Protein 6GSH (pdb70)

Nearest PDB structures (foldseek):
  6gsi-assembly1_A  TM=9.048E-01  e=7.088E-85  Feline calicivirus strain F9
  3m8l-assembly1_B  TM=9.313E-01  e=2.646E-71  Feline calicivirus
  4pb6-assembly1_A  TM=8.588E-01  e=2.932E-69  Feline calicivirus
  7dod-assembly1_C  TM=7.936E-01  e=1.516E-34  Sapovirus Hu/GI.6/Nichinan/FP05284/2005/JPN
  9jji-assembly1_B  TM=5.891E-01  e=6.160E-34  Rabbit hemorrhagic disease virus 2

Secondary structure (DSSP, 8-state):
-EE-TT-S----BTTB---HHHHHHHHHHH---SS-GGGGS-EEEEEE---SSS-TT-EEEEEESSGGGSHHHHHHGGGEEEEE--EEEEEEEE--SS---EEEEEEE-SSEE--SSGGGGSS--EEEETT--S-EEEEE----SSSSEETT---S-EEEEEEEE----SS-TTT-----EEEEEEEE-TT-EEEEEPPTTPEETT-B----SS-SSGGG-BBSSS-SBP-EEEE-S-EE--SS---TTS--SSS--S----B-BB--B-SS-S--B--BSS-SSTTSPTT---BB-SS-B---S------TTS-----SGGGSS--------SS-SPEEEE---B-SS--S------EEEEE-SSSSBEE-SB--TT-EEE-------SS-B--B--BEEEEE--TTPPPBTS-STTB-BSS---EE--BTTBEEEEEEEEEE-SSSS-EEEEEESSBHHHHHHHHH--B---TTEEEEEEEE-SSS-EEEEEE-TTS-EEESSS------S--EEEEEEEEESSSPPPEE-/--SS-----SS----SHHHHHHHHHS----S-GGGGS-EEEEEEEEESS--TT-EEEEEESSGGGSHHHHHHGGGEEEEES-EEEEEE----SS-EEEEEEEEE-BTBB--SSGGGGSS-EEEEESS-SS-EEEEE----SSSSB-TT-----EEEEEEEEEEE-TT-BTTB--EEEEEEEEEE-TT-EEEEEPPTT-EESS-B---SSS-S-GGG-BBSSSSSBP--EEE-S-EE--TT-B-TTS-BSSSS-SS---EEEE--B-SS-SEEE-EESS-SSTTS-SS--SB--SS-B---S---EE-SSS----STTTTTT-S--EE-SSS-SSEEE--EEE-TT--S----EEEEEB---SS-B-B-SB-STT-EEEE--TT--SS-B--EEEE-EEEE---S-S-BTS-TTTB-BSS---EE---SS-EEEEEEEEEEESSSSSEEEEEESSBHHHHHHHHH--B---TT-EEEEEEE-SSS-EEEEEE-TTS-EEESSS------S--EE----EE-TTSPPPEE--/-EE-TT-S-----SS----SHHHHHHHHHS--SSS-GGGGS-EEEEEEEEETT--TT-EEEEEESSTTSSHHHHHHGGGEEEEE--EEEEEE----SS-B-EEEEEEE-TTEE--SSGGGGSS--EEEETT--S-B--EE----SSSSEESS-----EEEEEESS--B-SSS-SSS--EEEEEEEEE--TT-EEEEEPPSS-B-SS-B-S-SSS-SSGGG-BBSSSSSBP-EEEE-S-EE--SS---TTS--SSS--SS---EEEEE---SS-SEEEEEESS-SSTTSPTT---B--SS-B---S----BSSSS-B--SHHHHHH-S------SSTT-B------B-SS--SPP----BBSB--BTTBB-B--B--TT--EEE------SS---EEEEE---EE--TT---BTS-TTTB-BSS---EE--BTTBEEEEEEEEEEESSSSSEEEEEESSBHHHHHHHHHS-B---TTEEEEEEEE-SSS-EEEEEE-SSS-EEESSS------SS-EEEEEEEEESSSPPPEE--

Radius of gyration: 37.87 Å; Cα contacts (8 Å, |Δi|>4): 4050; chains: 3; bounding box: 104×99×96 Å

CATH classification: 2.60.120.20

Sequence (1597 aa):
SITAPEQGTPVGGVIAEPSAQMSAAADMATGKSVDSEWEAFFSFHTSVNWSTSETQGKILFKQSLGPLLNPYLEHLAKLYVAWSGSIDVRFSISGSGVFGGKLAAIVVPPGVDPVQSTSMLQYPHVLFDARQVEPVIFSIPDLRSTLYHLMSDTDTTSLVIMVYNDLINPYANDSNSSGCIVTVETKPGADFKFHLLKPPGSMLTHGSVPSDLIPKSSSLWIGNRHWTDITDFVIRPFVFQANRHFDFNQETAGWSTPRYRPITITISEKNGAKLGIGVATDYIVPGIPDGWPDTTIPEKLTPAGDYAITNKSGNDITTAAGYDGADVIVNNTNFKGMYICGSLQRAWGDKKISNTAFITTATKVDNAIEPSNVIDMTKIAVYQDTHVGKEVQTSDDTLSLLGYTGIGEQAIGSDRDRVVRISVLPETGARGGNHPIFYKNSIKLGYVIRSIDVFNSQILHTSRQLSLNHYLLPPDSFAVYRIIDSNGSWFDIGIDSDGFSFVGVSSIGKLEFPLTASYMGIQLAKIRLASNIPEQGTPVGGVIAEPSAQMSAAADMATGKSVDSEWEAFFSFHTSVNWSTSETQGKILFKQSLGPLLNPYLEHLAKLYVAWSGSIDVRFSISGSGVFGGKLAAIVVPPGVDPVQSTSMLQYPHVLFDARQVEPVIFSIPDLRSTLYHLMSDTDTTSLVIMVYNDLINPYANDSNSSGCIVTVETKPGADFKFHLLKPPGSMLTHGSVPSDLIPKSSSLWIGNRHWTDITDFVIRPFVFQANRHFDFNQETAGWSTPRYRPITITISEKNGAKLGIGVATDYIVPGIPDGWPDTTIPEKLTPAGDYAITNKSGNDITTAAGYDGADVIVNNTNFKGMYICGSLQRAWGDKKISNTAFITTATKVDNAIEPSNVIDMTKIAVYQDTHVGKEVQTSDDTLSLLGYTGIGEQAIGSDRDRVVRISVLPETGARGGNHPIFYKNSIKLGYVIRSIDVFNSQILHTSRQLSLNHYLLPPDSFAVYRIIDSNGSWFDIGIDSDGFSFVGVSSIGKLEFPLTASYMGIQLAKIRLASNIRSITAPEQGTPVGGVIAEPSAQMSAAADMATGKSVDSEWEAFFSFHTSVNWSTSETQGKILFKQSLGPLLNPYLEHLAKLYVAWSGSIDVRFSISGSGVFGGKLAAIVVPPGVDPVQSTSMLQYPHVLFDARQVEPVIFSIPDLRSTLYHLMSDTDTTSLVIMVYNDLINPYANDSNSSGCIVTVETKPGADFKFHLLKPPGSMLTHGSVPSDLIPKSSSLWIGNRHWTDITDFVIRPFVFQANRHFDFNQETAGWSTPRYRPITITISEKNGAKLGIGVATDYIVPGIPDGWPDTTIPEKLTPAGDYAITNKSGNDITTAAGYDGADVIVNNTNFKGMYICGSLQRAWGDKKISNTAFITTATKVDNAIEPSNVIDMTKIAVYQDTHVGKEVQTSDDTLSLLGYTGIGEQAIGSDRDRVVRISVLPETGARGGNHPIFYKNSIKLGYVIRSIDVFNSQILHTSRQLSLNHYLLPPDSFAVYRIIDSNGSWFDIGIDSDGFSFVGVSSIGKLEFPLTASYMGIQLAKIRLASNIR

Organism: Feline calicivirus (NCBI:txid11978)

Foldseek 3Di:
DDADPVDDDDDADVVDHDDPVVVVVVCVVPPDDDPDCQQPDWAFQDKWKAFLVDAALDWGAKFFDALSQAVVSVVCLLQAFWKFWKKKKKKAWPADQQKWFKKKKAFDFFPDDDDSDCVSVVHDIDIGIRNDDDIDMDMRTWDDPDDIGGQQDRRTTMMIMGGHHRMDHPPCPPPRFDTTIMTMIIHGDPGIDGDGGDPPPDADPQFHAPWQLDFFWQVQFAFQQDGDGFADKFFDQKAWAFALFFFLVLDGQHKAHLDAFWFKWKWKDFAFQLKTATFHDDTDDHQDTHNAHFFWFDFKAQADDDWFKDADVPSHTPQDVVVPPRLAIDGPHSLAKFFWWAKQWAWDPLPDGFDIKRWHFFAPPDSMTGTDQEHGNRGTIIRGCSPHRHDMITTMIGIHTAFIANPRDAAARPDNSGGYGHPDIDMDGQQQLWTFMWGKDWGAHDNDRDIHIYTHQGTSSSSNCSNPGRHHDDQQKFQKKKKQAPGNWIWIWTAGSSGGIITNDPDRDDGRRGMGMGGRGMDGSNDGTDTDD/DDDDDDDPPDPCPDDPVVVVVVCVVPVCVDPDCLQPDWAFQDKAFAWLPAFFLAWGDKFFDDQNSAVVSVVCLLQAFWKFWKKKKKKQWDDDPLKWFKKKKAWDAQPDFDFSDCVSVVHDIDMDISPDDDIDMDIRTWDDPDPIDGQQDFSTIMMIMTTRGGMDDVPDDPPDTDGIMMIMIMHGDPPMDGDGGDDPPDADPQFHAPFFLDFFWQPCWAFQQDGFGFDDWFFDQKAWAFHLFFFLPLDTQHKAALDADKFWWWFKDAAQAQKTQTFEDDTPPHQDGRRAGFFAADFKAQQDDDWFKDQVPPHGDDDPCCLVVGPAMDTPHRQAFWFKWPKAKDWPPPPDGFDIKTWHFFADDPGITGTDLADGNRRTMMGTRNVHRGGIIGITIMIHTAAGANSGDQEARPDPRRGHGHPDMDMDGAQALKTFMWRKGWGHHDPDRDIHIYTHQGTSSNSNCSNPGNHHDDQQKFFWKWKAAPVGWIWIWTAGSSRGIIGNDPDQDDGRPGMTIGTRGMHGSNGGTDTRSD/DDADPVDDDDPADDVDHDDPVVVVVVCVVPVDPDPPCLQPDWAFQWKFKAKLVAAFLAWTDKFFDDQVRDVVSVVCLVQFFWKFWKKKKKKDWAADVQKWFKKKKDFAFFPDFDASDCVSVVHDIDIDINPDDDIDIDIRTWDDPDPIGGQQDFRTTMMIMTGHHGMDDPVDDPPDMDIIMMTMIMGQDDPIDGDHGDDPPDDNVFFHAPFQQDFFWQVQFAFQQDGFGFDDKFFDQKAWAFALFFFLVLDTQHKAHLDADKFKWKFWDAAQALKGATFHDDTPDHQDIHRAHFFWDDFKFFQDDDWWKDQPPRHTDDDPCRQVVGPFIDTPHRLAWFFFWQKQWDFPPQPDGWFTKTWDFFADDPGITGTDQAHGNRRTMIRTCSPHHNGTTTIMIITHGAATANPRDAAPRPDPSGGHGNPDMDMDGQQQVWTFMWGKDWGHYDPDPDIHIYTHQGTSSNSNCSNPTHHDDDQFKFFWKWKAADVGWIWIWTAGSSGGITTQDNDQDDTHRRITIGTRGMHGRNHRTDTGHD

Structure (mmCIF, N/CA/C/O backbone):
data_6GSH
#
_entry.id   6GSH
#
_cell.length_a   1.00
_cell.length_b   1.00
_cell.length_c   1.00
_cell.angle_alpha   90.00
_cell.angle_beta   90.00
_cell.angle_gamma   90.00
#
_symmetry.space_group_name_H-M   'P 1'
#
loop_
_entity.id
_entity.type
_entity.pdbx_description
1 polymer VP1
2 non-polymer 'POTASSIUM ION'
#
loop_
_atom_site.group_PDB
_atom_site.id
_atom_site.type_symbol
_atom_site.label_atom_id
_atom_site.label_alt_id
_atom_site.label_comp_id
_atom_site.label_asym_id
_atom_site.label_entity_id
_atom_site.label_seq_id
_atom_site.pdbx_PDB_ins_code
_atom_site.Cartn_x
_atom_site.Cartn_y
_atom_site.Cartn_z
_atom_site.occupancy
_atom_site.B_iso_or_equiv
_atom_site.auth_seq_id
_atom_site.auth_comp_id
_atom_site.auth_asym_id
_atom_site.auth_atom_id
_atom_site.pdbx_PDB_model_num
ATOM 1 N N . SER A 1 130 ? -10.521 -35.991 123.469 1.00 19.51 130 SER A N 1
ATOM 2 C CA . SER A 1 130 ? -10.755 -36.046 124.907 1.00 19.51 130 SER A CA 1
ATOM 3 C C . SER A 1 130 ? -11.681 -34.929 125.386 1.00 19.51 130 SER A C 1
ATOM 4 O O . SER A 1 130 ? -12.295 -35.046 126.444 1.00 19.51 130 SER A O 1
ATOM 11 N N . ILE A 1 131 ? -11.771 -33.851 124.611 1.00 16.62 131 ILE A N 1
ATOM 12 C CA . ILE A 1 131 ? -12.719 -32.775 124.878 1.00 16.62 131 ILE A CA 1
ATOM 13 C C . ILE A 1 131 ? -13.982 -33.053 124.086 1.00 16.62 131 ILE A C 1
ATOM 14 O O . ILE A 1 131 ? -13.918 -33.362 122.891 1.00 16.62 131 ILE A O 1
ATOM 30 N N . THR A 1 132 ? -15.128 -32.931 124.744 1.00 15.88 132 THR A N 1
ATOM 31 C CA . THR A 1 132 ? -16.421 -33.025 124.094 1.00 15.88 132 THR A CA 1
ATOM 32 C C . THR A 1 132 ? -17.276 -31.833 124.490 1.00 15.88 132 THR A C 1
ATOM 33 O O . THR A 1 132 ? -17.279 -31.411 125.648 1.00 15.88 132 THR A O 1
ATOM 44 N N . ALA A 1 133 ? -17.980 -31.296 123.512 1.00 14.93 133 ALA A N 1
ATOM 45 C CA . ALA A 1 133 ? -18.826 -30.129 123.627 1.00 14.93 133 ALA A CA 1
ATOM 46 C C . ALA A 1 133 ? -20.266 -30.549 123.877 1.00 14.93 133 ALA A C 1
ATOM 47 O O . ALA A 1 133 ? -20.619 -31.721 123.734 1.00 14.93 133 ALA A O 1
ATOM 54 N N . PRO A 1 134 ? -21.145 -29.608 124.246 1.00 14.41 134 PRO A N 1
ATOM 55 C CA . PRO A 1 134 ? -22.489 -29.995 124.700 1.00 14.41 134 PRO A CA 1
ATOM 56 C C . PRO A 1 134 ? -23.369 -30.626 123.637 1.00 14.41 134 PRO A C 1
ATOM 57 O O . PRO A 1 134 ? -24.435 -31.142 123.987 1.00 14.41 134 PRO A O 1
ATOM 68 N N . GLU A 1 135 ? -22.980 -30.586 122.367 1.00 14.05 135 GLU A N 1
ATOM 69 C CA . GLU A 1 135 ? -23.801 -31.054 121.261 1.00 14.05 135 GLU A CA 1
ATOM 70 C C . GLU A 1 135 ? -23.022 -32.070 120.437 1.00 14.05 135 GLU A C 1
ATOM 71 O O . GLU A 1 135 ? -23.276 -32.258 119.246 1.00 14.05 135 GLU A O 1
ATOM 83 N N . GLN A 1 136 ? -22.083 -32.746 121.085 1.00 15.80 136 GLN A N 1
ATOM 84 C CA . GLN A 1 136 ? -21.023 -33.484 120.429 1.00 15.80 136 GLN A CA 1
ATOM 85 C C . GLN A 1 136 ? -21.047 -34.936 120.879 1.00 15.80 136 GLN A C 1
ATOM 86 O O . GLN A 1 136 ? -21.409 -35.248 122.015 1.00 15.80 136 GLN A O 1
ATOM 100 N N . GLY A 1 137 ? -20.641 -35.812 119.976 1.00 16.92 137 GLY A N 1
ATOM 101 C CA . GLY A 1 137 ? -20.665 -37.234 120.231 1.00 16.92 137 GLY A CA 1
ATOM 102 C C . GLY A 1 137 ? -20.702 -37.997 118.927 1.00 16.92 137 GLY A C 1
ATOM 103 O O . GLY A 1 137 ? -20.714 -37.420 117.842 1.00 16.92 137 GLY A O 1
ATOM 107 N N . THR A 1 138 ? -20.717 -39.320 119.063 1.00 16.55 138 THR A N 1
ATOM 108 C CA . THR A 1 138 ? -20.697 -40.213 117.917 1.00 16.55 138 THR A CA 1
ATOM 109 C C . THR A 1 138 ? -22.107 -40.704 117.623 1.00 16.55 138 THR A C 1
ATOM 110 O O . THR A 1 138 ? -22.621 -41.542 118.375 1.00 16.55 138 THR A O 1
ATOM 121 N N . PRO A 1 139 ? -22.754 -40.179 116.582 1.00 15.14 139 PRO A N 1
ATOM 122 C CA . PRO A 1 139 ? -24.141 -40.529 116.269 1.00 15.14 139 PRO A CA 1
ATOM 123 C C . PRO A 1 139 ? -24.350 -41.919 115.688 1.00 15.14 139 PRO A C 1
ATOM 124 O O . PRO A 1 139 ? -23.932 -42.164 114.568 1.00 15.14 139 PRO A O 1
ATOM 135 N N . VAL A 1 140 ? -24.982 -42.821 116.425 1.00 14.14 140 VAL A N 1
ATOM 136 C CA . VAL A 1 140 ? -25.256 -44.149 115.897 1.00 14.14 140 VAL A CA 1
ATOM 137 C C . VAL A 1 140 ? -26.675 -44.319 115.316 1.00 14.14 140 VAL A C 1
ATOM 138 O O . VAL A 1 140 ? -26.850 -45.155 114.443 1.00 14.14 140 VAL A O 1
ATOM 151 N N . GLY A 1 141 ? -27.687 -43.575 115.774 1.00 14.00 141 GLY A N 1
ATOM 152 C CA . GLY A 1 141 ? -29.015 -43.702 115.215 1.00 14.00 141 GLY A CA 1
ATOM 153 C C . GLY A 1 141 ? -29.887 -44.490 116.157 1.00 14.00 141 GLY A C 1
ATOM 154 O O . GLY A 1 141 ? -29.542 -44.684 117.308 1.00 14.00 141 GLY A O 1
ATOM 158 N N . GLY A 1 142 ? -31.034 -44.938 115.681 1.00 13.31 142 GLY A N 1
ATOM 159 C CA . GLY A 1 142 ? -31.907 -45.725 116.522 1.00 13.31 142 GLY A CA 1
ATOM 160 C C . GLY A 1 142 ? -32.033 -47.151 116.047 1.00 13.31 142 GLY A C 1
ATOM 161 O O . GLY A 1 142 ? -33.137 -47.635 115.961 1.00 13.31 142 GLY A O 1
ATOM 165 N N . VAL A 1 143 ? -30.907 -47.820 115.792 1.00 15.10 143 VAL A N 1
ATOM 166 C CA . VAL A 1 143 ? -30.816 -49.203 115.283 1.00 15.10 143 VAL A CA 1
ATOM 167 C C . VAL A 1 143 ? -32.020 -49.798 114.505 1.00 15.10 143 VAL A C 1
ATOM 168 O O . VAL A 1 143 ? -31.892 -50.042 113.316 1.00 15.10 143 VAL A O 1
ATOM 181 N N . ILE A 1 144 ? -33.164 -50.049 115.132 1.00 15.26 144 ILE A N 1
ATOM 182 C CA . ILE A 1 144 ? -34.313 -50.579 114.399 1.00 15.26 144 ILE A CA 1
ATOM 183 C C . ILE A 1 144 ? -34.991 -49.604 113.415 1.00 15.26 144 ILE A C 1
ATOM 184 O O . ILE A 1 144 ? -35.549 -50.055 112.430 1.00 15.26 144 ILE A O 1
ATOM 200 N N . ALA A 1 145 ? -34.979 -48.295 113.666 1.00 16.33 145 ALA A N 1
ATOM 201 C CA . ALA A 1 145 ? -35.576 -47.342 112.743 1.00 16.33 145 ALA A CA 1
ATOM 202 C C . ALA A 1 145 ? -34.870 -46.004 112.844 1.00 16.33 145 ALA A C 1
ATOM 203 O O . ALA A 1 145 ? -34.032 -45.800 113.708 1.00 16.33 145 ALA A O 1
ATOM 210 N N . GLU A 1 146 ? -35.203 -45.090 111.947 1.00 21.93 146 GLU A N 1
ATOM 211 C CA . GLU A 1 146 ? -34.593 -43.773 111.938 1.00 21.93 146 GLU A CA 1
ATOM 212 C C . GLU A 1 146 ? -35.705 -42.743 111.884 1.00 21.93 146 GLU A C 1
ATOM 213 O O . GLU A 1 146 ? -36.611 -42.900 111.080 1.00 21.93 146 GLU A O 1
ATOM 225 N N . PRO A 1 147 ? -35.657 -41.703 112.743 1.00 20.13 147 PRO A N 1
ATOM 226 C CA . PRO A 1 147 ? -36.687 -40.656 112.774 1.00 20.13 147 PRO A CA 1
ATOM 227 C C . PRO A 1 147 ? -37.178 -40.151 111.420 1.00 20.13 147 PRO A C 1
ATOM 228 O O . PRO A 1 147 ? -36.395 -39.730 110.578 1.00 20.13 147 PRO A O 1
ATOM 239 N N . SER A 1 148 ? -38.491 -40.181 111.245 1.00 20.01 148 SER A N 1
ATOM 240 C CA . SER A 1 148 ? -39.140 -39.747 110.020 1.00 20.01 148 SER A CA 1
ATOM 241 C C . SER A 1 148 ? -39.714 -38.352 110.203 1.00 20.01 148 SER A C 1
ATOM 242 O O . SER A 1 148 ? -40.279 -38.034 111.254 1.00 20.01 148 SER A O 1
ATOM 250 N N . ALA A 1 149 ? -39.578 -37.534 109.165 1.00 19.63 149 ALA A N 1
ATOM 251 C CA . ALA A 1 149 ? -40.184 -36.216 109.153 1.00 19.63 149 ALA A CA 1
ATOM 252 C C . ALA A 1 149 ? -41.631 -36.263 108.697 1.00 19.63 149 ALA A C 1
ATOM 253 O O . ALA A 1 149 ? -42.405 -35.352 109.008 1.00 19.63 149 ALA A O 1
ATOM 260 N N . GLN A 1 150 ? -42.010 -37.299 107.955 1.00 19.26 150 GLN A N 1
ATOM 261 C CA . GLN A 1 150 ? -43.386 -37.416 107.503 1.00 19.26 150 GLN A CA 1
ATOM 262 C C . GLN A 1 150 ? -44.334 -37.666 108.665 1.00 19.26 150 GLN A C 1
ATOM 263 O O . GLN A 1 150 ? -45.520 -37.331 108.579 1.00 19.26 150 GLN A O 1
ATOM 277 N N . MET A 1 151 ? -43.837 -38.254 109.754 1.00 19.01 151 MET A N 1
ATOM 278 C CA . MET A 1 151 ? -44.661 -38.489 110.932 1.00 19.01 151 MET A CA 1
ATOM 279 C C . MET A 1 151 ? -44.755 -37.250 111.803 1.00 19.01 151 MET A C 1
ATOM 280 O O . MET A 1 151 ? -45.776 -37.025 112.460 1.00 19.01 151 MET A O 1
ATOM 294 N N . SER A 1 152 ? -43.695 -36.448 111.840 1.00 18.65 152 SER A N 1
ATOM 295 C CA . SER A 1 152 ? -43.744 -35.202 112.590 1.00 18.65 152 SER A CA 1
ATOM 296 C C . SER A 1 152 ? -44.629 -34.186 111.890 1.00 18.65 152 SER A C 1
ATOM 297 O O . SER A 1 152 ? -45.291 -33.373 112.542 1.00 18.65 152 SER A O 1
ATOM 305 N N . ALA A 1 153 ? -44.643 -34.215 110.560 1.00 18.79 153 ALA A N 1
ATOM 306 C CA . ALA A 1 153 ? -45.557 -33.376 109.800 1.00 18.79 153 ALA A CA 1
ATOM 307 C C . ALA A 1 153 ? -46.980 -33.901 109.887 1.00 18.79 153 ALA A C 1
ATOM 308 O O . ALA A 1 153 ? -47.941 -33.132 109.795 1.00 18.79 153 ALA A O 1
ATOM 315 N N . ALA A 1 154 ? -47.133 -35.211 110.055 1.00 17.70 154 ALA A N 1
ATOM 316 C CA . ALA A 1 154 ? -48.454 -35.784 110.270 1.00 17.70 154 ALA A CA 1
ATOM 317 C C . ALA A 1 154 ? -49.051 -35.314 111.585 1.00 17.70 154 ALA A C 1
ATOM 318 O O . ALA A 1 154 ? -50.266 -35.127 111.693 1.00 17.70 154 ALA A O 1
ATOM 325 N N . ALA A 1 155 ? -48.213 -35.128 112.599 1.00 17.13 155 ALA A N 1
ATOM 326 C CA . ALA A 1 155 ? -48.715 -34.767 113.916 1.00 17.13 155 ALA A CA 1
ATOM 327 C C . ALA A 1 155 ? -49.060 -33.289 113.992 1.00 17.13 155 ALA A C 1
ATOM 328 O O . ALA A 1 155 ? -49.893 -32.881 114.808 1.00 17.13 155 ALA A O 1
ATOM 335 N N . ASP A 1 156 ? -48.421 -32.469 113.161 1.00 18.01 156 ASP A N 1
ATOM 336 C CA . ASP A 1 156 ? -48.745 -31.053 113.121 1.00 18.01 156 ASP A CA 1
ATOM 337 C C . ASP A 1 156 ? -50.144 -30.831 112.570 1.00 18.01 156 ASP A C 1
ATOM 338 O O . ASP A 1 156 ? -50.946 -30.097 113.158 1.00 18.01 156 ASP A O 1
ATOM 347 N N . MET A 1 157 ? -50.458 -31.458 111.436 1.00 17.41 157 MET A N 1
ATOM 348 C CA . MET A 1 157 ? -51.782 -31.286 110.858 1.00 17.41 157 MET A CA 1
ATOM 349 C C . MET A 1 157 ? -52.849 -31.904 111.746 1.00 17.41 157 MET A C 1
ATOM 350 O O . MET A 1 157 ? -53.976 -31.403 111.807 1.00 17.41 157 MET A O 1
ATOM 364 N N . ALA A 1 158 ? -52.504 -32.984 112.444 1.00 16.51 158 ALA A N 1
ATOM 365 C CA . ALA A 1 158 ? -53.455 -33.664 113.309 1.00 16.51 158 ALA A CA 1
ATOM 366 C C . ALA A 1 158 ? -53.904 -32.791 114.470 1.00 16.51 158 ALA A C 1
ATOM 367 O O . ALA A 1 158 ? -54.972 -33.030 115.043 1.00 16.51 158 ALA A O 1
ATOM 374 N N . THR A 1 159 ? -53.113 -31.780 114.826 1.00 17.77 159 THR A N 1
ATOM 375 C CA . THR A 1 159 ? -53.308 -31.001 116.037 1.00 17.77 159 THR A CA 1
ATOM 376 C C . THR A 1 159 ? -53.445 -29.513 115.780 1.00 17.77 159 THR A C 1
ATOM 377 O O . THR A 1 159 ? -53.644 -28.753 116.732 1.00 17.77 159 THR A O 1
ATOM 388 N N . GLY A 1 160 ? -53.331 -29.070 114.539 1.00 22.50 160 GLY A N 1
ATOM 389 C CA . GLY A 1 160 ? -53.127 -27.666 114.272 1.00 22.50 160 GLY A CA 1
ATOM 390 C C . GLY A 1 160 ? -51.745 -27.255 114.739 1.00 22.50 160 GLY A C 1
ATOM 391 O O . GLY A 1 160 ? -50.987 -28.037 115.307 1.00 22.50 160 GLY A O 1
ATOM 395 N N . LYS A 1 161 ? -51.405 -25.997 114.476 1.00 26.29 161 LYS A N 1
ATOM 396 C CA . LYS A 1 161 ? -50.110 -25.501 114.921 1.00 26.29 161 LYS A CA 1
ATOM 397 C C . LYS A 1 161 ? -50.009 -23.981 114.841 1.00 26.29 161 LYS A C 1
ATOM 398 O O . LYS A 1 161 ? -50.310 -23.382 113.804 1.00 26.29 161 LYS A O 1
ATOM 417 N N . SER A 1 162 ? -49.602 -23.358 115.944 1.00 32.72 162 SER A N 1
ATOM 418 C CA . SER A 1 162 ? -48.999 -22.034 115.927 1.00 32.72 162 SER A CA 1
ATOM 419 C C . SER A 1 162 ? -47.490 -22.187 116.043 1.00 32.72 162 SER A C 1
ATOM 420 O O . SER A 1 162 ? -46.971 -23.274 116.295 1.00 32.72 162 SER A O 1
ATOM 428 N N . VAL A 1 163 ? -46.779 -21.075 115.906 1.00 40.90 163 VAL A N 1
ATOM 429 C CA . VAL A 1 163 ? -45.334 -21.171 115.730 1.00 40.90 163 VAL A CA 1
ATOM 430 C C . VAL A 1 163 ? -44.634 -21.315 117.077 1.00 40.90 163 VAL A C 1
ATOM 431 O O . VAL A 1 163 ? -44.117 -20.349 117.648 1.00 40.90 163 VAL A O 1
ATOM 444 N N . ASP A 1 164 ? -44.636 -22.540 117.599 1.00 40.90 164 ASP A N 1
ATOM 445 C CA . ASP A 1 164 ? -43.752 -23.034 118.653 1.00 40.90 164 ASP A CA 1
ATOM 446 C C . ASP A 1 164 ? -43.975 -22.398 120.023 1.00 40.90 164 ASP A C 1
ATOM 447 O O . ASP A 1 164 ? -43.332 -22.822 120.991 1.00 40.90 164 ASP A O 1
ATOM 456 N N . SER A 1 165 ? -44.855 -21.405 120.149 1.00 28.61 165 SER A N 1
ATOM 457 C CA . SER A 1 165 ? -45.235 -20.870 121.455 1.00 28.61 165 SER A CA 1
ATOM 458 C C . SER A 1 165 ? -46.669 -20.368 121.316 1.00 28.61 165 SER A C 1
ATOM 459 O O . SER A 1 165 ? -46.908 -19.222 120.931 1.00 28.61 165 SER A O 1
ATOM 467 N N . GLU A 1 166 ? -47.613 -21.244 121.643 1.00 23.50 166 GLU A N 1
ATOM 468 C CA . GLU A 1 166 ? -49.022 -20.931 121.485 1.00 23.50 166 GLU A CA 1
ATOM 469 C C . GLU A 1 166 ? -49.474 -19.822 122.423 1.00 23.50 166 GLU A C 1
ATOM 470 O O . GLU A 1 166 ? -50.459 -19.140 122.125 1.00 23.50 166 GLU A O 1
ATOM 482 N N . TRP A 1 167 ? -48.785 -19.626 123.546 1.00 19.28 167 TRP A N 1
ATOM 483 C CA . TRP A 1 167 ? -49.179 -18.609 124.513 1.00 19.28 167 TRP A CA 1
ATOM 484 C C . TRP A 1 167 ? -48.941 -17.188 124.035 1.00 19.28 167 TRP A C 1
ATOM 485 O O . TRP A 1 167 ? -49.459 -16.256 124.656 1.00 19.28 167 TRP A O 1
ATOM 506 N N . GLU A 1 168 ? -48.193 -16.996 122.958 1.00 19.33 168 GLU A N 1
ATOM 507 C CA . GLU A 1 168 ? -47.928 -15.666 122.440 1.00 19.33 168 GLU A CA 1
ATOM 508 C C . GLU A 1 168 ? -49.056 -15.135 121.571 1.00 19.33 168 GLU A C 1
ATOM 509 O O . GLU A 1 168 ? -48.927 -14.035 121.027 1.00 19.33 168 GLU A O 1
ATOM 521 N N . ALA A 1 169 ? -50.162 -15.871 121.462 1.00 16.76 169 ALA A N 1
ATOM 522 C CA . ALA A 1 169 ? -51.187 -15.628 120.467 1.00 16.76 169 ALA A CA 1
ATOM 523 C C . ALA A 1 169 ? -52.534 -15.255 121.058 1.00 16.76 169 ALA A C 1
ATOM 524 O O . ALA A 1 169 ? -53.459 -14.958 120.295 1.00 16.76 169 ALA A O 1
ATOM 531 N N . PHE A 1 170 ? -52.681 -15.267 122.380 1.00 15.44 170 PHE A N 1
ATOM 532 C CA . PHE A 1 170 ? -53.958 -14.976 123.004 1.00 15.44 170 PHE A CA 1
ATOM 533 C C . PHE A 1 170 ? -53.735 -14.291 124.338 1.00 15.44 170 PHE A C 1
ATOM 534 O O . PHE A 1 170 ? -52.644 -14.327 124.909 1.00 15.44 170 PHE A O 1
ATOM 551 N N . PHE A 1 171 ? -54.797 -13.660 124.819 1.00 15.27 171 PHE A N 1
ATOM 552 C CA . PHE A 1 171 ? -54.812 -13.018 126.118 1.00 15.27 171 PHE A CA 1
ATOM 553 C C . PHE A 1 171 ? -55.269 -14.026 127.159 1.00 15.27 171 PHE A C 1
ATOM 554 O O . PHE A 1 171 ? -56.222 -14.776 126.929 1.00 15.27 171 PHE A O 1
ATOM 571 N N . SER A 1 172 ? -54.577 -14.046 128.292 1.00 16.58 172 SER A N 1
ATOM 572 C CA . SER A 1 172 ? -54.824 -14.995 129.362 1.00 16.58 172 SER A CA 1
ATOM 573 C C . SER A 1 172 ? -55.253 -14.259 130.618 1.00 16.58 172 SER A C 1
ATOM 574 O O . SER A 1 172 ? -54.696 -13.212 130.955 1.00 16.58 172 SER A O 1
ATOM 582 N N . PHE A 1 173 ? -56.237 -14.819 131.307 1.00 17.77 173 PHE A N 1
ATOM 583 C CA . PHE A 1 173 ? -56.695 -14.263 132.567 1.00 17.77 173 PHE A CA 1
ATOM 584 C C . PHE A 1 173 ? -55.556 -14.206 133.565 1.00 17.77 173 PHE A C 1
ATOM 585 O O . PHE A 1 173 ? -54.862 -15.203 133.787 1.00 17.77 173 PHE A O 1
ATOM 602 N N . HIS A 1 174 ? -55.370 -13.034 134.165 1.00 18.20 174 HIS A N 1
ATOM 603 C CA . HIS A 1 174 ? -54.379 -12.823 135.203 1.00 18.20 174 HIS A CA 1
ATOM 604 C C . HIS A 1 174 ? -54.998 -12.506 136.552 1.00 18.20 174 HIS A C 1
ATOM 605 O O . HIS A 1 174 ? -54.719 -13.197 137.534 1.00 18.20 174 HIS A O 1
ATOM 619 N N . THR A 1 175 ? -55.835 -11.482 136.629 1.00 18.11 175 THR A N 1
ATOM 620 C CA . THR A 1 175 ? -56.464 -11.119 137.887 1.00 18.11 175 THR A CA 1
ATOM 621 C C . THR A 1 175 ? -57.746 -10.358 137.589 1.00 18.11 175 THR A C 1
ATOM 622 O O . THR A 1 175 ? -58.046 -10.024 136.440 1.00 18.11 175 THR A O 1
ATOM 633 N N . SER A 1 176 ? -58.491 -10.073 138.651 1.00 18.63 176 SER A N 1
ATOM 634 C CA . SER A 1 176 ? -59.705 -9.286 138.577 1.00 18.63 176 SER A CA 1
ATOM 635 C C . SER A 1 176 ? -59.791 -8.466 139.848 1.00 18.63 176 SER A C 1
ATOM 636 O O . SER A 1 176 ? -59.468 -8.959 140.930 1.00 18.63 176 SER A O 1
ATOM 644 N N . VAL A 1 177 ? -60.241 -7.225 139.711 1.00 21.94 177 VAL A N 1
ATOM 645 C CA . VAL A 1 177 ? -60.336 -6.295 140.827 1.00 21.94 177 VAL A CA 1
ATOM 646 C C . VAL A 1 177 ? -61.724 -5.684 140.838 1.00 21.94 177 VAL A C 1
ATOM 647 O O . VAL A 1 177 ? -62.393 -5.605 139.804 1.00 21.94 177 VAL A O 1
ATOM 660 N N . ASN A 1 178 ? -62.151 -5.260 142.020 1.00 26.69 178 ASN A N 1
ATOM 661 C CA . ASN A 1 178 ? -63.506 -4.797 142.242 1.00 26.69 178 ASN A CA 1
ATOM 662 C C . ASN A 1 178 ? -63.542 -3.281 142.249 1.00 26.69 178 ASN A C 1
ATOM 663 O O . ASN A 1 178 ? -62.554 -2.618 142.572 1.00 26.69 178 ASN A O 1
ATOM 674 N N . TRP A 1 179 ? -64.702 -2.733 141.901 1.00 24.25 179 TRP A N 1
ATOM 675 C CA . TRP A 1 179 ? -64.898 -1.287 141.883 1.00 24.25 179 TRP A CA 1
ATOM 676 C C . TRP A 1 179 ? -66.310 -0.963 142.352 1.00 24.25 179 TRP A C 1
ATOM 677 O O . TRP A 1 179 ? -67.269 -1.077 141.587 1.00 24.25 179 TRP A O 1
ATOM 698 N N . SER A 1 180 ? -66.416 -0.535 143.599 1.00 30.93 180 SER A N 1
ATOM 699 C CA . SER A 1 180 ? -67.681 -0.218 144.223 1.00 30.93 180 SER A CA 1
ATOM 700 C C . SER A 1 180 ? -67.957 1.275 144.111 1.00 30.93 180 SER A C 1
ATOM 701 O O . SER A 1 180 ? -67.172 2.048 143.562 1.00 30.93 180 SER A O 1
ATOM 709 N N . THR A 1 181 ? -69.100 1.682 144.650 1.00 33.98 181 THR A N 1
ATOM 710 C CA . THR A 1 181 ? -69.463 3.086 144.701 1.00 33.98 181 THR A CA 1
ATOM 711 C C . THR A 1 181 ? -68.689 3.854 145.759 1.00 33.98 181 THR A C 1
ATOM 712 O O . THR A 1 181 ? -68.649 5.086 145.704 1.00 33.98 181 THR A O 1
ATOM 723 N N . SER A 1 182 ? -68.077 3.156 146.713 1.00 30.71 182 SER A N 1
ATOM 724 C CA . SER A 1 182 ? -67.309 3.825 147.751 1.00 30.71 182 SER A CA 1
ATOM 725 C C . SER A 1 182 ? -66.082 4.513 147.175 1.00 30.71 182 SER A C 1
ATOM 726 O O . SER A 1 182 ? -65.772 5.649 147.549 1.00 30.71 182 SER A O 1
ATOM 734 N N . GLU A 1 183 ? -65.373 3.842 146.269 1.00 26.42 183 GLU A N 1
ATOM 735 C CA . GLU A 1 183 ? -64.153 4.377 145.686 1.00 26.42 183 GLU A CA 1
ATOM 736 C C . GLU A 1 183 ? -64.406 5.699 144.981 1.00 26.42 183 GLU A C 1
ATOM 737 O O . GLU A 1 183 ? -65.089 5.747 143.954 1.00 26.42 183 GLU A O 1
ATOM 749 N N . THR A 1 184 ? -63.850 6.773 145.530 1.00 25.66 184 THR A N 1
ATOM 750 C CA . THR A 1 184 ? -64.050 8.106 144.993 1.00 25.66 184 THR A CA 1
ATOM 751 C C . THR A 1 184 ? -63.117 8.356 143.815 1.00 25.66 184 THR A C 1
ATOM 752 O O . THR A 1 184 ? -62.275 7.532 143.457 1.00 25.66 184 THR A O 1
ATOM 763 N N . GLN A 1 185 ? -63.278 9.527 143.216 1.00 22.51 185 GLN A N 1
ATOM 764 C CA . GLN A 1 185 ? -62.516 9.887 142.034 1.00 22.51 185 GLN A CA 1
ATOM 765 C C . GLN A 1 185 ? -61.037 10.010 142.368 1.00 22.51 185 GLN A C 1
ATOM 766 O O . GLN A 1 185 ? -60.656 10.584 143.391 1.00 22.51 185 GLN A O 1
ATOM 780 N N . GLY A 1 186 ? -60.201 9.467 141.487 1.00 20.78 186 GLY A N 1
ATOM 781 C CA . GLY A 1 186 ? -58.769 9.519 141.639 1.00 20.78 186 GLY A CA 1
ATOM 782 C C . GLY A 1 186 ? -58.157 8.362 142.390 1.00 20.78 186 GLY A C 1
ATOM 783 O O . GLY A 1 186 ? -56.928 8.292 142.486 1.00 20.78 186 GLY A O 1
ATOM 787 N N . LYS A 1 187 ? -58.964 7.458 142.931 1.00 23.80 187 LYS A N 1
ATOM 788 C CA . LYS A 1 187 ? -58.428 6.315 143.646 1.00 23.80 187 LYS A CA 1
ATOM 789 C C . LYS A 1 187 ? -57.864 5.290 142.673 1.00 23.80 187 LYS A C 1
ATOM 790 O O . LYS A 1 187 ? -58.324 5.155 141.537 1.00 23.80 187 LYS A O 1
ATOM 809 N N . ILE A 1 188 ? -56.861 4.557 143.144 1.00 21.74 188 ILE A N 1
ATOM 810 C CA . ILE A 1 188 ? -56.145 3.563 142.361 1.00 21.74 188 ILE A CA 1
ATOM 811 C C . ILE A 1 188 ? -56.586 2.190 142.834 1.00 21.74 188 ILE A C 1
ATOM 812 O O . ILE A 1 188 ? -56.395 1.832 144.002 1.00 21.74 188 ILE A O 1
ATOM 828 N N . LEU A 1 189 ? -57.163 1.423 141.919 1.00 22.53 189 LEU A N 1
ATOM 829 C CA . LEU A 1 189 ? -57.652 0.090 142.212 1.00 22.53 189 LEU A CA 1
ATOM 830 C C . LEU A 1 189 ? -56.635 -0.994 141.914 1.00 22.53 189 LEU A C 1
ATOM 831 O O . LEU A 1 189 ? -56.834 -2.142 142.323 1.00 22.53 189 LEU A O 1
ATOM 847 N N . PHE A 1 190 ? -55.562 -0.661 141.212 1.00 19.79 190 PHE A N 1
ATOM 848 C CA . PHE A 1 190 ? -54.668 -1.658 140.661 1.00 19.79 190 PHE A CA 1
ATOM 849 C C . PHE A 1 190 ? -53.329 -0.987 140.447 1.00 19.79 190 PHE A C 1
ATOM 850 O O . PHE A 1 190 ? -53.276 0.152 139.983 1.00 19.79 190 PHE A O 1
ATOM 867 N N . LYS A 1 191 ? -52.264 -1.669 140.833 1.00 19.49 191 LYS A N 1
ATOM 868 C CA . LYS A 1 191 ? -50.935 -1.341 140.355 1.00 19.49 191 LYS A CA 1
ATOM 869 C C . LYS A 1 191 ? -50.119 -2.616 140.334 1.00 19.49 191 LYS A C 1
ATOM 870 O O . LYS A 1 191 ? -49.924 -3.256 141.369 1.00 19.49 191 LYS A O 1
ATOM 889 N N . GLN A 1 192 ? -49.662 -2.977 139.146 1.00 19.12 192 GLN A N 1
ATOM 890 C CA . GLN A 1 192 ? -48.774 -4.103 138.956 1.00 19.12 192 GLN A CA 1
ATOM 891 C C . GLN A 1 192 ? -47.750 -3.703 137.916 1.00 19.12 192 GLN A C 1
ATOM 892 O O . GLN A 1 192 ? -48.100 -3.160 136.868 1.00 19.12 192 GLN A O 1
ATOM 906 N N . SER A 1 193 ? -46.489 -3.955 138.220 1.00 15.78 193 SER A N 1
ATOM 907 C CA . SER A 1 193 ? -45.412 -3.582 137.329 1.00 15.78 193 SER A CA 1
ATOM 908 C C . SER A 1 193 ? -45.237 -4.633 136.249 1.00 15.78 193 SER A C 1
ATOM 909 O O . SER A 1 193 ? -45.632 -5.791 136.407 1.00 15.78 193 SER A O 1
ATOM 917 N N . LEU A 1 194 ? -44.664 -4.202 135.134 1.00 15.27 194 LEU A N 1
ATOM 918 C CA . LEU A 1 194 ? -44.339 -5.101 134.045 1.00 15.27 194 LEU A CA 1
ATOM 919 C C . LEU A 1 194 ? -43.424 -6.211 134.534 1.00 15.27 194 LEU A C 1
ATOM 920 O O . LEU A 1 194 ? -42.669 -6.051 135.495 1.00 15.27 194 LEU A O 1
ATOM 936 N N . GLY A 1 195 ? -43.492 -7.342 133.853 1.00 13.78 195 GLY A N 1
ATOM 937 C CA . GLY A 1 195 ? -42.742 -8.503 134.235 1.00 13.78 195 GLY A CA 1
ATOM 938 C C . GLY A 1 195 ? -43.383 -9.759 133.702 1.00 13.78 195 GLY A C 1
ATOM 939 O O . GLY A 1 195 ? -44.453 -9.727 133.091 1.00 13.78 195 GLY A O 1
ATOM 943 N N . PRO A 1 196 ? -42.730 -10.901 133.918 1.00 14.36 196 PRO A N 1
ATOM 944 C CA . PRO A 1 196 ? -43.294 -12.177 133.480 1.00 14.36 196 PRO A CA 1
ATOM 945 C C . PRO A 1 196 ? -44.338 -12.749 134.420 1.00 14.36 196 PRO A C 1
ATOM 946 O O . PRO A 1 196 ? -44.898 -13.807 134.122 1.00 14.36 196 PRO A O 1
ATOM 957 N N . LEU A 1 197 ? -44.609 -12.092 135.545 1.00 16.25 197 LEU A N 1
ATOM 958 C CA . LEU A 1 197 ? -45.684 -12.498 136.434 1.00 16.25 197 LEU A CA 1
ATOM 959 C C . LEU A 1 197 ? -47.047 -12.025 135.971 1.00 16.25 197 LEU A C 1
ATOM 960 O O . LEU A 1 197 ? -48.055 -12.438 136.551 1.00 16.25 197 LEU A O 1
ATOM 976 N N . LEU A 1 198 ? -47.105 -11.177 134.953 1.00 16.40 198 LEU A N 1
ATOM 977 C CA . LEU A 1 198 ? -48.362 -10.734 134.382 1.00 16.40 198 LEU A CA 1
ATOM 978 C C . LEU A 1 198 ? -49.009 -11.764 133.468 1.00 16.40 198 LEU A C 1
ATOM 979 O O . LEU A 1 198 ? -50.092 -11.494 132.943 1.00 16.40 198 LEU A O 1
ATOM 995 N N . ASN A 1 199 ? -48.392 -12.928 133.268 1.00 16.41 199 ASN A N 1
ATOM 996 C CA . ASN A 1 199 ? -48.928 -13.952 132.421 1.00 16.41 199 ASN A CA 1
ATOM 997 C C . ASN A 1 199 ? -48.475 -15.272 133.030 1.00 16.41 199 ASN A C 1
ATOM 998 O O . ASN A 1 199 ? -47.285 -15.405 133.345 1.00 16.41 199 ASN A O 1
ATOM 1009 N N . PRO A 1 200 ? -49.367 -16.252 133.220 1.00 16.65 200 PRO A N 1
ATOM 1010 C CA . PRO A 1 200 ? -48.922 -17.524 133.809 1.00 16.65 200 PRO A CA 1
ATOM 1011 C C . PRO A 1 200 ? -47.908 -18.294 132.990 1.00 16.65 200 PRO A C 1
ATOM 1012 O O . PRO A 1 200 ? -47.069 -18.992 133.570 1.00 16.65 200 PRO A O 1
ATOM 1023 N N . TYR A 1 201 ? -47.969 -18.220 131.666 1.00 16.34 201 TYR A N 1
ATOM 1024 C CA . TYR A 1 201 ? -47.054 -19.008 130.856 1.00 16.34 201 TYR A CA 1
ATOM 1025 C C . TYR A 1 201 ? -45.638 -18.470 130.941 1.00 16.34 201 TYR A C 1
ATOM 1026 O O . TYR A 1 201 ? -44.678 -19.227 130.772 1.00 16.34 201 TYR A O 1
ATOM 1044 N N . LEU A 1 202 ? -45.489 -17.177 131.205 1.00 15.01 202 LEU A N 1
ATOM 1045 C CA . LEU A 1 202 ? -44.170 -16.600 131.393 1.00 15.01 202 LEU A CA 1
ATOM 1046 C C . LEU A 1 202 ? -43.651 -16.841 132.799 1.00 15.01 202 LEU A C 1
ATOM 1047 O O . LEU A 1 202 ? -42.443 -17.002 132.992 1.00 15.01 202 LEU A O 1
ATOM 1063 N N . GLU A 1 203 ? -44.542 -16.856 133.789 1.00 14.61 203 GLU A N 1
ATOM 1064 C CA . GLU A 1 203 ? -44.151 -17.227 135.140 1.00 14.61 203 GLU A CA 1
ATOM 1065 C C . GLU A 1 203 ? -43.669 -18.668 135.195 1.00 14.61 203 GLU A C 1
ATOM 1066 O O . GLU A 1 203 ? -42.869 -19.025 136.065 1.00 14.61 203 GLU A O 1
ATOM 1078 N N . HIS A 1 204 ? -44.144 -19.506 134.277 1.00 14.44 204 HIS A N 1
ATOM 1079 C CA . HIS A 1 204 ? -43.674 -20.879 134.193 1.00 14.44 204 HIS A CA 1
ATOM 1080 C C . HIS A 1 204 ? -42.280 -20.935 133.586 1.00 14.44 204 HIS A C 1
ATOM 1081 O O . HIS A 1 204 ? -41.355 -21.499 134.178 1.00 14.44 204 HIS A O 1
ATOM 1095 N N . LEU A 1 205 ? -42.111 -20.351 132.401 1.00 14.61 205 LEU A N 1
ATOM 1096 C CA . LEU A 1 205 ? -40.826 -20.352 131.721 1.00 14.61 205 LEU A CA 1
ATOM 1097 C C . LEU A 1 205 ? -39.816 -19.395 132.329 1.00 14.61 205 LEU A C 1
ATOM 1098 O O . LEU A 1 205 ? -38.637 -19.465 131.973 1.00 14.61 205 LEU A O 1
ATOM 1114 N N . ALA A 1 206 ? -40.237 -18.498 133.215 1.00 13.68 206 ALA A N 1
ATOM 1115 C CA . ALA A 1 206 ? -39.279 -17.655 133.911 1.00 13.68 206 ALA A CA 1
ATOM 1116 C C . ALA A 1 206 ? -38.366 -18.476 134.800 1.00 13.68 206 ALA A C 1
ATOM 1117 O O . ALA A 1 206 ? -37.224 -18.081 135.056 1.00 13.68 206 ALA A O 1
ATOM 1124 N N . LYS A 1 207 ? -38.851 -19.618 135.275 1.00 13.55 207 LYS A N 1
ATOM 1125 C CA . LYS A 1 207 ? -38.079 -20.484 136.144 1.00 13.55 207 LYS A CA 1
ATOM 1126 C C . LYS A 1 207 ? -36.868 -21.075 135.445 1.00 13.55 207 LYS A C 1
ATOM 1127 O O . LYS A 1 207 ? -35.938 -21.523 136.121 1.00 13.55 207 LYS A O 1
ATOM 1146 N N . LEU A 1 208 ? -36.856 -21.081 134.119 1.00 14.22 208 LEU A N 1
ATOM 1147 C CA . LEU A 1 208 ? -35.744 -21.585 133.337 1.00 14.22 208 LEU A CA 1
ATOM 1148 C C . LEU A 1 208 ? -34.768 -20.499 132.922 1.00 14.22 208 LEU A C 1
ATOM 1149 O O . LEU A 1 208 ? -33.854 -20.782 132.147 1.00 14.22 208 LEU A O 1
ATOM 1165 N N . TYR A 1 209 ? -34.931 -19.274 133.409 1.00 15.37 209 TYR A N 1
ATOM 1166 C CA . TYR A 1 209 ? -34.101 -18.160 132.989 1.00 15.37 209 TYR A CA 1
ATOM 1167 C C . TYR A 1 209 ? -33.872 -17.229 134.167 1.00 15.37 209 TYR A C 1
ATOM 1168 O O . TYR A 1 209 ? -34.536 -17.322 135.201 1.00 15.37 209 TYR A O 1
ATOM 1186 N N . VAL A 1 210 ? -32.912 -16.325 133.986 1.00 17.28 210 VAL A N 1
ATOM 1187 C CA . VAL A 1 210 ? -32.610 -15.284 134.962 1.00 17.28 210 VAL A CA 1
ATOM 1188 C C . VAL A 1 210 ? -32.870 -13.875 134.443 1.00 17.28 210 VAL A C 1
ATOM 1189 O O . VAL A 1 210 ? -32.984 -12.946 135.257 1.00 17.28 210 VAL A O 1
ATOM 1202 N N . ALA A 1 211 ? -33.037 -13.686 133.136 1.00 15.84 211 ALA A N 1
ATOM 1203 C CA . ALA A 1 211 ? -33.280 -12.373 132.560 1.00 15.84 211 ALA A CA 1
ATOM 1204 C C . ALA A 1 211 ? -34.408 -12.423 131.540 1.00 15.84 211 ALA A C 1
ATOM 1205 O O . ALA A 1 211 ? -34.786 -13.484 131.042 1.00 15.84 211 ALA A O 1
ATOM 1212 N N . TRP A 1 212 ? -34.933 -11.239 131.238 1.00 14.01 212 TRP A N 1
ATOM 1213 C CA . TRP A 1 212 ? -36.041 -11.069 130.313 1.00 14.01 212 TRP A CA 1
ATOM 1214 C C . TRP A 1 212 ? -35.998 -9.651 129.774 1.00 14.01 212 TRP A C 1
ATOM 1215 O O . TRP A 1 212 ? -35.215 -8.816 130.227 1.00 14.01 212 TRP A O 1
ATOM 1236 N N . SER A 1 213 ? -36.849 -9.394 128.787 1.00 15.58 213 SER A N 1
ATOM 1237 C CA . SER A 1 213 ? -36.972 -8.073 128.195 1.00 15.58 213 SER A CA 1
ATOM 1238 C C . SER A 1 213 ? -38.170 -8.072 127.269 1.00 15.58 213 SER A C 1
ATOM 1239 O O . SER A 1 213 ? -38.418 -9.060 126.583 1.00 15.58 213 SER A O 1
ATOM 1247 N N . GLY A 1 214 ? -38.897 -6.963 127.254 1.00 16.23 214 GLY A N 1
ATOM 1248 C CA . GLY A 1 214 ? -39.902 -6.695 126.255 1.00 16.23 214 GLY A CA 1
ATOM 1249 C C . GLY A 1 214 ? -41.257 -6.430 126.865 1.00 16.23 214 GLY A C 1
ATOM 1250 O O . GLY A 1 214 ? -41.432 -6.387 128.080 1.00 16.23 214 GLY A O 1
ATOM 1254 N N . SER A 1 215 ? -42.231 -6.253 125.986 1.00 15.32 215 SER A N 1
ATOM 1255 C CA . SER A 1 215 ? -43.521 -5.709 126.355 1.00 15.32 215 SER A CA 1
ATOM 1256 C C . SER A 1 215 ? -44.540 -6.805 126.626 1.00 15.32 215 SER A C 1
ATOM 1257 O O . SER A 1 215 ? -44.364 -7.971 126.270 1.00 15.32 215 SER A O 1
ATOM 1265 N N . ILE A 1 216 ? -45.625 -6.399 127.275 1.00 15.40 216 ILE A N 1
ATOM 1266 C CA . ILE A 1 216 ? -46.788 -7.233 127.516 1.00 15.40 216 ILE A CA 1
ATOM 1267 C C . ILE A 1 216 ? -47.985 -6.447 127.014 1.00 15.40 216 ILE A C 1
ATOM 1268 O O . ILE A 1 216 ? -48.094 -5.245 127.279 1.00 15.40 216 ILE A O 1
ATOM 1284 N N . ASP A 1 217 ? -48.880 -7.151 126.324 1.00 16.53 217 ASP A N 1
ATOM 1285 C CA . ASP A 1 217 ? -50.128 -6.608 125.809 1.00 16.53 217 ASP A CA 1
ATOM 1286 C C . ASP A 1 217 ? -51.164 -6.862 126.871 1.00 16.53 217 ASP A C 1
ATOM 1287 O O . ASP A 1 217 ? -51.103 -7.852 127.562 1.00 16.53 217 ASP A O 1
ATOM 1294 N N . VAL A 1 218 ? -52.118 -5.968 127.015 1.00 17.16 218 VAL A N 1
ATOM 1295 C CA . VAL A 1 218 ? -53.145 -6.106 128.037 1.00 17.16 218 VAL A CA 1
ATOM 1296 C C . VAL A 1 218 ? -54.514 -5.907 127.411 1.00 17.16 218 VAL A C 1
ATOM 1297 O O . VAL A 1 218 ? -54.678 -5.098 126.496 1.00 17.16 218 VAL A O 1
ATOM 1310 N N . ARG A 1 219 ? -55.492 -6.662 127.902 1.00 16.66 219 ARG A N 1
ATOM 1311 C CA . ARG A 1 219 ? -56.901 -6.469 127.595 1.00 16.66 219 ARG A CA 1
ATOM 1312 C C . ARG A 1 219 ? -57.652 -6.424 128.910 1.00 16.66 219 ARG A C 1
ATOM 1313 O O . ARG A 1 219 ? -57.486 -7.320 129.742 1.00 16.66 219 ARG A O 1
ATOM 1334 N N . PHE A 1 220 ? -58.452 -5.382 129.094 1.00 18.49 220 PHE A N 1
ATOM 1335 C CA . PHE A 1 220 ? -59.212 -5.235 130.319 1.00 18.49 220 PHE A CA 1
ATOM 1336 C C . PHE A 1 220 ? -60.648 -4.832 130.010 1.00 18.49 220 PHE A C 1
ATOM 1337 O O . PHE A 1 220 ? -60.921 -4.234 128.985 1.00 18.49 220 PHE A O 1
ATOM 1354 N N . SER A 1 221 ? -61.560 -5.206 130.897 1.00 18.98 221 SER A N 1
ATOM 1355 C CA . SER A 1 221 ? -62.979 -4.976 130.704 1.00 18.98 221 SER A CA 1
ATOM 1356 C C . SER A 1 221 ? -63.640 -4.887 132.067 1.00 18.98 221 SER A C 1
ATOM 1357 O O . SER A 1 221 ? -63.016 -5.139 133.099 1.00 18.98 221 SER A O 1
ATOM 1365 N N . ILE A 1 222 ? -64.918 -4.515 132.059 1.00 20.37 222 ILE A N 1
ATOM 1366 C CA . ILE A 1 222 ? -65.722 -4.425 133.269 1.00 20.37 222 ILE A CA 1
ATOM 1367 C C . ILE A 1 222 ? -67.006 -5.201 133.035 1.00 20.37 222 ILE A C 1
ATOM 1368 O O . ILE A 1 222 ? -67.709 -4.961 132.048 1.00 20.37 222 ILE A O 1
ATOM 1384 N N . SER A 1 223 ? -67.309 -6.128 133.939 1.00 21.01 223 SER A N 1
ATOM 1385 C CA . SER A 1 223 ? -68.581 -6.846 133.920 1.00 21.01 223 SER A CA 1
ATOM 1386 C C . SER A 1 223 ? -69.644 -6.023 134.640 1.00 21.01 223 SER A C 1
ATOM 1387 O O . SER A 1 223 ? -70.185 -6.398 135.678 1.00 21.01 223 SER A O 1
ATOM 1395 N N . GLY A 1 224 ? -69.919 -4.863 134.057 1.00 22.81 224 GLY A N 1
ATOM 1396 C CA . GLY A 1 224 ? -70.862 -3.930 134.619 1.00 22.81 224 GLY A CA 1
ATOM 1397 C C . GLY A 1 224 ? -72.270 -4.171 134.131 1.00 22.81 224 GLY A C 1
ATOM 1398 O O . GLY A 1 224 ? -72.542 -5.043 133.309 1.00 22.81 224 GLY A O 1
ATOM 1402 N N . SER A 1 225 ? -73.177 -3.369 134.668 1.00 28.20 225 SER A N 1
ATOM 1403 C CA . SER A 1 225 ? -74.570 -3.348 134.269 1.00 28.20 225 SER A CA 1
ATOM 1404 C C . SER A 1 225 ? -74.848 -2.108 133.434 1.00 28.20 225 SER A C 1
ATOM 1405 O O . SER A 1 225 ? -73.995 -1.235 133.259 1.00 28.20 225 SER A O 1
ATOM 1413 N N . GLY A 1 226 ? -76.070 -2.048 132.909 1.00 27.95 226 GLY A N 1
ATOM 1414 C CA . GLY A 1 226 ? -76.497 -0.872 132.179 1.00 27.95 226 GLY A CA 1
ATOM 1415 C C . GLY A 1 226 ? -76.901 0.258 133.091 1.00 27.95 226 GLY A C 1
ATOM 1416 O O . GLY A 1 226 ? -76.679 1.428 132.768 1.00 27.95 226 GLY A O 1
ATOM 1420 N N . VAL A 1 227 ? -77.487 -0.070 134.242 1.00 34.39 227 VAL A N 1
ATOM 1421 C CA . VAL A 1 227 ? -77.870 0.938 135.218 1.00 34.39 227 VAL A CA 1
ATOM 1422 C C . VAL A 1 227 ? -76.680 1.612 135.872 1.00 34.39 227 VAL A C 1
ATOM 1423 O O . VAL A 1 227 ? -76.842 2.676 136.477 1.00 34.39 227 VAL A O 1
ATOM 1436 N N . PHE A 1 228 ? -75.494 1.028 135.768 1.00 31.27 228 PHE A N 1
ATOM 1437 C CA . PHE A 1 228 ? -74.306 1.593 136.375 1.00 31.27 228 PHE A CA 1
ATOM 1438 C C . PHE A 1 228 ? -73.673 2.591 135.428 1.00 31.27 228 PHE A C 1
ATOM 1439 O O . PHE A 1 228 ? -73.559 2.344 134.225 1.00 31.27 228 PHE A O 1
ATOM 1456 N N . GLY A 1 229 ? -73.275 3.721 135.983 1.00 26.33 229 GLY A N 1
ATOM 1457 C CA . GLY A 1 229 ? -72.446 4.686 135.312 1.00 26.33 229 GLY A CA 1
ATOM 1458 C C . GLY A 1 229 ? -71.010 4.586 135.767 1.00 26.33 229 GLY A C 1
ATOM 1459 O O . GLY A 1 229 ? -70.447 3.496 135.884 1.00 26.33 229 GLY A O 1
ATOM 1463 N N . GLY A 1 230 ? -70.417 5.731 136.051 1.00 22.26 230 GLY A N 1
ATOM 1464 C CA . GLY A 1 230 ? -69.008 5.765 136.360 1.00 22.26 230 GLY A CA 1
ATOM 1465 C C . GLY A 1 230 ? -68.132 5.545 135.153 1.00 22.26 230 GLY A C 1
ATOM 1466 O O . GLY A 1 230 ? -68.613 5.191 134.078 1.00 22.26 230 GLY A O 1
ATOM 1470 N N . LYS A 1 231 ? -66.838 5.777 135.320 1.00 20.48 231 LYS A N 1
ATOM 1471 C CA . LYS A 1 231 ? -65.870 5.542 134.266 1.00 20.48 231 LYS A CA 1
ATOM 1472 C C . LYS A 1 231 ? -64.523 5.289 134.918 1.00 20.48 231 LYS A C 1
ATOM 1473 O O . LYS A 1 231 ? -64.267 5.731 136.039 1.00 20.48 231 LYS A O 1
ATOM 1492 N N . LEU A 1 232 ? -63.670 4.572 134.203 1.00 20.18 232 LEU A N 1
ATOM 1493 C CA . LEU A 1 232 ? -62.432 4.054 134.747 1.00 20.18 232 LEU A CA 1
ATOM 1494 C C . LEU A 1 232 ? -61.334 4.287 133.722 1.00 20.18 232 LEU A C 1
ATOM 1495 O O . LEU A 1 232 ? -61.599 4.336 132.520 1.00 20.18 232 LEU A O 1
ATOM 1511 N N . ALA A 1 233 ? -60.104 4.441 134.203 1.00 17.33 233 ALA A N 1
ATOM 1512 C CA . ALA A 1 233 ? -58.975 4.821 133.367 1.00 17.33 233 ALA A CA 1
ATOM 1513 C C . ALA A 1 233 ? -57.779 3.924 133.635 1.00 17.33 233 ALA A C 1
ATOM 1514 O O . ALA A 1 233 ? -57.578 3.444 134.751 1.00 17.33 233 ALA A O 1
ATOM 1521 N N . ALA A 1 234 ? -56.982 3.721 132.591 1.00 16.44 234 ALA A N 1
ATOM 1522 C CA . ALA A 1 234 ? -55.776 2.911 132.647 1.00 16.44 234 ALA A CA 1
ATOM 1523 C C . ALA A 1 234 ? -54.596 3.749 132.196 1.00 16.44 234 ALA A C 1
ATOM 1524 O O . ALA A 1 234 ? -54.643 4.376 131.135 1.00 16.44 234 ALA A O 1
ATOM 1531 N N . ILE A 1 235 ? -53.539 3.744 132.999 1.00 17.09 235 ILE A N 1
ATOM 1532 C CA . ILE A 1 235 ? -52.422 4.665 132.858 1.00 17.09 235 ILE A CA 1
ATOM 1533 C C . ILE A 1 235 ? -51.155 3.838 132.961 1.00 17.09 235 ILE A C 1
ATOM 1534 O O . ILE A 1 235 ? -50.881 3.259 134.017 1.00 17.09 235 ILE A O 1
ATOM 1550 N N . VAL A 1 236 ? -50.391 3.765 131.873 1.00 16.51 236 VAL A N 1
ATOM 1551 C CA . VAL A 1 236 ? -49.064 3.156 131.909 1.00 16.51 236 VAL A CA 1
ATOM 1552 C C . VAL A 1 236 ? -48.076 4.237 132.337 1.00 16.51 236 VAL A C 1
ATOM 1553 O O . VAL A 1 236 ? -47.670 5.085 131.545 1.00 16.51 236 VAL A O 1
ATOM 1566 N N . VAL A 1 237 ? -47.716 4.228 133.615 1.00 16.74 237 VAL A N 1
ATOM 1567 C CA . VAL A 1 237 ? -46.755 5.193 134.137 1.00 16.74 237 VAL A CA 1
ATOM 1568 C C . VAL A 1 237 ? -45.355 4.671 133.838 1.00 16.74 237 VAL A C 1
ATOM 1569 O O . VAL A 1 237 ? -45.146 3.451 133.824 1.00 16.74 237 VAL A O 1
ATOM 1582 N N . PRO A 1 238 ? -44.373 5.533 133.605 1.00 17.37 238 PRO A N 1
ATOM 1583 C CA . PRO A 1 238 ? -43.059 5.054 133.224 1.00 17.37 238 PRO A CA 1
ATOM 1584 C C . PRO A 1 238 ? -42.330 4.460 134.413 1.00 17.37 238 PRO A C 1
ATOM 1585 O O . PRO A 1 238 ? -42.887 4.364 135.515 1.00 17.37 238 PRO A O 1
ATOM 1596 N N . PRO A 1 239 ? -41.090 4.026 134.223 1.00 17.54 239 PRO A N 1
ATOM 1597 C CA . PRO A 1 239 ? -40.283 3.583 135.359 1.00 17.54 239 PRO A CA 1
ATOM 1598 C C . PRO A 1 239 ? -40.019 4.713 136.338 1.00 17.54 239 PRO A C 1
ATOM 1599 O O . PRO A 1 239 ? -40.167 5.895 136.026 1.00 17.54 239 PRO A O 1
ATOM 1610 N N . GLY A 1 240 ? -39.617 4.331 137.542 1.00 20.50 240 GLY A N 1
ATOM 1611 C CA . GLY A 1 240 ? -39.269 5.271 138.587 1.00 20.50 240 GLY A CA 1
ATOM 1612 C C . GLY A 1 240 ? -40.408 5.885 139.354 1.00 20.50 240 GLY A C 1
ATOM 1613 O O . GLY A 1 240 ? -40.388 5.899 140.585 1.00 20.50 240 GLY A O 1
ATOM 1617 N N . VAL A 1 241 ? -41.392 6.417 138.656 1.00 19.44 241 VAL A N 1
ATOM 1618 C CA . VAL A 1 241 ? -42.488 7.119 139.305 1.00 19.44 241 VAL A CA 1
ATOM 1619 C C . VAL A 1 241 ? -43.317 6.157 140.137 1.00 19.44 241 VAL A C 1
ATOM 1620 O O . VAL A 1 241 ? -43.566 5.013 139.738 1.00 19.44 241 VAL A O 1
ATOM 1633 N N . ASP A 1 242 ? -43.741 6.632 141.300 1.00 24.78 242 ASP A N 1
ATOM 1634 C CA . ASP A 1 242 ? -44.806 6.035 142.070 1.00 24.78 242 ASP A CA 1
ATOM 1635 C C . ASP A 1 242 ? -46.032 6.916 141.906 1.00 24.78 242 ASP A C 1
ATOM 1636 O O . ASP A 1 242 ? -45.894 8.145 141.967 1.00 24.78 242 ASP A O 1
ATOM 1645 N N . PRO A 1 243 ? -47.225 6.376 141.684 1.00 21.62 243 PRO A N 1
ATOM 1646 C CA . PRO A 1 243 ? -48.379 7.237 141.432 1.00 21.62 243 PRO A CA 1
ATOM 1647 C C . PRO A 1 243 ? -48.982 7.781 142.719 1.00 21.62 243 PRO A C 1
ATOM 1648 O O . PRO A 1 243 ? -48.615 7.401 143.832 1.00 21.62 243 PRO A O 1
ATOM 1659 N N . VAL A 1 244 ? -49.929 8.691 142.532 1.00 21.59 244 VAL A N 1
ATOM 1660 C CA . VAL A 1 244 ? -50.633 9.367 143.610 1.00 21.59 244 VAL A CA 1
ATOM 1661 C C . VAL A 1 244 ? -52.118 9.339 143.295 1.00 21.59 244 VAL A C 1
ATOM 1662 O O . VAL A 1 244 ? -52.516 9.425 142.129 1.00 21.59 244 VAL A O 1
ATOM 1675 N N . GLN A 1 245 ? -52.939 9.217 144.334 1.00 22.18 245 GLN A N 1
ATOM 1676 C CA . GLN A 1 245 ? -54.383 9.126 144.163 1.00 22.18 245 GLN A CA 1
ATOM 1677 C C . GLN A 1 245 ? -54.941 10.522 143.917 1.00 22.18 245 GLN A C 1
ATOM 1678 O O . GLN A 1 245 ? -55.556 11.152 144.779 1.00 22.18 245 GLN A O 1
ATOM 1692 N N . SER A 1 246 ? -54.713 11.004 142.700 1.00 19.28 246 SER A N 1
ATOM 1693 C CA . SER A 1 246 ? -55.193 12.307 142.277 1.00 19.28 246 SER A CA 1
ATOM 1694 C C . SER A 1 246 ? -55.537 12.251 140.801 1.00 19.28 246 SER A C 1
ATOM 1695 O O . SER A 1 246 ? -54.953 11.482 140.036 1.00 19.28 246 SER A O 1
ATOM 1703 N N . THR A 1 247 ? -56.493 13.087 140.413 1.00 17.56 247 THR A N 1
ATOM 1704 C CA . THR A 1 247 ? -56.876 13.217 139.016 1.00 17.56 247 THR A CA 1
ATOM 1705 C C . THR A 1 247 ? -55.829 13.935 138.176 1.00 17.56 247 THR A C 1
ATOM 1706 O O . THR A 1 247 ? -56.007 14.038 136.960 1.00 17.56 247 THR A O 1
ATOM 1717 N N . SER A 1 248 ? -54.755 14.440 138.784 1.00 17.77 248 SER A N 1
ATOM 1718 C CA . SER A 1 248 ? -53.647 14.990 138.016 1.00 17.77 248 SER A CA 1
ATOM 1719 C C . SER A 1 248 ? -52.913 13.924 137.226 1.00 17.77 248 SER A C 1
ATOM 1720 O O . SER A 1 248 ? -52.240 14.246 136.246 1.00 17.77 248 SER A O 1
ATOM 1728 N N . MET A 1 249 ? -53.013 12.668 137.640 1.00 19.15 249 MET A N 1
ATOM 1729 C CA . MET A 1 249 ? -52.401 11.578 136.903 1.00 19.15 249 MET A CA 1
ATOM 1730 C C . MET A 1 249 ? -53.099 11.331 135.577 1.00 19.15 249 MET A C 1
ATOM 1731 O O . MET A 1 249 ? -52.529 10.675 134.700 1.00 19.15 249 MET A O 1
ATOM 1745 N N . LEU A 1 250 ? -54.316 11.840 135.420 1.00 17.87 250 LEU A N 1
ATOM 1746 C CA . LEU A 1 250 ? -55.080 11.784 134.188 1.00 17.87 250 LEU A CA 1
ATOM 1747 C C . LEU A 1 250 ? -54.712 12.905 133.225 1.00 17.87 250 LEU A C 1
ATOM 1748 O O . LEU A 1 250 ? -55.381 13.073 132.203 1.00 17.87 250 LEU A O 1
ATOM 1764 N N . GLN A 1 251 ? -53.656 13.657 133.531 1.00 17.66 251 GLN A N 1
ATOM 1765 C CA . GLN A 1 251 ? -53.073 14.672 132.662 1.00 17.66 251 GLN A CA 1
ATOM 1766 C C . GLN A 1 251 ? -51.922 14.075 131.879 1.00 17.66 251 GLN A C 1
ATOM 1767 O O . GLN A 1 251 ? -50.864 14.680 131.715 1.00 17.66 251 GLN A O 1
ATOM 1781 N N . TYR A 1 252 ? -52.121 12.840 131.427 1.00 17.95 252 TYR A N 1
ATOM 1782 C CA . TYR A 1 252 ? -51.108 11.949 130.911 1.00 17.95 252 TYR A CA 1
ATOM 1783 C C . TYR A 1 252 ? -51.924 10.973 130.085 1.00 17.95 252 TYR A C 1
ATOM 1784 O O . TYR A 1 252 ? -53.101 10.771 130.413 1.00 17.95 252 TYR A O 1
ATOM 1802 N N . PRO A 1 253 ? -51.392 10.394 129.008 1.00 18.55 253 PRO A N 1
ATOM 1803 C CA . PRO A 1 253 ? -52.236 9.543 128.168 1.00 18.55 253 PRO A CA 1
ATOM 1804 C C . PRO A 1 253 ? -52.762 8.336 128.922 1.00 18.55 253 PRO A C 1
ATOM 1805 O O . PRO A 1 253 ? -52.040 7.679 129.674 1.00 18.55 253 PRO A O 1
ATOM 1816 N N . HIS A 1 254 ? -54.044 8.064 128.720 1.00 17.93 254 HIS A N 1
ATOM 1817 C CA . HIS A 1 254 ? -54.769 7.110 129.532 1.00 17.93 254 HIS A CA 1
ATOM 1818 C C . HIS A 1 254 ? -55.928 6.569 128.718 1.00 17.93 254 HIS A C 1
ATOM 1819 O O . HIS A 1 254 ? -56.502 7.281 127.892 1.00 17.93 254 HIS A O 1
ATOM 1834 N N . VAL A 1 255 ? -56.249 5.305 128.949 1.00 17.71 255 VAL A N 1
ATOM 1835 C CA . VAL A 1 255 ? -57.307 4.618 128.224 1.00 17.71 255 VAL A CA 1
ATOM 1836 C C . VAL A 1 255 ? -58.582 4.719 129.048 1.00 17.71 255 VAL A C 1
ATOM 1837 O O . VAL A 1 255 ? -58.705 4.083 130.095 1.00 17.71 255 VAL A O 1
ATOM 1850 N N . LEU A 1 256 ? -59.526 5.523 128.578 1.00 19.14 256 LEU A N 1
ATOM 1851 C CA . LEU A 1 256 ? -60.828 5.610 129.212 1.00 19.14 256 LEU A CA 1
ATOM 1852 C C . LEU A 1 256 ? -61.615 4.338 128.956 1.00 19.14 256 LEU A C 1
ATOM 1853 O O . LEU A 1 256 ? -61.537 3.736 127.883 1.00 19.14 256 LEU A O 1
ATOM 1869 N N . PHE A 1 257 ? -62.391 3.939 129.956 1.00 20.01 257 PHE A N 1
ATOM 1870 C CA . PHE A 1 257 ? -63.264 2.785 129.809 1.00 20.01 257 PHE A CA 1
ATOM 1871 C C . PHE A 1 257 ? -64.484 3.033 130.683 1.00 20.01 257 PHE A C 1
ATOM 1872 O O . PHE A 1 257 ? -64.356 3.136 131.905 1.00 20.01 257 PHE A O 1
ATOM 1889 N N . ASP A 1 258 ? -65.652 3.120 130.062 1.00 21.10 258 ASP A N 1
ATOM 1890 C CA . ASP A 1 258 ? -66.899 3.335 130.771 1.00 21.10 258 ASP A CA 1
ATOM 1891 C C . ASP A 1 258 ? -67.488 2.005 131.217 1.00 21.10 258 ASP A C 1
ATOM 1892 O O . ASP A 1 258 ? -67.289 0.967 130.584 1.00 21.10 258 ASP A O 1
ATOM 1901 N N . ALA A 1 259 ? -68.202 2.047 132.343 1.00 21.74 259 ALA A N 1
ATOM 1902 C CA . ALA A 1 259 ? -68.860 0.854 132.859 1.00 21.74 259 ALA A CA 1
ATOM 1903 C C . ALA A 1 259 ? -69.890 0.316 131.886 1.00 21.74 259 ALA A C 1
ATOM 1904 O O . ALA A 1 259 ? -70.151 -0.890 131.861 1.00 21.74 259 ALA A O 1
ATOM 1911 N N . ARG A 1 260 ? -70.493 1.194 131.096 1.00 22.02 260 ARG A N 1
ATOM 1912 C CA . ARG A 1 260 ? -71.487 0.819 130.109 1.00 22.02 260 ARG A CA 1
ATOM 1913 C C . ARG A 1 260 ? -70.876 0.236 128.844 1.00 22.02 260 ARG A C 1
ATOM 1914 O O . ARG A 1 260 ? -71.620 -0.098 127.917 1.00 22.02 260 ARG A O 1
ATOM 1935 N N . GLN A 1 261 ? -69.556 0.113 128.779 1.00 20.36 261 GLN A N 1
ATOM 1936 C CA . GLN A 1 261 ? -68.872 -0.341 127.583 1.00 20.36 261 GLN A CA 1
ATOM 1937 C C . GLN A 1 261 ? -68.676 -1.846 127.647 1.00 20.36 261 GLN A C 1
ATOM 1938 O O . GLN A 1 261 ? -68.194 -2.378 128.651 1.00 20.36 261 GLN A O 1
ATOM 1952 N N . VAL A 1 262 ? -69.040 -2.521 126.565 1.00 19.06 262 VAL A N 1
ATOM 1953 C CA . VAL A 1 262 ? -69.063 -3.972 126.510 1.00 19.06 262 VAL A CA 1
ATOM 1954 C C . VAL A 1 262 ? -67.798 -4.531 125.880 1.00 19.06 262 VAL A C 1
ATOM 1955 O O . VAL A 1 262 ? -67.159 -5.421 126.440 1.00 19.06 262 VAL A O 1
ATOM 1968 N N . GLU A 1 263 ? -67.427 -4.030 124.717 1.00 17.34 263 GLU A N 1
ATOM 1969 C CA . GLU A 1 263 ? -66.304 -4.598 123.999 1.00 17.34 263 GLU A CA 1
ATOM 1970 C C . GLU A 1 263 ? -65.016 -4.253 124.739 1.00 17.34 263 GLU A C 1
ATOM 1971 O O . GLU A 1 263 ? -64.831 -3.096 125.129 1.00 17.34 263 GLU A O 1
ATOM 1983 N N . PRO A 1 264 ? -64.108 -5.214 124.967 1.00 17.95 264 PRO A N 1
ATOM 1984 C CA . PRO A 1 264 ? -62.873 -4.861 125.667 1.00 17.95 264 PRO A CA 1
ATOM 1985 C C . PRO A 1 264 ? -61.990 -3.932 124.864 1.00 17.95 264 PRO A C 1
ATOM 1986 O O . PRO A 1 264 ? -62.297 -3.578 123.723 1.00 17.95 264 PRO A O 1
ATOM 1997 N N . VAL A 1 265 ? -60.881 -3.537 125.473 1.00 18.19 265 VAL A N 1
ATOM 1998 C CA . VAL A 1 265 ? -59.948 -2.592 124.884 1.00 18.19 265 VAL A CA 1
ATOM 1999 C C . VAL A 1 265 ? -58.547 -3.116 125.138 1.00 18.19 265 VAL A C 1
ATOM 2000 O O . VAL A 1 265 ? -58.272 -3.689 126.195 1.00 18.19 265 VAL A O 1
ATOM 2013 N N . ILE A 1 266 ? -57.668 -2.930 124.159 1.00 16.91 266 ILE A N 1
ATOM 2014 C CA . ILE A 1 266 ? -56.340 -3.525 124.151 1.00 16.91 266 ILE A CA 1
ATOM 2015 C C . ILE A 1 266 ? -55.304 -2.416 124.058 1.00 16.91 266 ILE A C 1
ATOM 2016 O O . ILE A 1 266 ? -55.531 -1.393 123.407 1.00 16.91 266 ILE A O 1
ATOM 2032 N N . PHE A 1 267 ? -54.176 -2.613 124.729 1.00 16.98 267 PHE A N 1
ATOM 2033 C CA . PHE A 1 267 ? -53.074 -1.673 124.660 1.00 16.98 267 PHE A CA 1
ATOM 2034 C C . PHE A 1 267 ? -51.834 -2.367 125.196 1.00 16.98 267 PHE A C 1
ATOM 2035 O O . PHE A 1 267 ? -51.925 -3.382 125.887 1.00 16.98 267 PHE A O 1
ATOM 2052 N N . SER A 1 268 ? -50.676 -1.805 124.870 1.00 17.02 268 SER A N 1
ATOM 2053 C CA . SER A 1 268 ? -49.395 -2.387 125.228 1.00 17.02 268 SER A CA 1
ATOM 2054 C C . SER A 1 268 ? -48.785 -1.688 126.432 1.00 17.02 268 SER A C 1
ATOM 2055 O O . SER A 1 268 ? -49.062 -0.519 126.705 1.00 17.02 268 SER A O 1
ATOM 2063 N N . ILE A 1 269 ? -47.950 -2.429 127.151 1.00 16.12 269 ILE A N 1
ATOM 2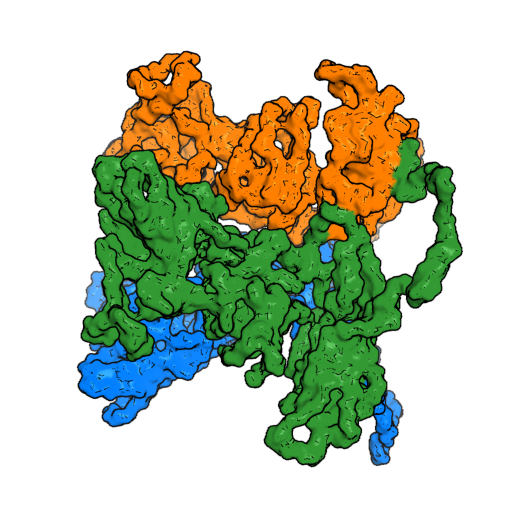064 C CA . ILE A 1 269 ? -47.096 -1.909 128.210 1.00 16.12 269 ILE A CA 1
ATOM 2065 C C . ILE A 1 269 ? -45.652 -2.063 127.731 1.00 16.12 269 ILE A C 1
ATOM 2066 O O . ILE A 1 269 ? -45.116 -3.180 127.758 1.00 16.12 269 ILE A O 1
ATOM 2082 N N . PRO A 1 270 ? -44.985 -1.003 127.282 1.00 16.87 270 PRO A N 1
ATOM 2083 C CA . PRO A 1 270 ? -43.642 -1.162 126.727 1.00 16.87 270 PRO A CA 1
ATOM 2084 C C . PRO A 1 270 ? -42.588 -1.367 127.801 1.00 16.87 270 PRO A C 1
ATOM 2085 O O . PRO A 1 270 ? -42.764 -1.014 128.967 1.00 16.87 270 PRO A O 1
ATOM 2096 N N . ASP A 1 271 ? -41.469 -1.941 127.373 1.00 15.99 271 ASP A N 1
ATOM 2097 C CA . ASP A 1 271 ? -40.301 -2.117 128.235 1.00 15.99 271 ASP A CA 1
ATOM 2098 C C . ASP A 1 271 ? -39.406 -0.911 128.014 1.00 15.99 271 ASP A C 1
ATOM 2099 O O . ASP A 1 271 ? -38.679 -0.830 127.021 1.00 15.99 271 ASP A O 1
ATOM 2108 N N . LEU A 1 272 ? -39.465 0.020 128.949 1.00 17.15 272 LEU A N 1
ATOM 2109 C CA . LEU A 1 272 ? -38.681 1.238 128.909 1.00 17.15 272 LEU A CA 1
ATOM 2110 C C . LEU A 1 272 ? -37.637 1.073 129.998 1.00 17.15 272 LEU A C 1
ATOM 2111 O O . LEU A 1 272 ? -37.958 1.147 131.186 1.00 17.15 272 LEU A O 1
ATOM 2127 N N . ARG A 1 273 ? -36.400 0.820 129.592 1.00 15.05 273 ARG A N 1
ATOM 2128 C CA . ARG A 1 273 ? -35.365 0.366 130.499 1.00 15.05 273 ARG A CA 1
ATOM 2129 C C . ARG A 1 273 ? -34.069 1.081 130.173 1.00 15.05 273 ARG A C 1
ATOM 2130 O O . ARG A 1 273 ? -33.697 1.200 129.004 1.00 15.05 273 ARG A O 1
ATOM 2151 N N . SER A 1 274 ? -33.402 1.568 131.213 1.00 14.71 274 SER A N 1
ATOM 2152 C CA . SER A 1 274 ? -32.066 2.119 131.084 1.00 14.71 274 SER A CA 1
ATOM 2153 C C . SER A 1 274 ? -31.004 1.049 130.921 1.00 14.71 274 SER A C 1
ATOM 2154 O O . SER A 1 274 ? -29.865 1.380 130.581 1.00 14.71 274 SER A O 1
ATOM 2162 N N . THR A 1 275 ? -31.349 -0.206 131.150 1.00 14.14 275 THR A N 1
ATOM 2163 C CA . THR A 1 275 ? -30.454 -1.323 130.991 1.00 14.14 275 THR A CA 1
ATOM 2164 C C . THR A 1 275 ? -30.714 -1.981 129.646 1.00 14.14 275 THR A C 1
ATOM 2165 O O . THR A 1 275 ? -31.473 -1.475 128.818 1.00 14.14 275 THR A O 1
ATOM 2176 N N . LEU A 1 276 ? -30.056 -3.111 129.416 1.00 14.74 276 LEU A N 1
ATOM 2177 C CA . LEU A 1 276 ? -30.219 -3.889 128.204 1.00 14.74 276 LEU A CA 1
ATOM 2178 C C . LEU A 1 276 ? -30.975 -5.176 128.437 1.00 14.74 276 LEU A C 1
ATOM 2179 O O . LEU A 1 276 ? -31.485 -5.757 127.478 1.00 14.74 276 LEU A O 1
ATOM 2195 N N . TYR A 1 277 ? -31.059 -5.626 129.680 1.00 14.04 277 TYR A N 1
ATOM 2196 C CA . TYR A 1 277 ? -31.982 -6.675 130.055 1.00 14.04 277 TYR A CA 1
ATOM 2197 C C . TYR A 1 277 ? -32.400 -6.439 131.494 1.00 14.04 277 TYR A C 1
ATOM 2198 O O . TYR A 1 277 ? -31.820 -5.615 132.204 1.00 14.04 277 TYR A O 1
ATOM 2216 N N . HIS A 1 278 ? -33.446 -7.141 131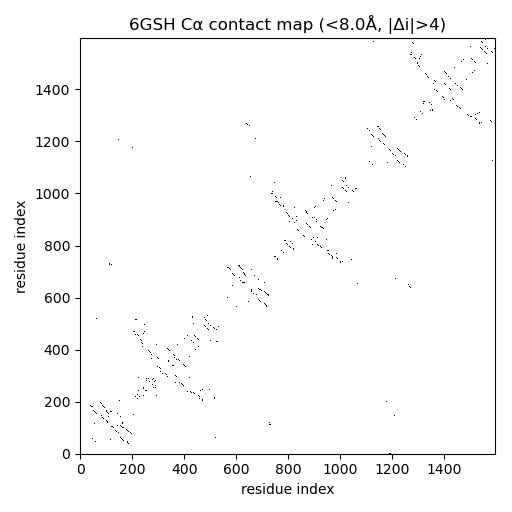.899 1.00 14.69 278 HIS A N 1
ATOM 2217 C CA . HIS A 1 278 ? -33.917 -7.142 133.270 1.00 14.69 278 HIS A CA 1
ATOM 2218 C C . HIS A 1 278 ? -33.532 -8.439 133.952 1.00 14.69 278 HIS A C 1
ATOM 2219 O O . HIS A 1 278 ? -33.038 -9.379 133.335 1.00 14.69 278 HIS A O 1
ATOM 2233 N N . LEU A 1 279 ? -33.767 -8.469 135.252 1.00 16.81 279 LEU A N 1
ATOM 2234 C CA . LEU A 1 279 ? -33.674 -9.666 136.058 1.00 16.81 279 LEU A CA 1
ATOM 2235 C C . LEU A 1 279 ? -35.048 -9.923 136.649 1.00 16.81 279 LEU A C 1
ATOM 2236 O O . LEU A 1 279 ? -35.883 -9.022 136.736 1.00 16.81 279 LEU A O 1
ATOM 2252 N N . MET A 1 280 ? -35.284 -11.167 137.051 1.00 17.14 280 MET A N 1
ATOM 2253 C CA . MET A 1 280 ? -36.610 -11.550 137.505 1.00 17.14 280 MET A CA 1
ATOM 2254 C C . MET A 1 280 ? -37.028 -10.802 138.754 1.00 17.14 280 MET A C 1
ATOM 2255 O O . MET A 1 280 ? -38.227 -10.631 138.994 1.00 17.14 280 MET A O 1
ATOM 2269 N N . SER A 1 281 ? -36.067 -10.345 139.542 1.00 19.24 281 SER A N 1
ATOM 2270 C CA . SER A 1 281 ? -36.334 -9.578 140.742 1.00 19.24 281 SER A CA 1
ATOM 2271 C C . SER A 1 281 ? -36.630 -8.114 140.463 1.00 19.24 281 SER A C 1
ATOM 2272 O O . SER A 1 281 ? -37.150 -7.429 141.349 1.00 19.24 281 SER A O 1
ATOM 2280 N N . ASP A 1 282 ? -36.327 -7.623 139.267 1.00 19.31 282 ASP A N 1
ATOM 2281 C CA . ASP A 1 282 ? -36.465 -6.204 138.981 1.00 19.31 282 ASP A CA 1
ATOM 2282 C C . ASP A 1 282 ? -37.928 -5.795 139.006 1.00 19.31 282 ASP A C 1
ATOM 2283 O O . ASP A 1 282 ? -38.764 -6.385 138.315 1.00 19.31 282 ASP A O 1
ATOM 2292 N N . THR A 1 283 ? -38.227 -4.771 139.807 1.00 23.69 283 THR A N 1
ATOM 2293 C CA . THR A 1 283 ? -39.573 -4.240 139.962 1.00 23.69 283 THR A CA 1
ATOM 2294 C C . THR A 1 283 ? -39.650 -2.746 139.672 1.00 23.69 283 THR A C 1
ATOM 2295 O O . THR A 1 283 ? -40.701 -2.139 139.901 1.00 23.69 283 THR A O 1
ATOM 2306 N N . ASP A 1 284 ? -38.577 -2.145 139.155 1.00 24.23 284 ASP A N 1
ATOM 2307 C CA . ASP A 1 284 ? -38.571 -0.751 138.729 1.00 24.23 284 ASP A CA 1
ATOM 2308 C C . ASP A 1 284 ? -38.957 -0.592 137.269 1.00 24.23 284 ASP A C 1
ATOM 2309 O O . ASP A 1 284 ? -38.473 0.324 136.596 1.00 24.23 284 ASP A O 1
ATOM 2318 N N . THR A 1 285 ? -39.803 -1.475 136.759 1.00 17.63 285 THR A N 1
ATOM 2319 C CA . THR A 1 285 ? -40.143 -1.512 135.353 1.00 17.63 285 THR A CA 1
ATOM 2320 C C . THR A 1 285 ? -41.301 -0.567 135.070 1.00 17.63 285 THR A C 1
ATOM 2321 O O . THR A 1 285 ? -41.823 0.107 135.958 1.00 17.63 285 THR A O 1
ATOM 2332 N N . THR A 1 286 ? -41.690 -0.502 133.801 1.00 16.33 286 THR A N 1
ATOM 2333 C CA . THR A 1 286 ? -42.918 0.178 133.435 1.00 16.33 286 THR A CA 1
ATOM 2334 C C . THR A 1 286 ? -44.071 -0.495 134.156 1.00 16.33 286 THR A C 1
ATOM 2335 O O . THR A 1 286 ? -44.026 -1.693 134.434 1.00 16.33 286 THR A O 1
ATOM 2346 N N . SER A 1 287 ? -45.104 0.277 134.463 1.00 16.39 287 SER A N 1
ATOM 2347 C CA . SER A 1 287 ? -46.181 -0.213 135.301 1.00 16.39 287 SER A CA 1
ATOM 2348 C C . SER A 1 287 ? -47.514 0.332 134.832 1.00 16.39 287 SER A C 1
ATOM 2349 O O . SER A 1 287 ? -47.599 1.385 134.202 1.00 16.39 287 SER A O 1
ATOM 2357 N N . LEU A 1 288 ? -48.552 -0.422 135.157 1.00 17.35 288 LEU A N 1
ATOM 2358 C CA . LEU A 1 288 ? -49.927 -0.086 134.850 1.00 17.35 288 LEU A CA 1
ATOM 2359 C C . LEU A 1 288 ? -50.655 0.227 136.141 1.00 17.35 288 LEU A C 1
ATOM 2360 O O . LEU A 1 288 ? -50.354 -0.352 137.186 1.00 17.35 288 LEU A O 1
ATOM 2376 N N . VAL A 1 289 ? -51.606 1.148 136.063 1.00 18.25 289 VAL A N 1
ATOM 2377 C CA . VAL A 1 289 ? -52.510 1.433 137.164 1.00 18.25 289 VAL A CA 1
ATOM 2378 C C . VAL A 1 289 ? -53.903 1.625 136.593 1.00 18.25 289 VAL A C 1
ATOM 2379 O O . VAL A 1 289 ? -54.071 2.232 135.530 1.00 18.25 289 VAL A O 1
ATOM 2392 N N . ILE A 1 290 ? -54.894 1.093 137.294 1.00 19.18 290 ILE A N 1
ATOM 2393 C CA . ILE A 1 290 ? -56.296 1.360 137.015 1.00 19.18 290 ILE A CA 1
ATOM 2394 C C . ILE A 1 290 ? -56.757 2.391 138.032 1.00 19.18 290 ILE A C 1
ATOM 2395 O O . ILE A 1 290 ? -56.637 2.171 139.242 1.00 19.18 290 ILE A O 1
ATOM 2411 N N . MET A 1 291 ? -57.271 3.518 137.544 1.00 19.91 291 MET A N 1
ATOM 2412 C CA . MET A 1 291 ? -57.583 4.679 138.363 1.00 19.91 291 MET A CA 1
ATOM 2413 C C . MET A 1 291 ? -59.009 5.128 138.108 1.00 19.91 291 MET A C 1
ATOM 2414 O O . MET A 1 291 ? -59.472 5.144 136.966 1.00 19.91 291 MET A O 1
ATOM 2428 N N . VAL A 1 292 ? -59.700 5.493 139.183 1.00 21.46 292 VAL A N 1
ATOM 2429 C CA . VAL A 1 292 ? -61.085 5.926 139.073 1.00 21.46 292 VAL A CA 1
ATOM 2430 C C . VAL A 1 292 ? -61.130 7.316 138.455 1.00 21.46 292 VAL A C 1
ATOM 2431 O O . VAL A 1 292 ? -60.633 8.288 139.032 1.00 21.46 292 VAL A O 1
ATOM 2444 N N . TYR A 1 293 ? -61.731 7.409 137.273 1.00 19.67 293 TYR A N 1
ATOM 2445 C CA . TYR A 1 293 ? -61.873 8.639 136.512 1.00 19.67 293 TYR A CA 1
ATOM 2446 C C . TYR A 1 293 ? -63.160 9.362 136.882 1.00 19.67 293 TYR A C 1
ATOM 2447 O O . TYR A 1 293 ? -63.153 10.573 137.116 1.00 19.67 293 TYR A O 1
ATOM 2465 N N . ASN A 1 294 ? -64.265 8.624 136.941 1.00 21.28 294 ASN A N 1
ATOM 2466 C CA . ASN A 1 294 ? -65.543 9.113 137.424 1.00 21.28 294 ASN A CA 1
ATOM 2467 C C . ASN A 1 294 ? -66.093 8.074 138.384 1.00 21.28 294 ASN A C 1
ATOM 2468 O O . ASN A 1 294 ? -66.028 6.875 138.107 1.00 21.28 294 ASN A O 1
ATOM 2479 N N . ASP A 1 295 ? -66.622 8.532 139.513 1.00 24.22 295 ASP A N 1
ATOM 2480 C CA . ASP A 1 295 ? -67.131 7.619 140.526 1.00 24.22 295 ASP A CA 1
ATOM 2481 C C . ASP A 1 295 ? -68.273 6.768 139.986 1.00 24.22 295 ASP A C 1
ATOM 2482 O O . ASP A 1 295 ? -69.071 7.214 139.159 1.00 24.22 295 ASP A O 1
ATOM 2491 N N . LEU A 1 296 ? -68.336 5.529 140.460 1.00 27.87 296 LEU A N 1
ATOM 2492 C CA . LEU A 1 296 ? -69.398 4.614 140.069 1.00 27.87 296 LEU A CA 1
ATOM 2493 C C . LEU A 1 296 ? -70.699 5.005 140.748 1.00 27.87 296 LEU A C 1
ATOM 2494 O O . LEU A 1 296 ? -70.713 5.387 141.921 1.00 27.87 296 LEU A O 1
ATOM 2510 N N . ILE A 1 297 ? -71.801 4.879 140.011 1.00 30.09 297 ILE A N 1
ATOM 2511 C CA . ILE A 1 297 ? -73.100 5.361 140.453 1.00 30.09 297 ILE A CA 1
ATOM 2512 C C . ILE A 1 297 ? -74.142 4.271 140.282 1.00 30.09 297 ILE A C 1
ATOM 2513 O O . ILE A 1 297 ? -74.112 3.492 139.326 1.00 30.09 297 ILE A O 1
ATOM 2529 N N . ASN A 1 298 ? -75.061 4.223 141.229 1.00 42.57 298 ASN A N 1
ATOM 2530 C CA . ASN A 1 298 ? -76.210 3.341 141.191 1.00 42.57 298 ASN A CA 1
ATOM 2531 C C . ASN A 1 298 ? -77.319 4.017 141.987 1.00 42.57 298 ASN A C 1
ATOM 2532 O O . ASN A 1 298 ? -77.183 4.164 143.208 1.00 42.57 298 ASN A O 1
ATOM 2543 N N . PRO A 1 299 ? -78.423 4.450 141.368 1.00 48.39 299 PRO A N 1
ATOM 2544 C CA . PRO A 1 299 ? -79.466 5.137 142.147 1.00 48.39 299 PRO A CA 1
ATOM 2545 C C . PRO A 1 299 ? -80.241 4.236 143.097 1.00 48.39 299 PRO A C 1
ATOM 2546 O O . PRO A 1 299 ? -81.047 4.745 143.884 1.00 48.39 299 PRO A O 1
ATOM 2557 N N . TYR A 1 300 ? -80.014 2.925 143.063 1.00 50.46 300 TYR A N 1
ATOM 2558 C CA . TYR A 1 300 ? -80.817 1.985 143.834 1.00 50.46 300 TYR A CA 1
ATOM 2559 C C . TYR A 1 300 ? -80.358 1.895 145.279 1.00 50.46 300 TYR A C 1
ATOM 2560 O O . TYR A 1 300 ? -81.088 2.273 146.201 1.00 50.46 300 TYR A O 1
ATOM 2578 N N . ALA A 1 301 ? -79.141 1.403 145.493 1.00 70.70 301 ALA A N 1
ATOM 2579 C CA . ALA A 1 301 ? -78.720 0.942 146.810 1.00 70.70 301 ALA A CA 1
ATOM 2580 C C . ALA A 1 301 ? -78.008 2.089 147.517 1.00 70.70 301 ALA A C 1
ATOM 2581 O O . ALA A 1 301 ? -76.782 2.142 147.610 1.00 70.70 301 ALA A O 1
ATOM 2588 N N . ASN A 1 302 ? -78.813 3.027 148.014 1.00 80.14 302 ASN A N 1
ATOM 2589 C CA . ASN A 1 302 ? -78.353 4.041 148.948 1.00 80.14 302 ASN A CA 1
ATOM 2590 C C . ASN A 1 302 ? -78.502 3.593 150.399 1.00 80.14 302 ASN A C 1
ATOM 2591 O O . ASN A 1 302 ? -78.499 4.435 151.305 1.00 80.14 302 ASN A O 1
ATOM 2602 N N . ASP A 1 303 ? -78.629 2.285 150.629 1.00 84.94 303 ASP A N 1
ATOM 2603 C CA . ASP A 1 303 ? -78.725 1.678 151.950 1.00 84.94 303 ASP A CA 1
ATOM 2604 C C . ASP A 1 303 ? -77.638 0.648 152.209 1.00 84.94 303 ASP A C 1
ATOM 2605 O O . ASP A 1 303 ? -77.119 0.580 153.326 1.00 84.94 303 ASP A O 1
ATOM 2614 N N . SER A 1 304 ? -77.274 -0.150 151.202 1.00 80.49 304 SER A N 1
ATOM 2615 C CA . SER A 1 304 ? -76.208 -1.140 151.316 1.00 80.49 304 SER A CA 1
ATOM 2616 C C . SER A 1 304 ? -74.891 -0.661 150.719 1.00 80.49 304 SER A C 1
ATOM 2617 O O . SER A 1 304 ? -73.835 -0.863 151.327 1.00 80.49 304 SER A O 1
ATOM 2625 N N . ASN A 1 305 ? -74.930 -0.030 149.542 1.00 73.46 305 ASN A N 1
ATOM 2626 C CA . ASN A 1 305 ? -73.740 0.545 148.909 1.00 73.46 305 ASN A CA 1
ATOM 2627 C C . ASN A 1 305 ? -72.678 -0.519 148.638 1.00 73.46 305 ASN A C 1
ATOM 2628 O O . ASN A 1 305 ? -71.489 -0.316 148.891 1.00 73.46 305 ASN A O 1
ATOM 2639 N N . SER A 1 306 ? -73.114 -1.660 148.107 1.00 63.57 306 SER A N 1
ATOM 2640 C CA . SER A 1 306 ? -72.266 -2.823 147.863 1.00 63.57 306 SER A CA 1
ATOM 2641 C C . SER A 1 306 ? -72.380 -3.268 146.411 1.00 63.57 306 SER A C 1
ATOM 2642 O O . SER A 1 306 ? -72.578 -4.446 146.104 1.00 63.57 306 SER A O 1
ATOM 2650 N N . SER A 1 307 ? -72.263 -2.314 145.492 1.00 42.74 307 SER A N 1
ATOM 2651 C CA . SER A 1 307 ? -72.342 -2.599 144.069 1.00 42.74 307 SER A CA 1
ATOM 2652 C C . SER A 1 307 ? -71.023 -3.191 143.567 1.00 42.74 307 SER A C 1
ATOM 2653 O O . SER A 1 307 ? -70.029 -3.271 144.293 1.00 42.74 307 SER A O 1
ATOM 2661 N N . GLY A 1 308 ? -71.007 -3.587 142.293 1.00 32.81 308 GLY A N 1
ATOM 2662 C CA . GLY A 1 308 ? -70.051 -4.562 141.799 1.00 32.81 308 GLY A CA 1
ATOM 2663 C C . GLY A 1 308 ? -69.014 -4.084 140.804 1.00 32.81 308 GLY A C 1
ATOM 2664 O O . GLY A 1 308 ? -67.996 -3.512 141.192 1.00 32.81 308 GLY A O 1
ATOM 2668 N N . CYS A 1 309 ? -69.239 -4.359 139.520 1.00 26.14 309 CYS A N 1
ATOM 2669 C CA . CYS A 1 309 ? -68.291 -4.032 138.455 1.00 26.14 309 CYS A CA 1
ATOM 2670 C C . CYS A 1 309 ? -66.928 -4.686 138.695 1.00 26.14 309 CYS A C 1
ATOM 2671 O O . CYS A 1 309 ? -65.935 -4.038 139.025 1.00 26.14 309 CYS A O 1
ATOM 2679 N N . ILE A 1 310 ? -66.921 -6.010 138.556 1.00 20.99 310 ILE A N 1
ATOM 2680 C CA . ILE A 1 310 ? -65.657 -6.726 138.498 1.00 20.99 310 ILE A CA 1
ATOM 2681 C C . ILE A 1 310 ? -64.877 -6.235 137.293 1.00 20.99 310 ILE A C 1
ATOM 2682 O O . ILE A 1 310 ? -65.428 -6.064 136.200 1.00 20.99 310 ILE A O 1
ATOM 2698 N N . VAL A 1 311 ? -63.578 -6.024 137.486 1.00 20.39 311 VAL A N 1
ATOM 2699 C CA . VAL A 1 311 ? -62.707 -5.419 136.485 1.00 20.39 311 VAL A CA 1
ATOM 2700 C C . VAL A 1 311 ? -61.588 -6.414 136.226 1.00 20.39 311 VAL A C 1
ATOM 2701 O O . VAL A 1 311 ? -60.646 -6.519 137.017 1.00 20.39 311 VAL A O 1
ATOM 2714 N N . THR A 1 312 ? -61.677 -7.134 135.115 1.00 18.80 312 THR A N 1
ATOM 2715 C CA . THR A 1 312 ? -60.702 -8.157 134.781 1.00 18.80 312 THR A CA 1
ATOM 2716 C C . THR A 1 312 ? -59.556 -7.576 133.973 1.00 18.80 312 THR A C 1
ATOM 2717 O O . THR A 1 312 ? -59.732 -6.626 133.206 1.00 18.80 312 THR A O 1
ATOM 2728 N N . VAL A 1 313 ? -58.381 -8.171 134.149 1.00 18.18 313 VAL A N 1
ATOM 2729 C CA . VAL A 1 313 ? -57.177 -7.811 133.422 1.00 18.18 313 VAL A CA 1
ATOM 2730 C C . VAL A 1 313 ? -56.631 -9.090 132.815 1.00 18.18 313 VAL A C 1
ATOM 2731 O O . VAL A 1 313 ? -56.396 -10.068 133.532 1.00 18.18 313 VAL A O 1
ATOM 2744 N N . GLU A 1 314 ? -56.442 -9.088 131.503 1.00 17.48 314 GLU A N 1
ATOM 2745 C CA . GLU A 1 314 ? -55.885 -10.213 130.777 1.00 17.48 314 GLU A CA 1
ATOM 2746 C C . GLU A 1 314 ? -54.626 -9.757 130.065 1.00 17.48 314 GLU A C 1
ATOM 2747 O O . GLU A 1 314 ? -54.481 -8.580 129.733 1.00 17.48 314 GLU A O 1
ATOM 2759 N N . THR A 1 315 ? -53.720 -10.701 129.832 1.00 16.51 315 THR A N 1
ATOM 2760 C CA . THR A 1 315 ? -52.390 -10.383 129.345 1.00 16.51 315 THR A CA 1
ATOM 2761 C C . THR A 1 315 ? -51.962 -11.351 128.259 1.00 16.51 315 THR A C 1
ATOM 2762 O O . THR A 1 315 ? -52.312 -12.531 128.273 1.00 16.51 315 THR A O 1
ATOM 2773 N N . LYS A 1 316 ? -51.180 -10.822 127.329 1.00 15.20 316 LYS A N 1
ATOM 2774 C CA . LYS A 1 316 ? -50.546 -11.573 126.269 1.00 15.20 316 LYS A CA 1
ATOM 2775 C C . LYS A 1 316 ? -49.123 -11.058 126.117 1.00 15.20 316 LYS A C 1
ATOM 2776 O O . LYS A 1 316 ? -48.881 -9.860 126.296 1.00 15.20 316 LYS A O 1
ATOM 2795 N N . PRO A 1 317 ? -48.165 -11.920 125.776 1.00 15.83 317 PRO A N 1
ATOM 2796 C CA . PRO A 1 317 ? -46.809 -11.425 125.544 1.00 15.83 317 PRO A CA 1
ATOM 2797 C C . PRO A 1 317 ? -46.737 -10.586 124.285 1.00 15.83 317 PRO A C 1
ATOM 2798 O O . PRO A 1 317 ? -47.355 -10.900 123.266 1.00 15.83 317 PRO A O 1
ATOM 2809 N N . GLY A 1 318 ? -45.962 -9.520 124.359 1.00 14.74 318 GLY A N 1
ATOM 2810 C CA . GLY A 1 318 ? -45.642 -8.768 123.173 1.00 14.74 318 GLY A CA 1
ATOM 2811 C C . GLY A 1 318 ? -44.632 -9.488 122.311 1.00 14.74 318 GLY A C 1
ATOM 2812 O O . GLY A 1 318 ? -43.891 -10.359 122.762 1.00 14.74 318 GLY A O 1
ATOM 2816 N N . ALA A 1 319 ? -44.606 -9.115 121.036 1.00 17.13 319 ALA A N 1
ATOM 2817 C CA . ALA A 1 319 ? -43.692 -9.763 120.106 1.00 17.13 319 ALA A CA 1
ATOM 2818 C C . ALA A 1 319 ? -42.243 -9.454 120.439 1.00 17.13 319 ALA A C 1
ATOM 2819 O O . ALA A 1 319 ? -41.352 -10.252 120.132 1.00 17.13 319 ALA A O 1
ATOM 2826 N N . ASP A 1 320 ? -41.989 -8.308 121.061 1.00 16.07 320 ASP A N 1
ATOM 2827 C CA . ASP A 1 320 ? -40.654 -7.958 121.514 1.00 16.07 320 ASP A CA 1
ATOM 2828 C C . ASP A 1 320 ? -40.268 -8.655 122.806 1.00 16.07 320 ASP A C 1
ATOM 2829 O O . ASP A 1 320 ? -39.151 -8.450 123.287 1.00 16.07 320 ASP A O 1
ATOM 2838 N N . PHE A 1 321 ? -41.148 -9.470 123.375 1.00 15.12 321 PHE A N 1
ATOM 2839 C CA . PHE A 1 321 ? -40.823 -10.181 124.593 1.00 15.12 321 PHE A CA 1
ATOM 2840 C C . PHE A 1 321 ? -39.955 -11.385 124.285 1.00 15.12 321 PHE A C 1
ATOM 2841 O O . PHE A 1 321 ? -40.211 -12.132 123.337 1.00 15.12 321 PHE A O 1
ATOM 2858 N N . LYS A 1 322 ? -38.936 -11.580 125.108 1.00 16.01 322 LYS A N 1
ATOM 2859 C CA . LYS A 1 322 ? -38.110 -12.764 125.025 1.00 16.01 322 LYS A CA 1
ATOM 2860 C C . LYS A 1 322 ? -37.343 -12.894 126.326 1.00 16.01 322 LYS A C 1
ATOM 2861 O O . LYS A 1 322 ? -37.067 -11.902 127.001 1.00 16.01 322 LYS A O 1
ATOM 2880 N N . PHE A 1 323 ? -37.045 -14.134 126.683 1.00 14.88 323 PHE A N 1
ATOM 2881 C CA . PHE A 1 323 ? -36.242 -14.439 127.848 1.00 14.88 323 PHE A CA 1
ATOM 2882 C C . PHE A 1 323 ? -34.788 -14.568 127.441 1.00 14.88 323 PHE A C 1
ATOM 2883 O O . PHE A 1 323 ? -34.472 -14.897 126.298 1.00 14.88 323 PHE A O 1
ATOM 2900 N N . HIS A 1 324 ? -33.903 -14.309 128.393 1.00 15.28 324 HIS A N 1
ATOM 2901 C CA . HIS A 1 324 ? -32.474 -14.396 128.170 1.00 15.28 324 HIS A CA 1
ATOM 2902 C C . HIS A 1 324 ? -31.849 -15.127 129.344 1.00 15.28 324 HIS A C 1
ATOM 2903 O O . HIS A 1 324 ? -32.402 -15.156 130.444 1.00 15.28 324 HIS A O 1
ATOM 2917 N N . LEU A 1 325 ? -30.673 -15.706 129.103 1.00 16.20 325 LEU A N 1
ATOM 2918 C CA . LEU A 1 325 ? -29.828 -16.249 130.163 1.00 16.20 325 LEU A CA 1
ATOM 2919 C C . LEU A 1 325 ? -30.512 -17.387 130.926 1.00 16.20 325 LEU A C 1
ATOM 2920 O O . LEU A 1 325 ? -31.041 -17.199 132.021 1.00 16.20 325 LEU A O 1
ATOM 2936 N N . LEU A 1 326 ? -30.571 -18.550 130.276 1.00 15.82 326 LEU A N 1
ATOM 2937 C CA . LEU A 1 326 ? -30.789 -19.800 130.996 1.00 15.82 326 LEU A CA 1
ATOM 2938 C C . LEU A 1 326 ? -30.004 -19.823 132.293 1.00 15.82 326 LEU A C 1
ATOM 2939 O O . LEU A 1 326 ? -28.815 -19.504 132.317 1.00 15.82 326 LEU A O 1
ATOM 2955 N N . LYS A 1 327 ? -30.680 -20.209 133.367 1.00 16.55 327 LYS A N 1
ATOM 2956 C CA . LYS A 1 327 ? -30.013 -20.505 134.619 1.00 16.55 327 LYS A CA 1
ATOM 2957 C C . LYS A 1 327 ? -29.817 -22.012 134.735 1.00 16.55 327 LYS A C 1
ATOM 2958 O O . LYS A 1 327 ? -30.667 -22.777 134.273 1.00 16.55 327 LYS A O 1
ATOM 2977 N N . PRO A 1 328 ? -28.722 -22.500 135.310 1.00 16.06 328 PRO A N 1
ATOM 2978 C CA . PRO A 1 328 ? -28.645 -23.914 135.624 1.00 16.06 328 PRO A CA 1
ATOM 2979 C C . PRO A 1 328 ? -29.725 -24.291 136.620 1.00 16.06 328 PRO A C 1
ATOM 2980 O O . PRO A 1 328 ? -29.970 -23.538 137.574 1.00 16.06 328 PRO A O 1
ATOM 2991 N N . PRO A 1 329 ? -30.408 -25.423 136.442 1.00 15.68 329 PRO A N 1
ATOM 2992 C CA . PRO A 1 329 ? -31.411 -25.816 137.433 1.00 15.68 329 PRO A CA 1
ATOM 2993 C C . PRO A 1 329 ? -30.792 -26.058 138.798 1.00 15.68 329 PRO A C 1
ATOM 2994 O O . PRO A 1 329 ? -29.681 -26.575 138.918 1.00 15.68 329 PRO A O 1
ATOM 3005 N N . GLY A 1 330 ? -31.525 -25.663 139.834 1.00 16.63 330 GLY A N 1
ATOM 3006 C CA . GLY A 1 330 ? -31.058 -25.734 141.194 1.00 16.63 330 GLY A CA 1
ATOM 3007 C C . GLY A 1 330 ? -30.255 -24.533 141.638 1.00 16.63 330 GLY A C 1
ATOM 3008 O O . GLY A 1 330 ? -30.197 -24.243 142.835 1.00 16.63 330 GLY A O 1
ATOM 3012 N N . SER A 1 331 ? -29.634 -23.833 140.700 1.00 17.46 331 SER A N 1
ATOM 3013 C CA . SER A 1 331 ? -28.848 -22.660 141.027 1.00 17.46 331 SER A CA 1
ATOM 3014 C C . SER A 1 331 ? -29.749 -21.550 141.540 1.00 17.46 331 SER A C 1
ATOM 3015 O O . SER A 1 331 ? -30.870 -21.365 141.062 1.00 17.46 331 SER A O 1
ATOM 3023 N N . MET A 1 332 ? -29.251 -20.815 142.523 1.00 21.31 332 MET A N 1
ATOM 3024 C CA . MET A 1 332 ? -29.976 -19.706 143.110 1.00 21.31 332 MET A CA 1
ATOM 3025 C C . MET A 1 332 ? -29.647 -18.411 142.388 1.00 21.31 332 MET A C 1
ATOM 3026 O O . MET A 1 332 ? -28.610 -18.277 141.741 1.00 21.31 332 MET A O 1
ATOM 3040 N N . LEU A 1 333 ? -30.550 -17.447 142.521 1.00 20.23 333 LEU A N 1
ATOM 3041 C CA . LEU A 1 333 ? -30.375 -16.128 141.939 1.00 20.23 333 LEU A CA 1
ATOM 3042 C C . LEU A 1 333 ? -29.748 -15.212 142.977 1.00 20.23 333 LEU A C 1
ATOM 3043 O O . LEU A 1 333 ? -30.174 -15.197 144.135 1.00 20.23 333 LEU A O 1
ATOM 3059 N N . THR A 1 334 ? -28.744 -14.440 142.562 1.00 20.07 334 THR A N 1
ATOM 3060 C CA . THR A 1 334 ? -28.057 -13.570 143.508 1.00 20.07 334 THR A CA 1
ATOM 3061 C C . THR A 1 334 ? -28.970 -12.459 143.993 1.00 20.07 334 THR A C 1
ATOM 3062 O O . THR A 1 334 ? -28.985 -12.135 145.185 1.00 20.07 334 THR A O 1
ATOM 3073 N N . HIS A 1 335 ? -29.732 -11.865 143.087 1.00 20.67 335 HIS A N 1
ATOM 3074 C CA . HIS A 1 335 ? -30.661 -10.809 143.432 1.00 20.67 335 HIS A CA 1
ATOM 3075 C C . HIS A 1 335 ? -32.000 -11.345 143.900 1.00 20.67 335 HIS A C 1
ATOM 3076 O O . HIS A 1 335 ? -32.939 -10.565 144.072 1.00 20.67 335 HIS A O 1
ATOM 3090 N N . GLY A 1 336 ? -32.114 -12.649 144.096 1.00 22.21 336 GLY A N 1
ATOM 3091 C CA . GLY A 1 336 ? -33.299 -13.216 144.684 1.00 22.21 336 GLY A CA 1
ATOM 3092 C C . GLY A 1 336 ? -34.433 -13.354 143.701 1.00 22.21 336 GLY A C 1
ATOM 3093 O O . GLY A 1 336 ? -34.358 -12.971 142.534 1.00 22.21 336 GLY A O 1
ATOM 3097 N N . SER A 1 337 ? -35.510 -13.934 144.206 1.00 23.38 337 SER A N 1
ATOM 3098 C CA . SER A 1 337 ? -36.755 -14.091 143.487 1.00 23.38 337 SER A CA 1
ATOM 3099 C C . SER A 1 337 ? -37.745 -13.032 143.959 1.00 23.38 337 SER A C 1
ATOM 3100 O O . SER A 1 337 ? -37.414 -12.154 144.761 1.00 23.38 337 SER A O 1
ATOM 3108 N N . VAL A 1 338 ? -38.971 -13.116 143.467 1.00 23.73 338 VAL A N 1
ATOM 3109 C CA . VAL A 1 338 ? -40.022 -12.147 143.768 1.00 23.73 338 VAL A CA 1
ATOM 3110 C C . VAL A 1 338 ? -40.926 -12.756 144.836 1.00 23.73 338 VAL A C 1
ATOM 3111 O O . VAL A 1 338 ? -41.329 -13.919 144.692 1.00 23.73 338 VAL A O 1
ATOM 3124 N N . PRO A 1 339 ? -41.264 -12.026 145.921 1.00 26.10 339 PRO A N 1
ATOM 3125 C CA . PRO A 1 339 ? -42.115 -12.629 146.953 1.00 26.10 339 PRO A CA 1
ATOM 3126 C C . PRO A 1 339 ? -43.579 -12.689 146.563 1.00 26.10 339 PRO A C 1
ATOM 3127 O O . PRO A 1 339 ? -44.366 -11.808 146.916 1.00 26.10 339 PRO A O 1
ATOM 3138 N N . SER A 1 340 ? -43.943 -13.744 145.836 1.00 25.99 340 SER A N 1
ATOM 3139 C CA . SER A 1 340 ? -45.280 -13.905 145.285 1.00 25.99 340 SER A CA 1
ATOM 3140 C C . SER A 1 340 ? -45.969 -15.182 145.742 1.00 25.99 340 SER A C 1
ATOM 3141 O O . SER A 1 340 ? -47.017 -15.536 145.188 1.00 25.99 340 SER A O 1
ATOM 3149 N N . ASP A 1 341 ? -45.419 -15.880 146.738 1.00 28.33 341 ASP A N 1
ATOM 3150 C CA . ASP A 1 341 ? -45.948 -17.162 147.181 1.00 28.33 341 ASP A CA 1
ATOM 3151 C C . ASP A 1 341 ? -45.921 -17.308 148.698 1.00 28.33 341 ASP A C 1
ATOM 3152 O O . ASP A 1 341 ? -45.987 -18.432 149.207 1.00 28.33 341 ASP A O 1
ATOM 3161 N N . LEU A 1 342 ? -45.822 -16.200 149.428 1.00 28.65 342 LEU A N 1
ATOM 3162 C CA . LEU A 1 342 ? -45.722 -16.261 150.879 1.00 28.65 342 LEU A CA 1
ATOM 3163 C C . LEU A 1 342 ? -47.046 -16.635 151.534 1.00 28.65 342 LEU A C 1
ATOM 3164 O O . LEU A 1 342 ? -47.047 -17.325 152.560 1.00 28.65 342 LEU A O 1
ATOM 3180 N N . ILE A 1 343 ? -48.171 -16.176 150.986 1.00 29.56 343 ILE A N 1
ATOM 3181 C CA . ILE A 1 343 ? -49.494 -16.517 151.520 1.00 29.56 343 ILE A CA 1
ATOM 3182 C C . ILE A 1 343 ? -50.211 -17.392 150.495 1.00 29.56 343 ILE A C 1
ATOM 3183 O O . ILE A 1 343 ? -50.144 -17.094 149.294 1.00 29.56 343 ILE A O 1
ATOM 3199 N N . PRO A 1 344 ? -50.892 -18.469 150.893 1.00 30.35 344 PRO A N 1
ATOM 3200 C CA . PRO A 1 344 ? -51.675 -19.238 149.925 1.00 30.35 344 PRO A CA 1
ATOM 3201 C C . PRO A 1 344 ? -52.849 -18.444 149.379 1.00 30.35 344 PRO A C 1
ATOM 3202 O O . PRO A 1 344 ? -53.266 -17.421 149.921 1.00 30.35 344 PRO A O 1
ATOM 3213 N N . LYS A 1 345 ? -53.399 -18.961 148.287 1.00 32.42 345 LYS A N 1
ATOM 3214 C CA . LYS A 1 345 ? -54.516 -18.336 147.603 1.00 32.42 345 LYS A CA 1
ATOM 3215 C C . LYS A 1 345 ? -55.867 -18.721 148.189 1.00 32.42 345 LYS A C 1
ATOM 3216 O O . LYS A 1 345 ? -56.897 -18.374 147.605 1.00 32.42 345 LYS A O 1
ATOM 3235 N N . SER A 1 346 ? -55.893 -19.431 149.314 1.00 32.41 346 SER A N 1
ATOM 3236 C CA . SER A 1 346 ? -57.141 -19.822 149.949 1.00 32.41 346 SER A CA 1
ATOM 3237 C C . SER A 1 346 ? -56.917 -19.952 151.444 1.00 32.41 346 SER A C 1
ATOM 3238 O O . SER A 1 346 ? -55.874 -20.438 151.885 1.00 32.41 346 SER A O 1
ATOM 3246 N N . SER A 1 347 ? -57.907 -19.511 152.217 1.00 35.89 347 SER A N 1
ATOM 3247 C CA . SER A 1 347 ? -57.788 -19.475 153.665 1.00 35.89 347 SER A CA 1
ATOM 3248 C C . SER A 1 347 ? -57.860 -20.846 154.312 1.00 35.89 347 SER A C 1
ATOM 3249 O O . SER A 1 347 ? -57.565 -20.959 155.506 1.00 35.89 347 SER A O 1
ATOM 3257 N N . SER A 1 348 ? -58.245 -21.883 153.572 1.00 33.27 348 SER A N 1
ATOM 3258 C CA . SER A 1 348 ? -58.227 -23.227 154.125 1.00 33.27 348 SER A CA 1
ATOM 3259 C C . SER A 1 348 ? -56.819 -23.678 154.482 1.00 33.27 348 SER A C 1
ATOM 3260 O O . SER A 1 348 ? -56.659 -24.588 155.303 1.00 33.27 348 SER A O 1
ATOM 3268 N N . LEU A 1 349 ? -55.802 -23.061 153.888 1.00 32.40 349 LEU A N 1
ATOM 3269 C CA . LEU A 1 349 ? -54.412 -23.426 154.088 1.00 32.40 349 LEU A CA 1
ATOM 3270 C C . LEU A 1 349 ? -53.695 -22.518 155.076 1.00 32.40 349 LEU A C 1
ATOM 3271 O O . LEU A 1 349 ? -52.484 -22.665 155.266 1.00 32.40 349 LEU A O 1
ATOM 3287 N N . TRP A 1 350 ? -54.404 -21.592 155.714 1.00 32.26 350 TRP A N 1
ATOM 3288 C CA . TRP A 1 350 ? -53.782 -20.622 156.601 1.00 32.26 350 TRP A CA 1
ATOM 3289 C C . TRP A 1 350 ? -53.819 -21.172 158.016 1.00 32.26 350 TRP A C 1
ATOM 3290 O O . TRP A 1 350 ? -54.898 -21.428 158.558 1.00 32.26 350 TRP A O 1
ATOM 3311 N N . ILE A 1 351 ? -52.641 -21.355 158.609 1.00 31.88 351 ILE A N 1
ATOM 3312 C CA . ILE A 1 351 ? -52.522 -21.740 160.005 1.00 31.88 351 ILE A CA 1
ATOM 3313 C C . ILE A 1 351 ? -51.434 -20.897 160.649 1.00 31.88 351 ILE A C 1
ATOM 3314 O O . ILE A 1 351 ? -50.581 -20.322 159.974 1.00 31.88 351 ILE A O 1
ATOM 3330 N N . GLY A 1 352 ? -51.470 -20.840 161.965 1.00 32.07 352 GLY A N 1
ATOM 3331 C CA . GLY A 1 352 ? -50.621 -19.933 162.696 1.00 32.07 352 GLY A CA 1
ATOM 3332 C C . GLY A 1 352 ? -49.221 -20.442 162.929 1.00 32.07 352 GLY A C 1
ATOM 3333 O O . GLY A 1 352 ? -48.955 -21.640 162.919 1.00 32.07 352 GLY A O 1
ATOM 3337 N N . ASN A 1 353 ? -48.318 -19.492 163.143 1.00 33.07 353 ASN A N 1
ATOM 3338 C CA . ASN A 1 353 ? -46.937 -19.787 163.491 1.00 33.07 353 ASN A CA 1
ATOM 3339 C C . ASN A 1 353 ? -46.722 -20.027 164.981 1.00 33.07 353 ASN A C 1
ATOM 3340 O O . ASN A 1 353 ? -45.579 -20.239 165.391 1.00 33.07 353 ASN A O 1
ATOM 3351 N N . ARG A 1 354 ? -47.771 -19.971 165.798 1.00 34.58 354 ARG A N 1
ATOM 3352 C CA . ARG A 1 354 ? -47.690 -20.325 167.209 1.00 34.58 354 ARG A CA 1
ATOM 3353 C C . ARG A 1 354 ? -48.540 -21.531 167.553 1.00 34.58 354 ARG A C 1
ATOM 3354 O O . ARG A 1 354 ? -48.105 -22.378 168.335 1.00 34.58 354 ARG A O 1
ATOM 3375 N N . HIS A 1 355 ? -49.746 -21.621 167.000 1.00 34.89 355 HIS A N 1
ATOM 3376 C CA . HIS A 1 355 ? -50.607 -22.770 167.191 1.00 34.89 355 HIS A CA 1
ATOM 3377 C C . HIS A 1 355 ? -51.127 -23.240 165.840 1.00 34.89 355 HIS A C 1
ATOM 3378 O O . HIS A 1 355 ? -51.333 -22.444 164.923 1.00 34.89 355 HIS A O 1
ATOM 3392 N N . TRP A 1 356 ? -51.322 -24.552 165.728 1.00 35.14 356 TRP A N 1
ATOM 3393 C CA . TRP A 1 356 ? -51.555 -25.214 164.454 1.00 35.14 356 TRP A CA 1
ATOM 3394 C C . TRP A 1 356 ? -52.972 -25.065 163.922 1.00 35.14 356 TRP A C 1
ATOM 3395 O O . TRP A 1 356 ? -53.256 -25.584 162.837 1.00 35.14 356 TRP A O 1
ATOM 3416 N N . THR A 1 357 ? -53.863 -24.381 164.629 1.00 33.97 357 THR A N 1
ATOM 3417 C CA . THR A 1 357 ? -55.242 -24.306 164.185 1.00 33.97 357 THR A CA 1
ATOM 3418 C C . THR A 1 357 ? -55.377 -23.324 163.027 1.00 33.97 357 THR A C 1
ATOM 3419 O O . THR A 1 357 ? -54.450 -22.592 162.675 1.00 33.97 357 THR A O 1
ATOM 3430 N N . ASP A 1 358 ? -56.564 -23.323 162.435 1.00 34.55 358 ASP A N 1
ATOM 3431 C CA . ASP A 1 358 ? -56.833 -22.547 161.239 1.00 34.55 358 ASP A CA 1
ATOM 3432 C C . ASP A 1 358 ? -57.146 -21.104 161.598 1.00 34.55 358 ASP A C 1
ATOM 3433 O O . ASP A 1 358 ? -57.856 -20.828 162.567 1.00 34.55 358 ASP A O 1
ATOM 3442 N N . ILE A 1 359 ? -56.594 -20.180 160.810 1.00 34.47 359 ILE A N 1
ATOM 3443 C CA . ILE A 1 359 ? -56.880 -18.766 160.999 1.00 34.47 359 ILE A CA 1
ATOM 3444 C C . ILE A 1 359 ? -58.358 -18.528 160.748 1.00 34.47 359 ILE A C 1
ATOM 3445 O O . ILE A 1 359 ? -58.975 -19.189 159.906 1.00 34.47 359 ILE A O 1
ATOM 3461 N N . THR A 1 360 ? -58.935 -17.582 161.490 1.00 37.13 360 THR A N 1
ATOM 3462 C CA . THR A 1 360 ? -60.370 -17.326 161.450 1.00 37.13 360 THR A CA 1
ATOM 3463 C C . THR A 1 360 ? -60.685 -15.846 161.261 1.00 37.13 360 THR A C 1
ATOM 3464 O O . THR A 1 360 ? -61.728 -15.501 160.698 1.00 37.13 360 THR A O 1
ATOM 3475 N N . ASP A 1 361 ? -59.796 -14.967 161.704 1.00 36.58 361 ASP A N 1
ATOM 3476 C CA . ASP A 1 361 ? -59.970 -13.534 161.504 1.00 36.58 361 ASP A CA 1
ATOM 3477 C C . ASP A 1 361 ? -58.650 -12.835 161.811 1.00 36.58 361 ASP A C 1
ATOM 3478 O O . ASP A 1 361 ? -57.647 -13.471 162.144 1.00 36.58 361 ASP A O 1
ATOM 3487 N N . PHE A 1 362 ? -58.668 -11.513 161.687 1.00 35.63 362 PHE A N 1
ATOM 3488 C CA . PHE A 1 362 ? -57.499 -10.663 161.799 1.00 35.63 362 PHE A CA 1
ATOM 3489 C C . PHE A 1 362 ? -57.652 -9.737 162.990 1.00 35.63 362 PHE A C 1
ATOM 3490 O O . PHE A 1 362 ? -58.751 -9.523 163.507 1.00 35.63 362 PHE A O 1
ATOM 3507 N N . VAL A 1 363 ? -56.524 -9.184 163.417 1.00 35.13 363 VAL A N 1
ATOM 3508 C CA . VAL A 1 363 ? -56.473 -8.277 164.555 1.00 35.13 363 VAL A CA 1
ATOM 3509 C C . VAL A 1 363 ? -55.459 -7.193 164.245 1.00 35.13 363 VAL A C 1
ATOM 3510 O O . VAL A 1 363 ? -54.366 -7.482 163.752 1.00 35.13 363 VAL A O 1
ATOM 3523 N N . ILE A 1 364 ? -55.817 -5.949 164.546 1.00 36.10 364 ILE A N 1
ATOM 3524 C CA . ILE A 1 364 ? -54.959 -4.793 164.319 1.00 36.10 364 ILE A CA 1
ATOM 3525 C C . ILE A 1 364 ? -54.552 -4.256 165.677 1.00 36.10 364 ILE A C 1
ATOM 3526 O O . ILE A 1 364 ? -55.399 -4.095 166.563 1.00 36.10 364 ILE A O 1
ATOM 3542 N N . ARG A 1 365 ? -53.266 -3.989 165.842 1.00 35.63 365 ARG A N 1
ATOM 3543 C CA . ARG A 1 365 ? -52.722 -3.490 167.092 1.00 35.63 365 ARG A CA 1
ATOM 3544 C C . ARG A 1 365 ? -51.599 -2.515 166.785 1.00 35.63 365 ARG A C 1
ATOM 3545 O O . ARG A 1 365 ? -51.020 -2.554 165.695 1.00 35.63 365 ARG A O 1
ATOM 3566 N N . PRO A 1 366 ? -51.271 -1.620 167.723 1.00 36.29 366 PRO A N 1
ATOM 3567 C CA . PRO A 1 366 ? -50.180 -0.675 167.466 1.00 36.29 366 PRO A CA 1
ATOM 3568 C C . PRO A 1 366 ? -48.807 -1.302 167.518 1.00 36.29 366 PRO A C 1
ATOM 3569 O O . PRO A 1 366 ? -47.845 -0.657 167.090 1.00 36.29 366 PRO A O 1
ATOM 3580 N N . PHE A 1 367 ? -48.679 -2.514 168.049 1.00 36.09 367 PHE A N 1
ATOM 3581 C CA . PHE A 1 367 ? -47.405 -3.208 168.087 1.00 36.09 367 PHE A CA 1
ATOM 3582 C C . PHE A 1 367 ? -47.656 -4.693 167.909 1.00 36.09 367 PHE A C 1
ATOM 3583 O O . PHE A 1 367 ? -48.648 -5.230 168.406 1.00 36.09 367 PHE A O 1
ATOM 3600 N N . VAL A 1 368 ? -46.744 -5.342 167.197 1.00 35.57 368 VAL A N 1
ATOM 3601 C CA . VAL A 1 368 ? -46.871 -6.742 166.822 1.00 35.57 368 VAL A CA 1
ATOM 3602 C C . VAL A 1 368 ? -45.497 -7.378 166.919 1.00 35.57 368 VAL A C 1
ATOM 3603 O O . VAL A 1 368 ? -44.524 -6.850 166.374 1.00 35.57 368 VAL A O 1
ATOM 3616 N N . PHE A 1 369 ? -45.424 -8.520 167.596 1.00 36.18 369 PHE A N 1
ATOM 3617 C CA . PHE A 1 369 ? -44.157 -9.099 168.010 1.00 36.18 369 PHE A CA 1
ATOM 3618 C C . PHE A 1 369 ? -44.278 -10.608 168.141 1.00 36.18 369 PHE A C 1
ATOM 3619 O O . PHE A 1 369 ? -45.289 -11.120 168.624 1.00 36.18 369 PHE A O 1
ATOM 3636 N N . GLN A 1 370 ? -43.236 -11.308 167.702 1.00 33.77 370 GLN A N 1
ATOM 3637 C CA . GLN A 1 370 ? -43.101 -12.745 167.882 1.00 33.77 370 GLN A CA 1
ATOM 3638 C C . GLN A 1 370 ? -41.697 -13.137 167.458 1.00 33.77 370 GLN A C 1
ATOM 3639 O O . GLN A 1 370 ? -41.084 -12.470 166.621 1.00 33.77 370 GLN A O 1
ATOM 3653 N N . ALA A 1 371 ? -41.199 -14.218 168.046 1.00 34.97 371 ALA A N 1
ATOM 3654 C CA . ALA A 1 371 ? -39.831 -14.681 167.845 1.00 34.97 371 ALA A CA 1
ATOM 3655 C C . ALA A 1 371 ? -39.722 -16.137 167.421 1.00 34.97 371 ALA A C 1
ATOM 3656 O O . ALA A 1 371 ? -38.836 -16.467 166.631 1.00 34.97 371 ALA A O 1
ATOM 3663 N N . ASN A 1 372 ? -40.594 -17.012 167.921 1.00 35.89 372 ASN A N 1
ATOM 3664 C CA . ASN A 1 372 ? -40.374 -18.454 167.848 1.00 35.89 372 ASN A CA 1
ATOM 3665 C C . ASN A 1 372 ? -40.280 -19.000 166.427 1.00 35.89 372 ASN A C 1
ATOM 3666 O O . ASN A 1 372 ? -39.205 -19.445 166.011 1.00 35.89 372 ASN A O 1
ATOM 3677 N N . ARG A 1 373 ? -41.381 -18.969 165.674 1.00 34.30 373 ARG A N 1
ATOM 3678 C CA . ARG A 1 373 ? -41.410 -19.453 164.297 1.00 34.30 373 ARG A CA 1
ATOM 3679 C C . ARG A 1 373 ? -41.490 -18.304 163.300 1.00 34.30 373 ARG A C 1
ATOM 3680 O O . ARG A 1 373 ? -41.981 -18.471 162.183 1.00 34.30 373 ARG A O 1
ATOM 3701 N N . HIS A 1 374 ? -40.996 -17.138 163.694 1.00 33.82 374 HIS A N 1
ATOM 3702 C CA . HIS A 1 374 ? -41.025 -15.952 162.857 1.00 33.82 374 HIS A CA 1
ATOM 3703 C C . HIS A 1 374 ? -39.706 -15.853 162.104 1.00 33.82 374 HIS A C 1
ATOM 3704 O O . HIS A 1 374 ? -38.636 -15.859 162.719 1.00 33.82 374 HIS A O 1
ATOM 3718 N N . PHE A 1 375 ? -39.788 -15.765 160.779 1.00 32.42 375 PHE A N 1
ATOM 3719 C CA . PHE A 1 375 ? -38.631 -15.698 159.899 1.00 32.42 375 PHE A CA 1
ATOM 3720 C C . PHE A 1 375 ? -38.692 -14.412 159.092 1.00 32.42 375 PHE A C 1
ATOM 3721 O O . PHE A 1 375 ? -39.757 -14.041 158.589 1.00 32.42 375 PHE A O 1
ATOM 3738 N N . ASP A 1 376 ? -37.557 -13.732 158.980 1.00 33.37 376 ASP A N 1
ATOM 3739 C CA . ASP A 1 376 ? -37.438 -12.546 158.149 1.00 33.37 376 ASP A CA 1
ATOM 3740 C C . ASP A 1 376 ? -37.109 -12.969 156.718 1.00 33.37 376 ASP A C 1
ATOM 3741 O O . ASP A 1 376 ? -37.155 -14.154 156.380 1.00 33.37 376 ASP A O 1
ATOM 3750 N N . PHE A 1 377 ? -36.768 -12.010 155.857 1.00 31.15 377 PHE A N 1
ATOM 3751 C CA . PHE A 1 377 ? -36.402 -12.344 154.486 1.00 31.15 377 PHE A CA 1
ATOM 3752 C C . PHE A 1 377 ? -34.954 -12.788 154.337 1.00 31.15 377 PHE A C 1
ATOM 3753 O O . PHE A 1 377 ? -34.554 -13.141 153.224 1.00 31.15 377 PHE A O 1
ATOM 3770 N N . ASN A 1 378 ? -34.167 -12.778 155.412 1.00 31.83 378 ASN A N 1
ATOM 3771 C CA . ASN A 1 378 ? -32.813 -13.309 155.405 1.00 31.83 378 ASN A CA 1
ATOM 3772 C C . ASN A 1 378 ? -32.745 -14.732 155.947 1.00 31.83 378 ASN A C 1
ATOM 3773 O O . ASN A 1 378 ? -31.661 -15.198 156.311 1.00 31.83 378 ASN A O 1
ATOM 3784 N N . GLN A 1 379 ? -33.880 -15.431 156.006 1.00 30.30 379 GLN A N 1
ATOM 3785 C CA . GLN A 1 379 ? -33.940 -16.801 156.508 1.00 30.30 379 GLN A CA 1
ATOM 3786 C C . GLN A 1 379 ? -33.463 -16.887 157.951 1.00 30.30 379 GLN A C 1
ATOM 3787 O O . GLN A 1 379 ? -32.855 -17.875 158.366 1.00 30.30 379 GLN A O 1
ATOM 3801 N N . GLU A 1 380 ? -33.748 -15.843 158.718 1.00 32.62 380 GLU A N 1
ATOM 3802 C CA . GLU A 1 380 ? -33.287 -15.703 160.089 1.00 32.62 380 GLU A CA 1
ATOM 3803 C C . GLU A 1 380 ? -34.480 -15.558 161.013 1.00 32.62 380 GLU A C 1
ATOM 3804 O O . GLU A 1 380 ? -35.395 -14.775 160.739 1.00 32.62 380 GLU A O 1
ATOM 3816 N N . THR A 1 381 ? -34.460 -16.317 162.100 1.00 34.04 381 THR A N 1
ATOM 3817 C CA . THR A 1 381 ? -35.463 -16.255 163.147 1.00 34.04 381 THR A CA 1
ATOM 3818 C C . THR A 1 381 ? -34.775 -15.966 164.469 1.00 34.04 381 THR A C 1
ATOM 3819 O O . THR A 1 381 ? -33.705 -16.509 164.754 1.00 34.04 381 THR A O 1
ATOM 3830 N N . ALA A 1 382 ? -35.390 -15.106 165.271 1.00 35.95 382 ALA A N 1
ATOM 3831 C CA . ALA A 1 382 ? -34.894 -14.822 166.605 1.00 35.95 382 ALA A CA 1
ATOM 3832 C C . ALA A 1 382 ? -35.339 -15.853 167.629 1.00 35.95 382 ALA A C 1
ATOM 3833 O O . ALA A 1 382 ? -35.084 -15.662 168.822 1.00 35.95 382 ALA A O 1
ATOM 3840 N N . GLY A 1 383 ? -35.987 -16.931 167.192 1.00 35.86 383 GLY A N 1
ATOM 3841 C CA . GLY A 1 383 ? -36.484 -17.958 168.076 1.00 35.86 383 GLY A CA 1
ATOM 3842 C C . GLY A 1 383 ? -35.687 -19.238 168.022 1.00 35.86 383 GLY A C 1
ATOM 3843 O O . GLY A 1 383 ? -34.494 -19.227 167.708 1.00 35.86 383 GLY A O 1
ATOM 3847 N N . TRP A 1 384 ? -36.363 -20.353 168.297 1.00 37.41 384 TRP A N 1
ATOM 3848 C CA . TRP A 1 384 ? -35.695 -21.611 168.597 1.00 37.41 384 TRP A CA 1
ATOM 3849 C C . TRP A 1 384 ? -36.356 -22.820 167.952 1.00 37.41 384 TRP A C 1
ATOM 3850 O O . TRP A 1 384 ? -35.992 -23.951 168.297 1.00 37.41 384 TRP A O 1
ATOM 3871 N N . SER A 1 385 ? -37.311 -22.631 167.043 1.00 36.07 385 SER A N 1
ATOM 3872 C CA . SER A 1 385 ? -38.128 -23.728 166.554 1.00 36.07 385 SER A CA 1
ATOM 3873 C C . SER A 1 385 ? -38.311 -23.632 165.050 1.00 36.07 385 SER A C 1
ATOM 3874 O O . SER A 1 385 ? -38.333 -22.544 164.472 1.00 36.07 385 SER A O 1
ATOM 3882 N N . THR A 1 386 ? -38.449 -24.801 164.431 1.00 36.56 386 THR A N 1
ATOM 3883 C CA . THR A 1 386 ? -38.674 -24.901 163.007 1.00 36.56 386 THR A CA 1
ATOM 3884 C C . THR A 1 386 ? -40.123 -24.556 162.684 1.00 36.56 386 THR A C 1
ATOM 3885 O O . THR A 1 386 ? -40.974 -24.524 163.574 1.00 36.56 386 THR A O 1
ATOM 3896 N N . PRO A 1 387 ? -40.436 -24.300 161.412 1.00 33.76 387 PRO A N 1
ATOM 3897 C CA . PRO A 1 387 ? -41.837 -24.058 161.030 1.00 33.76 387 PRO A CA 1
ATOM 3898 C C . PRO A 1 387 ? -42.640 -25.352 160.916 1.00 33.76 387 PRO A C 1
ATOM 3899 O O . PRO A 1 387 ? -43.161 -25.713 159.857 1.00 33.76 387 PRO A O 1
ATOM 3910 N N . ARG A 1 388 ? -42.742 -26.062 162.036 1.00 36.87 388 ARG A N 1
ATOM 3911 C CA . ARG A 1 388 ? -43.453 -27.324 162.113 1.00 36.87 388 ARG A CA 1
ATOM 3912 C C . ARG A 1 388 ? -44.079 -27.422 163.489 1.00 36.87 388 ARG A C 1
ATOM 3913 O O . ARG A 1 388 ? -43.684 -26.721 164.424 1.00 36.87 388 ARG A O 1
ATOM 3934 N N . TYR A 1 389 ? -45.064 -28.305 163.600 1.00 34.83 389 TYR A N 1
ATOM 3935 C CA . TYR A 1 389 ? -45.692 -28.641 164.871 1.00 34.83 389 TYR A CA 1
ATOM 3936 C C . TYR A 1 389 ? -45.546 -30.141 165.047 1.00 34.83 389 TYR A C 1
ATOM 3937 O O . TYR A 1 389 ? -46.088 -30.919 164.255 1.00 34.83 389 TYR A O 1
ATOM 3955 N N . ARG A 1 390 ? -44.802 -30.540 166.066 1.00 37.67 390 ARG A N 1
ATOM 3956 C CA . ARG A 1 390 ? -44.538 -31.947 166.319 1.00 37.67 390 ARG A CA 1
ATOM 3957 C C . ARG A 1 390 ? -44.428 -32.144 167.819 1.00 37.67 390 ARG A C 1
ATOM 3958 O O . ARG A 1 390 ? -44.379 -31.170 168.581 1.00 37.67 390 ARG A O 1
ATOM 3979 N N . PRO A 1 391 ? -44.406 -33.393 168.280 1.00 39.65 391 PRO A N 1
ATOM 3980 C CA . PRO A 1 391 ? -44.187 -33.644 169.704 1.00 39.65 391 PRO A CA 1
ATOM 3981 C C . PRO A 1 391 ? -42.838 -33.122 170.171 1.00 39.65 391 PRO A C 1
ATOM 3982 O O . PRO A 1 391 ? -41.920 -32.888 169.384 1.00 39.65 391 PRO A O 1
ATOM 3993 N N . ILE A 1 392 ? -42.736 -32.948 171.485 1.00 41.37 392 ILE A N 1
ATOM 3994 C CA . ILE A 1 392 ? -41.574 -32.355 172.133 1.00 41.37 392 ILE A CA 1
ATOM 3995 C C . ILE A 1 392 ? -40.989 -33.443 173.018 1.00 41.37 392 ILE A C 1
ATOM 3996 O O . ILE A 1 392 ? -41.608 -33.845 174.009 1.00 41.37 392 ILE A O 1
ATOM 4012 N N . THR A 1 393 ? -39.801 -33.922 172.669 1.00 43.24 393 THR A N 1
ATOM 4013 C CA . THR A 1 393 ? -39.111 -34.939 173.447 1.00 43.24 393 THR A CA 1
ATOM 4014 C C . THR A 1 393 ? -38.129 -34.276 174.402 1.00 43.24 393 THR A C 1
ATOM 4015 O O . THR A 1 393 ? -37.371 -33.385 174.006 1.00 43.24 393 THR A O 1
ATOM 4026 N N . ILE A 1 394 ? -38.156 -34.709 175.663 1.00 44.55 394 ILE A N 1
ATOM 4027 C CA . ILE A 1 394 ? -37.295 -34.178 176.710 1.00 44.55 394 ILE A CA 1
ATOM 4028 C C . ILE A 1 394 ? -36.885 -35.316 177.636 1.00 44.55 394 ILE A C 1
ATOM 4029 O O . ILE A 1 394 ? -37.273 -36.470 177.451 1.00 44.55 394 ILE A O 1
ATOM 4045 N N . THR A 1 395 ? -36.084 -34.973 178.641 1.00 47.59 395 THR A N 1
ATOM 4046 C CA . THR A 1 395 ? -35.611 -35.926 179.637 1.00 47.59 395 THR A CA 1
ATOM 4047 C C . THR A 1 395 ? -35.549 -35.215 180.980 1.00 47.59 395 THR A C 1
ATOM 4048 O O . THR A 1 395 ? -34.651 -34.401 181.213 1.00 47.59 395 THR A O 1
ATOM 4059 N N . ILE A 1 396 ? -36.501 -35.515 181.851 1.00 50.46 396 ILE A N 1
ATOM 4060 C CA . ILE A 1 396 ? -36.516 -34.990 183.212 1.00 50.46 396 ILE A CA 1
ATOM 4061 C C . ILE A 1 396 ? -35.598 -35.832 184.081 1.00 50.46 396 ILE A C 1
ATOM 4062 O O . ILE A 1 396 ? -35.228 -36.956 183.733 1.00 50.46 396 ILE A O 1
ATOM 4078 N N . SER A 1 397 ? -35.223 -35.276 185.228 1.00 54.19 397 SER A N 1
ATOM 4079 C CA . SER A 1 397 ? -34.434 -35.988 186.226 1.00 54.19 397 SER A CA 1
ATOM 4080 C C . SER A 1 397 ? -34.648 -35.281 187.555 1.00 54.19 397 SER A C 1
ATOM 4081 O O . SER A 1 397 ? -34.177 -34.154 187.738 1.00 54.19 397 SER A O 1
ATOM 4089 N N . GLU A 1 398 ? -35.367 -35.927 188.471 1.00 55.85 398 GLU A N 1
ATOM 4090 C CA . GLU A 1 398 ? -35.684 -35.344 189.767 1.00 55.85 398 GLU A CA 1
ATOM 4091 C C . GLU A 1 398 ? -35.619 -36.425 190.836 1.00 55.85 398 GLU A C 1
ATOM 4092 O O . GLU A 1 398 ? -35.423 -37.606 190.545 1.00 55.85 398 GLU A O 1
ATOM 4104 N N . LYS A 1 399 ? -35.793 -36.004 192.087 1.00 60.36 399 LYS A N 1
ATOM 4105 C CA . LYS A 1 399 ? -35.609 -36.887 193.228 1.00 60.36 399 LYS A CA 1
ATOM 4106 C C . LYS A 1 399 ? -36.362 -36.322 194.422 1.00 60.36 399 LYS A C 1
ATOM 4107 O O . LYS A 1 399 ? -36.745 -35.150 194.440 1.00 60.36 399 LYS A O 1
ATOM 4126 N N . ASN A 1 400 ? -36.582 -37.184 195.415 1.00 62.08 400 ASN A N 1
ATOM 4127 C CA . ASN A 1 400 ? -37.187 -36.869 196.709 1.00 62.08 400 ASN A CA 1
ATOM 4128 C C . ASN A 1 400 ? -38.673 -36.537 196.632 1.00 62.08 400 ASN A C 1
ATOM 4129 O O . ASN A 1 400 ? -39.289 -36.287 197.674 1.00 62.08 400 ASN A O 1
ATOM 4140 N N . GLY A 1 401 ? -39.265 -36.518 195.444 1.00 58.57 401 GLY A N 1
ATOM 4141 C CA . GLY A 1 401 ? -40.645 -36.133 195.258 1.00 58.57 401 GLY A CA 1
ATOM 4142 C C . GLY A 1 401 ? -40.661 -34.686 194.836 1.00 58.57 401 GLY A C 1
ATOM 4143 O O . GLY A 1 401 ? -40.641 -33.783 195.679 1.00 58.57 401 GLY A O 1
ATOM 4147 N N . ALA A 1 402 ? -40.709 -34.460 193.527 1.00 54.06 402 ALA A N 1
ATOM 4148 C CA . ALA A 1 402 ? -40.556 -33.128 192.962 1.00 54.06 402 ALA A CA 1
ATOM 4149 C C . ALA A 1 402 ? -41.806 -32.682 192.223 1.00 54.06 402 ALA A C 1
ATOM 4150 O O . ALA A 1 402 ? -42.358 -31.623 192.535 1.00 54.06 402 ALA A O 1
ATOM 4157 N N . LYS A 1 403 ? -42.243 -33.456 191.229 1.00 50.37 403 LYS A N 1
ATOM 4158 C CA . LYS A 1 403 ? -43.383 -33.148 190.372 1.00 50.37 403 LYS A CA 1
ATOM 4159 C C . LYS A 1 403 ? -43.186 -31.913 189.496 1.00 50.37 403 LYS A C 1
ATOM 4160 O O . LYS A 1 403 ? -44.076 -31.588 188.711 1.00 50.37 403 LYS A O 1
ATOM 4179 N N . LEU A 1 404 ? -42.040 -31.238 189.596 1.00 48.79 404 LEU A N 1
ATOM 4180 C CA . LEU A 1 404 ? -41.831 -29.908 189.029 1.00 48.79 404 LEU A CA 1
ATOM 4181 C C . LEU A 1 404 ? -40.421 -29.809 188.449 1.00 48.79 404 LEU A C 1
ATOM 4182 O O . LEU A 1 404 ? -39.669 -28.874 188.714 1.00 48.79 404 LEU A O 1
ATOM 4198 N N . GLY A 1 405 ? -40.029 -30.804 187.672 1.00 48.52 405 GLY A N 1
ATOM 4199 C CA . GLY A 1 405 ? -38.662 -30.872 187.205 1.00 48.52 405 GLY A CA 1
ATOM 4200 C C . GLY A 1 405 ? -38.339 -29.919 186.069 1.00 48.52 405 GLY A C 1
ATOM 4201 O O . GLY A 1 405 ? -39.178 -29.161 185.585 1.00 48.52 405 GLY A O 1
ATOM 4205 N N . ILE A 1 406 ? -37.072 -29.967 185.664 1.00 46.32 406 ILE A N 1
ATOM 4206 C CA . ILE A 1 406 ? -36.544 -29.209 184.535 1.00 46.32 406 ILE A CA 1
ATOM 4207 C C . ILE A 1 406 ? -36.073 -30.205 183.486 1.00 46.32 406 ILE A C 1
ATOM 4208 O O . ILE A 1 406 ? -35.196 -31.035 183.756 1.00 46.32 406 ILE A O 1
ATOM 4224 N N . GLY A 1 407 ? -36.643 -30.117 182.289 1.00 45.70 407 GLY A N 1
ATOM 4225 C CA . GLY A 1 407 ? -36.260 -30.999 181.210 1.00 45.70 407 GLY A CA 1
ATOM 4226 C C . GLY A 1 407 ? -35.017 -30.536 180.482 1.00 45.70 407 GLY A C 1
ATOM 4227 O O . GLY A 1 407 ? -34.461 -29.472 180.749 1.00 45.70 407 GLY A O 1
ATOM 4231 N N . VAL A 1 408 ? -34.574 -31.374 179.545 1.00 45.13 408 VAL A N 1
ATOM 4232 C CA . VAL A 1 408 ? -33.451 -31.061 178.673 1.00 45.13 408 VAL A CA 1
ATOM 4233 C C . VAL A 1 408 ? -33.809 -31.494 177.260 1.00 45.13 408 VAL A C 1
ATOM 4234 O O . VAL A 1 408 ? -34.495 -32.498 177.050 1.00 45.13 408 VAL A O 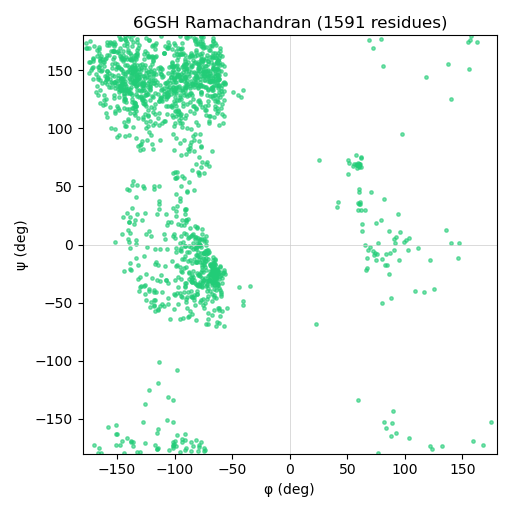1
ATOM 4247 N N . ALA A 1 409 ? -33.328 -30.729 176.289 1.00 43.25 409 ALA A N 1
ATOM 4248 C CA . ALA A 1 409 ? -33.677 -30.959 174.899 1.00 43.25 409 ALA A CA 1
ATOM 4249 C C . ALA A 1 409 ? -33.060 -32.247 174.371 1.00 43.25 409 ALA A C 1
ATOM 4250 O O . ALA A 1 409 ? -31.972 -32.660 174.778 1.00 43.25 409 ALA A O 1
ATOM 4257 N N . THR A 1 410 ? -33.786 -32.880 173.450 1.00 44.81 410 THR A N 1
ATOM 4258 C CA . THR A 1 410 ? -33.277 -33.982 172.646 1.00 44.81 410 THR A CA 1
ATOM 4259 C C . THR A 1 410 ? -33.416 -33.746 171.153 1.00 44.81 410 THR A C 1
ATOM 4260 O O . THR A 1 410 ? -32.650 -34.335 170.383 1.00 44.81 410 THR A O 1
ATOM 4271 N N . ASP A 1 411 ? -34.367 -32.920 170.722 1.00 44.11 411 ASP A N 1
ATOM 4272 C CA . ASP A 1 411 ? -34.475 -32.455 169.34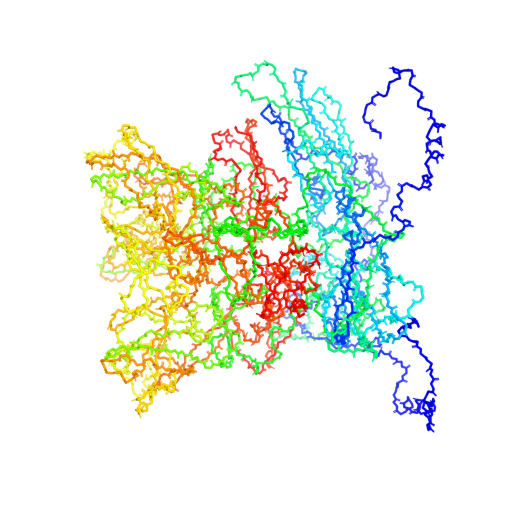6 1.00 44.11 411 ASP A CA 1
ATOM 4273 C C . ASP A 1 411 ? -34.520 -30.939 169.404 1.00 44.11 411 ASP A C 1
ATOM 4274 O O . ASP A 1 411 ? -35.408 -30.370 170.046 1.00 44.11 411 ASP A O 1
ATOM 4283 N N . TYR A 1 412 ? -33.565 -30.289 168.748 1.00 40.73 412 TYR A N 1
ATOM 4284 C CA . TYR A 1 412 ? -33.443 -28.846 168.829 1.00 40.73 412 TYR A CA 1
ATOM 4285 C C . TYR A 1 412 ? -32.769 -28.319 167.574 1.00 40.73 412 TYR A C 1
ATOM 4286 O O . TYR A 1 412 ? -32.207 -29.074 166.777 1.00 40.73 412 TYR A O 1
ATOM 4304 N N . ILE A 1 413 ? -32.851 -27.000 167.410 1.00 38.61 413 ILE A N 1
ATOM 4305 C CA . ILE A 1 413 ? -31.959 -26.269 166.529 1.00 38.61 413 ILE A CA 1
ATOM 4306 C C . ILE A 1 413 ? -31.033 -25.338 167.301 1.00 38.61 413 ILE A C 1
ATOM 4307 O O . ILE A 1 413 ? -29.901 -25.106 166.863 1.00 38.61 413 ILE A O 1
ATOM 4323 N N . VAL A 1 414 ? -31.481 -24.812 168.431 1.00 38.43 414 VAL A N 1
ATOM 4324 C CA . VAL A 1 414 ? -30.649 -24.035 169.343 1.00 38.43 414 VAL A CA 1
ATOM 4325 C C . VAL A 1 414 ? -30.299 -24.942 170.518 1.00 38.43 414 VAL A C 1
ATOM 4326 O O . VAL A 1 414 ? -31.196 -25.612 171.046 1.00 38.43 414 VAL A O 1
ATOM 4339 N N . PRO A 1 415 ? -29.037 -25.008 170.951 1.00 38.17 415 PRO A N 1
ATOM 4340 C CA . PRO A 1 415 ? -28.710 -25.899 172.072 1.00 38.17 415 PRO A CA 1
ATOM 4341 C C . PRO A 1 415 ? -29.422 -25.488 173.349 1.00 38.17 415 PRO A C 1
ATOM 4342 O O . PRO A 1 415 ? -29.294 -24.353 173.815 1.00 38.17 415 PRO A O 1
ATOM 4353 N N . GLY A 1 416 ? -30.182 -26.427 173.908 1.00 41.33 416 GLY A N 1
ATOM 4354 C CA . GLY A 1 416 ? -30.840 -26.242 175.182 1.00 41.33 416 GLY A CA 1
ATOM 4355 C C . GLY A 1 416 ? -32.348 -26.278 175.115 1.00 41.33 416 GLY A C 1
ATOM 4356 O O . GLY A 1 416 ? -32.992 -26.864 175.988 1.00 41.33 416 GLY A O 1
ATOM 4360 N N . ILE A 1 417 ? -32.921 -25.663 174.091 1.00 40.25 417 ILE A N 1
ATOM 4361 C CA . ILE A 1 417 ? -34.367 -25.505 173.972 1.00 40.25 417 ILE A CA 1
ATOM 4362 C C . ILE A 1 417 ? -34.881 -26.570 173.008 1.00 40.25 417 ILE A C 1
ATOM 4363 O O . ILE A 1 417 ? -34.323 -26.706 171.911 1.00 40.25 417 ILE A O 1
ATOM 4379 N N . PRO A 1 418 ? -35.921 -27.329 173.356 1.00 40.63 418 PRO A N 1
ATOM 4380 C CA . PRO A 1 418 ? -36.497 -28.249 172.376 1.00 40.63 418 PRO A CA 1
ATOM 4381 C C . PRO A 1 418 ? -37.125 -27.511 171.212 1.00 40.63 418 PRO A C 1
ATOM 4382 O O . PRO A 1 418 ? -37.602 -26.382 171.338 1.00 40.63 418 PRO A O 1
ATOM 4393 N N . ASP A 1 419 ? -37.120 -28.170 170.062 1.00 39.20 419 ASP A N 1
ATOM 4394 C CA . ASP A 1 419 ? -37.797 -27.636 168.895 1.00 39.20 419 ASP A CA 1
ATOM 4395 C C . ASP A 1 419 ? -39.296 -27.725 169.128 1.00 39.20 419 ASP A C 1
ATOM 4396 O O . ASP A 1 419 ? -39.836 -28.815 169.342 1.00 39.20 419 ASP A O 1
ATOM 4405 N N . GLY A 1 420 ? -39.958 -26.579 169.103 1.00 38.28 420 GLY A N 1
ATOM 4406 C CA . GLY A 1 420 ? -41.378 -26.505 169.333 1.00 38.28 420 GLY A CA 1
ATOM 4407 C C . GLY A 1 420 ? -41.782 -26.210 170.754 1.00 38.28 420 GLY A C 1
ATOM 4408 O O . GLY A 1 420 ? -42.885 -26.596 171.153 1.00 38.28 420 GLY A O 1
ATOM 4412 N N . TRP A 1 421 ? -40.943 -25.551 171.520 1.00 39.93 421 TRP A N 1
ATOM 4413 C CA . TRP A 1 421 ? -41.308 -25.196 172.879 1.00 39.93 421 TRP A CA 1
ATOM 4414 C C . TRP A 1 421 ? -42.160 -23.922 172.868 1.00 39.93 421 TRP A C 1
ATOM 4415 O O . TRP A 1 421 ? -41.899 -23.018 172.072 1.00 39.93 421 TRP A O 1
ATOM 4436 N N . PRO A 1 422 ? -43.177 -23.809 173.730 1.00 39.51 422 PRO A N 1
ATOM 4437 C CA . PRO A 1 422 ? -44.076 -22.652 173.642 1.00 39.51 422 PRO A CA 1
ATOM 4438 C C . PRO A 1 422 ? -43.400 -21.336 173.987 1.00 39.51 422 PRO A C 1
ATOM 4439 O O . PRO A 1 422 ? -42.559 -21.258 174.885 1.00 39.51 422 PRO A O 1
ATOM 4450 N N . ASP A 1 423 ? -43.802 -20.294 173.268 1.00 37.25 423 ASP A N 1
ATOM 4451 C CA . ASP A 1 423 ? -43.257 -18.946 173.436 1.00 37.25 423 ASP A CA 1
ATOM 4452 C C . ASP A 1 423 ? -44.162 -18.076 174.306 1.00 37.25 423 ASP A C 1
ATOM 4453 O O . ASP A 1 423 ? -44.615 -17.011 173.896 1.00 37.25 423 ASP A O 1
ATOM 4462 N N . THR A 1 424 ? -44.425 -18.523 175.529 1.00 39.35 424 THR A N 1
ATOM 4463 C CA . THR A 1 424 ? -45.212 -17.711 176.443 1.00 39.35 424 THR A CA 1
ATOM 4464 C C . THR A 1 424 ? -44.924 -18.155 177.865 1.00 39.35 424 THR A C 1
ATOM 4465 O O . THR A 1 424 ? -44.749 -19.347 178.124 1.00 39.35 424 THR A O 1
ATOM 4476 N N . THR A 1 425 ? -44.887 -17.182 178.773 1.00 42.22 425 THR A N 1
ATOM 4477 C CA . THR A 1 425 ? -44.553 -17.396 180.169 1.00 42.22 425 THR A CA 1
ATOM 4478 C C . THR A 1 425 ? -45.764 -17.100 181.044 1.00 42.22 425 THR A C 1
ATOM 4479 O O . THR A 1 425 ? -46.627 -16.292 180.693 1.00 42.22 425 THR A O 1
ATOM 4490 N N . ILE A 1 426 ? -45.816 -17.775 182.185 1.00 45.09 426 ILE A N 1
ATOM 4491 C CA . ILE A 1 426 ? -46.906 -17.634 183.150 1.00 45.09 426 ILE A CA 1
ATOM 4492 C C . ILE A 1 426 ? -47.017 -16.203 183.667 1.00 45.09 426 ILE A C 1
ATOM 4493 O O . ILE A 1 426 ? -46.068 -15.420 183.527 1.00 45.09 426 ILE A O 1
ATOM 4509 N N . PRO A 1 427 ? -48.148 -15.818 184.271 1.00 45.57 427 PRO A N 1
ATOM 4510 C CA . PRO A 1 427 ? -48.289 -14.417 184.692 1.00 45.57 427 PRO A CA 1
ATOM 4511 C C . PRO A 1 427 ? -47.412 -14.052 185.869 1.00 45.57 427 PRO A C 1
ATOM 4512 O O . PRO A 1 427 ? -46.790 -12.983 185.868 1.00 45.57 427 PRO A O 1
ATOM 4523 N N . GLU A 1 428 ? -47.358 -14.910 186.883 1.00 46.74 428 GLU A N 1
ATOM 4524 C CA . GLU A 1 428 ? -46.761 -14.566 188.160 1.00 46.74 428 GLU A CA 1
ATOM 4525 C C . GLU A 1 428 ? -46.132 -15.814 188.761 1.00 46.74 428 GLU A C 1
ATOM 4526 O O . GLU A 1 428 ? -46.053 -16.868 188.125 1.00 46.74 428 GLU A O 1
ATOM 4538 N N . LYS A 1 429 ? -45.681 -15.677 190.001 1.00 48.79 429 LYS A N 1
ATOM 4539 C CA . LYS A 1 429 ? -45.105 -16.793 190.730 1.00 48.79 429 LYS A CA 1
ATOM 4540 C C . LYS A 1 429 ? -46.218 -17.667 191.284 1.00 48.79 429 LYS A C 1
ATOM 4541 O O . LYS A 1 429 ? -47.206 -17.168 191.829 1.00 48.79 429 LYS A O 1
ATOM 4560 N N . LEU A 1 430 ? -46.057 -18.979 191.141 1.00 48.01 430 LEU A N 1
ATOM 4561 C CA . LEU A 1 430 ? -47.109 -19.909 191.520 1.00 48.01 430 LEU A CA 1
ATOM 4562 C C . LEU A 1 430 ? -46.511 -21.266 191.857 1.00 48.01 430 LEU A C 1
ATOM 4563 O O . LEU A 1 430 ? -45.448 -21.641 191.360 1.00 48.01 430 LEU A O 1
ATOM 4579 N N . THR A 1 431 ? -47.219 -21.986 192.730 1.00 49.88 431 THR A N 1
ATOM 4580 C CA . THR A 1 431 ? -46.778 -23.256 193.303 1.00 49.88 431 THR A CA 1
ATOM 4581 C C . THR A 1 431 ? -47.789 -24.319 192.899 1.00 49.88 431 THR A C 1
ATOM 4582 O O . THR A 1 431 ? -48.731 -24.596 193.659 1.00 49.88 431 THR A O 1
ATOM 4593 N N . PRO A 1 432 ? -47.638 -24.945 191.731 1.00 48.35 432 PRO A N 1
ATOM 4594 C CA . PRO A 1 432 ? -48.652 -25.908 191.280 1.00 48.35 432 PRO A CA 1
ATOM 4595 C C . PRO A 1 432 ? -48.735 -27.098 192.221 1.00 48.35 432 PRO A C 1
ATOM 4596 O O . PRO A 1 432 ? -47.758 -27.824 192.416 1.00 48.35 432 PRO A O 1
ATOM 4607 N N . ALA A 1 433 ? -49.903 -27.262 192.841 1.00 49.54 433 ALA A N 1
ATOM 4608 C CA . ALA A 1 433 ? -50.145 -28.381 193.745 1.00 49.54 433 ALA A CA 1
ATOM 4609 C C . ALA A 1 433 ? -51.511 -29.034 193.598 1.00 49.54 433 ALA A C 1
ATOM 4610 O O . ALA A 1 433 ? -51.644 -30.203 193.978 1.00 49.54 433 ALA A O 1
ATOM 4617 N N . GLY A 1 434 ? -52.516 -28.354 193.047 1.00 49.94 434 GLY A N 1
ATOM 4618 C CA . GLY A 1 434 ? -53.898 -28.780 193.179 1.00 49.94 434 GLY A CA 1
ATOM 4619 C C . GLY A 1 434 ? -54.635 -29.027 191.882 1.00 49.94 434 GLY A C 1
ATOM 4620 O O . GLY A 1 434 ? -54.193 -29.812 191.038 1.00 49.94 434 GLY A O 1
ATOM 4624 N N . ASP A 1 435 ? -55.776 -28.358 191.728 1.00 51.26 435 ASP A N 1
ATOM 4625 C CA . ASP A 1 435 ? -56.686 -28.588 190.618 1.00 51.26 435 ASP A CA 1
ATOM 4626 C C . ASP A 1 435 ? -57.314 -27.263 190.204 1.00 51.26 435 ASP A C 1
ATOM 4627 O O . ASP A 1 435 ? -57.021 -26.208 190.773 1.00 51.26 435 ASP A O 1
ATOM 4636 N N . TYR A 1 436 ? -58.188 -27.322 189.203 1.00 49.15 436 TYR A N 1
ATOM 4637 C CA . TYR A 1 436 ? -58.766 -26.116 188.638 1.00 49.15 436 TYR A CA 1
ATOM 4638 C C . TYR A 1 436 ? -59.665 -25.411 189.650 1.00 49.15 436 TYR A C 1
ATOM 4639 O O . TYR A 1 436 ? -60.204 -26.017 190.579 1.00 49.15 436 TYR A O 1
ATOM 4657 N N . ALA A 1 437 ? -59.814 -24.103 189.457 1.00 52.42 437 ALA A N 1
ATOM 4658 C CA . ALA A 1 437 ? -60.599 -23.265 190.358 1.00 52.42 437 ALA A CA 1
ATOM 4659 C C . ALA A 1 437 ? -60.915 -21.971 189.629 1.00 52.42 437 ALA A C 1
ATOM 4660 O O . ALA A 1 437 ? -59.996 -21.242 189.243 1.00 52.42 437 ALA A O 1
ATOM 4667 N N . ILE A 1 438 ? -62.202 -21.685 189.448 1.00 54.36 438 ILE A N 1
ATOM 4668 C CA . ILE A 1 438 ? -62.666 -20.555 188.656 1.00 54.36 438 ILE A CA 1
ATOM 4669 C C . ILE A 1 438 ? -63.757 -19.840 189.438 1.00 54.36 438 ILE A C 1
ATOM 4670 O O . ILE A 1 438 ? -64.455 -20.446 190.255 1.00 54.36 438 ILE A O 1
ATOM 4686 N N . THR A 1 439 ? -63.900 -18.541 189.187 1.00 58.50 439 THR A N 1
ATOM 4687 C CA . THR A 1 439 ? -64.928 -17.743 189.841 1.00 58.50 439 THR A CA 1
ATOM 4688 C C . THR A 1 439 ? -65.094 -16.422 189.100 1.00 58.50 439 THR A C 1
ATOM 4689 O O . THR A 1 439 ? -64.195 -15.973 188.386 1.00 58.50 439 THR A O 1
ATOM 4700 N N . ASN A 1 440 ? -66.259 -15.809 189.291 1.00 62.11 440 ASN A N 1
ATOM 4701 C CA . ASN A 1 440 ? -66.715 -14.665 188.509 1.00 62.11 440 ASN A CA 1
ATOM 4702 C C . ASN A 1 440 ? -66.283 -13.354 189.173 1.00 62.11 440 ASN A C 1
ATOM 4703 O O . ASN A 1 440 ? -65.385 -13.338 190.019 1.00 62.11 440 ASN A O 1
ATOM 4714 N N . LYS A 1 441 ? -66.912 -12.238 188.783 1.00 64.76 441 LYS A N 1
ATOM 4715 C CA . LYS A 1 441 ? -66.555 -10.915 189.278 1.00 64.76 441 LYS A CA 1
ATOM 4716 C C . LYS A 1 441 ? -66.743 -10.833 190.782 1.00 64.76 441 LYS A C 1
ATOM 4717 O O . LYS A 1 441 ? -67.873 -10.668 191.254 1.00 64.76 441 LYS A O 1
ATOM 4736 N N . SER A 1 442 ? -65.634 -10.910 191.526 1.00 68.77 442 SER A N 1
ATOM 4737 C CA . SER A 1 442 ? -65.572 -10.685 192.970 1.00 68.77 442 SER A CA 1
ATOM 4738 C C . SER A 1 442 ? -66.733 -11.312 193.737 1.00 68.77 442 SER A C 1
ATOM 4739 O O . SER A 1 442 ? -67.216 -10.733 194.715 1.00 68.77 442 SER A O 1
ATOM 4747 N N . GLY A 1 443 ? -67.181 -12.487 193.300 1.00 67.37 443 GLY A N 1
ATOM 4748 C CA . GLY A 1 443 ? -68.416 -13.071 193.781 1.00 67.37 443 GLY A CA 1
ATOM 4749 C C . GLY A 1 443 ? -68.243 -14.387 194.507 1.00 67.37 443 GLY A C 1
ATOM 4750 O O . GLY A 1 443 ? -69.152 -14.823 195.220 1.00 67.37 443 GLY A O 1
ATOM 4754 N N . ASN A 1 444 ? -67.090 -15.034 194.335 1.00 67.59 444 ASN A N 1
ATOM 4755 C CA . ASN A 1 444 ? -66.827 -16.330 194.956 1.00 67.59 444 ASN A CA 1
ATOM 4756 C C . ASN A 1 444 ? -67.832 -17.375 194.471 1.00 67.59 444 ASN A C 1
ATOM 4757 O O . ASN A 1 444 ? -68.241 -18.270 195.214 1.00 67.59 444 ASN A O 1
ATOM 4768 N N . ASP A 1 445 ? -68.231 -17.257 193.206 1.00 63.34 445 ASP A N 1
ATOM 4769 C CA . ASP A 1 445 ? -69.236 -18.119 192.595 1.00 63.34 445 ASP A CA 1
ATOM 4770 C C . ASP A 1 445 ? -68.548 -18.942 191.516 1.00 63.34 445 ASP A C 1
ATOM 4771 O O . ASP A 1 445 ? -68.116 -18.395 190.497 1.00 63.34 445 ASP A O 1
ATOM 4780 N N . ILE A 1 446 ? -68.460 -20.254 191.731 1.00 57.20 446 ILE A N 1
ATOM 4781 C CA . ILE A 1 446 ? -67.749 -21.116 190.799 1.00 57.20 446 ILE A CA 1
ATOM 4782 C C . ILE A 1 446 ? -68.522 -21.198 189.492 1.00 57.20 446 ILE A C 1
ATOM 4783 O O . ILE A 1 446 ? -69.760 -21.191 189.476 1.00 57.20 446 ILE A O 1
ATOM 4799 N N . THR A 1 447 ? -67.787 -21.283 188.388 1.00 55.60 447 THR A N 1
ATOM 4800 C CA . THR A 1 447 ? -68.374 -21.478 187.065 1.00 55.60 447 THR A CA 1
ATOM 4801 C C . THR A 1 447 ? -68.410 -22.967 186.728 1.00 55.60 447 THR A C 1
ATOM 4802 O O . THR A 1 447 ? -67.840 -23.434 185.743 1.00 55.60 447 THR A O 1
ATOM 4813 N N . THR A 1 448 ? -69.099 -23.717 187.588 1.00 53.68 448 THR A N 1
ATOM 4814 C CA . THR A 1 448 ? -69.180 -25.163 187.423 1.00 53.68 448 THR A CA 1
ATOM 4815 C C . THR A 1 448 ? -69.932 -25.530 186.153 1.00 53.68 448 THR A C 1
ATOM 4816 O O . THR A 1 448 ? -69.563 -26.483 185.458 1.00 53.68 448 THR A O 1
ATOM 4827 N N . ALA A 1 449 ? -70.984 -24.786 185.839 1.00 51.62 449 ALA A N 1
ATOM 4828 C CA . ALA A 1 449 ? -71.831 -25.051 184.690 1.00 51.62 449 ALA A CA 1
ATOM 4829 C C . ALA A 1 449 ? -71.344 -24.226 183.502 1.00 51.62 449 ALA A C 1
ATOM 4830 O O . ALA A 1 449 ? -70.248 -23.661 183.516 1.00 51.62 449 ALA A O 1
ATOM 4837 N N . ALA A 1 450 ? -72.161 -24.153 182.454 1.00 50.83 450 ALA A N 1
ATOM 4838 C CA . ALA A 1 450 ? -71.920 -23.249 181.338 1.00 50.83 450 ALA A CA 1
ATOM 4839 C C . ALA A 1 450 ? -72.364 -21.815 181.625 1.00 50.83 450 ALA A C 1
ATOM 4840 O O . ALA A 1 450 ? -72.497 -21.024 180.684 1.00 50.83 450 ALA A O 1
ATOM 4847 N N . GLY A 1 451 ? -72.609 -21.465 182.892 1.00 51.91 451 GLY A N 1
ATOM 4848 C CA . GLY A 1 451 ? -72.673 -20.080 183.315 1.00 51.91 451 GLY A CA 1
ATOM 4849 C C . GLY A 1 451 ? -71.332 -19.381 183.372 1.00 51.91 451 GLY A C 1
ATOM 4850 O O . GLY A 1 451 ? -71.261 -18.241 183.841 1.00 51.91 451 GLY A O 1
ATOM 4854 N N . TYR A 1 452 ? -70.261 -20.074 182.973 1.00 51.90 452 TYR A N 1
ATOM 4855 C CA . TYR A 1 452 ? -69.012 -19.444 182.566 1.00 51.90 452 TYR A CA 1
ATOM 4856 C C . TYR A 1 452 ? -69.279 -18.208 181.724 1.00 51.90 452 TYR A C 1
ATOM 4857 O O . TYR A 1 452 ? -68.756 -17.122 181.996 1.00 51.90 452 TYR A O 1
ATOM 4875 N N . ASP A 1 453 ? -70.096 -18.364 180.689 1.00 53.01 453 ASP A N 1
ATOM 4876 C CA . ASP A 1 453 ? -70.526 -17.237 179.886 1.00 53.01 453 ASP A CA 1
ATOM 4877 C C . ASP A 1 453 ? -71.367 -16.292 180.735 1.00 53.01 453 ASP A C 1
ATOM 4878 O O . ASP A 1 453 ? -71.883 -16.655 181.795 1.00 53.01 453 ASP A O 1
ATOM 4887 N N . GLY A 1 454 ? -71.508 -15.062 180.256 1.00 56.84 454 GLY A N 1
ATOM 4888 C CA . GLY A 1 454 ? -72.243 -14.067 181.009 1.00 56.84 454 GLY A CA 1
ATOM 4889 C C . GLY A 1 454 ? -71.588 -13.696 182.317 1.00 56.84 454 GLY A C 1
ATOM 4890 O O . GLY A 1 454 ? -72.285 -13.343 183.273 1.00 56.84 454 GLY A O 1
ATOM 4894 N N . ALA A 1 455 ? -70.264 -13.779 182.386 1.00 60.49 455 ALA A N 1
ATOM 4895 C CA . ALA A 1 455 ? -69.482 -13.412 183.558 1.00 60.49 455 ALA A CA 1
ATOM 4896 C C . ALA A 1 455 ? -68.539 -12.255 183.292 1.00 60.49 455 ALA A C 1
ATOM 4897 O O . ALA A 1 455 ? -68.453 -11.336 184.109 1.00 60.49 455 ALA A O 1
ATOM 4904 N N . ASP A 1 456 ? -67.787 -12.310 182.192 1.00 63.75 456 ASP A N 1
ATOM 4905 C CA . ASP A 1 456 ? -66.982 -11.207 181.668 1.00 63.75 456 ASP A CA 1
ATOM 4906 C C . ASP A 1 456 ? -65.717 -10.908 182.471 1.00 63.75 456 ASP A C 1
ATOM 4907 O O . ASP A 1 456 ? -64.881 -10.118 182.022 1.00 63.75 456 ASP A O 1
ATOM 4916 N N . VAL A 1 457 ? -65.548 -11.529 183.637 1.00 61.10 457 VAL A N 1
ATOM 4917 C CA . VAL A 1 457 ? -64.307 -11.439 184.398 1.00 61.10 457 VAL A CA 1
ATOM 4918 C C . VAL A 1 457 ? -64.126 -12.756 185.132 1.00 61.10 457 VAL A C 1
ATOM 4919 O O . VAL A 1 457 ? -65.096 -13.349 185.611 1.00 61.10 457 VAL A O 1
ATOM 4932 N N . ILE A 1 458 ? -62.882 -13.220 185.204 1.00 55.22 458 ILE A N 1
ATOM 4933 C CA . ILE A 1 458 ? -62.539 -14.450 185.905 1.00 55.22 458 ILE A CA 1
ATOM 4934 C C . ILE A 1 458 ? -61.297 -14.201 186.745 1.00 55.22 458 ILE A C 1
ATOM 4935 O O . ILE A 1 458 ? -60.368 -13.511 186.313 1.00 55.22 458 ILE A O 1
ATOM 4951 N N . VAL A 1 459 ? -61.287 -14.769 187.950 1.00 55.59 459 VAL A N 1
ATOM 4952 C CA . VAL A 1 459 ? -60.129 -14.655 188.826 1.00 55.59 459 VAL A CA 1
ATOM 4953 C C . VAL A 1 459 ? -59.086 -15.709 188.472 1.00 55.59 459 VAL A C 1
ATOM 4954 O O . VAL A 1 459 ? -57.890 -15.412 188.393 1.00 55.59 459 VAL A O 1
ATOM 4967 N N . ASN A 1 460 ? -59.522 -16.946 188.231 1.00 52.30 460 ASN A N 1
ATOM 4968 C CA . ASN A 1 460 ? -58.630 -18.065 187.928 1.00 52.30 460 ASN A CA 1
ATOM 4969 C C . ASN A 1 460 ? -57.648 -18.318 189.078 1.00 52.30 460 ASN A C 1
ATOM 4970 O O . ASN A 1 460 ? -56.441 -18.100 188.976 1.00 52.30 460 ASN A O 1
ATOM 4981 N N . ASN A 1 461 ? -58.214 -18.799 190.180 1.00 53.34 461 ASN A N 1
ATOM 4982 C CA . ASN A 1 461 ? -57.492 -19.048 191.424 1.00 53.34 461 ASN A CA 1
ATOM 4983 C C . ASN A 1 461 ? -56.626 -20.311 191.394 1.00 53.34 461 ASN A C 1
ATOM 4984 O O . ASN A 1 461 ? -56.176 -20.752 192.456 1.00 53.34 461 ASN A O 1
ATOM 4995 N N . THR A 1 462 ? -56.384 -20.905 190.228 1.00 51.26 462 THR A N 1
ATOM 4996 C CA . THR A 1 462 ? -55.568 -22.109 190.161 1.00 51.26 462 THR A CA 1
ATOM 4997 C C . THR A 1 462 ? -54.140 -21.833 190.604 1.00 51.26 462 THR A C 1
ATOM 4998 O O . THR A 1 462 ? -53.621 -20.723 190.467 1.00 51.26 462 THR A O 1
ATOM 5009 N N . ASN A 1 463 ? -53.509 -22.871 191.143 1.00 49.60 463 ASN A N 1
ATOM 5010 C CA . ASN A 1 463 ? -52.084 -22.861 191.401 1.00 49.60 463 ASN A CA 1
ATOM 5011 C C . ASN A 1 463 ? -51.262 -23.146 190.155 1.00 49.60 463 ASN A C 1
ATOM 5012 O O . ASN A 1 463 ? -50.033 -23.015 190.203 1.00 49.60 463 ASN A O 1
ATOM 5023 N N . PHE A 1 464 ? -51.902 -23.557 189.063 1.00 48.62 464 PHE A N 1
ATOM 5024 C CA . PHE A 1 464 ? -51.305 -23.592 187.731 1.00 48.62 464 PHE A CA 1
ATOM 5025 C C . PHE A 1 464 ? -52.193 -22.739 186.830 1.00 48.62 464 PHE A C 1
ATOM 5026 O O . PHE A 1 464 ? -53.339 -23.103 186.546 1.00 48.62 464 PHE A O 1
ATOM 5043 N N . LYS A 1 465 ? -51.663 -21.594 186.411 1.00 48.53 465 LYS A N 1
ATOM 5044 C CA . LYS A 1 465 ? -52.445 -20.423 186.022 1.00 48.53 465 LYS A CA 1
ATOM 5045 C C . LYS A 1 465 ? -51.897 -19.813 184.740 1.00 48.53 465 LYS A C 1
ATOM 5046 O O . LYS A 1 465 ? -51.541 -18.635 184.691 1.00 48.53 465 LYS A O 1
ATOM 5065 N N . GLY A 1 466 ? -51.785 -20.622 183.690 1.00 44.94 466 GLY A N 1
ATOM 5066 C CA . GLY A 1 466 ? -51.284 -20.146 182.412 1.00 44.94 466 GLY A CA 1
ATOM 5067 C C . GLY A 1 466 ? -50.276 -21.048 181.739 1.00 44.94 466 GLY A C 1
ATOM 5068 O O . GLY A 1 466 ? -49.605 -20.635 180.791 1.00 44.94 466 GLY A O 1
ATOM 5072 N N . MET A 1 467 ? -50.146 -22.275 182.226 1.00 43.79 467 MET A N 1
ATOM 5073 C CA . MET A 1 467 ? -49.284 -23.242 181.586 1.00 43.79 467 MET A CA 1
ATOM 5074 C C . MET A 1 467 ? -49.960 -23.805 180.341 1.00 43.79 467 MET A C 1
ATOM 5075 O O . MET A 1 467 ? -51.140 -23.565 180.072 1.00 43.79 467 MET A O 1
ATOM 5089 N N . TYR A 1 468 ? -49.182 -24.556 179.573 1.00 40.49 468 TYR A N 1
ATOM 5090 C CA . TYR A 1 468 ? -49.665 -25.255 178.393 1.00 40.49 468 TYR A CA 1
ATOM 5091 C C . TYR A 1 468 ? -49.889 -26.720 178.733 1.00 40.49 468 TYR A C 1
ATOM 5092 O O . TYR A 1 468 ? -49.031 -27.361 179.346 1.00 40.49 468 TYR A O 1
ATOM 5110 N N . ILE A 1 469 ? -51.035 -27.242 178.325 1.00 42.62 469 ILE A N 1
ATOM 5111 C CA . ILE A 1 469 ? -51.385 -28.633 178.574 1.00 42.62 469 ILE A CA 1
ATOM 5112 C C . ILE A 1 469 ? -50.792 -29.479 177.463 1.00 42.62 469 ILE A C 1
ATOM 5113 O O . ILE A 1 469 ? -50.968 -29.177 176.278 1.00 42.62 469 ILE A O 1
ATOM 5129 N N . CYS A 1 470 ? -50.104 -30.551 177.842 1.00 41.74 470 CYS A N 1
ATOM 5130 C CA . CYS A 1 470 ? -49.441 -31.410 176.880 1.00 41.74 470 CYS A CA 1
ATOM 5131 C C . CYS A 1 470 ? -49.566 -32.850 177.341 1.00 41.74 470 CYS A C 1
ATOM 5132 O O . CYS A 1 470 ? -49.151 -33.190 178.451 1.00 41.74 470 CYS A O 1
ATOM 5140 N N . GLY A 1 471 ? -50.144 -33.688 176.489 1.00 41.75 471 GLY A N 1
ATOM 5141 C CA . GLY A 1 471 ? -50.203 -35.103 176.782 1.00 41.75 471 GLY A CA 1
ATOM 5142 C C . GLY A 1 471 ? -48.821 -35.723 176.732 1.00 41.75 471 GLY A C 1
ATOM 5143 O O . GLY A 1 471 ? -48.037 -35.475 175.815 1.00 41.75 471 GLY A O 1
ATOM 5147 N N . SER A 1 472 ? -48.528 -36.546 177.733 1.00 43.66 472 SER A N 1
ATOM 5148 C CA . SER A 1 472 ? -47.199 -37.088 177.948 1.00 43.66 472 SER A CA 1
ATOM 5149 C C . SER A 1 472 ? -47.203 -38.602 177.814 1.00 43.66 472 SER A C 1
ATOM 5150 O O . SER A 1 472 ? -48.244 -39.260 177.891 1.00 43.66 472 SER A O 1
ATOM 5158 N N . LEU A 1 473 ? -46.005 -39.137 177.602 1.00 44.93 473 LEU A N 1
ATOM 5159 C CA . LEU A 1 473 ? -45.731 -40.569 177.653 1.00 44.93 473 LEU A CA 1
ATOM 5160 C C . LEU A 1 473 ? -44.514 -40.688 178.561 1.00 44.93 473 LEU A C 1
ATOM 5161 O O . LEU A 1 473 ? -43.372 -40.706 178.097 1.00 44.93 473 LEU A O 1
ATOM 5177 N N . GLN A 1 474 ? -44.771 -40.749 179.862 1.00 48.12 474 GLN A N 1
ATOM 5178 C CA . GLN A 1 474 ? -43.725 -40.781 180.879 1.00 48.12 474 GLN A CA 1
ATOM 5179 C C . GLN A 1 474 ? -43.160 -42.192 180.955 1.00 48.12 474 GLN A C 1
ATOM 5180 O O . GLN A 1 474 ? -43.613 -43.026 181.737 1.00 48.12 474 GLN A O 1
ATOM 5194 N N . ARG A 1 475 ? -42.144 -42.456 180.139 1.00 48.02 475 ARG A N 1
ATOM 5195 C CA . ARG A 1 475 ? -41.469 -43.745 180.127 1.00 48.02 475 ARG A CA 1
ATOM 5196 C C . ARG A 1 475 ? -40.321 -43.724 181.123 1.00 48.02 475 ARG A C 1
ATOM 5197 O O . ARG A 1 475 ? -39.466 -42.837 181.072 1.00 48.02 475 ARG A O 1
ATOM 5218 N N . ALA A 1 476 ? -40.296 -44.711 182.014 1.00 53.07 476 ALA A N 1
ATOM 5219 C CA . ALA A 1 476 ? -39.236 -44.822 183.003 1.00 53.07 476 ALA A CA 1
ATOM 5220 C C . ALA A 1 476 ? -39.070 -46.278 183.399 1.00 53.07 476 ALA A C 1
ATOM 5221 O O . ALA A 1 476 ? -39.916 -47.127 183.106 1.00 53.07 476 ALA A O 1
ATOM 5228 N N . TRP A 1 477 ? -37.963 -46.554 184.082 1.00 54.37 477 TRP A N 1
ATOM 5229 C CA . TRP A 1 477 ? -37.632 -47.899 184.535 1.00 54.37 477 TRP A CA 1
ATOM 5230 C C . TRP A 1 477 ? -38.128 -48.073 185.964 1.00 54.37 477 TRP A C 1
ATOM 5231 O O . TRP A 1 477 ? -37.610 -47.442 186.891 1.00 54.37 477 TRP A O 1
ATOM 5252 N N . GLY A 1 478 ? -39.129 -48.928 186.139 1.00 57.17 478 GLY A N 1
ATOM 5253 C CA . GLY A 1 478 ? -39.652 -49.240 187.448 1.00 57.17 478 GLY A CA 1
ATOM 5254 C C . GLY A 1 478 ? -40.785 -48.361 187.916 1.00 57.17 478 GLY A C 1
ATOM 5255 O O . GLY A 1 478 ? -41.221 -48.504 189.065 1.00 57.17 478 GLY A O 1
ATOM 5259 N N . ASP A 1 479 ? -41.272 -47.450 187.072 1.00 55.16 479 ASP A N 1
ATOM 5260 C CA . ASP A 1 479 ? -42.419 -46.630 187.437 1.00 55.16 479 ASP A CA 1
ATOM 5261 C C . ASP A 1 479 ? -43.642 -47.504 187.694 1.00 55.16 479 ASP A C 1
ATOM 5262 O O . ASP A 1 479 ? -44.242 -47.458 188.774 1.00 55.16 479 ASP A O 1
ATOM 5271 N N . LYS A 1 480 ? -44.019 -48.315 186.705 1.00 56.03 480 LYS A N 1
ATOM 5272 C CA . LYS A 1 480 ? -45.136 -49.252 186.830 1.00 56.03 480 LYS A CA 1
ATOM 5273 C C . LYS A 1 480 ? -46.444 -48.520 187.112 1.00 56.03 480 LYS A C 1
ATOM 5274 O O . LYS A 1 480 ? -47.287 -48.986 187.880 1.00 56.03 480 LYS A O 1
ATOM 5293 N N . LYS A 1 481 ? -46.605 -47.350 186.505 1.00 52.42 481 LYS A N 1
ATOM 5294 C CA . LYS A 1 481 ? -47.825 -46.577 186.642 1.00 52.42 481 LYS A CA 1
ATOM 5295 C C . LYS A 1 481 ? -48.033 -45.775 185.372 1.00 52.42 481 LYS A C 1
ATOM 5296 O O . LYS A 1 481 ? -47.078 -45.434 184.671 1.00 52.42 481 LYS A O 1
ATOM 5315 N N . ILE A 1 482 ? -49.298 -45.473 185.085 1.00 49.29 482 ILE A N 1
ATOM 5316 C CA . ILE A 1 482 ? -49.618 -44.797 183.841 1.00 49.29 482 ILE A CA 1
ATOM 5317 C C . ILE A 1 482 ? -49.130 -43.354 183.883 1.00 49.29 482 ILE A C 1
ATOM 5318 O O . ILE A 1 482 ? -48.980 -42.738 184.944 1.00 49.29 482 ILE A O 1
ATOM 5334 N N . SER A 1 483 ? -48.890 -42.809 182.698 1.00 46.14 483 SER A N 1
ATOM 5335 C CA . SER A 1 483 ? -48.401 -41.453 182.577 1.00 46.14 483 SER A CA 1
ATOM 5336 C C . SER A 1 483 ? -49.483 -40.462 182.994 1.00 46.14 483 SER A C 1
ATOM 5337 O O . SER A 1 483 ? -50.642 -40.816 183.219 1.00 46.14 483 SER A O 1
ATOM 5345 N N . ASN A 1 484 ? -49.083 -39.197 183.097 1.00 46.83 484 ASN A N 1
ATOM 5346 C CA . ASN A 1 484 ? -49.984 -38.124 183.476 1.00 46.83 484 ASN A CA 1
ATOM 5347 C C . ASN A 1 484 ? -49.693 -36.906 182.615 1.00 46.83 484 ASN A C 1
ATOM 5348 O O . ASN A 1 484 ? -48.622 -36.780 182.019 1.00 46.83 484 ASN A O 1
ATOM 5359 N N . THR A 1 485 ? -50.676 -36.016 182.549 1.00 44.27 485 THR A N 1
ATOM 5360 C CA . THR A 1 485 ? -50.536 -34.775 181.803 1.00 44.27 485 THR A CA 1
ATOM 5361 C C . THR A 1 485 ? -49.391 -33.929 182.360 1.00 44.27 485 THR A C 1
ATOM 5362 O O . THR A 1 485 ? -48.893 -34.159 183.463 1.00 44.27 485 THR A O 1
ATOM 5373 N N . ALA A 1 486 ? -48.997 -32.917 181.586 1.00 43.55 486 ALA A N 1
ATOM 5374 C CA . ALA A 1 486 ? -47.675 -32.312 181.698 1.00 43.55 486 ALA A CA 1
ATOM 5375 C C . ALA A 1 486 ? -47.666 -30.911 182.295 1.00 43.55 486 ALA A C 1
ATOM 5376 O O . ALA A 1 486 ? -46.886 -30.648 183.210 1.00 43.55 486 ALA A O 1
ATOM 5383 N N . PHE A 1 487 ? -48.466 -29.989 181.762 1.00 44.01 487 PHE A N 1
ATOM 5384 C CA . PHE A 1 487 ? -48.545 -28.618 182.276 1.00 44.01 487 PHE A CA 1
ATOM 5385 C C . PHE A 1 487 ? -47.177 -27.924 182.242 1.00 44.01 487 PHE A C 1
ATOM 5386 O O . PHE A 1 487 ? -46.551 -27.667 183.270 1.00 44.01 487 PHE A O 1
ATOM 5403 N N . ILE A 1 488 ? -46.718 -27.655 181.025 1.00 42.31 488 ILE A N 1
ATOM 5404 C CA . ILE A 1 488 ? -45.394 -27.086 180.802 1.00 42.31 488 ILE A CA 1
ATOM 5405 C C . ILE A 1 488 ? -45.464 -25.568 180.699 1.00 42.31 488 ILE A C 1
ATOM 5406 O O . ILE A 1 488 ? -46.520 -24.972 180.481 1.00 42.31 488 ILE A O 1
ATOM 5422 N N . THR A 1 489 ? -44.296 -24.945 180.831 1.00 43.06 489 THR A N 1
ATOM 5423 C CA . THR A 1 489 ? -44.052 -23.532 180.559 1.00 43.06 489 THR A CA 1
ATOM 5424 C C . THR A 1 489 ? -42.565 -23.288 180.785 1.00 43.06 489 THR A C 1
ATOM 5425 O O . THR A 1 489 ? -41.836 -24.176 181.234 1.00 43.06 489 THR A O 1
ATOM 5436 N N . THR A 1 490 ? -42.123 -22.078 180.452 1.00 41.66 490 THR A N 1
ATOM 5437 C CA . THR A 1 490 ? -40.769 -21.624 180.748 1.00 41.66 490 THR A CA 1
ATOM 5438 C C . THR A 1 490 ? -40.795 -20.750 181.994 1.00 41.66 490 THR A C 1
ATOM 5439 O O . THR A 1 490 ? -41.654 -19.876 182.123 1.00 41.66 490 THR A O 1
ATOM 5450 N N . ALA A 1 491 ? -39.866 -20.993 182.912 1.00 44.62 491 ALA A N 1
ATOM 5451 C CA . ALA A 1 491 ? -39.889 -20.337 184.211 1.00 44.62 491 ALA A CA 1
ATOM 5452 C C . ALA A 1 491 ? -38.646 -20.766 184.977 1.00 44.62 491 ALA A C 1
ATOM 5453 O O . ALA A 1 491 ? -37.947 -21.704 184.586 1.00 44.62 491 ALA A O 1
ATOM 5460 N N . THR A 1 492 ? -38.395 -20.081 186.087 1.00 47.64 492 THR A N 1
ATOM 5461 C CA . THR A 1 492 ? -37.217 -20.315 186.910 1.00 47.64 492 THR A CA 1
ATOM 5462 C C . THR A 1 492 ? -37.627 -21.118 188.137 1.00 47.64 492 THR A C 1
ATOM 5463 O O . THR A 1 492 ? -38.448 -20.661 188.938 1.00 47.64 492 THR A O 1
ATOM 5474 N N . LYS A 1 493 ? -37.051 -22.306 188.282 1.00 49.65 493 LYS A N 1
ATOM 5475 C CA . LYS A 1 493 ? -37.361 -23.209 189.387 1.00 49.65 493 LYS A CA 1
ATOM 5476 C C . LYS A 1 493 ? -36.533 -22.802 190.595 1.00 49.65 493 LYS A C 1
ATOM 5477 O O . LYS A 1 493 ? -35.414 -23.272 190.799 1.00 49.65 493 LYS A O 1
ATOM 5496 N N . VAL A 1 494 ? -37.096 -21.917 191.414 1.00 51.50 494 VAL A N 1
ATOM 5497 C CA . VAL A 1 494 ? -36.480 -21.601 192.696 1.00 51.50 494 VAL A CA 1
ATOM 5498 C C . VAL A 1 494 ? -36.647 -22.773 193.649 1.00 51.50 494 VAL A C 1
ATOM 5499 O O . VAL A 1 494 ? -35.701 -23.209 194.314 1.00 51.50 494 VAL A O 1
ATOM 5512 N N . ASP A 1 495 ? -37.862 -23.296 193.717 1.00 52.88 495 ASP A N 1
ATOM 5513 C CA . ASP A 1 495 ? -38.254 -24.369 194.614 1.00 52.88 495 ASP A CA 1
ATOM 5514 C C . ASP A 1 495 ? -39.375 -25.111 193.893 1.00 52.88 495 ASP A C 1
ATOM 5515 O O . ASP A 1 495 ? -39.425 -25.119 192.659 1.00 52.88 495 ASP A O 1
ATOM 5524 N N . ASN A 1 496 ? -40.240 -25.783 194.647 1.00 52.94 496 ASN A N 1
ATOM 5525 C CA . ASN A 1 496 ? -41.547 -26.173 194.125 1.00 52.94 496 ASN A CA 1
ATOM 5526 C C . ASN A 1 496 ? -42.234 -25.046 193.352 1.00 52.94 496 ASN A C 1
ATOM 5527 O O . ASN A 1 496 ? -42.917 -25.303 192.357 1.00 52.94 496 ASN A O 1
ATOM 5538 N N . ALA A 1 497 ? -42.071 -23.803 193.797 1.00 50.23 497 ALA A N 1
ATOM 5539 C CA . ALA A 1 497 ? -42.577 -22.661 193.054 1.00 50.23 497 ALA A CA 1
ATOM 5540 C C . ALA A 1 497 ? -41.815 -22.485 191.746 1.00 50.23 497 ALA A C 1
ATOM 5541 O O . ALA A 1 497 ? -40.808 -23.146 191.483 1.00 50.23 497 ALA A O 1
ATOM 5548 N N . ILE A 1 498 ? -42.315 -21.568 190.924 1.00 48.17 498 ILE A N 1
ATOM 5549 C CA . ILE A 1 498 ? -41.678 -21.187 189.670 1.00 48.17 498 ILE A CA 1
ATOM 5550 C C . ILE A 1 498 ? -41.945 -19.711 189.423 1.00 48.17 498 ILE A C 1
ATOM 5551 O O . ILE A 1 498 ? -43.071 -19.236 189.601 1.00 48.17 498 ILE A O 1
ATOM 5567 N N . GLU A 1 499 ? -40.905 -18.987 189.011 1.00 48.17 499 GLU A N 1
ATOM 5568 C CA . GLU A 1 499 ? -40.986 -17.565 188.754 1.00 48.17 499 GLU A CA 1
ATOM 5569 C C . GLU A 1 499 ? -41.055 -17.309 187.251 1.00 48.17 499 GLU A C 1
ATOM 5570 O O . GLU A 1 499 ? -40.420 -18.032 186.477 1.00 48.17 499 GLU A O 1
ATOM 5582 N N . PRO A 1 500 ? -41.800 -16.300 186.790 1.00 45.58 500 PRO A N 1
ATOM 5583 C CA . PRO A 1 500 ? -41.868 -16.052 185.342 1.00 45.58 500 PRO A CA 1
ATOM 5584 C C . PRO A 1 500 ? -40.513 -15.629 184.794 1.00 45.58 500 PRO A C 1
ATOM 5585 O O . PRO A 1 500 ? -39.921 -14.650 185.252 1.00 45.58 500 PRO A O 1
ATOM 5596 N N . SER A 1 501 ? -40.029 -16.378 183.813 1.00 43.21 501 SER A N 1
ATOM 5597 C CA . SER A 1 501 ? -38.818 -16.042 183.081 1.00 43.21 501 SER A CA 1
ATOM 5598 C C . SER A 1 501 ? -39.229 -15.445 181.748 1.00 43.21 501 SER A C 1
ATOM 5599 O O . SER A 1 501 ? -39.732 -16.150 180.870 1.00 43.21 501 SER A O 1
ATOM 5607 N N . ASN A 1 502 ? -38.999 -14.142 181.597 1.00 40.84 502 ASN A N 1
ATOM 5608 C CA . ASN A 1 502 ? -39.260 -13.475 180.334 1.00 40.84 502 ASN A CA 1
ATOM 5609 C C . ASN A 1 502 ? -38.391 -14.038 179.214 1.00 40.84 502 ASN A C 1
ATOM 5610 O O . ASN A 1 502 ? -38.760 -13.924 178.041 1.00 40.84 502 ASN A O 1
ATOM 5621 N N . VAL A 1 503 ? -37.256 -14.653 179.559 1.00 40.69 503 VAL A N 1
ATOM 5622 C CA . VAL A 1 503 ? -36.276 -15.158 178.609 1.00 40.69 503 VAL A CA 1
ATOM 5623 C C . VAL A 1 503 ? -36.158 -16.665 178.780 1.00 40.69 503 VAL A C 1
ATOM 5624 O O . VAL A 1 503 ? -36.289 -17.194 179.888 1.00 40.69 503 VAL A O 1
ATOM 5637 N N . ILE A 1 504 ? -35.889 -17.354 177.673 1.00 41.12 504 ILE A N 1
ATOM 5638 C CA . ILE A 1 504 ? -35.757 -18.803 177.659 1.00 41.12 504 ILE A CA 1
ATOM 5639 C C . ILE A 1 504 ? -34.286 -19.170 177.747 1.00 41.12 504 ILE A C 1
ATOM 5640 O O . ILE A 1 504 ? -33.402 -18.434 177.297 1.00 41.12 504 ILE A O 1
ATOM 5656 N N . ASP A 1 505 ? -34.030 -20.336 178.323 1.00 43.93 505 ASP A N 1
ATOM 5657 C CA . ASP A 1 505 ? -32.691 -20.884 178.442 1.00 43.93 505 ASP A CA 1
ATOM 5658 C C . ASP A 1 505 ? -32.864 -22.349 178.807 1.00 43.93 505 ASP A C 1
ATOM 5659 O O . ASP A 1 505 ? -33.967 -22.799 179.121 1.00 43.93 505 ASP A O 1
ATOM 5668 N N . MET A 1 506 ? -31.765 -23.097 178.756 1.00 44.50 506 MET A N 1
ATOM 5669 C CA . MET A 1 506 ? -31.807 -24.489 179.177 1.00 44.50 506 MET A CA 1
ATOM 5670 C C . MET A 1 506 ? -32.074 -24.649 180.666 1.00 44.50 506 MET A C 1
ATOM 5671 O O . MET A 1 506 ? -32.429 -25.752 181.095 1.00 44.50 506 MET A O 1
ATOM 5685 N N . THR A 1 507 ? -31.919 -23.585 181.454 1.00 44.55 507 THR A N 1
ATOM 5686 C CA . THR A 1 507 ? -32.189 -23.591 182.884 1.00 44.55 507 THR A CA 1
ATOM 5687 C C . THR A 1 507 ? -33.557 -23.007 183.215 1.00 44.55 507 THR A C 1
ATOM 5688 O O . THR A 1 507 ? -33.774 -22.537 184.337 1.00 44.55 507 THR A O 1
ATOM 5699 N N . LYS A 1 508 ? -34.485 -23.040 182.256 1.00 43.61 508 LYS A N 1
ATOM 5700 C CA . LYS A 1 508 ? -35.795 -22.426 182.401 1.00 43.61 508 LYS A CA 1
ATOM 5701 C C . LYS A 1 508 ? -36.934 -23.330 181.961 1.00 43.61 508 LYS A C 1
ATOM 5702 O O . LYS A 1 508 ? -38.088 -22.899 181.992 1.00 43.61 508 LYS A O 1
ATOM 5721 N N . ILE A 1 509 ? -36.647 -24.570 181.579 1.00 43.62 509 ILE A N 1
ATOM 5722 C CA . ILE A 1 509 ? -37.593 -25.410 180.847 1.00 43.62 509 ILE A CA 1
ATOM 5723 C C . ILE A 1 509 ? -38.376 -26.205 181.887 1.00 43.62 509 ILE A C 1
ATOM 5724 O O . ILE A 1 509 ? -38.007 -27.311 182.268 1.00 43.62 509 ILE A O 1
ATOM 5740 N N . ALA A 1 510 ? -39.491 -25.633 182.329 1.00 43.78 510 ALA A N 1
ATOM 5741 C CA . ALA A 1 510 ? -40.251 -26.168 183.446 1.00 43.78 510 ALA A CA 1
ATOM 5742 C C . ALA A 1 510 ? -41.324 -27.141 182.982 1.00 43.78 510 ALA A C 1
ATOM 5743 O O . ALA A 1 510 ? -41.927 -26.965 181.921 1.00 43.78 510 ALA A O 1
ATOM 5750 N N . VAL A 1 511 ? -41.550 -28.172 183.793 1.00 44.98 511 VAL A N 1
ATOM 5751 C CA . VAL A 1 511 ? -42.556 -29.196 183.542 1.00 44.98 511 VAL A CA 1
ATOM 5752 C C . VAL A 1 511 ? -43.139 -29.592 184.889 1.00 44.98 511 VAL A C 1
ATOM 5753 O O . VAL A 1 511 ? -42.391 -29.974 185.794 1.00 44.98 511 VAL A O 1
ATOM 5766 N N . TYR A 1 512 ? -44.464 -29.507 185.025 1.00 46.95 512 TYR A N 1
ATOM 5767 C CA . TYR A 1 512 ? -45.152 -29.867 186.265 1.00 46.95 512 TYR A CA 1
ATOM 5768 C C . TYR A 1 512 ? -46.013 -31.107 186.048 1.00 46.95 512 TYR A C 1
ATOM 5769 O O . TYR A 1 512 ? -47.198 -31.004 185.733 1.00 46.95 512 TYR A O 1
ATOM 5787 N N . GLN A 1 513 ? -45.429 -32.282 186.262 1.00 47.11 513 GLN A N 1
ATOM 5788 C CA . GLN A 1 513 ? -46.205 -33.510 186.279 1.00 47.11 513 GLN A CA 1
ATOM 5789 C C . GLN A 1 513 ? -45.613 -34.485 187.276 1.00 47.11 513 GLN A C 1
ATOM 5790 O O . GLN A 1 513 ? -44.408 -34.487 187.531 1.00 47.11 513 GLN A O 1
ATOM 5804 N N . ASP A 1 514 ? -46.481 -35.326 187.820 1.00 50.67 514 ASP A N 1
ATOM 5805 C CA . ASP A 1 514 ? -46.055 -36.401 188.703 1.00 50.67 514 ASP A CA 1
ATOM 5806 C C . ASP A 1 514 ? -45.535 -37.540 187.845 1.00 50.67 514 ASP A C 1
ATOM 5807 O O . ASP A 1 514 ? -46.307 -38.292 187.249 1.00 50.67 514 ASP A O 1
ATOM 5816 N N . THR A 1 515 ? -44.212 -37.659 187.777 1.00 50.89 515 THR A N 1
ATOM 5817 C CA . THR A 1 515 ? -43.555 -38.817 187.180 1.00 50.89 515 THR A CA 1
ATOM 5818 C C . THR A 1 515 ? -43.367 -39.938 188.195 1.00 50.89 515 THR A C 1
ATOM 5819 O O . THR A 1 515 ? -42.619 -40.887 187.945 1.00 50.89 515 THR A O 1
ATOM 5830 N N . HIS A 1 516 ? -44.055 -39.840 189.327 1.00 52.37 516 HIS A N 1
ATOM 5831 C CA . HIS A 1 516 ? -43.963 -40.851 190.374 1.00 52.37 516 HIS A CA 1
ATOM 5832 C C . HIS A 1 516 ? -42.520 -41.062 190.815 1.00 52.37 516 HIS A C 1
ATOM 5833 O O . HIS A 1 516 ? -41.923 -42.098 190.552 1.00 52.37 516 HIS A O 1
ATOM 5847 N N . VAL A 1 517 ? -41.968 -40.060 191.484 1.00 57.49 517 VAL A N 1
ATOM 5848 C CA . VAL A 1 517 ? -40.597 -40.096 191.975 1.00 57.49 517 VAL A CA 1
ATOM 5849 C C . VAL A 1 517 ? -40.621 -40.426 193.459 1.00 57.49 517 VAL A C 1
ATOM 5850 O O . VAL A 1 517 ? -41.521 -39.993 194.188 1.00 57.49 517 VAL A O 1
ATOM 5863 N N . GLY A 1 518 ? -39.628 -41.195 193.899 1.00 62.16 518 GLY A N 1
ATOM 5864 C CA . GLY A 1 518 ? -39.417 -41.468 195.307 1.00 62.16 518 GLY A CA 1
ATOM 5865 C C . GLY A 1 518 ? -38.235 -40.694 195.848 1.00 62.16 518 GLY A C 1
ATOM 5866 O O . GLY A 1 518 ? -38.126 -39.484 195.629 1.00 62.16 518 GLY A O 1
ATOM 5870 N N . LYS A 1 519 ? -37.341 -41.380 196.557 1.00 64.57 519 LYS A N 1
ATOM 5871 C CA . LYS A 1 519 ? -36.111 -40.768 197.038 1.00 64.57 519 LYS A CA 1
ATOM 5872 C C . LYS A 1 519 ? -35.007 -40.815 195.993 1.00 64.57 519 LYS A C 1
ATOM 5873 O O . LYS A 1 519 ? -34.257 -39.846 195.838 1.00 64.57 519 LYS A O 1
ATOM 5892 N N . GLU A 1 520 ? -34.893 -41.928 195.280 1.00 65.45 520 GLU A N 1
ATOM 5893 C CA . GLU A 1 520 ? -33.848 -42.098 194.288 1.00 65.45 520 GLU A CA 1
ATOM 5894 C C . GLU A 1 520 ? -34.230 -41.378 192.997 1.00 65.45 520 GLU A C 1
ATOM 5895 O O . GLU A 1 520 ? -35.407 -41.142 192.711 1.00 65.45 520 GLU A O 1
ATOM 5907 N N . VAL A 1 521 ? -33.207 -41.012 192.222 1.00 62.24 521 VAL A N 1
ATOM 5908 C CA . VAL A 1 521 ? -33.435 -40.283 190.984 1.00 62.24 521 VAL A CA 1
ATOM 5909 C C . VAL A 1 521 ? -34.245 -41.133 190.012 1.00 62.24 521 VAL A C 1
ATOM 5910 O O . VAL A 1 521 ? -34.256 -42.368 190.080 1.00 62.24 521 VAL A O 1
ATOM 5923 N N . GLN A 1 522 ? -34.930 -40.453 189.098 1.00 56.94 522 GLN A N 1
ATOM 5924 C CA . GLN A 1 522 ? -35.718 -41.082 188.053 1.00 56.94 522 GLN A CA 1
ATOM 5925 C C . GLN A 1 522 ? -35.569 -40.224 186.809 1.00 56.94 522 GLN A C 1
ATOM 5926 O O . GLN A 1 522 ? -35.860 -39.026 186.848 1.00 56.94 522 GLN A O 1
ATOM 5940 N N . THR A 1 523 ? -35.139 -40.839 185.706 1.00 53.95 523 THR A N 1
ATOM 5941 C CA . THR A 1 523 ? -34.666 -40.103 184.537 1.00 53.95 523 THR A CA 1
ATOM 5942 C C . THR A 1 523 ? -35.553 -40.395 183.333 1.00 53.95 523 THR A C 1
ATOM 5943 O O . THR A 1 523 ? -35.070 -40.767 182.260 1.00 53.95 523 THR A O 1
ATOM 5954 N N . SER A 1 524 ? -36.858 -40.257 183.524 1.00 50.89 524 SER A N 1
ATOM 5955 C CA . SER A 1 524 ? -37.835 -40.666 182.527 1.00 50.89 524 SER A CA 1
ATOM 5956 C C . SER A 1 524 ? -37.675 -39.910 181.213 1.00 50.89 524 SER A C 1
ATOM 5957 O O . SER A 1 524 ? -37.116 -38.812 181.157 1.00 50.89 524 SER A O 1
ATOM 5965 N N . ASP A 1 525 ? -38.177 -40.529 180.148 1.00 48.77 525 ASP A N 1
ATOM 5966 C CA . ASP A 1 525 ? -38.355 -39.899 178.848 1.00 48.77 525 ASP A CA 1
ATOM 5967 C C . ASP A 1 525 ? -39.839 -39.621 178.664 1.00 48.77 525 ASP A C 1
ATOM 5968 O O . ASP A 1 525 ? -40.681 -40.440 179.045 1.00 48.77 525 ASP A O 1
ATOM 5977 N N . ASP A 1 526 ? -40.158 -38.476 178.063 1.00 46.10 526 ASP A N 1
ATOM 5978 C CA . ASP A 1 526 ? -41.475 -37.875 178.236 1.00 46.10 526 ASP A CA 1
ATOM 5979 C C . ASP A 1 526 ? -42.269 -37.757 176.941 1.00 46.10 526 ASP A C 1
ATOM 5980 O O . ASP A 1 526 ? -43.412 -38.225 176.885 1.00 46.10 526 ASP A O 1
ATOM 5989 N N . THR A 1 527 ? -41.693 -37.165 175.894 1.00 43.23 527 THR A N 1
ATOM 5990 C CA . THR A 1 527 ? -42.309 -37.039 174.560 1.00 43.23 527 THR A CA 1
ATOM 5991 C C . THR A 1 527 ? -43.723 -36.443 174.607 1.00 43.23 527 THR A C 1
ATOM 5992 O O . THR A 1 527 ? -44.736 -37.096 174.366 1.00 43.23 527 THR A O 1
ATOM 6003 N N . LEU A 1 528 ? -43.739 -35.156 174.934 1.00 42.38 528 LEU A N 1
ATOM 6004 C CA . LEU A 1 528 ? -44.952 -34.363 175.039 1.00 42.38 528 LEU A CA 1
ATOM 6005 C C . LEU A 1 528 ? -45.570 -34.086 173.674 1.00 42.38 528 LEU A C 1
ATOM 6006 O O . LEU A 1 528 ? -44.900 -34.102 172.641 1.00 42.38 528 LEU A O 1
ATOM 6022 N N . SER A 1 529 ? -46.868 -33.786 173.691 1.00 40.68 529 SER A N 1
ATOM 6023 C CA . SER A 1 529 ? -47.555 -33.215 172.541 1.00 40.68 529 SER A CA 1
ATOM 6024 C C . SER A 1 529 ? -48.610 -32.251 173.057 1.00 40.68 529 SER A C 1
ATOM 6025 O O . SER A 1 529 ? -49.377 -32.598 173.957 1.00 40.68 529 SER A O 1
ATOM 6033 N N . LEU A 1 530 ? -48.653 -31.057 172.475 1.00 40.00 530 LEU A N 1
ATOM 6034 C CA . LEU A 1 530 ? -49.409 -29.944 173.031 1.00 40.00 530 LEU A CA 1
ATOM 6035 C C . LEU A 1 530 ? -50.851 -29.981 172.552 1.00 40.00 530 LEU A C 1
ATOM 6036 O O . LEU A 1 530 ? -51.111 -30.088 171.349 1.00 40.00 530 LEU A O 1
ATOM 6052 N N . LEU A 1 531 ? -51.780 -29.865 173.500 1.00 41.34 531 LEU A N 1
ATOM 6053 C CA . LEU A 1 531 ? -53.210 -29.963 173.243 1.00 41.34 531 LEU A CA 1
ATOM 6054 C C . LEU A 1 531 ? -53.979 -28.695 173.565 1.00 41.34 531 LEU A C 1
ATOM 6055 O O . LEU A 1 531 ? -54.884 -28.331 172.813 1.00 41.34 531 LEU A O 1
ATOM 6071 N N . GLY A 1 532 ? -53.661 -28.020 174.658 1.00 40.17 532 GLY A N 1
ATOM 6072 C CA . GLY A 1 532 ? -54.442 -26.882 175.076 1.00 40.17 532 GLY A CA 1
ATOM 6073 C C . GLY A 1 532 ? -53.700 -25.925 175.972 1.00 40.17 532 GLY A C 1
ATOM 6074 O O . GLY A 1 532 ? -52.470 -25.869 175.974 1.00 40.17 532 GLY A O 1
ATOM 6078 N N . TYR A 1 533 ? -54.478 -25.166 176.742 1.00 41.08 533 TYR A N 1
ATOM 6079 C CA . TYR A 1 533 ? -53.969 -24.043 177.512 1.00 41.08 533 TYR A CA 1
ATOM 6080 C C . TYR A 1 533 ? -54.737 -23.955 178.820 1.00 41.08 533 TYR A C 1
ATOM 6081 O O . TYR A 1 533 ? -55.842 -24.485 178.954 1.00 41.08 533 TYR A O 1
ATOM 6099 N N . THR A 1 534 ? -54.125 -23.280 179.788 1.00 44.30 534 THR A N 1
ATOM 6100 C CA . THR A 1 534 ? -54.614 -23.203 181.157 1.00 44.30 534 THR A CA 1
ATOM 6101 C C . THR A 1 534 ? -55.108 -21.822 181.556 1.00 44.30 534 THR A C 1
ATOM 6102 O O . THR A 1 534 ? -55.966 -21.718 182.433 1.00 44.30 534 THR A O 1
ATOM 6113 N N . GLY A 1 535 ? -54.603 -20.767 180.930 1.00 44.21 535 GLY A N 1
ATOM 6114 C CA . GLY A 1 535 ? -54.903 -19.411 181.342 1.00 44.21 535 GLY A CA 1
ATOM 6115 C C . GLY A 1 535 ? -56.310 -18.969 181.016 1.00 44.21 535 GLY A C 1
ATOM 6116 O O . GLY A 1 535 ? -56.532 -18.140 180.131 1.00 44.21 535 GLY A O 1
ATOM 6120 N N . ILE A 1 536 ? -57.273 -19.531 181.739 1.00 48.22 536 ILE A N 1
ATOM 6121 C CA . ILE A 1 536 ? -58.672 -19.213 181.510 1.00 48.22 536 ILE A CA 1
ATOM 6122 C C . ILE A 1 536 ? -58.935 -17.772 181.919 1.00 48.22 536 ILE A C 1
ATOM 6123 O O . ILE A 1 536 ? -58.407 -17.282 182.926 1.00 48.22 536 ILE A O 1
ATOM 6139 N N . GLY A 1 537 ? -59.759 -17.084 181.135 1.00 48.70 537 GLY A N 1
ATOM 6140 C CA . GLY A 1 537 ? -60.134 -15.722 181.452 1.00 48.70 537 GLY A CA 1
ATOM 6141 C C . GLY A 1 537 ? -59.065 -14.692 181.180 1.00 48.70 537 GLY A C 1
ATOM 6142 O O . GLY A 1 537 ? -59.147 -13.574 181.699 1.00 48.70 537 GLY A O 1
ATOM 6146 N N . GLU A 1 538 ? -58.073 -15.030 180.368 1.00 43.92 538 GLU A N 1
ATOM 6147 C CA . GLU A 1 538 ? -56.994 -14.128 180.010 1.00 43.92 538 GLU A CA 1
ATOM 6148 C C . GLU A 1 538 ? -57.267 -13.525 178.642 1.00 43.92 538 GLU A C 1
ATOM 6149 O O . GLU A 1 538 ? -58.197 -13.914 177.933 1.00 43.92 538 GLU A O 1
ATOM 6161 N N . GLN A 1 539 ? -56.438 -12.553 178.283 1.00 40.81 539 GLN A N 1
ATOM 6162 C CA . GLN A 1 539 ? -56.437 -12.038 176.930 1.00 40.81 539 GLN A CA 1
ATOM 6163 C C . GLN A 1 539 ? -55.802 -13.062 175.994 1.00 40.81 539 GLN A C 1
ATOM 6164 O O . GLN A 1 539 ? -55.217 -14.059 176.424 1.00 40.81 539 GLN A O 1
ATOM 6178 N N . ALA A 1 540 ? -55.931 -12.809 174.696 1.00 37.60 540 ALA A N 1
ATOM 6179 C CA . ALA A 1 540 ? -55.388 -13.719 173.700 1.00 37.60 540 ALA A CA 1
ATOM 6180 C C . ALA A 1 540 ? -53.877 -13.829 173.835 1.00 37.60 540 ALA A C 1
ATOM 6181 O O . ALA A 1 540 ? -53.186 -12.847 174.118 1.00 37.60 540 ALA A O 1
ATOM 6188 N N . ILE A 1 541 ? -53.370 -15.040 173.624 1.00 37.04 541 ILE A N 1
ATOM 6189 C CA . ILE A 1 541 ? -51.953 -15.342 173.772 1.00 37.04 541 ILE A CA 1
ATOM 6190 C C . ILE A 1 541 ? -51.181 -14.534 172.743 1.00 37.04 541 ILE A C 1
ATOM 6191 O O . ILE A 1 541 ? -51.287 -14.779 171.537 1.00 37.04 541 ILE A O 1
ATOM 6207 N N . GLY A 1 542 ? -50.386 -13.583 173.222 1.00 36.33 542 GLY A N 1
ATOM 6208 C CA . GLY A 1 542 ? -49.696 -12.623 172.383 1.00 36.33 542 GLY A CA 1
ATOM 6209 C C . GLY A 1 542 ? -50.020 -11.184 172.690 1.00 36.33 542 GLY A C 1
ATOM 6210 O O . GLY A 1 542 ? -49.314 -10.288 172.205 1.00 36.33 542 GLY A O 1
ATOM 6214 N N . SER A 1 543 ? -51.065 -10.913 173.468 1.00 38.71 543 SER A N 1
ATOM 6215 C CA . SER A 1 543 ? -51.381 -9.541 173.834 1.00 38.71 543 SER A CA 1
ATOM 6216 C C . SER A 1 543 ? -50.304 -8.964 174.742 1.00 38.71 543 SER A C 1
ATOM 6217 O O . SER A 1 543 ? -49.649 -7.974 174.400 1.00 38.71 543 SER A O 1
ATOM 6225 N N . ASP A 1 544 ? -50.101 -9.575 175.904 1.00 40.78 544 ASP A N 1
ATOM 6226 C CA . ASP A 1 544 ? -49.042 -9.134 176.796 1.00 40.78 544 ASP A CA 1
ATOM 6227 C C . ASP A 1 544 ? -47.694 -9.488 176.194 1.00 40.78 544 ASP A C 1
ATOM 6228 O O . ASP A 1 544 ? -47.529 -10.540 175.574 1.00 40.78 544 ASP A O 1
ATOM 6237 N N . ARG A 1 545 ? -46.728 -8.596 176.381 1.00 38.65 545 ARG A N 1
ATOM 6238 C CA . ARG A 1 545 ? -45.400 -8.730 175.800 1.00 38.65 545 ARG A CA 1
ATOM 6239 C C . ARG A 1 545 ? -44.399 -9.314 176.777 1.00 38.65 545 ARG A C 1
ATOM 6240 O O . ARG A 1 545 ? -43.578 -10.151 176.396 1.00 38.65 545 ARG A O 1
ATOM 6261 N N . ASP A 1 546 ? -44.451 -8.881 178.035 1.00 41.68 546 ASP A N 1
ATOM 6262 C CA . ASP A 1 546 ? -43.511 -9.355 179.035 1.00 41.68 546 ASP A CA 1
ATOM 6263 C C . ASP A 1 546 ? -43.681 -10.834 179.333 1.00 41.68 546 ASP A C 1
ATOM 6264 O O . ASP A 1 546 ? -42.793 -11.437 179.944 1.00 41.68 546 ASP A O 1
ATOM 6273 N N . ARG A 1 547 ? -44.809 -11.423 178.945 1.00 41.82 547 ARG A N 1
ATOM 6274 C CA . ARG A 1 547 ? -45.020 -12.856 179.055 1.00 41.82 547 ARG A CA 1
ATOM 6275 C C . ARG A 1 547 ? -44.613 -13.607 177.800 1.00 41.82 547 ARG A C 1
ATOM 6276 O O . ARG A 1 547 ? -44.385 -14.819 177.867 1.00 41.82 547 ARG A O 1
ATOM 6297 N N . VAL A 1 548 ? -44.526 -12.926 176.670 1.00 38.64 548 VAL A N 1
ATOM 6298 C CA . VAL A 1 548 ? -44.078 -13.545 175.431 1.00 38.64 548 VAL A CA 1
ATOM 6299 C C . VAL A 1 548 ? -42.568 -13.692 175.457 1.00 38.64 548 VAL A C 1
ATOM 6300 O O . VAL A 1 548 ? -41.833 -12.775 175.837 1.00 38.64 548 VAL A O 1
ATOM 6313 N N . VAL A 1 549 ? -42.119 -14.841 175.037 1.00 39.11 549 VAL A N 1
ATOM 6314 C CA . VAL A 1 549 ? -40.758 -15.301 175.254 1.00 39.11 549 VAL A CA 1
ATOM 6315 C C . VAL A 1 549 ? -39.893 -14.923 174.063 1.00 39.11 549 VAL A C 1
ATOM 6316 O O . VAL A 1 549 ? -40.348 -14.860 172.918 1.00 39.11 549 VAL A O 1
ATOM 6329 N N . ARG A 1 550 ? -38.621 -14.672 174.355 1.00 38.54 550 ARG A N 1
ATOM 6330 C CA . ARG A 1 550 ? -37.596 -14.423 173.356 1.00 38.54 550 ARG A CA 1
ATOM 6331 C C . ARG A 1 550 ? -36.361 -15.209 173.776 1.00 38.54 550 ARG A C 1
ATOM 6332 O O . ARG A 1 550 ? -36.399 -15.991 174.730 1.00 38.54 550 ARG A O 1
ATOM 6353 N N . ILE A 1 551 ? -35.262 -15.000 173.056 1.00 38.30 551 ILE A N 1
ATOM 6354 C CA . ILE A 1 551 ? -33.960 -15.505 173.471 1.00 38.30 551 ILE A CA 1
ATOM 6355 C C . ILE A 1 551 ? -33.158 -14.341 174.034 1.00 38.30 551 ILE A C 1
ATOM 6356 O O . ILE A 1 551 ? -32.799 -14.344 175.215 1.00 38.30 551 ILE A O 1
ATOM 6372 N N . SER A 1 552 ? -32.849 -13.355 173.194 1.00 38.69 552 SER A N 1
ATOM 6373 C CA . SER A 1 552 ? -32.421 -12.041 173.662 1.00 38.69 552 SER A CA 1
ATOM 6374 C C . SER A 1 552 ? -33.320 -10.927 173.162 1.00 38.69 552 SER A C 1
ATOM 6375 O O . SER A 1 552 ? -33.839 -10.147 173.968 1.00 38.69 552 SER A O 1
ATOM 6383 N N . VAL A 1 553 ? -33.527 -10.844 171.852 1.00 38.31 553 VAL A N 1
ATOM 6384 C CA . VAL A 1 553 ? -34.158 -9.696 171.216 1.00 38.31 553 VAL A CA 1
ATOM 6385 C C . VAL A 1 553 ? -35.489 -10.146 170.636 1.00 38.31 553 VAL A C 1
ATOM 6386 O O . VAL A 1 553 ? -35.541 -11.080 169.828 1.00 38.31 553 VAL A O 1
ATOM 6399 N N . LEU A 1 554 ? -36.560 -9.480 171.053 1.00 37.52 554 LEU A N 1
ATOM 6400 C CA . LEU A 1 554 ? -37.890 -9.764 170.550 1.00 37.52 554 LEU A CA 1
ATOM 6401 C C . LEU A 1 554 ? -38.144 -8.915 169.313 1.00 37.52 554 LEU A C 1
ATOM 6402 O O . LEU A 1 554 ? -38.085 -7.682 169.408 1.00 37.52 554 LEU A O 1
ATOM 6418 N N . PRO A 1 555 ? -38.424 -9.501 168.150 1.00 36.56 555 PRO A N 1
ATOM 6419 C CA . PRO A 1 555 ? -38.854 -8.677 167.022 1.00 36.56 555 PRO A CA 1
ATOM 6420 C C . PRO A 1 555 ? -40.165 -7.973 167.324 1.00 36.56 555 PRO A C 1
ATOM 6421 O O . PRO A 1 555 ? -41.036 -8.499 168.018 1.00 36.56 555 PRO A O 1
ATOM 6432 N N . GLU A 1 556 ? -40.291 -6.763 166.791 1.00 37.72 556 GLU A N 1
ATOM 6433 C CA . GLU A 1 556 ? -41.417 -5.899 167.097 1.00 37.72 556 GLU A CA 1
ATOM 6434 C C . GLU A 1 556 ? -41.536 -4.876 165.982 1.00 37.72 556 GLU A C 1
ATOM 6435 O O . GLU A 1 556 ? -40.527 -4.455 165.413 1.00 37.72 556 GLU A O 1
ATOM 6447 N N . THR A 1 557 ? -42.771 -4.496 165.664 1.00 36.28 557 THR A N 1
ATOM 6448 C CA . THR A 1 557 ? -43.035 -3.473 164.663 1.00 36.28 557 THR A CA 1
ATOM 6449 C C . THR A 1 557 ? -44.253 -2.666 165.060 1.00 36.28 557 THR A C 1
ATOM 6450 O O . THR A 1 557 ? -45.285 -3.232 165.429 1.00 36.28 557 THR A O 1
ATOM 6461 N N . GLY A 1 558 ? -44.123 -1.343 164.976 1.00 35.64 558 GLY A N 1
ATOM 6462 C CA . GLY A 1 558 ? -45.247 -0.445 165.085 1.00 35.64 558 GLY A CA 1
ATOM 6463 C C . GLY A 1 558 ? -45.755 -0.010 163.725 1.00 35.64 558 GLY A C 1
ATOM 6464 O O . GLY A 1 558 ? -45.462 -0.611 162.690 1.00 35.64 558 GLY A O 1
ATOM 6468 N N . ALA A 1 559 ? -46.542 1.059 163.738 1.00 35.82 559 ALA A N 1
ATOM 6469 C CA . ALA A 1 559 ? -47.043 1.614 162.493 1.00 35.82 559 ALA A CA 1
ATOM 6470 C C . ALA A 1 559 ? -45.889 2.113 161.642 1.00 35.82 559 ALA A C 1
ATOM 6471 O O . ALA A 1 559 ? -44.909 2.664 162.150 1.00 35.82 559 ALA A O 1
ATOM 6478 N N . ARG A 1 560 ? -46.012 1.905 160.337 1.00 34.96 560 ARG A N 1
ATOM 6479 C CA . ARG A 1 560 ? -44.957 2.199 159.375 1.00 34.96 560 ARG A CA 1
ATOM 6480 C C . ARG A 1 560 ? -45.615 2.977 158.243 1.00 34.96 560 ARG A C 1
ATOM 6481 O O . ARG A 1 560 ? -46.019 2.407 157.229 1.00 34.96 560 ARG A O 1
ATOM 6502 N N . GLY A 1 561 ? -45.729 4.287 158.429 1.00 38.97 561 GLY A N 1
ATOM 6503 C CA . GLY A 1 561 ? -46.278 5.153 157.405 1.00 38.97 561 GLY A CA 1
ATOM 6504 C C . GLY A 1 561 ? -47.787 5.193 157.373 1.00 38.97 561 GLY A C 1
ATOM 6505 O O . GLY A 1 561 ? -48.381 5.225 156.288 1.00 38.97 561 GLY A O 1
ATOM 6509 N N . GLY A 1 562 ? -48.432 5.197 158.538 1.00 38.01 562 GLY A N 1
ATOM 6510 C CA . GLY A 1 562 ? -49.873 5.151 158.618 1.00 38.01 562 GLY A CA 1
ATOM 6511 C C . GLY A 1 562 ? -50.477 3.773 158.511 1.00 38.01 562 GLY A C 1
ATOM 6512 O O . GLY A 1 562 ? -51.647 3.595 158.869 1.00 38.01 562 GLY A O 1
ATOM 6516 N N . ASN A 1 563 ? -49.729 2.795 158.017 1.00 37.22 563 ASN A N 1
ATOM 6517 C CA . ASN A 1 563 ? -50.197 1.423 157.960 1.00 37.22 563 ASN A CA 1
ATOM 6518 C C . ASN A 1 563 ? -49.983 0.754 159.303 1.00 37.22 563 ASN A C 1
ATOM 6519 O O . ASN A 1 563 ? -48.949 0.943 159.949 1.00 37.22 563 ASN A O 1
ATOM 6530 N N . HIS A 1 564 ? -50.963 -0.038 159.712 1.00 36.07 564 HIS A N 1
ATOM 6531 C CA . HIS A 1 564 ? -50.991 -0.644 161.027 1.00 36.07 564 HIS A CA 1
ATOM 6532 C C . HIS A 1 564 ? -50.612 -2.114 160.945 1.00 36.07 564 HIS A C 1
ATOM 6533 O O . HIS A 1 564 ? -51.048 -2.811 160.024 1.00 36.07 564 HIS A O 1
ATOM 6547 N N . PRO A 1 565 ? -49.818 -2.647 161.871 1.00 35.01 565 PRO A N 1
ATOM 6548 C CA . PRO A 1 565 ? -49.506 -4.072 161.825 1.00 35.01 565 PRO A CA 1
ATOM 6549 C C . PRO A 1 565 ? -50.664 -4.902 162.338 1.00 35.01 565 PRO A C 1
ATOM 6550 O O . PRO A 1 565 ? -51.565 -4.402 163.015 1.00 35.01 565 PRO A O 1
ATOM 6561 N N . ILE A 1 566 ? -50.626 -6.188 162.000 1.00 34.60 566 ILE A N 1
ATOM 6562 C CA . ILE A 1 566 ? -51.679 -7.118 162.367 1.00 34.60 566 ILE A CA 1
ATOM 6563 C C . ILE A 1 566 ? -51.096 -8.397 162.939 1.00 34.60 566 ILE A C 1
ATOM 6564 O O . ILE A 1 566 ? -49.962 -8.788 162.654 1.00 34.60 566 ILE A O 1
ATOM 6580 N N . PHE A 1 567 ? -51.909 -9.046 163.760 1.00 33.96 567 PHE A N 1
ATOM 6581 C CA . PHE A 1 567 ? -51.750 -10.446 164.099 1.00 33.96 567 PHE A CA 1
ATOM 6582 C C . PHE A 1 567 ? -52.731 -11.262 163.273 1.00 33.96 567 PHE A C 1
ATOM 6583 O O . PHE A 1 567 ? -53.694 -10.732 162.716 1.00 33.96 567 PHE A O 1
ATOM 6600 N N . TYR A 1 568 ? -52.473 -12.561 163.204 1.00 32.86 568 TYR A N 1
ATOM 6601 C CA . TYR A 1 568 ? -53.413 -13.523 162.653 1.00 32.86 568 TYR A CA 1
ATOM 6602 C C . TYR A 1 568 ? -53.992 -14.321 163.809 1.00 32.86 568 TYR A C 1
ATOM 6603 O O . TYR A 1 568 ? -53.251 -14.990 164.534 1.00 32.86 568 TYR A O 1
ATOM 6621 N N . LYS A 1 569 ? -55.303 -14.251 163.982 1.00 35.25 569 LYS A N 1
ATOM 6622 C CA . LYS A 1 569 ? -55.943 -14.810 165.158 1.00 35.25 569 LYS A CA 1
ATOM 6623 C C . LYS A 1 569 ? -56.532 -16.181 164.872 1.00 35.25 569 LYS A C 1
ATOM 6624 O O . LYS A 1 569 ? -57.188 -16.394 163.850 1.00 35.25 569 LYS A O 1
ATOM 6643 N N . ASN A 1 570 ? -56.280 -17.103 165.791 1.00 34.73 570 ASN A N 1
ATOM 6644 C CA . ASN A 1 570 ? -56.899 -18.417 165.798 1.00 34.73 570 ASN A CA 1
ATOM 6645 C C . ASN A 1 570 ? -57.196 -18.762 167.253 1.00 34.73 570 ASN A C 1
ATOM 6646 O O . ASN A 1 570 ? -57.151 -17.896 168.134 1.00 34.73 570 ASN A O 1
ATOM 6657 N N . SER A 1 571 ? -57.503 -20.029 167.516 1.00 36.02 571 SER A N 1
ATOM 6658 C CA . SER A 1 571 ? -57.985 -20.466 168.815 1.00 36.02 571 SER A CA 1
ATOM 6659 C C . SER A 1 571 ? -57.142 -21.617 169.339 1.00 36.02 571 SER A C 1
ATOM 6660 O O . SER A 1 571 ? -56.450 -22.308 168.590 1.00 36.02 571 SER A O 1
ATOM 6668 N N . ILE A 1 572 ? -57.212 -21.800 170.655 1.00 38.11 572 ILE A N 1
ATOM 6669 C CA . ILE A 1 572 ? -56.615 -22.940 171.335 1.00 38.11 572 ILE A CA 1
ATOM 6670 C C . ILE A 1 572 ? -57.534 -23.349 172.475 1.00 38.11 572 ILE A C 1
ATOM 6671 O O . ILE A 1 572 ? -58.173 -22.511 173.117 1.00 38.11 572 ILE A O 1
ATOM 6687 N N . LYS A 1 573 ? -57.591 -24.649 172.728 1.00 41.47 573 LYS A N 1
ATOM 6688 C CA . LYS A 1 573 ? -58.538 -25.198 173.681 1.00 41.47 573 LYS A CA 1
ATOM 6689 C C . LYS A 1 573 ? -58.060 -24.981 175.108 1.00 41.47 573 LYS A C 1
ATOM 6690 O O . LYS A 1 573 ? -56.874 -25.128 175.411 1.00 41.47 573 LYS A O 1
ATOM 6709 N N . LEU A 1 574 ? -58.998 -24.636 175.986 1.00 43.87 574 LEU A N 1
ATOM 6710 C CA . LEU A 1 574 ? -58.723 -24.582 177.410 1.00 43.87 574 LEU A CA 1
ATOM 6711 C C . LEU A 1 574 ? -58.620 -26.006 177.958 1.00 43.87 574 LEU A C 1
ATOM 6712 O O . LEU A 1 574 ? -58.703 -26.990 177.220 1.00 43.87 574 LEU A O 1
ATOM 6728 N N . GLY A 1 575 ? -58.438 -26.118 179.272 1.00 45.90 575 GLY A N 1
ATOM 6729 C CA . GLY A 1 575 ? -58.263 -27.396 179.929 1.00 45.90 575 GLY A CA 1
ATOM 6730 C C . GLY A 1 575 ? -59.458 -27.842 180.744 1.00 45.90 575 GLY A C 1
ATOM 6731 O O . GLY A 1 575 ? -59.712 -29.042 180.886 1.00 45.90 575 GLY A O 1
ATOM 6735 N N . TYR A 1 576 ? -60.193 -26.877 181.289 1.00 49.26 576 TYR A N 1
ATOM 6736 C CA . TYR A 1 576 ? -61.297 -27.132 182.205 1.00 49.26 576 TYR A CA 1
ATOM 6737 C C . TYR A 1 576 ? -62.651 -26.912 181.552 1.00 49.26 576 TYR A C 1
ATOM 6738 O O . TYR A 1 576 ? -63.520 -27.786 181.612 1.00 49.26 576 TYR A O 1
ATOM 6756 N N . VAL A 1 577 ? -62.834 -25.776 180.928 1.00 48.78 577 VAL A N 1
ATOM 6757 C CA . VAL A 1 577 ? -64.074 -25.433 180.246 1.00 48.78 577 VAL A CA 1
ATOM 6758 C C . VAL A 1 577 ? -63.945 -25.808 178.782 1.00 48.78 577 VAL A C 1
ATOM 6759 O O . VAL A 1 577 ? -62.886 -25.654 178.167 1.00 48.78 577 VAL A O 1
ATOM 6772 N N . ILE A 1 578 ? -65.050 -26.285 178.209 1.00 47.59 578 ILE A N 1
ATOM 6773 C CA . ILE A 1 578 ? -65.055 -26.737 176.824 1.00 47.59 578 ILE A CA 1
ATOM 6774 C C . ILE A 1 578 ? -64.826 -25.606 175.831 1.00 47.59 578 ILE A C 1
ATOM 6775 O O . ILE A 1 578 ? -64.518 -25.867 174.662 1.00 47.59 578 ILE A O 1
ATOM 6791 N N . ARG A 1 579 ? -64.919 -24.358 176.271 1.00 45.92 579 ARG A N 1
ATOM 6792 C CA . ARG A 1 579 ? -64.665 -23.224 175.406 1.00 45.92 579 ARG A CA 1
ATOM 6793 C C . ARG A 1 579 ? -63.192 -23.185 175.004 1.00 45.92 579 ARG A C 1
ATOM 6794 O O . ARG A 1 579 ? -62.368 -23.979 175.464 1.00 45.92 579 ARG A O 1
ATOM 6815 N N . SER A 1 580 ? -62.869 -22.240 174.123 1.00 41.23 580 SER A N 1
ATOM 6816 C CA . SER A 1 580 ? -61.515 -22.026 173.638 1.00 41.23 580 SER A CA 1
ATOM 6817 C C . SER A 1 580 ? -61.126 -20.570 173.846 1.00 41.23 580 SER A C 1
ATOM 6818 O O . SER A 1 580 ? -61.972 -19.705 174.085 1.00 41.23 580 SER A O 1
ATOM 6826 N N . ILE A 1 581 ? -59.825 -20.319 173.756 1.00 39.23 581 ILE A N 1
ATOM 6827 C CA . ILE A 1 581 ? -59.240 -18.998 173.944 1.00 39.23 581 ILE A CA 1
ATOM 6828 C C . ILE A 1 581 ? -58.497 -18.616 172.676 1.00 39.23 581 ILE A C 1
ATOM 6829 O O . ILE A 1 581 ? -57.976 -19.471 171.953 1.00 39.23 581 ILE A O 1
ATOM 6845 N N . ASP A 1 582 ? -58.452 -17.318 172.409 1.00 35.92 582 ASP A N 1
ATOM 6846 C CA . ASP A 1 582 ? -57.828 -16.830 171.197 1.00 35.92 582 ASP A CA 1
ATOM 6847 C C . ASP A 1 582 ? -56.312 -16.901 171.308 1.00 35.92 582 ASP A C 1
ATOM 6848 O O . ASP A 1 582 ? -55.739 -16.964 172.398 1.00 35.92 582 ASP A O 1
ATOM 6857 N N . VAL A 1 583 ? -55.665 -16.897 170.148 1.00 35.62 583 VAL A N 1
ATOM 6858 C CA . VAL A 1 583 ? -54.214 -16.953 170.042 1.00 35.62 583 VAL A CA 1
ATOM 6859 C C . VAL A 1 583 ? -53.796 -16.020 168.920 1.00 35.62 583 VAL A C 1
ATOM 6860 O O . VAL A 1 583 ? -54.370 -16.061 167.829 1.00 35.62 583 VAL A O 1
ATOM 6873 N N . PHE A 1 584 ? -52.796 -15.188 169.185 1.00 34.92 584 PHE A N 1
ATOM 6874 C CA . PHE A 1 584 ? -52.269 -14.252 168.207 1.00 34.92 584 PHE A CA 1
ATOM 6875 C C . PHE A 1 584 ? -51.007 -14.806 167.562 1.00 34.92 584 PHE A C 1
ATOM 6876 O O . PHE A 1 584 ? -50.152 -15.398 168.223 1.00 34.92 584 PHE A O 1
ATOM 6893 N N . ASN A 1 585 ? -50.898 -14.585 166.254 1.00 33.27 585 ASN A N 1
ATOM 6894 C CA . ASN A 1 585 ? -49.802 -15.086 165.443 1.00 33.27 585 ASN A CA 1
ATOM 6895 C C . ASN A 1 585 ? -49.266 -13.962 164.577 1.00 33.27 585 ASN A C 1
ATOM 6896 O O . ASN A 1 585 ? -50.024 -13.139 164.061 1.00 33.27 585 ASN A O 1
ATOM 6907 N N . SER A 1 586 ? -47.950 -13.948 164.409 1.00 32.67 586 SER A N 1
ATOM 6908 C CA . SER A 1 586 ? -47.298 -12.942 163.590 1.00 32.67 586 SER A CA 1
ATOM 6909 C C . SER A 1 586 ? -47.248 -13.317 162.120 1.00 32.67 586 SER A C 1
ATOM 6910 O O . SER A 1 586 ? -46.947 -12.456 161.288 1.00 32.67 586 SER A O 1
ATOM 6918 N N . GLN A 1 587 ? -47.532 -14.572 161.781 1.00 32.49 587 GLN A N 1
ATOM 6919 C CA . GLN A 1 587 ? -47.444 -15.033 160.407 1.00 32.49 587 GLN A CA 1
ATOM 6920 C C . GLN A 1 587 ? -48.401 -16.190 160.198 1.00 32.49 587 GLN A C 1
ATOM 6921 O O . GLN A 1 587 ? -48.992 -16.725 161.138 1.00 32.49 587 GLN A O 1
ATOM 6935 N N . ILE A 1 588 ? -48.536 -16.563 158.942 1.00 31.01 588 ILE A N 1
ATOM 6936 C CA . ILE A 1 588 ? -49.098 -17.838 158.533 1.00 31.01 588 ILE A CA 1
ATOM 6937 C C . ILE A 1 588 ? -47.925 -18.781 158.344 1.00 31.01 588 ILE A C 1
ATOM 6938 O O . ILE A 1 588 ? -46.837 -18.355 157.942 1.00 31.01 588 ILE A O 1
ATOM 6954 N N . LEU A 1 589 ? -48.129 -20.059 158.646 1.00 31.32 589 LEU A N 1
ATOM 6955 C CA . LEU A 1 589 ? -47.008 -20.987 158.666 1.00 31.32 589 LEU A CA 1
ATOM 6956 C C . LEU A 1 589 ? -46.402 -21.160 157.282 1.00 31.32 589 LEU A C 1
ATOM 6957 O O . LEU A 1 589 ? -45.195 -21.390 157.158 1.00 31.32 589 LEU A O 1
ATOM 6973 N N . HIS A 1 590 ? -47.217 -21.054 156.235 1.00 29.88 590 HIS A N 1
ATOM 6974 C CA . HIS A 1 590 ? -46.690 -21.080 154.879 1.00 29.88 590 HIS A CA 1
ATOM 6975 C C . HIS A 1 590 ? -45.756 -19.903 154.639 1.00 29.88 590 HIS A C 1
ATOM 6976 O O . HIS A 1 590 ? -44.764 -20.026 153.915 1.00 29.88 590 HIS A O 1
ATOM 6990 N N . THR A 1 591 ? -46.048 -18.755 155.252 1.00 30.07 591 THR A N 1
ATOM 6991 C CA . THR A 1 591 ? -45.157 -17.608 155.130 1.00 30.07 591 THR A CA 1
ATOM 6992 C C . THR A 1 591 ? -43.842 -17.867 155.847 1.00 30.07 591 THR A C 1
ATOM 6993 O O . THR A 1 591 ? -42.800 -17.325 155.465 1.00 30.07 591 THR A O 1
ATOM 7004 N N . SER A 1 592 ? -43.874 -18.677 156.903 1.00 31.19 592 SER A N 1
ATOM 7005 C CA . SER A 1 592 ? -42.660 -18.998 157.637 1.00 31.19 592 SER A CA 1
ATOM 7006 C C . SER A 1 592 ? -41.859 -20.087 156.936 1.00 31.19 592 SER A C 1
ATOM 7007 O O . SER A 1 592 ? -40.625 -20.031 156.901 1.00 31.19 592 SER A O 1
ATOM 7015 N N . ARG A 1 593 ? -42.538 -21.092 156.387 1.00 30.62 593 ARG A N 1
ATOM 7016 C CA . ARG A 1 593 ? -41.839 -22.143 155.658 1.00 30.62 593 ARG A CA 1
ATOM 7017 C C . ARG A 1 593 ? -41.160 -21.590 154.416 1.00 30.62 593 ARG A C 1
ATOM 7018 O O . ARG A 1 593 ? -40.041 -21.992 154.079 1.00 30.62 593 ARG A O 1
ATOM 7039 N N . GLN A 1 594 ? -41.820 -20.669 153.717 1.00 29.34 594 GLN A N 1
ATOM 7040 C CA . GLN A 1 594 ? -41.231 -20.110 152.509 1.00 29.34 594 GLN A CA 1
ATOM 7041 C C . GLN A 1 594 ? -40.075 -19.178 152.833 1.00 29.34 594 GLN A C 1
ATOM 7042 O O . GLN A 1 594 ? -39.093 -19.130 152.087 1.00 29.34 594 GLN A O 1
ATOM 7056 N N . LEU A 1 595 ? -40.159 -18.445 153.939 1.00 29.96 595 LEU A N 1
ATOM 7057 C CA . LEU A 1 595 ? -39.065 -17.578 154.351 1.00 29.96 595 LEU A CA 1
ATOM 7058 C C . LEU A 1 595 ? -37.957 -18.320 155.073 1.00 29.96 595 LEU A C 1
ATOM 7059 O O . LEU A 1 595 ? -36.869 -17.765 155.234 1.00 29.96 595 LEU A O 1
ATOM 7075 N N . SER A 1 596 ? -38.206 -19.547 155.521 1.00 29.96 596 SER A N 1
ATOM 7076 C CA . SER A 1 596 ? -37.146 -20.358 156.097 1.00 29.96 596 SER A CA 1
ATOM 7077 C C . SER A 1 596 ? -36.275 -20.996 155.028 1.00 29.96 596 SER A C 1
ATOM 7078 O O . SER A 1 596 ? -35.099 -21.276 155.280 1.00 29.96 596 SER A O 1
ATOM 7086 N N . LEU A 1 597 ? -36.827 -21.217 153.837 1.00 30.23 597 LEU A N 1
ATOM 7087 C CA . LEU A 1 597 ? -36.200 -22.007 152.793 1.00 30.23 597 LEU A CA 1
ATOM 7088 C C . LEU A 1 597 ? -35.773 -21.161 151.605 1.00 30.23 597 LEU A C 1
ATOM 7089 O O . LEU A 1 597 ? -34.626 -21.243 151.160 1.00 30.23 597 LEU A O 1
ATOM 7105 N N . ASN A 1 598 ? -36.683 -20.351 151.085 1.00 28.46 598 ASN A N 1
ATOM 7106 C CA . ASN A 1 598 ? -36.479 -19.668 149.823 1.00 28.46 598 ASN A CA 1
ATOM 7107 C C . ASN A 1 598 ? -35.851 -18.302 150.036 1.00 28.46 598 ASN A C 1
ATOM 7108 O O . ASN A 1 598 ? -35.854 -17.750 151.137 1.00 28.46 598 ASN A O 1
ATOM 7119 N N . HIS A 1 599 ? -35.317 -17.759 148.946 1.00 25.76 599 HIS A N 1
ATOM 7120 C CA . HIS A 1 599 ? -34.532 -16.534 148.963 1.00 25.76 599 HIS A CA 1
ATOM 7121 C C . HIS A 1 599 ? -35.230 -15.496 148.106 1.00 25.76 599 HIS A C 1
ATOM 7122 O O . HIS A 1 599 ? -35.314 -15.647 146.883 1.00 25.76 599 HIS A O 1
ATOM 7136 N N . TYR A 1 600 ? -35.705 -14.440 148.754 1.00 26.51 600 TYR A N 1
ATOM 7137 C CA . TYR A 1 600 ? -36.502 -13.408 148.124 1.00 26.51 600 TYR A CA 1
ATOM 7138 C C . TYR A 1 600 ? -35.803 -12.070 148.275 1.00 26.51 600 TYR A C 1
ATOM 7139 O O . TYR A 1 600 ? -34.933 -11.891 149.130 1.00 26.51 600 TYR A O 1
ATOM 7157 N N . LEU A 1 601 ? -36.207 -11.128 147.432 1.00 25.43 601 LEU A N 1
ATOM 7158 C CA . LEU A 1 601 ? -35.713 -9.764 147.475 1.00 25.43 601 LEU A CA 1
ATOM 7159 C C . LEU A 1 601 ? -36.825 -8.838 147.928 1.00 25.43 601 LEU A C 1
ATOM 7160 O O . LEU A 1 601 ? -37.953 -8.923 147.432 1.00 25.43 601 LEU A O 1
ATOM 7176 N N . LEU A 1 602 ? -36.499 -7.953 148.847 1.00 29.42 602 LEU A N 1
ATOM 7177 C CA . LEU A 1 602 ? -37.382 -6.854 149.169 1.00 29.42 602 LEU A CA 1
ATOM 7178 C C . LEU A 1 602 ? -36.551 -5.774 149.849 1.00 29.42 602 LEU A C 1
ATOM 7179 O O . LEU A 1 602 ? -35.873 -6.071 150.840 1.00 29.42 602 LEU A O 1
ATOM 7195 N N . PRO A 1 603 ? -36.556 -4.529 149.374 1.00 31.34 603 PRO A N 1
ATOM 7196 C CA . PRO A 1 603 ? -35.831 -3.492 150.086 1.00 31.34 603 PRO A CA 1
ATOM 7197 C C . PRO A 1 603 ? -36.466 -3.246 151.448 1.00 31.34 603 PRO A C 1
ATOM 7198 O O . PRO A 1 603 ? -37.661 -3.521 151.642 1.00 31.34 603 PRO A O 1
ATOM 7209 N N . PRO A 1 604 ? -35.697 -2.736 152.413 1.00 34.11 604 PRO A N 1
ATOM 7210 C CA . PRO A 1 604 ? -36.289 -2.499 153.739 1.00 34.11 604 PRO A CA 1
ATOM 7211 C C . PRO A 1 604 ? -37.414 -1.487 153.744 1.00 34.11 604 PRO A C 1
ATOM 7212 O O . PRO A 1 604 ? -38.278 -1.547 154.627 1.00 34.11 604 PRO A O 1
ATOM 7223 N N . ASP A 1 605 ? -37.436 -0.563 152.787 1.00 33.01 605 ASP A N 1
ATOM 7224 C CA . ASP A 1 605 ? -38.431 0.499 152.750 1.00 33.01 605 ASP A CA 1
ATOM 7225 C C . ASP A 1 605 ? -39.658 0.123 151.939 1.00 33.01 605 ASP A C 1
ATOM 7226 O O . ASP A 1 605 ? -40.307 1.005 151.363 1.00 33.01 605 ASP A O 1
ATOM 7235 N N . SER A 1 606 ? -39.999 -1.163 151.884 1.00 31.44 606 SER A N 1
ATOM 7236 C CA . SER A 1 606 ? -41.013 -1.638 150.961 1.00 31.44 606 SER A CA 1
ATOM 7237 C C . SER A 1 606 ? -41.733 -2.844 151.537 1.00 31.44 606 SER A C 1
ATOM 7238 O O . SER A 1 606 ? -41.289 -3.462 152.507 1.00 31.44 606 SER A O 1
ATOM 7246 N N . PHE A 1 607 ? -42.863 -3.157 150.913 1.00 31.20 607 PHE A N 1
ATOM 7247 C CA . PHE A 1 607 ? -43.696 -4.299 151.239 1.00 31.20 607 PHE A CA 1
ATOM 7248 C C . PHE A 1 607 ? -43.786 -5.213 150.032 1.00 31.20 607 PHE A C 1
ATOM 7249 O O . PHE A 1 607 ? -43.574 -4.781 148.897 1.00 31.20 607 PHE A O 1
ATOM 7266 N N . ALA A 1 608 ? -44.106 -6.475 150.290 1.00 28.91 608 ALA A N 1
ATOM 7267 C CA . ALA A 1 608 ? -44.581 -7.393 149.263 1.00 28.91 608 ALA A CA 1
ATOM 7268 C C . ALA A 1 608 ? -46.092 -7.484 149.411 1.00 28.91 608 ALA A C 1
ATOM 7269 O O . ALA A 1 608 ? -46.601 -8.268 150.216 1.00 28.91 608 ALA A O 1
ATOM 7276 N N . VAL A 1 609 ? -46.806 -6.680 148.636 1.00 28.36 609 VAL A N 1
ATOM 7277 C CA . VAL A 1 609 ? -48.214 -6.401 148.876 1.00 28.36 609 VAL A CA 1
ATOM 7278 C C . VAL A 1 609 ? -49.076 -7.426 148.163 1.00 28.36 609 VAL A C 1
ATOM 7279 O O . VAL A 1 609 ? -48.824 -7.772 147.003 1.00 28.36 609 VAL A O 1
ATOM 7292 N N . TYR A 1 610 ? -50.116 -7.859 148.881 1.00 28.85 610 TYR A N 1
ATOM 7293 C CA . TYR A 1 610 ? -51.122 -8.817 148.428 1.00 28.85 610 TYR A CA 1
ATOM 7294 C C . TYR A 1 610 ? -52.497 -8.196 148.609 1.00 28.85 610 TYR A C 1
ATOM 7295 O O . TYR A 1 610 ? -52.639 -7.226 149.327 1.00 28.85 610 TYR A O 1
ATOM 7313 N N . ARG A 1 611 ? -53.514 -8.789 148.001 1.00 28.64 611 ARG A N 1
ATOM 7314 C CA . ARG A 1 611 ? -54.887 -8.334 148.126 1.00 28.64 611 ARG A CA 1
ATOM 7315 C C . ARG A 1 611 ? -55.751 -9.490 148.593 1.00 28.64 611 ARG A C 1
ATOM 7316 O O . ARG A 1 611 ? -55.805 -10.535 147.939 1.00 28.64 611 ARG A O 1
ATOM 7337 N N . ILE A 1 612 ? -56.433 -9.286 149.712 1.00 32.76 612 ILE A N 1
ATOM 7338 C CA . ILE A 1 612 ? -57.324 -10.275 150.295 1.00 32.76 612 ILE A CA 1
ATOM 7339 C C . ILE A 1 612 ? -58.737 -9.915 149.877 1.00 32.76 612 ILE A C 1
ATOM 7340 O O . ILE A 1 612 ? -59.141 -8.756 149.996 1.00 32.76 612 ILE A O 1
ATOM 7356 N N . ILE A 1 613 ? -59.481 -10.895 149.369 1.00 34.25 613 ILE A N 1
ATOM 7357 C CA . ILE A 1 613 ? -60.848 -10.699 148.901 1.00 34.25 613 ILE A CA 1
ATOM 7358 C C . ILE A 1 613 ? -61.702 -11.809 149.494 1.00 34.25 613 ILE A C 1
ATOM 7359 O O . ILE A 1 613 ? -61.362 -12.990 149.369 1.00 34.25 613 ILE A O 1
ATOM 7375 N N . ASP A 1 614 ? -62.804 -11.430 150.137 1.00 40.94 614 ASP A N 1
ATOM 7376 C CA . ASP A 1 614 ? -63.734 -12.385 150.715 1.00 40.94 614 ASP A CA 1
ATOM 7377 C C . ASP A 1 614 ? -64.804 -12.774 149.697 1.00 40.94 614 ASP A C 1
ATOM 7378 O O . ASP A 1 614 ? -64.770 -12.375 148.532 1.00 40.94 614 ASP A O 1
ATOM 7387 N N . SER A 1 615 ? -65.773 -13.575 150.146 1.00 45.14 615 SER A N 1
ATOM 7388 C CA . SER A 1 615 ? -66.850 -13.998 149.261 1.00 45.14 615 SER A CA 1
ATOM 7389 C C . SER A 1 615 ? -67.715 -12.824 148.826 1.00 45.14 615 SER A C 1
ATOM 7390 O O . SER A 1 615 ? -68.207 -12.806 147.694 1.00 45.14 615 SER A O 1
ATOM 7398 N N . ASN A 1 616 ? -67.917 -11.848 149.704 1.00 43.94 616 ASN A N 1
ATOM 7399 C CA . ASN A 1 616 ? -68.521 -10.582 149.319 1.00 43.94 616 ASN A CA 1
ATOM 7400 C C . ASN A 1 616 ? -67.472 -9.735 148.600 1.00 43.94 616 ASN A C 1
ATOM 7401 O O . ASN A 1 616 ? -66.387 -10.209 148.254 1.00 43.94 616 ASN A O 1
ATOM 7412 N N . GLY A 1 617 ? -67.788 -8.468 148.357 1.00 40.86 617 GLY A N 1
ATOM 7413 C CA . GLY A 1 617 ? -66.904 -7.586 147.624 1.00 40.86 617 GLY A CA 1
ATOM 7414 C C . GLY A 1 617 ? -65.976 -6.776 148.502 1.00 40.86 617 GLY A C 1
ATOM 7415 O O . GLY A 1 617 ? -65.464 -5.738 148.072 1.00 40.86 617 GLY A O 1
ATOM 7419 N N . SER A 1 618 ? -65.749 -7.231 149.729 1.00 38.63 618 SER A N 1
ATOM 7420 C CA . SER A 1 618 ? -64.841 -6.555 150.639 1.00 38.63 618 SER A CA 1
ATOM 7421 C C . SER A 1 618 ? -63.422 -7.026 150.375 1.00 38.63 618 SER A C 1
ATOM 7422 O O . SER A 1 618 ? -63.184 -8.213 150.142 1.00 38.63 618 SER A O 1
ATOM 7430 N N . TRP A 1 619 ? -62.479 -6.090 150.412 1.00 32.03 619 TRP A N 1
ATOM 7431 C CA . TRP A 1 619 ? -61.089 -6.436 150.192 1.00 32.03 619 TRP A CA 1
ATOM 7432 C C . TRP A 1 619 ? -60.183 -5.444 150.899 1.00 32.03 619 TRP A C 1
ATOM 7433 O O . TRP A 1 619 ? -60.579 -4.325 151.230 1.00 32.03 619 TRP A O 1
ATOM 7454 N N . PHE A 1 620 ? -58.951 -5.886 151.132 1.00 33.85 620 PHE A N 1
ATOM 7455 C CA . PHE A 1 620 ? -57.913 -5.064 151.727 1.00 33.85 620 PHE A CA 1
ATOM 7456 C C . PHE A 1 620 ? -56.565 -5.656 151.365 1.00 33.85 620 PHE A C 1
ATOM 7457 O O . PHE A 1 620 ? -56.448 -6.868 151.186 1.00 33.85 620 PHE A O 1
ATOM 7474 N N . ASP A 1 621 ? -55.562 -4.793 151.246 1.00 31.25 621 ASP A N 1
ATOM 7475 C CA . ASP A 1 621 ? -54.215 -5.210 150.890 1.00 31.25 621 ASP A CA 1
ATOM 7476 C C . ASP A 1 621 ? -53.364 -5.379 152.140 1.00 31.25 621 ASP A C 1
ATOM 7477 O O . ASP A 1 621 ? -53.239 -4.452 152.945 1.00 31.25 621 ASP A O 1
ATOM 7486 N N . ILE A 1 622 ? -52.791 -6.561 152.292 1.00 32.31 622 ILE A N 1
ATOM 7487 C CA . ILE A 1 622 ? -51.784 -6.843 153.306 1.00 32.31 622 ILE A CA 1
ATOM 7488 C C . ILE A 1 622 ? -50.409 -6.559 152.719 1.00 32.31 622 ILE A C 1
ATOM 7489 O O . ILE A 1 622 ? -50.194 -6.667 151.510 1.00 32.31 622 ILE A O 1
ATOM 7505 N N . GLY A 1 623 ? -49.475 -6.176 153.587 1.00 31.72 623 GLY A N 1
ATOM 7506 C CA . GLY A 1 623 ? -48.103 -5.917 153.208 1.00 31.72 623 GLY A CA 1
ATOM 7507 C C . GLY A 1 623 ? -47.109 -6.549 154.154 1.00 31.72 623 GLY A C 1
ATOM 7508 O O . GLY A 1 623 ? -47.083 -6.233 155.345 1.00 31.72 623 GLY A O 1
ATOM 7512 N N . ILE A 1 624 ? -46.280 -7.438 153.623 1.00 30.45 624 ILE A N 1
ATOM 7513 C CA . ILE A 1 624 ? -45.327 -8.212 154.406 1.00 30.45 624 ILE A CA 1
ATOM 7514 C C . ILE A 1 624 ? -43.970 -7.545 154.270 1.00 30.45 624 ILE A C 1
ATOM 7515 O O . ILE A 1 624 ? -43.455 -7.397 153.156 1.00 30.45 624 ILE A O 1
ATOM 7531 N N . ASP A 1 625 ? -43.387 -7.148 155.397 1.00 33.19 625 ASP A N 1
ATOM 7532 C CA . ASP A 1 625 ? -42.153 -6.383 155.392 1.00 33.19 625 ASP A CA 1
ATOM 7533 C C . ASP A 1 625 ? -40.936 -7.302 155.436 1.00 33.19 625 ASP A C 1
ATOM 7534 O O . ASP A 1 625 ? -41.040 -8.528 155.494 1.00 33.19 625 ASP A O 1
ATOM 7543 N N . SER A 1 626 ? -39.759 -6.680 155.411 1.00 34.36 626 SER A N 1
ATOM 7544 C CA . SER A 1 626 ? -38.505 -7.417 155.406 1.00 34.36 626 SER A CA 1
ATOM 7545 C C . SER A 1 626 ? -38.266 -8.171 156.703 1.00 34.36 626 SER A C 1
ATOM 7546 O O . SER A 1 626 ? -37.477 -9.120 156.713 1.00 34.36 626 SER A O 1
ATOM 7554 N N . ASP A 1 627 ? -38.983 -7.786 157.755 1.00 35.20 627 ASP A N 1
ATOM 7555 C CA . ASP A 1 627 ? -38.874 -8.408 159.066 1.00 35.20 627 ASP A CA 1
ATOM 7556 C C . ASP A 1 627 ? -39.807 -9.593 159.217 1.00 35.20 627 ASP A C 1
ATOM 7557 O O . ASP A 1 627 ? -39.691 -10.362 160.162 1.00 35.20 627 ASP A O 1
ATOM 7564 N N . GLY A 1 628 ? -40.756 -9.714 158.303 1.00 34.32 628 GLY A N 1
ATOM 7565 C CA . GLY A 1 628 ? -41.701 -10.809 158.295 1.00 34.32 628 GLY A CA 1
ATOM 7566 C C . GLY A 1 628 ? -43.083 -10.463 158.790 1.00 34.32 628 GLY A C 1
ATOM 7567 O O . GLY A 1 628 ? -43.921 -11.364 158.905 1.00 34.32 628 GLY A O 1
ATOM 7571 N N . PHE A 1 629 ? -43.354 -9.197 159.073 1.00 34.08 629 PHE A N 1
ATOM 7572 C CA . PHE A 1 629 ? -44.600 -8.770 159.681 1.00 34.08 629 PHE A CA 1
ATOM 7573 C C . PHE A 1 629 ? -45.549 -8.220 158.629 1.00 34.08 629 PHE A C 1
ATOM 7574 O O . PHE A 1 629 ? -45.148 -7.496 157.716 1.00 34.08 629 PHE A O 1
ATOM 7591 N N . SER A 1 630 ? -46.822 -8.561 158.787 1.00 32.90 630 SER A N 1
ATOM 7592 C CA . SER A 1 630 ? -47.868 -8.230 157.837 1.00 32.90 630 SER A CA 1
ATOM 7593 C C . SER A 1 630 ? -48.637 -7.019 158.340 1.00 32.90 630 SER A C 1
ATOM 7594 O O . SER A 1 630 ? -49.068 -6.995 159.496 1.00 32.90 630 SER A O 1
ATOM 7602 N N . PHE A 1 631 ? -48.749 -5.999 157.490 1.00 33.83 631 PHE A N 1
ATOM 7603 C CA . PHE A 1 631 ? -49.418 -4.748 157.828 1.00 33.83 631 PHE A CA 1
ATOM 7604 C C . PHE A 1 631 ? -50.751 -4.599 157.120 1.00 33.83 631 PHE A C 1
ATOM 7605 O O . PHE A 1 631 ? -51.091 -5.376 156.245 1.00 33.83 631 PHE A O 1
ATOM 7622 N N . VAL A 1 632 ? -51.502 -3.584 157.518 1.00 35.03 632 VAL A N 1
ATOM 7623 C CA . VAL A 1 632 ? -52.819 -3.299 156.959 1.00 35.03 632 VAL A CA 1
ATOM 7624 C C . VAL A 1 632 ? -53.053 -1.795 157.019 1.00 35.03 632 VAL A C 1
ATOM 7625 O O . VAL A 1 632 ? -52.595 -1.123 157.948 1.00 35.03 632 VAL A O 1
ATOM 7638 N N . GLY A 1 633 ? -53.767 -1.266 156.021 1.00 35.72 633 GLY A N 1
ATOM 7639 C CA . GLY A 1 633 ? -54.028 0.159 155.948 1.00 35.72 633 GLY A CA 1
ATOM 7640 C C . GLY A 1 633 ? -55.223 0.635 156.743 1.00 35.72 633 GLY A C 1
ATOM 7641 O O . GLY A 1 633 ? -55.263 1.805 157.133 1.00 35.72 633 GLY A O 1
ATOM 7645 N N . VAL A 1 634 ? -56.195 -0.232 156.982 1.00 37.08 634 VAL A N 1
ATOM 7646 C CA . VAL A 1 634 ? -57.375 0.126 157.756 1.00 37.08 634 VAL A CA 1
ATOM 7647 C C . VAL A 1 634 ? -57.068 0.040 159.246 1.00 37.08 634 VAL A C 1
ATOM 7648 O O . VAL A 1 634 ? -56.060 -0.529 159.670 1.00 37.08 634 VAL A O 1
ATOM 7661 N N . SER A 1 635 ? -57.954 0.630 160.048 1.00 39.45 635 SER A N 1
ATOM 7662 C CA . SER A 1 635 ? -57.895 0.520 161.498 1.00 39.45 635 SER A CA 1
ATOM 7663 C C . SER A 1 635 ? -58.774 -0.595 162.039 1.00 39.45 635 SER A C 1
ATOM 7664 O O . SER A 1 635 ? -58.531 -1.074 163.152 1.00 39.45 635 SER A O 1
ATOM 7672 N N . SER A 1 636 ? -59.789 -1.010 161.286 1.00 41.16 636 SER A N 1
ATOM 7673 C CA . SER A 1 636 ? -60.641 -2.123 161.672 1.00 41.16 636 SER A CA 1
ATOM 7674 C C . SER A 1 636 ? -61.112 -2.816 160.406 1.00 41.16 636 SER A C 1
ATOM 7675 O O . SER A 1 636 ? -61.651 -2.167 159.506 1.00 41.16 636 SER A O 1
ATOM 7683 N N . ILE A 1 637 ? -60.905 -4.129 160.344 1.00 38.99 637 ILE A N 1
ATOM 7684 C CA . ILE A 1 637 ? -61.277 -4.897 159.162 1.00 38.99 637 ILE A CA 1
ATOM 7685 C C . ILE A 1 637 ? -62.743 -5.303 159.207 1.00 38.99 637 ILE A C 1
ATOM 7686 O O . ILE A 1 637 ? -63.395 -5.397 158.161 1.00 38.99 637 ILE A O 1
ATOM 7702 N N . GLY A 1 638 ? -63.285 -5.547 160.390 1.00 44.92 638 GLY A N 1
ATOM 7703 C CA . GLY A 1 638 ? -64.632 -6.058 160.500 1.00 44.92 638 GLY A CA 1
ATOM 7704 C C . GLY A 1 638 ? -64.692 -7.534 160.175 1.00 44.92 638 GLY A C 1
ATOM 7705 O O . GLY A 1 638 ? -63.695 -8.188 159.870 1.00 44.92 638 GLY A O 1
ATOM 7709 N N . LYS A 1 639 ? -65.905 -8.066 160.248 1.00 48.07 639 LYS A N 1
ATOM 7710 C CA . LYS A 1 639 ? -66.130 -9.463 159.924 1.00 48.07 639 LYS A CA 1
ATOM 7711 C C . LYS A 1 639 ? -66.192 -9.652 158.416 1.00 48.07 639 LYS A C 1
ATOM 7712 O O . LYS A 1 639 ? -66.576 -8.747 157.669 1.00 48.07 639 LYS A O 1
ATOM 7731 N N . LEU A 1 640 ? -65.822 -10.851 157.976 1.00 43.14 640 LEU A N 1
ATOM 7732 C CA . LEU A 1 640 ? -65.681 -11.157 156.565 1.00 43.14 640 LEU A CA 1
ATOM 7733 C C . LEU A 1 640 ? -66.070 -12.607 156.330 1.00 43.14 640 LEU A C 1
ATOM 7734 O O . LEU A 1 640 ? -65.837 -13.473 157.177 1.00 43.14 640 LEU A O 1
ATOM 7750 N N . GLU A 1 641 ? -66.767 -12.840 155.219 1.00 44.89 641 GLU A N 1
ATOM 7751 C CA . GLU A 1 641 ? -67.184 -14.178 154.833 1.00 44.89 641 GLU A CA 1
ATOM 7752 C C . GLU A 1 641 ? -65.862 -14.878 154.715 1.00 44.89 641 GLU A C 1
ATOM 7753 O O . GLU A 1 641 ? -65.089 -14.530 153.840 1.00 44.89 641 GLU A O 1
ATOM 7765 N N . PHE A 1 642 ? -65.600 -15.901 155.522 1.00 41.48 642 PHE A N 1
ATOM 7766 C CA . PHE A 1 642 ? -64.252 -16.455 155.523 1.00 41.48 642 PHE A CA 1
ATOM 7767 C C . PHE A 1 642 ? -63.647 -17.364 154.467 1.00 41.48 642 PHE A C 1
ATOM 7768 O O . PHE A 1 642 ? -62.539 -17.858 154.702 1.00 41.48 642 PHE A O 1
ATOM 7785 N N . PRO A 1 643 ? -64.352 -17.652 153.362 1.00 41.88 643 PRO A N 1
ATOM 7786 C CA . PRO A 1 643 ? -63.561 -18.341 152.335 1.00 41.88 643 PRO A CA 1
ATOM 7787 C C . PRO A 1 643 ? -62.810 -17.220 151.611 1.00 41.88 643 PRO A C 1
ATOM 7788 O O . PRO A 1 643 ? -63.371 -16.610 150.716 1.00 41.88 643 PRO A O 1
ATOM 7799 N N . LEU A 1 644 ? -61.575 -16.935 152.013 1.00 37.35 644 LEU A N 1
ATOM 7800 C CA . LEU A 1 644 ? -60.791 -15.839 151.443 1.00 37.35 644 LEU A CA 1
ATOM 7801 C C . LEU A 1 644 ? -59.806 -16.278 150.373 1.00 37.35 644 LEU A C 1
ATOM 7802 O O . LEU A 1 644 ? -59.507 -17.455 150.254 1.00 37.35 644 LEU A O 1
ATOM 7818 N N . THR A 1 645 ? -59.302 -15.328 149.591 1.00 33.72 645 THR A N 1
ATOM 7819 C CA . THR A 1 645 ? -58.283 -15.626 148.606 1.00 33.72 645 THR A CA 1
ATOM 7820 C C . THR A 1 645 ? -57.266 -14.504 148.645 1.00 33.72 645 THR A C 1
ATOM 7821 O O . THR A 1 645 ? -57.546 -13.411 149.134 1.00 33.72 645 THR A O 1
ATOM 7832 N N . ALA A 1 646 ? -56.076 -14.791 148.134 1.00 30.20 646 ALA A N 1
ATOM 7833 C CA . ALA A 1 646 ? -54.992 -13.823 148.095 1.00 30.20 646 ALA A CA 1
ATOM 7834 C C . ALA A 1 646 ? -54.323 -13.852 146.735 1.00 30.20 646 ALA A C 1
ATOM 7835 O O . ALA A 1 646 ? -54.139 -14.919 146.144 1.00 30.20 646 ALA A O 1
ATOM 7842 N N . SER A 1 647 ? -53.971 -12.669 146.248 1.00 28.09 647 SER A N 1
ATOM 7843 C CA . SER A 1 647 ? -53.260 -12.504 144.994 1.00 28.09 647 SER A CA 1
ATOM 7844 C C . SER A 1 647 ? -52.124 -11.517 145.200 1.00 28.09 647 SER A C 1
ATOM 7845 O O . SER A 1 647 ? -52.278 -10.519 145.905 1.00 28.09 647 SER A O 1
ATOM 7853 N N . TYR A 1 648 ? -50.982 -11.814 144.595 1.00 25.65 648 TYR A N 1
ATOM 7854 C CA . TYR A 1 648 ? -49.826 -10.931 144.648 1.00 25.65 648 TYR A CA 1
ATOM 7855 C C . TYR A 1 648 ? -50.035 -9.757 143.712 1.00 25.65 648 TYR A C 1
ATOM 7856 O O . TYR A 1 648 ? -50.166 -9.935 142.497 1.00 25.65 648 TYR A O 1
ATOM 7874 N N . MET A 1 649 ? -50.057 -8.553 144.278 1.00 25.14 649 MET A N 1
ATOM 7875 C CA . MET A 1 649 ? -50.146 -7.348 143.468 1.00 25.14 649 MET A CA 1
ATOM 7876 C C . MET A 1 649 ? -48.761 -6.871 143.057 1.00 25.14 649 MET A C 1
ATOM 7877 O O . MET A 1 649 ? -48.427 -6.849 141.870 1.00 25.14 649 MET A O 1
ATOM 7891 N N . GLY A 1 650 ? -47.927 -6.523 144.018 1.00 25.49 650 GLY A N 1
ATOM 7892 C CA . GLY A 1 650 ? -46.583 -6.104 143.694 1.00 25.49 650 GLY A CA 1
ATOM 7893 C C . GLY A 1 650 ? -45.890 -5.483 144.883 1.00 25.49 650 GLY A C 1
ATOM 7894 O O . GLY A 1 650 ? -46.384 -5.497 146.008 1.00 25.49 650 GLY A O 1
ATOM 7898 N N . ILE A 1 651 ? -44.720 -4.937 144.593 1.00 27.80 651 ILE A N 1
ATOM 7899 C CA . ILE A 1 651 ? -43.903 -4.275 145.595 1.00 27.80 651 ILE A CA 1
ATOM 7900 C C . ILE A 1 651 ? -44.392 -2.840 145.719 1.00 27.80 651 ILE A C 1
ATOM 7901 O O . ILE A 1 651 ? -44.534 -2.136 144.713 1.00 27.80 651 ILE A O 1
ATOM 7917 N N . GLN A 1 652 ? -44.666 -2.410 146.944 1.00 29.60 652 GLN A N 1
ATOM 7918 C CA . GLN A 1 652 ? -44.987 -1.026 147.240 1.00 29.60 652 GLN A CA 1
ATOM 7919 C C . GLN A 1 652 ? -44.020 -0.501 148.284 1.00 29.60 652 GLN A C 1
ATOM 7920 O O . GLN A 1 652 ? -43.353 -1.258 148.990 1.00 29.60 652 GLN A O 1
ATOM 7934 N N . LEU A 1 653 ? -43.966 0.818 148.378 1.00 32.50 653 LEU A N 1
ATOM 7935 C CA . LEU A 1 653 ? -43.302 1.459 149.492 1.00 32.50 653 LEU A CA 1
ATOM 7936 C C . LEU A 1 653 ? -44.149 1.299 150.740 1.00 32.50 653 LEU A C 1
ATOM 7937 O O . LEU A 1 653 ? -45.378 1.227 150.679 1.00 32.50 653 LEU A O 1
ATOM 7953 N N . ALA A 1 654 ? -43.478 1.236 151.884 1.00 34.98 654 ALA A N 1
ATOM 7954 C CA . ALA A 1 654 ? -44.180 1.093 153.146 1.00 34.98 654 ALA A CA 1
ATOM 7955 C C . ALA A 1 654 ? -44.848 2.378 153.609 1.00 34.98 654 ALA A C 1
ATOM 7956 O O . ALA A 1 654 ? -45.592 2.339 154.592 1.00 34.98 654 ALA A O 1
ATOM 7963 N N . LYS A 1 655 ? -44.618 3.503 152.933 1.00 38.92 655 LYS A N 1
ATOM 7964 C CA . LYS A 1 655 ? -45.189 4.767 153.376 1.00 38.92 655 LYS A CA 1
ATOM 7965 C C . LYS A 1 655 ? -46.623 4.934 152.894 1.00 38.92 655 LYS A C 1
ATOM 7966 O O . LYS A 1 655 ? -47.506 5.303 153.675 1.00 38.92 655 LYS A O 1
ATOM 7985 N N . ILE A 1 656 ? -46.875 4.673 151.612 1.00 37.07 656 ILE A N 1
ATOM 7986 C CA . ILE A 1 656 ? -48.210 4.872 151.062 1.00 37.07 656 ILE A CA 1
ATOM 7987 C C . ILE A 1 656 ? -49.169 3.862 151.674 1.00 37.07 656 ILE A C 1
ATOM 7988 O O . ILE A 1 656 ? -48.867 2.666 151.766 1.00 37.07 656 ILE A O 1
ATOM 8004 N N . ARG A 1 657 ? -50.327 4.349 152.105 1.00 36.69 657 ARG A N 1
ATOM 8005 C CA . ARG A 1 657 ? -51.306 3.509 152.769 1.00 36.69 657 ARG A CA 1
ATOM 8006 C C . ARG A 1 657 ? -51.812 2.424 151.831 1.00 36.69 657 ARG A C 1
ATOM 8007 O O . ARG A 1 657 ? -51.931 2.617 150.619 1.00 36.69 657 ARG A O 1
ATOM 8028 N N . LEU A 1 658 ? -52.117 1.275 152.416 1.00 33.47 658 LEU A N 1
ATOM 8029 C CA . LEU A 1 658 ? -52.554 0.116 151.664 1.00 33.47 658 LEU A CA 1
ATOM 8030 C C . LEU A 1 658 ? -54.046 0.202 151.389 1.00 33.47 658 LEU A C 1
ATOM 8031 O O . LEU A 1 658 ? -54.837 0.564 152.263 1.00 33.47 658 LEU A O 1
ATOM 8047 N N . ALA A 1 659 ? -54.424 -0.133 150.161 1.00 31.34 659 ALA A N 1
ATOM 8048 C CA . ALA A 1 659 ? -55.788 0.053 149.706 1.00 31.34 659 ALA A CA 1
ATOM 8049 C C . ALA A 1 659 ? -56.743 -0.870 150.455 1.00 31.34 659 ALA A C 1
ATOM 8050 O O . ALA A 1 659 ? -56.345 -1.863 151.067 1.00 31.34 659 ALA A O 1
ATOM 8057 N N . SER A 1 660 ? -58.026 -0.521 150.403 1.00 33.55 660 SER A N 1
ATOM 8058 C CA . SER A 1 660 ? -59.030 -1.231 151.177 1.00 33.55 660 SER A CA 1
ATOM 8059 C C . SER A 1 660 ? -60.415 -0.891 150.661 1.00 33.55 660 SER A C 1
ATOM 8060 O O . SER A 1 660 ? -60.628 0.137 150.017 1.00 33.55 660 SER A O 1
ATOM 8068 N N . ASN A 1 661 ? -61.355 -1.788 150.956 1.00 33.56 661 ASN A N 1
ATOM 8069 C CA . ASN A 1 661 ? -62.774 -1.492 150.792 1.00 33.56 661 ASN A CA 1
ATOM 8070 C C . ASN A 1 661 ? -63.520 -2.406 151.763 1.00 33.56 661 ASN A C 1
ATOM 8071 O O . ASN A 1 661 ? -63.721 -3.586 151.468 1.00 33.56 661 ASN A O 1
ATOM 8082 N N . ILE A 1 662 ? -63.912 -1.852 152.906 1.00 38.80 662 ILE A N 1
ATOM 8083 C CA . ILE A 1 662 ? -64.550 -2.617 153.969 1.00 38.80 662 ILE A CA 1
ATOM 8084 C C . ILE A 1 662 ? -65.747 -1.856 154.527 1.00 38.80 662 ILE A C 1
ATOM 8085 O O . ILE A 1 662 ? -65.823 -0.632 154.421 1.00 38.80 662 ILE A O 1
ATOM 8101 N N . PRO B 1 134 ? -54.288 4.714 117.494 1.00 23.30 134 PRO B N 1
ATOM 8102 C CA . PRO B 1 134 ? -55.593 5.359 117.312 1.00 23.30 134 PRO B CA 1
ATOM 8103 C C . PRO B 1 134 ? -56.243 5.712 118.640 1.00 23.30 134 PRO B C 1
ATOM 8104 O O . PRO B 1 134 ? -56.541 4.823 119.436 1.00 23.30 134 PRO B O 1
ATOM 8115 N N . GLU B 1 135 ? -56.461 7.001 118.869 1.00 22.16 135 GLU B N 1
ATOM 8116 C CA . GLU B 1 135 ? -56.971 7.482 120.141 1.00 22.16 135 GLU B CA 1
ATOM 8117 C C . GLU B 1 135 ? -58.494 7.505 120.127 1.00 22.16 135 GLU B C 1
ATOM 8118 O O . GLU B 1 135 ? -59.126 7.661 119.079 1.00 22.16 135 GLU B O 1
ATOM 8130 N N . GLN B 1 136 ? -59.075 7.347 121.310 1.00 19.91 136 GLN B N 1
ATOM 8131 C CA . GLN B 1 136 ? -60.516 7.248 121.448 1.00 19.91 136 GLN B CA 1
ATOM 8132 C C . GLN B 1 136 ? -61.189 8.576 121.147 1.00 19.91 136 GLN B C 1
ATOM 8133 O O . GLN B 1 136 ? -60.637 9.649 121.398 1.00 19.91 136 GLN B O 1
ATOM 8147 N N . GLY B 1 137 ? -62.410 8.487 120.625 1.00 17.44 137 GLY B N 1
ATOM 8148 C CA . GLY B 1 137 ? -63.219 9.645 120.319 1.00 17.44 137 GLY B CA 1
ATOM 8149 C C . GLY B 1 137 ? -63.557 9.775 118.854 1.00 17.44 137 GLY B C 1
ATOM 8150 O O . GLY B 1 137 ? -62.741 9.456 117.986 1.00 17.44 137 GLY B O 1
ATOM 8154 N N . THR B 1 138 ? -64.766 10.255 118.577 1.00 17.76 138 THR B N 1
ATOM 8155 C CA . THR B 1 138 ? -65.217 10.494 117.219 1.00 17.76 138 THR B CA 1
ATOM 8156 C C . THR B 1 138 ? -65.063 11.977 116.929 1.00 17.76 138 THR B C 1
ATOM 8157 O O . THR B 1 138 ? -65.745 12.788 117.569 1.00 17.76 138 THR B O 1
ATOM 8168 N N . PRO B 1 139 ? -64.207 12.396 115.999 1.00 18.38 139 PRO B N 1
ATOM 8169 C CA . PRO B 1 139 ? -64.207 13.807 115.619 1.00 18.38 139 PRO B CA 1
ATOM 8170 C C . PRO B 1 139 ? -65.484 14.183 114.891 1.00 18.38 139 PRO B C 1
ATOM 8171 O O . PRO B 1 139 ? -66.065 13.378 114.161 1.00 18.38 139 PRO B O 1
ATOM 8182 N N . VAL B 1 140 ? -65.926 15.418 115.111 1.00 18.42 140 VAL B N 1
ATOM 8183 C CA . VAL B 1 140 ? -67.159 15.936 114.532 1.00 18.42 140 VAL B CA 1
ATOM 8184 C C . VAL B 1 140 ? -66.956 17.402 114.190 1.00 18.42 140 VAL B C 1
ATOM 8185 O O . VAL B 1 140 ? -66.491 18.183 115.026 1.00 18.42 140 VAL B O 1
ATOM 8198 N N . GLY B 1 141 ? -67.299 17.772 112.961 1.00 20.47 141 GLY B N 1
ATOM 8199 C CA . GLY B 1 141 ? -67.118 19.128 112.488 1.00 20.47 141 GLY B CA 1
ATOM 8200 C C . GLY B 1 141 ? -68.350 19.988 112.649 1.00 20.47 141 GLY B C 1
ATOM 8201 O O . GLY B 1 141 ? -68.785 20.642 111.698 1.00 20.47 141 GLY B O 1
ATOM 8205 N N . GLY B 1 142 ? -68.924 19.995 113.847 1.00 20.36 142 GLY B N 1
ATOM 8206 C CA . GLY B 1 142 ? -70.015 20.898 114.156 1.00 20.36 142 GLY B CA 1
ATOM 8207 C C . GLY B 1 142 ? -69.521 22.296 114.460 1.00 20.36 142 GLY B C 1
ATOM 8208 O O . GLY B 1 142 ? -69.743 22.810 115.558 1.00 20.36 142 GLY B O 1
ATOM 8212 N N . VAL B 1 143 ? -68.834 22.915 113.499 1.00 20.72 143 VAL B N 1
ATOM 8213 C CA . VAL B 1 143 ? -68.200 24.215 113.678 1.00 20.72 143 VAL B CA 1
ATOM 8214 C C . VAL B 1 143 ? -68.125 24.918 112.327 1.00 20.72 143 VAL B C 1
ATOM 8215 O O . VAL B 1 143 ? -68.320 24.314 111.271 1.00 20.72 143 VAL B O 1
ATOM 8228 N N . ILE B 1 144 ? -67.826 26.214 112.380 1.00 21.43 144 ILE B N 1
ATOM 8229 C CA . ILE B 1 144 ? -67.493 27.038 111.219 1.00 21.43 144 ILE B CA 1
ATOM 8230 C C . ILE B 1 144 ? -66.034 27.442 111.372 1.00 21.43 144 ILE B C 1
ATOM 8231 O O . ILE B 1 144 ? -65.629 28.550 111.000 1.00 21.43 144 ILE B O 1
ATOM 8247 N N . ALA B 1 145 ? -65.240 26.530 111.927 1.00 22.81 145 ALA B N 1
ATOM 8248 C CA . ALA B 1 145 ? -63.960 26.863 112.523 1.00 22.81 145 ALA B CA 1
ATOM 8249 C C . ALA B 1 145 ? -62.891 27.195 111.496 1.00 22.81 145 ALA B C 1
ATOM 8250 O O . ALA B 1 145 ? -62.483 28.354 111.373 1.00 22.81 145 ALA B O 1
ATOM 8257 N N . GLU B 1 146 ? -62.470 26.194 110.735 1.00 26.53 146 GLU B N 1
ATOM 8258 C CA . GLU B 1 146 ? -61.423 26.321 109.732 1.00 26.53 146 GLU B CA 1
ATOM 8259 C C . GLU B 1 146 ? -60.173 26.986 110.300 1.00 26.53 146 GLU B C 1
ATOM 8260 O O . GLU B 1 146 ? -59.895 28.149 109.985 1.00 26.53 146 GLU B O 1
ATOM 8272 N N . PRO B 1 147 ? -59.406 26.297 111.145 1.00 23.14 147 PRO B N 1
ATOM 8273 C CA . PRO B 1 147 ? -58.126 26.855 111.604 1.00 23.14 147 PRO B CA 1
ATOM 8274 C C . PRO B 1 147 ? -57.174 27.050 110.436 1.00 23.14 147 PRO B C 1
ATOM 8275 O O . PRO B 1 147 ? -56.736 26.089 109.800 1.00 23.14 147 PRO B O 1
ATOM 8286 N N . SER B 1 148 ? -56.849 28.308 110.157 1.00 22.69 148 SER B N 1
ATOM 8287 C CA . SER B 1 148 ? -56.000 28.638 109.025 1.00 22.69 148 SER B CA 1
ATOM 8288 C C . SER B 1 148 ? -54.536 28.524 109.413 1.00 22.69 148 SER B C 1
ATOM 8289 O O . SER B 1 148 ? -54.131 28.938 110.503 1.00 22.69 148 SER B O 1
ATOM 8297 N N . ALA B 1 149 ? -53.748 27.948 108.510 1.00 21.97 149 ALA B N 1
ATOM 8298 C CA . ALA B 1 149 ? -52.321 27.784 108.718 1.00 21.97 149 ALA B CA 1
ATOM 8299 C C . ALA B 1 149 ? -51.525 29.012 108.322 1.00 21.97 149 ALA B C 1
ATOM 8300 O O . ALA B 1 149 ? -50.356 29.124 108.703 1.00 21.97 149 ALA B O 1
ATOM 8307 N N . GLN B 1 150 ? -52.124 29.923 107.562 1.00 21.28 150 GLN B N 1
ATOM 8308 C CA . GLN B 1 150 ? -51.468 31.159 107.174 1.00 21.28 150 GLN B CA 1
ATOM 8309 C C . GLN B 1 150 ? -51.481 32.198 108.285 1.00 21.28 150 GLN B C 1
ATOM 8310 O O . GLN B 1 150 ? -50.765 33.198 108.183 1.00 21.28 150 GLN B O 1
ATOM 8324 N N . MET B 1 151 ? -52.268 31.983 109.338 1.00 19.60 151 MET B N 1
ATOM 8325 C CA . MET B 1 151 ? -52.272 32.872 110.490 1.00 19.60 151 MET B CA 1
ATOM 8326 C C . MET B 1 151 ? -51.165 32.531 111.473 1.00 19.60 151 MET B C 1
ATOM 8327 O O . MET B 1 151 ? -50.700 33.403 112.212 1.00 19.60 151 MET B O 1
ATOM 8341 N N . SER B 1 152 ? -50.752 31.267 111.521 1.00 18.27 152 SER B N 1
ATOM 8342 C CA . SER B 1 152 ? -49.600 30.903 112.329 1.00 18.27 152 SER B CA 1
ATOM 8343 C C . SER B 1 152 ? -48.313 31.449 111.736 1.00 18.27 152 SER B C 1
ATOM 8344 O O . SER B 1 152 ? -47.368 31.750 112.472 1.00 18.27 152 SER B O 1
ATOM 8352 N N . ALA B 1 153 ? -48.259 31.583 110.414 1.00 19.29 153 ALA B N 1
ATOM 8353 C CA . ALA B 1 153 ? -47.101 32.183 109.768 1.00 19.29 153 ALA B CA 1
ATOM 8354 C C . ALA B 1 153 ? -47.099 33.693 109.941 1.00 19.29 153 ALA B C 1
ATOM 8355 O O . ALA B 1 153 ? -46.035 34.316 110.007 1.00 19.29 153 ALA B O 1
ATOM 8362 N N . ALA B 1 154 ? -48.283 34.298 110.001 1.00 17.87 154 ALA B N 1
ATOM 8363 C CA . ALA B 1 154 ? -48.385 35.717 110.310 1.00 17.87 154 ALA B CA 1
ATOM 8364 C C . ALA B 1 154 ? -47.867 36.014 111.705 1.00 17.87 154 ALA B C 1
ATOM 8365 O O . ALA B 1 154 ? -47.312 37.089 111.956 1.00 17.87 154 ALA B O 1
ATOM 8372 N N . ALA B 1 155 ? -48.057 35.078 112.629 1.00 16.23 155 ALA B N 1
ATOM 8373 C CA . ALA B 1 155 ? -47.569 35.259 113.986 1.00 16.23 155 ALA B CA 1
ATOM 8374 C C . ALA B 1 155 ? -46.067 35.043 114.062 1.00 16.23 155 ALA B C 1
ATOM 8375 O O . ALA B 1 155 ? -45.383 35.679 114.870 1.00 16.23 155 ALA B O 1
ATOM 8382 N N . ASP B 1 156 ? -45.539 34.139 113.241 1.00 17.61 156 ASP B N 1
ATOM 8383 C CA . ASP B 1 156 ? -44.102 33.967 113.112 1.00 17.61 156 ASP B CA 1
ATOM 8384 C C . ASP B 1 156 ? -43.443 35.107 112.350 1.00 17.61 156 ASP B C 1
ATOM 8385 O O . ASP B 1 156 ? -42.211 35.154 112.283 1.00 17.61 156 ASP B O 1
ATOM 8394 N N . MET B 1 157 ? -44.228 36.006 111.763 1.00 18.90 157 MET B N 1
ATOM 8395 C CA . MET B 1 157 ? -43.738 37.198 111.093 1.00 18.90 157 MET B CA 1
ATOM 8396 C C . MET B 1 157 ? -43.768 38.397 112.025 1.00 18.90 157 MET B C 1
ATOM 8397 O O . MET B 1 157 ? -42.832 39.202 112.034 1.00 18.90 157 MET B O 1
ATOM 8411 N N . ALA B 1 158 ? -44.840 38.528 112.809 1.00 15.15 158 ALA B N 1
ATOM 8412 C CA . ALA B 1 158 ? -44.907 39.554 113.839 1.00 15.15 158 ALA B CA 1
ATOM 8413 C C . ALA B 1 158 ? -43.891 39.306 114.936 1.00 15.15 158 ALA B C 1
ATOM 8414 O O . ALA B 1 158 ? -43.457 40.250 115.604 1.00 15.15 158 ALA B O 1
ATOM 8421 N N . THR B 1 159 ? -43.524 38.049 115.148 1.00 16.08 159 THR B N 1
ATOM 8422 C CA . THR B 1 159 ? -42.546 37.652 116.141 1.00 16.08 159 THR B CA 1
ATOM 8423 C C . THR B 1 159 ? -41.530 36.778 115.437 1.00 16.08 159 THR B C 1
ATOM 8424 O O . THR B 1 159 ? -41.895 35.768 114.831 1.00 16.08 159 THR B O 1
ATOM 8435 N N . GLY B 1 160 ? -40.264 37.148 115.530 1.00 17.31 160 GLY B N 1
ATOM 8436 C CA . GLY B 1 160 ? -39.225 36.397 114.858 1.00 17.31 160 GLY B CA 1
ATOM 8437 C C . GLY B 1 160 ? -38.961 35.070 115.531 1.00 17.31 160 GLY B C 1
ATOM 8438 O O . GLY B 1 160 ? -37.907 34.872 116.141 1.00 17.31 160 GLY B O 1
ATOM 8442 N N . LYS B 1 161 ? -39.924 34.157 115.429 1.00 17.49 161 LYS B N 1
ATOM 8443 C CA . LYS B 1 161 ? -39.925 32.930 116.208 1.00 17.49 161 LYS B CA 1
ATOM 8444 C C . LYS B 1 161 ? -38.738 32.042 115.852 1.00 17.49 161 LYS B C 1
ATOM 8445 O O . LYS B 1 161 ? -37.812 31.878 116.653 1.00 17.49 161 LYS B O 1
ATOM 8464 N N . SER B 1 162 ? -38.766 31.465 114.653 1.00 19.02 162 SER B N 1
ATOM 8465 C CA . SER B 1 162 ? -37.636 30.794 114.014 1.00 19.02 162 SER B CA 1
ATOM 8466 C C . SER B 1 162 ? -37.146 29.501 114.668 1.00 19.02 162 SER B C 1
ATOM 8467 O O . SER B 1 162 ? -36.388 28.761 114.035 1.00 19.02 162 SER B O 1
ATOM 8475 N N . VAL B 1 163 ? -37.595 29.176 115.879 1.00 19.41 163 VAL B N 1
ATOM 8476 C CA . VAL B 1 163 ? -37.155 27.982 116.604 1.00 19.41 163 VAL B CA 1
ATOM 8477 C C . VAL B 1 163 ? -38.219 27.684 117.648 1.00 19.41 163 VAL B C 1
ATOM 8478 O O . VAL B 1 163 ? -38.749 28.597 118.283 1.00 19.41 163 VAL B O 1
ATOM 8491 N N . ASP B 1 164 ? -38.505 26.398 117.848 1.00 21.52 164 ASP B N 1
ATOM 8492 C CA . ASP B 1 164 ? -39.537 26.011 118.803 1.00 21.52 164 ASP B CA 1
ATOM 8493 C C . ASP B 1 164 ? -39.043 26.071 120.240 1.00 21.52 164 ASP B C 1
ATOM 8494 O O . ASP B 1 164 ? -39.821 26.405 121.141 1.00 21.52 164 ASP B O 1
ATOM 8503 N N . SER B 1 165 ? -37.776 25.747 120.473 1.00 18.19 165 SER B N 1
ATOM 8504 C CA . SER B 1 165 ? -37.153 25.807 121.793 1.00 18.19 165 SER B CA 1
ATOM 8505 C C . SER B 1 165 ? -35.955 26.738 121.683 1.00 18.19 165 SER B C 1
ATOM 8506 O O . SER B 1 165 ? -34.871 26.322 121.270 1.00 18.19 165 SER B O 1
ATOM 8514 N N . GLU B 1 166 ? -36.155 28.000 122.060 1.00 16.17 166 GLU B N 1
ATOM 8515 C CA . GLU B 1 166 ? -35.150 29.023 121.811 1.00 16.17 166 GLU B CA 1
ATOM 8516 C C . GLU B 1 166 ? -33.967 28.898 122.757 1.00 16.17 166 GLU B C 1
ATOM 8517 O O . GLU B 1 166 ? -32.843 29.255 122.390 1.00 16.17 166 GLU B O 1
ATOM 8529 N N . TRP B 1 167 ? -34.198 28.403 123.973 1.00 14.57 167 TRP B N 1
ATOM 8530 C CA . TRP B 1 167 ? -33.153 28.341 124.991 1.00 14.57 167 TRP B CA 1
ATOM 8531 C C . TRP B 1 167 ? -31.958 27.499 124.579 1.00 14.57 167 TRP B C 1
ATOM 8532 O O . TRP B 1 167 ? -30.883 27.642 125.169 1.00 14.57 167 TRP B O 1
ATOM 8553 N N . GLU B 1 168 ? -32.115 26.633 123.588 1.00 15.29 168 GLU B N 1
ATOM 8554 C CA . GLU B 1 168 ? -31.029 25.824 123.064 1.00 15.29 168 GLU B CA 1
ATOM 8555 C C . GLU B 1 168 ? -30.065 26.618 122.198 1.00 15.29 168 GLU B C 1
ATOM 8556 O O . GLU B 1 168 ? -29.021 26.081 121.816 1.00 15.29 168 GLU B O 1
ATOM 8568 N N . ALA B 1 169 ? -30.383 27.874 121.890 1.00 12.11 169 ALA B N 1
ATOM 8569 C CA . ALA B 1 169 ? -29.641 28.675 120.935 1.00 12.11 169 ALA B CA 1
ATOM 8570 C C . ALA B 1 169 ? -28.820 29.773 121.585 1.00 12.11 169 ALA B C 1
ATOM 8571 O O . ALA B 1 169 ? -28.221 30.580 120.869 1.00 12.11 169 ALA B O 1
ATOM 8578 N N . PHE B 1 170 ? -28.778 29.834 122.911 1.00 13.15 170 PHE B N 1
ATOM 8579 C CA . PHE B 1 170 ? -28.032 30.875 123.589 1.00 13.15 170 PHE B CA 1
ATOM 8580 C C . PHE B 1 170 ? -27.581 30.399 124.956 1.00 13.15 170 PHE B C 1
ATOM 8581 O O . PHE B 1 170 ? -28.126 29.451 125.524 1.00 13.15 170 PHE B O 1
ATOM 8598 N N . PHE B 1 171 ? -26.585 31.097 125.482 1.00 13.23 171 PHE B N 1
ATOM 8599 C CA . PHE B 1 171 ? -26.079 30.859 126.818 1.00 13.23 171 PHE B CA 1
ATOM 8600 C C . PHE B 1 171 ? -26.836 31.724 127.814 1.00 13.23 171 PHE B C 1
ATOM 8601 O O . PHE B 1 171 ? -27.134 32.890 127.543 1.00 13.23 171 PHE B O 1
ATOM 8618 N N . SER B 1 172 ? -27.149 31.139 128.965 1.00 14.68 172 SER B N 1
ATOM 8619 C CA . SER B 1 172 ? -27.967 31.771 129.986 1.00 14.68 172 SER B CA 1
ATOM 8620 C C . SER B 1 172 ? -27.192 31.851 131.291 1.00 14.68 172 SER B C 1
ATOM 8621 O O . SER B 1 172 ? -26.520 30.893 131.678 1.00 14.68 172 SER B O 1
ATOM 8629 N N . PHE B 1 173 ? -27.314 32.989 131.971 1.00 14.14 173 PHE B N 1
ATOM 8630 C CA . PHE B 1 173 ? -26.611 33.234 133.223 1.00 14.14 173 PHE B CA 1
ATOM 8631 C C . PHE B 1 173 ? -26.930 32.151 134.240 1.00 14.14 173 PHE B C 1
ATOM 8632 O O . PHE B 1 173 ? -28.080 31.721 134.360 1.00 14.14 173 PHE B O 1
ATOM 8649 N N . HIS B 1 174 ? -25.901 31.700 134.958 1.00 14.56 174 HIS B N 1
ATOM 8650 C CA . HIS B 1 174 ? -26.036 30.656 135.962 1.00 14.56 174 HIS B CA 1
ATOM 8651 C C . HIS B 1 174 ? -25.493 31.059 137.321 1.00 14.56 174 HIS B C 1
ATOM 8652 O O . HIS B 1 174 ? -26.138 30.789 138.340 1.00 14.56 174 HIS B O 1
ATOM 8666 N N . THR B 1 175 ? -24.344 31.716 137.370 1.00 14.28 175 THR B N 1
ATOM 8667 C CA . THR B 1 175 ? -23.753 32.165 138.625 1.00 14.28 175 THR B CA 1
ATOM 8668 C C . THR B 1 175 ? -22.538 33.018 138.298 1.00 14.28 175 THR B C 1
ATOM 8669 O O . THR B 1 175 ? -22.150 33.167 137.137 1.00 14.28 175 THR B O 1
ATOM 8680 N N . SER B 1 176 ? -21.943 33.580 139.344 1.00 13.63 176 SER B N 1
ATOM 8681 C CA . SER B 1 176 ? -20.751 34.398 139.217 1.00 13.63 176 SER B CA 1
ATOM 8682 C C . SER B 1 176 ? -19.937 34.243 140.488 1.00 13.63 176 SER B C 1
ATOM 8683 O O . SER B 1 176 ? -20.498 34.123 141.579 1.00 13.63 176 SER B O 1
ATOM 8691 N N . VAL B 1 177 ? -18.617 34.231 140.336 1.00 14.89 177 VAL B N 1
ATOM 8692 C CA . VAL B 1 177 ? -17.692 34.096 141.451 1.00 14.89 177 VAL B CA 1
ATOM 8693 C C . VAL B 1 177 ? -16.596 35.140 141.311 1.00 14.89 177 VAL B C 1
ATOM 8694 O O . VAL B 1 177 ? -16.066 35.356 140.217 1.00 14.89 177 VAL B O 1
ATOM 8707 N N . ASN B 1 178 ? -16.260 35.785 142.422 1.00 17.54 178 ASN B N 1
ATOM 8708 C CA . ASN B 1 178 ? -15.149 36.721 142.462 1.00 17.54 178 ASN B CA 1
ATOM 8709 C C . ASN B 1 178 ? -13.859 35.936 142.627 1.00 17.54 178 ASN B C 1
ATOM 8710 O O . ASN B 1 178 ? -13.673 35.254 143.640 1.00 17.54 178 ASN B O 1
ATOM 8721 N N . TRP B 1 179 ? -12.977 36.022 141.637 1.00 16.42 179 TRP B N 1
ATOM 8722 C CA . TRP B 1 179 ? -11.643 35.446 141.722 1.00 16.42 179 TRP B CA 1
ATOM 8723 C C . TRP B 1 179 ? -10.679 36.533 142.160 1.00 16.42 179 TRP B C 1
ATOM 8724 O O . TRP B 1 179 ? -10.440 37.500 141.431 1.00 16.42 179 TRP B O 1
ATOM 8745 N N . SER B 1 180 ? -10.131 36.361 143.353 1.00 19.49 180 SER B N 1
ATOM 8746 C CA . SER B 1 180 ? -9.374 37.383 144.042 1.00 19.49 180 SER B CA 1
ATOM 8747 C C . SER B 1 180 ? -7.890 37.068 144.010 1.00 19.49 180 SER B C 1
ATOM 8748 O O . SER B 1 180 ? -7.458 35.973 143.649 1.00 19.49 180 SER B O 1
ATOM 8756 N N . THR B 1 181 ? -7.115 38.066 144.418 1.00 19.21 181 THR B N 1
ATOM 8757 C CA . THR B 1 181 ? -5.671 37.950 144.527 1.00 19.21 181 THR B CA 1
ATOM 8758 C C . THR B 1 181 ? -5.244 37.096 145.715 1.00 19.21 181 THR B C 1
ATOM 8759 O O . THR B 1 181 ? -4.086 36.674 145.767 1.00 19.21 181 THR B O 1
ATOM 8770 N N . SER B 1 182 ? -6.156 36.805 146.643 1.00 20.42 182 SER B N 1
ATOM 8771 C CA . SER B 1 182 ? -5.839 36.037 147.836 1.00 20.42 182 SER B CA 1
ATOM 8772 C C . SER B 1 182 ? -6.046 34.548 147.648 1.00 20.42 182 SER B C 1
ATOM 8773 O O . SER B 1 182 ? -5.321 33.748 148.248 1.00 20.42 182 SER B O 1
ATOM 8781 N N . GLU B 1 183 ? -7.025 34.162 146.841 1.00 20.69 183 GLU B N 1
ATOM 8782 C CA . GLU B 1 183 ? -7.281 32.756 146.576 1.00 20.69 183 GLU B CA 1
ATOM 8783 C C . GLU B 1 183 ? -6.080 32.133 145.889 1.00 20.69 183 GLU B C 1
ATOM 8784 O O . GLU B 1 183 ? -5.657 32.587 144.823 1.00 20.69 183 GLU B O 1
ATOM 8796 N N . THR B 1 184 ? -5.538 31.091 146.505 1.00 16.11 184 THR B N 1
ATOM 8797 C CA . THR B 1 184 ? -4.281 30.501 146.086 1.00 16.11 184 THR B CA 1
ATOM 8798 C C . THR B 1 184 ? -4.521 29.320 145.156 1.00 16.11 184 THR B C 1
ATOM 8799 O O . THR B 1 184 ? -5.652 28.975 144.812 1.00 16.11 184 THR B O 1
ATOM 8810 N N . GLN B 1 185 ? -3.426 28.694 144.751 1.00 15.50 185 GLN B N 1
ATOM 8811 C CA . GLN B 1 185 ? -3.484 27.592 143.809 1.00 15.50 185 GLN B CA 1
ATOM 8812 C C . GLN B 1 185 ? -4.218 26.412 144.429 1.00 15.50 185 GLN B C 1
ATOM 8813 O O . GLN B 1 185 ? -4.116 26.158 145.630 1.00 15.50 185 GLN B O 1
ATOM 8827 N N . GLY B 1 186 ? -4.962 25.688 143.597 1.00 15.31 186 GLY B N 1
ATOM 8828 C CA . GLY B 1 186 ? -5.684 24.519 144.032 1.00 15.31 186 GLY B CA 1
ATOM 8829 C C . GLY B 1 186 ? -7.064 24.782 144.580 1.00 15.31 186 GLY B C 1
ATOM 8830 O O . GLY B 1 186 ? -7.796 23.823 144.847 1.00 15.31 186 GLY B O 1
ATOM 8834 N N . LYS B 1 187 ? -7.444 26.040 144.763 1.00 16.83 187 LYS B N 1
ATOM 8835 C CA . LYS B 1 187 ? -8.771 26.370 145.248 1.00 16.83 187 LYS B CA 1
ATOM 8836 C C . LYS B 1 187 ? -9.763 26.288 144.104 1.00 16.83 187 LYS B C 1
ATOM 8837 O O . LYS B 1 187 ? -9.499 26.784 143.008 1.00 16.83 187 LYS B O 1
ATOM 8856 N N . ILE B 1 188 ? -10.905 25.664 144.366 1.00 17.49 188 ILE B N 1
ATOM 8857 C CA . ILE B 1 188 ? -11.935 25.494 143.352 1.00 17.49 188 ILE B CA 1
ATOM 8858 C C . ILE B 1 188 ? -12.844 26.713 143.364 1.00 17.49 188 ILE B C 1
ATOM 8859 O O . ILE B 1 188 ? -13.367 27.102 144.413 1.00 17.49 188 ILE B O 1
ATOM 8875 N N . LEU B 1 189 ? -13.045 27.305 142.190 1.00 16.89 189 LEU B N 1
ATOM 8876 C CA . LEU B 1 189 ? -13.979 28.404 142.007 1.00 16.89 189 LEU B CA 1
ATOM 8877 C C . LEU B 1 189 ? -15.361 27.922 141.604 1.00 16.89 189 LEU B C 1
ATOM 8878 O O . LEU B 1 189 ? -16.365 28.456 142.083 1.00 16.89 189 LEU B O 1
ATOM 8894 N N . PHE B 1 190 ? -15.426 26.933 140.720 1.00 16.20 190 PHE B N 1
ATOM 8895 C CA . PHE B 1 190 ? -16.677 26.433 140.185 1.00 16.20 190 PHE B CA 1
ATOM 8896 C C . PHE B 1 190 ? -16.629 24.920 140.125 1.00 16.20 190 PHE B C 1
ATOM 8897 O O . PHE B 1 190 ? -15.634 24.337 139.693 1.00 16.20 190 PHE B O 1
ATOM 8914 N N . LYS B 1 191 ? -17.713 24.293 140.562 1.00 18.48 191 LYS B N 1
ATOM 8915 C CA . LYS B 1 191 ? -17.833 22.843 140.523 1.00 18.48 191 LYS B CA 1
ATOM 8916 C C . LYS B 1 191 ? -19.308 22.500 140.505 1.00 18.48 191 LYS B C 1
ATOM 8917 O O . LYS B 1 191 ? -20.031 22.836 141.447 1.00 18.48 191 LYS B O 1
ATOM 8936 N N . GLN B 1 192 ? -19.748 21.839 139.441 1.00 17.07 192 GLN B N 1
ATOM 8937 C CA . GLN B 1 192 ? -21.133 21.449 139.263 1.00 17.07 192 GLN B CA 1
ATOM 8938 C C . GLN B 1 192 ? -21.163 20.202 138.403 1.00 17.07 192 GLN B C 1
ATOM 8939 O O . GLN B 1 192 ? -20.470 20.130 137.385 1.00 17.07 192 GLN B O 1
ATOM 8953 N N . SER B 1 193 ? -21.966 19.229 138.812 1.00 14.89 193 SER B N 1
ATOM 8954 C CA . SER B 1 193 ? -22.145 18.024 138.027 1.00 14.89 193 SER B CA 1
ATOM 8955 C C . SER B 1 193 ? -23.209 18.242 136.968 1.00 14.89 193 SER B C 1
ATOM 8956 O O . SER B 1 193 ? -24.101 19.081 137.108 1.00 14.89 193 SER B O 1
ATOM 8964 N N . LEU B 1 194 ? -23.082 17.482 135.891 1.00 14.26 194 LEU B N 1
ATOM 8965 C CA . LEU B 1 194 ? -23.963 17.623 134.749 1.00 14.26 194 LEU B CA 1
ATOM 8966 C C . LEU B 1 194 ? -25.404 17.317 135.125 1.00 14.26 194 LEU B C 1
ATOM 8967 O O . LEU B 1 194 ? -25.683 16.418 135.921 1.00 14.26 194 LEU B O 1
ATOM 8983 N N . GLY B 1 195 ? -26.319 18.086 134.547 1.00 13.45 195 GLY B N 1
ATOM 8984 C CA . GLY B 1 195 ? -27.725 17.902 134.769 1.00 13.45 195 GLY B CA 1
ATOM 8985 C C . GLY B 1 195 ? -28.535 19.112 134.367 1.00 13.45 195 GLY B C 1
ATOM 8986 O O . GLY B 1 195 ? -27.994 20.158 134.000 1.00 13.45 195 GLY B O 1
ATOM 8990 N N . PRO B 1 196 ? -29.862 18.990 134.435 1.00 14.06 196 PRO B N 1
ATOM 8991 C CA . PRO B 1 196 ? -30.727 20.121 134.074 1.00 14.06 196 PRO B CA 1
ATOM 8992 C C . PRO B 1 196 ? -30.594 21.331 134.971 1.00 14.06 196 PRO B C 1
ATOM 8993 O O . PRO B 1 196 ? -30.928 22.437 134.535 1.00 14.06 196 PRO B O 1
ATOM 9004 N N . LEU B 1 197 ? -30.119 21.171 136.204 1.00 15.45 197 LEU B N 1
ATOM 9005 C CA . LEU B 1 197 ? -30.064 22.289 137.134 1.00 15.45 197 LEU B CA 1
ATOM 9006 C C . LEU B 1 197 ? -29.011 23.325 136.770 1.00 15.45 197 LEU B C 1
ATOM 9007 O O . LEU B 1 197 ? -28.938 24.362 137.434 1.00 15.45 197 LEU B O 1
ATOM 9023 N N . LEU B 1 198 ? -28.205 23.076 135.744 1.00 14.61 198 LEU B N 1
ATOM 9024 C CA . LEU B 1 198 ? -27.258 24.049 135.236 1.00 14.61 198 LEU B CA 1
ATOM 9025 C C . LEU B 1 198 ? -27.897 25.133 134.385 1.00 14.61 198 LEU B C 1
ATOM 9026 O O . LEU B 1 198 ? -27.199 26.078 134.008 1.00 14.61 198 LEU B O 1
ATOM 9042 N N . ASN B 1 199 ? -29.188 25.022 134.065 1.00 14.17 199 ASN B N 1
ATOM 9043 C CA . ASN B 1 199 ? -29.848 25.975 133.212 1.00 14.17 199 ASN B CA 1
ATOM 9044 C C . ASN B 1 199 ? -31.288 26.084 133.697 1.00 14.17 199 ASN B C 1
ATOM 9045 O O . ASN B 1 199 ? -31.914 25.043 133.948 1.00 14.17 199 ASN B O 1
ATOM 9056 N N . PRO B 1 200 ? -31.836 27.296 133.869 1.00 14.10 200 PRO B N 1
ATOM 9057 C CA . PRO B 1 200 ? -33.233 27.391 134.323 1.00 14.10 200 PRO B CA 1
ATOM 9058 C C . PRO B 1 200 ? -34.256 26.815 133.366 1.00 14.10 200 PRO B C 1
ATOM 9059 O O . PRO B 1 200 ? -35.275 26.279 133.811 1.00 14.10 200 PRO B O 1
ATOM 9070 N N . TYR B 1 201 ? -34.036 26.945 132.064 1.00 14.50 201 TYR B N 1
ATOM 9071 C CA . TYR B 1 201 ? -35.012 26.452 131.111 1.00 14.50 201 TYR B CA 1
ATOM 9072 C C . TYR B 1 201 ? -35.111 24.936 131.160 1.00 14.50 201 TYR B C 1
ATOM 9073 O O . TYR B 1 201 ? -36.177 24.369 130.903 1.00 14.50 201 TYR B O 1
ATOM 9091 N N . LEU B 1 202 ? -34.008 24.267 131.477 1.00 13.66 202 LEU B N 1
ATOM 9092 C CA . LEU B 1 202 ? -34.043 22.828 131.675 1.00 13.66 202 LEU B CA 1
ATOM 9093 C C . LEU B 1 202 ? -34.563 22.488 133.058 1.00 13.66 202 LEU B C 1
ATOM 9094 O O . LEU B 1 202 ? -35.245 21.475 133.234 1.00 13.66 202 LEU B O 1
ATOM 9110 N N . GLU B 1 203 ? -34.244 23.318 134.047 1.00 14.39 203 GLU B N 1
ATOM 9111 C CA . GLU B 1 203 ? -34.807 23.162 135.379 1.00 14.39 203 GLU B CA 1
ATOM 9112 C C . GLU B 1 203 ? -36.318 23.320 135.380 1.00 14.39 203 GLU B C 1
ATOM 9113 O O . GLU B 1 203 ? -36.984 22.798 136.278 1.00 14.39 203 GLU B O 1
ATOM 9125 N N . HIS B 1 204 ? -36.870 24.020 134.397 1.00 14.50 204 HIS B N 1
ATOM 9126 C CA . HIS B 1 204 ? -38.300 24.237 134.295 1.00 14.50 204 HIS B CA 1
ATOM 9127 C C . HIS B 1 204 ? -38.975 23.069 133.592 1.00 14.50 204 HIS B C 1
ATOM 9128 O O . HIS B 1 204 ? -40.008 22.572 134.048 1.00 14.50 204 HIS B O 1
ATOM 9142 N N . LEU B 1 205 ? -38.390 22.615 132.488 1.00 14.27 205 LEU B N 1
ATOM 9143 C CA . LEU B 1 205 ? -38.912 21.475 131.760 1.00 14.27 205 LEU B CA 1
ATOM 9144 C C . LEU B 1 205 ? -38.598 20.147 132.424 1.00 14.27 205 LEU B C 1
ATOM 9145 O O . LEU B 1 205 ? -39.259 19.151 132.123 1.00 14.27 205 LEU B O 1
ATOM 9161 N N . ALA B 1 206 ? -37.611 20.107 133.314 1.00 14.47 206 ALA B N 1
ATOM 9162 C CA . ALA B 1 206 ? -37.331 18.896 134.066 1.00 14.47 206 ALA B CA 1
ATOM 9163 C C . ALA B 1 206 ? -38.486 18.489 134.964 1.00 14.47 206 ALA B C 1
ATOM 9164 O O . ALA B 1 206 ? -38.580 17.320 135.346 1.00 14.47 206 ALA B O 1
ATOM 9171 N N . LYS B 1 207 ? -39.360 19.427 135.316 1.00 14.83 207 LYS B N 1
ATOM 9172 C CA . LYS B 1 207 ? -40.514 19.130 136.144 1.00 14.83 207 LYS B CA 1
ATOM 9173 C C . LYS B 1 207 ? -41.537 18.270 135.422 1.00 14.83 207 LYS B C 1
ATOM 9174 O O . LYS B 1 207 ? -42.389 17.664 136.077 1.00 14.83 207 LYS B O 1
ATOM 9193 N N . LEU B 1 208 ? -41.477 18.216 134.096 1.00 15.43 208 LEU B N 1
ATOM 9194 C CA . LEU B 1 208 ? -42.399 17.442 133.289 1.00 15.43 208 LEU B CA 1
ATOM 9195 C C . LEU B 1 208 ? -41.877 16.063 132.932 1.00 15.43 208 LEU B C 1
ATOM 9196 O O . LEU B 1 208 ? -42.609 15.291 132.309 1.00 15.43 208 LEU B O 1
ATOM 9212 N N . TYR B 1 209 ? -40.640 15.743 133.290 1.00 16.23 209 TYR B N 1
ATOM 9213 C CA . TYR B 1 209 ? -39.992 14.510 132.890 1.00 16.23 209 TYR B CA 1
ATOM 9214 C C . TYR B 1 209 ? -39.360 13.856 134.107 1.00 16.23 209 TYR B C 1
ATOM 9215 O O . TYR B 1 209 ? -39.271 14.448 135.185 1.00 16.23 209 TYR B O 1
ATOM 9233 N N . VAL B 1 210 ? -38.930 12.610 133.917 1.00 18.70 210 VAL B N 1
ATOM 9234 C CA . VAL B 1 210 ? -38.146 11.883 134.909 1.00 18.70 210 VAL B CA 1
ATOM 9235 C C . VAL B 1 210 ? -36.881 11.304 134.295 1.00 18.70 210 VAL B C 1
ATOM 9236 O O . VAL B 1 210 ? -36.291 10.372 134.847 1.00 18.70 210 VAL B O 1
ATOM 9249 N N . ALA B 1 211 ? -36.438 11.849 133.167 1.00 17.34 211 ALA B N 1
ATOM 9250 C CA . ALA B 1 211 ? -35.205 11.365 132.577 1.00 17.34 211 ALA B CA 1
ATOM 9251 C C . ALA B 1 211 ? -34.645 12.386 131.605 1.00 17.34 211 ALA B C 1
ATOM 9252 O O . ALA B 1 211 ? -35.366 13.221 131.058 1.00 17.34 211 ALA B O 1
ATOM 9259 N N . TRP B 1 212 ? -33.339 12.283 131.391 1.00 14.82 212 TRP B N 1
ATOM 9260 C CA . TRP B 1 212 ? -32.595 13.209 130.561 1.00 14.82 212 TRP B CA 1
ATOM 9261 C C . TRP B 1 212 ? -31.341 12.505 130.084 1.00 14.82 212 TRP B C 1
ATOM 9262 O O . TRP B 1 212 ? -30.937 11.479 130.634 1.00 14.82 212 TRP B O 1
ATOM 9283 N N . SER B 1 213 ? -30.729 13.066 129.049 1.00 16.02 213 SER B N 1
ATOM 9284 C CA . SER B 1 213 ? -29.456 12.552 128.576 1.00 16.02 213 SER B CA 1
ATOM 9285 C C . SER B 1 213 ? -28.783 13.557 127.660 1.00 16.02 213 SER B C 1
ATOM 9286 O O . SER B 1 213 ? -29.425 14.102 126.759 1.00 16.02 213 SER B O 1
ATOM 9294 N N . GLY B 1 214 ? -27.497 13.801 127.885 1.00 14.01 214 GLY B N 1
ATOM 9295 C CA . GLY B 1 214 ? -26.678 14.564 126.972 1.00 14.01 214 GLY B CA 1
ATOM 9296 C C . GLY B 1 214 ? -25.838 15.637 127.619 1.00 14.01 214 GLY B C 1
ATOM 9297 O O . GLY B 1 214 ? -25.792 15.762 128.843 1.00 14.01 214 GLY B O 1
ATOM 9301 N N . SER B 1 215 ? -25.183 16.430 126.785 1.00 13.82 215 SER B N 1
ATOM 9302 C CA . SER B 1 215 ? -24.187 17.379 127.237 1.00 13.82 215 SER B CA 1
ATOM 9303 C C . SER B 1 215 ? -24.782 18.769 127.372 1.00 13.82 215 SER B C 1
ATOM 9304 O O . SER B 1 215 ? -25.762 19.125 126.717 1.00 13.82 215 SER B O 1
ATOM 9312 N N . ILE B 1 216 ? -24.160 19.556 128.240 1.00 14.05 216 ILE B N 1
ATOM 9313 C CA . ILE B 1 216 ? -24.501 20.949 128.459 1.00 14.05 216 ILE B CA 1
ATOM 9314 C C . ILE B 1 216 ? -23.226 21.755 128.317 1.00 14.05 216 ILE B C 1
ATOM 9315 O O . ILE B 1 216 ? -22.166 21.347 128.802 1.00 14.05 216 ILE B O 1
ATOM 9331 N N . ASP B 1 217 ? -23.330 22.888 127.630 1.00 15.09 217 ASP B N 1
ATOM 9332 C CA . ASP B 1 217 ? -22.206 23.784 127.418 1.00 15.09 217 ASP B CA 1
ATOM 9333 C C . ASP B 1 217 ? -22.144 24.787 128.533 1.00 15.09 217 ASP B C 1
ATOM 9334 O O . ASP B 1 217 ? -23.148 25.146 129.097 1.00 15.09 217 ASP B O 1
ATOM 9341 N N . VAL B 1 218 ? -20.951 25.267 128.823 1.00 14.73 218 VAL B N 1
ATOM 9342 C CA . VAL B 1 218 ? -20.740 26.208 129.912 1.00 14.73 218 VAL B CA 1
ATOM 9343 C C . VAL B 1 218 ? -19.738 27.240 129.430 1.00 14.73 218 VAL B C 1
ATOM 9344 O O . VAL B 1 218 ? -18.681 26.877 128.909 1.00 14.73 218 VAL B O 1
ATOM 9357 N N . ARG B 1 219 ? -20.059 28.518 129.613 1.00 14.37 219 ARG B N 1
ATOM 9358 C CA . ARG B 1 219 ? -19.275 29.613 129.061 1.00 14.37 219 ARG B CA 1
ATOM 9359 C C . ARG B 1 219 ? -18.735 30.483 130.184 1.00 14.37 219 ARG B C 1
ATOM 9360 O O . ARG B 1 219 ? -19.402 30.685 131.201 1.00 14.37 219 ARG B O 1
ATOM 9381 N N . PHE B 1 220 ? -17.529 31.004 129.983 1.00 15.12 220 PHE B N 1
ATOM 9382 C CA . PHE B 1 220 ? -16.793 31.726 131.008 1.00 15.12 220 PHE B CA 1
ATOM 9383 C C . PHE B 1 220 ? -16.251 33.023 130.438 1.00 15.12 220 PHE B C 1
ATOM 9384 O O . PHE B 1 220 ? -15.676 33.037 129.346 1.00 15.12 220 PHE B O 1
ATOM 9401 N N . SER B 1 221 ? -16.450 34.106 131.181 1.00 15.14 221 SER B N 1
ATOM 9402 C CA . SER B 1 221 ? -15.978 35.431 130.818 1.00 15.14 221 SER B CA 1
ATOM 9403 C C . SER B 1 221 ? -15.384 36.058 132.067 1.00 15.14 221 SER B C 1
ATOM 9404 O O . SER B 1 221 ? -16.097 36.268 133.052 1.00 15.14 221 SER B O 1
ATOM 9412 N N . ILE B 1 222 ? -14.090 36.361 132.027 1.00 16.02 222 ILE B N 1
ATOM 9413 C CA . ILE B 1 222 ? -13.346 36.635 133.250 1.00 16.02 222 ILE B CA 1
ATOM 9414 C C . ILE B 1 222 ? -13.474 38.093 133.669 1.00 16.02 222 ILE B C 1
ATOM 9415 O O . ILE B 1 222 ? -13.667 38.394 134.849 1.00 16.02 222 ILE B O 1
ATOM 9431 N N . SER B 1 223 ? -13.343 39.016 132.719 1.00 15.82 223 SER B N 1
ATOM 9432 C CA . SER B 1 223 ? -13.598 40.441 132.940 1.00 15.82 223 SER B CA 1
ATOM 9433 C C . SER B 1 223 ? -12.715 41.026 134.047 1.00 15.82 223 SER B C 1
ATOM 9434 O O . SER B 1 223 ? -13.175 41.400 135.125 1.00 15.82 223 SER B O 1
ATOM 9442 N N . GLY B 1 224 ? -11.422 41.087 133.740 1.00 19.00 224 GLY B N 1
ATOM 9443 C CA . GLY B 1 224 ? -10.468 41.833 134.524 1.00 19.00 224 GLY B CA 1
ATOM 9444 C C . GLY B 1 224 ? -9.625 42.738 133.644 1.00 19.00 224 GLY B C 1
ATOM 9445 O O . GLY B 1 224 ? -9.805 42.813 132.427 1.00 19.00 224 GLY B O 1
ATOM 9449 N N . SER B 1 225 ? -8.702 43.436 134.294 1.00 21.54 225 SER B N 1
ATOM 9450 C CA . SER B 1 225 ? -7.781 44.320 133.606 1.00 21.54 225 SER B CA 1
ATOM 9451 C C . SER B 1 225 ? -6.695 43.527 132.884 1.00 21.54 225 SER B C 1
ATOM 9452 O O . SER B 1 225 ? -6.570 42.307 133.023 1.00 21.54 225 SER B O 1
ATOM 9460 N N . GLY B 1 226 ? -5.903 44.246 132.097 1.00 19.59 226 GLY B N 1
ATOM 9461 C CA . GLY B 1 226 ? -4.803 43.675 131.350 1.00 19.59 226 GLY B CA 1
ATOM 9462 C C . GLY B 1 226 ? -3.488 43.722 132.094 1.00 19.59 226 GLY B C 1
ATOM 9463 O O . GLY B 1 226 ? -2.509 43.101 131.672 1.00 19.59 226 GLY B O 1
ATOM 9467 N N . VAL B 1 227 ? -3.435 44.490 133.182 1.00 21.93 227 VAL B N 1
ATOM 9468 C CA . VAL B 1 227 ? -2.306 44.392 134.095 1.00 21.93 227 VAL B CA 1
ATOM 9469 C C . VAL B 1 227 ? -2.371 43.122 134.926 1.00 21.93 227 VAL B C 1
ATOM 9470 O O . VAL B 1 227 ? -1.349 42.696 135.469 1.00 21.93 227 VAL B O 1
ATOM 9483 N N . PHE B 1 228 ? -3.538 42.501 135.042 1.00 20.71 228 PHE B N 1
ATOM 9484 C CA . PHE B 1 228 ? -3.643 41.285 135.823 1.00 20.71 228 PHE B CA 1
ATOM 9485 C C . PHE B 1 228 ? -2.955 40.139 135.105 1.00 20.71 228 PHE B C 1
ATOM 9486 O O . PHE B 1 228 ? -2.952 40.055 133.876 1.00 20.71 228 PHE B O 1
ATOM 9503 N N . GLY B 1 229 ? -2.365 39.254 135.896 1.00 17.70 229 GLY B N 1
ATOM 9504 C CA . GLY B 1 229 ? -1.845 38.005 135.403 1.00 17.70 229 GLY B CA 1
ATOM 9505 C C . GLY B 1 229 ? -2.266 36.859 136.289 1.00 17.70 229 GLY B C 1
ATOM 9506 O O . GLY B 1 229 ? -1.956 36.829 137.482 1.00 17.70 229 GLY B O 1
ATOM 9510 N N . GLY B 1 230 ? -2.993 35.919 135.710 1.00 16.97 230 GLY B N 1
ATOM 9511 C CA . GLY B 1 230 ? -3.457 34.754 136.433 1.00 16.97 230 GLY B CA 1
ATOM 9512 C C . GLY B 1 230 ? -3.975 33.735 135.450 1.00 16.97 230 GLY B C 1
ATOM 9513 O O . GLY B 1 230 ? -4.184 34.030 134.273 1.00 16.97 230 GLY B O 1
ATOM 9517 N N . LYS B 1 231 ? -4.182 32.523 135.950 1.00 16.22 231 LYS B N 1
ATOM 9518 C CA . LYS B 1 231 ? -4.557 31.429 135.075 1.00 16.22 231 LYS B CA 1
ATOM 9519 C C . LYS B 1 231 ? -5.372 30.408 135.847 1.00 16.22 231 LYS B C 1
ATOM 9520 O O . LYS B 1 231 ? -5.052 30.079 136.991 1.00 16.22 231 LYS B O 1
ATOM 9539 N N . LEU B 1 232 ? -6.433 29.928 135.211 1.00 15.79 232 LEU B N 1
ATOM 9540 C CA . LEU B 1 232 ? -7.307 28.902 135.748 1.00 15.79 232 LEU B CA 1
ATOM 9541 C C . LEU B 1 232 ? -7.096 27.608 134.981 1.00 15.79 232 LEU B C 1
ATOM 9542 O O . LEU B 1 232 ? -6.491 27.593 133.909 1.00 15.79 232 LEU B O 1
ATOM 9558 N N . ALA B 1 233 ? -7.593 26.516 135.551 1.00 15.48 233 ALA B N 1
ATOM 9559 C CA . ALA B 1 233 ? -7.516 25.199 134.940 1.00 15.48 233 ALA B CA 1
ATOM 9560 C C . ALA B 1 233 ? -8.843 24.489 135.110 1.00 15.48 233 ALA B C 1
ATOM 9561 O O . ALA B 1 233 ? -9.362 24.398 136.224 1.00 15.48 233 ALA B O 1
ATOM 9568 N N . ALA B 1 234 ? -9.374 23.981 134.006 1.00 15.02 234 ALA B N 1
ATOM 9569 C CA . ALA B 1 234 ? -10.636 23.263 133.985 1.00 15.02 234 ALA B CA 1
ATOM 9570 C C . ALA B 1 234 ? -10.374 21.768 133.934 1.00 15.02 234 ALA B C 1
ATOM 9571 O O . ALA B 1 234 ? -9.541 21.312 133.148 1.00 15.02 234 ALA B O 1
ATOM 9578 N N . ILE B 1 235 ? -11.101 21.011 134.751 1.00 15.31 235 ILE B N 1
ATOM 9579 C CA . ILE B 1 235 ? -10.964 19.565 134.824 1.00 15.31 235 ILE B CA 1
ATOM 9580 C C . ILE B 1 235 ? -12.354 18.967 134.677 1.00 15.31 235 ILE B C 1
ATOM 9581 O O . ILE B 1 235 ? -13.266 19.325 135.428 1.00 15.31 235 ILE B O 1
ATOM 9597 N N . VAL B 1 236 ? -12.514 18.064 133.716 1.00 14.61 236 VAL B N 1
ATOM 9598 C CA . VAL B 1 236 ? -13.742 17.304 133.534 1.00 14.61 236 VAL B CA 1
ATOM 9599 C C . VAL B 1 236 ? -13.482 15.940 134.159 1.00 14.61 236 VAL B C 1
ATOM 9600 O O . VAL B 1 236 ? -12.808 15.098 133.564 1.00 14.61 236 VAL B O 1
ATOM 9613 N N . VAL B 1 237 ? -14.007 15.717 135.361 1.00 15.53 237 VAL B N 1
ATOM 9614 C CA . VAL B 1 237 ? -13.780 14.461 136.074 1.00 15.53 237 VAL B CA 1
ATOM 9615 C C . VAL B 1 237 ? -14.869 13.456 135.705 1.00 15.53 237 VAL B C 1
ATOM 9616 O O . VAL B 1 237 ? -15.967 13.871 135.313 1.00 15.53 237 VAL B O 1
ATOM 9629 N N . PRO B 1 238 ? -14.639 12.147 135.810 1.00 15.79 238 PRO B N 1
ATOM 9630 C CA . PRO B 1 238 ? -15.590 11.194 135.240 1.00 15.79 238 PRO B CA 1
ATOM 9631 C C . PRO B 1 238 ? -16.777 10.925 136.150 1.00 15.79 238 PRO B C 1
ATOM 9632 O O . PRO B 1 238 ? -16.857 11.447 137.272 1.00 15.79 238 PRO B O 1
ATOM 9643 N N . PRO B 1 239 ? -17.741 10.120 135.671 1.00 16.23 239 PRO B N 1
ATOM 9644 C CA . PRO B 1 239 ? -18.884 9.695 136.487 1.00 16.23 239 PRO B CA 1
ATOM 9645 C C . PRO B 1 239 ? -18.618 8.491 137.374 1.00 16.23 239 PRO B C 1
ATOM 9646 O O . PRO B 1 239 ? -18.768 7.349 136.929 1.00 16.23 239 PRO B O 1
ATOM 9657 N N . GLY B 1 240 ? -18.231 8.722 138.617 1.00 19.73 240 GLY B N 1
ATOM 9658 C CA . GLY B 1 240 ? -17.762 7.653 139.473 1.00 19.73 240 GLY B CA 1
ATOM 9659 C C . GLY B 1 240 ? -16.689 8.067 140.454 1.00 19.73 240 GLY B C 1
ATOM 9660 O O . GLY B 1 240 ? -16.174 7.230 141.194 1.00 19.73 240 GLY B O 1
ATOM 9664 N N . VAL B 1 241 ? -16.322 9.344 140.444 1.00 19.82 241 VAL B N 1
ATOM 9665 C CA . VAL B 1 241 ? -15.422 9.913 141.427 1.00 19.82 241 VAL B CA 1
ATOM 9666 C C . VAL B 1 241 ? -16.017 11.221 141.916 1.00 19.82 241 VAL B C 1
ATOM 9667 O O . VAL B 1 241 ? -16.869 11.825 141.263 1.00 19.82 241 VAL B O 1
ATOM 9680 N N . ASP B 1 242 ? -15.560 11.642 143.092 1.00 26.76 242 ASP B N 1
ATOM 9681 C CA . ASP B 1 242 ? -15.927 12.925 143.666 1.00 26.76 242 ASP B CA 1
ATOM 9682 C C . ASP B 1 242 ? -14.637 13.711 143.867 1.00 26.76 242 ASP B C 1
ATOM 9683 O O . ASP B 1 242 ? -13.762 13.251 144.621 1.00 26.76 242 ASP B O 1
ATOM 9692 N N . PRO B 1 243 ? -14.444 14.867 143.238 1.00 21.71 243 PRO B N 1
ATOM 9693 C CA . PRO B 1 243 ? -13.151 15.543 143.333 1.00 21.71 243 PRO B CA 1
ATOM 9694 C C . PRO B 1 243 ? -12.964 16.227 144.681 1.00 21.71 243 PRO B C 1
ATOM 9695 O O . PRO B 1 243 ? -13.861 16.279 145.522 1.00 21.71 243 PRO B O 1
ATOM 9706 N N . VAL B 1 244 ? -11.763 16.768 144.859 1.00 23.41 244 VAL B N 1
ATOM 9707 C CA . VAL B 1 244 ? -11.345 17.445 146.072 1.00 23.41 244 VAL B CA 1
ATOM 9708 C C . VAL B 1 244 ? -10.615 18.725 145.676 1.00 23.41 244 VAL B C 1
ATOM 9709 O O . VAL B 1 244 ? -10.372 18.980 144.495 1.00 23.41 244 VAL B O 1
ATOM 9722 N N . GLN B 1 245 ? -10.257 19.536 146.678 1.00 21.26 245 GLN B N 1
ATOM 9723 C CA . GLN B 1 245 ? -9.518 20.777 146.457 1.00 21.26 245 GLN B CA 1
ATOM 9724 C C . GLN B 1 245 ? -8.007 20.590 146.520 1.00 21.26 245 GLN B C 1
ATOM 9725 O O . GLN B 1 245 ? -7.286 21.518 146.910 1.00 21.26 245 GLN B O 1
ATOM 9739 N N . SER B 1 246 ? -7.506 19.422 146.144 1.00 19.57 246 SER B N 1
ATOM 9740 C CA . SER B 1 246 ? -6.076 19.189 146.049 1.00 19.57 246 SER B CA 1
ATOM 9741 C C . SER B 1 246 ? -5.619 19.345 144.608 1.00 19.57 246 SER B C 1
ATOM 9742 O O . SER B 1 246 ? -6.404 19.249 143.664 1.00 19.57 246 SER B O 1
ATOM 9750 N N . THR B 1 247 ? -4.322 19.589 144.454 1.00 17.19 247 THR B N 1
ATOM 9751 C CA . THR B 1 247 ? -3.698 19.671 143.143 1.00 17.19 247 THR B CA 1
ATOM 9752 C C . THR B 1 247 ? -3.562 18.323 142.460 1.00 17.19 247 THR B C 1
ATOM 9753 O O . THR B 1 247 ? -3.056 18.272 141.337 1.00 17.19 247 THR B O 1
ATOM 9764 N N . SER B 1 248 ? -3.996 17.237 143.095 1.00 16.77 248 SER B N 1
ATOM 9765 C CA . SER B 1 248 ? -4.032 15.951 142.426 1.00 16.77 248 SER B CA 1
ATOM 9766 C C . SER B 1 248 ? -5.082 15.891 141.329 1.00 16.77 248 SER B C 1
ATOM 9767 O O . SER B 1 248 ? -5.026 14.992 140.487 1.00 16.77 248 SER B O 1
ATOM 9775 N N . MET B 1 249 ? -6.039 16.817 141.316 1.00 17.94 249 MET B N 1
ATOM 9776 C CA . MET B 1 249 ? -6.928 16.928 140.172 1.00 17.94 249 MET B CA 1
ATOM 9777 C C . MET B 1 249 ? -6.187 17.390 138.930 1.00 17.94 249 MET B C 1
ATOM 9778 O O . MET B 1 249 ? -6.660 17.149 137.816 1.00 17.94 249 MET B O 1
ATOM 9792 N N . LEU B 1 250 ? -5.047 18.051 139.098 1.00 16.03 250 LEU B N 1
ATOM 9793 C CA . LEU B 1 250 ? -4.244 18.547 137.997 1.00 16.03 250 LEU B CA 1
ATOM 9794 C C . LEU B 1 250 ? -3.211 17.534 137.521 1.00 16.03 250 LEU B C 1
ATOM 9795 O O . LEU B 1 250 ? -2.351 17.879 136.707 1.00 16.03 250 LEU B O 1
ATOM 9811 N N . GLN B 1 251 ? -3.284 16.301 138.012 1.00 15.96 251 GLN B N 1
ATOM 9812 C CA . GLN B 1 251 ? -2.524 15.161 137.513 1.00 15.96 251 GLN B CA 1
ATOM 9813 C C . GLN B 1 251 ? -3.353 14.373 136.518 1.00 15.96 251 GLN B C 1
ATOM 9814 O O . GLN B 1 251 ? -3.314 13.144 136.462 1.00 15.96 251 GLN B O 1
ATOM 9828 N N . TYR B 1 252 ? -4.121 15.100 135.720 1.00 15.40 252 TYR B N 1
ATOM 9829 C CA . TYR B 1 252 ? -5.232 14.574 134.951 1.00 15.40 252 TYR B CA 1
ATOM 9830 C C . TYR B 1 252 ? -5.504 15.605 133.868 1.00 15.40 252 TYR B C 1
ATOM 9831 O O . TYR B 1 252 ? -5.153 16.773 134.059 1.00 15.40 252 TYR B O 1
ATOM 9849 N N . PRO B 1 253 ? -6.062 15.218 132.716 1.00 14.58 253 PRO B N 1
ATOM 9850 C CA . PRO B 1 253 ? -6.175 16.180 131.613 1.00 14.58 253 PRO B CA 1
ATOM 9851 C C . PRO B 1 253 ? -6.976 17.412 131.993 1.00 14.58 253 PRO B C 1
ATOM 9852 O O . PRO B 1 253 ? -8.143 17.327 132.379 1.00 14.58 253 PRO B O 1
ATOM 9863 N N . HIS B 1 254 ? -6.328 18.565 131.877 1.00 14.66 254 HIS B N 1
ATOM 9864 C CA . HIS B 1 254 ? -6.899 19.832 132.281 1.00 14.66 254 HIS B CA 1
ATOM 9865 C C . HIS B 1 254 ? -6.475 20.916 131.312 1.00 14.66 254 HIS B C 1
ATOM 9866 O O . HIS B 1 254 ? -5.321 20.968 130.882 1.00 14.66 254 HIS B O 1
ATOM 9881 N N . VAL B 1 255 ? -7.429 21.775 130.978 1.00 14.27 255 VAL B N 1
ATOM 9882 C CA . VAL B 1 255 ? -7.239 22.854 130.022 1.00 14.27 255 VAL B CA 1
ATOM 9883 C C . VAL B 1 255 ? -7.051 24.148 130.790 1.00 14.27 255 VAL B C 1
ATOM 9884 O O . VAL B 1 255 ? -7.790 24.435 131.736 1.00 14.27 255 VAL B O 1
ATOM 9897 N N . LEU B 1 256 ? -6.070 24.926 130.367 1.00 15.15 256 LEU B N 1
ATOM 9898 C CA . LEU B 1 256 ? -5.690 26.166 131.012 1.00 15.15 256 LEU B CA 1
ATOM 9899 C C . LEU B 1 256 ? -6.248 27.334 130.222 1.00 15.15 256 LEU B C 1
ATOM 9900 O O . LEU B 1 256 ? -6.395 27.265 129.001 1.00 15.15 256 LEU B O 1
ATOM 9916 N N . PHE B 1 257 ? -6.562 28.412 130.928 1.00 14.98 257 PHE B N 1
ATOM 9917 C CA . PHE B 1 257 ? -7.038 29.602 130.246 1.00 14.98 257 PHE B CA 1
ATOM 9918 C C . PHE B 1 257 ? -6.838 30.832 131.116 1.00 14.98 257 PHE B C 1
ATOM 9919 O O . PHE B 1 257 ? -7.079 30.812 132.324 1.00 14.98 257 PHE B O 1
ATOM 9936 N N . ASP B 1 258 ? -6.399 31.901 130.464 1.00 17.88 258 ASP B N 1
ATOM 9937 C CA . ASP B 1 258 ? -5.848 33.079 131.107 1.00 17.88 258 ASP B CA 1
ATOM 9938 C C . ASP B 1 258 ? -6.948 34.052 131.501 1.00 17.88 258 ASP B C 1
ATOM 9939 O O . ASP B 1 258 ? -8.035 34.069 130.920 1.00 17.88 258 ASP B O 1
ATOM 9948 N N . ALA B 1 259 ? -6.647 34.863 132.516 1.00 16.96 259 ALA B N 1
ATOM 9949 C CA . ALA B 1 259 ? -7.534 35.950 132.898 1.00 16.96 259 ALA B CA 1
ATOM 9950 C C . ALA B 1 259 ? -7.722 36.923 131.749 1.00 16.96 259 ALA B C 1
ATOM 9951 O O . ALA B 1 259 ? -8.830 37.417 131.512 1.00 16.96 259 ALA B O 1
ATOM 9958 N N . ARG B 1 260 ? -6.643 37.215 131.029 1.00 19.18 260 ARG B N 1
ATOM 9959 C CA . ARG B 1 260 ? -6.660 38.161 129.922 1.00 19.18 260 ARG B CA 1
ATOM 9960 C C . ARG B 1 260 ? -7.043 37.413 128.654 1.00 19.18 260 ARG B C 1
ATOM 9961 O O . ARG B 1 260 ? -6.202 37.040 127.836 1.00 19.18 260 ARG B O 1
ATOM 9982 N N . GLN B 1 261 ? -8.344 37.199 128.495 1.00 17.81 261 GLN B N 1
ATOM 9983 C CA . GLN B 1 261 ? -8.892 36.558 127.312 1.00 17.81 261 GLN B CA 1
ATOM 9984 C C . GLN B 1 261 ? -9.776 37.546 126.569 1.00 17.81 261 GLN B C 1
ATOM 9985 O O . GLN B 1 261 ? -10.561 38.277 127.180 1.00 17.81 261 GLN B O 1
ATOM 9999 N N . VAL B 1 262 ? -9.642 37.560 125.246 1.00 19.47 262 VAL B N 1
ATOM 10000 C CA . VAL B 1 262 ? -10.479 38.419 124.419 1.00 19.47 262 VAL B CA 1
ATOM 10001 C C . VAL B 1 262 ? -11.877 37.835 124.307 1.00 19.47 262 VAL B C 1
ATOM 10002 O O . VAL B 1 262 ? -12.880 38.511 124.560 1.00 19.47 262 VAL B O 1
ATOM 10015 N N . GLU B 1 263 ? -11.954 36.585 123.937 1.00 18.03 263 GLU B N 1
ATOM 10016 C CA . GLU B 1 263 ? -13.152 35.858 123.618 1.00 18.03 263 GLU B CA 1
ATOM 10017 C C . GLU B 1 263 ? -13.446 34.855 124.728 1.00 18.03 263 GLU B C 1
ATOM 10018 O O . GLU B 1 263 ? -12.513 34.230 125.243 1.00 18.03 263 GLU B O 1
ATOM 10030 N N . PRO B 1 264 ? -14.700 34.670 125.138 1.00 16.09 264 PRO B N 1
ATOM 10031 C CA . PRO B 1 264 ? -14.982 33.677 126.174 1.00 16.09 264 PRO B CA 1
ATOM 10032 C C . PRO B 1 264 ? -14.831 32.258 125.660 1.00 16.09 264 PRO B C 1
ATOM 10033 O O . PRO B 1 264 ? -14.815 31.994 124.457 1.00 16.09 264 PRO B O 1
ATOM 10044 N N . VAL B 1 265 ? -14.729 31.339 126.612 1.00 15.58 265 VAL B N 1
ATOM 10045 C CA . VAL B 1 265 ? -14.381 29.950 126.352 1.00 15.58 265 VAL B CA 1
ATOM 10046 C C . VAL B 1 265 ? -15.544 29.070 126.761 1.00 15.58 265 VAL B C 1
ATOM 10047 O O . VAL B 1 265 ? -16.189 29.313 127.784 1.00 15.58 265 VAL B O 1
ATOM 10060 N N . ILE B 1 266 ? -15.787 28.034 125.966 1.00 14.71 266 ILE B N 1
ATOM 10061 C CA . ILE B 1 266 ? -16.939 27.162 126.115 1.00 14.71 266 ILE B CA 1
ATOM 10062 C C . ILE B 1 266 ? -16.430 25.755 126.377 1.00 14.71 266 ILE B C 1
ATOM 10063 O O . ILE B 1 266 ? -15.596 25.244 125.622 1.00 14.71 266 ILE B O 1
ATOM 10079 N N . PHE B 1 267 ? -16.929 25.140 127.441 1.00 14.32 267 PHE B N 1
ATOM 10080 C CA . PHE B 1 267 ? -16.647 23.752 127.769 1.00 14.32 267 PHE B CA 1
ATOM 10081 C C . PHE B 1 267 ? -17.933 22.948 127.670 1.00 14.32 267 PHE B C 1
ATOM 10082 O O . PHE B 1 267 ? -18.958 23.341 128.232 1.00 14.32 267 PHE B O 1
ATOM 10099 N N . SER B 1 268 ? -17.874 21.838 126.945 1.00 14.40 268 SER B N 1
ATOM 10100 C CA . SER B 1 268 ? -18.975 20.892 126.866 1.00 14.40 268 SER B CA 1
ATOM 10101 C C . SER B 1 268 ? -18.715 19.756 127.840 1.00 14.40 268 SER B C 1
ATOM 10102 O O . SER B 1 268 ? -17.673 19.100 127.768 1.00 14.40 268 SER B O 1
ATOM 10110 N N . ILE B 1 269 ? -19.660 19.521 128.744 1.00 14.58 269 ILE B N 1
ATOM 10111 C CA . ILE B 1 269 ? -19.571 18.426 129.703 1.00 14.58 269 ILE B CA 1
ATOM 10112 C C . ILE B 1 269 ? -20.252 17.215 129.067 1.00 14.58 269 ILE B C 1
ATOM 10113 O O . ILE B 1 269 ? -21.485 17.219 128.937 1.00 14.58 269 ILE B O 1
ATOM 10129 N N . PRO B 1 270 ? -19.518 16.182 128.660 1.00 15.33 270 PRO B N 1
ATOM 10130 C CA . PRO B 1 270 ? -20.161 15.060 127.981 1.00 15.33 270 PRO B CA 1
ATOM 10131 C C . PRO B 1 270 ? -20.838 14.110 128.956 1.00 15.33 270 PRO B C 1
ATOM 10132 O O . PRO B 1 270 ? -20.389 13.901 130.084 1.00 15.33 270 PRO B O 1
ATOM 10143 N N . ASP B 1 271 ? -21.938 13.524 128.489 1.00 15.75 271 ASP B N 1
ATOM 10144 C CA . ASP B 1 271 ? -22.702 12.589 129.306 1.00 15.75 271 ASP B CA 1
ATOM 10145 C C . ASP B 1 271 ? -22.078 11.217 129.125 1.00 15.75 271 ASP B C 1
ATOM 10146 O O . ASP B 1 271 ? -22.460 10.439 128.250 1.00 15.75 271 ASP B O 1
ATOM 10155 N N . LEU B 1 272 ? -21.088 10.932 129.954 1.00 15.82 272 LEU B N 1
ATOM 10156 C CA . LEU B 1 272 ? -20.516 9.606 130.047 1.00 15.82 272 LEU B CA 1
ATOM 10157 C C . LEU B 1 272 ? -21.356 8.841 131.052 1.00 15.82 272 LEU B C 1
ATOM 10158 O O . LEU B 1 272 ? -21.698 9.374 132.110 1.00 15.82 272 LEU B O 1
ATOM 10174 N N . ARG B 1 273 ? -21.707 7.608 130.718 1.00 15.55 273 ARG B N 1
ATOM 10175 C CA . ARG B 1 273 ? -22.636 6.879 131.558 1.00 15.55 273 ARG B CA 1
ATOM 10176 C C . ARG B 1 273 ? -22.623 5.414 131.172 1.00 15.55 273 ARG B C 1
ATOM 10177 O O . ARG B 1 273 ? -22.346 5.064 130.024 1.00 15.55 273 ARG B O 1
ATOM 10198 N N . SER B 1 274 ? -22.941 4.570 132.148 1.00 14.76 274 SER B N 1
ATOM 10199 C CA . SER B 1 274 ? -23.112 3.147 131.925 1.00 14.76 274 SER B CA 1
ATOM 10200 C C . SER B 1 274 ? -24.525 2.796 131.515 1.00 14.76 274 SER B C 1
ATOM 10201 O O . SER B 1 274 ? -24.738 1.753 130.890 1.00 14.76 274 SER B O 1
ATOM 10209 N N . THR B 1 275 ? -25.483 3.642 131.860 1.00 14.76 275 THR B N 1
ATOM 10210 C CA . THR B 1 275 ? -26.867 3.447 131.499 1.00 14.76 275 THR B CA 1
ATOM 10211 C C . THR B 1 275 ? -27.128 4.010 130.109 1.00 14.76 275 THR B C 1
ATOM 10212 O O . THR B 1 275 ? -26.226 4.476 129.414 1.00 14.76 275 THR B O 1
ATOM 10223 N N . LEU B 1 276 ? -28.385 3.930 129.694 1.00 15.46 276 LEU B N 1
ATOM 10224 C CA . LEU B 1 276 ? -28.843 4.474 128.432 1.00 15.46 276 LEU B CA 1
ATOM 10225 C C . LEU B 1 276 ? -29.584 5.781 128.613 1.00 15.46 276 LEU B C 1
ATOM 10226 O O . LEU B 1 276 ? -29.811 6.491 127.630 1.00 15.46 276 LEU B O 1
ATOM 10242 N N . TYR B 1 277 ? -29.971 6.104 129.838 1.00 16.12 277 TYR B N 1
ATOM 10243 C CA . TYR B 1 277 ? -30.469 7.422 130.177 1.00 16.12 277 TYR B CA 1
ATOM 10244 C C . TYR B 1 277 ? -30.307 7.602 131.674 1.00 16.12 277 TYR B C 1
ATOM 10245 O O . TYR B 1 277 ? -29.944 6.673 132.397 1.00 16.12 277 TYR B O 1
ATOM 10263 N N . HIS B 1 278 ? -30.563 8.821 132.122 1.00 16.90 278 HIS B N 1
ATOM 10264 C CA . HIS B 1 278 ? -30.486 9.191 133.520 1.00 16.90 278 HIS B CA 1
ATOM 10265 C C . HIS B 1 278 ? -31.880 9.432 134.063 1.00 16.90 278 HIS B C 1
ATOM 10266 O O . HIS B 1 278 ? -32.845 9.568 133.315 1.00 16.90 278 HIS B O 1
ATOM 10280 N N . LEU B 1 279 ? -31.965 9.470 135.381 1.00 18.94 279 LEU B N 1
ATOM 10281 C CA . LEU B 1 279 ? -33.128 9.968 136.089 1.00 18.94 279 LEU B CA 1
ATOM 10282 C C . LEU B 1 279 ? -32.756 11.288 136.741 1.00 18.94 279 LEU B C 1
ATOM 10283 O O . LEU B 1 279 ? -31.582 11.638 136.858 1.00 18.94 279 LEU B O 1
ATOM 10299 N N . MET B 1 280 ? -33.771 12.028 137.168 1.00 18.62 280 MET B N 1
ATOM 10300 C CA . MET B 1 280 ? -33.507 13.302 137.811 1.00 18.62 280 MET B CA 1
ATOM 10301 C C . MET B 1 280 ? -32.866 13.129 139.172 1.00 18.62 280 MET B C 1
ATOM 10302 O O . MET B 1 280 ? -32.192 14.047 139.649 1.00 18.62 280 MET B O 1
ATOM 10316 N N . SER B 1 281 ? -33.047 11.975 139.797 1.00 22.17 281 SER B N 1
ATOM 10317 C CA . SER B 1 281 ? -32.436 11.673 141.075 1.00 22.17 281 SER B CA 1
ATOM 10318 C C . SER B 1 281 ? -30.989 11.223 140.942 1.00 22.17 281 SER B C 1
ATOM 10319 O O . SER B 1 281 ? -30.334 10.983 141.960 1.00 22.17 281 SER B O 1
ATOM 10327 N N . ASP B 1 282 ? -30.471 11.117 139.721 1.00 20.39 282 ASP B N 1
ATOM 10328 C CA . ASP B 1 282 ? -29.112 10.653 139.499 1.00 20.39 282 ASP B CA 1
ATOM 10329 C C . ASP B 1 282 ? -28.136 11.791 139.736 1.00 20.39 282 ASP B C 1
ATOM 10330 O O . ASP B 1 282 ? -28.377 12.926 139.315 1.00 20.39 282 ASP B O 1
ATOM 10339 N N . THR B 1 283 ? -27.038 11.474 140.417 1.00 24.68 283 THR B N 1
ATOM 10340 C CA . THR B 1 283 ? -26.026 12.449 140.780 1.00 24.68 283 THR B CA 1
ATOM 10341 C C . THR B 1 283 ? -24.608 11.983 140.505 1.00 24.68 283 THR B C 1
ATOM 10342 O O . THR B 1 283 ? -23.691 12.807 140.573 1.00 24.68 283 THR B O 1
ATOM 10353 N N . ASP B 1 284 ? -24.396 10.705 140.197 1.00 23.19 284 ASP B N 1
ATOM 10354 C CA . ASP B 1 284 ? -23.087 10.217 139.775 1.00 23.19 284 ASP B CA 1
ATOM 10355 C C . ASP B 1 284 ? -22.998 10.424 138.270 1.00 23.19 284 ASP B C 1
ATOM 10356 O O . ASP B 1 284 ? -23.259 9.532 137.462 1.00 23.19 284 ASP B O 1
ATOM 10365 N N . THR B 1 285 ? -22.635 11.647 137.900 1.00 17.36 285 THR B N 1
ATOM 10366 C CA . THR B 1 285 ? -22.527 12.063 136.516 1.00 17.36 285 THR B CA 1
ATOM 10367 C C . THR B 1 285 ? -21.208 12.788 136.324 1.00 17.36 285 THR B C 1
ATOM 10368 O O . THR B 1 285 ? -20.457 13.028 137.271 1.00 17.36 285 THR B O 1
ATOM 10379 N N . THR B 1 286 ? -20.930 13.125 135.075 1.00 15.27 286 THR B N 1
ATOM 10380 C CA . THR B 1 286 ? -19.716 13.850 134.750 1.00 15.27 286 THR B CA 1
ATOM 10381 C C . THR B 1 286 ? -19.791 15.267 135.296 1.00 15.27 286 THR B C 1
ATOM 10382 O O . THR B 1 286 ? -20.837 15.918 135.241 1.00 15.27 286 THR B O 1
ATOM 10393 N N . SER B 1 287 ? -18.665 15.743 135.816 1.00 15.06 287 SER B N 1
ATOM 10394 C CA . SER B 1 287 ? -18.562 17.040 136.457 1.00 15.06 287 SER B CA 1
ATOM 10395 C C . SER B 1 287 ? -17.500 17.873 135.765 1.00 15.06 287 SER B C 1
ATOM 10396 O O . SER B 1 287 ? -16.647 17.355 135.046 1.00 15.06 287 SER B O 1
ATOM 10404 N N . LEU B 1 288 ? -17.578 19.179 135.989 1.00 14.80 288 LEU B N 1
ATOM 10405 C CA . LEU B 1 288 ? -16.571 20.130 135.550 1.00 14.80 288 LEU B CA 1
ATOM 10406 C C . LEU B 1 288 ? -16.045 20.860 136.769 1.00 14.80 288 LEU B C 1
ATOM 10407 O O . LEU B 1 288 ? -16.820 21.460 137.517 1.00 14.80 288 LEU B O 1
ATOM 10423 N N . VAL B 1 289 ? -14.734 20.810 136.954 1.00 16.23 289 VAL B N 1
ATOM 10424 C CA . VAL B 1 289 ? -14.063 21.458 138.065 1.00 16.23 289 VAL B CA 1
ATOM 10425 C C . VAL B 1 289 ? -13.164 22.532 137.488 1.00 16.23 289 VAL B C 1
ATOM 10426 O O . VAL B 1 289 ? -12.550 22.336 136.436 1.00 16.23 289 VAL B O 1
ATOM 10439 N N . ILE B 1 290 ? -13.122 23.682 138.153 1.00 16.04 290 ILE B N 1
ATOM 10440 C CA . ILE B 1 290 ? -12.297 24.806 137.735 1.00 16.04 290 ILE B CA 1
ATOM 10441 C C . ILE B 1 290 ? -11.603 25.363 138.963 1.00 16.04 290 ILE B C 1
ATOM 10442 O O . ILE B 1 290 ? -12.268 25.794 139.909 1.00 16.04 290 ILE B O 1
ATOM 10458 N N . MET B 1 291 ? -10.274 25.357 138.946 1.00 16.58 291 MET B N 1
ATOM 10459 C CA . MET B 1 291 ? -9.471 25.796 140.068 1.00 16.58 291 MET B CA 1
ATOM 10460 C C . MET B 1 291 ? -8.403 26.760 139.589 1.00 16.58 291 MET B C 1
ATOM 10461 O O . MET B 1 291 ? -8.203 26.967 138.391 1.00 16.58 291 MET B O 1
ATOM 10475 N N . VAL B 1 292 ? -7.719 27.349 140.558 1.00 16.63 292 VAL B N 1
ATOM 10476 C CA . VAL B 1 292 ? -6.656 28.304 140.304 1.00 16.63 292 VAL B CA 1
ATOM 10477 C C . VAL B 1 292 ? -5.383 27.521 140.028 1.00 16.63 292 VAL B C 1
ATOM 10478 O O . VAL B 1 292 ? -4.865 26.831 140.911 1.00 16.63 292 VAL B O 1
ATOM 10491 N N . TYR B 1 293 ? -4.897 27.604 138.794 1.00 15.88 293 TYR B N 1
ATOM 10492 C CA . TYR B 1 293 ? -3.632 27.003 138.399 1.00 15.88 293 TYR B CA 1
ATOM 10493 C C . TYR B 1 293 ? -2.478 27.915 138.768 1.00 15.88 293 TYR B C 1
ATOM 10494 O O . TYR B 1 293 ? -1.470 27.466 139.319 1.00 15.88 293 TYR B O 1
ATOM 10512 N N . ASN B 1 294 ? -2.633 29.199 138.481 1.00 16.07 294 ASN B N 1
ATOM 10513 C CA . ASN B 1 294 ? -1.700 30.231 138.898 1.00 16.07 294 ASN B CA 1
ATOM 10514 C C . ASN B 1 294 ? -2.490 31.355 139.534 1.00 16.07 294 ASN B C 1
ATOM 10515 O O . ASN B 1 294 ? -3.495 31.803 138.977 1.00 16.07 294 ASN B O 1
ATOM 10526 N N . ASP B 1 295 ? -2.030 31.804 140.694 1.00 16.74 295 ASP B N 1
ATOM 10527 C CA . ASP B 1 295 ? -2.749 32.802 141.459 1.00 16.74 295 ASP B CA 1
ATOM 10528 C C . ASP B 1 295 ? -2.885 34.089 140.655 1.00 16.74 295 ASP B C 1
ATOM 10529 O O . ASP B 1 295 ? -2.095 34.380 139.755 1.00 16.74 295 ASP B O 1
ATOM 10538 N N . LEU B 1 296 ? -3.917 34.857 140.981 1.00 18.27 296 LEU B N 1
ATOM 10539 C CA . LEU B 1 296 ? -4.168 36.117 140.303 1.00 18.27 296 LEU B CA 1
ATOM 10540 C C . LEU B 1 296 ? -3.262 37.192 140.873 1.00 18.27 296 LEU B C 1
ATOM 10541 O O . LEU B 1 296 ? -2.993 37.219 142.075 1.00 18.27 296 LEU B O 1
ATOM 10557 N N . ILE B 1 297 ? -2.793 38.077 140.002 1.00 20.01 297 ILE B N 1
ATOM 10558 C CA . ILE B 1 297 ? -1.817 39.096 140.350 1.00 20.01 297 ILE B CA 1
ATOM 10559 C C . ILE B 1 297 ? -2.414 40.452 140.021 1.00 20.01 297 ILE B C 1
ATOM 10560 O O . ILE B 1 297 ? -3.096 40.610 139.005 1.00 20.01 297 ILE B O 1
ATOM 10576 N N . ASN B 1 298 ? -2.168 41.420 140.894 1.00 24.47 298 ASN B N 1
ATOM 10577 C CA . ASN B 1 298 ? -2.412 42.829 140.608 1.00 24.47 298 ASN B CA 1
ATOM 10578 C C . ASN B 1 298 ? -1.145 43.564 141.016 1.00 24.47 298 ASN B C 1
ATOM 10579 O O . ASN B 1 298 ? -0.861 43.657 142.228 1.00 24.47 298 ASN B O 1
ATOM 10590 N N . PRO B 1 299 ? -0.343 44.078 140.078 1.00 23.97 299 PRO B N 1
ATOM 10591 C CA . PRO B 1 299 ? 0.882 44.772 140.489 1.00 23.97 299 PRO B CA 1
ATOM 10592 C C . PRO B 1 299 ? 0.618 46.031 141.271 1.00 23.97 299 PRO B C 1
ATOM 10593 O O . PRO B 1 299 ? 1.490 46.479 142.023 1.00 23.97 299 PRO B O 1
ATOM 10604 N N . TYR B 1 300 ? -0.567 46.613 141.118 1.00 27.55 300 TYR B N 1
ATOM 10605 C CA . TYR B 1 300 ? -0.977 47.815 141.813 1.00 27.55 300 TYR B CA 1
ATOM 10606 C C . TYR B 1 300 ? -1.658 47.497 143.130 1.00 27.55 300 TYR B C 1
ATOM 10607 O O . TYR B 1 300 ? -2.395 48.334 143.660 1.00 27.55 300 TYR B O 1
ATOM 10625 N N . ALA B 1 301 ? -1.410 46.311 143.671 1.00 31.97 301 ALA B N 1
ATOM 10626 C CA . ALA B 1 301 ? -2.102 45.840 144.852 1.00 31.97 301 ALA B CA 1
ATOM 10627 C C . ALA B 1 301 ? -1.578 46.535 146.092 1.00 31.97 301 ALA B C 1
ATOM 10628 O O . ALA B 1 301 ? -0.405 46.904 146.186 1.00 31.97 301 ALA B O 1
ATOM 10635 N N . ASN B 1 302 ? -2.474 46.711 147.052 1.00 44.58 302 ASN B N 1
ATOM 10636 C CA . ASN B 1 302 ? -2.142 47.279 148.341 1.00 44.58 302 ASN B CA 1
ATOM 10637 C C . ASN B 1 302 ? -3.043 46.609 149.365 1.00 44.58 302 ASN B C 1
ATOM 10638 O O . ASN B 1 302 ? -3.901 45.791 149.025 1.00 44.58 302 ASN B O 1
ATOM 10649 N N . ASP B 1 303 ? -2.841 46.955 150.631 1.00 57.56 303 ASP B N 1
ATOM 10650 C CA . ASP B 1 303 ? -3.731 46.466 151.671 1.00 57.56 303 ASP B CA 1
ATOM 10651 C C . ASP B 1 303 ? -5.151 46.998 151.511 1.00 57.56 303 ASP B C 1
ATOM 10652 O O . ASP B 1 303 ? -6.093 46.366 151.999 1.00 57.56 303 ASP B O 1
ATOM 10661 N N . SER B 1 304 ? -5.321 48.133 150.831 1.00 53.07 304 SER B N 1
ATOM 10662 C CA . SER B 1 304 ? -6.616 48.770 150.640 1.00 53.07 304 SER B CA 1
ATOM 10663 C C . SER B 1 304 ? -7.219 48.514 149.264 1.00 53.07 304 SER B C 1
ATOM 10664 O O . SER B 1 304 ? -8.251 49.109 148.939 1.00 53.07 304 SER B O 1
ATOM 10672 N N . ASN B 1 305 ? -6.611 47.650 148.453 1.00 41.21 305 ASN B N 1
ATOM 10673 C CA . ASN B 1 305 ? -7.050 47.379 147.086 1.00 41.21 305 ASN B CA 1
ATOM 10674 C C . ASN B 1 305 ? -7.307 45.882 146.959 1.00 41.21 305 ASN B C 1
ATOM 10675 O O . ASN B 1 305 ? -6.405 45.116 146.617 1.00 41.21 305 ASN B O 1
ATOM 10686 N N . SER B 1 306 ? -8.538 45.475 147.244 1.00 42.46 306 SER B N 1
ATOM 10687 C CA . SER B 1 306 ? -8.958 44.083 147.097 1.00 42.46 306 SER B CA 1
ATOM 10688 C C . SER B 1 306 ? -9.719 43.899 145.788 1.00 42.46 306 SER B C 1
ATOM 10689 O O . SER B 1 306 ? -10.896 43.542 145.758 1.00 42.46 306 SER B O 1
ATOM 10697 N N . SER B 1 307 ? -9.013 44.154 144.694 1.00 30.21 307 SER B N 1
ATOM 10698 C CA . SER B 1 307 ? -9.576 44.018 143.363 1.00 30.21 307 SER B CA 1
ATOM 10699 C C . SER B 1 307 ? -9.281 42.630 142.809 1.00 30.21 307 SER B C 1
ATOM 10700 O O . SER B 1 307 ? -8.549 41.834 143.399 1.00 30.21 307 SER B O 1
ATOM 10708 N N . GLY B 1 308 ? -9.864 42.347 141.654 1.00 21.23 308 GLY B N 1
ATOM 10709 C CA . GLY B 1 308 ? -9.777 41.030 141.071 1.00 21.23 308 GLY B CA 1
ATOM 10710 C C . GLY B 1 308 ? -10.608 40.901 139.819 1.00 21.23 308 GLY B C 1
ATOM 10711 O O . GLY B 1 308 ? -10.862 41.890 139.130 1.00 21.23 308 GLY B O 1
ATOM 10715 N N . CYS B 1 309 ? -11.044 39.682 139.528 1.00 18.65 309 CYS B N 1
ATOM 10716 C CA . CYS B 1 309 ? -11.779 39.363 138.318 1.00 18.65 309 CYS B CA 1
ATOM 10717 C C . CYS B 1 309 ? -13.162 38.833 138.665 1.00 18.65 309 CYS B C 1
ATOM 10718 O O . CYS B 1 309 ? -13.420 38.406 139.792 1.00 18.65 309 CYS B O 1
ATOM 10726 N N . ILE B 1 310 ? -14.049 38.865 137.675 1.00 16.54 310 ILE B N 1
ATOM 10727 C CA . ILE B 1 310 ? -15.463 38.542 137.856 1.00 16.54 310 ILE B CA 1
ATOM 10728 C C . ILE B 1 310 ? -15.783 37.449 136.846 1.00 16.54 310 ILE B C 1
ATOM 10729 O O . ILE B 1 310 ? -16.037 37.719 135.671 1.00 16.54 310 ILE B O 1
ATOM 10745 N N . VAL B 1 311 ? -15.819 36.209 137.309 1.00 14.98 311 VAL B N 1
ATOM 10746 C CA . VAL B 1 311 ? -15.943 35.056 136.430 1.00 14.98 311 VAL B CA 1
ATOM 10747 C C . VAL B 1 311 ? -17.414 34.669 136.385 1.00 14.98 311 VAL B C 1
ATOM 10748 O O . VAL B 1 311 ? -17.946 34.116 137.350 1.00 14.98 311 VAL B O 1
ATOM 10761 N N . THR B 1 312 ? -18.069 34.952 135.264 1.00 14.87 312 THR B N 1
ATOM 10762 C CA . THR B 1 312 ? -19.471 34.614 135.077 1.00 14.87 312 THR B CA 1
ATOM 10763 C C . THR B 1 312 ? -19.603 33.307 134.326 1.00 14.87 312 THR B C 1
ATOM 10764 O O . THR B 1 312 ? -18.931 33.079 133.318 1.00 14.87 312 THR B O 1
ATOM 10775 N N . VAL B 1 313 ? -20.508 32.472 134.812 1.00 14.64 313 VAL B N 1
ATOM 10776 C CA . VAL B 1 313 ? -20.788 31.174 134.235 1.00 14.64 313 VAL B CA 1
ATOM 10777 C C . VAL B 1 313 ? -22.137 31.285 133.552 1.00 14.64 313 VAL B C 1
ATOM 10778 O O . VAL B 1 313 ? -23.119 31.715 134.169 1.00 14.64 313 VAL B O 1
ATOM 10791 N N . GLU B 1 314 ? -22.171 30.941 132.275 1.00 15.53 314 GLU B N 1
ATOM 10792 C CA . GLU B 1 314 ? -23.395 30.840 131.511 1.00 15.53 314 GLU B CA 1
ATOM 10793 C C . GLU B 1 314 ? -23.479 29.454 130.905 1.00 15.53 314 GLU B C 1
ATOM 10794 O O . GLU B 1 314 ? -22.462 28.837 130.594 1.00 15.53 314 GLU B O 1
ATOM 10806 N N . THR B 1 315 ? -24.707 28.981 130.721 1.00 14.85 315 THR B N 1
ATOM 10807 C CA . THR B 1 315 ? -24.952 27.626 130.255 1.00 14.85 315 THR B CA 1
ATOM 10808 C C . THR B 1 315 ? -25.910 27.608 129.077 1.00 14.85 315 THR B C 1
ATOM 10809 O O . THR B 1 315 ? -26.778 28.470 128.940 1.00 14.85 315 THR B O 1
ATOM 10820 N N . LYS B 1 316 ? -25.746 26.585 128.241 1.00 14.33 316 LYS B N 1
ATOM 10821 C CA . LYS B 1 316 ? -26.554 26.322 127.078 1.00 14.33 316 LYS B CA 1
ATOM 10822 C C . LYS B 1 316 ? -26.661 24.808 126.983 1.00 14.33 316 LYS B C 1
ATOM 10823 O O . LYS B 1 316 ? -25.655 24.115 127.183 1.00 14.33 316 LYS B O 1
ATOM 10842 N N . PRO B 1 317 ? -27.830 24.255 126.668 1.00 13.84 317 PRO B N 1
ATOM 10843 C CA . PRO B 1 317 ? -27.909 22.805 126.518 1.00 13.84 317 PRO B CA 1
ATOM 10844 C C . PRO B 1 317 ? -27.297 22.365 125.204 1.00 13.84 317 PRO B C 1
ATOM 10845 O O . PRO B 1 317 ? -27.523 22.968 124.153 1.00 13.84 317 PRO B O 1
ATOM 10856 N N . GLY B 1 318 ? -26.524 21.292 125.271 1.00 13.08 318 GLY B N 1
ATOM 10857 C CA . GLY B 1 318 ? -25.872 20.788 124.087 1.00 13.08 318 GLY B CA 1
ATOM 10858 C C . GLY B 1 318 ? -26.863 20.279 123.065 1.00 13.08 318 GLY B C 1
ATOM 10859 O O . GLY B 1 318 ? -28.041 20.058 123.344 1.00 13.08 318 GLY B O 1
ATOM 10863 N N . ALA B 1 319 ? -26.362 20.091 121.847 1.00 15.72 319 ALA B N 1
ATOM 10864 C CA . ALA B 1 319 ? -27.207 19.608 120.767 1.00 15.72 319 ALA B CA 1
ATOM 10865 C C . ALA B 1 319 ? -27.685 18.187 121.001 1.00 15.72 319 ALA B C 1
ATOM 10866 O O . ALA B 1 319 ? -28.686 17.779 120.403 1.00 15.72 319 ALA B O 1
ATOM 10873 N N . ASP B 1 320 ? -26.999 17.431 121.852 1.00 15.48 320 ASP B N 1
ATOM 10874 C CA . ASP B 1 320 ? -27.380 16.069 122.179 1.00 15.48 320 ASP B CA 1
ATOM 10875 C C . ASP B 1 320 ? -28.230 15.979 123.432 1.00 15.48 320 ASP B C 1
ATOM 10876 O O . ASP B 1 320 ? -28.659 14.879 123.791 1.00 15.48 320 ASP B O 1
ATOM 10885 N N . PHE B 1 321 ? -28.476 17.093 124.111 1.00 14.12 321 PHE B N 1
ATOM 10886 C CA . PHE B 1 321 ? -29.310 17.056 125.295 1.00 14.12 321 PHE B CA 1
ATOM 10887 C C . PHE B 1 321 ? -30.732 16.723 124.891 1.00 14.12 321 PHE B C 1
ATOM 10888 O O . PHE B 1 321 ? -31.269 17.290 123.937 1.00 14.12 321 PHE B O 1
ATOM 10905 N N . LYS B 1 322 ? -31.343 15.807 125.629 1.00 16.83 322 LYS B N 1
ATOM 10906 C CA . LYS B 1 322 ? -32.709 15.402 125.378 1.00 16.83 322 LYS B CA 1
ATOM 10907 C C . LYS B 1 322 ? -33.325 15.021 126.705 1.00 16.83 322 LYS B C 1
ATOM 10908 O O . LYS B 1 322 ? -32.684 14.372 127.531 1.00 16.83 322 LYS B O 1
ATOM 10927 N N . PHE B 1 323 ? -34.550 15.465 126.912 1.00 15.12 323 PHE B N 1
ATOM 10928 C CA . PHE B 1 323 ? -35.374 14.941 127.978 1.00 15.12 323 PHE B CA 1
ATOM 10929 C C . PHE B 1 323 ? -36.096 13.701 127.492 1.00 15.12 323 PHE B C 1
ATOM 10930 O O . PHE B 1 323 ? -36.376 13.549 126.301 1.00 15.12 323 PHE B O 1
ATOM 10947 N N . HIS B 1 324 ? -36.415 12.822 128.433 1.00 16.66 324 HIS B N 1
ATOM 10948 C CA . HIS B 1 324 ? -37.099 11.581 128.131 1.00 16.66 324 HIS B CA 1
ATOM 10949 C C . HIS B 1 324 ? -38.089 11.300 129.248 1.00 16.66 324 HIS B C 1
ATOM 10950 O O . HIS B 1 324 ? -37.973 11.832 130.352 1.00 16.66 324 HIS B O 1
ATOM 10964 N N . LEU B 1 325 ? -39.060 10.433 128.955 1.00 17.65 325 LEU B N 1
ATOM 10965 C CA . LEU B 1 325 ? -39.990 9.900 129.952 1.00 17.65 325 LEU B CA 1
ATOM 10966 C C . LEU B 1 325 ? -40.803 11.012 130.620 1.00 17.65 325 LEU B C 1
ATOM 10967 O O . LEU B 1 325 ? -40.611 11.358 131.784 1.00 17.65 325 LEU B O 1
ATOM 10983 N N . LEU B 1 326 ? -41.681 11.598 129.814 1.00 18.31 326 LEU B N 1
ATOM 10984 C CA . LEU B 1 326 ? -42.734 12.454 130.333 1.00 18.31 326 LEU B CA 1
ATOM 10985 C C . LEU B 1 326 ? -43.450 11.743 131.469 1.00 18.31 326 LEU B C 1
ATOM 10986 O O . LEU B 1 326 ? -43.847 10.584 131.334 1.00 18.31 326 LEU B O 1
ATOM 11002 N N . LYS B 1 327 ? -43.612 12.439 132.579 1.00 18.22 327 LYS B N 1
ATOM 11003 C CA . LYS B 1 327 ? -44.156 11.858 133.786 1.00 18.22 327 LYS B CA 1
ATOM 11004 C C . LYS B 1 327 ? -45.606 12.267 133.956 1.00 18.22 327 LYS B C 1
ATOM 11005 O O . LYS B 1 327 ? -46.037 13.292 133.422 1.00 18.22 327 LYS B O 1
ATOM 11024 N N . PRO B 1 328 ? -46.394 11.508 134.710 1.00 18.14 328 PRO B N 1
ATOM 11025 C CA . PRO B 1 328 ? -47.687 12.005 135.114 1.00 18.14 328 PRO B CA 1
ATOM 11026 C C . PRO B 1 328 ? -47.521 13.084 136.168 1.00 18.14 328 PRO B C 1
ATOM 11027 O O . PRO B 1 328 ? -46.717 12.914 137.096 1.00 18.14 328 PRO B O 1
ATOM 11038 N N . PRO B 1 329 ? -48.235 14.207 136.068 1.00 18.01 329 PRO B N 1
ATOM 11039 C CA . PRO B 1 329 ? -48.109 15.236 137.101 1.00 18.01 329 PRO B CA 1
ATOM 11040 C C . PRO B 1 329 ? -48.527 14.726 138.468 1.00 18.01 329 PRO B C 1
ATOM 11041 O O . PRO B 1 329 ? -49.385 13.853 138.598 1.00 18.01 329 PRO B O 1
ATOM 11052 N N . GLY B 1 330 ? -47.889 15.276 139.496 1.00 19.37 330 GLY B N 1
ATOM 11053 C CA . GLY B 1 330 ? -48.147 14.875 140.855 1.00 19.37 330 GLY B CA 1
ATOM 11054 C C . GLY B 1 330 ? -47.453 13.611 141.289 1.00 19.37 330 GLY B C 1
ATOM 11055 O O . GLY B 1 330 ? -47.426 13.322 142.491 1.00 19.37 330 GLY B O 1
ATOM 11059 N N . SER B 1 331 ? -46.889 12.850 140.361 1.00 20.97 331 SER B N 1
ATOM 11060 C CA . SER B 1 331 ? -46.248 11.595 140.693 1.00 20.97 331 SER B CA 1
ATOM 11061 C C . SER B 1 331 ? -44.844 11.844 141.209 1.00 20.97 331 SER B C 1
ATOM 11062 O O . SER B 1 331 ? -44.120 12.703 140.699 1.00 20.97 331 SER B O 1
ATOM 11070 N N . MET B 1 332 ? -44.470 11.082 142.226 1.00 28.48 332 MET B N 1
ATOM 11071 C CA . MET B 1 332 ? -43.179 11.190 142.874 1.00 28.48 332 MET B CA 1
ATOM 11072 C C . MET B 1 332 ? -42.337 9.986 142.490 1.00 28.48 332 MET B C 1
ATOM 11073 O O . MET B 1 332 ? -42.842 8.863 142.415 1.00 28.48 332 MET B O 1
ATOM 11087 N N . LEU B 1 333 ? -41.058 10.234 142.225 1.00 24.20 333 LEU B N 1
ATOM 11088 C CA . LEU B 1 333 ? -40.115 9.157 141.975 1.00 24.20 333 LEU B CA 1
ATOM 11089 C C . LEU B 1 333 ? -40.104 8.202 143.159 1.00 24.20 333 LEU B C 1
ATOM 11090 O O . LEU B 1 333 ? -40.167 8.626 144.316 1.00 24.20 333 LEU B O 1
ATOM 11106 N N . THR B 1 334 ? -40.031 6.905 142.866 1.00 27.85 334 THR B N 1
ATOM 11107 C CA . THR B 1 334 ? -40.201 5.897 143.902 1.00 27.85 334 THR B CA 1
ATOM 11108 C C . THR B 1 334 ? -38.979 5.776 144.799 1.00 27.85 334 THR B C 1
ATOM 11109 O O . THR B 1 334 ? -39.111 5.331 145.943 1.00 27.85 334 THR B O 1
ATOM 11120 N N . HIS B 1 335 ? -37.804 6.169 144.312 1.00 30.11 335 HIS B N 1
ATOM 11121 C CA . HIS B 1 335 ? -36.573 6.114 145.084 1.00 30.11 335 HIS B CA 1
ATOM 11122 C C . HIS B 1 335 ? -36.200 7.448 145.707 1.00 30.11 335 HIS B C 1
ATOM 11123 O O . HIS B 1 335 ? -35.396 7.469 146.644 1.00 30.11 335 HIS B O 1
ATOM 11137 N N . GLY B 1 336 ? -36.753 8.548 145.206 1.00 30.35 336 GLY B N 1
ATOM 11138 C CA . GLY B 1 336 ? -36.601 9.845 145.819 1.00 30.35 336 GLY B CA 1
ATOM 11139 C C . GLY B 1 336 ? -36.344 10.958 144.834 1.00 30.35 336 GLY B C 1
ATOM 11140 O O . GLY B 1 336 ? -35.862 10.728 143.723 1.00 30.35 336 GLY B O 1
ATOM 11144 N N . SER B 1 337 ? -36.693 12.170 145.240 1.00 30.93 337 SER B N 1
ATOM 11145 C CA . SER B 1 337 ? -36.398 13.377 144.490 1.00 30.93 337 SER B CA 1
ATOM 11146 C C . SER B 1 337 ? -35.052 13.940 144.938 1.00 30.93 337 SER B C 1
ATOM 11147 O O . SER B 1 337 ? -34.291 13.291 145.661 1.00 30.93 337 SER B O 1
ATOM 11155 N N . VAL B 1 338 ? -34.751 15.159 144.518 1.00 30.66 338 VAL B N 1
ATOM 11156 C CA . VAL B 1 338 ? -33.436 15.769 144.704 1.00 30.66 338 VAL B CA 1
ATOM 11157 C C . VAL B 1 338 ? -33.540 16.814 145.811 1.00 30.66 338 VAL B C 1
ATOM 11158 O O . VAL B 1 338 ? -34.488 17.611 145.798 1.00 30.66 338 VAL B O 1
ATOM 11171 N N . PRO B 1 339 ? -32.598 16.858 146.782 1.00 33.26 339 PRO B N 1
ATOM 11172 C CA . PRO B 1 339 ? -32.705 17.865 147.848 1.00 33.26 339 PRO B CA 1
ATOM 11173 C C . PRO B 1 339 ? -32.353 19.286 147.423 1.00 33.26 339 PRO B C 1
ATOM 11174 O O . PRO B 1 339 ? -31.440 19.902 147.980 1.00 33.26 339 PRO B O 1
ATOM 11185 N N . SER B 1 340 ? -33.096 19.840 146.472 1.00 33.01 340 SER B N 1
ATOM 11186 C CA . SER B 1 340 ? -32.797 21.153 145.920 1.00 33.01 340 SER B CA 1
ATOM 11187 C C . SER B 1 340 ? -33.534 22.290 146.614 1.00 33.01 340 SER B C 1
ATOM 11188 O O . SER B 1 340 ? -33.376 23.443 146.202 1.00 33.01 340 SER B O 1
ATOM 11196 N N . ASP B 1 341 ? -34.325 22.001 147.652 1.00 35.01 341 ASP B N 1
ATOM 11197 C CA . ASP B 1 341 ? -35.254 22.974 148.215 1.00 35.01 341 ASP B CA 1
ATOM 11198 C C . ASP B 1 341 ? -35.324 22.903 149.736 1.00 35.01 341 ASP B C 1
ATOM 11199 O O . ASP B 1 341 ? -36.342 23.280 150.326 1.00 35.01 341 ASP B O 1
ATOM 11208 N N . LEU B 1 342 ? -34.258 22.451 150.392 1.00 34.92 342 LEU B N 1
ATOM 11209 C CA . LEU B 1 342 ? -34.306 22.262 151.835 1.00 34.92 342 LEU B CA 1
ATOM 11210 C C . LEU B 1 342 ? -33.979 23.530 152.602 1.00 34.92 342 LEU B C 1
ATOM 11211 O O . LEU B 1 342 ? -34.494 23.719 153.710 1.00 34.92 342 LEU B O 1
ATOM 11227 N N . ILE B 1 343 ? -33.133 24.385 152.049 1.00 34.37 343 ILE B N 1
ATOM 11228 C CA . ILE B 1 343 ? -32.790 25.682 152.622 1.00 34.37 343 ILE B CA 1
ATOM 11229 C C . ILE B 1 343 ? -33.327 26.749 151.672 1.00 34.37 343 ILE B C 1
ATOM 11230 O O . ILE B 1 343 ? -32.984 26.728 150.484 1.00 34.37 343 ILE B O 1
ATOM 11246 N N . PRO B 1 344 ? -34.168 27.682 152.127 1.00 35.16 344 PRO B N 1
ATOM 11247 C CA . PRO B 1 344 ? -34.612 28.755 151.235 1.00 35.16 344 PRO B CA 1
ATOM 11248 C C . PRO B 1 344 ? -33.459 29.628 150.768 1.00 35.16 344 PRO B C 1
ATOM 11249 O O . PRO B 1 344 ? -32.397 29.696 151.387 1.00 35.16 344 PRO B O 1
ATOM 11260 N N . LYS B 1 345 ? -33.696 30.317 149.659 1.00 34.81 345 LYS B N 1
ATOM 11261 C CA . LYS B 1 345 ? -32.677 31.128 149.014 1.00 34.81 345 LYS B CA 1
ATOM 11262 C C . LYS B 1 345 ? -32.503 32.500 149.649 1.00 34.81 345 LYS B C 1
ATOM 11263 O O . LYS B 1 345 ? -31.751 33.314 149.106 1.00 34.81 345 LYS B O 1
ATOM 11282 N N . SER B 1 346 ? -33.169 32.781 150.765 1.00 35.58 346 SER B N 1
ATOM 11283 C CA . SER B 1 346 ? -33.059 34.074 151.418 1.00 35.58 346 SER B CA 1
ATOM 11284 C C . SER B 1 346 ? -33.195 33.887 152.917 1.00 35.58 346 SER B C 1
ATOM 11285 O O . SER B 1 346 ? -34.062 33.145 153.381 1.00 35.58 346 SER B O 1
ATOM 11293 N N . SER B 1 347 ? -32.336 34.577 153.666 1.00 38.82 347 SER B N 1
ATOM 11294 C CA . SER B 1 347 ? -32.379 34.543 155.119 1.00 38.82 347 SER B CA 1
ATOM 11295 C C . SER B 1 347 ? -33.556 35.309 155.697 1.00 38.82 347 SER B C 1
ATOM 11296 O O . SER B 1 347 ? -33.764 35.261 156.914 1.00 38.82 347 SER B O 1
ATOM 11304 N N . SER B 1 348 ? -34.335 36.000 154.863 1.00 36.57 348 SER B N 1
ATOM 11305 C CA . SER B 1 348 ? -35.453 36.789 155.352 1.00 36.57 348 SER B CA 1
ATOM 11306 C C . SER B 1 348 ? -36.538 35.931 155.979 1.00 36.57 348 SER B C 1
ATOM 11307 O O . SER B 1 348 ? -37.381 36.459 156.711 1.00 36.57 348 SER B O 1
ATOM 11315 N N . LEU B 1 349 ? -36.535 34.623 155.709 1.00 35.62 349 LEU B N 1
ATOM 11316 C CA . LEU B 1 349 ? -37.598 33.724 156.132 1.00 35.62 349 LEU B CA 1
ATOM 11317 C C . LEU B 1 349 ? -37.055 32.420 156.708 1.00 35.62 349 LEU B C 1
ATOM 11318 O O . LEU B 1 349 ? -37.797 31.437 156.799 1.00 35.62 349 LEU B O 1
ATOM 11334 N N . TRP B 1 350 ? -35.779 32.381 157.087 1.00 36.15 350 TRP B N 1
ATOM 11335 C CA . TRP B 1 350 ? -35.233 31.239 157.805 1.00 36.15 350 TRP B CA 1
ATOM 11336 C C . TRP B 1 350 ? -35.632 31.357 159.265 1.00 36.15 350 TRP B C 1
ATOM 11337 O O . TRP B 1 350 ? -35.332 32.364 159.911 1.00 36.15 350 TRP B O 1
ATOM 11358 N N . ILE B 1 351 ? -36.296 30.327 159.785 1.00 36.80 351 ILE B N 1
ATOM 11359 C CA . ILE B 1 351 ? -36.690 30.276 161.184 1.00 36.80 351 ILE B CA 1
ATOM 11360 C C . ILE B 1 351 ? -36.383 28.891 161.731 1.00 36.80 351 ILE B C 1
ATOM 11361 O O . ILE B 1 351 ? -36.338 27.901 161.000 1.00 36.80 351 ILE B O 1
ATOM 11377 N N . GLY B 1 352 ? -36.184 28.836 163.034 1.00 36.15 352 GLY B N 1
ATOM 11378 C CA . GLY B 1 352 ? -35.697 27.632 163.657 1.00 36.15 352 GLY B CA 1
ATOM 11379 C C . GLY B 1 352 ? -36.784 26.635 163.981 1.00 36.15 352 GLY B C 1
ATOM 11380 O O . GLY B 1 352 ? -37.971 26.948 164.032 1.00 36.15 352 GLY B O 1
ATOM 11384 N N . ASN B 1 353 ? -36.346 25.402 164.212 1.00 37.06 353 ASN B N 1
ATOM 11385 C CA . ASN B 1 353 ? -37.235 24.306 164.560 1.00 37.06 353 ASN B CA 1
ATOM 11386 C C . ASN B 1 353 ? -37.496 24.181 166.058 1.00 37.06 353 ASN B C 1
ATOM 11387 O O . ASN B 1 353 ? -38.112 23.197 166.472 1.00 37.06 353 ASN B O 1
ATOM 11398 N N . ARG B 1 354 ? -37.015 25.113 166.878 1.00 38.72 354 ARG B N 1
ATOM 11399 C CA . ARG B 1 354 ? -37.310 25.141 168.305 1.00 38.72 354 ARG B CA 1
ATOM 11400 C C . ARG B 1 354 ? -38.053 26.406 168.698 1.00 38.72 354 ARG B C 1
ATOM 11401 O O . ARG B 1 354 ? -38.952 26.360 169.542 1.00 38.72 354 ARG B O 1
ATOM 11422 N N . HIS B 1 355 ? -37.681 27.538 168.110 1.00 38.33 355 HIS B N 1
ATOM 11423 C CA . HIS B 1 355 ? -38.347 28.806 168.344 1.00 38.33 355 HIS B CA 1
ATOM 11424 C C . HIS B 1 355 ? -38.574 29.515 167.015 1.00 38.33 355 HIS B C 1
ATOM 11425 O O . HIS B 1 355 ? -37.771 29.408 166.086 1.00 38.33 355 HIS B O 1
ATOM 11439 N N . TRP B 1 356 ? -39.686 30.244 166.942 1.00 38.22 356 TRP B N 1
ATOM 11440 C CA . TRP B 1 356 ? -40.233 30.783 165.701 1.00 38.22 356 TRP B CA 1
ATOM 11441 C C . TRP B 1 356 ? -39.514 32.028 165.198 1.00 38.22 356 TRP B C 1
ATOM 11442 O O . TRP B 1 356 ? -39.951 32.609 164.199 1.00 38.22 356 TRP B O 1
ATOM 11463 N N . THR B 1 357 ? -38.432 32.444 165.837 1.00 37.84 357 THR B N 1
ATOM 11464 C CA . THR B 1 357 ? -37.761 33.688 165.508 1.00 37.84 357 THR B CA 1
ATOM 11465 C C . THR B 1 357 ? -36.692 33.452 164.441 1.00 37.84 357 THR B C 1
ATOM 11466 O O . THR B 1 357 ? -36.190 32.342 164.264 1.00 37.84 357 THR B O 1
ATOM 11477 N N . ASP B 1 358 ? -36.376 34.512 163.701 1.00 38.85 358 ASP B N 1
ATOM 11478 C CA . ASP B 1 358 ? -35.440 34.404 162.594 1.00 38.85 358 ASP B CA 1
ATOM 11479 C C . ASP B 1 358 ? -34.047 34.039 163.080 1.00 38.85 358 ASP B C 1
ATOM 11480 O O . ASP B 1 358 ? -33.620 34.418 164.173 1.00 38.85 358 ASP B O 1
ATOM 11489 N N . ILE B 1 359 ? -33.337 33.286 162.242 1.00 38.51 359 ILE B N 1
ATOM 11490 C CA . ILE B 1 359 ? -31.937 32.995 162.492 1.00 38.51 359 ILE B CA 1
ATOM 11491 C C . ILE B 1 359 ? -31.148 34.292 162.381 1.00 38.51 359 ILE B C 1
ATOM 11492 O O . ILE B 1 359 ? -31.551 35.229 161.683 1.00 38.51 359 ILE B O 1
ATOM 11508 N N . THR B 1 360 ? -30.026 34.360 163.100 1.00 41.88 360 THR B N 1
ATOM 11509 C CA . THR B 1 360 ? -29.129 35.509 163.062 1.00 41.88 360 THR B CA 1
ATOM 11510 C C . THR B 1 360 ? -27.726 35.144 162.605 1.00 41.88 360 THR B C 1
ATOM 11511 O O . THR B 1 360 ? -27.184 35.800 161.707 1.00 41.88 360 THR B O 1
ATOM 11522 N N . ASP B 1 361 ? -27.124 34.111 163.178 1.00 41.35 361 ASP B N 1
ATOM 11523 C CA . ASP B 1 361 ? -25.891 33.545 162.651 1.00 41.35 361 ASP B CA 1
ATOM 11524 C C . ASP B 1 361 ? -25.777 32.120 163.176 1.00 41.35 361 ASP B C 1
ATOM 11525 O O . ASP B 1 361 ? -26.659 31.640 163.894 1.00 41.35 361 ASP B O 1
ATOM 11534 N N . PHE B 1 362 ? -24.756 31.417 162.694 1.00 38.06 362 PHE B N 1
ATOM 11535 C CA . PHE B 1 362 ? -24.534 30.003 162.988 1.00 38.06 362 PHE B CA 1
ATOM 11536 C C . PHE B 1 362 ? -23.602 29.731 164.151 1.00 38.06 362 PHE B C 1
ATOM 11537 O O . PHE B 1 362 ? -22.903 30.610 164.637 1.00 38.06 362 PHE B O 1
ATOM 11554 N N . VAL B 1 363 ? -23.592 28.479 164.574 1.00 38.20 363 VAL B N 1
ATOM 11555 C CA . VAL B 1 363 ? -22.814 28.057 165.732 1.00 38.20 363 VAL B CA 1
ATOM 11556 C C . VAL B 1 363 ? -22.273 26.664 165.463 1.00 38.20 363 VAL B C 1
ATOM 11557 O O . VAL B 1 363 ? -23.026 25.766 165.075 1.00 38.20 363 VAL B O 1
ATOM 11570 N N . ILE B 1 364 ? -20.975 26.483 165.686 1.00 38.56 364 ILE B N 1
ATOM 11571 C CA . ILE B 1 364 ? -20.286 25.224 165.436 1.00 38.56 364 ILE B CA 1
ATOM 11572 C C . ILE B 1 364 ? -19.980 24.583 166.778 1.00 38.56 364 ILE B C 1
ATOM 11573 O O . ILE B 1 364 ? -19.433 25.236 167.674 1.00 38.56 364 ILE B O 1
ATOM 11589 N N . ARG B 1 365 ? -20.318 23.310 166.907 1.00 38.45 365 ARG B N 1
ATOM 11590 C CA . ARG B 1 365 ? -20.140 22.556 168.135 1.00 38.45 365 ARG B CA 1
ATOM 11591 C C . ARG B 1 365 ? -19.755 21.138 167.757 1.00 38.45 365 ARG B C 1
ATOM 11592 O O . ARG B 1 365 ? -19.991 20.709 166.624 1.00 38.45 365 ARG B O 1
ATOM 11613 N N . PRO B 1 366 ? -19.143 20.385 168.679 1.00 37.70 366 PRO B N 1
ATOM 11614 C CA . PRO B 1 366 ? -18.726 19.023 168.334 1.00 37.70 366 PRO B CA 1
ATOM 11615 C C . PRO B 1 366 ? -19.853 18.017 168.313 1.00 37.70 366 PRO B C 1
ATOM 11616 O O . PRO B 1 366 ? -19.715 16.985 167.645 1.00 37.70 366 PRO B O 1
ATOM 11627 N N . PHE B 1 367 ? -20.947 18.270 169.026 1.00 37.96 367 PHE B N 1
ATOM 11628 C CA . PHE B 1 367 ? -22.079 17.355 169.070 1.00 37.96 367 PHE B CA 1
ATOM 11629 C C . PHE B 1 367 ? -23.361 18.157 168.968 1.00 37.96 367 PHE B C 1
ATOM 11630 O O . PHE B 1 367 ? -23.608 19.048 169.785 1.00 37.96 367 PHE B O 1
ATOM 11647 N N . VAL B 1 368 ? -24.163 17.833 167.961 1.00 37.20 368 VAL B N 1
ATOM 11648 C CA . VAL B 1 368 ? -25.439 18.478 167.699 1.00 37.20 368 VAL B CA 1
ATOM 11649 C C . VAL B 1 368 ? -26.531 17.429 167.805 1.00 37.20 368 VAL B C 1
ATOM 11650 O O . VAL B 1 368 ? -26.349 16.284 167.380 1.00 37.20 368 VAL B O 1
ATOM 11663 N N . PHE B 1 369 ? -27.666 17.827 168.366 1.00 38.87 369 PHE B N 1
ATOM 11664 C CA . PHE B 1 369 ? -28.690 16.874 168.755 1.00 38.87 369 PHE B CA 1
ATOM 11665 C C . PHE B 1 369 ? -29.995 17.607 169.012 1.00 38.87 369 PHE B C 1
ATOM 11666 O O . PHE B 1 369 ? -29.997 18.704 169.571 1.00 38.87 369 PHE B O 1
ATOM 11683 N N . GLN B 1 370 ? -31.095 16.987 168.598 1.00 38.40 370 GLN B N 1
ATOM 11684 C CA . GLN B 1 370 ? -32.436 17.503 168.822 1.00 38.40 370 GLN B CA 1
ATOM 11685 C C . GLN B 1 370 ? -33.424 16.459 168.335 1.00 38.40 370 GLN B C 1
ATOM 11686 O O . GLN B 1 370 ? -33.154 15.738 167.372 1.00 38.40 370 GLN B O 1
ATOM 11700 N N . ALA B 1 371 ? -34.570 16.396 169.008 1.00 39.55 371 ALA B N 1
ATOM 11701 C CA . ALA B 1 371 ? -35.627 15.443 168.699 1.00 39.55 371 ALA B CA 1
ATOM 11702 C C . ALA B 1 371 ? -36.882 16.105 168.156 1.00 39.55 371 ALA B C 1
ATOM 11703 O O . ALA B 1 371 ? -37.378 15.717 167.096 1.00 39.55 371 ALA B O 1
ATOM 11710 N N . ASN B 1 372 ? -37.410 17.096 168.864 1.00 39.81 372 ASN B N 1
ATOM 11711 C CA . ASN B 1 372 ? -38.658 17.726 168.465 1.00 39.81 372 ASN B CA 1
ATOM 11712 C C . ASN B 1 372 ? -38.461 18.575 167.218 1.00 39.81 372 ASN B C 1
ATOM 11713 O O . ASN B 1 372 ? -37.503 19.343 167.112 1.00 39.81 372 ASN B O 1
ATOM 11724 N N . ARG B 1 373 ? -39.377 18.418 166.264 1.00 38.71 373 ARG B N 1
ATOM 11725 C CA . ARG B 1 373 ? -39.396 19.174 165.013 1.00 38.71 373 ARG B CA 1
ATOM 11726 C C . ARG B 1 373 ? -38.160 18.940 164.141 1.00 38.71 373 ARG B C 1
ATOM 11727 O O . ARG B 1 373 ? -37.955 19.653 163.156 1.00 38.71 373 ARG B O 1
ATOM 11748 N N . HIS B 1 374 ? -37.341 17.942 164.465 1.00 37.70 374 HIS B N 1
ATOM 11749 C CA . HIS B 1 374 ? -36.168 17.577 163.686 1.00 37.70 374 HIS B CA 1
ATOM 11750 C C . HIS B 1 374 ? -36.456 16.290 162.939 1.00 37.70 374 HIS B C 1
ATOM 11751 O O . HIS B 1 374 ? -36.691 15.249 163.562 1.00 37.70 374 HIS B O 1
ATOM 11765 N N . PHE B 1 375 ? -36.535 16.399 161.614 1.00 38.98 375 PHE B N 1
ATOM 11766 C CA . PHE B 1 375 ? -36.844 15.279 160.741 1.00 38.98 375 PHE B CA 1
ATOM 11767 C C . PHE B 1 375 ? -35.653 14.846 159.909 1.00 38.98 375 PHE B C 1
ATOM 11768 O O . PHE B 1 375 ? -34.852 15.667 159.505 1.00 38.98 375 PHE B O 1
ATOM 11785 N N . ASP B 1 376 ? -35.551 13.545 159.669 1.00 39.93 376 ASP B N 1
ATOM 11786 C CA . ASP B 1 376 ? -34.490 12.974 158.852 1.00 39.93 376 ASP B CA 1
ATOM 11787 C C . ASP B 1 376 ? -34.981 12.848 157.413 1.00 39.93 376 ASP B C 1
ATOM 11788 O O . ASP B 1 376 ? -36.065 13.327 157.069 1.00 39.93 376 ASP B O 1
ATOM 11797 N N . PHE B 1 377 ? -34.199 12.158 156.590 1.00 37.07 377 PHE B N 1
ATOM 11798 C CA . PHE B 1 377 ? -34.549 11.924 155.196 1.00 37.07 377 PHE B CA 1
ATOM 11799 C C . PHE B 1 377 ? -35.373 10.650 155.058 1.00 37.07 377 PHE B C 1
ATOM 11800 O O . PHE B 1 377 ? -35.126 9.847 154.173 1.00 37.07 377 PHE B O 1
ATOM 11817 N N . ASN B 1 378 ? -36.353 10.469 155.931 1.00 41.61 378 ASN B N 1
ATOM 11818 C CA . ASN B 1 378 ? -37.185 9.277 155.917 1.00 41.61 378 ASN B CA 1
ATOM 11819 C C . ASN B 1 378 ? -38.617 9.589 156.335 1.00 41.61 378 ASN B C 1
ATOM 11820 O O . ASN B 1 378 ? -39.406 8.656 156.523 1.00 41.61 378 ASN B O 1
ATOM 11831 N N . GLN B 1 379 ? -38.979 10.866 156.480 1.00 41.36 379 GLN B N 1
ATOM 11832 C CA . GLN B 1 379 ? -40.298 11.274 156.951 1.00 41.36 379 GLN B CA 1
ATOM 11833 C C . GLN B 1 379 ? -40.594 10.722 158.340 1.00 41.36 379 GLN B C 1
ATOM 11834 O O . GLN B 1 379 ? -41.751 10.480 158.690 1.00 41.36 379 GLN B O 1
ATOM 11848 N N . GLU B 1 380 ? -39.545 10.534 159.139 1.00 42.60 380 GLU B N 1
ATOM 11849 C CA . GLU B 1 380 ? -39.647 9.978 160.475 1.00 42.60 380 GLU B CA 1
ATOM 11850 C C . GLU B 1 380 ? -39.122 11.004 161.459 1.00 42.60 380 GLU B C 1
ATOM 11851 O O . GLU B 1 380 ? -38.406 11.936 161.086 1.00 42.60 380 GLU B O 1
ATOM 11863 N N . THR B 1 381 ? -39.476 10.816 162.724 1.00 42.04 381 THR B N 1
ATOM 11864 C CA . THR B 1 381 ? -39.136 11.774 163.758 1.00 42.04 381 THR B CA 1
ATOM 11865 C C . THR B 1 381 ? -39.114 11.077 165.105 1.00 42.04 381 THR B C 1
ATOM 11866 O O . THR B 1 381 ? -39.926 10.190 165.380 1.00 42.04 381 THR B O 1
ATOM 11877 N N . ALA B 1 382 ? -38.158 11.482 165.935 1.00 42.08 382 ALA B N 1
ATOM 11878 C CA . ALA B 1 382 ? -38.077 11.056 167.319 1.00 42.08 382 ALA B CA 1
ATOM 11879 C C . ALA B 1 382 ? -38.758 12.037 168.260 1.00 42.08 382 ALA B C 1
ATOM 11880 O O . ALA B 1 382 ? -38.518 11.991 169.472 1.00 42.08 382 ALA B O 1
ATOM 11887 N N . GLY B 1 383 ? -39.604 12.920 167.724 1.00 41.82 383 GLY B N 1
ATOM 11888 C CA . GLY B 1 383 ? -40.263 13.947 168.478 1.00 41.82 383 GLY B CA 1
ATOM 11889 C C . GLY B 1 383 ? -41.761 13.753 168.534 1.00 41.82 383 GLY B C 1
ATOM 11890 O O . GLY B 1 383 ? -42.284 12.651 168.323 1.00 41.82 383 GLY B O 1
ATOM 11894 N N . TRP B 1 384 ? -42.465 14.851 168.816 1.00 42.11 384 TRP B N 1
ATOM 11895 C CA . TRP B 1 384 ? -43.889 14.798 169.106 1.00 42.11 384 TRP B CA 1
ATOM 11896 C C . TRP B 1 384 ? -44.706 15.937 168.520 1.00 42.11 384 TRP B C 1
ATOM 11897 O O . TRP B 1 384 ? -45.908 15.997 168.794 1.00 42.11 384 TRP B O 1
ATOM 11918 N N . SER B 1 385 ? -44.113 16.830 167.730 1.00 40.62 385 SER B N 1
ATOM 11919 C CA . SER B 1 385 ? -44.803 18.012 167.244 1.00 40.62 385 SER B CA 1
ATOM 11920 C C . SER B 1 385 ? -44.540 18.213 165.762 1.00 40.62 385 SER B C 1
ATOM 11921 O O . SER B 1 385 ? -43.484 17.848 165.240 1.00 40.62 385 SER B O 1
ATOM 11929 N N . THR B 1 386 ? -45.520 18.808 165.097 1.00 40.09 386 THR B N 1
ATOM 11930 C CA . THR B 1 386 ? -45.477 19.006 163.663 1.00 40.09 386 THR B CA 1
ATOM 11931 C C . THR B 1 386 ? -44.546 20.157 163.309 1.00 40.09 386 THR B C 1
ATOM 11932 O O . THR B 1 386 ? -44.269 21.021 164.142 1.00 40.09 386 THR B O 1
ATOM 11943 N N . PRO B 1 387 ? -44.048 20.197 162.073 1.00 38.93 387 PRO B N 1
ATOM 11944 C CA . PRO B 1 387 ? -43.054 21.228 161.714 1.00 38.93 387 PRO B CA 1
ATOM 11945 C C . PRO B 1 387 ? -43.696 22.589 161.477 1.00 38.93 387 PRO B C 1
ATOM 11946 O O . PRO B 1 387 ? -43.718 23.143 160.376 1.00 38.93 387 PRO B O 1
ATOM 11957 N N . ARG B 1 388 ? -44.236 23.156 162.546 1.00 39.76 388 ARG B N 1
ATOM 11958 C CA . ARG B 1 388 ? -44.919 24.440 162.479 1.00 39.76 388 ARG B CA 1
ATOM 11959 C C . ARG B 1 388 ? -45.039 24.960 163.903 1.00 39.76 388 ARG B C 1
ATOM 11960 O O . ARG B 1 388 ? -44.589 24.319 164.858 1.00 39.76 388 ARG B O 1
ATOM 11981 N N . TYR B 1 389 ? -45.659 26.127 164.037 1.00 38.57 389 TYR B N 1
ATOM 11982 C CA . TYR B 1 389 ? -45.861 26.770 165.326 1.00 38.57 389 TYR B CA 1
ATOM 11983 C C . TYR B 1 389 ? -47.293 27.262 165.399 1.00 38.57 389 TYR B C 1
ATOM 11984 O O . TYR B 1 389 ? -47.728 28.047 164.552 1.00 38.57 389 TYR B O 1
ATOM 12002 N N . ARG B 1 390 ? -48.021 26.790 166.401 1.00 40.22 390 ARG B N 1
ATOM 12003 C CA . ARG B 1 390 ? -49.362 27.277 166.685 1.00 40.22 390 ARG B CA 1
ATOM 12004 C C . ARG B 1 390 ? -49.642 27.028 168.159 1.00 40.22 390 ARG B C 1
ATOM 12005 O O . ARG B 1 390 ? -48.883 26.310 168.824 1.00 40.22 390 ARG B O 1
ATOM 12026 N N . PRO B 1 391 ? -50.694 27.637 168.712 1.00 41.34 391 PRO B N 1
ATOM 12027 C CA . PRO B 1 391 ? -50.938 27.509 170.151 1.00 41.34 391 PRO B CA 1
ATOM 12028 C C . PRO B 1 391 ? -51.125 26.068 170.599 1.00 41.34 391 PRO B C 1
ATOM 12029 O O . PRO B 1 391 ? -51.378 25.161 169.804 1.00 41.34 391 PRO B O 1
ATOM 12040 N N . ILE B 1 392 ? -50.986 25.876 171.907 1.00 43.51 392 ILE B N 1
ATOM 12041 C CA . ILE B 1 392 ? -50.988 24.566 172.540 1.00 43.51 392 ILE B CA 1
ATOM 12042 C C . ILE B 1 392 ? -52.229 24.497 173.414 1.00 43.51 392 ILE B C 1
ATOM 12043 O O . ILE B 1 392 ? -52.299 25.153 174.459 1.00 43.51 392 ILE B O 1
ATOM 12059 N N . THR B 1 393 ? -53.202 23.695 172.995 1.00 45.24 393 THR B N 1
ATOM 12060 C CA . THR B 1 393 ? -54.433 23.506 173.746 1.00 45.24 393 THR B CA 1
ATOM 12061 C C . THR B 1 393 ? -54.279 22.324 174.693 1.00 45.24 393 THR B C 1
ATOM 12062 O O . THR B 1 393 ? -53.787 21.263 174.298 1.00 45.24 393 THR B O 1
ATOM 12073 N N . ILE B 1 394 ? -54.691 22.519 175.944 1.00 47.16 394 ILE B N 1
ATOM 12074 C CA . ILE B 1 394 ? -54.665 21.467 176.953 1.00 47.16 394 ILE B CA 1
ATOM 12075 C C . ILE B 1 394 ? -55.828 21.653 177.916 1.00 47.16 394 ILE B C 1
ATOM 12076 O O . ILE B 1 394 ? -56.587 22.623 177.813 1.00 47.16 394 ILE B O 1
ATOM 12092 N N . THR B 1 395 ? -55.964 20.729 178.860 1.00 50.51 395 THR B N 1
ATOM 12093 C CA . THR B 1 395 ? -56.877 20.864 179.983 1.00 50.51 395 THR B CA 1
ATOM 12094 C C . THR B 1 395 ? -56.124 20.482 181.244 1.00 50.51 395 THR B C 1
ATOM 12095 O O . THR B 1 395 ? -55.323 19.542 181.232 1.00 50.51 395 THR B O 1
ATOM 12106 N N . ILE B 1 396 ? -56.372 21.220 182.323 1.00 52.37 396 ILE B N 1
ATOM 12107 C CA . ILE B 1 396 ? -55.728 20.983 183.609 1.00 52.37 396 ILE B CA 1
ATOM 12108 C C . ILE B 1 396 ? -56.808 20.869 184.674 1.00 52.37 396 ILE B C 1
ATOM 12109 O O . ILE B 1 396 ? -57.661 21.754 184.798 1.00 52.37 396 ILE B O 1
ATOM 12125 N N . SER B 1 397 ? -56.782 19.773 185.424 1.00 58.68 397 SER B N 1
ATOM 12126 C CA . SER B 1 397 ? -57.779 19.485 186.446 1.00 58.68 397 SER B CA 1
ATOM 12127 C C . SER B 1 397 ? -57.054 19.345 187.774 1.00 58.68 397 SER B C 1
ATOM 12128 O O . SER B 1 397 ? -56.363 18.348 188.008 1.00 58.68 397 SER B O 1
ATOM 12136 N N . GLU B 1 398 ? -57.202 20.353 188.628 1.00 61.59 398 GLU B N 1
ATOM 12137 C CA . GLU B 1 398 ? -56.552 20.395 189.926 1.00 61.59 398 GLU B CA 1
ATOM 12138 C C . GLU B 1 398 ? -57.533 20.986 190.925 1.00 61.59 398 GLU B C 1
ATOM 12139 O O . GLU B 1 398 ? -58.617 21.446 190.561 1.00 61.59 398 GLU B O 1
ATOM 12151 N N . LYS B 1 399 ? -57.143 20.974 192.196 1.00 64.99 399 LYS B N 1
ATOM 12152 C CA . LYS B 1 399 ? -58.038 21.396 193.262 1.00 64.99 399 LYS B CA 1
ATOM 12153 C C . LYS B 1 399 ? -57.218 21.854 194.457 1.00 64.99 399 LYS B C 1
ATOM 12154 O O . LYS B 1 399 ? -55.992 21.725 194.485 1.00 64.99 399 LYS B O 1
ATOM 12173 N N . ASN B 1 400 ? -57.924 22.388 195.453 1.00 66.19 400 ASN B N 1
ATOM 12174 C CA . ASN B 1 400 ? -57.321 22.844 196.704 1.00 66.19 400 ASN B CA 1
ATOM 12175 C C . ASN B 1 400 ? -56.285 23.940 196.462 1.00 66.19 400 ASN B C 1
ATOM 12176 O O . ASN B 1 400 ? -55.174 23.910 196.993 1.00 66.19 400 ASN B O 1
ATOM 12187 N N . GLY B 1 401 ? -56.670 24.922 195.652 1.00 63.02 401 GLY B N 1
ATOM 12188 C CA . GLY B 1 401 ? -55.823 26.077 195.394 1.00 63.02 401 GLY B CA 1
ATOM 12189 C C . GLY B 1 401 ? -54.481 25.727 194.795 1.00 63.02 401 GLY B C 1
ATOM 12190 O O . GLY B 1 401 ? -53.476 26.380 195.102 1.00 63.02 401 GLY B O 1
ATOM 12194 N N . ALA B 1 402 ? -54.440 24.710 193.945 1.00 60.40 402 ALA B N 1
ATOM 12195 C CA . ALA B 1 402 ? -53.185 24.227 193.390 1.00 60.40 402 ALA B CA 1
ATOM 12196 C C . ALA B 1 402 ? -52.767 25.102 192.218 1.00 60.40 402 ALA B C 1
ATOM 12197 O O . ALA B 1 402 ? -53.459 25.154 191.196 1.00 60.40 402 ALA B O 1
ATOM 12204 N N . LYS B 1 403 ? -51.632 25.784 192.365 1.00 55.27 403 LYS B N 1
ATOM 12205 C CA . LYS B 1 403 ? -51.070 26.552 191.265 1.00 55.27 403 LYS B CA 1
ATOM 12206 C C . LYS B 1 403 ? -50.250 25.692 190.314 1.00 55.27 403 LYS B C 1
ATOM 12207 O O . LYS B 1 403 ? -49.909 26.160 189.224 1.00 55.27 403 LYS B O 1
ATOM 12226 N N . LEU B 1 404 ? -49.921 24.461 190.701 1.00 55.67 404 LEU B N 1
ATOM 12227 C CA . LEU B 1 404 ? -49.266 23.501 189.830 1.00 55.67 404 LEU B CA 1
ATOM 12228 C C . LEU B 1 404 ? -50.310 22.575 189.221 1.00 55.67 404 LEU B C 1
ATOM 12229 O O . LEU B 1 404 ? -51.472 22.556 189.625 1.00 55.67 404 LEU B O 1
ATOM 12245 N N . GLY B 1 405 ? -49.882 21.792 188.241 1.00 53.72 405 GLY B N 1
ATOM 12246 C CA . GLY B 1 405 ? -50.785 20.880 187.575 1.00 53.72 405 GLY B CA 1
ATOM 12247 C C . GLY B 1 405 ? -50.053 20.050 186.550 1.00 53.72 405 GLY B C 1
ATOM 12248 O O . GLY B 1 405 ? -48.891 20.310 186.224 1.00 53.72 405 GLY B O 1
ATOM 12252 N N . ILE B 1 406 ? -50.755 19.036 186.055 1.00 52.33 406 ILE B N 1
ATOM 12253 C CA . ILE B 1 406 ? -50.273 18.180 184.979 1.00 52.33 406 ILE B CA 1
ATOM 12254 C C . ILE B 1 406 ? -51.354 18.162 183.912 1.00 52.33 406 ILE B C 1
ATOM 12255 O O . ILE B 1 406 ? -52.414 17.553 184.102 1.00 52.33 406 ILE B O 1
ATOM 12271 N N . GLY B 1 407 ? -51.096 18.831 182.797 1.00 50.60 407 GLY B N 1
ATOM 12272 C CA . GLY B 1 407 ? -52.062 18.896 181.728 1.00 50.60 407 GLY B CA 1
ATOM 12273 C C . GLY B 1 407 ? -52.113 17.637 180.902 1.00 50.60 407 GLY B C 1
ATOM 12274 O O . GLY B 1 407 ? -51.228 16.784 180.952 1.00 50.60 407 GLY B O 1
ATOM 12278 N N . VAL B 1 408 ? -53.192 17.530 180.135 1.00 49.49 408 VAL B N 1
ATOM 12279 C CA . VAL B 1 408 ? -53.415 16.420 179.221 1.00 49.49 408 VAL B CA 1
ATOM 12280 C C . VAL B 1 408 ? -53.721 16.998 177.850 1.00 49.49 408 VAL B C 1
ATOM 12281 O O . VAL B 1 408 ? -54.415 18.013 177.732 1.00 49.49 408 VAL B O 1
ATOM 12294 N N . ALA B 1 409 ? -53.198 16.352 176.818 1.00 46.99 409 ALA B N 1
ATOM 12295 C CA . ALA B 1 409 ? -53.298 16.870 175.469 1.00 46.99 409 ALA B CA 1
ATOM 12296 C C . ALA B 1 409 ? -54.712 16.740 174.927 1.00 46.99 409 ALA B C 1
ATOM 12297 O O . ALA B 1 409 ? -55.488 15.873 175.338 1.00 46.99 409 ALA B O 1
ATOM 12304 N N . THR B 1 410 ? -55.035 17.630 173.996 1.00 47.53 410 THR B N 1
ATOM 12305 C CA . THR B 1 410 ? -56.227 17.524 173.174 1.00 47.53 410 THR B CA 1
ATOM 12306 C C . THR B 1 410 ? -55.932 17.766 171.698 1.00 47.53 410 THR B C 1
ATOM 12307 O O . THR B 1 410 ? -56.857 17.716 170.882 1.00 47.53 410 THR B O 1
ATOM 12318 N N . ASP B 1 411 ? -54.673 18.025 171.338 1.00 47.01 411 ASP B N 1
ATOM 12319 C CA . ASP B 1 411 ? -54.228 18.099 169.948 1.00 47.01 411 ASP B C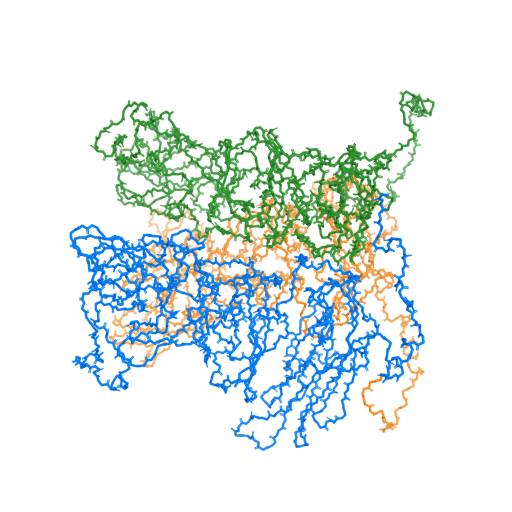A 1
ATOM 12320 C C . ASP B 1 411 ? -52.839 17.473 169.929 1.00 47.01 411 ASP B C 1
ATOM 12321 O O . ASP B 1 411 ? -51.864 18.113 170.331 1.00 47.01 411 ASP B O 1
ATOM 12330 N N . TYR B 1 412 ? -52.759 16.224 169.477 1.00 45.58 412 TYR B N 1
ATOM 12331 C CA . TYR B 1 412 ? -51.525 15.456 169.504 1.00 45.58 412 TYR B CA 1
ATOM 12332 C C . TYR B 1 412 ? -51.286 14.795 168.157 1.00 45.58 412 TYR B C 1
ATOM 12333 O O . TYR B 1 412 ? -52.189 14.684 167.324 1.00 45.58 412 TYR B O 1
ATOM 12351 N N . ILE B 1 413 ? -50.038 14.378 167.951 1.00 42.80 413 ILE B N 1
ATOM 12352 C CA . ILE B 1 413 ? -49.683 13.437 166.893 1.00 42.80 413 ILE B CA 1
ATOM 12353 C C . ILE B 1 413 ? -49.065 12.190 167.515 1.00 42.80 413 ILE B C 1
ATOM 12354 O O . ILE B 1 413 ? -49.152 11.093 166.954 1.00 42.80 413 ILE B O 1
ATOM 12370 N N . VAL B 1 414 ? -48.429 12.364 168.663 1.00 43.94 414 VAL B N 1
ATOM 12371 C CA . VAL B 1 414 ? -47.937 11.274 169.501 1.00 43.94 414 VAL B CA 1
ATOM 12372 C C . VAL B 1 414 ? -48.863 11.193 170.706 1.00 43.94 414 VAL B C 1
ATOM 12373 O O . VAL B 1 414 ? -49.075 12.214 171.369 1.00 43.94 414 VAL B O 1
ATOM 12386 N N . PRO B 1 415 ? -49.434 10.029 171.028 1.00 44.96 415 PRO B N 1
ATOM 12387 C CA . PRO B 1 415 ? -50.473 9.999 172.068 1.00 44.96 415 PRO B CA 1
ATOM 12388 C C . PRO B 1 415 ? -49.929 10.393 173.432 1.00 44.96 415 PRO B C 1
ATOM 12389 O O . PRO B 1 415 ? -49.058 9.723 173.992 1.00 44.96 415 PRO B O 1
ATOM 12400 N N . GLY B 1 416 ? -50.454 11.499 173.955 1.00 45.61 416 GLY B N 1
ATOM 12401 C CA . GLY B 1 416 ? -50.115 11.983 175.275 1.00 45.61 416 GLY B CA 1
ATOM 12402 C C . GLY B 1 416 ? -49.615 13.410 175.312 1.00 45.61 416 GLY B C 1
ATOM 12403 O O . GLY B 1 416 ? -49.969 14.157 176.229 1.00 45.61 416 GLY B O 1
ATOM 12407 N N . ILE B 1 417 ? -48.819 13.808 174.322 1.00 45.06 417 ILE B N 1
ATOM 12408 C CA . ILE B 1 417 ? -48.110 15.085 174.366 1.00 45.06 417 ILE B CA 1
ATOM 12409 C C . ILE B 1 417 ? -48.855 16.114 173.512 1.00 45.06 417 ILE B C 1
ATOM 12410 O O . ILE B 1 417 ? -49.470 15.731 172.508 1.00 45.06 417 ILE B O 1
ATOM 12426 N N . PRO B 1 418 ? -48.840 17.437 173.853 1.00 45.60 418 PRO B N 1
ATOM 12427 C CA . PRO B 1 418 ? -49.728 18.383 173.158 1.00 45.60 418 PRO B CA 1
ATOM 12428 C C . PRO B 1 418 ? -49.330 18.925 171.789 1.00 45.60 418 PRO B C 1
ATOM 12429 O O . PRO B 1 418 ? -49.948 19.906 171.365 1.00 45.60 418 PRO B O 1
ATOM 12440 N N . ASP B 1 419 ? -48.350 18.359 171.083 1.00 42.53 419 ASP B N 1
ATOM 12441 C CA . ASP B 1 419 ? -48.034 18.795 169.717 1.00 42.53 419 ASP B CA 1
ATOM 12442 C C . ASP B 1 419 ? -47.610 20.267 169.689 1.00 42.53 419 ASP B C 1
ATOM 12443 O O . ASP B 1 419 ? -48.308 21.145 169.179 1.00 42.53 419 ASP B O 1
ATOM 12452 N N . GLY B 1 420 ? -46.439 20.501 170.262 1.00 41.62 420 GLY B N 1
ATOM 12453 C CA . GLY B 1 420 ? -45.872 21.829 170.355 1.00 41.62 420 GLY B CA 1
ATOM 12454 C C . GLY B 1 420 ? -45.195 22.102 171.678 1.00 41.62 420 GLY B C 1
ATOM 12455 O O . GLY B 1 420 ? -44.688 23.203 171.906 1.00 41.62 420 GLY B O 1
ATOM 12459 N N . TRP B 1 421 ? -45.180 21.111 172.553 1.00 44.56 421 TRP B N 1
ATOM 12460 C CA . TRP B 1 421 ? -44.613 21.281 173.869 1.00 44.56 421 TRP B CA 1
ATOM 12461 C C . TRP B 1 421 ? -43.108 21.475 173.737 1.00 44.56 421 TRP B C 1
ATOM 12462 O O . TRP B 1 421 ? -42.465 20.751 172.970 1.00 44.56 421 TRP B O 1
ATOM 12483 N N . PRO B 1 422 ? -42.509 22.434 174.443 1.00 43.95 422 PRO B N 1
ATOM 12484 C CA . PRO B 1 422 ? -41.094 22.722 174.208 1.00 43.95 422 PRO B CA 1
ATOM 12485 C C . PRO B 1 422 ? -40.193 21.642 174.779 1.00 43.95 422 PRO B C 1
ATOM 12486 O O . PRO B 1 422 ? -40.473 21.063 175.830 1.00 43.95 422 PRO B O 1
ATOM 12497 N N . ASP B 1 423 ? -39.091 21.395 174.079 1.00 41.67 423 ASP B N 1
ATOM 12498 C CA . ASP B 1 423 ? -38.217 20.258 174.361 1.00 41.67 423 ASP B CA 1
ATOM 12499 C C . ASP B 1 423 ? -37.018 20.671 175.213 1.00 41.67 423 ASP B C 1
ATOM 12500 O O . ASP B 1 423 ? -35.864 20.556 174.811 1.00 41.67 423 ASP B O 1
ATOM 12509 N N . THR B 1 424 ? -37.299 21.149 176.422 1.00 44.02 424 THR B N 1
ATOM 12510 C CA . THR B 1 424 ? -36.232 21.413 177.375 1.00 44.02 424 THR B CA 1
ATOM 12511 C C . THR B 1 424 ? -36.819 21.430 178.778 1.00 44.02 424 THR B C 1
ATOM 12512 O O . THR B 1 424 ? -37.942 21.897 178.982 1.00 44.02 424 THR B O 1
ATOM 12523 N N . THR B 1 425 ? -36.045 20.919 179.730 1.00 47.31 425 THR B N 1
ATOM 12524 C CA . THR B 1 425 ? -36.447 20.783 181.119 1.00 47.31 425 THR B CA 1
ATOM 12525 C C . THR B 1 425 ? -35.841 21.912 181.942 1.00 47.31 425 THR B C 1
ATOM 12526 O O . THR B 1 425 ? -35.232 22.847 181.412 1.00 47.31 425 THR B O 1
ATOM 12537 N N . ILE B 1 426 ? -35.996 21.813 183.257 1.00 51.15 426 ILE B N 1
ATOM 12538 C CA . ILE B 1 426 ? -35.467 22.787 184.207 1.00 51.15 426 ILE B CA 1
ATOM 12539 C C . ILE B 1 426 ? -34.119 22.296 184.723 1.00 51.15 426 ILE B C 1
ATOM 12540 O O . ILE B 1 426 ? -33.789 21.116 184.544 1.00 51.15 426 ILE B O 1
ATOM 12556 N N . PRO B 1 427 ? -33.296 23.150 185.341 1.00 52.30 427 PRO B N 1
ATOM 12557 C CA . PRO B 1 427 ? -31.972 22.687 185.770 1.00 52.30 427 PRO B CA 1
ATOM 12558 C C . PRO B 1 427 ? -32.026 21.884 187.055 1.00 52.30 427 PRO B C 1
ATOM 12559 O O . PRO B 1 427 ? -31.250 20.941 187.243 1.00 52.30 427 PRO B O 1
ATOM 12570 N N . GLU B 1 428 ? -32.940 22.259 187.946 1.00 54.95 428 GLU B N 1
ATOM 12571 C CA . GLU B 1 428 ? -32.971 21.743 189.303 1.00 54.95 428 GLU B CA 1
ATOM 12572 C C . GLU B 1 428 ? -34.413 21.519 189.718 1.00 54.95 428 GLU B C 1
ATOM 12573 O O . GLU B 1 428 ? -35.352 21.917 189.027 1.00 54.95 428 GLU B O 1
ATOM 12585 N N . LYS B 1 429 ? -34.579 20.866 190.863 1.00 55.99 429 LYS B N 1
ATOM 12586 C CA . LYS B 1 429 ? -35.876 20.828 191.515 1.00 55.99 429 LYS B CA 1
ATOM 12587 C C . LYS B 1 429 ? -36.290 22.246 191.882 1.00 55.99 429 LYS B C 1
ATOM 12588 O O . LYS B 1 429 ? -35.457 23.069 192.270 1.00 55.99 429 LYS B O 1
ATOM 12607 N N . LEU B 1 430 ? -37.583 22.530 191.753 1.00 53.99 430 LEU B N 1
ATOM 12608 C CA . LEU B 1 430 ? -38.110 23.859 192.015 1.00 53.99 430 LEU B CA 1
ATOM 12609 C C . LEU B 1 430 ? -39.458 23.750 192.706 1.00 53.99 430 LEU B C 1
ATOM 12610 O O . LEU B 1 430 ? -40.222 22.811 192.473 1.00 53.99 430 LEU B O 1
ATOM 12626 N N . THR B 1 431 ? -39.743 24.741 193.552 1.00 56.17 431 THR B N 1
ATOM 12627 C CA . THR B 1 431 ? -41.033 24.903 194.216 1.00 56.17 431 THR B CA 1
ATOM 12628 C C . THR B 1 431 ? -41.581 26.249 193.760 1.00 56.17 431 THR B C 1
ATOM 12629 O O . THR B 1 431 ? -41.436 27.253 194.473 1.00 56.17 431 THR B O 1
ATOM 12640 N N . PRO B 1 432 ? -42.216 26.317 192.576 1.00 54.40 432 PRO B N 1
ATOM 12641 C CA . PRO B 1 432 ? -42.594 27.627 192.033 1.00 54.40 432 PRO B CA 1
ATOM 12642 C C . PRO B 1 432 ? -43.646 28.310 192.887 1.00 54.40 432 PRO B C 1
ATOM 12643 O O . PRO B 1 432 ? -44.792 27.857 192.956 1.00 54.40 432 PRO B O 1
ATOM 12654 N N . ALA B 1 433 ? -43.244 29.379 193.572 1.00 54.52 433 ALA B N 1
ATOM 12655 C CA . ALA B 1 433 ? -44.097 30.085 194.516 1.00 54.52 433 ALA B CA 1
ATOM 12656 C C . ALA B 1 433 ? -44.231 31.565 194.204 1.00 54.52 433 ALA B C 1
ATOM 12657 O O . ALA B 1 433 ? -45.351 32.089 194.186 1.00 54.52 433 ALA B O 1
ATOM 12664 N N . GLY B 1 434 ? -43.120 32.251 193.944 1.00 53.68 434 GLY B N 1
ATOM 12665 C CA . GLY B 1 434 ? -43.077 33.699 194.023 1.00 53.68 434 GLY B CA 1
ATOM 12666 C C . GLY B 1 434 ? -42.831 34.442 192.730 1.00 53.68 434 GLY B C 1
ATOM 12667 O O . GLY B 1 434 ? -43.616 34.343 191.783 1.00 53.68 434 GLY B O 1
ATOM 12671 N N . ASP B 1 435 ? -41.733 35.195 192.692 1.00 51.88 435 ASP B N 1
ATOM 12672 C CA . ASP B 1 435 ? -41.486 36.188 191.659 1.00 51.88 435 ASP B CA 1
ATOM 12673 C C . ASP B 1 435 ? -40.017 36.140 191.262 1.00 51.88 435 ASP B C 1
ATOM 12674 O O . ASP B 1 435 ? -39.225 35.366 191.807 1.00 51.88 435 ASP B O 1
ATOM 12683 N N . TYR B 1 436 ? -39.657 36.990 190.306 1.00 49.76 436 TYR B N 1
ATOM 12684 C CA . TYR B 1 436 ? -38.313 37.009 189.763 1.00 49.76 436 TYR B CA 1
ATOM 12685 C C . TYR B 1 436 ? -37.318 37.509 190.804 1.00 49.76 436 TYR B C 1
ATOM 12686 O O . TYR B 1 436 ? -37.665 38.221 191.749 1.00 49.76 436 TYR B O 1
ATOM 12704 N N . ALA B 1 437 ? -36.059 37.125 190.613 1.00 53.22 437 ALA B N 1
ATOM 12705 C CA . ALA B 1 437 ? -35.004 37.454 191.564 1.00 53.22 437 ALA B CA 1
ATOM 12706 C C . ALA B 1 437 ? -33.667 37.216 190.885 1.00 53.22 437 ALA B C 1
ATOM 12707 O O . ALA B 1 437 ? -33.398 36.098 190.435 1.00 53.22 437 ALA B O 1
ATOM 12714 N N . ILE B 1 438 ? -32.837 38.256 190.812 1.00 55.01 438 ILE B N 1
ATOM 12715 C CA . ILE B 1 438 ? -31.530 38.184 190.173 1.00 55.01 438 ILE B CA 1
ATOM 12716 C C . ILE B 1 438 ? -30.505 38.836 191.089 1.00 55.01 438 ILE B C 1
ATOM 12717 O O . ILE B 1 438 ? -30.809 39.789 191.812 1.00 55.01 438 ILE B O 1
ATOM 12733 N N . THR B 1 439 ? -29.280 38.311 191.055 1.00 58.96 439 THR B N 1
ATOM 12734 C CA . THR B 1 439 ? -28.137 38.922 191.723 1.00 58.96 439 THR B CA 1
ATOM 12735 C C . THR B 1 439 ? -26.953 38.861 190.762 1.00 58.96 439 THR B C 1
ATOM 12736 O O . THR B 1 439 ? -27.108 38.532 189.582 1.00 58.96 439 THR B O 1
ATOM 12747 N N . ASN B 1 440 ? -25.761 39.189 191.266 1.00 62.83 440 ASN B N 1
ATOM 12748 C CA . ASN B 1 440 ? -24.544 39.227 190.454 1.00 62.83 440 ASN B CA 1
ATOM 12749 C C . ASN B 1 440 ? -23.353 38.650 191.208 1.00 62.83 440 ASN B C 1
ATOM 12750 O O . ASN B 1 440 ? -22.278 39.256 191.251 1.00 62.83 440 ASN B O 1
ATOM 12761 N N . LYS B 1 441 ? -23.533 37.487 191.833 1.00 64.05 441 LYS B N 1
ATOM 12762 C CA . LYS B 1 441 ? -22.513 36.763 192.595 1.00 64.05 441 LYS B CA 1
ATOM 12763 C C . LYS B 1 441 ? -22.241 37.386 193.963 1.00 64.05 441 LYS B C 1
ATOM 12764 O O . LYS B 1 441 ? -21.566 36.759 194.787 1.00 64.05 441 LYS B O 1
ATOM 12783 N N . SER B 1 442 ? -22.797 38.564 194.262 1.00 65.29 442 SER B N 1
ATOM 12784 C CA . SER B 1 442 ? -22.466 39.304 195.474 1.00 65.29 442 SER B CA 1
ATOM 12785 C C . SER B 1 442 ? -23.713 39.880 196.128 1.00 65.29 442 SER B C 1
ATOM 12786 O O . SER B 1 442 ? -23.656 40.949 196.747 1.00 65.29 442 SER B O 1
ATOM 12794 N N . GLY B 1 443 ? -24.844 39.193 195.996 1.00 64.21 443 GLY B N 1
ATOM 12795 C CA . GLY B 1 443 ? -26.063 39.612 196.658 1.00 64.21 443 GLY B CA 1
ATOM 12796 C C . GLY B 1 443 ? -26.597 40.952 196.225 1.00 64.21 443 GLY B C 1
ATOM 12797 O O . GLY B 1 443 ? -27.423 41.535 196.934 1.00 64.21 443 GLY B O 1
ATOM 12801 N N . ASN B 1 444 ? -26.161 41.465 195.080 1.00 63.49 444 ASN B N 1
ATOM 12802 C CA . ASN B 1 444 ? -26.706 42.711 194.562 1.00 63.49 444 ASN B CA 1
ATOM 12803 C C . ASN B 1 444 ? -28.052 42.375 193.92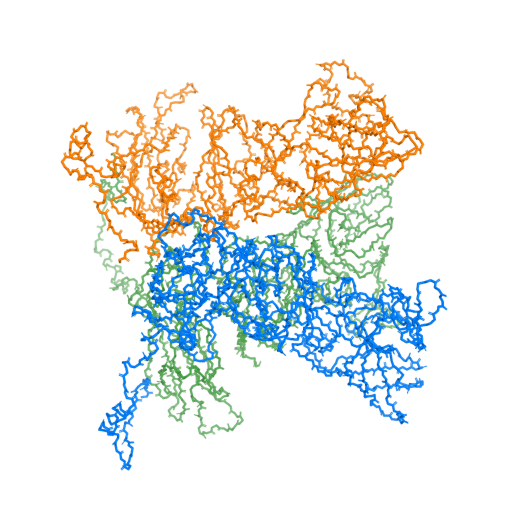4 1.00 63.49 444 ASN B C 1
ATOM 12804 O O . ASN B 1 444 ? -28.545 41.252 194.040 1.00 63.49 444 ASN B O 1
ATOM 12815 N N . ASP B 1 445 ? -28.673 43.333 193.245 1.00 59.52 445 ASP B N 1
ATOM 12816 C CA . ASP B 1 445 ? -29.982 43.102 192.656 1.00 59.52 445 ASP B CA 1
ATOM 12817 C C . ASP B 1 445 ? -30.091 43.937 191.393 1.00 59.52 445 ASP B C 1
ATOM 12818 O O . ASP B 1 445 ? -29.704 45.107 191.377 1.00 59.52 445 ASP B O 1
ATOM 12827 N N . ILE B 1 446 ? -30.615 43.321 190.342 1.00 56.69 446 ILE B N 1
ATOM 12828 C CA . ILE B 1 446 ? -30.627 43.904 189.009 1.00 56.69 446 ILE B CA 1
ATOM 12829 C C . ILE B 1 446 ? -32.003 44.515 188.786 1.00 56.69 446 ILE B C 1
ATOM 12830 O O . ILE B 1 446 ? -33.001 43.796 188.671 1.00 56.69 446 ILE B O 1
ATOM 12846 N N . THR B 1 447 ? -32.052 45.849 188.729 1.00 55.72 447 THR B N 1
ATOM 12847 C CA . THR B 1 447 ? -33.283 46.586 188.468 1.00 55.72 447 THR B CA 1
ATOM 12848 C C . THR B 1 447 ? -33.067 47.658 187.408 1.00 55.72 447 THR B C 1
ATOM 12849 O O . THR B 1 447 ? -33.792 48.657 187.387 1.00 55.72 447 THR B O 1
ATOM 12860 N N . THR B 1 448 ? -32.089 47.467 186.530 1.00 55.91 448 THR B N 1
ATOM 12861 C CA . THR B 1 448 ? -31.717 48.468 185.542 1.00 55.91 448 THR B CA 1
ATOM 12862 C C . THR B 1 448 ? -30.801 47.809 184.522 1.00 55.91 448 THR B C 1
ATOM 12863 O O . THR B 1 448 ? -30.225 46.748 184.770 1.00 55.91 448 THR B O 1
ATOM 12874 N N . ALA B 1 449 ? -30.664 48.461 183.371 1.00 55.63 449 ALA B N 1
ATOM 12875 C CA . ALA B 1 449 ? -29.882 47.924 182.257 1.00 55.63 449 ALA B CA 1
ATOM 12876 C C . ALA B 1 449 ? -28.420 48.344 182.334 1.00 55.63 449 ALA B C 1
ATOM 12877 O O . ALA B 1 449 ? -27.816 48.759 181.346 1.00 55.63 449 ALA B O 1
ATOM 12884 N N . ALA B 1 450 ? -27.848 48.225 183.507 1.00 57.58 450 ALA B N 1
ATOM 12885 C CA . ALA B 1 450 ? -26.443 48.492 183.763 1.00 57.58 450 ALA B CA 1
ATOM 12886 C C . ALA B 1 450 ? -25.777 47.343 184.491 1.00 57.58 450 ALA B C 1
ATOM 12887 O O . ALA B 1 450 ? -24.608 47.047 184.231 1.00 57.58 450 ALA B O 1
ATOM 12894 N N . GLY B 1 451 ? -26.497 46.682 185.390 1.00 56.44 451 GLY B N 1
ATOM 12895 C CA . GLY B 1 451 ? -25.967 45.547 186.105 1.00 56.44 451 GLY B CA 1
ATOM 12896 C C . GLY B 1 451 ? -26.028 44.285 185.277 1.00 56.44 451 GLY B C 1
ATOM 12897 O O . GLY B 1 451 ? -25.071 43.509 185.267 1.00 56.44 451 GLY B O 1
ATOM 12901 N N . TYR B 1 452 ? -27.152 44.075 184.585 1.00 54.06 452 TYR B N 1
ATOM 12902 C CA . TYR B 1 452 ? -27.318 42.899 183.736 1.00 54.06 452 TYR B CA 1
ATOM 12903 C C . TYR B 1 452 ? -26.179 42.798 182.732 1.00 54.06 452 TYR B C 1
ATOM 12904 O O . TYR B 1 452 ? -25.491 41.776 182.643 1.00 54.06 452 TYR B O 1
ATOM 12922 N N . ASP B 1 453 ? -25.970 43.866 181.966 1.00 56.23 453 ASP B N 1
ATOM 12923 C CA . ASP B 1 453 ? -24.890 43.887 180.991 1.00 56.23 453 ASP B CA 1
ATOM 12924 C C . ASP B 1 453 ? -23.532 43.997 181.668 1.00 56.23 453 ASP B C 1
ATOM 12925 O O . ASP B 1 453 ? -22.543 43.462 181.155 1.00 56.23 453 ASP B O 1
ATOM 12934 N N . GLY B 1 454 ? -23.469 44.672 182.813 1.00 57.52 454 GLY B N 1
ATOM 12935 C CA . GLY B 1 454 ? -22.219 44.897 183.512 1.00 57.52 454 GLY B CA 1
ATOM 12936 C C . GLY B 1 454 ? -22.009 43.968 184.687 1.00 57.52 454 GLY B C 1
ATOM 12937 O O . GLY B 1 454 ? -21.372 44.349 185.675 1.00 57.52 454 GLY B O 1
ATOM 12941 N N . ALA B 1 455 ? -22.537 42.752 184.595 1.00 60.00 455 ALA B N 1
ATOM 12942 C CA . ALA B 1 455 ? -22.358 41.738 185.622 1.00 60.00 455 ALA B CA 1
ATOM 12943 C C . ALA B 1 455 ? -21.285 40.753 185.188 1.00 60.00 455 ALA B C 1
ATOM 12944 O O . ALA B 1 455 ? -21.182 40.409 184.007 1.00 60.00 455 ALA B O 1
ATOM 12951 N N . ASP B 1 456 ? -20.483 40.308 186.154 1.00 64.21 456 ASP B N 1
ATOM 12952 C CA . ASP B 1 456 ? -19.569 39.204 185.901 1.00 64.21 456 ASP B CA 1
ATOM 12953 C C . ASP B 1 456 ? -20.346 37.973 185.460 1.00 64.21 456 ASP B C 1
ATOM 12954 O O . ASP B 1 456 ? -20.112 37.424 184.377 1.00 64.21 456 ASP B O 1
ATOM 12963 N N . VAL B 1 457 ? -21.290 37.533 186.288 1.00 62.06 457 VAL B N 1
ATOM 12964 C CA . VAL B 1 457 ? -22.226 36.476 185.949 1.00 62.06 457 VAL B CA 1
ATOM 12965 C C . VAL B 1 457 ? -23.571 36.824 186.576 1.00 62.06 457 VAL B C 1
ATOM 12966 O O . VAL B 1 457 ? -23.706 37.819 187.292 1.00 62.06 457 VAL B O 1
ATOM 12979 N N . ILE B 1 458 ? -24.567 35.985 186.310 1.00 56.81 458 ILE B N 1
ATOM 12980 C CA . ILE B 1 458 ? -25.941 36.217 186.731 1.00 56.81 458 ILE B CA 1
ATOM 12981 C C . ILE B 1 458 ? -26.415 34.988 187.486 1.00 56.81 458 ILE B C 1
ATOM 12982 O O . ILE B 1 458 ? -26.129 33.854 187.087 1.00 56.81 458 ILE B O 1
ATOM 12998 N N . VAL B 1 459 ? -27.138 35.217 188.579 1.00 56.70 459 VAL B N 1
ATOM 12999 C CA . VAL B 1 459 ? -27.595 34.159 189.469 1.00 56.70 459 VAL B CA 1
ATOM 13000 C C . VAL B 1 459 ? -29.100 34.309 189.596 1.00 56.70 459 VAL B C 1
ATOM 13001 O O . VAL B 1 459 ? -29.583 35.282 190.187 1.00 56.70 459 VAL B O 1
ATOM 13014 N N . ASN B 1 460 ? -29.839 33.345 189.058 1.00 53.50 460 ASN B N 1
ATOM 13015 C CA . ASN B 1 460 ? -31.293 33.423 189.000 1.00 53.50 460 ASN B CA 1
ATOM 13016 C C . ASN B 1 460 ? -31.835 32.678 190.210 1.00 53.50 460 ASN B C 1
ATOM 13017 O O . ASN B 1 460 ? -31.824 31.445 190.255 1.00 53.50 460 ASN B O 1
ATOM 13028 N N . ASN B 1 461 ? -32.302 33.435 191.201 1.00 54.19 461 ASN B N 1
ATOM 13029 C CA . ASN B 1 461 ? -32.761 32.898 192.474 1.00 54.19 461 ASN B CA 1
ATOM 13030 C C . ASN B 1 461 ? -34.282 32.860 192.580 1.00 54.19 461 ASN B C 1
ATOM 13031 O O . ASN B 1 461 ? -34.818 32.789 193.691 1.00 54.19 461 ASN B O 1
ATOM 13042 N N . THR B 1 462 ? -34.986 32.910 191.454 1.00 52.57 462 THR B N 1
ATOM 13043 C CA . THR B 1 462 ? -36.433 32.788 191.444 1.00 52.57 462 THR B CA 1
ATOM 13044 C C . THR B 1 462 ? -36.824 31.320 191.349 1.00 52.57 462 THR B C 1
ATOM 13045 O O . THR B 1 462 ? -36.144 30.513 190.710 1.00 52.57 462 THR B O 1
ATOM 13056 N N . ASN B 1 463 ? -37.936 30.982 191.985 1.00 53.98 463 ASN B N 1
ATOM 13057 C CA . ASN B 1 463 ? -38.364 29.598 192.099 1.00 53.98 463 ASN B CA 1
ATOM 13058 C C . ASN B 1 463 ? -39.046 29.070 190.843 1.00 53.98 463 ASN B C 1
ATOM 13059 O O . ASN B 1 463 ? -39.555 27.945 190.863 1.00 53.98 463 ASN B O 1
ATOM 13070 N N . PHE B 1 464 ? -39.080 29.850 189.764 1.00 50.96 464 PHE B N 1
ATOM 13071 C CA . PHE B 1 464 ? -39.511 29.385 188.447 1.00 50.96 464 PHE B CA 1
ATOM 13072 C C . PHE B 1 464 ? -38.479 29.895 187.443 1.00 50.96 464 PHE B C 1
ATOM 13073 O O . PHE B 1 464 ? -38.563 31.013 186.930 1.00 50.96 464 PHE B O 1
ATOM 13090 N N . LYS B 1 465 ? -37.469 29.069 187.195 1.00 51.09 465 LYS B N 1
ATOM 13091 C CA . LYS B 1 465 ? -36.369 29.408 186.310 1.00 51.09 465 LYS B CA 1
ATOM 13092 C C . LYS B 1 465 ? -36.107 28.238 185.380 1.00 51.09 465 LYS B C 1
ATOM 13093 O O . LYS B 1 465 ? -36.220 27.078 185.783 1.00 51.09 465 LYS B O 1
ATOM 13112 N N . GLY B 1 466 ? -35.759 28.550 184.137 1.00 48.41 466 GLY B N 1
ATOM 13113 C CA . GLY B 1 466 ? -35.515 27.522 183.154 1.00 48.41 466 GLY B CA 1
ATOM 13114 C C . GLY B 1 466 ? -36.758 26.932 182.539 1.00 48.41 466 GLY B C 1
ATOM 13115 O O . GLY B 1 466 ? -36.702 25.818 182.012 1.00 48.41 466 GLY B O 1
ATOM 13119 N N . MET B 1 467 ? -37.880 27.639 182.602 1.00 47.59 467 MET B N 1
ATOM 13120 C CA . MET B 1 467 ? -39.127 27.232 181.974 1.00 47.59 467 MET B CA 1
ATOM 13121 C C . MET B 1 467 ? -39.631 28.345 181.062 1.00 47.59 467 MET B C 1
ATOM 13122 O O . MET B 1 467 ? -39.034 29.418 180.961 1.00 47.59 467 MET B O 1
ATOM 13136 N N . TYR B 1 468 ? -40.741 28.070 180.389 1.00 43.93 468 TYR B N 1
ATOM 13137 C CA . TYR B 1 468 ? -41.176 28.827 179.226 1.00 43.93 468 TYR B CA 1
ATOM 13138 C C . TYR B 1 468 ? -42.406 29.654 179.559 1.00 43.93 468 TYR B C 1
ATOM 13139 O O . TYR B 1 468 ? -43.378 29.135 180.110 1.00 43.93 468 TYR B O 1
ATOM 13157 N N . ILE B 1 469 ? -42.368 30.925 179.185 1.00 44.32 469 ILE B N 1
ATOM 13158 C CA . ILE B 1 469 ? -43.438 31.870 179.478 1.00 44.32 469 ILE B CA 1
ATOM 13159 C C . ILE B 1 469 ? -44.455 31.795 178.352 1.00 44.32 469 ILE B C 1
ATOM 13160 O O . ILE B 1 469 ? -44.080 31.742 177.175 1.00 44.32 469 ILE B O 1
ATOM 13176 N N . CYS B 1 470 ? -45.737 31.811 178.705 1.00 43.40 470 CYS B N 1
ATOM 13177 C CA . CYS B 1 470 ? -46.805 31.646 177.736 1.00 43.40 470 CYS B CA 1
ATOM 13178 C C . CYS B 1 470 ? -47.938 32.626 178.007 1.00 43.40 470 CYS B C 1
ATOM 13179 O O . CYS B 1 470 ? -48.052 33.204 179.089 1.00 43.40 470 CYS B O 1
ATOM 13187 N N . GLY B 1 471 ? -48.787 32.799 176.992 1.00 43.41 471 GLY B N 1
ATOM 13188 C CA . GLY B 1 471 ? -49.904 33.723 177.110 1.00 43.41 471 GLY B CA 1
ATOM 13189 C C . GLY B 1 471 ? -51.010 33.181 177.993 1.00 43.41 471 GLY B C 1
ATOM 13190 O O . GLY B 1 471 ? -51.491 33.864 178.901 1.00 43.41 471 GLY B O 1
ATOM 13194 N N . SER B 1 472 ? -51.433 31.947 177.729 1.00 44.87 472 SER B N 1
ATOM 13195 C CA . SER B 1 472 ? -52.282 31.178 178.636 1.00 44.87 472 SER B CA 1
ATOM 13196 C C . SER B 1 472 ? -53.634 31.853 178.877 1.00 44.87 472 SER B C 1
ATOM 13197 O O . SER B 1 472 ? -53.948 32.308 179.976 1.00 44.87 472 SER B O 1
ATOM 13205 N N . LEU B 1 473 ? -54.429 31.908 177.815 1.00 44.35 473 LEU B N 1
ATOM 13206 C CA . LEU B 1 473 ? -55.851 32.165 177.979 1.00 44.35 473 LEU B CA 1
ATOM 13207 C C . LEU B 1 473 ? -56.506 30.942 178.611 1.00 44.35 473 LEU B C 1
ATOM 13208 O O . LEU B 1 473 ? -56.438 29.837 178.063 1.00 44.35 473 LEU B O 1
ATOM 13224 N N . GLN B 1 474 ? -57.164 31.148 179.750 1.00 47.79 474 GLN B N 1
ATOM 13225 C CA . GLN B 1 474 ? -57.726 30.073 180.560 1.00 47.79 474 GLN B CA 1
ATOM 13226 C C . GLN B 1 474 ? -59.234 30.238 180.623 1.00 47.79 474 GLN B C 1
ATOM 13227 O O . GLN B 1 474 ? -59.730 31.331 180.917 1.00 47.79 474 GLN B O 1
ATOM 13241 N N . ARG B 1 475 ? -59.953 29.153 180.348 1.00 46.58 475 ARG B N 1
ATOM 13242 C CA . ARG B 1 475 ? -61.408 29.135 180.337 1.00 46.58 475 ARG B CA 1
ATOM 13243 C C . ARG B 1 475 ? -61.909 28.054 181.281 1.00 46.58 475 ARG B C 1
ATOM 13244 O O . ARG B 1 475 ? -61.453 26.908 181.218 1.00 46.58 475 ARG B O 1
ATOM 13265 N N . ALA B 1 476 ? -62.854 28.419 182.138 1.00 50.18 476 ALA B N 1
ATOM 13266 C CA . ALA B 1 476 ? -63.524 27.465 183.004 1.00 50.18 476 ALA B CA 1
ATOM 13267 C C . ALA B 1 476 ? -64.890 28.024 183.354 1.00 50.18 476 ALA B C 1
ATOM 13268 O O . ALA B 1 476 ? -65.029 29.223 183.609 1.00 50.18 476 ALA B O 1
ATOM 13275 N N . TRP B 1 477 ? -65.890 27.153 183.363 1.00 50.00 477 TRP B N 1
ATOM 13276 C CA . TRP B 1 477 ? -67.254 27.573 183.651 1.00 50.00 477 TRP B CA 1
ATOM 13277 C C . TRP B 1 477 ? -67.336 28.078 185.084 1.00 50.00 477 TRP B C 1
ATOM 13278 O O . TRP B 1 477 ? -67.058 27.336 186.031 1.00 50.00 477 TRP B O 1
ATOM 13299 N N . GLY B 1 478 ? -67.714 29.341 185.241 1.00 52.67 478 GLY B N 1
ATOM 13300 C CA . GLY B 1 478 ? -67.865 29.948 186.544 1.00 52.67 478 GLY B CA 1
ATOM 13301 C C . GLY B 1 478 ? -66.647 30.657 187.087 1.00 52.67 478 GLY B C 1
ATOM 13302 O O . GLY B 1 478 ? -66.676 31.089 188.244 1.00 52.67 478 GLY B O 1
ATOM 13306 N N . ASP B 1 479 ? -65.583 30.794 186.297 1.00 52.01 479 ASP B N 1
ATOM 13307 C CA . ASP B 1 479 ? -64.361 31.459 186.740 1.00 52.01 479 ASP B CA 1
ATOM 13308 C C . ASP B 1 479 ? -64.441 32.912 186.292 1.00 52.01 479 ASP B C 1
ATOM 13309 O O . ASP B 1 479 ? -63.970 33.283 185.217 1.00 52.01 479 ASP B O 1
ATOM 13318 N N . LYS B 1 480 ? -65.048 33.751 187.132 1.00 52.69 480 LYS B N 1
ATOM 13319 C CA . LYS B 1 480 ? -65.173 35.181 186.854 1.00 52.69 480 LYS B CA 1
ATOM 13320 C C . LYS B 1 480 ? -63.855 35.887 187.180 1.00 52.69 480 LYS B C 1
ATOM 13321 O O . LYS B 1 480 ? -63.761 36.718 188.081 1.00 52.69 480 LYS B O 1
ATOM 13340 N N . LYS B 1 481 ? -62.811 35.504 186.453 1.00 50.80 481 LYS B N 1
ATOM 13341 C CA . LYS B 1 481 ? -61.471 36.012 186.702 1.00 50.80 481 LYS B CA 1
ATOM 13342 C C . LYS B 1 481 ? -60.702 35.990 185.395 1.00 50.80 481 LYS B C 1
ATOM 13343 O O . LYS B 1 481 ? -60.817 35.040 184.617 1.00 50.80 481 LYS B O 1
ATOM 13362 N N . ILE B 1 482 ? -59.913 37.036 185.163 1.00 46.26 482 ILE B N 1
ATOM 13363 C CA . ILE B 1 482 ? -59.133 37.107 183.939 1.00 46.26 482 ILE B CA 1
ATOM 13364 C C . ILE B 1 482 ? -57.993 36.098 183.993 1.00 46.26 482 ILE B C 1
ATOM 13365 O O . ILE B 1 482 ? -57.463 35.776 185.064 1.00 46.26 482 ILE B O 1
ATOM 13381 N N . SER B 1 483 ? -57.616 35.593 182.824 1.00 45.22 483 SER B N 1
ATOM 13382 C CA . SER B 1 483 ? -56.600 34.557 182.742 1.00 45.22 483 SER B CA 1
ATOM 13383 C C . SER B 1 483 ? -55.254 35.086 183.214 1.00 45.22 483 SER B C 1
ATOM 13384 O O . SER B 1 483 ? -54.920 36.255 183.009 1.00 45.22 483 SER B O 1
ATOM 13392 N N . ASN B 1 484 ? -54.482 34.213 183.853 1.00 46.26 484 ASN B N 1
ATOM 13393 C CA . ASN B 1 484 ? -53.118 34.505 184.262 1.00 46.26 484 ASN B CA 1
ATOM 13394 C C . ASN B 1 484 ? -52.145 33.772 183.352 1.00 46.26 484 ASN B C 1
ATOM 13395 O O . ASN B 1 484 ? -52.436 32.674 182.870 1.00 46.26 484 ASN B O 1
ATOM 13406 N N . THR B 1 485 ? -50.992 34.388 183.121 1.00 45.03 485 THR B N 1
ATOM 13407 C CA . THR B 1 485 ? -49.949 33.758 182.329 1.00 45.03 485 THR B CA 1
ATOM 13408 C C . THR B 1 485 ? -49.463 32.483 183.008 1.00 45.03 485 THR B C 1
ATOM 13409 O O . THR B 1 485 ? -49.573 32.319 184.226 1.00 45.03 485 THR B O 1
ATOM 13420 N N . ALA B 1 486 ? -48.927 31.574 182.199 1.00 45.53 486 ALA B N 1
ATOM 13421 C CA . ALA B 1 486 ? -48.483 30.265 182.646 1.00 45.53 486 ALA B CA 1
ATOM 13422 C C . ALA B 1 486 ? -46.986 30.121 182.436 1.00 45.53 486 ALA B C 1
ATOM 13423 O O . ALA B 1 486 ? -46.345 30.925 181.757 1.00 45.53 486 ALA B O 1
ATOM 13430 N N . PHE B 1 487 ? -46.442 29.065 183.033 1.00 46.44 487 PHE B N 1
ATOM 13431 C CA . PHE B 1 487 ? -45.019 28.760 182.962 1.00 46.44 487 PHE B CA 1
ATOM 13432 C C . PHE B 1 487 ? -44.909 27.252 182.815 1.00 46.44 487 PHE B C 1
ATOM 13433 O O . PHE B 1 487 ? -45.179 26.515 183.768 1.00 46.44 487 PHE B O 1
ATOM 13450 N N . ILE B 1 488 ? -44.525 26.799 181.626 1.00 45.12 488 ILE B N 1
ATOM 13451 C CA . ILE B 1 488 ? -44.609 25.394 181.255 1.00 45.12 488 ILE B CA 1
ATOM 13452 C C . ILE B 1 488 ? -43.215 24.805 181.128 1.00 45.12 488 ILE B C 1
ATOM 13453 O O . ILE B 1 488 ? -42.255 25.493 180.769 1.00 45.12 488 ILE B O 1
ATOM 13469 N N . THR B 1 489 ? -43.118 23.506 181.391 1.00 47.70 489 THR B N 1
ATOM 13470 C CA . THR B 1 489 ? -41.869 22.771 181.273 1.00 47.70 489 THR B CA 1
ATOM 13471 C C . THR B 1 489 ? -42.157 21.295 181.483 1.00 47.70 489 THR B C 1
ATOM 13472 O O . THR B 1 489 ? -43.153 20.920 182.106 1.00 47.70 489 THR B O 1
ATOM 13483 N N . THR B 1 490 ? -41.269 20.467 180.951 1.00 47.11 490 THR B N 1
ATOM 13484 C CA . THR B 1 490 ? -41.351 19.027 181.134 1.00 47.11 490 THR B CA 1
ATOM 13485 C C . THR B 1 490 ? -40.719 18.664 182.471 1.00 47.11 490 THR B C 1
ATOM 13486 O O . THR B 1 490 ? -39.527 18.905 182.684 1.00 47.11 490 THR B O 1
ATOM 13497 N N . ALA B 1 491 ? -41.510 18.080 183.367 1.00 51.08 491 ALA B N 1
ATOM 13498 C CA . ALA B 1 491 ? -41.027 17.781 184.705 1.00 51.08 491 ALA B CA 1
ATOM 13499 C C . ALA B 1 491 ? -42.080 16.989 185.461 1.00 51.08 491 ALA B C 1
ATOM 13500 O O . ALA B 1 491 ? -43.270 17.056 185.147 1.00 51.08 491 ALA B O 1
ATOM 13507 N N . THR B 1 492 ? -41.624 16.252 186.471 1.00 54.23 492 THR B N 1
ATOM 13508 C CA . THR B 1 492 ? -42.515 15.525 187.359 1.00 54.23 492 THR B CA 1
ATOM 13509 C C . THR B 1 492 ? -43.203 16.499 188.311 1.00 54.23 492 THR B C 1
ATOM 13510 O O . THR B 1 492 ? -43.052 17.718 188.212 1.00 54.23 492 THR B O 1
ATOM 13521 N N . LYS B 1 493 ? -43.970 15.945 189.246 1.00 58.36 493 LYS B N 1
ATOM 13522 C CA . LYS B 1 493 ? -44.647 16.731 190.265 1.00 58.36 493 LYS B CA 1
ATOM 13523 C C . LYS B 1 493 ? -44.735 15.919 191.546 1.00 58.36 493 LYS B C 1
ATOM 13524 O O . LYS B 1 493 ? -45.094 14.739 191.510 1.00 58.36 493 LYS B O 1
ATOM 13543 N N . VAL B 1 494 ? -44.391 16.547 192.674 1.00 62.49 494 VAL B N 1
ATOM 13544 C CA . VAL B 1 494 ? -44.717 15.977 193.976 1.00 62.49 494 VAL B CA 1
ATOM 13545 C C . VAL B 1 494 ? -45.396 17.035 194.835 1.00 62.49 494 VAL B C 1
ATOM 13546 O O . VAL B 1 494 ? -44.759 17.682 195.673 1.00 62.49 494 VAL B O 1
ATOM 13559 N N . ASP B 1 495 ? -46.696 17.219 194.619 1.00 66.07 495 ASP B N 1
ATOM 13560 C CA . ASP B 1 495 ? -47.646 17.907 195.493 1.00 66.07 495 ASP B CA 1
ATOM 13561 C C . ASP B 1 495 ? -47.428 19.408 195.687 1.00 66.07 495 ASP B C 1
ATOM 13562 O O . ASP B 1 495 ? -48.372 20.116 196.052 1.00 66.07 495 ASP B O 1
ATOM 13571 N N . ASN B 1 496 ? -46.221 19.916 195.456 1.00 63.14 496 ASN B N 1
ATOM 13572 C CA . ASN B 1 496 ? -46.017 21.352 195.325 1.00 63.14 496 ASN B CA 1
ATOM 13573 C C . ASN B 1 496 ? -44.840 21.726 194.439 1.00 63.14 496 ASN B C 1
ATOM 13574 O O . ASN B 1 496 ? -44.568 22.920 194.295 1.00 63.14 496 ASN B O 1
ATOM 13585 N N . ALA B 1 497 ? -44.138 20.765 193.842 1.00 58.64 497 ALA B N 1
ATOM 13586 C CA . ALA B 1 497 ? -42.803 20.999 193.320 1.00 58.64 497 ALA B CA 1
ATOM 13587 C C . ALA B 1 497 ? -42.556 20.072 192.148 1.00 58.64 497 ALA B C 1
ATOM 13588 O O . ALA B 1 497 ? -43.085 18.961 192.095 1.00 58.64 497 ALA B O 1
ATOM 13595 N N . ILE B 1 498 ? -41.715 20.533 191.230 1.00 53.96 498 ILE B N 1
ATOM 13596 C CA . ILE B 1 498 ? -41.396 19.822 190.002 1.00 53.96 498 ILE B CA 1
ATOM 13597 C C . ILE B 1 498 ? -39.908 19.510 189.985 1.00 53.96 498 ILE B C 1
ATOM 13598 O O . ILE B 1 498 ? -39.089 20.276 190.502 1.00 53.96 498 ILE B O 1
ATOM 13614 N N . GLU B 1 499 ? -39.567 18.366 189.390 1.00 54.73 499 GLU B N 1
ATOM 13615 C CA . GLU B 1 499 ? -38.194 17.924 189.227 1.00 54.73 499 GLU B CA 1
ATOM 13616 C C . GLU B 1 499 ? -37.945 17.614 187.757 1.00 54.73 499 GLU B C 1
ATOM 13617 O O . GLU B 1 499 ? -38.845 17.111 187.075 1.00 54.73 499 GLU B O 1
ATOM 13629 N N . PRO B 1 500 ? -36.746 17.876 187.239 1.00 52.10 500 PRO B N 1
ATOM 13630 C CA . PRO B 1 500 ? -36.528 17.714 185.800 1.00 52.10 500 PRO B CA 1
ATOM 13631 C C . PRO B 1 500 ? -36.506 16.256 185.379 1.00 52.10 500 PRO B C 1
ATOM 13632 O O . PRO B 1 500 ? -36.120 15.364 186.139 1.00 52.10 500 PRO B O 1
ATOM 13643 N N . SER B 1 501 ? -36.928 16.026 184.138 1.00 48.99 501 SER B N 1
ATOM 13644 C CA . SER B 1 501 ? -36.867 14.695 183.546 1.00 48.99 501 SER B CA 1
ATOM 13645 C C . SER B 1 501 ? -36.735 14.884 182.045 1.00 48.99 501 SER B C 1
ATOM 13646 O O . SER B 1 501 ? -37.652 15.408 181.408 1.00 48.99 501 SER B O 1
ATOM 13654 N N . ASN B 1 502 ? -35.601 14.464 181.489 1.00 45.05 502 ASN B N 1
ATOM 13655 C CA . ASN B 1 502 ? -35.405 14.543 180.049 1.00 45.05 502 ASN B CA 1
ATOM 13656 C C . ASN B 1 502 ? -36.375 13.656 179.280 1.00 45.05 502 ASN B C 1
ATOM 13657 O O . ASN B 1 502 ? -36.606 13.896 178.094 1.00 45.05 502 ASN B O 1
ATOM 13668 N N . VAL B 1 503 ? -36.936 12.641 179.914 1.00 46.19 503 VAL B N 1
ATOM 13669 C CA . VAL B 1 503 ? -37.986 11.842 179.296 1.00 46.19 503 VAL B CA 1
ATOM 13670 C C . VAL B 1 503 ? -39.302 12.601 179.388 1.00 46.19 503 VAL B C 1
ATOM 13671 O O . VAL B 1 503 ? -39.510 13.409 180.299 1.00 46.19 503 VAL B O 1
ATOM 13684 N N . ILE B 1 504 ? -40.194 12.351 178.431 1.00 46.21 504 ILE B N 1
ATOM 13685 C CA . ILE B 1 504 ? -41.499 12.994 178.380 1.00 46.21 504 ILE B CA 1
ATOM 13686 C C . ILE B 1 504 ? -42.570 11.946 178.125 1.00 46.21 504 ILE B C 1
ATOM 13687 O O . ILE B 1 504 ? -42.399 11.051 177.290 1.00 46.21 504 ILE B O 1
ATOM 13703 N N . ASP B 1 505 ? -43.672 12.064 178.852 1.00 50.18 505 ASP B N 1
ATOM 13704 C CA . ASP B 1 505 ? -44.887 11.320 178.572 1.00 50.18 505 ASP B CA 1
ATOM 13705 C C . ASP B 1 505 ? -46.055 12.183 179.036 1.00 50.18 505 ASP B C 1
ATOM 13706 O O . ASP B 1 505 ? -45.899 13.389 179.249 1.00 50.18 505 ASP B O 1
ATOM 13715 N N . MET B 1 506 ? -47.230 11.578 179.191 1.00 51.19 506 MET B N 1
ATOM 13716 C CA . MET B 1 506 ? -48.387 12.333 179.650 1.00 51.19 506 MET B CA 1
ATOM 13717 C C . MET B 1 506 ? -48.302 12.741 181.117 1.00 51.19 506 MET B C 1
ATOM 13718 O O . MET B 1 506 ? -49.158 13.507 181.572 1.00 51.19 506 MET B O 1
ATOM 13732 N N . THR B 1 507 ? -47.304 12.262 181.859 1.00 51.13 507 THR B N 1
ATOM 13733 C CA . THR B 1 507 ? -47.162 12.543 183.280 1.00 51.13 507 THR B CA 1
ATOM 13734 C C . THR B 1 507 ? -46.133 13.624 183.577 1.00 51.13 507 THR B C 1
ATOM 13735 O O . THR B 1 507 ? -45.807 13.843 184.748 1.00 51.13 507 THR B O 1
ATOM 13746 N N . LYS B 1 508 ? -45.622 14.305 182.551 1.00 49.53 508 LYS B N 1
ATOM 13747 C CA . LYS B 1 508 ? -44.573 15.305 182.702 1.00 49.53 508 LYS B CA 1
ATOM 13748 C C . LYS B 1 508 ? -45.008 16.674 182.209 1.00 49.53 508 LYS B C 1
ATOM 13749 O O . LYS B 1 508 ? -44.186 17.593 182.158 1.00 49.53 508 LYS B O 1
ATOM 13768 N N . ILE B 1 509 ? -46.276 16.836 181.855 1.00 48.41 509 ILE B N 1
ATOM 13769 C CA . ILE B 1 509 ? -46.739 18.040 181.159 1.00 48.41 509 ILE B CA 1
ATOM 13770 C C . ILE B 1 509 ? -47.102 19.033 182.255 1.00 48.41 509 ILE B C 1
ATOM 13771 O O . ILE B 1 509 ? -48.261 19.224 182.621 1.00 48.41 509 ILE B O 1
ATOM 13787 N N . ALA B 1 510 ? -46.081 19.708 182.770 1.00 49.44 510 ALA B N 1
ATOM 13788 C CA . ALA B 1 510 ? -46.234 20.554 183.940 1.00 49.44 510 ALA B CA 1
ATOM 13789 C C . ALA B 1 510 ? -46.578 21.979 183.540 1.00 49.44 510 ALA B C 1
ATOM 13790 O O . ALA B 1 510 ? -46.093 22.500 182.533 1.00 49.44 510 ALA B O 1
ATOM 13797 N N . VAL B 1 511 ? -47.415 22.610 184.359 1.00 49.62 511 VAL B N 1
ATOM 13798 C CA . VAL B 1 511 ? -47.774 24.011 184.206 1.00 49.62 511 VAL B CA 1
ATOM 13799 C C . VAL B 1 511 ? -47.651 24.677 185.564 1.00 49.62 511 VAL B C 1
ATOM 13800 O O . VAL B 1 511 ? -47.588 24.013 186.602 1.00 49.62 511 VAL B O 1
ATOM 13813 N N . TYR B 1 512 ? -47.622 26.005 185.550 1.00 50.15 512 TYR B N 1
ATOM 13814 C CA . TYR B 1 512 ? -47.711 26.811 186.762 1.00 50.15 512 TYR B CA 1
ATOM 13815 C C . TYR B 1 512 ? -48.599 28.004 186.441 1.00 50.15 512 TYR B C 1
ATOM 13816 O O . TYR B 1 512 ? -48.132 29.016 185.913 1.00 50.15 512 TYR B O 1
ATOM 13834 N N . GLN B 1 513 ? -49.882 27.871 186.747 1.00 48.92 513 GLN B N 1
ATOM 13835 C CA . GLN B 1 513 ? -50.848 28.944 186.604 1.00 48.92 513 GLN B CA 1
ATOM 13836 C C . GLN B 1 513 ? -51.783 28.942 187.806 1.00 48.92 513 GLN B C 1
ATOM 13837 O O . GLN B 1 513 ? -52.080 27.899 188.393 1.00 48.92 513 GLN B O 1
ATOM 13851 N N . ASP B 1 514 ? -52.247 30.137 188.169 1.00 52.42 514 ASP B N 1
ATOM 13852 C CA . ASP B 1 514 ? -53.168 30.279 189.289 1.00 52.42 514 ASP B CA 1
ATOM 13853 C C . ASP B 1 514 ? -54.455 29.505 189.044 1.00 52.42 514 ASP B C 1
ATOM 13854 O O . ASP B 1 514 ? -54.810 28.617 189.827 1.00 52.42 514 ASP B O 1
ATOM 13863 N N . THR B 1 515 ? -55.187 29.869 187.989 1.00 52.52 515 THR B N 1
ATOM 13864 C CA . THR B 1 515 ? -56.410 29.197 187.546 1.00 52.52 515 THR B CA 1
ATOM 13865 C C . THR B 1 515 ? -57.616 29.484 188.444 1.00 52.52 515 THR B C 1
ATOM 13866 O O . THR B 1 515 ? -58.750 29.160 188.075 1.00 52.52 515 THR B O 1
ATOM 13877 N N . HIS B 1 516 ? -57.380 30.153 189.567 1.00 54.12 516 HIS B N 1
ATOM 13878 C CA . HIS B 1 516 ? -58.448 30.526 190.485 1.00 54.12 516 HIS B CA 1
ATOM 13879 C C . HIS B 1 516 ? -59.332 29.339 190.843 1.00 54.12 516 HIS B C 1
ATOM 13880 O O . HIS B 1 516 ? -60.530 29.326 190.594 1.00 54.12 516 HIS B O 1
ATOM 13894 N N . VAL B 1 517 ? -58.700 28.347 191.445 1.00 61.39 517 VAL B N 1
ATOM 13895 C CA . VAL B 1 517 ? -59.349 27.116 191.879 1.00 61.39 517 VAL B CA 1
ATOM 13896 C C . VAL B 1 517 ? -59.481 27.147 193.393 1.00 61.39 517 VAL B C 1
ATOM 13897 O O . VAL B 1 517 ? -58.568 27.592 194.098 1.00 61.39 517 VAL B O 1
ATOM 13910 N N . GLY B 1 518 ? -60.622 26.673 193.886 1.00 65.95 518 GLY B N 1
ATOM 13911 C CA . GLY B 1 518 ? -60.893 26.645 195.308 1.00 65.95 518 GLY B CA 1
ATOM 13912 C C . GLY B 1 518 ? -60.615 25.293 195.923 1.00 65.95 518 GLY B C 1
ATOM 13913 O O . GLY B 1 518 ? -59.457 24.893 196.066 1.00 65.95 518 GLY B O 1
ATOM 13917 N N . LYS B 1 519 ? -61.680 24.580 196.282 1.00 69.74 519 LYS B N 1
ATOM 13918 C CA . LYS B 1 519 ? -61.577 23.274 196.917 1.00 69.74 519 LYS B CA 1
ATOM 13919 C C . LYS B 1 519 ? -61.775 22.123 195.949 1.00 69.74 519 LYS B C 1
ATOM 13920 O O . LYS B 1 519 ? -61.204 21.048 196.160 1.00 69.74 519 LYS B O 1
ATOM 13939 N N . GLU B 1 520 ? -62.573 22.320 194.908 1.00 68.60 520 GLU B N 1
ATOM 13940 C CA . GLU B 1 520 ? -63.002 21.248 194.025 1.00 68.60 520 GLU B CA 1
ATOM 13941 C C . GLU B 1 520 ? -62.276 21.317 192.689 1.00 68.60 520 GLU B C 1
ATOM 13942 O O . GLU B 1 520 ? -61.576 22.281 192.372 1.00 68.60 520 GLU B O 1
ATOM 13954 N N . VAL B 1 521 ? -62.456 20.259 191.899 1.00 63.40 521 VAL B N 1
ATOM 13955 C CA . VAL B 1 521 ? -61.772 20.151 190.621 1.00 63.40 521 VAL B CA 1
ATOM 13956 C C . VAL B 1 521 ? -62.290 21.220 189.667 1.00 63.40 521 VAL B C 1
ATOM 13957 O O . VAL B 1 521 ? -63.443 21.663 189.752 1.00 63.40 521 VAL B O 1
ATOM 13970 N N . GLN B 1 522 ? -61.422 21.643 188.751 1.00 57.16 522 GLN B N 1
ATOM 13971 C CA . GLN B 1 522 ? -61.741 22.691 187.790 1.00 57.16 522 GLN B CA 1
ATOM 13972 C C . GLN B 1 522 ? -61.055 22.332 186.483 1.00 57.16 522 GLN B C 1
ATOM 13973 O O . GLN B 1 522 ? -59.824 22.274 186.424 1.00 57.16 522 GLN B O 1
ATOM 13987 N N . THR B 1 523 ? -61.850 22.100 185.437 1.00 55.68 523 THR B N 1
ATOM 13988 C CA . THR B 1 523 ? -61.321 21.460 184.236 1.00 55.68 523 THR B CA 1
ATOM 13989 C C . THR B 1 523 ? -60.394 22.392 183.466 1.00 55.68 523 THR B C 1
ATOM 13990 O O . THR B 1 523 ? -59.408 21.937 182.875 1.00 55.68 523 THR B O 1
ATOM 14001 N N . SER B 1 524 ? -60.715 23.684 183.427 1.00 51.60 524 SER B N 1
ATOM 14002 C CA . SER B 1 524 ? -59.789 24.745 183.021 1.00 51.60 524 SER B CA 1
ATOM 14003 C C . SER B 1 524 ? -59.184 24.499 181.636 1.00 51.60 524 SER B C 1
ATOM 14004 O O . SER B 1 524 ? -57.991 24.243 181.484 1.00 51.60 524 SER B O 1
ATOM 14012 N N . ASP B 1 525 ? -60.050 24.568 180.629 1.00 48.93 525 ASP B N 1
ATOM 14013 C CA . ASP B 1 525 ? -59.599 24.535 179.244 1.00 48.93 525 ASP B CA 1
ATOM 14014 C C . ASP B 1 525 ? -58.613 25.672 179.014 1.00 48.93 525 ASP B C 1
ATOM 14015 O O . ASP B 1 525 ? -59.001 26.844 179.011 1.00 48.93 525 ASP B O 1
ATOM 14024 N N . ASP B 1 526 ? -57.343 25.331 178.814 1.00 47.23 526 ASP B N 1
ATOM 14025 C CA . ASP B 1 526 ? -56.258 26.299 178.741 1.00 47.23 526 ASP B CA 1
ATOM 14026 C C . ASP B 1 526 ? -55.566 26.173 177.394 1.00 47.23 526 ASP B C 1
ATOM 14027 O O . ASP B 1 526 ? -55.273 25.063 176.940 1.00 47.23 526 ASP B O 1
ATOM 14036 N N . THR B 1 527 ? -55.316 27.316 176.761 1.00 44.35 527 THR B N 1
ATOM 14037 C CA . THR B 1 527 ? -54.624 27.382 175.481 1.00 44.35 527 THR B CA 1
ATOM 14038 C C . THR B 1 527 ? -53.428 28.308 175.620 1.00 44.35 527 THR B C 1
ATOM 14039 O O . THR B 1 527 ? -53.563 29.442 176.088 1.00 44.35 527 THR B O 1
ATOM 14050 N N . LEU B 1 528 ? -52.264 27.816 175.213 1.00 43.80 528 LEU B N 1
ATOM 14051 C CA . LEU B 1 528 ? -50.993 28.455 175.499 1.00 43.80 528 LEU B CA 1
ATOM 14052 C C . LEU B 1 528 ? -50.383 28.981 174.210 1.00 43.80 528 LEU B C 1
ATOM 14053 O O . LEU B 1 528 ? -50.591 28.421 173.131 1.00 43.80 528 LEU B O 1
ATOM 14069 N N . SER B 1 529 ? -49.629 30.068 174.335 1.00 42.13 529 SER B N 1
ATOM 14070 C CA . SER B 1 529 ? -48.867 30.629 173.225 1.00 42.13 529 SER B CA 1
ATOM 14071 C C . SER B 1 529 ? -47.513 31.045 173.772 1.00 42.13 529 SER B C 1
ATOM 14072 O O . SER B 1 529 ? -47.424 31.974 174.578 1.00 42.13 529 SER B O 1
ATOM 14080 N N . LEU B 1 530 ? -46.467 30.360 173.329 1.00 41.61 530 LEU B N 1
ATOM 14081 C CA . LEU B 1 530 ? -45.143 30.537 173.903 1.00 41.61 530 LEU B CA 1
ATOM 14082 C C . LEU B 1 530 ? -44.519 31.827 173.396 1.00 41.61 530 LEU B C 1
ATOM 14083 O O . LEU B 1 530 ? -44.507 32.090 172.190 1.00 41.61 530 LEU B O 1
ATOM 14099 N N . LEU B 1 531 ? -43.994 32.627 174.325 1.00 41.66 531 LEU B N 1
ATOM 14100 C CA . LEU B 1 531 ? -43.482 33.954 174.010 1.00 41.66 531 LEU B CA 1
ATOM 14101 C C . LEU B 1 531 ? -42.104 34.212 174.605 1.00 41.66 531 LEU B C 1
ATOM 14102 O O . LEU B 1 531 ? -41.321 34.975 174.034 1.00 41.66 531 LEU B O 1
ATOM 14118 N N . GLY B 1 532 ? -41.798 33.591 175.743 1.00 42.57 532 GLY B N 1
ATOM 14119 C CA . GLY B 1 532 ? -40.564 33.871 176.451 1.00 42.57 532 GLY B CA 1
ATOM 14120 C C . GLY B 1 532 ? -40.023 32.711 177.257 1.00 42.57 532 GLY B C 1
ATOM 14121 O O . GLY B 1 532 ? -40.425 31.562 177.059 1.00 42.57 532 GLY B O 1
ATOM 14125 N N . TYR B 1 533 ? -39.112 33.009 178.180 1.00 44.44 533 TYR B N 1
ATOM 14126 C CA . TYR B 1 533 ? -38.349 31.978 178.877 1.00 44.44 533 TYR B CA 1
ATOM 14127 C C . TYR B 1 533 ? -37.764 32.596 180.134 1.00 44.44 533 TYR B C 1
ATOM 14128 O O . TYR B 1 533 ? -37.053 33.600 180.050 1.00 44.44 533 TYR B O 1
ATOM 14146 N N . THR B 1 534 ? -38.053 32.002 181.292 1.00 47.53 534 THR B N 1
ATOM 14147 C CA . THR B 1 534 ? -37.645 32.558 182.577 1.00 47.53 534 THR B CA 1
ATOM 14148 C C . THR B 1 534 ? -36.295 32.039 183.066 1.00 47.53 534 THR B C 1
ATOM 14149 O O . THR B 1 534 ? -35.988 32.165 184.255 1.00 47.53 534 THR B O 1
ATOM 14160 N N . GLY B 1 535 ? -35.497 31.448 182.183 1.00 47.21 535 GLY B N 1
ATOM 14161 C CA . GLY B 1 535 ? -34.133 31.063 182.484 1.00 47.21 535 GLY B CA 1
ATOM 14162 C C . GLY B 1 535 ? -33.145 32.165 182.170 1.00 47.21 535 GLY B C 1
ATOM 14163 O O . GLY B 1 535 ? -32.491 32.129 181.129 1.00 47.21 535 GLY B O 1
ATOM 14167 N N . ILE B 1 536 ? -33.057 33.165 183.054 1.00 49.34 536 ILE B N 1
ATOM 14168 C CA . ILE B 1 536 ? -32.316 34.386 182.744 1.00 49.34 536 ILE B CA 1
ATOM 14169 C C . ILE B 1 536 ? -30.847 34.075 182.483 1.00 49.34 536 ILE B C 1
ATOM 14170 O O . ILE B 1 536 ? -30.293 34.430 181.436 1.00 49.34 536 ILE B O 1
ATOM 14186 N N . GLY B 1 537 ? -30.196 33.409 183.429 1.00 50.31 537 GLY B N 1
ATOM 14187 C CA . GLY B 1 537 ? -28.755 33.273 183.405 1.00 50.31 537 GLY B CA 1
ATOM 14188 C C . GLY B 1 537 ? -28.201 32.104 182.632 1.00 50.31 537 GLY B C 1
ATOM 14189 O O . GLY B 1 537 ? -26.980 32.010 182.477 1.00 50.31 537 GLY B O 1
ATOM 14193 N N . GLU B 1 538 ? -29.054 31.207 182.146 1.00 48.39 538 GLU B N 1
ATOM 14194 C CA . GLU B 1 538 ? -28.581 30.033 181.431 1.00 48.39 538 GLU B CA 1
ATOM 14195 C C . GLU B 1 538 ? -27.824 30.432 180.168 1.00 48.39 538 GLU B C 1
ATOM 14196 O O . GLU B 1 538 ? -27.968 31.536 179.639 1.00 48.39 538 GLU B O 1
ATOM 14208 N N . GLN B 1 539 ? -26.993 29.506 179.697 1.00 48.32 539 GLN B N 1
ATOM 14209 C CA . GLN B 1 539 ? -26.125 29.784 178.562 1.00 48.32 539 GLN B CA 1
ATOM 14210 C C . GLN B 1 539 ? -26.931 29.894 177.277 1.00 48.32 539 GLN B C 1
ATOM 14211 O O . GLN B 1 539 ? -26.921 30.931 176.606 1.00 48.32 539 GLN B O 1
ATOM 14225 N N . ALA B 1 540 ? -27.643 28.830 176.926 1.00 43.20 540 ALA B N 1
ATOM 14226 C CA . ALA B 1 540 ? -28.392 28.772 175.681 1.00 43.20 540 ALA B CA 1
ATOM 14227 C C . ALA B 1 540 ? -29.235 27.512 175.695 1.00 43.20 540 ALA B C 1
ATOM 14228 O O . ALA B 1 540 ? -28.874 26.517 176.328 1.00 43.20 540 ALA B O 1
ATOM 14235 N N . ILE B 1 541 ? -30.355 27.566 174.987 1.00 41.33 541 ILE B N 1
ATOM 14236 C CA . ILE B 1 541 ? -31.310 26.465 174.983 1.00 41.33 541 ILE B CA 1
ATOM 14237 C C . ILE B 1 541 ? -30.878 25.475 173.910 1.00 41.33 541 ILE B C 1
ATOM 14238 O O . ILE B 1 541 ? -30.760 25.833 172.734 1.00 41.33 541 ILE B O 1
ATOM 14254 N N . GLY B 1 542 ? -30.653 24.228 174.317 1.00 40.51 542 GLY B N 1
ATOM 14255 C CA . GLY B 1 542 ? -30.099 23.209 173.455 1.00 40.51 542 GLY B CA 1
ATOM 14256 C C . GLY B 1 542 ? -28.628 22.942 173.654 1.00 40.51 542 GLY B C 1
ATOM 14257 O O . GLY B 1 542 ? -28.057 22.138 172.910 1.00 40.51 542 GLY B O 1
ATOM 14261 N N . SER B 1 543 ? -28.001 23.582 174.635 1.00 42.44 543 SER B N 1
ATOM 14262 C CA . SER B 1 543 ? -26.583 23.407 174.896 1.00 42.44 543 SER B CA 1
ATOM 14263 C C . SER B 1 543 ? -26.300 22.279 175.876 1.00 42.44 543 SER B C 1
ATOM 14264 O O . SER B 1 543 ? -25.266 21.613 175.754 1.00 42.44 543 SER B O 1
ATOM 14272 N N . ASP B 1 544 ? -27.191 22.046 176.840 1.00 44.60 544 ASP B N 1
ATOM 14273 C CA . ASP B 1 544 ? -27.027 20.992 177.836 1.00 44.60 544 ASP B CA 1
ATOM 14274 C C . ASP B 1 544 ? -27.850 19.791 177.393 1.00 44.60 544 ASP B C 1
ATOM 14275 O O . ASP B 1 544 ? -29.081 19.860 177.339 1.00 44.60 544 ASP B O 1
ATOM 14284 N N . ARG B 1 545 ? -27.166 18.689 177.084 1.00 41.50 545 ARG B N 1
ATOM 14285 C CA . ARG B 1 545 ? -27.841 17.494 176.596 1.00 41.50 545 ARG B CA 1
ATOM 14286 C C . ARG B 1 545 ? -28.789 16.908 177.633 1.00 41.50 545 ARG B C 1
ATOM 14287 O O . ARG B 1 545 ? -29.786 16.276 177.271 1.00 41.50 545 ARG B O 1
ATOM 14308 N N . ASP B 1 546 ? -28.496 17.093 178.919 1.00 44.59 546 ASP B N 1
ATOM 14309 C CA . ASP B 1 546 ? -29.371 16.560 179.955 1.00 44.59 546 ASP B CA 1
ATOM 14310 C C . ASP B 1 546 ? -30.702 17.298 179.989 1.00 44.59 546 ASP B C 1
ATOM 14311 O O . ASP B 1 546 ? -31.754 16.679 180.175 1.00 44.59 546 ASP B O 1
ATOM 14320 N N . ARG B 1 547 ? -30.679 18.619 179.821 1.00 45.63 547 ARG B N 1
ATOM 14321 C CA . ARG B 1 547 ? -31.917 19.385 179.855 1.00 45.63 547 ARG B CA 1
ATOM 14322 C C . ARG B 1 547 ? -32.788 19.114 178.637 1.00 45.63 547 ARG B C 1
ATOM 14323 O O . ARG B 1 547 ? -34.012 19.266 178.709 1.00 45.63 547 ARG B O 1
ATOM 14344 N N . VAL B 1 548 ? -32.187 18.716 177.517 1.00 43.21 548 VAL B N 1
ATOM 14345 C CA . VAL B 1 548 ? -32.947 18.498 176.295 1.00 43.21 548 VAL B CA 1
ATOM 14346 C C . VAL B 1 548 ? -33.840 17.277 176.442 1.00 43.21 548 VAL B C 1
ATOM 14347 O O . VAL B 1 548 ? -33.442 16.248 177.003 1.00 43.21 548 VAL B O 1
ATOM 14360 N N . VAL B 1 549 ? -35.049 17.389 175.919 1.00 44.09 549 VAL B N 1
ATOM 14361 C CA . VAL B 1 549 ? -36.095 16.395 176.100 1.00 44.09 549 VAL B CA 1
ATOM 14362 C C . VAL B 1 549 ? -36.111 15.444 174.916 1.00 44.09 549 VAL B C 1
ATOM 14363 O O . VAL B 1 549 ? -35.864 15.824 173.769 1.00 44.09 549 VAL B O 1
ATOM 14376 N N . ARG B 1 550 ? -36.417 14.186 175.211 1.00 42.83 550 ARG B N 1
ATOM 14377 C CA . ARG B 1 550 ? -36.497 13.139 174.210 1.00 42.83 550 ARG B CA 1
ATOM 14378 C C . ARG B 1 550 ? -37.472 12.098 174.727 1.00 42.83 550 ARG B C 1
ATOM 14379 O O . ARG B 1 550 ? -37.543 11.860 175.933 1.00 42.83 550 ARG B O 1
ATOM 14400 N N . ILE B 1 551 ? -38.229 11.488 173.821 1.00 44.23 551 ILE B N 1
ATOM 14401 C CA . ILE B 1 551 ? -39.163 10.449 174.234 1.00 44.23 551 ILE B CA 1
ATOM 14402 C C . ILE B 1 551 ? -38.402 9.200 174.658 1.00 44.23 551 ILE B C 1
ATOM 14403 O O . ILE B 1 551 ? -38.454 8.782 175.821 1.00 44.23 551 ILE B O 1
ATOM 14419 N N . SER B 1 552 ? -37.705 8.589 173.724 1.00 44.99 552 SER B N 1
ATOM 14420 C CA . SER B 1 552 ? -36.817 7.461 173.974 1.00 44.99 552 SER B CA 1
ATOM 14421 C C . SER B 1 552 ? -35.444 7.646 173.356 1.00 44.99 552 SER B C 1
ATOM 14422 O O . SER B 1 552 ? -34.448 7.245 173.962 1.00 44.99 552 SER B O 1
ATOM 14430 N N . VAL B 1 553 ? -35.366 8.262 172.181 1.00 44.61 553 VAL B N 1
ATOM 14431 C CA . VAL B 1 553 ? -34.142 8.346 171.399 1.00 44.61 553 VAL B CA 1
ATOM 14432 C C . VAL B 1 553 ? -33.793 9.811 171.209 1.00 44.61 553 VAL B C 1
ATOM 14433 O O . VAL B 1 553 ? -34.679 10.650 171.014 1.00 44.61 553 VAL B O 1
ATOM 14446 N N . LEU B 1 554 ? -32.498 10.114 171.266 1.00 42.15 554 LEU B N 1
ATOM 14447 C CA . LEU B 1 554 ? -31.990 11.455 171.011 1.00 42.15 554 LEU B CA 1
ATOM 14448 C C . LEU B 1 554 ? -31.221 11.422 169.698 1.00 42.15 554 LEU B C 1
ATOM 14449 O O . LEU B 1 554 ? -30.105 10.882 169.655 1.00 42.15 554 LEU B O 1
ATOM 14465 N N . PRO B 1 555 ? -31.769 11.939 168.598 1.00 40.42 555 PRO B N 1
ATOM 14466 C CA . PRO B 1 555 ? -30.955 12.095 167.389 1.00 40.42 555 PRO B CA 1
ATOM 14467 C C . PRO B 1 555 ? -29.737 12.956 167.674 1.00 40.42 555 PRO B C 1
ATOM 14468 O O . PRO B 1 555 ? -29.838 14.017 168.291 1.00 40.42 555 PRO B O 1
ATOM 14479 N N . GLU B 1 556 ? -28.579 12.480 167.233 1.00 39.78 556 GLU B N 1
ATOM 14480 C CA . GLU B 1 556 ? -27.321 13.096 167.614 1.00 39.78 556 GLU B CA 1
ATOM 14481 C C . GLU B 1 556 ? -26.253 12.712 166.608 1.00 39.78 556 GLU B C 1
ATOM 14482 O O . GLU B 1 556 ? -26.233 11.583 166.114 1.00 39.78 556 GLU B O 1
ATOM 14494 N N . THR B 1 557 ? -25.376 13.666 166.307 1.00 37.66 557 THR B N 1
ATOM 14495 C CA . THR B 1 557 ? -24.240 13.443 165.430 1.00 37.66 557 THR B CA 1
ATOM 14496 C C . THR B 1 557 ? -23.031 14.179 165.969 1.00 37.66 557 THR B C 1
ATOM 14497 O O . THR B 1 557 ? -23.160 15.227 166.605 1.00 37.66 557 THR B O 1
ATOM 14508 N N . GLY B 1 558 ? -21.867 13.613 165.709 1.00 36.90 558 GLY B N 1
ATOM 14509 C CA . GLY B 1 558 ? -20.616 14.323 165.810 1.00 36.90 558 GLY B CA 1
ATOM 14510 C C . GLY B 1 558 ? -20.129 14.731 164.442 1.00 36.90 558 GLY B C 1
ATOM 14511 O O . GLY B 1 558 ? -20.906 14.925 163.505 1.00 36.90 558 GLY B O 1
ATOM 14515 N N . ALA B 1 559 ? -18.816 14.852 164.327 1.00 36.00 559 ALA B N 1
ATOM 14516 C CA . ALA B 1 559 ? -18.203 15.176 163.054 1.00 36.00 559 ALA B CA 1
ATOM 14517 C C . ALA B 1 559 ? -18.120 13.939 162.173 1.00 36.00 559 ALA B C 1
ATOM 14518 O O . ALA B 1 559 ? -18.061 12.805 162.656 1.00 36.00 559 ALA B O 1
ATOM 14525 N N . ARG B 1 560 ? -18.124 14.171 160.863 1.00 36.06 560 ARG B N 1
ATOM 14526 C CA . ARG B 1 560 ? -17.981 13.121 159.860 1.00 36.06 560 ARG B CA 1
ATOM 14527 C C . ARG B 1 560 ? -17.009 13.671 158.824 1.00 36.06 560 ARG B C 1
ATOM 14528 O O . ARG B 1 560 ? -17.388 14.482 157.976 1.00 36.06 560 ARG B O 1
ATOM 14549 N N . GLY B 1 561 ? -15.758 13.234 158.912 1.00 38.19 561 GLY B N 1
ATOM 14550 C CA . GLY B 1 561 ? -14.688 13.798 158.120 1.00 38.19 561 GLY B CA 1
ATOM 14551 C C . GLY B 1 561 ? -14.049 14.961 158.844 1.00 38.19 561 GLY B C 1
ATOM 14552 O O . GLY B 1 561 ? -13.921 14.939 160.071 1.00 38.19 561 GLY B O 1
ATOM 14556 N N . GLY B 1 562 ? -13.652 15.983 158.093 1.00 38.61 562 GLY B N 1
ATOM 14557 C CA . GLY B 1 562 ? -13.168 17.219 158.673 1.00 38.61 562 GLY B CA 1
ATOM 14558 C C . GLY B 1 562 ? -14.268 18.253 158.715 1.00 38.61 562 GLY B C 1
ATOM 14559 O O . GLY B 1 562 ? -14.017 19.455 158.586 1.00 38.61 562 GLY B O 1
ATOM 14563 N N . ASN B 1 563 ? -15.497 17.781 158.910 1.00 35.49 563 ASN B N 1
ATOM 14564 C CA . ASN B 1 563 ? -16.697 18.591 158.810 1.00 35.49 563 ASN B CA 1
ATOM 14565 C C . ASN B 1 563 ? -17.392 18.588 160.159 1.00 35.49 563 ASN B C 1
ATOM 14566 O O . ASN B 1 563 ? -17.672 17.522 160.715 1.00 35.49 563 ASN B O 1
ATOM 14577 N N . HIS B 1 564 ? -17.675 19.778 160.673 1.00 36.78 564 HIS B N 1
ATOM 14578 C CA . HIS B 1 564 ? -18.213 19.936 162.009 1.00 36.78 564 HIS B CA 1
ATOM 14579 C C . HIS B 1 564 ? -19.716 20.155 161.961 1.00 36.78 564 HIS B C 1
ATOM 14580 O O . HIS B 1 564 ? -20.211 20.825 161.049 1.00 36.78 564 HIS B O 1
ATOM 14594 N N . PRO B 1 565 ? -20.490 19.626 162.904 1.00 36.44 565 PRO B N 1
ATOM 14595 C CA . PRO B 1 565 ? -21.925 19.898 162.910 1.00 36.44 565 PRO B CA 1
ATOM 14596 C C . PRO B 1 565 ? -22.221 21.259 163.516 1.00 36.44 565 PRO B C 1
ATOM 14597 O O . PRO B 1 565 ? -21.456 21.792 164.320 1.00 36.44 565 PRO B O 1
ATOM 14608 N N . ILE B 1 566 ? -23.362 21.812 163.110 1.00 36.55 566 ILE B N 1
ATOM 14609 C CA . ILE B 1 566 ? -23.758 23.161 163.484 1.00 36.55 566 ILE B CA 1
ATOM 14610 C C . ILE B 1 566 ? -25.147 23.161 164.094 1.00 36.55 566 ILE B C 1
ATOM 14611 O O . ILE B 1 566 ? -25.983 22.300 163.803 1.00 36.55 566 ILE B O 1
ATOM 14627 N N . PHE B 1 567 ? -25.381 24.145 164.950 1.00 36.93 567 PHE B N 1
ATOM 14628 C CA . PHE B 1 567 ? -26.716 24.586 165.302 1.00 36.93 567 PHE B CA 1
ATOM 14629 C C . PHE B 1 567 ? -27.007 25.858 164.522 1.00 36.93 567 PHE B C 1
ATOM 14630 O O . PHE B 1 567 ? -26.089 26.595 164.154 1.00 36.93 567 PHE B O 1
ATOM 14647 N N . TYR B 1 568 ? -28.284 26.104 164.262 1.00 36.28 568 TYR B N 1
ATOM 14648 C CA . TYR B 1 568 ? -28.740 27.381 163.737 1.00 36.28 568 TYR B CA 1
ATOM 14649 C C . TYR B 1 568 ? -29.226 28.214 164.913 1.00 36.28 568 TYR B C 1
ATOM 14650 O O . TYR B 1 568 ? -30.204 27.850 165.572 1.00 36.28 568 TYR B O 1
ATOM 14668 N N . LYS B 1 569 ? -28.552 29.320 165.182 1.00 39.13 569 LYS B N 1
ATOM 14669 C CA . LYS B 1 569 ? -28.828 30.066 166.395 1.00 39.13 569 LYS B CA 1
ATOM 14670 C C . LYS B 1 569 ? -29.943 31.073 166.177 1.00 39.13 569 LYS B C 1
ATOM 14671 O O . LYS B 1 569 ? -30.065 31.690 165.117 1.00 39.13 569 LYS B O 1
ATOM 14690 N N . ASN B 1 570 ? -30.738 31.250 167.222 1.00 38.82 570 ASN B N 1
ATOM 14691 C CA . ASN B 1 570 ? -31.928 32.072 167.201 1.00 38.82 570 ASN B CA 1
ATOM 14692 C C . ASN B 1 570 ? -31.937 32.847 168.514 1.00 38.82 570 ASN B C 1
ATOM 14693 O O . ASN B 1 570 ? -30.938 32.873 169.238 1.00 38.82 570 ASN B O 1
ATOM 14704 N N . SER B 1 571 ? -33.053 33.498 168.826 1.00 39.63 571 SER B N 1
ATOM 14705 C CA . SER B 1 571 ? -33.173 34.245 170.066 1.00 39.63 571 SER B CA 1
ATOM 14706 C C . SER B 1 571 ? -34.604 34.177 170.568 1.00 39.63 571 SER B C 1
ATOM 14707 O O . SER B 1 571 ? -35.551 34.177 169.779 1.00 39.63 571 SER B O 1
ATOM 14715 N N . ILE B 1 572 ? -34.742 34.108 171.888 1.00 41.51 572 ILE B N 1
ATOM 14716 C CA . ILE B 1 572 ? -36.028 34.114 172.567 1.00 41.51 572 ILE B CA 1
ATOM 14717 C C . ILE B 1 572 ? -35.974 35.140 173.687 1.00 41.51 572 ILE B C 1
ATOM 14718 O O . ILE B 1 572 ? -34.912 35.417 174.252 1.00 41.51 572 ILE B O 1
ATOM 14734 N N . LYS B 1 573 ? -37.130 35.708 174.003 1.00 43.32 573 LYS B N 1
ATOM 14735 C CA . LYS B 1 573 ? -37.217 36.759 174.997 1.00 43.32 573 LYS B CA 1
ATOM 14736 C C . LYS B 1 573 ? -37.241 36.178 176.406 1.00 43.32 573 LYS B C 1
ATOM 14737 O O . LYS B 1 573 ? -37.424 34.978 176.616 1.00 43.32 573 LYS B O 1
ATOM 14756 N N . LEU B 1 574 ? -37.054 37.065 177.378 1.00 45.95 574 LEU B N 1
ATOM 14757 C CA . LEU B 1 574 ? -36.955 36.722 178.785 1.00 45.95 574 LEU B CA 1
ATOM 14758 C C . LEU B 1 574 ? -38.101 37.372 179.549 1.00 45.95 574 LEU B C 1
ATOM 14759 O O . LEU B 1 574 ? -38.853 38.184 179.012 1.00 45.95 574 LEU B O 1
ATOM 14775 N N . GLY B 1 575 ? -38.235 37.003 180.818 1.00 46.83 575 GLY B N 1
ATOM 14776 C CA . GLY B 1 575 ? -39.396 37.395 181.592 1.00 46.83 575 GLY B CA 1
ATOM 14777 C C . GLY B 1 575 ? -39.258 38.716 182.315 1.00 46.83 575 GLY B C 1
ATOM 14778 O O . GLY B 1 575 ? -40.068 39.629 182.134 1.00 46.83 575 GLY B O 1
ATOM 14782 N N . TYR B 1 576 ? -38.229 38.872 183.118 1.00 50.63 576 TYR B N 1
ATOM 14783 C CA . TYR B 1 576 ? -38.120 40.090 183.889 1.00 50.63 576 TYR B CA 1
ATOM 14784 C C . TYR B 1 576 ? -37.189 41.109 183.263 1.00 50.63 576 TYR B C 1
ATOM 14785 O O . TYR B 1 576 ? -37.132 42.251 183.699 1.00 50.63 576 TYR B O 1
ATOM 14803 N N . VAL B 1 577 ? -36.504 40.724 182.198 1.00 49.71 577 VAL B N 1
ATOM 14804 C CA . VAL B 1 577 ? -35.527 41.607 181.589 1.00 49.71 577 VAL B CA 1
ATOM 14805 C C . VAL B 1 577 ? -35.877 41.792 180.121 1.00 49.71 577 VAL B C 1
ATOM 14806 O O . VAL B 1 577 ? -36.337 40.867 179.446 1.00 49.71 577 VAL B O 1
ATOM 14819 N N . ILE B 1 578 ? -35.643 43.004 179.629 1.00 48.80 578 ILE B N 1
ATOM 14820 C CA . ILE B 1 578 ? -35.966 43.366 178.255 1.00 48.80 578 ILE B CA 1
ATOM 14821 C C . ILE B 1 578 ? -34.885 42.878 177.281 1.00 48.80 578 ILE B C 1
ATOM 14822 O O . ILE B 1 578 ? -35.006 43.055 176.072 1.00 48.80 578 ILE B O 1
ATOM 14838 N N . ARG B 1 579 ? -33.867 42.193 177.783 1.00 49.23 579 ARG B N 1
ATOM 14839 C CA . ARG B 1 579 ? -32.863 41.571 176.947 1.00 49.23 579 ARG B CA 1
ATOM 14840 C C . ARG B 1 579 ? -33.389 40.212 176.497 1.00 49.23 579 ARG B C 1
ATOM 14841 O O . ARG B 1 579 ? -34.552 39.869 176.731 1.00 49.23 579 ARG B O 1
ATOM 14862 N N . SER B 1 580 ? -32.537 39.430 175.835 1.00 44.79 580 SER B N 1
ATOM 14863 C CA . SER B 1 580 ? -32.931 38.145 175.276 1.00 44.79 580 SER B CA 1
ATOM 14864 C C . SER B 1 580 ? -31.851 37.113 175.570 1.00 44.79 580 SER B C 1
ATOM 14865 O O . SER B 1 580 ? -30.827 37.406 176.195 1.00 44.79 580 SER B O 1
ATOM 14873 N N . ILE B 1 581 ? -32.099 35.890 175.109 1.00 42.97 581 ILE B N 1
ATOM 14874 C CA . ILE B 1 581 ? -31.204 34.757 175.291 1.00 42.97 581 ILE B CA 1
ATOM 14875 C C . ILE B 1 581 ? -31.150 33.986 173.982 1.00 42.97 581 ILE B C 1
ATOM 14876 O O . ILE B 1 581 ? -32.102 33.994 173.198 1.00 42.97 581 ILE B O 1
ATOM 14892 N N . ASP B 1 582 ? -30.027 33.317 173.747 1.00 41.15 582 ASP B N 1
ATOM 14893 C CA . ASP B 1 582 ? -29.839 32.587 172.508 1.00 41.15 582 ASP B CA 1
ATOM 14894 C C . ASP B 1 582 ? -30.557 31.245 172.559 1.00 41.15 582 ASP B C 1
ATOM 14895 O O . ASP B 1 582 ? -30.828 30.690 173.626 1.00 41.15 582 ASP B O 1
ATOM 14904 N N . VAL B 1 583 ? -30.862 30.728 171.374 1.00 39.86 583 VAL B N 1
ATOM 14905 C CA . VAL B 1 583 ? -31.604 29.486 171.210 1.00 39.86 583 VAL B CA 1
ATOM 14906 C C . VAL B 1 583 ? -30.981 28.731 170.050 1.00 39.86 583 VAL B C 1
ATOM 14907 O O . VAL B 1 583 ? -30.721 29.316 168.994 1.00 39.86 583 VAL B O 1
ATOM 14920 N N . PHE B 1 584 ? -30.751 27.437 170.240 1.00 38.73 584 PHE B N 1
ATOM 14921 C CA . PHE B 1 584 ? -30.126 26.594 169.234 1.00 38.73 584 PHE B CA 1
ATOM 14922 C C . PHE B 1 584 ? -31.165 25.732 168.532 1.00 38.73 584 PHE B C 1
ATOM 14923 O O . PHE B 1 584 ? -32.129 25.271 169.147 1.00 38.73 584 PHE B O 1
ATOM 14940 N N . ASN B 1 585 ? -30.945 25.516 167.237 1.00 37.01 585 ASN B N 1
ATOM 14941 C CA . ASN B 1 585 ? -31.850 24.778 166.372 1.00 37.01 585 ASN B CA 1
ATOM 14942 C C . ASN B 1 585 ? -31.028 23.865 165.482 1.00 37.01 585 ASN B C 1
ATOM 14943 O O . ASN B 1 585 ? -30.058 24.309 164.862 1.00 37.01 585 ASN B O 1
ATOM 14954 N N . SER B 1 586 ? -31.417 22.598 165.419 1.00 36.23 586 SER B N 1
ATOM 14955 C CA . SER B 1 586 ? -30.772 21.647 164.531 1.00 36.23 586 SER B CA 1
ATOM 14956 C C . SER B 1 586 ? -31.178 21.822 163.076 1.00 36.23 586 SER B C 1
ATOM 14957 O O . SER B 1 586 ? -30.506 21.278 162.195 1.00 36.23 586 SER B O 1
ATOM 14965 N N . GLN B 1 587 ? -32.246 22.567 162.806 1.00 36.52 587 GLN B N 1
ATOM 14966 C CA . GLN B 1 587 ? -32.763 22.725 161.458 1.00 36.52 587 GLN B CA 1
ATOM 14967 C C . GLN B 1 587 ? -33.457 24.067 161.326 1.00 36.52 587 GLN B C 1
ATOM 14968 O O . GLN B 1 587 ? -33.924 24.653 162.305 1.00 36.52 587 GLN B O 1
ATOM 14982 N N . ILE B 1 588 ? -33.519 24.538 160.097 1.00 36.07 588 ILE B N 1
ATOM 14983 C CA . ILE B 1 588 ? -34.461 25.578 159.714 1.00 36.07 588 ILE B CA 1
ATOM 14984 C C . ILE B 1 588 ? -35.815 24.915 159.520 1.00 36.07 588 ILE B C 1
ATOM 14985 O O . ILE B 1 588 ? -35.902 23.744 159.140 1.00 36.07 588 ILE B O 1
ATOM 15001 N N . LEU B 1 589 ? -36.888 25.655 159.789 1.00 36.95 589 LEU B N 1
ATOM 15002 C CA . LEU B 1 589 ? -38.206 25.038 159.784 1.00 36.95 589 LEU B CA 1
ATOM 15003 C C . LEU B 1 589 ? -38.615 24.603 158.386 1.00 36.95 589 LEU B C 1
ATOM 15004 O O . LEU B 1 589 ? -39.321 23.601 158.232 1.00 36.95 589 LEU B O 1
ATOM 15020 N N . HIS B 1 590 ? -38.195 25.342 157.362 1.00 35.92 590 HIS B N 1
ATOM 15021 C CA . HIS B 1 590 ? -38.464 24.928 155.994 1.00 35.92 590 HIS B CA 1
ATOM 15022 C C . HIS B 1 590 ? -37.776 23.610 155.683 1.00 35.92 590 HIS B C 1
ATOM 15023 O O . HIS B 1 590 ? -38.295 22.794 154.918 1.00 35.92 590 HIS B O 1
ATOM 15037 N N . THR B 1 591 ? -36.610 23.378 156.281 1.00 35.44 591 THR B N 1
ATOM 15038 C CA . THR B 1 591 ? -35.921 22.113 156.076 1.00 35.44 591 THR B CA 1
ATOM 15039 C C . THR B 1 591 ? -36.701 20.970 156.706 1.00 35.44 591 THR B C 1
ATOM 15040 O O . THR B 1 591 ? -36.676 19.838 156.210 1.00 35.44 591 THR B O 1
ATOM 15051 N N . SER B 1 592 ? -37.398 21.250 157.804 1.00 37.08 592 SER B N 1
ATOM 15052 C CA . SER B 1 592 ? -38.111 20.208 158.528 1.00 37.08 592 SER B CA 1
ATOM 15053 C C . SER B 1 592 ? -39.412 19.836 157.830 1.00 37.08 592 SER B C 1
ATOM 15054 O O . SER B 1 592 ? -39.702 18.653 157.624 1.00 37.08 592 SER B O 1
ATOM 15062 N N . ARG B 1 593 ? -40.219 20.833 157.469 1.00 37.18 593 ARG B N 1
ATOM 15063 C CA . ARG B 1 593 ? -41.519 20.539 156.879 1.00 37.18 593 ARG B CA 1
ATOM 15064 C C . ARG B 1 593 ? -41.383 19.902 155.505 1.00 37.18 593 ARG B C 1
ATOM 15065 O O . ARG B 1 593 ? -42.190 19.044 155.137 1.00 37.18 593 ARG B O 1
ATOM 15086 N N . GLN B 1 594 ? -40.375 20.300 154.733 1.00 37.73 594 GLN B N 1
ATOM 15087 C CA . GLN B 1 594 ? -40.161 19.667 153.437 1.00 37.73 594 GLN B CA 1
ATOM 15088 C C . GLN B 1 594 ? -39.810 18.196 153.597 1.00 37.73 594 GLN B C 1
ATOM 15089 O O . GLN B 1 594 ? -40.377 17.340 152.913 1.00 37.73 594 GLN B O 1
ATOM 15103 N N . LEU B 1 595 ? -38.895 17.879 154.509 1.00 37.25 595 LEU B N 1
ATOM 15104 C CA . LEU B 1 595 ? -38.598 16.485 154.810 1.00 37.25 595 LEU B CA 1
ATOM 15105 C C . LEU B 1 595 ? -39.763 15.769 155.469 1.00 37.25 595 LEU B C 1
ATOM 15106 O O . LEU B 1 595 ? -39.821 14.537 155.421 1.00 37.25 595 LEU B O 1
ATOM 15122 N N . SER B 1 596 ? -40.687 16.501 156.081 1.00 39.16 596 SER B N 1
ATOM 15123 C CA . SER B 1 596 ? -41.868 15.889 156.659 1.00 39.16 596 SER B CA 1
ATOM 15124 C C . SER B 1 596 ? -42.779 15.266 155.616 1.00 39.16 596 SER B C 1
ATOM 15125 O O . SER B 1 596 ? -43.486 14.302 155.931 1.00 39.16 596 SER B O 1
ATOM 15133 N N . LEU B 1 597 ? -42.780 15.794 154.385 1.00 39.31 597 LEU B N 1
ATOM 15134 C CA . LEU B 1 597 ? -43.801 15.458 153.399 1.00 39.31 597 LEU B CA 1
ATOM 15135 C C . LEU B 1 597 ? -43.232 15.286 151.995 1.00 39.31 597 LEU B C 1
ATOM 15136 O O . LEU B 1 597 ? -43.987 15.361 151.020 1.00 39.31 597 LEU B O 1
ATOM 15152 N N . ASN B 1 598 ? -41.929 15.056 151.867 1.00 38.36 598 ASN B N 1
ATOM 15153 C CA . ASN B 1 598 ? -41.311 14.758 150.589 1.00 38.36 598 ASN B CA 1
ATOM 15154 C C . ASN B 1 598 ? -40.223 13.729 150.818 1.00 38.36 598 ASN B C 1
ATOM 15155 O O . ASN B 1 598 ? -39.418 13.871 151.742 1.00 38.36 598 ASN B O 1
ATOM 15166 N N . HIS B 1 599 ? -40.207 12.694 149.985 1.00 35.43 599 HIS B N 1
ATOM 15167 C CA . HIS B 1 599 ? -39.193 11.652 150.056 1.00 35.43 599 HIS B CA 1
ATOM 15168 C C . HIS B 1 599 ? -38.068 12.004 149.096 1.00 35.43 599 HIS B C 1
ATOM 15169 O O . HIS B 1 599 ? -38.214 11.867 147.879 1.00 35.43 599 HIS B O 1
ATOM 15183 N N . TYR B 1 600 ? -36.954 12.465 149.649 1.00 34.36 600 TYR B N 1
ATOM 15184 C CA . TYR B 1 600 ? -35.769 12.773 148.874 1.00 34.36 600 TYR B CA 1
ATOM 15185 C C . TYR B 1 600 ? -34.830 11.574 148.856 1.00 34.36 600 TYR B C 1
ATOM 15186 O O . TYR B 1 600 ? -35.008 10.597 149.584 1.00 34.36 600 TYR B O 1
ATOM 15204 N N . LEU B 1 601 ? -33.821 11.663 147.999 1.00 32.69 601 LEU B N 1
ATOM 15205 C CA . LEU B 1 601 ? -32.812 10.629 147.842 1.00 32.69 601 LEU B CA 1
ATOM 15206 C C . LEU B 1 601 ? -31.483 11.154 148.357 1.00 32.69 601 LEU B C 1
ATOM 15207 O O . LEU B 1 601 ? -31.023 12.216 147.929 1.00 32.69 601 LEU B O 1
ATOM 15223 N N . LEU B 1 602 ? -30.868 10.406 149.259 1.00 35.00 602 LEU B N 1
ATOM 15224 C CA . LEU B 1 602 ? -29.514 10.715 149.675 1.00 35.00 602 LEU B CA 1
ATOM 15225 C C . LEU B 1 602 ? -28.896 9.490 150.340 1.00 35.00 602 LEU B C 1
ATOM 15226 O O . LEU B 1 602 ? -29.511 8.923 151.252 1.00 35.00 602 LEU B O 1
ATOM 15242 N N . PRO B 1 603 ? -27.706 9.042 149.941 1.00 37.11 603 PRO B N 1
ATOM 15243 C CA . PRO B 1 603 ? -27.064 7.948 150.668 1.00 37.11 603 PRO B CA 1
ATOM 15244 C C . PRO B 1 603 ? -26.652 8.396 152.058 1.00 37.11 603 PRO B C 1
ATOM 15245 O O . PRO B 1 603 ? -26.559 9.604 152.322 1.00 37.11 603 PRO B O 1
ATOM 15256 N N . PRO B 1 604 ? -26.395 7.464 152.980 1.00 40.00 604 PRO B N 1
ATOM 15257 C CA . PRO B 1 604 ? -25.852 7.882 154.283 1.00 40.00 604 PRO B CA 1
ATOM 15258 C C . PRO B 1 604 ? -24.492 8.545 154.182 1.00 40.00 604 PRO B C 1
ATOM 15259 O O . PRO B 1 604 ? -24.199 9.472 154.947 1.00 40.00 604 PRO B O 1
ATOM 15270 N N . ASP B 1 605 ? -23.653 8.092 153.254 1.00 38.53 605 ASP B N 1
ATOM 15271 C CA . ASP B 1 605 ? -22.316 8.649 153.064 1.00 38.53 605 ASP B CA 1
ATOM 15272 C C . ASP B 1 605 ? -22.355 9.768 152.026 1.00 38.53 605 ASP B C 1
ATOM 15273 O O . ASP B 1 605 ? -21.671 9.739 151.009 1.00 38.53 605 ASP B O 1
ATOM 15282 N N . SER B 1 606 ? -23.189 10.766 152.294 1.00 35.34 606 SER B N 1
ATOM 15283 C CA . SER B 1 606 ? -23.293 11.900 151.391 1.00 35.34 606 SER B CA 1
ATOM 15284 C C . SER B 1 606 ? -24.016 13.041 152.084 1.00 35.34 606 SER B C 1
ATOM 15285 O O . SER B 1 606 ? -24.656 12.863 153.123 1.00 35.34 606 SER B O 1
ATOM 15293 N N . PHE B 1 607 ? -23.894 14.217 151.482 1.00 34.08 607 PHE B N 1
ATOM 15294 C CA . PHE B 1 607 ? -24.547 15.434 151.917 1.00 34.08 607 PHE B CA 1
ATOM 15295 C C . PHE B 1 607 ? -25.374 15.988 150.770 1.00 34.08 607 PHE B C 1
ATOM 15296 O O . PHE B 1 607 ? -25.216 15.591 149.615 1.00 34.08 607 PHE B O 1
ATOM 15313 N N . ALA B 1 608 ? -26.262 16.913 151.109 1.00 33.65 608 ALA B N 1
ATOM 15314 C CA . ALA B 1 608 ? -26.888 17.801 150.141 1.00 33.65 608 ALA B CA 1
ATOM 15315 C C . ALA B 1 608 ? -26.298 19.178 150.387 1.00 33.65 608 ALA B C 1
ATOM 15316 O O . ALA B 1 608 ? -26.618 19.827 151.385 1.00 33.65 608 ALA B O 1
ATOM 15323 N N . VAL B 1 609 ? -25.439 19.607 149.505 1.00 32.91 609 VAL B N 1
ATOM 15324 C CA . VAL B 1 609 ? -24.625 20.788 149.745 1.00 32.91 609 VAL B CA 1
ATOM 15325 C C . VAL B 1 609 ? -25.424 22.040 149.424 1.00 32.91 609 VAL B C 1
ATOM 15326 O O . VAL B 1 609 ? -26.282 22.055 148.537 1.00 32.91 609 VAL B O 1
ATOM 15339 N N . TYR B 1 610 ? -25.133 23.102 150.172 1.00 33.47 610 TYR B N 1
ATOM 15340 C CA . TYR B 1 610 ? -25.814 24.382 150.029 1.00 33.47 610 TYR B CA 1
ATOM 15341 C C . TYR B 1 610 ? -24.798 25.500 150.182 1.00 33.47 610 TYR B C 1
ATOM 15342 O O . TYR B 1 610 ? -24.337 25.780 151.290 1.00 33.47 610 TYR B O 1
ATOM 15360 N N . ARG B 1 611 ? -24.456 26.125 149.064 1.00 34.46 611 ARG B N 1
ATOM 15361 C CA . ARG B 1 611 ? -23.614 27.308 149.068 1.00 34.46 611 ARG B CA 1
ATOM 15362 C C . ARG B 1 611 ? -24.386 28.490 149.615 1.00 34.46 611 ARG B C 1
ATOM 15363 O O . ARG B 1 611 ? -25.486 28.798 149.150 1.00 34.46 611 ARG B O 1
ATOM 15384 N N . ILE B 1 612 ? -23.786 29.165 150.586 1.00 36.71 612 ILE B N 1
ATOM 15385 C CA . ILE B 1 612 ? -24.418 30.254 151.307 1.00 36.71 612 ILE B CA 1
ATOM 15386 C C . ILE B 1 612 ? -23.489 31.453 151.266 1.00 36.71 612 ILE B C 1
ATOM 15387 O O . ILE B 1 612 ? -22.443 31.454 151.925 1.00 36.71 612 ILE B O 1
ATOM 15403 N N . ILE B 1 613 ? -23.881 32.474 150.511 1.00 39.13 613 ILE B N 1
ATOM 15404 C CA . ILE B 1 613 ? -23.111 33.696 150.378 1.00 39.13 613 ILE B CA 1
ATOM 15405 C C . ILE B 1 613 ? -23.692 34.745 151.317 1.00 39.13 613 ILE B C 1
ATOM 15406 O O . ILE B 1 613 ? -24.787 34.591 151.856 1.00 39.13 613 ILE B O 1
ATOM 15422 N N . ASP B 1 614 ? -22.937 35.820 151.515 1.00 45.25 614 ASP B N 1
ATOM 15423 C CA . ASP B 1 614 ? -23.395 36.977 152.265 1.00 45.25 614 ASP B CA 1
ATOM 15424 C C . ASP B 1 614 ? -23.308 38.214 151.382 1.00 45.25 614 ASP B C 1
ATOM 15425 O O . ASP B 1 614 ? -22.826 38.169 150.247 1.00 45.25 614 ASP B O 1
ATOM 15434 N N . SER B 1 615 ? -23.776 39.333 151.929 1.00 47.85 615 SER B N 1
ATOM 15435 C CA . SER B 1 615 ? -23.821 40.580 151.183 1.00 47.85 615 SER B CA 1
ATOM 15436 C C . SER B 1 615 ? -22.442 41.089 150.786 1.00 47.85 615 SER B C 1
ATOM 15437 O O . SER B 1 615 ? -22.341 41.891 149.851 1.00 47.85 615 SER B O 1
ATOM 15445 N N . ASN B 1 616 ? -21.383 40.650 151.463 1.00 48.87 616 ASN B N 1
ATOM 15446 C CA . ASN B 1 616 ? -20.033 41.099 151.150 1.00 48.87 616 ASN B CA 1
ATOM 15447 C C . ASN B 1 616 ? -19.364 40.198 150.119 1.00 48.87 616 ASN B C 1
ATOM 15448 O O . ASN B 1 616 ? -18.833 40.685 149.117 1.00 48.87 616 ASN B O 1
ATOM 15459 N N . GLY B 1 617 ? -19.400 38.889 150.345 1.00 45.40 617 GLY B N 1
ATOM 15460 C CA . GLY B 1 617 ? -18.752 37.932 149.472 1.00 45.40 617 GLY B CA 1
ATOM 15461 C C . GLY B 1 617 ? -18.200 36.720 150.191 1.00 45.40 617 GLY B C 1
ATOM 15462 O O . GLY B 1 617 ? -17.811 35.743 149.548 1.00 45.40 617 GLY B O 1
ATOM 15466 N N . SER B 1 618 ? -18.152 36.766 151.518 1.00 44.24 618 SER B N 1
ATOM 15467 C CA . SER B 1 618 ? -17.767 35.597 152.291 1.00 44.24 618 SER B CA 1
ATOM 15468 C C . SER B 1 618 ? -18.822 34.516 152.134 1.00 44.24 618 SER B C 1
ATOM 15469 O O . SER B 1 618 ? -20.022 34.792 152.207 1.00 44.24 618 SER B O 1
ATOM 15477 N N . TRP B 1 619 ? -18.375 33.282 151.918 1.00 38.20 619 TRP B N 1
ATOM 15478 C CA . TRP B 1 619 ? -19.278 32.178 151.649 1.00 38.20 619 TRP B CA 1
ATOM 15479 C C . TRP B 1 619 ? -18.729 30.895 152.241 1.00 38.20 619 TRP B C 1
ATOM 15480 O O . TRP B 1 619 ? -17.538 30.771 152.531 1.00 38.20 619 TRP B O 1
ATOM 15501 N N . PHE B 1 620 ? -19.632 29.938 152.416 1.00 38.57 620 PHE B N 1
ATOM 15502 C CA . PHE B 1 620 ? -19.280 28.605 152.869 1.00 38.57 620 PHE B CA 1
ATOM 15503 C C . PHE B 1 620 ? -20.414 27.663 152.506 1.00 38.57 620 PHE B C 1
ATOM 15504 O O . PHE B 1 620 ? -21.551 28.084 152.285 1.00 38.57 620 PHE B O 1
ATOM 15521 N N . ASP B 1 621 ? -20.085 26.379 152.456 1.00 34.71 621 ASP B N 1
ATOM 15522 C CA . ASP B 1 621 ? -21.036 25.332 152.125 1.00 34.71 621 ASP B CA 1
ATOM 15523 C C . ASP B 1 621 ? -21.516 24.650 153.398 1.00 34.71 621 ASP B C 1
ATOM 15524 O O . ASP B 1 621 ? -20.709 24.310 154.269 1.00 34.71 621 ASP B O 1
ATOM 15533 N N . ILE B 1 622 ? -22.828 24.476 153.508 1.00 35.49 622 ILE B N 1
ATOM 15534 C CA . ILE B 1 622 ? -23.436 23.601 154.502 1.00 35.49 622 ILE B CA 1
ATOM 15535 C C . ILE B 1 622 ? -23.730 22.271 153.831 1.00 35.49 622 ILE B C 1
ATOM 15536 O O . ILE B 1 622 ? -24.074 22.213 152.648 1.00 35.49 622 ILE B O 1
ATOM 15552 N N . GLY B 1 623 ? -23.587 21.194 154.597 1.00 34.84 623 GLY B N 1
ATOM 15553 C CA . GLY B 1 623 ? -23.948 19.865 154.159 1.00 34.84 623 GLY B CA 1
ATOM 15554 C C . GLY B 1 623 ? -24.926 19.205 155.100 1.00 34.84 623 GLY B C 1
ATOM 15555 O O . GLY B 1 623 ? -24.630 19.011 156.281 1.00 34.84 623 GLY B O 1
ATOM 15559 N N . ILE B 1 624 ? -26.091 18.865 154.588 1.00 34.82 624 ILE B N 1
ATOM 15560 C CA . ILE B 1 624 ? -27.147 18.243 155.374 1.00 34.82 624 ILE B CA 1
ATOM 15561 C C . ILE B 1 624 ? -26.995 16.735 155.273 1.00 34.82 624 ILE B C 1
ATOM 15562 O O . ILE B 1 624 ? -26.899 16.175 154.176 1.00 34.82 624 ILE B O 1
ATOM 15578 N N . ASP B 1 625 ? -26.984 16.074 156.421 1.00 36.95 625 ASP B N 1
ATOM 15579 C CA . ASP B 1 625 ? -26.815 14.635 156.499 1.00 36.95 625 ASP B CA 1
ATOM 15580 C C . ASP B 1 625 ? -28.164 13.950 156.332 1.00 36.95 625 ASP B C 1
ATOM 15581 O O . ASP B 1 625 ? -29.223 14.568 156.456 1.00 36.95 625 ASP B O 1
ATOM 15590 N N . SER B 1 626 ? -28.110 12.650 156.039 1.00 38.18 626 SER B N 1
ATOM 15591 C CA . SER B 1 626 ? -29.325 11.860 155.886 1.00 38.18 626 SER B CA 1
ATOM 15592 C C . SER B 1 626 ? -30.158 11.842 157.160 1.00 38.18 626 SER B C 1
ATOM 15593 O O . SER B 1 626 ? -31.370 11.611 157.105 1.00 38.18 626 SER B O 1
ATOM 15601 N N . ASP B 1 627 ? -29.522 12.171 158.278 1.00 39.47 627 ASP B N 1
ATOM 15602 C CA . ASP B 1 627 ? -30.181 12.213 159.573 1.00 39.47 627 ASP B CA 1
ATOM 15603 C C . ASP B 1 627 ? -30.887 13.537 159.799 1.00 39.47 627 ASP B C 1
ATOM 15604 O O . ASP B 1 627 ? -31.551 13.722 160.810 1.00 39.47 627 ASP B O 1
ATOM 15611 N N . GLY B 1 628 ? -30.732 14.458 158.862 1.00 37.35 628 GLY B N 1
ATOM 15612 C CA . GLY B 1 628 ? -31.347 15.760 158.958 1.00 37.35 628 GLY B CA 1
ATOM 15613 C C . GLY B 1 628 ? -30.501 16.823 159.611 1.00 37.35 628 GLY B C 1
ATOM 15614 O O . GLY B 1 628 ? -30.967 17.961 159.751 1.00 37.35 628 GLY B O 1
ATOM 15618 N N . PHE B 1 629 ? -29.283 16.496 160.019 1.00 36.90 629 PHE B N 1
ATOM 15619 C CA . PHE B 1 629 ? -28.392 17.444 160.660 1.00 36.90 629 PHE B CA 1
ATOM 15620 C C . PHE B 1 629 ? -27.514 18.117 159.616 1.00 36.90 629 PHE B C 1
ATOM 15621 O O . PHE B 1 629 ? -27.199 17.544 158.573 1.00 36.90 629 PHE B O 1
ATOM 15638 N N . SER B 1 630 ? -27.112 19.347 159.919 1.00 36.06 630 SER B N 1
ATOM 15639 C CA . SER B 1 630 ? -26.356 20.190 159.008 1.00 36.06 630 SER B CA 1
ATOM 15640 C C . SER B 1 630 ? -24.931 20.329 159.514 1.00 36.06 630 SER B C 1
ATOM 15641 O O . SER B 1 630 ? -24.711 20.536 160.710 1.00 36.06 630 SER B O 1
ATOM 15649 N N . PHE B 1 631 ? -23.974 20.191 158.603 1.00 35.98 631 PHE B N 1
ATOM 15650 C CA . PHE B 1 631 ? -22.558 20.265 158.926 1.00 35.98 631 PHE B CA 1
ATOM 15651 C C . PHE B 1 631 ? -21.883 21.410 158.203 1.00 35.98 631 PHE B C 1
ATOM 15652 O O . PHE B 1 631 ? -22.462 22.038 157.337 1.00 35.98 631 PHE B O 1
ATOM 15669 N N . VAL B 1 632 ? -20.635 21.662 158.562 1.00 37.05 632 VAL B N 1
ATOM 15670 C CA . VAL B 1 632 ? -19.832 22.699 157.930 1.00 37.05 632 VAL B CA 1
ATOM 15671 C C . VAL B 1 632 ? -18.375 22.267 157.998 1.00 37.05 632 VAL B C 1
ATOM 15672 O O . VAL B 1 632 ? -17.986 21.479 158.861 1.00 37.05 632 VAL B O 1
ATOM 15685 N N . GLY B 1 633 ? -17.569 22.785 157.076 1.00 37.25 633 GLY B N 1
ATOM 15686 C CA . GLY B 1 633 ? -16.175 22.403 156.982 1.00 37.25 633 GLY B CA 1
ATOM 15687 C C . GLY B 1 633 ? -15.232 23.271 157.786 1.00 37.25 633 GLY B C 1
ATOM 15688 O O . GLY B 1 633 ? -14.246 22.779 158.340 1.00 37.25 633 GLY B O 1
ATOM 15692 N N . VAL B 1 634 ? -15.517 24.564 157.847 1.00 39.84 634 VAL B N 1
ATOM 15693 C CA . VAL B 1 634 ? -14.686 25.483 158.609 1.00 39.84 634 VAL B CA 1
ATOM 15694 C C . VAL B 1 634 ? -14.971 25.334 160.101 1.00 39.84 634 VAL B C 1
ATOM 15695 O O . VAL B 1 634 ? -16.025 24.850 160.521 1.00 39.84 634 VAL B O 1
ATOM 15708 N N . SER B 1 635 ? -13.996 25.747 160.913 1.00 41.08 635 SER B N 1
ATOM 15709 C CA . SER B 1 635 ? -14.107 25.633 162.360 1.00 41.08 635 SER B CA 1
ATOM 15710 C C . SER B 1 635 ? -14.849 26.809 162.980 1.00 41.08 635 SER B C 1
ATOM 15711 O O . SER B 1 635 ? -15.521 26.635 164.002 1.00 41.08 635 SER B O 1
ATOM 15719 N N . SER B 1 636 ? -14.723 28.001 162.400 1.00 42.52 636 SER B N 1
ATOM 15720 C CA . SER B 1 636 ? -15.433 29.183 162.863 1.00 42.52 636 SER B CA 1
ATOM 15721 C C . SER B 1 636 ? -15.997 29.920 161.662 1.00 42.52 636 SER B C 1
ATOM 15722 O O . SER B 1 636 ? -15.331 30.038 160.630 1.00 42.52 636 SER B O 1
ATOM 15730 N N . ILE B 1 637 ? -17.223 30.418 161.803 1.00 42.46 637 ILE B N 1
ATOM 15731 C CA . ILE B 1 637 ? -17.885 31.148 160.732 1.00 42.46 637 ILE B CA 1
ATOM 15732 C C . ILE B 1 637 ? -17.469 32.606 160.829 1.00 42.46 637 ILE B C 1
ATOM 15733 O O . ILE B 1 637 ? -16.936 33.180 159.873 1.00 42.46 637 ILE B O 1
ATOM 15749 N N . GLY B 1 638 ? -17.721 33.210 161.982 1.00 47.24 638 GLY B N 1
ATOM 15750 C CA . GLY B 1 638 ? -17.400 34.601 162.201 1.00 47.24 638 GLY B CA 1
ATOM 15751 C C . GLY B 1 638 ? -18.562 35.516 161.879 1.00 47.24 638 GLY B C 1
ATOM 15752 O O . GLY B 1 638 ? -19.724 35.112 161.791 1.00 47.24 638 GLY B O 1
ATOM 15756 N N . LYS B 1 639 ? -18.225 36.787 161.703 1.00 48.65 639 LYS B N 1
ATOM 15757 C CA . LYS B 1 639 ? -19.213 37.800 161.378 1.00 48.65 639 LYS B CA 1
ATOM 15758 C C . LYS B 1 639 ? -19.692 37.622 159.944 1.00 48.65 639 LYS B C 1
ATOM 15759 O O . LYS B 1 639 ? -18.938 37.210 159.058 1.00 48.65 639 LYS B O 1
ATOM 15778 N N . LEU B 1 640 ? -20.963 37.943 159.724 1.00 46.54 640 LEU B N 1
ATOM 15779 C CA . LEU B 1 640 ? -21.571 37.842 158.406 1.00 46.54 640 LEU B CA 1
ATOM 15780 C C . LEU B 1 640 ? -22.590 38.953 158.250 1.00 46.54 640 LEU B C 1
ATOM 15781 O O . LEU B 1 640 ? -23.291 39.295 159.206 1.00 46.54 640 LEU B O 1
ATOM 15797 N N . GLU B 1 641 ? -22.609 39.570 157.072 1.00 48.44 641 GLU B N 1
ATOM 15798 C CA . GLU B 1 641 ? -23.576 40.613 156.765 1.00 48.44 641 GLU B CA 1
ATOM 15799 C C . GLU B 1 641 ? -24.805 39.765 156.596 1.00 48.44 641 GLU B C 1
ATOM 15800 O O . GLU B 1 641 ? -24.837 38.946 155.693 1.00 48.44 641 GLU B O 1
ATOM 15812 N N . PHE B 1 642 ? -25.842 39.968 157.399 1.00 44.17 642 PHE B N 1
ATOM 15813 C CA . PHE B 1 642 ? -26.945 39.017 157.344 1.00 44.17 642 PHE B CA 1
ATOM 15814 C C . PHE B 1 642 ? -28.020 38.921 156.275 1.00 44.17 642 PHE B C 1
ATOM 15815 O O . PHE B 1 642 ? -28.989 38.191 156.498 1.00 44.17 642 PHE B O 1
ATOM 15832 N N . PRO B 1 643 ? -27.908 39.652 155.155 1.00 44.35 643 PRO B N 1
ATOM 15833 C CA . PRO B 1 643 ? -28.874 39.277 154.111 1.00 44.35 643 PRO B CA 1
ATOM 15834 C C . PRO B 1 643 ? -28.220 38.136 153.309 1.00 44.35 643 PRO B C 1
ATOM 15835 O O . PRO B 1 643 ? -27.576 38.388 152.297 1.00 44.35 643 PRO B O 1
ATOM 15846 N N . LEU B 1 644 ? -28.381 36.900 153.777 1.00 40.80 644 LEU B N 1
ATOM 15847 C CA . LEU B 1 644 ? -27.769 35.723 153.179 1.00 40.80 644 LEU B CA 1
ATOM 15848 C C . LEU B 1 644 ? -28.638 35.057 152.132 1.00 40.80 644 LEU B C 1
ATOM 15849 O O . LEU B 1 644 ? -29.845 35.244 152.113 1.00 40.80 644 LEU B O 1
ATOM 15865 N N . THR B 1 645 ? -28.021 34.265 151.261 1.00 37.32 645 THR B N 1
ATOM 15866 C CA . THR B 1 645 ? -28.770 33.540 150.248 1.00 37.32 645 THR B CA 1
ATOM 15867 C C . THR B 1 645 ? -28.125 32.179 150.084 1.00 37.32 645 THR B C 1
ATOM 15868 O O . THR B 1 645 ? -26.902 32.084 149.970 1.00 37.32 645 THR B O 1
ATOM 15879 N N . ALA B 1 646 ? -28.948 31.137 150.067 1.00 34.93 646 ALA B N 1
ATOM 15880 C CA . ALA B 1 646 ? -28.484 29.764 149.960 1.00 34.93 646 ALA B CA 1
ATOM 15881 C C . ALA B 1 646 ? -28.786 29.224 148.575 1.00 34.93 646 ALA B C 1
ATOM 15882 O O . ALA B 1 646 ? -29.925 29.303 148.107 1.00 34.93 646 ALA B O 1
ATOM 15889 N N . SER B 1 647 ? -27.763 28.680 147.932 1.00 32.84 647 SER B N 1
ATOM 15890 C CA . SER B 1 647 ? -27.893 27.966 146.678 1.00 32.84 647 SER B CA 1
ATOM 15891 C C . SER B 1 647 ? -27.759 26.474 146.952 1.00 32.84 647 SER B C 1
ATOM 15892 O O . SER B 1 647 ? -27.638 26.046 148.096 1.00 32.84 647 SER B O 1
ATOM 15900 N N . TYR B 1 648 ? -27.786 25.678 145.887 1.00 31.82 648 TYR B N 1
ATOM 15901 C CA . TYR B 1 648 ? -27.652 24.228 145.969 1.00 31.82 648 TYR B CA 1
ATOM 15902 C C . TYR B 1 648 ? -26.544 23.794 145.028 1.00 31.82 648 TYR B C 1
ATOM 15903 O O . TYR B 1 648 ? -26.613 24.054 143.822 1.00 31.82 648 TYR B O 1
ATOM 15921 N N . MET B 1 649 ? -25.534 23.130 145.582 1.00 30.55 649 MET B N 1
ATOM 15922 C CA . MET B 1 649 ? -24.337 22.731 144.857 1.00 30.55 649 MET B CA 1
ATOM 15923 C C . MET B 1 649 ? -24.218 21.215 144.763 1.00 30.55 649 MET B C 1
ATOM 15924 O O . MET B 1 649 ? -23.116 20.676 144.654 1.00 30.55 649 MET B O 1
ATOM 15938 N N . GLY B 1 650 ? -25.343 20.519 144.812 1.00 31.92 650 GLY B N 1
ATOM 15939 C CA . GLY B 1 650 ? -25.354 19.100 144.562 1.00 31.92 650 GLY B CA 1
ATOM 15940 C C . GLY B 1 650 ? -24.992 18.252 145.765 1.00 31.92 650 GLY B C 1
ATOM 15941 O O . GLY B 1 650 ? -25.099 18.651 146.926 1.00 31.92 650 GLY B O 1
ATOM 15945 N N . ILE B 1 651 ? -24.555 17.044 145.451 1.00 31.52 651 ILE B N 1
ATOM 15946 C CA . ILE B 1 651 ? -24.204 16.033 146.434 1.00 31.52 651 ILE B CA 1
ATOM 15947 C C . ILE B 1 651 ? -22.699 16.047 146.620 1.00 31.52 651 ILE B C 1
ATOM 15948 O O . ILE B 1 651 ? -21.935 16.313 145.686 1.00 31.52 651 ILE B O 1
ATOM 15964 N N . GLN B 1 652 ? -22.269 15.752 147.841 1.00 32.09 652 GLN B N 1
ATOM 15965 C CA . GLN B 1 652 ? -20.853 15.685 148.156 1.00 32.09 652 GLN B CA 1
ATOM 15966 C C . GLN B 1 652 ? -20.644 14.625 149.220 1.00 32.09 652 GLN B C 1
ATOM 15967 O O . GLN B 1 652 ? -21.379 14.577 150.209 1.00 32.09 652 GLN B O 1
ATOM 15981 N N . LEU B 1 653 ? -19.657 13.767 148.989 1.00 32.04 653 LEU B N 1
ATOM 15982 C CA . LEU B 1 653 ? -19.327 12.711 149.932 1.00 32.04 653 LEU B CA 1
ATOM 15983 C C . LEU B 1 653 ? -18.954 13.316 151.275 1.00 32.04 653 LEU B C 1
ATOM 15984 O O . LEU B 1 653 ? -18.141 14.239 151.351 1.00 32.04 653 LEU B O 1
ATOM 16000 N N . ALA B 1 654 ? -19.539 12.773 152.340 1.00 34.05 654 ALA B N 1
ATOM 16001 C CA . ALA B 1 654 ? -19.353 13.312 153.678 1.00 34.05 654 ALA B CA 1
ATOM 16002 C C . ALA B 1 654 ? -17.925 13.196 154.186 1.00 34.05 654 ALA B C 1
ATOM 16003 O O . ALA B 1 654 ? -17.595 13.836 155.189 1.00 34.05 654 ALA B O 1
ATOM 16010 N N . LYS B 1 655 ? -17.074 12.411 153.530 1.00 32.58 655 LYS B N 1
ATOM 16011 C CA . LYS B 1 655 ? -15.680 12.270 153.916 1.00 32.58 655 LYS B CA 1
ATOM 16012 C C . LYS B 1 655 ? -14.781 13.308 153.261 1.00 32.58 655 LYS B C 1
ATOM 16013 O O . LYS B 1 655 ? -13.572 13.080 153.146 1.00 32.58 655 LYS B O 1
ATOM 16032 N N . ILE B 1 656 ? -15.344 14.434 152.826 1.00 31.76 656 ILE B N 1
ATOM 16033 C CA . ILE B 1 656 ? -14.618 15.473 152.110 1.00 31.76 656 ILE B CA 1
ATOM 16034 C C . ILE B 1 656 ? -14.931 16.806 152.767 1.00 31.76 656 ILE B C 1
ATOM 16035 O O . ILE B 1 656 ? -16.079 17.076 153.134 1.00 31.76 656 ILE B O 1
ATOM 16051 N N . ARG B 1 657 ? -13.904 17.636 152.916 1.00 35.31 657 ARG B N 1
ATOM 16052 C CA . ARG B 1 657 ? -14.068 18.928 153.557 1.00 35.31 657 ARG B CA 1
ATOM 16053 C C . ARG B 1 657 ? -14.974 19.813 152.716 1.00 35.31 657 ARG B C 1
ATOM 16054 O O . ARG B 1 657 ? -14.770 19.969 151.510 1.00 35.31 657 ARG B O 1
ATOM 16075 N N . LEU B 1 658 ? -15.983 20.380 153.362 1.00 35.45 658 LEU B N 1
ATOM 16076 C CA . LEU B 1 658 ? -16.840 21.355 152.715 1.00 35.45 658 LEU B CA 1
ATOM 16077 C C . LEU B 1 658 ? -16.104 22.681 152.580 1.00 35.45 658 LEU B C 1
ATOM 16078 O O . LEU B 1 658 ? -15.306 23.059 153.441 1.00 35.45 658 LEU B O 1
ATOM 16094 N N . ALA B 1 659 ? -16.371 23.383 151.485 1.00 35.11 659 ALA B N 1
ATOM 16095 C CA . ALA B 1 659 ? -15.632 24.585 151.154 1.00 35.11 659 ALA B CA 1
ATOM 16096 C C . ALA B 1 659 ? -15.977 25.723 152.111 1.00 35.11 659 ALA B C 1
ATOM 16097 O O . ALA B 1 659 ? -16.948 25.670 152.870 1.00 35.11 659 ALA B O 1
ATOM 16104 N N . SER B 1 660 ? -15.158 26.771 152.057 1.00 38.33 660 SER B N 1
ATOM 16105 C CA . SER B 1 660 ? -15.335 27.951 152.886 1.00 38.33 660 SER B CA 1
ATOM 16106 C C . SER B 1 660 ? -14.431 29.053 152.367 1.00 38.33 660 SER B C 1
ATOM 16107 O O . SER B 1 660 ? -13.275 28.800 152.027 1.00 38.33 660 SER B O 1
ATOM 16115 N N . ASN B 1 661 ? -14.973 30.262 152.288 1.00 41.14 661 ASN B N 1
ATOM 16116 C CA . ASN B 1 661 ? -14.192 31.470 152.047 1.00 41.14 661 ASN B CA 1
ATOM 16117 C C . ASN B 1 661 ? -14.681 32.578 152.972 1.00 41.14 661 ASN B C 1
ATOM 16118 O O . ASN B 1 661 ? -14.997 33.688 152.543 1.00 41.14 661 ASN B O 1
ATOM 16129 N N . ILE B 1 662 ? -14.766 32.263 154.266 1.00 45.26 662 ILE B N 1
ATOM 16130 C CA . ILE B 1 662 ? -15.355 33.177 155.244 1.00 45.26 662 ILE B CA 1
ATOM 16131 C C . ILE B 1 662 ? -14.598 34.494 155.319 1.00 45.26 662 ILE B C 1
ATOM 16132 O O . ILE B 1 662 ? -15.177 35.531 155.666 1.00 45.26 662 ILE B O 1
ATOM 16148 N N . ARG B 1 663 ? -13.311 34.484 155.001 1.00 54.50 663 ARG B N 1
ATOM 16149 C CA . ARG B 1 663 ? -12.497 35.684 155.106 1.00 54.50 663 ARG B CA 1
ATOM 16150 C C . ARG B 1 663 ? -12.956 36.694 154.064 1.00 54.50 663 ARG B C 1
ATOM 16151 O O . ARG B 1 663 ? -12.708 37.892 154.191 1.00 54.50 663 ARG B O 1
ATOM 16172 N N . SER C 1 130 ? -3.525 32.178 125.647 1.00 18.46 130 SER C N 1
ATOM 16173 C CA . SER C 1 130 ? -4.952 32.354 125.892 1.00 18.46 130 SER C CA 1
ATOM 16174 C C . SER C 1 130 ? -5.562 31.052 126.374 1.00 18.46 130 SER C C 1
ATOM 16175 O O . SER C 1 130 ? -6.189 31.001 127.425 1.00 18.46 130 SER C O 1
ATOM 16182 N N . ILE C 1 131 ? -5.400 30.009 125.567 1.00 15.78 131 ILE C N 1
ATOM 16183 C CA . ILE C 1 131 ? -5.801 28.655 125.920 1.00 15.78 131 ILE C CA 1
ATOM 16184 C C . ILE C 1 131 ? -4.669 27.726 125.531 1.00 15.78 131 ILE C C 1
ATOM 16185 O O . ILE C 1 131 ? -4.062 27.887 124.467 1.00 15.78 131 ILE C O 1
ATOM 16201 N N . THR C 1 132 ? -4.388 26.753 126.391 1.00 14.86 132 THR C N 1
ATOM 16202 C CA . THR C 1 132 ? -3.407 25.724 126.092 1.00 14.86 132 THR C CA 1
ATOM 16203 C C . THR C 1 132 ? -3.928 24.366 126.529 1.00 14.86 132 THR C C 1
ATOM 16204 O O . THR C 1 132 ? -4.316 24.174 127.683 1.00 14.86 132 THR C O 1
ATOM 16215 N N . ALA C 1 133 ? -3.944 23.444 125.579 1.00 13.65 133 ALA C N 1
ATOM 16216 C CA . ALA C 1 133 ? -4.415 22.082 125.725 1.00 13.65 133 ALA C CA 1
ATOM 16217 C C . ALA C 1 133 ? -3.513 21.297 126.669 1.00 13.65 133 ALA C C 1
ATOM 16218 O O . ALA C 1 133 ? -2.487 21.821 127.118 1.00 13.65 133 ALA C O 1
ATOM 16225 N N . PRO C 1 134 ? -3.851 20.045 126.997 1.00 13.19 134 PRO C N 1
ATOM 16226 C CA . PRO C 1 134 ? -3.019 19.279 127.934 1.00 13.19 134 PRO C CA 1
ATOM 16227 C C . PRO C 1 134 ? -1.710 18.771 127.362 1.00 13.19 134 PRO C C 1
ATOM 16228 O O . PRO C 1 134 ? -0.992 18.063 128.071 1.00 13.19 134 PRO C O 1
ATOM 16239 N N . GLU C 1 135 ? -1.376 19.097 126.117 1.00 13.87 135 GLU C N 1
ATOM 16240 C CA . GLU C 1 135 ? -0.192 18.570 125.453 1.00 13.87 135 GLU C CA 1
ATOM 16241 C C . GLU C 1 135 ? 0.489 19.682 124.664 1.00 13.87 135 GLU C C 1
ATOM 16242 O O . GLU C 1 135 ? 1.244 19.403 123.727 1.00 13.87 135 GLU C O 1
ATOM 16254 N N . GLN C 1 136 ? 0.258 20.931 125.053 1.00 13.94 136 GLN C N 1
ATOM 16255 C CA . GLN C 1 136 ? 0.559 22.107 124.256 1.00 13.94 136 GLN C CA 1
ATOM 16256 C C . GLN C 1 136 ? 1.570 22.980 124.978 1.00 13.94 136 GLN C C 1
ATOM 16257 O O . GLN C 1 136 ? 1.492 23.164 126.196 1.00 13.94 136 GLN C O 1
ATOM 16271 N N . GLY C 1 137 ? 2.507 23.509 124.220 1.00 13.24 137 GLY C N 1
ATOM 16272 C CA . GLY C 1 137 ? 3.580 24.336 124.727 1.00 13.24 137 GLY C CA 1
ATOM 16273 C C . GLY C 1 137 ? 4.742 24.262 123.762 1.00 13.24 137 GLY C C 1
ATOM 16274 O O . GLY C 1 137 ? 4.950 23.282 123.060 1.00 13.24 137 GLY C O 1
ATOM 16278 N N . THR C 1 138 ? 5.519 25.335 123.723 1.00 14.15 138 THR C N 1
ATOM 16279 C CA . THR C 1 138 ? 6.626 25.413 122.787 1.00 14.15 138 THR C CA 1
ATOM 16280 C C . THR C 1 138 ? 7.803 24.590 123.307 1.00 14.15 138 THR C C 1
ATOM 16281 O O . THR C 1 138 ? 8.258 24.830 124.430 1.00 14.15 138 THR C O 1
ATOM 16292 N N . PRO C 1 139 ? 8.305 23.599 122.555 1.00 13.69 139 PRO C N 1
ATOM 16293 C CA . PRO C 1 139 ? 9.427 22.811 123.061 1.00 13.69 139 PRO C CA 1
ATOM 16294 C C . PRO C 1 139 ? 10.763 23.389 122.638 1.00 13.69 139 PRO C C 1
ATOM 16295 O O . PRO C 1 139 ? 10.943 23.857 121.514 1.00 13.69 139 PRO C O 1
ATOM 16306 N N . VAL C 1 140 ? 11.712 23.336 123.569 1.00 14.40 140 VAL C N 1
ATOM 16307 C CA . VAL C 1 140 ? 13.091 23.743 123.324 1.00 14.40 140 VAL C CA 1
ATOM 16308 C C . VAL C 1 140 ? 14.003 22.533 123.448 1.00 14.40 140 VAL C C 1
ATOM 16309 O O . VAL C 1 140 ? 15.039 22.447 122.788 1.00 14.40 140 VAL C O 1
ATOM 16322 N N . GLY C 1 141 ? 13.617 21.587 124.301 1.00 13.96 141 GLY C N 1
ATOM 16323 C CA . GLY C 1 141 ? 14.335 20.347 124.438 1.00 13.96 141 GLY C CA 1
ATOM 16324 C C . GLY C 1 141 ? 15.448 20.426 125.453 1.00 13.96 141 GLY C C 1
ATOM 16325 O O . GLY C 1 141 ? 15.528 21.330 126.288 1.00 13.96 141 GLY C O 1
ATOM 16329 N N . GLY C 1 142 ? 16.327 19.432 125.376 1.00 14.64 142 GLY C N 1
ATOM 16330 C CA . GLY C 1 142 ? 17.553 19.475 126.136 1.00 14.64 142 GLY C CA 1
ATOM 16331 C C . GLY C 1 142 ? 18.522 20.458 125.505 1.00 14.64 142 GLY C C 1
ATOM 16332 O O . GLY C 1 142 ? 18.627 20.563 124.284 1.00 14.64 142 GLY C O 1
ATOM 16336 N N . VAL C 1 143 ? 19.232 21.188 126.362 1.00 14.22 143 VAL C N 1
ATOM 16337 C CA . VAL C 1 143 ? 20.070 22.290 125.907 1.00 14.22 143 VAL C CA 1
ATOM 16338 C C . VAL C 1 143 ? 21.521 21.874 125.705 1.00 14.22 143 VAL C C 1
ATOM 16339 O O . VAL C 1 143 ? 22.261 22.573 124.999 1.00 14.22 143 VAL C O 1
ATOM 16352 N N . ILE C 1 144 ? 21.942 20.762 126.302 1.00 14.42 144 ILE C N 1
ATOM 16353 C CA . ILE C 1 144 ? 23.301 20.252 126.191 1.00 14.42 144 ILE C CA 1
ATOM 16354 C C . ILE C 1 144 ? 23.281 19.045 125.267 1.00 14.42 144 ILE C C 1
ATOM 16355 O O . ILE C 1 144 ? 24.244 18.785 124.537 1.00 14.42 144 ILE C O 1
ATOM 16371 N N . ALA C 1 145 ? 22.180 18.302 125.302 1.00 16.56 145 ALA C N 1
ATOM 16372 C CA . ALA C 1 145 ? 21.975 17.157 124.439 1.00 16.56 145 ALA C CA 1
ATOM 16373 C C . ALA C 1 145 ? 20.491 17.052 124.145 1.00 16.56 145 ALA C C 1
ATOM 16374 O O . ALA C 1 145 ? 19.689 17.857 124.614 1.00 16.56 145 ALA C O 1
ATOM 16381 N N . GLU C 1 146 ? 20.138 16.056 123.350 1.00 19.00 146 GLU C N 1
ATOM 16382 C CA . GLU C 1 146 ? 18.755 15.731 123.048 1.00 19.00 146 GLU C CA 1
ATOM 16383 C C . GLU C 1 146 ? 18.557 14.229 123.154 1.00 19.00 146 GLU C C 1
ATOM 16384 O O . GLU C 1 146 ? 19.527 13.465 123.120 1.00 19.00 146 GLU C O 1
ATOM 16396 N N . PRO C 1 147 ? 17.312 13.772 123.307 1.00 17.51 147 PRO C N 1
ATOM 16397 C CA . PRO C 1 147 ? 17.059 12.329 123.340 1.00 17.51 147 PRO C CA 1
ATOM 16398 C C . PRO C 1 147 ? 17.544 11.616 122.090 1.00 17.51 147 PRO C C 1
ATOM 16399 O O . PRO C 1 147 ? 17.379 12.100 120.968 1.00 17.51 147 PRO C O 1
ATOM 16410 N N . SER C 1 148 ? 18.138 10.447 122.302 1.00 19.09 148 SER C N 1
ATOM 16411 C CA . SER C 1 148 ? 18.626 9.591 121.237 1.00 19.09 148 SER C CA 1
ATOM 16412 C C . SER C 1 148 ? 17.792 8.324 121.161 1.00 19.09 148 SER C C 1
ATOM 16413 O O . SER C 1 148 ? 17.225 7.869 122.158 1.00 19.09 148 SER C O 1
ATOM 16421 N N . ALA C 1 149 ? 17.718 7.768 119.956 1.00 17.93 149 ALA C N 1
ATOM 16422 C CA . ALA C 1 149 ? 17.107 6.472 119.732 1.00 17.93 149 ALA C CA 1
ATOM 16423 C C . ALA C 1 149 ? 18.112 5.340 119.776 1.00 17.93 149 ALA C C 1
ATOM 16424 O O . ALA C 1 149 ? 17.726 4.195 120.031 1.00 17.93 149 ALA C O 1
ATOM 16431 N N . GLN C 1 150 ? 19.385 5.632 119.526 1.00 17.73 150 GLN C N 1
ATOM 16432 C CA . GLN C 1 150 ? 20.409 4.606 119.609 1.00 17.73 150 GLN C CA 1
ATOM 16433 C C . GLN C 1 150 ? 20.570 4.096 121.031 1.00 17.73 150 GLN C C 1
ATOM 16434 O O . GLN C 1 150 ? 20.944 2.935 121.232 1.00 17.73 150 GLN C O 1
ATOM 16448 N N . MET C 1 151 ? 20.305 4.942 122.024 1.00 17.15 151 MET C N 1
ATOM 16449 C CA . MET C 1 151 ? 20.430 4.535 123.416 1.00 17.15 151 MET C CA 1
ATOM 16450 C C . MET C 1 151 ? 19.171 3.855 123.919 1.00 17.15 151 MET C C 1
ATOM 16451 O O . MET C 1 151 ? 19.239 3.016 124.822 1.00 17.15 151 MET C O 1
ATOM 16465 N N . SER C 1 152 ? 18.013 4.218 123.379 1.00 15.68 152 SER C N 1
ATOM 16466 C CA . SER C 1 152 ? 16.788 3.534 123.763 1.00 15.68 152 SER C CA 1
ATOM 16467 C C . SER C 1 152 ? 16.712 2.171 123.099 1.00 15.68 152 SER C C 1
ATOM 16468 O O . SER C 1 152 ? 16.218 1.206 123.690 1.00 15.68 152 SER C O 1
ATOM 16476 N N . ALA C 1 153 ? 17.191 2.085 121.862 1.00 14.57 153 ALA C N 1
ATOM 16477 C CA . ALA C 1 153 ? 17.368 0.802 121.204 1.00 14.57 153 ALA C CA 1
ATOM 16478 C C . ALA C 1 153 ? 18.337 -0.080 121.972 1.00 14.57 153 ALA C C 1
ATOM 16479 O O . ALA C 1 153 ? 18.146 -1.297 122.068 1.00 14.57 153 ALA C O 1
ATOM 16486 N N . ALA C 1 154 ? 19.397 0.519 122.509 1.00 14.00 154 ALA C N 1
ATOM 16487 C CA . ALA C 1 154 ? 20.399 -0.230 123.249 1.00 14.00 154 ALA C CA 1
ATOM 16488 C C . ALA C 1 154 ? 19.833 -0.853 124.511 1.00 14.00 154 ALA C C 1
ATOM 16489 O O . ALA C 1 154 ? 20.357 -1.863 124.989 1.00 14.00 154 ALA C O 1
ATOM 16496 N N . ALA C 1 155 ? 18.784 -0.260 125.075 1.00 14.29 155 ALA C N 1
ATOM 16497 C CA . ALA C 1 155 ? 18.143 -0.840 126.242 1.00 14.29 155 ALA C CA 1
ATOM 16498 C C . ALA C 1 155 ? 17.221 -1.983 125.859 1.00 14.29 155 ALA C C 1
ATOM 16499 O O . ALA C 1 155 ? 16.969 -2.875 126.674 1.00 14.29 155 ALA C O 1
ATOM 16506 N N . ASP C 1 156 ? 16.703 -1.966 124.634 1.00 15.55 156 ASP C N 1
ATOM 16507 C CA . ASP C 1 156 ? 15.913 -3.079 124.144 1.00 15.55 156 ASP C CA 1
ATOM 16508 C C . ASP C 1 156 ? 16.804 -4.236 123.726 1.00 15.55 156 ASP C C 1
ATOM 16509 O O . ASP C 1 156 ? 16.404 -5.400 123.832 1.00 15.55 156 ASP C O 1
ATOM 16518 N N . MET C 1 157 ? 18.002 -3.932 123.236 1.00 14.14 157 MET C N 1
ATOM 16519 C CA . MET C 1 157 ? 19.015 -4.955 123.028 1.00 14.14 157 MET C CA 1
ATOM 16520 C C . MET C 1 157 ? 19.398 -5.600 124.351 1.00 14.14 157 MET C C 1
ATOM 16521 O O . MET C 1 157 ? 19.337 -6.825 124.502 1.00 14.14 157 MET C O 1
ATOM 16535 N N . ALA C 1 158 ? 19.795 -4.780 125.325 1.00 14.02 158 ALA C N 1
ATOM 16536 C CA . ALA C 1 158 ? 20.190 -5.279 126.635 1.00 14.02 158 ALA C CA 1
ATOM 16537 C C . ALA C 1 158 ? 19.080 -6.063 127.313 1.00 14.02 158 ALA C C 1
ATOM 16538 O O . ALA C 1 158 ? 19.355 -7.009 128.056 1.00 14.02 158 ALA C O 1
ATOM 16545 N N . THR C 1 159 ? 17.838 -5.681 127.081 1.00 15.99 159 THR C N 1
ATOM 16546 C CA . THR C 1 159 ? 16.680 -6.337 127.651 1.00 15.99 159 THR C CA 1
ATOM 16547 C C . THR C 1 159 ? 16.069 -7.231 126.579 1.00 15.99 159 THR C C 1
ATOM 16548 O O . THR C 1 159 ? 16.660 -7.461 125.521 1.00 15.99 159 THR C O 1
ATOM 16559 N N . GLY C 1 160 ? 14.881 -7.747 126.857 1.00 17.19 160 GLY C N 1
ATOM 16560 C CA . GLY C 1 160 ? 14.106 -8.478 125.879 1.00 17.19 160 GLY C CA 1
ATOM 16561 C C . GLY C 1 160 ? 12.839 -7.750 125.499 1.00 17.19 160 GLY C C 1
ATOM 16562 O O . GLY C 1 160 ? 11.834 -8.382 125.165 1.00 17.19 160 GLY C O 1
ATOM 16566 N N . LYS C 1 161 ? 12.874 -6.421 125.538 1.00 18.90 161 LYS C N 1
ATOM 16567 C CA . LYS C 1 161 ? 11.678 -5.627 125.285 1.00 18.90 161 LYS C CA 1
ATOM 16568 C C . LYS C 1 161 ? 11.311 -5.736 123.815 1.00 18.90 161 LYS C C 1
ATOM 16569 O O . LYS C 1 161 ? 11.973 -5.150 122.954 1.00 18.90 161 LYS C O 1
ATOM 16588 N N . SER C 1 162 ? 10.254 -6.499 123.535 1.00 23.78 162 SER C N 1
ATOM 16589 C CA . SER C 1 162 ? 9.694 -6.627 122.201 1.00 23.78 162 SER C CA 1
ATOM 16590 C C . SER C 1 162 ? 8.291 -6.059 122.093 1.00 23.78 162 SER C C 1
ATOM 16591 O O . SER C 1 162 ? 7.831 -5.807 120.977 1.00 23.78 162 SER C O 1
ATOM 16599 N N . VAL C 1 163 ? 7.605 -5.854 123.216 1.00 23.10 163 VAL C N 1
ATOM 16600 C CA . VAL C 1 163 ? 6.267 -5.286 123.205 1.00 23.10 163 VAL C CA 1
ATOM 16601 C C . VAL C 1 163 ? 5.949 -4.823 124.614 1.00 23.10 163 VAL C C 1
ATOM 16602 O O . VAL C 1 163 ? 6.429 -5.396 125.594 1.00 23.10 163 VAL C O 1
ATOM 16615 N N . ASP C 1 164 ? 5.142 -3.777 124.712 1.00 23.89 164 ASP C N 1
ATOM 16616 C CA . ASP C 1 164 ? 4.660 -3.296 125.994 1.00 23.89 164 ASP C CA 1
ATOM 16617 C C . ASP C 1 164 ? 3.395 -4.042 126.393 1.00 23.89 164 ASP C C 1
ATOM 16618 O O . ASP C 1 164 ? 2.730 -4.671 125.569 1.00 23.89 164 ASP C O 1
ATOM 16627 N N . SER C 1 165 ? 3.069 -3.961 127.682 1.00 19.21 165 SER C N 1
ATOM 16628 C CA . SER C 1 165 ? 1.920 -4.654 128.254 1.00 19.21 165 SER C CA 1
ATOM 16629 C C . SER C 1 165 ? 2.039 -6.164 128.032 1.00 19.21 165 SER C C 1
ATOM 16630 O O . SER C 1 165 ? 1.262 -6.796 127.318 1.00 19.21 165 SER C O 1
ATOM 16638 N N . GLU C 1 166 ? 3.062 -6.719 128.681 1.00 17.59 166 GLU C N 1
ATOM 16639 C CA . GLU C 1 166 ? 3.427 -8.113 128.471 1.00 17.59 166 GLU C CA 1
ATOM 16640 C C . GLU C 1 166 ? 2.403 -9.064 129.065 1.00 17.59 166 GLU C C 1
ATOM 16641 O O . GLU C 1 166 ? 2.208 -10.164 128.541 1.00 17.59 166 GLU C O 1
ATOM 16653 N N . TRP C 1 167 ? 1.752 -8.668 130.159 1.00 15.67 167 TRP C N 1
ATOM 16654 C CA . TRP C 1 167 ? 0.747 -9.511 130.803 1.00 15.67 167 TRP C CA 1
ATOM 16655 C C . TRP C 1 167 ? -0.383 -9.912 129.870 1.00 15.67 167 TRP C C 1
ATOM 16656 O O . TRP C 1 167 ? -1.059 -10.911 130.133 1.00 15.67 167 TRP C O 1
ATOM 16677 N N . GLU C 1 168 ? -0.603 -9.165 128.792 1.00 16.79 168 GLU C N 1
ATOM 16678 C CA . GLU C 1 168 ? -1.563 -9.540 127.771 1.00 16.79 168 GLU C CA 1
ATOM 16679 C C . GLU C 1 168 ? -1.084 -10.687 126.895 1.00 16.79 168 GLU C C 1
ATOM 16680 O O . GLU C 1 168 ? -1.861 -11.168 126.067 1.00 16.79 168 GLU C O 1
ATOM 16692 N N . ALA C 1 169 ? 0.158 -11.142 127.066 1.00 14.60 169 ALA C N 1
ATOM 16693 C CA . ALA C 1 169 ? 0.783 -12.097 126.169 1.00 14.60 169 ALA C CA 1
ATOM 16694 C C . ALA C 1 169 ? 1.045 -13.450 126.801 1.00 14.60 169 ALA C C 1
ATOM 16695 O O . ALA C 1 169 ? 1.517 -14.351 126.101 1.00 14.60 169 ALA C O 1
ATOM 16702 N N . PHE C 1 170 ? 0.770 -13.620 128.090 1.00 13.79 170 PHE C N 1
ATOM 16703 C CA . PHE C 1 170 ? 1.008 -14.881 128.760 1.00 13.79 170 PHE C CA 1
ATOM 16704 C C . PHE C 1 170 ? -0.062 -15.126 129.808 1.00 13.79 170 PHE C C 1
ATOM 16705 O O . PHE C 1 170 ? -0.784 -14.217 130.221 1.00 13.79 170 PHE C O 1
ATOM 16722 N N . PHE C 1 171 ? -0.152 -16.385 130.220 1.00 13.22 171 PHE C N 1
ATOM 16723 C CA . PHE C 1 171 ? -1.034 -16.804 131.290 1.00 13.22 171 PHE C CA 1
ATOM 16724 C C . PHE C 1 171 ? -0.294 -16.733 132.614 1.00 13.22 171 PHE C C 1
ATOM 16725 O O . PHE C 1 171 ? 0.852 -17.176 132.718 1.00 13.22 171 PHE C O 1
ATOM 16742 N N . SER C 1 172 ? -0.956 -16.172 133.615 1.00 15.36 172 SER C N 1
ATOM 16743 C CA . SER C 1 172 ? -0.396 -15.991 134.939 1.00 15.36 172 SER C CA 1
ATOM 16744 C C . SER C 1 172 ? -1.117 -16.903 135.913 1.00 15.36 172 SER C C 1
ATOM 16745 O O . SER C 1 172 ? -2.322 -17.133 135.789 1.00 15.36 172 SER C O 1
ATOM 16753 N N . PHE C 1 173 ? -0.366 -17.422 136.873 1.00 14.75 173 PHE C N 1
ATOM 16754 C CA . PHE C 1 173 ? -0.917 -18.329 137.861 1.00 14.75 173 PHE C CA 1
ATOM 16755 C C . PHE C 1 173 ? -2.049 -17.672 138.630 1.00 14.75 173 PHE C C 1
ATOM 16756 O O . PHE C 1 173 ? -1.971 -16.500 139.004 1.00 14.75 173 PHE C O 1
ATOM 16773 N N . HIS C 1 174 ? -3.113 -18.440 138.847 1.00 14.90 174 HIS C N 1
ATOM 16774 C CA . HIS C 1 174 ? -4.219 -18.033 139.698 1.00 14.90 174 HIS C CA 1
ATOM 16775 C C . HIS C 1 174 ? -4.331 -18.917 140.928 1.00 14.90 174 HIS C C 1
ATOM 16776 O O . HIS C 1 174 ? -4.294 -18.407 142.051 1.00 14.90 174 HIS C O 1
ATOM 16790 N N . THR C 1 175 ? -4.455 -20.219 140.755 1.00 14.80 175 THR C N 1
ATOM 16791 C CA . THR C 1 175 ? -4.644 -21.132 141.874 1.00 14.80 175 THR C CA 1
ATOM 16792 C C . THR C 1 175 ? -4.503 -22.554 141.356 1.00 14.80 175 THR C C 1
ATOM 16793 O O . THR C 1 175 ? -4.154 -22.781 140.192 1.00 14.80 175 THR C O 1
ATOM 16804 N N . SER C 1 176 ? -4.801 -23.511 142.223 1.00 14.50 176 SER C N 1
ATOM 16805 C CA . SER C 1 176 ? -4.655 -24.915 141.902 1.00 14.50 176 SER C CA 1
ATOM 16806 C C . SER C 1 176 ? -5.508 -25.695 142.882 1.00 14.50 176 SER C C 1
ATOM 16807 O O . SER C 1 176 ? -5.554 -25.364 144.067 1.00 14.50 176 SER C O 1
ATOM 16815 N N . VAL C 1 177 ? -6.182 -26.725 142.380 1.00 14.50 177 VAL C N 1
ATOM 16816 C CA . VAL C 1 177 ? -7.115 -27.516 143.164 1.00 14.50 177 VAL C CA 1
ATOM 16817 C C . VAL C 1 177 ? -6.729 -28.979 143.029 1.00 14.50 177 VAL C C 1
ATOM 16818 O O . VAL C 1 177 ? -6.266 -29.410 141.969 1.00 14.50 177 VAL C O 1
ATOM 16831 N N . ASN C 1 178 ? -6.916 -29.739 144.104 1.00 15.88 178 ASN C N 1
ATOM 16832 C CA . ASN C 1 178 ? -6.736 -31.180 144.064 1.00 15.88 178 ASN C CA 1
ATOM 16833 C C . ASN C 1 178 ? -8.050 -31.846 143.702 1.00 15.88 178 ASN C C 1
ATOM 16834 O O . ASN C 1 178 ? -9.107 -31.490 144.229 1.00 15.88 178 ASN C O 1
ATOM 16845 N N . TRP C 1 179 ? -7.971 -32.810 142.794 1.00 17.23 179 TRP C N 1
ATOM 16846 C CA . TRP C 1 179 ? -9.100 -33.647 142.417 1.00 17.23 179 TRP C CA 1
ATOM 16847 C C . TRP C 1 179 ? -8.772 -35.085 142.783 1.00 17.23 179 TRP C C 1
ATOM 16848 O O . TRP C 1 179 ? -7.992 -35.754 142.099 1.00 17.23 179 TRP C O 1
ATOM 16869 N N . SER C 1 180 ? -9.382 -35.542 143.866 1.00 21.27 180 SER C N 1
ATOM 16870 C CA . SER C 1 180 ? -9.145 -36.855 144.428 1.00 21.27 180 SER C CA 1
ATOM 16871 C C . SER C 1 180 ? -10.277 -37.802 144.066 1.00 21.27 180 SER C C 1
ATOM 16872 O O . SER C 1 180 ? -11.331 -37.403 143.571 1.00 21.27 180 SER C O 1
ATOM 16880 N N . THR C 1 181 ? -10.034 -39.083 144.324 1.00 22.89 181 THR C N 1
ATOM 16881 C CA . THR C 1 181 ? -11.042 -40.105 144.102 1.00 22.89 181 THR C CA 1
ATOM 16882 C C . THR C 1 181 ? -12.149 -40.055 145.142 1.00 22.89 181 THR C C 1
ATOM 16883 O O . THR C 1 181 ? -13.249 -40.551 144.884 1.00 22.89 181 THR C O 1
ATOM 16894 N N . SER C 1 182 ? -11.882 -39.463 146.306 1.00 21.23 182 SER C N 1
ATOM 16895 C CA . SER C 1 182 ? -12.889 -39.325 147.347 1.00 21.23 182 SER C CA 1
ATOM 16896 C C . SER C 1 182 ? -14.022 -38.393 146.944 1.00 21.23 182 SER C C 1
ATOM 16897 O O . SER C 1 182 ? -15.107 -38.467 147.529 1.00 21.23 182 SER C O 1
ATOM 16905 N N . GLU C 1 183 ? -13.795 -37.526 145.966 1.00 21.24 183 GLU C N 1
ATOM 16906 C CA . GLU C 1 183 ? -14.745 -36.489 145.588 1.00 21.24 183 GLU C CA 1
ATOM 16907 C C . GLU C 1 183 ? -15.729 -37.069 144.583 1.00 21.24 183 GLU C C 1
ATOM 16908 O O . GLU C 1 183 ? -15.348 -37.428 143.466 1.00 21.24 183 GLU C O 1
ATOM 16920 N N . THR C 1 184 ? -16.992 -37.154 144.981 1.00 20.10 184 THR C N 1
ATOM 16921 C CA . THR C 1 184 ? -18.029 -37.699 144.125 1.00 20.10 184 THR C CA 1
ATOM 16922 C C . THR C 1 184 ? -18.404 -36.689 143.047 1.00 20.10 184 THR C C 1
ATOM 16923 O O . THR C 1 184 ? -17.878 -35.577 142.984 1.00 20.10 184 THR C O 1
ATOM 16934 N N . GLN C 1 185 ? -19.332 -37.086 142.183 1.00 17.81 185 GLN C N 1
ATOM 16935 C CA . GLN C 1 185 ? -19.761 -36.200 141.119 1.00 17.81 185 GLN C CA 1
ATOM 16936 C C . GLN C 1 185 ? -20.550 -35.031 141.688 1.00 17.81 185 GLN C C 1
ATOM 16937 O O . GLN C 1 185 ? -21.069 -35.074 142.806 1.00 17.81 185 GLN C O 1
ATOM 16951 N N . GLY C 1 186 ? -20.648 -33.980 140.888 1.00 17.81 186 GLY C N 1
ATOM 16952 C CA . GLY C 1 186 ? -21.408 -32.817 141.256 1.00 17.81 186 GLY C CA 1
ATOM 16953 C C . GLY C 1 186 ? -20.751 -31.901 142.260 1.00 17.81 186 GLY C C 1
ATOM 16954 O O . GLY C 1 186 ? -21.363 -30.901 142.651 1.00 17.81 186 GLY C O 1
ATOM 16958 N N . LYS C 1 187 ? -19.538 -32.208 142.699 1.00 18.90 187 LYS C N 1
ATOM 16959 C CA . LYS C 1 187 ? -18.805 -31.317 143.575 1.00 18.90 187 LYS C CA 1
ATOM 16960 C C . LYS C 1 187 ? -18.103 -30.250 142.756 1.00 18.90 187 LYS C C 1
ATOM 16961 O O . LYS C 1 187 ? -17.591 -30.521 141.669 1.00 18.90 187 LYS C O 1
ATOM 16980 N N . ILE C 1 188 ? -18.064 -29.042 143.300 1.00 17.02 188 ILE C N 1
ATOM 16981 C CA . ILE C 1 188 ? -17.402 -27.913 142.663 1.00 17.02 188 ILE C CA 1
ATOM 16982 C C . ILE C 1 188 ? -15.996 -27.800 143.218 1.00 17.02 188 ILE C C 1
ATOM 16983 O O . ILE C 1 188 ? -15.795 -27.750 144.436 1.00 17.02 188 ILE C O 1
ATOM 16999 N N . LEU C 1 189 ? -15.026 -27.729 142.317 1.00 16.08 189 LEU C N 1
ATOM 17000 C CA . LEU C 1 189 ? -13.622 -27.588 142.655 1.00 16.08 189 LEU C CA 1
ATOM 17001 C C . LEU C 1 189 ? -13.153 -26.152 142.502 1.00 16.08 189 LEU C C 1
ATOM 17002 O O . LEU C 1 189 ? -12.428 -25.634 143.354 1.00 16.08 189 LEU C O 1
ATOM 17018 N N . PHE C 1 190 ? -13.569 -25.508 141.422 1.00 14.56 190 PHE C N 1
ATOM 17019 C CA . PHE C 1 190 ? -13.190 -24.149 141.086 1.00 14.56 190 PHE C CA 1
ATOM 17020 C C . PHE C 1 190 ? -14.444 -23.321 140.876 1.00 14.56 190 PHE C C 1
ATOM 17021 O O . PHE C 1 190 ? -15.452 -23.820 140.373 1.00 14.56 190 PHE C O 1
ATOM 17038 N N . LYS C 1 191 ? -14.389 -22.064 141.305 1.00 16.63 191 LYS C N 1
ATOM 17039 C CA . LYS C 1 191 ? -15.486 -21.131 141.086 1.00 16.63 191 LYS C CA 1
ATOM 17040 C C . LYS C 1 191 ? -14.935 -19.723 141.228 1.00 16.63 191 LYS C C 1
ATOM 17041 O O . LYS C 1 191 ? -14.539 -19.321 142.325 1.00 16.63 191 LYS C O 1
ATOM 17060 N N . GLN C 1 192 ? -14.914 -18.986 140.125 1.00 15.98 192 GLN C N 1
ATOM 17061 C CA . GLN C 1 192 ? -14.534 -17.585 140.125 1.00 15.98 192 GLN C CA 1
ATOM 17062 C C . GLN C 1 192 ? -15.451 -16.827 139.188 1.00 15.98 192 GLN C C 1
ATOM 17063 O O . GLN C 1 192 ? -15.836 -17.341 138.137 1.00 15.98 192 GLN C O 1
ATOM 17077 N N . SER C 1 193 ? -15.794 -15.608 139.578 1.00 14.49 193 SER C N 1
ATOM 17078 C CA . SER C 1 193 ? -16.499 -14.685 138.711 1.00 14.49 193 SER C CA 1
ATOM 17079 C C . SER C 1 193 ? -15.507 -13.823 137.949 1.00 14.49 193 SER C C 1
ATOM 17080 O O . SER C 1 193 ? -14.369 -13.616 138.370 1.00 14.49 193 SER C O 1
ATOM 17088 N N . LEU C 1 194 ? -15.959 -13.334 136.804 1.00 13.73 194 LEU C N 1
ATOM 17089 C CA . LEU C 1 194 ? -15.141 -12.489 135.956 1.00 13.73 194 LEU C CA 1
ATOM 17090 C C . LEU C 1 194 ? -14.783 -11.198 136.673 1.00 13.73 194 LEU C C 1
ATOM 17091 O O . LEU C 1 194 ? -15.512 -10.716 137.542 1.00 13.73 194 LEU C O 1
ATOM 17107 N N . GLY C 1 195 ? -13.642 -10.638 136.295 1.00 12.75 195 GLY C N 1
ATOM 17108 C CA . GLY C 1 195 ? -13.162 -9.414 136.874 1.00 12.75 195 GLY C CA 1
ATOM 17109 C C . GLY C 1 195 ? -11.658 -9.287 136.784 1.00 12.75 195 GLY C C 1
ATOM 17110 O O . GLY C 1 195 ? -10.964 -10.206 136.342 1.00 12.75 195 GLY C O 1
ATOM 17114 N N . PRO C 1 196 ? -11.123 -8.137 137.192 1.00 13.81 196 PRO C N 1
ATOM 17115 C CA . PRO C 1 196 ? -9.673 -7.926 137.159 1.00 13.81 196 PRO C CA 1
ATOM 17116 C C . PRO C 1 196 ? -8.916 -8.419 138.380 1.00 13.81 196 PRO C C 1
ATOM 17117 O O . PRO C 1 196 ? -7.687 -8.312 138.396 1.00 13.81 196 PRO C O 1
ATOM 17128 N N . LEU C 1 197 ? -9.596 -8.945 139.390 1.00 15.09 197 LEU C N 1
ATOM 17129 C CA . LEU C 1 197 ? -8.919 -9.538 140.533 1.00 15.09 197 LEU C CA 1
ATOM 17130 C C . LEU C 1 197 ? -8.411 -10.942 140.251 1.00 15.09 197 LEU C C 1
ATOM 17131 O O . LEU C 1 197 ? -7.803 -11.554 141.133 1.00 15.09 197 LEU C O 1
ATOM 17147 N N . LEU C 1 198 ? -8.640 -11.462 139.047 1.00 14.65 198 LEU C N 1
ATOM 17148 C CA . LEU C 1 198 ? -8.134 -12.775 138.687 1.00 14.65 198 LEU C CA 1
ATOM 17149 C C . LEU C 1 198 ? -6.648 -12.718 138.377 1.00 14.65 198 LEU C C 1
ATOM 17150 O O . LEU C 1 198 ? -5.869 -13.542 138.869 1.00 14.65 198 LEU C O 1
ATOM 17166 N N . ASN C 1 199 ? -6.247 -11.769 137.568 1.00 15.30 199 ASN C N 1
ATOM 17167 C CA . ASN C 1 199 ? -4.874 -11.554 137.155 1.00 15.30 199 ASN C CA 1
ATOM 17168 C C . ASN C 1 199 ? -4.269 -10.451 138.003 1.00 15.30 199 ASN C C 1
ATOM 17169 O O . ASN C 1 199 ? -4.911 -9.408 138.178 1.00 15.30 199 ASN C O 1
ATOM 17180 N N . PRO C 1 200 ? -3.069 -10.613 138.572 1.00 15.02 200 PRO C N 1
ATOM 17181 C CA . PRO C 1 200 ? -2.516 -9.523 139.386 1.00 15.02 200 PRO C CA 1
ATOM 17182 C C . PRO C 1 200 ? -2.130 -8.292 138.598 1.00 15.02 200 PRO C C 1
ATOM 17183 O O . PRO C 1 200 ? -2.094 -7.199 139.172 1.00 15.02 200 PRO C O 1
ATOM 17194 N N . TYR C 1 201 ? -1.828 -8.424 137.310 1.00 15.28 201 TYR C N 1
ATOM 17195 C CA . TYR C 1 201 ? -1.371 -7.269 136.556 1.00 15.28 201 TYR C CA 1
ATOM 17196 C C . TYR C 1 201 ? -2.524 -6.343 136.198 1.00 15.28 201 TYR C C 1
ATOM 17197 O O . TYR C 1 201 ? -2.295 -5.179 135.850 1.00 15.28 201 TYR C O 1
ATOM 17215 N N . LEU C 1 202 ? -3.758 -6.842 136.267 1.00 14.41 202 LEU C N 1
ATOM 17216 C CA . LEU C 1 202 ? -4.931 -6.008 136.049 1.00 14.41 202 LEU C CA 1
ATOM 17217 C C . LEU C 1 202 ? -5.423 -5.426 137.360 1.00 14.41 202 LEU C C 1
ATOM 17218 O O . LEU C 1 202 ? -5.909 -4.292 137.405 1.00 14.41 202 LEU C O 1
ATOM 17234 N N . GLU C 1 203 ? -5.309 -6.201 138.436 1.00 14.48 203 GLU C N 1
ATOM 17235 C CA . GLU C 1 203 ? -5.594 -5.707 139.776 1.00 14.48 203 GLU C CA 1
ATOM 17236 C C . GLU C 1 203 ? -4.759 -4.485 140.125 1.00 14.48 203 GLU C C 1
ATOM 17237 O O . GLU C 1 203 ? -5.164 -3.678 140.967 1.00 14.48 203 GLU C O 1
ATOM 17249 N N . HIS C 1 204 ? -3.602 -4.329 139.490 1.00 13.98 204 HIS C N 1
ATOM 17250 C CA . HIS C 1 204 ? -2.730 -3.198 139.756 1.00 13.98 204 HIS C CA 1
ATOM 17251 C C . HIS C 1 204 ? -3.171 -1.969 138.977 1.00 13.98 204 HIS C C 1
ATOM 17252 O O . HIS C 1 204 ? -3.341 -0.889 139.548 1.00 13.98 204 HIS C O 1
ATOM 17266 N N . LEU C 1 205 ? -3.349 -2.116 137.666 1.00 14.54 205 LEU C N 1
ATOM 17267 C CA . LEU C 1 205 ? -3.802 -1.010 136.842 1.00 14.54 205 LEU C CA 1
ATOM 17268 C C . LEU C 1 205 ? -5.212 -0.571 137.184 1.00 14.54 205 LEU C C 1
ATOM 17269 O O . LEU C 1 205 ? -5.565 0.585 136.942 1.00 14.54 205 LEU C O 1
ATOM 17285 N N . ALA C 1 206 ? -6.031 -1.478 137.710 1.00 14.43 206 ALA C N 1
ATOM 17286 C CA . ALA C 1 206 ? -7.395 -1.160 138.092 1.00 14.43 206 ALA C CA 1
ATOM 17287 C C . ALA C 1 206 ? -7.482 -0.018 139.090 1.00 14.43 206 ALA C C 1
ATOM 17288 O O . ALA C 1 206 ? -8.525 0.637 139.177 1.00 14.43 206 ALA C O 1
ATOM 17295 N N . LYS C 1 207 ? -6.418 0.234 139.846 1.00 14.81 207 LYS C N 1
ATOM 17296 C CA . LYS C 1 207 ? -6.398 1.330 140.796 1.00 14.81 207 LYS C CA 1
ATOM 17297 C C . LYS C 1 207 ? -6.430 2.695 140.123 1.00 14.81 207 LYS C C 1
ATOM 17298 O O . LYS C 1 207 ? -6.769 3.686 140.777 1.00 14.81 207 LYS C O 1
ATOM 17317 N N . LEU C 1 208 ? -6.078 2.769 138.844 1.00 15.06 208 LEU C N 1
ATOM 17318 C CA . LEU C 1 208 ? -6.063 4.007 138.078 1.00 15.06 208 LEU C CA 1
ATOM 17319 C C . LEU C 1 208 ? -7.361 4.296 137.353 1.00 15.06 208 LEU C C 1
ATOM 17320 O O . LEU C 1 208 ? -7.512 5.398 136.819 1.00 15.06 208 LEU C O 1
ATOM 17336 N N . TYR C 1 209 ? -8.285 3.346 137.307 1.00 15.89 209 TYR C N 1
ATOM 17337 C CA . TYR C 1 209 ? -9.470 3.450 136.481 1.00 15.89 209 TYR C CA 1
ATOM 17338 C C . TYR C 1 209 ? -10.715 3.256 137.328 1.00 15.89 209 TYR C C 1
ATOM 17339 O O . TYR C 1 209 ? -10.681 2.624 138.386 1.00 15.89 209 TYR C O 1
ATOM 17357 N N . VAL C 1 210 ? -11.811 3.833 136.849 1.00 18.08 210 VAL C N 1
ATOM 17358 C CA . VAL C 1 210 ? -13.101 3.709 137.508 1.00 18.08 210 VAL C CA 1
ATOM 17359 C C . VAL C 1 210 ? -13.855 2.468 137.047 1.00 18.08 210 VAL C C 1
ATOM 17360 O O . VAL C 1 210 ? -14.647 1.910 137.812 1.00 18.08 210 VAL C O 1
ATOM 17373 N N . ALA C 1 211 ? -13.630 2.033 135.811 1.00 16.84 211 ALA C N 1
ATOM 17374 C CA . ALA C 1 211 ? -14.486 1.069 135.145 1.00 16.84 211 ALA C CA 1
ATOM 17375 C C . ALA C 1 211 ? -13.647 0.087 134.347 1.00 16.84 211 ALA C C 1
ATOM 17376 O O . ALA C 1 211 ? -12.451 0.282 134.130 1.00 16.84 211 ALA C O 1
ATOM 17383 N N . TRP C 1 212 ? -14.299 -0.987 133.917 1.00 14.49 212 TRP C N 1
ATOM 17384 C CA . TRP C 1 212 ? -13.679 -1.989 133.070 1.00 14.49 212 TRP C CA 1
ATOM 17385 C C . TRP C 1 212 ? -14.751 -2.652 132.227 1.00 14.49 212 TRP C C 1
ATOM 17386 O O . TRP C 1 212 ? -15.946 -2.401 132.383 1.00 14.49 212 TRP C O 1
ATOM 17407 N N . SER C 1 213 ? -14.298 -3.503 131.317 1.00 14.66 213 SER C N 1
ATOM 17408 C CA . SER C 1 213 ? -15.184 -4.295 130.488 1.00 14.66 213 SER C CA 1
ATOM 17409 C C . SER C 1 213 ? -14.347 -5.339 129.780 1.00 14.66 213 SER C C 1
ATOM 17410 O O . SER C 1 213 ? -13.183 -5.096 129.462 1.00 14.66 213 SER C O 1
ATOM 17418 N N . GLY C 1 214 ? -14.943 -6.497 129.556 1.00 13.81 214 GLY C N 1
ATOM 17419 C CA . GLY C 1 214 ? -14.424 -7.477 128.633 1.00 13.81 214 GLY C CA 1
ATOM 17420 C C . GLY C 1 214 ? -14.149 -8.806 129.292 1.00 13.81 214 GLY C C 1
ATOM 17421 O O . GLY C 1 214 ? -14.454 -9.035 130.464 1.00 13.81 214 GLY C O 1
ATOM 17425 N N . SER C 1 215 ? -13.547 -9.691 128.513 1.00 13.44 215 SER C N 1
ATOM 17426 C CA . SER C 1 215 ? -13.428 -11.097 128.843 1.00 13.44 215 SER C CA 1
ATOM 17427 C C . SER C 1 215 ? -12.035 -11.420 129.349 1.00 13.44 215 SER C C 1
ATOM 17428 O O . SER C 1 215 ? -11.060 -10.750 129.012 1.00 13.44 215 SER C O 1
ATOM 17436 N N . ILE C 1 216 ? -11.964 -12.465 130.162 1.00 13.96 216 ILE C N 1
ATOM 17437 C CA . ILE C 1 216 ? -10.733 -13.031 130.684 1.00 13.96 216 ILE C CA 1
ATOM 17438 C C . ILE C 1 216 ? -10.665 -14.456 130.162 1.00 13.96 216 ILE C C 1
ATOM 17439 O O . ILE C 1 216 ? -11.696 -15.083 129.907 1.00 13.96 216 ILE C O 1
ATOM 17455 N N . ASP C 1 217 ? -9.438 -14.945 129.970 1.00 13.87 217 ASP C N 1
ATOM 17456 C CA . ASP C 1 217 ? -9.151 -16.306 129.508 1.00 13.87 217 ASP C CA 1
ATOM 17457 C C . ASP C 1 217 ? -8.562 -17.060 130.680 1.00 13.87 217 ASP C C 1
ATOM 17458 O O . ASP C 1 217 ? -7.585 -16.625 131.246 1.00 13.87 217 ASP C O 1
ATOM 17465 N N . VAL C 1 218 ? -9.116 -18.216 131.009 1.00 14.44 218 VAL C N 1
ATOM 17466 C CA . VAL C 1 218 ? -8.711 -18.937 132.212 1.00 14.44 218 VAL C CA 1
ATOM 17467 C C . VAL C 1 218 ? -8.181 -20.322 131.883 1.00 14.44 218 VAL C C 1
ATOM 17468 O O . VAL C 1 218 ? -8.942 -21.292 131.843 1.00 14.44 218 VAL C O 1
ATOM 17481 N N . ARG C 1 219 ? -6.872 -20.446 131.730 1.00 13.76 219 ARG C N 1
ATOM 17482 C CA . ARG C 1 219 ? -6.309 -21.705 131.281 1.00 13.76 219 ARG C CA 1
ATOM 17483 C C . ARG C 1 219 ? -6.326 -22.739 132.401 1.00 13.76 219 ARG C C 1
ATOM 17484 O O . ARG C 1 219 ? -6.204 -22.412 133.582 1.00 13.76 219 ARG C O 1
ATOM 17505 N N . PHE C 1 220 ? -6.493 -24.000 132.009 1.00 14.70 220 PHE C N 1
ATOM 17506 C CA . PHE C 1 220 ? -6.536 -25.135 132.921 1.00 14.70 220 PHE C CA 1
ATOM 17507 C C . PHE C 1 220 ? -5.531 -26.170 132.459 1.00 14.70 220 PHE C C 1
ATOM 17508 O O . PHE C 1 220 ? -5.472 -26.489 131.270 1.00 14.70 220 PHE C O 1
ATOM 17525 N N . SER C 1 221 ? -4.767 -26.707 133.399 1.00 15.28 221 SER C N 1
ATOM 17526 C CA . SER C 1 221 ? -3.782 -27.733 133.116 1.00 15.28 221 SER C CA 1
ATOM 17527 C C . SER C 1 221 ? -4.000 -28.909 134.048 1.00 15.28 221 SER C C 1
ATOM 17528 O O . SER C 1 221 ? -4.233 -28.736 135.246 1.00 15.28 221 SER C O 1
ATOM 17536 N N . ILE C 1 222 ? -3.919 -30.103 133.481 1.00 16.07 222 ILE C N 1
ATOM 17537 C CA . ILE C 1 222 ? -4.053 -31.347 134.218 1.00 16.07 222 ILE C CA 1
ATOM 17538 C C . ILE C 1 222 ? -3.086 -32.350 133.619 1.00 16.07 222 ILE C C 1
ATOM 17539 O O . ILE C 1 222 ? -2.910 -32.407 132.398 1.00 16.07 222 ILE C O 1
ATOM 17555 N N . SER C 1 223 ? -2.456 -33.140 134.485 1.00 16.27 223 SER C N 1
ATOM 17556 C CA . SER C 1 223 ? -1.439 -34.112 134.092 1.00 16.27 223 SER C CA 1
ATOM 17557 C C . SER C 1 223 ? -1.840 -35.439 134.718 1.00 16.27 223 SER C C 1
ATOM 17558 O O . SER C 1 223 ? -1.398 -35.775 135.819 1.00 16.27 223 SER C O 1
ATOM 17566 N N . GLY C 1 224 ? -2.672 -36.185 134.021 1.00 19.16 224 GLY C N 1
ATOM 17567 C CA . GLY C 1 224 ? -3.073 -37.482 134.502 1.00 19.16 224 GLY C CA 1
ATOM 17568 C C . GLY C 1 224 ? -2.031 -38.540 134.247 1.00 19.16 224 GLY C C 1
ATOM 17569 O O . GLY C 1 224 ? -1.023 -38.323 133.578 1.00 19.16 224 GLY C O 1
ATOM 17573 N N . SER C 1 225 ? -2.296 -39.717 134.795 1.00 22.44 225 SER C N 1
ATOM 17574 C CA . SER C 1 225 ? -1.370 -40.832 134.740 1.00 22.44 225 SER C CA 1
ATOM 17575 C C . SER C 1 225 ? -1.543 -41.708 133.512 1.00 22.44 225 SER C C 1
ATOM 17576 O O . SER C 1 225 ? -0.733 -42.617 133.308 1.00 22.44 225 SER C O 1
ATOM 17584 N N . GLY C 1 226 ? -2.561 -41.480 132.709 1.00 20.74 226 GLY C N 1
ATOM 17585 C CA . GLY C 1 226 ? -2.795 -42.298 131.529 1.00 20.74 226 GLY C CA 1
ATOM 17586 C C . GLY C 1 226 ? -3.634 -43.505 131.821 1.00 20.74 226 GLY C C 1
ATOM 17587 O O . GLY C 1 226 ? -4.568 -43.811 131.082 1.00 20.74 226 GLY C O 1
ATOM 17591 N N . VAL C 1 227 ? -3.306 -44.215 132.901 1.00 22.53 227 VAL C N 1
ATOM 17592 C CA . VAL C 1 227 ? -4.146 -45.312 133.369 1.00 22.53 227 VAL C CA 1
ATOM 17593 C C . VAL C 1 227 ? -5.349 -44.826 134.160 1.00 22.53 227 VAL C C 1
ATOM 17594 O O . VAL C 1 227 ? -6.214 -45.637 134.507 1.00 22.53 227 VAL C O 1
ATOM 17607 N N . PHE C 1 228 ? -5.439 -43.530 134.447 1.00 21.62 228 PHE C N 1
ATOM 17608 C CA . PHE C 1 228 ? -6.581 -42.986 135.157 1.00 21.62 228 PHE C CA 1
ATOM 17609 C C . PHE C 1 228 ? -7.786 -42.834 134.245 1.00 21.62 228 PHE C C 1
ATOM 17610 O O . PHE C 1 228 ? -7.683 -42.763 133.019 1.00 21.62 228 PHE C O 1
ATOM 17627 N N . GLY C 1 229 ? -8.942 -42.778 134.887 1.00 18.12 229 GLY C N 1
ATOM 17628 C CA . GLY C 1 229 ? -10.175 -42.419 134.221 1.00 18.12 229 GLY C CA 1
ATOM 17629 C C . GLY C 1 229 ? -10.959 -41.468 135.093 1.00 18.12 229 GLY C C 1
ATOM 17630 O O . GLY C 1 229 ? -10.839 -41.474 136.319 1.00 18.12 229 GLY C O 1
ATOM 17634 N N . GLY C 1 230 ? -11.772 -40.650 134.441 1.00 16.39 230 GLY C N 1
ATOM 17635 C CA . GLY C 1 230 ? -12.540 -39.627 135.111 1.00 16.39 230 GLY C CA 1
ATOM 17636 C C . GLY C 1 230 ? -12.582 -38.346 134.318 1.00 16.39 230 GLY C C 1
ATOM 17637 O O . GLY C 1 230 ? -11.542 -37.783 133.975 1.00 16.39 230 GLY C O 1
ATOM 17641 N N . LYS C 1 231 ? -13.787 -37.869 134.048 1.00 16.53 231 LYS C N 1
ATOM 17642 C CA . LYS C 1 231 ? -14.011 -36.662 133.277 1.00 16.53 231 LYS C CA 1
ATOM 17643 C C . LYS C 1 231 ? -14.411 -35.532 134.207 1.00 16.53 231 LYS C C 1
ATOM 17644 O O . LYS C 1 231 ? -14.980 -35.751 135.277 1.00 16.53 231 LYS C O 1
ATOM 17663 N N . LEU C 1 232 ? -14.099 -34.318 133.779 1.00 15.79 232 LEU C N 1
ATOM 17664 C CA . LEU C 1 232 ? -14.238 -33.132 134.601 1.00 15.79 232 LEU C CA 1
ATOM 17665 C C . LEU C 1 232 ? -14.920 -32.072 133.756 1.00 15.79 232 LEU C C 1
ATOM 17666 O O . LEU C 1 232 ? -14.508 -31.823 132.621 1.00 15.79 232 LEU C O 1
ATOM 17682 N N . ALA C 1 233 ? -15.966 -31.467 134.299 1.00 14.79 233 ALA C N 1
ATOM 17683 C CA . ALA C 1 233 ? -16.835 -30.577 133.548 1.00 14.79 233 ALA C CA 1
ATOM 17684 C C . ALA C 1 233 ? -16.452 -29.120 133.742 1.00 14.79 233 ALA C C 1
ATOM 17685 O O . ALA C 1 233 ? -15.763 -28.751 134.692 1.00 14.79 233 ALA C O 1
ATOM 17692 N N . ALA C 1 234 ? -16.923 -28.293 132.815 1.00 13.51 234 ALA C N 1
ATOM 17693 C CA . ALA C 1 234 ? -16.714 -26.857 132.851 1.00 13.51 234 ALA C CA 1
ATOM 17694 C C . ALA C 1 234 ? -17.999 -26.168 132.446 1.00 13.51 234 ALA C C 1
ATOM 17695 O O . ALA C 1 234 ? -18.591 -26.502 131.418 1.00 13.51 234 ALA C O 1
ATOM 17702 N N . ILE C 1 235 ? -18.410 -25.196 133.252 1.00 13.74 235 ILE C N 1
ATOM 17703 C CA . ILE C 1 235 ? -19.689 -24.524 133.099 1.00 13.74 235 ILE C CA 1
ATOM 17704 C C . ILE C 1 235 ? -19.411 -23.044 133.273 1.00 13.74 235 ILE C C 1
ATOM 17705 O O . ILE C 1 235 ? -18.899 -22.636 134.319 1.00 13.74 235 ILE C O 1
ATOM 17721 N N . VAL C 1 236 ? -19.761 -22.242 132.274 1.00 13.68 236 VAL C N 1
ATOM 17722 C CA . VAL C 1 236 ? -19.721 -20.788 132.400 1.00 13.68 236 VAL C CA 1
ATOM 17723 C C . VAL C 1 236 ? -21.154 -20.361 132.706 1.00 13.68 236 VAL C C 1
ATOM 17724 O O . VAL C 1 236 ? -21.979 -20.162 131.824 1.00 13.68 236 VAL C O 1
ATOM 17737 N N . VAL C 1 237 ? -21.471 -20.274 133.990 1.00 14.89 237 VAL C N 1
ATOM 17738 C CA . VAL C 1 237 ? -22.821 -19.910 134.397 1.00 14.89 237 VAL C CA 1
ATOM 17739 C C . VAL C 1 237 ? -22.979 -18.411 134.187 1.00 14.89 237 VAL C C 1
ATOM 17740 O O . VAL C 1 237 ? -21.988 -17.675 134.252 1.00 14.89 237 VAL C O 1
ATOM 17753 N N . PRO C 1 238 ? -24.183 -17.910 133.947 1.00 16.07 238 PRO C N 1
ATOM 17754 C CA . PRO C 1 238 ? -24.324 -16.527 133.565 1.00 16.07 238 PRO C CA 1
ATOM 17755 C C . PRO C 1 238 ? -24.239 -15.627 134.780 1.00 16.07 238 PRO C C 1
ATOM 17756 O O . PRO C 1 238 ? -23.988 -16.099 135.898 1.00 16.07 238 PRO C O 1
ATOM 17767 N N . PRO C 1 239 ? -24.404 -14.325 134.599 1.00 16.01 239 PRO C N 1
ATOM 17768 C CA . PRO C 1 239 ? -24.561 -13.441 135.747 1.00 16.01 239 PRO C CA 1
ATOM 17769 C C . PRO C 1 239 ? -25.968 -13.502 136.303 1.00 16.01 239 PRO C C 1
ATOM 17770 O O . PRO C 1 239 ? -26.929 -13.831 135.606 1.00 16.01 239 PRO C O 1
ATOM 17781 N N . GLY C 1 240 ? -26.074 -13.172 137.585 1.00 17.30 240 GLY C N 1
ATOM 17782 C CA . GLY C 1 240 ? -27.323 -13.248 138.299 1.00 17.30 240 GLY C CA 1
ATOM 17783 C C . GLY C 1 240 ? -27.542 -14.528 139.063 1.00 17.30 240 GLY C C 1
ATOM 17784 O O . GLY C 1 240 ? -28.451 -14.572 139.899 1.00 17.30 240 GLY C O 1
ATOM 17788 N N . VAL C 1 241 ? -26.744 -15.562 138.808 1.00 17.52 241 VAL C N 1
ATOM 17789 C CA . VAL C 1 241 ? -26.864 -16.837 139.496 1.00 17.52 241 VAL C CA 1
ATOM 17790 C C . VAL C 1 241 ? -25.720 -17.009 140.488 1.00 17.52 241 VAL C C 1
ATOM 17791 O O . VAL C 1 241 ? -24.750 -16.253 140.499 1.00 17.52 241 VAL C O 1
ATOM 17804 N N . ASP C 1 242 ? -25.853 -18.027 141.331 1.00 19.76 242 ASP C N 1
ATOM 17805 C CA . ASP C 1 242 ? -24.806 -18.442 142.246 1.00 19.76 242 ASP C CA 1
ATOM 17806 C C . ASP C 1 242 ? -24.842 -19.969 142.284 1.00 19.76 242 ASP C C 1
ATOM 17807 O O . ASP C 1 242 ? -25.858 -20.535 142.698 1.00 19.76 242 ASP C O 1
ATOM 17816 N N . PRO C 1 243 ? -23.790 -20.674 141.858 1.00 17.27 243 PRO C N 1
ATOM 17817 C CA . PRO C 1 243 ? -23.902 -22.125 141.679 1.00 17.27 243 PRO C CA 1
ATOM 17818 C C . PRO C 1 243 ? -24.162 -22.879 142.971 1.00 17.27 243 PRO C C 1
ATOM 17819 O O . PRO C 1 243 ? -24.105 -22.348 144.080 1.00 17.27 243 PRO C O 1
ATOM 17830 N N . VAL C 1 244 ? -24.445 -24.170 142.793 1.00 18.79 244 VAL C N 1
ATOM 17831 C CA . VAL C 1 244 ? -24.669 -25.109 143.882 1.00 18.79 244 VAL C CA 1
ATOM 17832 C C . VAL C 1 244 ? -23.967 -26.409 143.514 1.00 18.79 244 VAL C C 1
ATOM 17833 O O . VAL C 1 244 ? -23.800 -26.728 142.334 1.00 18.79 244 VAL C O 1
ATOM 17846 N N . GLN C 1 245 ? -23.536 -27.152 144.526 1.00 18.58 245 GLN C N 1
ATOM 17847 C CA . GLN C 1 245 ? -22.976 -28.480 144.301 1.00 18.58 245 GLN C CA 1
ATOM 17848 C C . GLN C 1 245 ? -24.124 -29.444 144.058 1.00 18.58 245 GLN C C 1
ATOM 17849 O O . GLN C 1 245 ? -24.726 -29.981 144.987 1.00 18.58 245 GLN C O 1
ATOM 17863 N N . SER C 1 246 ? -24.430 -29.669 142.786 1.00 16.34 246 SER C N 1
ATOM 17864 C CA . SER C 1 246 ? -25.500 -30.577 142.415 1.00 16.34 246 SER C CA 1
ATOM 17865 C C . SER C 1 246 ? -25.386 -30.867 140.932 1.00 16.34 246 SER C C 1
ATOM 17866 O O . SER C 1 246 ? -25.015 -29.990 140.152 1.00 16.34 246 SER C O 1
ATOM 17874 N N . THR C 1 247 ? -25.712 -32.101 140.555 1.00 15.61 247 THR C N 1
ATOM 17875 C CA . THR C 1 247 ? -25.705 -32.503 139.157 1.00 15.61 247 THR C CA 1
ATOM 17876 C C . THR C 1 247 ? -26.742 -31.773 138.323 1.00 15.61 247 THR C C 1
ATOM 17877 O O . THR C 1 247 ? -26.688 -31.855 137.094 1.00 15.61 247 THR C O 1
ATOM 17888 N N . SER C 1 248 ? -27.687 -31.076 138.953 1.00 15.02 248 SER C N 1
ATOM 17889 C CA . SER C 1 248 ? -28.604 -30.222 138.214 1.00 15.02 248 SER C CA 1
ATOM 17890 C C . SER C 1 248 ? -27.864 -29.140 137.442 1.00 15.02 248 SER C C 1
ATOM 17891 O O . SER C 1 248 ? -28.361 -28.656 136.422 1.00 15.02 248 SER C O 1
ATOM 17899 N N . MET C 1 249 ? -26.679 -28.753 137.905 1.00 15.84 249 MET C N 1
ATOM 17900 C CA . MET C 1 249 ? -25.860 -27.799 137.176 1.00 15.84 249 MET C CA 1
ATOM 17901 C C . MET C 1 249 ? -25.390 -28.354 135.844 1.00 15.84 249 MET C C 1
ATOM 17902 O O . MET C 1 249 ? -25.008 -27.579 134.965 1.00 15.84 249 MET C O 1
ATOM 17916 N N . LEU C 1 250 ? -25.385 -29.673 135.687 1.00 15.17 250 LEU C N 1
ATOM 17917 C CA . LEU C 1 250 ? -25.000 -30.326 134.449 1.00 15.17 250 LEU C CA 1
ATOM 17918 C C . LEU C 1 250 ? -26.166 -30.483 133.487 1.00 15.17 250 LEU C C 1
ATOM 17919 O O . LEU C 1 250 ? -25.977 -31.005 132.387 1.00 15.17 250 LEU C O 1
ATOM 17935 N N . GLN C 1 251 ? -27.360 -30.042 133.878 1.00 15.01 251 GLN C N 1
ATOM 17936 C CA . GLN C 1 251 ? -28.516 -29.982 133.001 1.00 15.01 251 GLN C CA 1
ATOM 17937 C C . GLN C 1 251 ? -28.495 -28.645 132.281 1.00 15.01 251 GLN C C 1
ATOM 17938 O O . GLN C 1 251 ? -29.472 -27.892 132.301 1.00 15.01 251 GLN C O 1
ATOM 17952 N N . TYR C 1 252 ? -27.378 -28.357 131.641 1.00 14.54 252 TYR C N 1
ATOM 17953 C CA . TYR C 1 252 ? -26.989 -27.026 131.220 1.00 14.54 252 TYR C CA 1
ATOM 17954 C C . TYR C 1 252 ? -25.767 -27.234 130.334 1.00 14.54 252 TYR C C 1
ATOM 17955 O O . TYR C 1 252 ? -25.132 -28.288 130.440 1.00 14.54 252 TYR C O 1
ATOM 17973 N N . PRO C 1 253 ? -25.415 -26.313 129.437 1.00 14.70 253 PRO C N 1
ATOM 17974 C CA . PRO C 1 253 ? -24.255 -26.556 128.579 1.00 14.70 253 PRO C CA 1
ATOM 17975 C C . PRO C 1 253 ? -22.967 -26.686 129.372 1.00 14.70 253 PRO C C 1
ATOM 17976 O O . PRO C 1 253 ? -22.629 -25.831 130.193 1.00 14.70 253 PRO C O 1
ATOM 17987 N N . HIS C 1 254 ? -22.238 -27.763 129.105 1.00 14.63 254 HIS C N 1
ATOM 17988 C CA . HIS C 1 254 ? -21.001 -28.046 129.806 1.00 14.63 254 HIS C CA 1
ATOM 17989 C C . HIS C 1 254 ? -20.022 -28.730 128.868 1.00 14.63 254 HIS C C 1
ATOM 17990 O O . HIS C 1 254 ? -20.398 -29.614 128.094 1.00 14.63 254 HIS C O 1
ATOM 18004 N N . VAL C 1 255 ? -18.777 -28.295 128.939 1.00 14.64 255 VAL C N 1
ATOM 18005 C CA . VAL C 1 255 ? -17.662 -28.915 128.242 1.00 14.64 255 VAL C CA 1
ATOM 18006 C C . VAL C 1 255 ? -16.978 -29.854 129.217 1.00 14.64 255 VAL C C 1
ATOM 18007 O O . VAL C 1 255 ? -16.922 -29.594 130.421 1.00 14.64 255 VAL C O 1
ATOM 18020 N N . LEU C 1 256 ? -16.465 -30.961 128.695 1.00 15.62 256 LEU C N 1
ATOM 18021 C CA . LEU C 1 256 ? -15.820 -31.984 129.495 1.00 15.62 256 LEU C CA 1
ATOM 18022 C C . LEU C 1 256 ? -14.382 -32.153 129.039 1.00 15.62 256 LEU C C 1
ATOM 18023 O O . LEU C 1 256 ? -14.039 -31.865 127.891 1.00 15.62 256 LEU C O 1
ATOM 18039 N N . PHE C 1 257 ? -13.546 -32.638 129.950 1.00 15.78 257 PHE C N 1
ATOM 18040 C CA . PHE C 1 257 ? -12.174 -32.973 129.616 1.00 15.78 257 PHE C CA 1
ATOM 18041 C C . PHE C 1 257 ? -11.672 -34.023 130.591 1.00 15.78 257 PHE C C 1
ATOM 18042 O O . PHE C 1 257 ? -11.899 -33.923 131.797 1.00 15.78 257 PHE C O 1
ATOM 18059 N N . ASP C 1 258 ? -11.001 -35.029 130.050 1.00 18.34 258 ASP C N 1
ATOM 18060 C CA . ASP C 1 258 ? -10.654 -36.225 130.790 1.00 18.34 258 ASP C CA 1
ATOM 18061 C C . ASP C 1 258 ? -9.348 -36.023 131.550 1.00 18.34 258 ASP C C 1
ATOM 18062 O O . ASP C 1 258 ? -8.590 -35.084 131.304 1.00 18.34 258 ASP C O 1
ATOM 18071 N N . ALA C 1 259 ? -9.101 -36.923 132.502 1.00 18.86 259 ALA C N 1
ATOM 18072 C CA . ALA C 1 259 ? -7.826 -36.947 133.204 1.00 18.86 259 ALA C CA 1
ATOM 18073 C C . ALA C 1 259 ? -6.663 -37.143 132.244 1.00 18.86 259 ALA C C 1
ATOM 18074 O O . ALA C 1 259 ? -5.550 -36.678 132.510 1.00 18.86 259 ALA C O 1
ATOM 18081 N N . ARG C 1 260 ? -6.904 -37.819 131.126 1.00 21.03 260 ARG C N 1
ATOM 18082 C CA . ARG C 1 260 ? -5.922 -38.030 130.080 1.00 21.03 260 ARG C CA 1
ATOM 18083 C C . ARG C 1 260 ? -5.805 -36.851 129.121 1.00 21.03 260 ARG C C 1
ATOM 18084 O O . ARG C 1 260 ? -5.247 -37.007 128.031 1.00 21.03 260 ARG C O 1
ATOM 18105 N N . GLN C 1 261 ? -6.318 -35.683 129.491 1.00 18.21 261 GLN C N 1
ATOM 18106 C CA . GLN C 1 261 ? -6.144 -34.494 128.675 1.00 18.21 261 GLN C CA 1
ATOM 18107 C C . GLN C 1 261 ? -4.686 -34.067 128.704 1.00 18.21 261 GLN C C 1
ATOM 18108 O O . GLN C 1 261 ? -4.092 -33.912 129.774 1.00 18.21 261 GLN C O 1
ATOM 18122 N N . VAL C 1 262 ? -4.110 -33.887 127.521 1.00 18.79 262 VAL C N 1
ATOM 18123 C CA . VAL C 1 262 ? -2.699 -33.563 127.383 1.00 18.79 262 VAL C CA 1
ATOM 18124 C C . VAL C 1 262 ? -2.492 -32.059 127.455 1.00 18.79 262 VAL C C 1
ATOM 18125 O O . VAL C 1 262 ? -1.805 -31.559 128.351 1.00 18.79 262 VAL C O 1
ATOM 18138 N N . GLU C 1 263 ? -3.075 -31.336 126.516 1.00 17.43 263 GLU C N 1
ATOM 18139 C CA . GLU C 1 263 ? -2.858 -29.908 126.399 1.00 17.43 263 GLU C CA 1
ATOM 18140 C C . GLU C 1 263 ? -3.788 -29.142 127.327 1.00 17.43 263 GLU C C 1
ATOM 18141 O O . GLU C 1 263 ? -4.817 -29.665 127.759 1.00 17.43 263 GLU C O 1
ATOM 18153 N N . PRO C 1 264 ? -3.455 -27.898 127.666 1.00 15.44 264 PRO C N 1
ATOM 18154 C CA . PRO C 1 264 ? -4.382 -27.085 128.451 1.00 15.44 264 PRO C CA 1
ATOM 18155 C C . PRO C 1 264 ? -5.574 -26.621 127.634 1.00 15.44 264 PRO C C 1
ATOM 18156 O O . PRO C 1 264 ? -5.551 -26.596 126.403 1.00 15.44 264 PRO C O 1
ATOM 18167 N N . VAL C 1 265 ? -6.625 -26.233 128.352 1.00 15.18 265 VAL C N 1
ATOM 18168 C CA . VAL C 1 265 ? -7.845 -25.697 127.769 1.00 15.18 265 VAL C CA 1
ATOM 18169 C C . VAL C 1 265 ? -8.051 -24.300 128.330 1.00 15.18 265 VAL C C 1
ATOM 18170 O O . VAL C 1 265 ? -7.684 -24.025 129.475 1.00 15.18 265 VAL C O 1
ATOM 18183 N N . ILE C 1 266 ? -8.665 -23.422 127.531 1.00 15.12 266 ILE C N 1
ATOM 18184 C CA . ILE C 1 266 ? -8.611 -21.984 127.786 1.00 15.12 266 ILE C CA 1
ATOM 18185 C C . ILE C 1 266 ? -9.866 -21.435 128.460 1.00 15.12 266 ILE C C 1
ATOM 18186 O O . ILE C 1 266 ? -9.771 -20.763 129.487 1.00 15.12 266 ILE C O 1
ATOM 18202 N N . PHE C 1 267 ? -11.039 -21.650 127.869 1.00 14.62 267 PHE C N 1
ATOM 18203 C CA . PHE C 1 267 ? -12.312 -21.239 128.478 1.00 14.62 267 PHE C CA 1
ATOM 18204 C C . PHE C 1 267 ? -12.373 -19.727 128.729 1.00 14.62 267 PHE C C 1
ATOM 18205 O O . PHE C 1 267 ? -12.324 -19.255 129.864 1.00 14.62 267 PHE C O 1
ATOM 18222 N N . SER C 1 268 ? -12.456 -18.973 127.639 1.00 14.00 268 SER C N 1
ATOM 18223 C CA . SER C 1 268 ? -12.715 -17.542 127.745 1.00 14.00 268 SER C CA 1
ATOM 18224 C C . SER C 1 268 ? -14.057 -17.284 128.413 1.00 14.00 268 SER C C 1
ATOM 18225 O O . SER C 1 268 ? -15.074 -17.865 128.028 1.00 14.00 268 SER C O 1
ATOM 18233 N N . ILE C 1 269 ? -14.063 -16.397 129.405 1.00 13.97 269 ILE C N 1
ATOM 18234 C CA . ILE C 1 269 ? -15.280 -16.027 130.120 1.00 13.97 269 ILE C CA 1
ATOM 18235 C C . ILE C 1 269 ? -15.832 -14.764 129.464 1.00 13.97 269 ILE C C 1
ATOM 18236 O O . ILE C 1 269 ? -15.217 -13.696 129.605 1.00 13.97 269 ILE C O 1
ATOM 18252 N N . PRO C 1 270 ? -16.971 -14.819 128.774 1.00 14.96 270 PRO C N 1
ATOM 18253 C CA . PRO C 1 270 ? -17.489 -13.604 128.148 1.00 14.96 270 PRO C CA 1
ATOM 18254 C C . PRO C 1 270 ? -18.075 -12.651 129.171 1.00 14.96 270 PRO C C 1
ATOM 18255 O O . PRO C 1 270 ? -18.600 -13.060 130.208 1.00 14.96 270 PRO C O 1
ATOM 18266 N N . ASP C 1 271 ? -17.984 -11.362 128.864 1.00 15.01 271 ASP C N 1
ATOM 18267 C CA . ASP C 1 271 ? -18.569 -10.328 129.710 1.00 15.01 271 ASP C CA 1
ATOM 18268 C C . ASP C 1 271 ? -19.998 -10.120 129.243 1.00 15.01 271 ASP C C 1
ATOM 18269 O O . ASP C 1 271 ? -20.248 -9.448 128.240 1.00 15.01 271 ASP C O 1
ATOM 18278 N N . LEU C 1 272 ? -20.932 -10.721 129.963 1.00 15.47 272 LEU C N 1
ATOM 18279 C CA . LEU C 1 272 ? -22.349 -10.506 129.754 1.00 15.47 272 LEU C CA 1
ATOM 18280 C C . LEU C 1 272 ? -22.795 -9.504 130.804 1.00 15.47 272 LEU C C 1
ATOM 18281 O O . LEU C 1 272 ? -22.667 -9.759 132.004 1.00 15.47 272 LEU C O 1
ATOM 18297 N N . ARG C 1 273 ? -23.292 -8.361 130.348 1.00 14.46 273 ARG C N 1
ATOM 18298 C CA . ARG C 1 273 ? -23.538 -7.230 131.219 1.00 14.46 273 ARG C CA 1
ATOM 18299 C C . ARG C 1 273 ? -24.748 -6.476 130.708 1.00 14.46 273 ARG C C 1
ATOM 18300 O O . ARG C 1 273 ? -24.903 -6.281 129.501 1.00 14.46 273 ARG C O 1
ATOM 18321 N N . SER C 1 274 ? -25.611 -6.073 131.634 1.00 14.00 274 SER C N 1
ATOM 18322 C CA . SER C 1 274 ? -26.744 -5.233 131.280 1.00 14.00 274 SER C CA 1
ATOM 18323 C C . SER C 1 274 ? -26.332 -3.786 131.088 1.00 14.00 274 SER C C 1
AT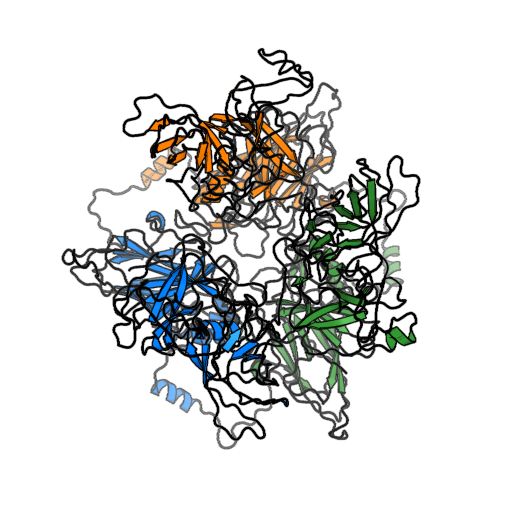OM 18324 O O . SER C 1 274 ? -26.986 -3.052 130.342 1.00 14.00 274 SER C O 1
ATOM 18332 N N . THR C 1 275 ? -25.264 -3.367 131.752 1.00 14.39 275 THR C N 1
ATOM 18333 C CA . THR C 1 275 ? -24.711 -2.041 131.594 1.00 14.39 275 THR C CA 1
ATOM 18334 C C . THR C 1 275 ? -23.801 -1.986 130.374 1.00 14.39 275 THR C C 1
ATOM 18335 O O . THR C 1 275 ? -23.583 -2.978 129.678 1.00 14.39 275 THR C O 1
ATOM 18346 N N . LEU C 1 276 ? -23.270 -0.796 130.112 1.00 15.30 276 LEU C N 1
ATOM 18347 C CA . LEU C 1 276 ? -22.359 -0.575 129.003 1.00 15.30 276 LEU C CA 1
ATOM 18348 C C . LEU C 1 276 ? -20.911 -0.691 129.436 1.00 15.30 276 LEU C C 1
ATOM 18349 O O . LEU C 1 276 ? -20.063 -1.089 128.633 1.00 15.30 276 LEU C O 1
ATOM 18365 N N . TYR C 1 277 ? -20.617 -0.359 130.688 1.00 15.14 277 TYR C N 1
ATOM 18366 C CA . TYR C 1 277 ? -19.354 -0.709 131.312 1.00 15.14 277 TYR C CA 1
ATOM 18367 C C . TYR C 1 277 ? -19.606 -1.173 132.735 1.00 15.14 277 TYR C C 1
ATOM 18368 O O . TYR C 1 277 ? -20.643 -0.885 133.332 1.00 15.14 277 TYR C O 1
ATOM 18386 N N . HIS C 1 278 ? -18.645 -1.919 133.264 1.00 15.43 278 HIS C N 1
ATOM 18387 C CA . HIS C 1 278 ? -18.639 -2.293 134.665 1.00 15.43 278 HIS C CA 1
ATOM 18388 C C . HIS C 1 278 ? -17.830 -1.292 135.457 1.00 15.43 278 HIS C C 1
ATOM 18389 O O . HIS C 1 278 ? -16.890 -0.688 134.948 1.00 15.43 278 HIS C O 1
ATOM 18403 N N . LEU C 1 279 ? -18.176 -1.160 136.726 1.00 18.07 279 LEU C N 1
ATOM 18404 C CA . LEU C 1 279 ? -17.329 -0.487 137.686 1.00 18.07 279 LEU C CA 1
ATOM 18405 C C . LEU C 1 279 ? -16.417 -1.522 138.330 1.00 18.07 279 LEU C C 1
ATOM 18406 O O . LEU C 1 279 ? -16.436 -2.702 137.978 1.00 18.07 279 LEU C O 1
ATOM 18422 N N . MET C 1 280 ? -15.610 -1.084 139.286 1.00 17.97 280 MET C N 1
ATOM 18423 C CA . MET C 1 280 ? -14.749 -1.994 140.023 1.00 17.97 280 MET C CA 1
ATOM 18424 C C . MET C 1 280 ? -15.436 -2.601 141.227 1.00 17.97 280 MET C C 1
ATOM 18425 O O . MET C 1 280 ? -15.042 -3.686 141.665 1.00 17.97 280 MET C O 1
ATOM 18439 N N . SER C 1 281 ? -16.446 -1.932 141.767 1.00 19.40 281 SER C N 1
ATOM 18440 C CA . SER C 1 281 ? -17.252 -2.483 142.841 1.00 19.40 281 SER C CA 1
ATOM 18441 C C . SER C 1 281 ? -18.213 -3.558 142.363 1.00 19.40 281 SER C C 1
ATOM 18442 O O . SER C 1 281 ? -18.849 -4.209 143.197 1.00 19.40 281 SER C O 1
ATOM 18450 N N . ASP C 1 282 ? -18.327 -3.763 141.055 1.00 18.62 282 ASP C N 1
ATOM 18451 C CA . ASP C 1 282 ? -19.277 -4.712 140.505 1.00 18.62 282 ASP C CA 1
ATOM 18452 C C . ASP C 1 282 ? -18.775 -6.137 140.667 1.00 18.62 282 ASP C C 1
ATOM 18453 O O . ASP C 1 282 ? -17.596 -6.426 140.447 1.00 18.62 282 ASP C O 1
ATOM 18462 N N . THR C 1 283 ? -19.688 -7.027 141.053 1.00 20.90 283 THR C N 1
ATOM 18463 C CA . THR C 1 283 ? -19.384 -8.437 141.262 1.00 20.90 283 THR C CA 1
ATOM 18464 C C . THR C 1 283 ? -20.357 -9.390 140.594 1.00 20.90 283 THR C C 1
ATOM 18465 O O . THR C 1 283 ? -20.021 -10.570 140.445 1.00 20.90 283 THR C O 1
ATOM 18476 N N . ASP C 1 284 ? -21.545 -8.936 140.197 1.00 19.80 284 ASP C N 1
ATOM 18477 C CA . ASP C 1 284 ? -22.485 -9.774 139.459 1.00 19.80 284 ASP C CA 1
ATOM 18478 C C . ASP C 1 284 ? -22.012 -9.856 138.014 1.00 19.80 284 ASP C C 1
ATOM 18479 O O . ASP C 1 284 ? -22.454 -9.118 137.129 1.00 19.80 284 ASP C O 1
ATOM 18488 N N . THR C 1 285 ? -21.089 -10.784 137.785 1.00 16.18 285 THR C N 1
ATOM 18489 C CA . THR C 1 285 ? -20.474 -10.995 136.489 1.00 16.18 285 THR C CA 1
ATOM 18490 C C . THR C 1 285 ? -20.475 -12.477 136.165 1.00 16.18 285 THR C C 1
ATOM 18491 O O . THR C 1 285 ? -20.700 -13.327 137.028 1.00 16.18 285 THR C O 1
ATOM 18502 N N . THR C 1 286 ? -20.239 -12.768 134.893 1.00 14.56 286 THR C N 1
ATOM 18503 C CA . THR C 1 286 ? -20.222 -14.141 134.422 1.00 14.56 286 THR C CA 1
ATOM 18504 C C . THR C 1 286 ? -19.115 -14.918 135.115 1.00 14.56 286 THR C C 1
ATOM 18505 O O . THR C 1 286 ? -17.987 -14.437 135.239 1.00 14.56 286 THR C O 1
ATOM 18516 N N . SER C 1 287 ? -19.443 -16.124 135.561 1.00 13.70 287 SER C N 1
ATOM 18517 C CA . SER C 1 287 ? -18.528 -16.972 136.303 1.00 13.70 287 SER C CA 1
ATOM 18518 C C . SER C 1 287 ? -18.347 -18.307 135.603 1.00 13.70 287 SER C C 1
ATOM 18519 O O . SER C 1 287 ? -19.141 -18.704 134.752 1.00 13.70 287 SER C O 1
ATOM 18527 N N . LEU C 1 288 ? -17.276 -18.987 135.993 1.00 13.74 288 LEU C N 1
ATOM 18528 C CA . LEU C 1 288 ? -16.886 -20.283 135.468 1.00 13.74 288 LEU C CA 1
ATOM 18529 C C . LEU C 1 288 ? -16.664 -21.214 136.641 1.00 13.74 288 LEU C C 1
ATOM 18530 O O . LEU C 1 288 ? -15.997 -20.837 137.608 1.00 13.74 288 LEU C O 1
ATOM 18546 N N . VAL C 1 289 ? -17.221 -22.420 136.561 1.00 14.56 289 VAL C N 1
ATOM 18547 C CA . VAL C 1 289 ? -17.023 -23.433 137.585 1.00 14.56 289 VAL C CA 1
ATOM 18548 C C . VAL C 1 289 ? -16.545 -24.717 136.936 1.00 14.56 289 VAL C C 1
ATOM 18549 O O . VAL C 1 289 ? -17.028 -25.106 135.868 1.00 14.56 289 VAL C O 1
ATOM 18562 N N . ILE C 1 290 ? -15.590 -25.362 137.587 1.00 15.16 290 ILE C N 1
ATOM 18563 C CA . ILE C 1 290 ? -15.180 -26.718 137.269 1.00 15.16 290 ILE C CA 1
ATOM 18564 C C . ILE C 1 290 ? -15.802 -27.621 138.316 1.00 15.16 290 ILE C C 1
ATOM 18565 O O . ILE C 1 290 ? -15.758 -27.313 139.512 1.00 15.16 290 ILE C O 1
ATOM 18581 N N . MET C 1 291 ? -16.392 -28.725 137.874 1.00 16.57 291 MET C N 1
ATOM 18582 C CA . MET C 1 291 ? -17.056 -29.620 138.800 1.00 16.57 291 MET C CA 1
ATOM 18583 C C . MET C 1 291 ? -16.972 -31.047 138.303 1.00 16.57 291 MET C C 1
ATOM 18584 O O . MET C 1 291 ? -16.884 -31.305 137.102 1.00 16.57 291 MET C O 1
ATOM 18598 N N . VAL C 1 292 ? -17.004 -31.969 139.257 1.00 17.16 292 VAL C N 1
ATOM 18599 C CA . VAL C 1 292 ? -16.731 -33.366 138.966 1.00 17.16 292 VAL C CA 1
ATOM 18600 C C . VAL C 1 292 ? -17.913 -33.951 138.211 1.00 17.16 292 VAL C C 1
ATOM 18601 O O . VAL C 1 292 ? -19.028 -34.038 138.736 1.00 17.16 292 VAL C O 1
ATOM 18614 N N . TYR C 1 293 ? -17.666 -34.357 136.974 1.00 15.79 293 TYR C N 1
ATOM 18615 C CA . TYR C 1 293 ? -18.664 -34.993 136.135 1.00 15.79 293 TYR C CA 1
ATOM 18616 C C . TYR C 1 293 ? -18.652 -36.496 136.332 1.00 15.79 293 TYR C C 1
ATOM 18617 O O . TYR C 1 293 ? -19.706 -37.121 136.471 1.00 15.79 293 TYR C O 1
ATOM 18635 N N . ASN C 1 294 ? -17.463 -37.079 136.344 1.00 16.51 294 ASN C N 1
ATOM 18636 C CA . ASN C 1 294 ? -17.278 -38.474 136.689 1.00 16.51 294 ASN C CA 1
ATOM 18637 C C . ASN C 1 294 ? -16.104 -38.599 137.633 1.00 16.51 294 ASN C C 1
ATOM 18638 O O . ASN C 1 294 ? -15.077 -37.939 137.459 1.00 16.51 294 ASN C O 1
ATOM 18649 N N . ASP C 1 295 ? -16.279 -39.453 138.630 1.00 16.94 295 ASP C N 1
ATOM 18650 C CA . ASP C 1 295 ? -15.297 -39.597 139.683 1.00 16.94 295 ASP C CA 1
ATOM 18651 C C . ASP C 1 295 ? -13.985 -40.087 139.092 1.00 16.94 295 ASP C C 1
ATOM 18652 O O . ASP C 1 295 ? -13.954 -40.762 138.061 1.00 16.94 295 ASP C O 1
ATOM 18661 N N . LEU C 1 296 ? -12.893 -39.715 139.743 1.00 19.19 296 LEU C N 1
ATOM 18662 C CA . LEU C 1 296 ? -11.577 -40.133 139.297 1.00 19.19 296 LEU C CA 1
ATOM 18663 C C . LEU C 1 296 ? -11.328 -41.570 139.725 1.00 19.19 296 LEU C C 1
ATOM 18664 O O . LEU C 1 296 ? -11.731 -41.989 140.812 1.00 19.19 296 LEU C O 1
ATOM 18680 N N . ILE C 1 297 ? -10.667 -42.327 138.855 1.00 20.73 297 ILE C N 1
ATOM 18681 C CA . ILE C 1 297 ? -10.596 -43.776 138.951 1.00 20.73 297 ILE C CA 1
ATOM 18682 C C . ILE C 1 297 ? -9.141 -44.185 138.805 1.00 20.73 297 ILE C C 1
ATOM 18683 O O . ILE C 1 297 ? -8.475 -43.781 137.847 1.00 20.73 297 ILE C O 1
ATOM 18699 N N . ASN C 1 298 ? -8.648 -44.966 139.762 1.00 26.00 298 ASN C N 1
ATOM 18700 C CA . ASN C 1 298 ? -7.375 -45.658 139.645 1.00 26.00 298 ASN C CA 1
ATOM 18701 C C . ASN C 1 298 ? -7.655 -47.153 139.718 1.00 26.00 298 ASN C C 1
ATOM 18702 O O . ASN C 1 298 ? -8.167 -47.622 140.749 1.00 26.00 298 ASN C O 1
ATOM 18713 N N . PRO C 1 299 ? -7.372 -47.947 138.682 1.00 25.66 299 PRO C N 1
ATOM 18714 C CA . PRO C 1 299 ? -7.682 -49.376 138.782 1.00 25.66 299 PRO C CA 1
ATOM 18715 C C . PRO C 1 299 ? -6.849 -50.116 139.799 1.00 25.66 299 PRO C C 1
ATOM 18716 O O . PRO C 1 299 ? -7.267 -51.178 140.270 1.00 25.66 299 PRO C O 1
ATOM 18727 N N . TYR C 1 300 ? -5.670 -49.605 140.135 1.00 29.31 300 TYR C N 1
ATOM 18728 C CA . TYR C 1 300 ? -4.808 -50.282 141.085 1.00 29.31 300 TYR C CA 1
ATOM 18729 C C . TYR C 1 300 ? -5.188 -49.954 142.518 1.00 29.31 300 TYR C C 1
ATOM 18730 O O . TYR C 1 300 ? -5.008 -50.788 143.410 1.00 29.31 300 TYR C O 1
ATOM 18748 N N . ALA C 1 301 ? -5.712 -48.760 142.756 1.00 35.60 301 ALA C N 1
ATOM 18749 C CA . ALA C 1 301 ? -5.951 -48.306 144.114 1.00 35.60 301 ALA C CA 1
ATOM 18750 C C . ALA C 1 301 ? -7.099 -49.080 144.734 1.00 35.60 301 ALA C C 1
ATOM 18751 O O . ALA C 1 301 ? -8.103 -49.371 144.079 1.00 35.60 301 ALA C O 1
ATOM 18758 N N . ASN C 1 302 ? -6.943 -49.409 146.009 1.00 48.60 302 ASN C N 1
ATOM 18759 C CA . ASN C 1 302 ? -7.983 -50.097 146.745 1.00 48.60 302 ASN C CA 1
ATOM 18760 C C . ASN C 1 302 ? -9.088 -49.117 147.120 1.00 48.60 302 ASN C C 1
ATOM 18761 O O . ASN C 1 302 ? -8.981 -47.905 146.919 1.00 48.60 302 ASN C O 1
ATOM 18772 N N . ASP C 1 303 ? -10.171 -49.659 147.672 1.00 54.41 303 ASP C N 1
ATOM 18773 C CA . ASP C 1 303 ? -11.277 -48.816 148.098 1.00 54.41 303 ASP C CA 1
ATOM 18774 C C . ASP C 1 303 ? -10.896 -47.926 149.272 1.00 54.41 303 ASP C C 1
ATOM 18775 O O . ASP C 1 303 ? -11.537 -46.891 149.481 1.00 54.41 303 ASP C O 1
ATOM 18784 N N . SER C 1 304 ? -9.865 -48.297 150.029 1.00 56.28 304 SER C N 1
ATOM 18785 C CA . SER C 1 304 ? -9.441 -47.543 151.202 1.00 56.28 304 SER C CA 1
ATOM 18786 C C . SER C 1 304 ? -8.498 -46.406 150.825 1.00 56.28 304 SER C C 1
ATOM 18787 O O . SER C 1 304 ? -8.790 -45.235 151.085 1.00 56.28 304 SER C O 1
ATOM 18795 N N . ASN C 1 305 ? -7.362 -46.741 150.221 1.00 48.56 305 ASN C N 1
ATOM 18796 C CA . ASN C 1 305 ? -6.398 -45.726 149.819 1.00 48.56 305 ASN C CA 1
ATOM 18797 C C . ASN C 1 305 ? -6.980 -44.811 148.748 1.00 48.56 305 ASN C C 1
ATOM 18798 O O . ASN C 1 305 ? -7.707 -45.254 147.855 1.00 48.56 305 ASN C O 1
ATOM 18809 N N . SER C 1 306 ? -6.665 -43.521 148.855 1.00 35.52 306 SER C N 1
ATOM 18810 C CA . SER C 1 306 ? -7.171 -42.494 147.957 1.00 35.52 306 SER C CA 1
ATOM 18811 C C . SER C 1 306 ? -6.012 -41.792 147.269 1.00 35.52 306 SER C C 1
ATOM 18812 O O . SER C 1 306 ? -5.009 -41.459 147.906 1.00 35.52 306 SER C O 1
ATOM 18820 N N . SER C 1 307 ? -6.166 -41.567 145.970 1.00 24.92 307 SER C N 1
ATOM 18821 C CA . SER C 1 307 ? -5.178 -40.903 145.132 1.00 24.92 307 SER C CA 1
ATOM 18822 C C . SER C 1 307 ? -5.779 -39.615 144.579 1.00 24.92 307 SER C C 1
ATOM 18823 O O . SER C 1 307 ? -6.877 -39.205 144.959 1.00 24.92 307 SER C O 1
ATOM 18831 N N . GLY C 1 308 ? -5.053 -38.972 143.673 1.00 20.57 308 GLY C N 1
ATOM 18832 C CA . GLY C 1 308 ? -5.527 -37.710 143.142 1.00 20.57 308 GLY C CA 1
ATOM 18833 C C . GLY C 1 308 ? -4.654 -37.174 142.034 1.00 20.57 308 GLY C C 1
ATOM 18834 O O . GLY C 1 308 ? -3.552 -37.662 141.776 1.00 20.57 308 GLY C O 1
ATOM 18838 N N . CYS C 1 309 ? -5.188 -36.149 141.379 1.00 19.22 309 CYS C N 1
ATOM 18839 C CA . CYS C 1 309 ? -4.472 -35.371 140.377 1.00 19.22 309 CYS C CA 1
ATOM 18840 C C . CYS C 1 309 ? -4.911 -33.928 140.523 1.00 19.22 309 CYS C C 1
ATOM 18841 O O . CYS C 1 309 ? -6.109 -33.638 140.487 1.00 19.22 309 CYS C O 1
ATOM 18849 N N . ILE C 1 310 ? -3.963 -33.040 140.692 1.00 15.52 310 ILE C N 1
ATOM 18850 C CA . ILE C 1 310 ? -4.273 -31.650 140.981 1.00 15.52 310 ILE C CA 1
ATOM 18851 C C . ILE C 1 310 ? -4.371 -30.888 139.669 1.00 15.52 310 ILE C C 1
ATOM 18852 O O . ILE C 1 310 ? -3.606 -31.133 138.729 1.00 15.52 310 ILE C O 1
ATOM 18868 N N . VAL C 1 311 ? -5.310 -29.951 139.615 1.00 14.96 311 VAL C N 1
ATOM 18869 C CA . VAL C 1 311 ? -5.612 -29.185 138.414 1.00 14.96 311 VAL C CA 1
ATOM 18870 C C . VAL C 1 311 ? -5.204 -27.748 138.674 1.00 14.96 311 VAL C C 1
ATOM 18871 O O . VAL C 1 311 ? -5.620 -27.149 139.672 1.00 14.96 311 VAL C O 1
ATOM 18884 N N . THR C 1 312 ? -4.383 -27.203 137.788 1.00 14.99 312 THR C N 1
ATOM 18885 C CA . THR C 1 312 ? -3.846 -25.863 137.935 1.00 14.99 312 THR C CA 1
ATOM 18886 C C . THR C 1 312 ? -4.588 -24.902 137.023 1.00 14.99 312 THR C C 1
ATOM 18887 O O . THR C 1 312 ? -5.033 -25.268 135.935 1.00 14.99 312 THR C O 1
ATOM 18898 N N . VAL C 1 313 ? -4.722 -23.666 137.490 1.00 14.58 313 VAL C N 1
ATOM 18899 C CA . VAL C 1 313 ? -5.555 -22.657 136.858 1.00 14.58 313 VAL C CA 1
ATOM 18900 C C . VAL C 1 313 ? -4.706 -21.420 136.629 1.00 14.58 313 VAL C C 1
ATOM 18901 O O . VAL C 1 313 ? -3.994 -20.975 137.536 1.00 14.58 313 VAL C O 1
ATOM 18914 N N . GLU C 1 314 ? -4.793 -20.863 135.428 1.00 15.32 314 GLU C N 1
ATOM 18915 C CA . GLU C 1 314 ? -4.068 -19.663 135.058 1.00 15.32 314 GLU C CA 1
ATOM 18916 C C . GLU C 1 314 ? -4.991 -18.744 134.281 1.00 15.32 314 GLU C C 1
ATOM 18917 O O . GLU C 1 314 ? -5.990 -19.181 133.715 1.00 15.32 314 GLU C O 1
ATOM 18929 N N . THR C 1 315 ? -4.622 -17.467 134.238 1.00 14.70 315 THR C N 1
ATOM 18930 C CA . THR C 1 315 ? -5.467 -16.428 133.673 1.00 14.70 315 THR C CA 1
ATOM 18931 C C . THR C 1 315 ? -4.652 -15.479 132.813 1.00 14.70 315 THR C C 1
ATOM 18932 O O . THR C 1 315 ? -3.453 -15.294 133.020 1.00 14.70 315 THR C O 1
ATOM 18943 N N . LYS C 1 316 ? -5.336 -14.869 131.853 1.00 14.06 316 LYS C N 1
ATOM 18944 C CA . LYS C 1 316 ? -4.771 -13.904 130.932 1.00 14.06 316 LYS C CA 1
ATOM 18945 C C . LYS C 1 316 ? -5.834 -12.857 130.629 1.00 14.06 316 LYS C C 1
ATOM 18946 O O . LYS C 1 316 ? -7.022 -13.191 130.584 1.00 14.06 316 LYS C O 1
ATOM 18965 N N . PRO C 1 317 ? -5.446 -11.595 130.395 1.00 14.70 317 PRO C N 1
ATOM 18966 C CA . PRO C 1 317 ? -6.451 -10.525 130.307 1.00 14.70 317 PRO C CA 1
ATOM 18967 C C . PRO C 1 317 ? -7.532 -10.699 129.262 1.00 14.70 317 PRO C C 1
ATOM 18968 O O . PRO C 1 317 ? -8.596 -10.099 129.421 1.00 14.70 317 PRO C O 1
ATOM 18979 N N . GLY C 1 318 ? -7.314 -11.461 128.202 1.00 13.28 318 GLY C N 1
ATOM 18980 C CA . GLY C 1 318 ? -8.313 -11.541 127.158 1.00 13.28 318 GLY C CA 1
ATOM 18981 C C . GLY C 1 318 ? -8.248 -10.363 126.212 1.00 13.28 318 GLY C C 1
ATOM 18982 O O . GLY C 1 318 ? -7.808 -9.274 126.589 1.00 13.28 318 GLY C O 1
ATOM 18986 N N . ALA C 1 319 ? -8.693 -10.569 124.976 1.00 14.16 319 ALA C N 1
ATOM 18987 C CA . ALA C 1 319 ? -8.457 -9.592 123.922 1.00 14.16 319 ALA C CA 1
ATOM 18988 C C . ALA C 1 319 ? -9.398 -8.398 124.009 1.00 14.16 319 ALA C C 1
ATOM 18989 O O . ALA C 1 319 ? -8.994 -7.271 123.702 1.00 14.16 319 ALA C O 1
ATOM 18996 N N . ASP C 1 320 ? -10.648 -8.616 124.406 1.00 14.62 320 ASP C N 1
ATOM 18997 C CA . ASP C 1 320 ? -11.624 -7.541 124.501 1.00 14.62 320 ASP C CA 1
ATOM 18998 C C . ASP C 1 320 ? -11.596 -6.831 125.843 1.00 14.62 320 ASP C C 1
ATOM 18999 O O . ASP C 1 320 ? -12.456 -5.983 126.095 1.00 14.62 320 ASP C O 1
ATOM 19008 N N . PHE C 1 321 ? -10.639 -7.150 126.704 1.00 14.03 321 PHE C N 1
ATOM 19009 C CA . PHE C 1 321 ? -10.566 -6.514 128.004 1.00 14.03 321 PHE C CA 1
ATOM 19010 C C . PHE C 1 321 ? -9.995 -5.117 127.859 1.00 14.03 321 PHE C C 1
ATOM 19011 O O . PHE C 1 321 ? -8.972 -4.917 127.198 1.00 14.03 321 PHE C O 1
ATOM 19028 N N . LYS C 1 322 ? -10.667 -4.150 128.473 1.00 15.38 322 LYS C N 1
ATOM 19029 C CA . LYS C 1 322 ? -10.233 -2.767 128.447 1.00 15.38 322 LYS C CA 1
ATOM 19030 C C . LYS C 1 322 ? -10.674 -2.114 129.738 1.00 15.38 322 LYS C C 1
ATOM 19031 O O . LYS C 1 322 ? -11.819 -2.288 130.160 1.00 15.38 322 LYS C O 1
ATOM 19050 N N . PHE C 1 323 ? -9.765 -1.381 130.362 1.00 14.62 323 PHE C N 1
ATOM 19051 C CA . PHE C 1 323 ? -10.151 -0.509 131.446 1.00 14.62 323 PHE C CA 1
ATOM 19052 C C . PHE C 1 323 ? -10.714 0.779 130.872 1.00 14.62 323 PHE C C 1
ATOM 19053 O O . PHE C 1 323 ? -10.516 1.098 129.703 1.00 14.62 323 PHE C O 1
ATOM 19070 N N . HIS C 1 324 ? -11.423 1.525 131.710 1.00 15.58 324 HIS C N 1
ATOM 19071 C CA . HIS C 1 324 ? -12.154 2.690 131.249 1.00 15.58 324 HIS C CA 1
ATOM 19072 C C . HIS C 1 324 ? -12.115 3.756 132.327 1.00 15.58 324 HIS C C 1
ATOM 19073 O O . HIS C 1 324 ? -12.059 3.451 133.519 1.00 15.58 324 HIS C O 1
ATOM 19087 N N . LEU C 1 325 ? -12.145 5.013 131.889 1.00 16.39 325 LEU C N 1
ATOM 19088 C CA . LEU C 1 325 ? -12.350 6.167 132.761 1.00 16.39 325 LEU C CA 1
ATOM 19089 C C . LEU C 1 325 ? -11.257 6.268 133.826 1.00 16.39 325 LEU C C 1
ATOM 19090 O O . LEU C 1 325 ? -11.485 6.046 135.014 1.00 16.39 325 LEU C O 1
ATOM 19106 N N . LEU C 1 326 ? -10.055 6.558 133.345 1.00 16.22 326 LEU C N 1
ATOM 19107 C CA . LEU C 1 326 ? -8.946 6.948 134.199 1.00 16.22 326 LEU C CA 1
ATOM 19108 C C . LEU C 1 326 ? -9.406 7.973 135.221 1.00 16.22 326 LEU C C 1
ATOM 19109 O O . LEU C 1 326 ? -10.017 8.982 134.868 1.00 16.22 326 LEU C O 1
ATOM 19125 N N . LYS C 1 327 ? -9.110 7.701 136.498 1.00 17.69 327 LYS C N 1
ATOM 19126 C CA . LYS C 1 327 ? -9.505 8.596 137.564 1.00 17.69 327 LYS C CA 1
ATOM 19127 C C . LYS C 1 327 ? -8.345 9.510 137.933 1.00 17.69 327 LYS C C 1
ATOM 19128 O O . LYS C 1 327 ? -7.184 9.100 137.852 1.00 17.69 327 LYS C O 1
ATOM 19147 N N . PRO C 1 328 ? -8.591 10.752 138.340 1.00 16.65 328 PRO C N 1
ATOM 19148 C CA . PRO C 1 328 ? -7.512 11.550 138.886 1.00 16.65 328 PRO C CA 1
ATOM 19149 C C . PRO C 1 328 ? -7.125 11.040 140.262 1.00 16.65 328 PRO C C 1
ATOM 19150 O O . PRO C 1 328 ? -7.991 10.553 141.003 1.00 16.65 328 PRO C O 1
ATOM 19161 N N . PRO C 1 329 ? -5.845 11.086 140.635 1.00 17.46 329 PRO C N 1
ATOM 19162 C CA . PRO C 1 329 ? -5.483 10.680 141.991 1.00 17.46 329 PRO C CA 1
ATOM 19163 C C . PRO C 1 329 ? -6.109 11.583 143.041 1.00 17.46 329 PRO C C 1
ATOM 19164 O O . PRO C 1 329 ? -6.468 12.732 142.784 1.00 17.46 329 PRO C O 1
ATOM 19175 N N . GLY C 1 330 ? -6.241 11.035 144.242 1.00 22.81 330 GLY C N 1
ATOM 19176 C CA . GLY C 1 330 ? -6.877 11.764 145.321 1.00 22.81 330 GLY C CA 1
ATOM 19177 C C . GLY C 1 330 ? -8.362 11.917 145.102 1.00 22.81 330 GLY C C 1
ATOM 19178 O O . GLY C 1 330 ? -8.904 13.012 145.290 1.00 22.81 330 GLY C O 1
ATOM 19182 N N . SER C 1 331 ? -9.032 10.841 144.711 1.00 20.82 331 SER C N 1
ATOM 19183 C CA . SER C 1 331 ? -10.416 10.881 144.274 1.00 20.82 331 SER C CA 1
ATOM 19184 C C . SER C 1 331 ? -11.170 9.761 144.961 1.00 20.82 331 SER C C 1
ATOM 19185 O O . SER C 1 331 ? -10.839 8.584 144.785 1.00 20.82 331 SER C O 1
ATOM 19193 N N . MET C 1 332 ? -12.179 10.126 145.735 1.00 27.59 332 MET C N 1
ATOM 19194 C CA . MET C 1 332 ? -13.047 9.124 146.316 1.00 27.59 332 MET C CA 1
ATOM 19195 C C . MET C 1 332 ? -13.954 8.553 145.237 1.00 27.59 332 MET C C 1
ATOM 19196 O O . MET C 1 332 ? -14.530 9.282 144.431 1.00 27.59 332 MET C O 1
ATOM 19210 N N . LEU C 1 333 ? -14.086 7.232 145.245 1.00 22.00 333 LEU C N 1
ATOM 19211 C CA . LEU C 1 333 ? -14.596 6.483 144.109 1.00 22.00 333 LEU C CA 1
ATOM 19212 C C . LEU C 1 333 ? -16.107 6.283 144.133 1.00 22.00 333 LEU C C 1
ATOM 19213 O O . LEU C 1 333 ? -16.645 5.636 143.231 1.00 22.00 333 LEU C O 1
ATOM 19229 N N . THR C 1 334 ? -16.796 6.765 145.169 1.00 25.89 334 THR C N 1
ATOM 19230 C CA . THR C 1 334 ? -18.252 6.921 145.216 1.00 25.89 334 THR C CA 1
ATOM 19231 C C . THR C 1 334 ? -19.029 5.615 145.393 1.00 25.89 334 THR C C 1
ATOM 19232 O O . THR C 1 334 ? -20.211 5.639 145.746 1.00 25.89 334 THR C O 1
ATOM 19243 N N . HIS C 1 335 ? -18.368 4.475 145.217 1.00 25.24 335 HIS C N 1
ATOM 19244 C CA . HIS C 1 335 ? -18.885 3.196 145.674 1.00 25.24 335 HIS C CA 1
ATOM 19245 C C . HIS C 1 335 ? -17.816 2.313 146.297 1.00 25.24 335 HIS C C 1
ATOM 19246 O O . HIS C 1 335 ? -18.143 1.223 146.771 1.00 25.24 335 HIS C O 1
ATOM 19260 N N . GLY C 1 336 ? -16.560 2.739 146.317 1.00 25.06 336 GLY C N 1
ATOM 19261 C CA . GLY C 1 336 ? -15.520 1.919 146.886 1.00 25.06 336 GLY C CA 1
ATOM 19262 C C . GLY C 1 336 ? -15.032 0.869 145.905 1.00 25.06 336 GLY C C 1
ATOM 19263 O O . GLY C 1 336 ? -15.101 1.034 144.687 1.00 25.06 336 GLY C O 1
ATOM 19267 N N . SER C 1 337 ? -14.532 -0.229 146.461 1.00 25.48 337 SER C N 1
ATOM 19268 C CA . SER C 1 337 ? -14.032 -1.343 145.678 1.00 25.48 337 SER C CA 1
ATOM 19269 C C . SER C 1 337 ? -14.519 -2.629 146.333 1.00 25.48 337 SER C C 1
ATOM 19270 O O . SER C 1 337 ? -15.365 -2.610 147.230 1.00 25.48 337 SER C O 1
ATOM 19278 N N . VAL C 1 338 ? -13.986 -3.754 145.875 1.00 23.67 338 VAL C N 1
ATOM 19279 C CA . VAL C 1 338 ? -14.437 -5.067 146.319 1.00 23.67 338 VAL C CA 1
ATOM 19280 C C . VAL C 1 338 ? -13.899 -5.324 147.725 1.00 23.67 338 VAL C C 1
ATOM 19281 O O . VAL C 1 338 ? -12.789 -4.872 148.041 1.00 23.67 338 VAL C O 1
ATOM 19294 N N . PRO C 1 339 ? -14.637 -6.021 148.617 1.00 26.43 339 PRO C N 1
ATOM 19295 C CA . PRO C 1 339 ? -14.079 -6.323 149.941 1.00 26.43 339 PRO C CA 1
ATOM 19296 C C . PRO C 1 339 ? -12.943 -7.337 149.914 1.00 26.43 339 PRO C C 1
ATOM 19297 O O . PRO C 1 339 ? -13.066 -8.452 150.427 1.00 26.43 339 PRO C O 1
ATOM 19308 N N . SER C 1 340 ? -11.817 -6.939 149.335 1.00 26.73 340 SER C N 1
ATOM 19309 C CA . SER C 1 340 ? -10.673 -7.814 149.142 1.00 26.73 340 SER C CA 1
ATOM 19310 C C . SER C 1 340 ? -9.587 -7.646 150.194 1.00 26.73 340 SER C C 1
ATOM 19311 O O . SER C 1 340 ? -8.604 -8.392 150.166 1.00 26.73 340 SER C O 1
ATOM 19319 N N . ASP C 1 341 ? -9.741 -6.708 151.123 1.00 28.57 341 ASP C N 1
ATOM 19320 C CA . ASP C 1 341 ? -8.689 -6.313 152.048 1.00 28.57 341 ASP C CA 1
ATOM 19321 C C . ASP C 1 341 ? -9.215 -6.234 153.468 1.00 28.57 341 ASP C C 1
ATOM 19322 O O . ASP C 1 341 ? -8.859 -5.335 154.234 1.00 28.57 341 ASP C O 1
ATOM 19331 N N . LEU C 1 342 ? -10.056 -7.192 153.848 1.00 26.94 342 LEU C N 1
ATOM 19332 C CA . LEU C 1 342 ? -10.667 -7.220 155.168 1.00 26.94 342 LEU C CA 1
ATOM 19333 C C . LEU C 1 342 ? -9.866 -8.069 156.142 1.00 26.94 342 LEU C C 1
ATOM 19334 O O . LEU C 1 342 ? -9.637 -7.658 157.283 1.00 26.94 342 LEU C O 1
ATOM 19350 N N . ILE C 1 343 ? -9.438 -9.244 155.707 1.00 27.27 343 ILE C N 1
ATOM 19351 C CA . ILE C 1 343 ? -8.588 -10.140 156.485 1.00 27.27 343 ILE C CA 1
ATOM 19352 C C . ILE C 1 343 ? -7.185 -10.066 155.892 1.00 27.27 343 ILE C C 1
ATOM 19353 O O . ILE C 1 343 ? -7.038 -10.213 154.674 1.00 27.27 343 ILE C O 1
ATOM 19369 N N . PRO C 1 344 ? -6.138 -9.832 156.689 1.00 27.59 344 PRO C N 1
ATOM 19370 C CA . PRO C 1 344 ? -4.786 -9.863 156.127 1.00 27.59 344 PRO C CA 1
ATOM 19371 C C . PRO C 1 344 ? -4.419 -11.243 155.605 1.00 27.59 344 PRO C C 1
ATOM 19372 O O . PRO C 1 344 ? -5.009 -12.259 155.973 1.00 27.59 344 PRO C O 1
ATOM 19383 N N . LYS C 1 345 ? -3.411 -11.269 154.743 1.00 28.93 345 LYS C N 1
ATOM 19384 C CA . LYS C 1 345 ? -2.980 -12.499 154.098 1.00 28.93 345 LYS C CA 1
ATOM 19385 C C . LYS C 1 345 ? -2.113 -13.374 154.988 1.00 28.93 345 LYS C C 1
ATOM 19386 O O . LYS C 1 345 ? -1.638 -14.413 154.523 1.00 28.93 345 LYS C O 1
ATOM 19405 N N . SER C 1 346 ? -1.898 -12.993 156.244 1.00 29.86 346 SER C N 1
ATOM 19406 C CA . SER C 1 346 ? -1.076 -13.777 157.150 1.00 29.86 346 SER C CA 1
ATOM 19407 C C . SER C 1 346 ? -1.611 -13.614 158.557 1.00 29.86 346 SER C C 1
ATOM 19408 O O . SER C 1 346 ? -2.210 -12.593 158.897 1.00 29.86 346 SER C O 1
ATOM 19416 N N . SER C 1 347 ? -1.380 -14.640 159.367 1.00 32.47 347 SER C N 1
ATOM 19417 C CA . SER C 1 347 ? -1.928 -14.685 160.710 1.00 32.47 347 SER C CA 1
ATOM 19418 C C . SER C 1 347 ? -1.121 -13.881 161.710 1.00 32.47 347 SER C C 1
ATOM 19419 O O . SER C 1 347 ? -1.617 -13.609 162.807 1.00 32.47 347 SER C O 1
ATOM 19427 N N . SER C 1 348 ? 0.105 -13.497 161.365 1.00 31.02 348 SER C N 1
ATOM 19428 C CA . SER C 1 348 ? 0.909 -12.684 162.262 1.00 31.02 348 SER C CA 1
ATOM 19429 C C . SER C 1 348 ? 0.306 -11.307 162.492 1.00 31.02 348 SER C C 1
ATOM 19430 O O . SER C 1 348 ? 0.669 -10.639 163.465 1.00 31.02 348 SER C O 1
ATOM 19438 N N . LEU C 1 349 ? -0.612 -10.876 161.627 1.00 29.68 349 LEU C N 1
ATOM 19439 C CA . LEU C 1 349 ? -1.207 -9.551 161.672 1.00 29.68 349 LEU C CA 1
ATOM 19440 C C . LEU C 1 349 ? -2.642 -9.576 162.178 1.00 29.68 349 LEU C C 1
ATOM 19441 O O . LEU C 1 349 ? -3.375 -8.600 161.992 1.00 29.68 349 LEU C O 1
ATOM 19457 N N . TRP C 1 350 ? -3.053 -10.663 162.824 1.00 29.68 350 TRP C N 1
ATOM 19458 C CA . TRP C 1 350 ? -4.416 -10.820 163.301 1.00 29.68 350 TRP C CA 1
ATOM 19459 C C . TRP C 1 350 ? -4.432 -10.566 164.797 1.00 29.68 350 TRP C C 1
ATOM 19460 O O . TRP C 1 350 ? -3.775 -11.281 165.558 1.00 29.68 350 TRP C O 1
ATOM 19481 N N . ILE C 1 351 ? -5.180 -9.550 165.211 1.00 28.79 351 ILE C N 1
ATOM 19482 C CA . ILE C 1 351 ? -5.423 -9.275 166.617 1.00 28.79 351 ILE C CA 1
ATOM 19483 C C . ILE C 1 351 ? -6.896 -8.946 166.785 1.00 28.79 351 ILE C C 1
ATOM 19484 O O . ILE C 1 351 ? -7.536 -8.397 165.884 1.00 28.79 351 ILE C O 1
ATOM 19500 N N . GLY C 1 352 ? -7.430 -9.286 167.940 1.00 27.34 352 GLY C N 1
ATOM 19501 C CA . GLY C 1 352 ? -8.848 -9.162 168.163 1.00 27.34 352 GLY C CA 1
ATOM 19502 C C . GLY C 1 352 ? -9.314 -7.743 168.352 1.00 27.34 352 GLY C C 1
ATOM 19503 O O . GLY C 1 352 ? -8.529 -6.808 168.499 1.00 27.34 352 GLY C O 1
ATOM 19507 N N . ASN C 1 353 ? -10.636 -7.597 168.340 1.00 29.04 353 ASN C N 1
ATOM 19508 C CA . ASN C 1 353 ? -11.300 -6.328 168.584 1.00 29.04 353 ASN C CA 1
ATOM 19509 C C . ASN C 1 353 ? -11.734 -6.135 170.032 1.00 29.04 353 ASN C C 1
ATOM 19510 O O . ASN C 1 353 ? -12.351 -5.114 170.340 1.00 29.04 353 ASN C O 1
ATOM 19521 N N . ARG C 1 354 ? -11.458 -7.092 170.915 1.00 31.47 354 ARG C N 1
ATOM 19522 C CA . ARG C 1 354 ? -11.708 -6.950 172.344 1.00 31.47 354 ARG C CA 1
ATOM 19523 C C . ARG C 1 354 ? -10.427 -6.854 173.150 1.00 31.47 354 ARG C C 1
ATOM 19524 O O . ARG C 1 354 ? -10.356 -6.060 174.089 1.00 31.47 354 ARG C O 1
ATOM 19545 N N . HIS C 1 355 ? -9.417 -7.653 172.810 1.00 31.22 355 HIS C N 1
ATOM 19546 C CA . HIS C 1 355 ? -8.106 -7.567 173.430 1.00 31.22 355 HIS C CA 1
ATOM 19547 C C . HIS C 1 355 ? -7.045 -7.620 172.341 1.00 31.22 355 HIS C C 1
ATOM 19548 O O . HIS C 1 355 ? -7.229 -8.256 171.301 1.00 31.22 355 HIS C O 1
ATOM 19562 N N . TRP C 1 356 ? -5.926 -6.948 172.602 1.00 31.02 356 TRP C N 1
ATOM 19563 C CA . TRP C 1 356 ? -4.935 -6.619 171.588 1.00 31.02 356 TRP C CA 1
ATOM 19564 C C . TRP C 1 356 ? -4.043 -7.783 171.183 1.00 31.02 356 TRP C C 1
ATOM 19565 O O . TRP C 1 356 ? -3.202 -7.606 170.297 1.00 31.02 356 TRP C O 1
ATOM 19586 N N . THR C 1 357 ? -4.196 -8.956 171.782 1.00 30.02 357 THR C N 1
ATOM 19587 C CA . THR C 1 357 ? -3.253 -10.039 171.564 1.00 30.02 357 THR C CA 1
ATOM 19588 C C . THR C 1 357 ? -3.546 -10.744 170.245 1.00 30.02 357 THR C C 1
ATOM 19589 O O . THR C 1 357 ? -4.544 -10.479 169.572 1.00 30.02 357 THR C O 1
ATOM 19600 N N . ASP C 1 358 ? -2.658 -11.656 169.870 1.00 29.72 358 ASP C N 1
ATOM 19601 C CA . ASP C 1 358 ? -2.751 -12.350 168.597 1.00 29.72 358 ASP C CA 1
ATOM 19602 C C . ASP C 1 358 ? -3.743 -13.497 168.685 1.00 29.72 358 ASP C C 1
ATOM 19603 O O . ASP C 1 358 ? -3.870 -14.149 169.725 1.00 29.72 358 ASP C O 1
ATOM 19612 N N . ILE C 1 359 ? -4.447 -13.734 167.580 1.00 30.06 359 ILE C N 1
ATOM 19613 C CA . ILE C 1 359 ? -5.384 -14.844 167.502 1.00 30.06 359 ILE C CA 1
ATOM 19614 C C . ILE C 1 359 ? -4.601 -16.140 167.648 1.00 30.06 359 ILE C C 1
ATOM 19615 O O . ILE C 1 359 ? -3.378 -16.166 167.469 1.00 30.06 359 ILE C O 1
ATOM 19631 N N . THR C 1 360 ? -5.282 -17.204 168.061 1.00 32.41 360 THR C N 1
ATOM 19632 C CA . THR C 1 360 ? -4.668 -18.522 168.084 1.00 32.41 360 THR C CA 1
ATOM 19633 C C . THR C 1 360 ? -5.580 -19.643 167.609 1.00 32.41 360 THR C C 1
ATOM 19634 O O . THR C 1 360 ? -5.075 -20.722 167.288 1.00 32.41 360 THR C O 1
ATOM 19645 N N . ASP C 1 361 ? -6.891 -19.429 167.535 1.00 31.92 361 ASP C N 1
ATOM 19646 C CA . ASP C 1 361 ? -7.812 -20.484 167.140 1.00 31.92 361 ASP C CA 1
ATOM 19647 C C . ASP C 1 361 ? -9.185 -19.864 166.946 1.00 31.92 361 ASP C C 1
ATOM 19648 O O . ASP C 1 361 ? -9.464 -18.766 167.430 1.00 31.92 361 ASP C O 1
ATOM 19657 N N . PHE C 1 362 ? -10.030 -20.582 166.221 1.00 31.25 362 PHE C N 1
ATOM 19658 C CA . PHE C 1 362 ? -11.394 -20.174 165.942 1.00 31.25 362 PHE C CA 1
ATOM 19659 C C . PHE C 1 362 ? -12.345 -20.945 166.844 1.00 31.25 362 PHE C C 1
ATOM 19660 O O . PHE C 1 362 ? -12.027 -22.035 167.325 1.00 31.25 362 PHE C O 1
ATOM 19677 N N . VAL C 1 363 ? -13.518 -20.364 167.072 1.00 30.44 363 VAL C N 1
ATOM 19678 C CA . VAL C 1 363 ? -14.487 -20.897 168.021 1.00 30.44 363 VAL C CA 1
ATOM 19679 C C . VAL C 1 363 ? -15.869 -20.761 167.410 1.00 30.44 363 VAL C C 1
ATOM 19680 O O . VAL C 1 363 ? -16.336 -19.643 167.176 1.00 30.44 363 VAL C O 1
ATOM 19693 N N . ILE C 1 364 ? -16.525 -21.887 167.171 1.00 30.68 364 ILE C N 1
ATOM 19694 C CA . ILE C 1 364 ? -17.840 -21.911 166.547 1.00 30.68 364 ILE C CA 1
ATOM 19695 C C . ILE C 1 364 ? -18.890 -21.973 167.642 1.00 30.68 364 ILE C C 1
ATOM 19696 O O . ILE C 1 364 ? -18.844 -22.848 168.513 1.00 30.68 364 ILE C O 1
ATOM 19712 N N . ARG C 1 365 ? -19.841 -21.051 167.590 1.00 30.70 365 ARG C N 1
ATOM 19713 C CA . ARG C 1 365 ? -20.907 -20.960 168.567 1.00 30.70 365 ARG C CA 1
ATOM 19714 C C . ARG C 1 365 ? -22.195 -20.602 167.846 1.00 30.70 365 ARG C C 1
ATOM 19715 O O . ARG C 1 365 ? -22.155 -20.013 166.760 1.00 30.70 365 ARG C O 1
ATOM 19736 N N . PRO C 1 366 ? -23.354 -20.958 168.412 1.00 32.68 366 PRO C N 1
ATOM 19737 C CA . PRO C 1 366 ? -24.612 -20.693 167.705 1.00 32.68 366 PRO C CA 1
ATOM 19738 C C . PRO C 1 366 ? -24.962 -19.229 167.619 1.00 32.68 366 PRO C C 1
ATOM 19739 O O . PRO C 1 366 ? -25.698 -18.844 166.703 1.00 32.68 366 PRO C O 1
ATOM 19750 N N . PHE C 1 367 ? -24.473 -18.407 168.541 1.00 32.92 367 PHE C N 1
ATOM 19751 C CA . PHE C 1 367 ? -24.746 -16.982 168.546 1.00 32.92 367 PHE C CA 1
ATOM 19752 C C . PHE C 1 367 ? -23.461 -16.237 168.845 1.00 32.92 367 PHE C C 1
ATOM 19753 O O . PHE C 1 367 ? -22.672 -16.653 169.696 1.00 32.92 367 PHE C O 1
ATOM 19770 N N . VAL C 1 368 ? -23.267 -15.138 168.131 1.00 31.23 368 VAL C N 1
ATOM 19771 C CA . VAL C 1 368 ? -22.071 -14.319 168.219 1.00 31.23 368 VAL C CA 1
ATOM 19772 C C . VAL C 1 368 ? -22.507 -12.870 168.309 1.00 31.23 368 VAL C C 1
ATOM 19773 O O . VAL C 1 368 ? -23.457 -12.460 167.637 1.00 31.23 368 VAL C O 1
ATOM 19786 N N . PHE C 1 369 ? -21.812 -12.098 169.136 1.00 32.97 369 PHE C N 1
ATOM 19787 C CA . PHE C 1 369 ? -22.287 -10.784 169.533 1.00 32.97 369 PHE C CA 1
ATOM 19788 C C . PHE C 1 369 ? -21.137 -9.977 170.111 1.00 32.97 369 PHE C C 1
ATOM 19789 O O . PHE C 1 369 ? -20.308 -10.508 170.852 1.00 32.97 369 PHE C O 1
ATOM 19806 N N . GLN C 1 370 ? -21.099 -8.697 169.759 1.00 30.27 370 GLN C N 1
ATOM 19807 C CA . GLN C 1 370 ? -20.147 -7.738 170.297 1.00 30.27 370 GLN C CA 1
ATOM 19808 C C . GLN C 1 370 ? -20.546 -6.370 169.779 1.00 30.27 370 GLN C C 1
ATOM 19809 O O . GLN C 1 370 ? -21.113 -6.254 168.690 1.00 30.27 370 GLN C O 1
ATOM 19823 N N . ALA C 1 371 ? -20.252 -5.344 170.569 1.00 31.64 371 ALA C N 1
ATOM 19824 C CA . ALA C 1 371 ? -20.694 -3.984 170.291 1.00 31.64 371 ALA C CA 1
ATOM 19825 C C . ALA C 1 371 ? -19.567 -2.975 170.166 1.00 31.64 371 ALA C C 1
ATOM 19826 O O . ALA C 1 371 ? -19.637 -2.098 169.304 1.00 31.64 371 ALA C O 1
ATOM 19833 N N . ASN C 1 372 ? -18.534 -3.066 171.002 1.00 32.66 372 ASN C N 1
ATOM 19834 C CA . ASN C 1 372 ? -17.600 -1.964 171.201 1.00 32.66 372 ASN C CA 1
ATOM 19835 C C . ASN C 1 372 ? -16.826 -1.579 169.945 1.00 32.66 372 ASN C C 1
ATOM 19836 O O . ASN C 1 372 ? -17.019 -0.480 169.412 1.00 32.66 372 ASN C O 1
ATOM 19847 N N . ARG C 1 373 ? -15.954 -2.467 169.465 1.00 31.01 373 ARG C N 1
ATOM 19848 C CA . ARG C 1 373 ? -15.135 -2.211 168.287 1.00 31.01 373 ARG C CA 1
ATOM 19849 C C . ARG C 1 373 ? -15.624 -2.989 167.073 1.00 31.01 373 ARG C C 1
ATOM 19850 O O . ARG C 1 373 ? -14.873 -3.171 166.111 1.00 31.01 373 ARG C O 1
ATOM 19871 N N . HIS C 1 374 ? -16.872 -3.442 167.095 1.00 29.73 374 HIS C N 1
ATOM 19872 C CA . HIS C 1 374 ? -17.440 -4.200 165.995 1.00 29.73 374 HIS C CA 1
ATOM 19873 C C . HIS C 1 374 ? -18.151 -3.250 165.048 1.00 29.73 374 HIS C C 1
ATOM 19874 O O . HIS C 1 374 ? -19.068 -2.531 165.457 1.00 29.73 374 HIS C O 1
ATOM 19888 N N . PHE C 1 375 ? -17.725 -3.246 163.789 1.00 30.65 375 PHE C N 1
ATOM 19889 C CA . PHE C 1 375 ? -18.213 -2.313 162.790 1.00 30.65 375 PHE C CA 1
ATOM 19890 C C . PHE C 1 375 ? -18.800 -3.091 161.624 1.00 30.65 375 PHE C C 1
ATOM 19891 O O . PHE C 1 375 ? -18.325 -4.181 161.291 1.00 30.65 375 PHE C O 1
ATOM 19908 N N . ASP C 1 376 ? -19.827 -2.517 161.007 1.00 31.02 376 ASP C N 1
ATOM 19909 C CA . ASP C 1 376 ? -20.504 -3.093 159.858 1.00 31.02 376 ASP C CA 1
ATOM 19910 C C . ASP C 1 376 ? -20.032 -2.397 158.586 1.00 31.02 376 ASP C C 1
ATOM 19911 O O . ASP C 1 376 ? -19.121 -1.567 158.607 1.00 31.02 376 ASP C O 1
ATOM 19920 N N . PHE C 1 377 ? -20.668 -2.732 157.462 1.00 29.64 377 PHE C N 1
ATOM 19921 C CA . PHE C 1 377 ? -20.258 -2.137 156.199 1.00 29.64 377 PHE C CA 1
ATOM 19922 C C . PHE C 1 377 ? -20.838 -0.746 155.984 1.00 29.64 377 PHE C C 1
ATOM 19923 O O . PHE C 1 377 ? -20.505 -0.112 154.978 1.00 29.64 377 PHE C O 1
ATOM 19940 N N . ASN C 1 378 ? -21.695 -0.265 156.884 1.00 31.39 378 ASN C N 1
ATOM 19941 C CA . ASN C 1 378 ? -22.233 1.086 156.825 1.00 31.39 378 ASN C CA 1
ATOM 19942 C C . ASN C 1 378 ? -21.394 2.085 157.616 1.00 31.39 378 ASN C C 1
ATOM 19943 O O . ASN C 1 378 ? -21.822 3.225 157.816 1.00 31.39 378 ASN C O 1
ATOM 19954 N N . GLN C 1 379 ? -20.207 1.679 158.070 1.00 31.48 379 GLN C N 1
ATOM 19955 C CA . GLN C 1 379 ? -19.294 2.554 158.802 1.00 31.48 379 GLN C CA 1
ATOM 19956 C C . GLN C 1 379 ? -19.913 3.050 160.103 1.00 31.48 379 GLN C C 1
ATOM 19957 O O . GLN C 1 379 ? -19.595 4.139 160.588 1.00 31.48 379 GLN C O 1
ATOM 19971 N N . GLU C 1 380 ? -20.796 2.240 160.680 1.00 32.74 380 GLU C N 1
ATOM 19972 C CA . GLU C 1 380 ? -21.533 2.605 161.879 1.00 32.74 380 GLU C CA 1
ATOM 19973 C C . GLU C 1 380 ? -21.366 1.499 162.904 1.00 32.74 380 GLU C C 1
ATOM 19974 O O . GLU C 1 380 ? -21.097 0.349 162.550 1.00 32.74 380 GLU C O 1
ATOM 19986 N N . THR C 1 381 ? -21.519 1.857 164.173 1.00 31.82 381 THR C N 1
ATOM 19987 C CA . THR C 1 381 ? -21.195 0.964 165.268 1.00 31.82 381 THR C CA 1
ATOM 19988 C C . THR C 1 381 ? -22.137 1.207 166.434 1.00 31.82 381 THR C C 1
ATOM 19989 O O . THR C 1 381 ? -22.530 2.343 166.710 1.00 31.82 381 THR C O 1
ATOM 20000 N N . ALA C 1 382 ? -22.490 0.120 167.116 1.00 34.08 382 ALA C N 1
ATOM 20001 C CA . ALA C 1 382 ? -23.249 0.173 168.353 1.00 34.08 382 ALA C CA 1
ATOM 20002 C C . ALA C 1 382 ? -22.347 0.259 169.573 1.00 34.08 382 ALA C C 1
ATOM 20003 O O . ALA C 1 382 ? -22.787 -0.057 170.685 1.00 34.08 382 ALA C O 1
ATOM 20010 N N . GLY C 1 383 ? -21.101 0.696 169.386 1.00 33.73 383 GLY C N 1
ATOM 20011 C CA . GLY C 1 383 ? -20.120 0.764 170.428 1.00 33.73 383 GLY C CA 1
ATOM 20012 C C . GLY C 1 383 ? -19.691 2.181 170.728 1.00 33.73 383 GLY C C 1
ATOM 20013 O O . GLY C 1 383 ? -20.358 3.157 170.361 1.00 33.73 383 GLY C O 1
ATOM 20017 N N . TRP C 1 384 ? -18.544 2.296 171.394 1.00 35.27 384 TRP C N 1
ATOM 20018 C CA . TRP C 1 384 ? -18.098 3.564 171.948 1.00 35.27 384 TRP C CA 1
ATOM 20019 C C . TRP C 1 384 ? -16.604 3.798 171.790 1.00 35.27 384 TRP C C 1
ATOM 20020 O O . TRP C 1 384 ? -16.075 4.724 172.418 1.00 35.27 384 TRP C O 1
ATOM 20041 N N . SER C 1 385 ? -15.912 3.005 170.977 1.00 33.22 385 SER C N 1
ATOM 20042 C CA . SER C 1 385 ? -14.465 3.073 170.880 1.00 33.22 385 SER C CA 1
ATOM 20043 C C . SER C 1 385 ? -14.031 2.937 169.432 1.00 33.22 385 SER C C 1
ATOM 20044 O O . SER C 1 385 ? -14.717 2.324 168.611 1.00 33.22 385 SER C O 1
ATOM 20052 N N . THR C 1 386 ? -12.877 3.516 169.137 1.00 32.16 386 THR C N 1
ATOM 20053 C CA . THR C 1 386 ? -12.291 3.454 167.816 1.00 32.16 386 THR C CA 1
ATOM 20054 C C . THR C 1 386 ? -11.496 2.166 167.659 1.00 32.16 386 THR C C 1
ATOM 20055 O O . THR C 1 386 ? -11.135 1.526 168.648 1.00 32.16 386 THR C O 1
ATOM 20066 N N . PRO C 1 387 ? -11.201 1.764 166.426 1.00 30.40 387 PRO C N 1
ATOM 20067 C CA . PRO C 1 387 ? -10.478 0.495 166.234 1.00 30.40 387 PRO C CA 1
ATOM 20068 C C . PRO C 1 387 ? -8.978 0.662 166.435 1.00 30.40 387 PRO C C 1
ATOM 20069 O O . PRO C 1 387 ? -8.159 0.580 165.518 1.00 30.40 387 PRO C O 1
ATOM 20080 N N . ARG C 1 388 ? -8.607 0.908 167.685 1.00 31.67 388 ARG C N 1
ATOM 20081 C CA . ARG C 1 388 ? -7.215 1.084 168.063 1.00 31.67 388 ARG C CA 1
ATOM 20082 C C . ARG C 1 388 ? -7.126 1.008 169.575 1.00 31.67 388 ARG C C 1
ATOM 20083 O O . ARG C 1 388 ? -8.029 1.470 170.274 1.00 31.67 388 ARG C O 1
ATOM 20104 N N . TYR C 1 389 ? -6.051 0.403 170.063 1.00 30.17 389 TYR C N 1
ATOM 20105 C CA . TYR C 1 389 ? -5.835 0.212 171.486 1.00 30.17 389 TYR C CA 1
ATOM 20106 C C . TYR C 1 389 ? -4.825 1.241 171.965 1.00 30.17 389 TYR C C 1
ATOM 20107 O O . TYR C 1 389 ? -3.689 1.273 171.484 1.00 30.17 389 TYR C O 1
ATOM 20125 N N . ARG C 1 390 ? -5.243 2.079 172.901 1.00 33.45 390 ARG C N 1
ATOM 20126 C CA . ARG C 1 390 ? -4.347 3.028 173.541 1.00 33.45 390 ARG C CA 1
ATOM 20127 C C . ARG C 1 390 ? -4.903 3.321 174.923 1.00 33.45 390 ARG C C 1
ATOM 20128 O O . ARG C 1 390 ? -6.039 2.943 175.232 1.00 33.45 390 ARG C O 1
ATOM 20149 N N . PRO C 1 391 ? -4.114 3.955 175.795 1.00 36.34 391 PRO C N 1
ATOM 20150 C CA . PRO C 1 391 ? -4.539 4.107 177.193 1.00 36.34 391 PRO C CA 1
ATOM 20151 C C . PRO C 1 391 ? -5.830 4.897 177.332 1.00 36.34 391 PRO C C 1
ATOM 20152 O O . PRO C 1 391 ? -6.330 5.517 176.392 1.00 36.34 391 PRO C O 1
ATOM 20163 N N . ILE C 1 392 ? -6.369 4.859 178.546 1.00 38.49 392 ILE C N 1
ATOM 20164 C CA . ILE C 1 392 ? -7.698 5.374 178.853 1.00 38.49 392 ILE C CA 1
ATOM 20165 C C . ILE C 1 392 ? -7.504 6.485 179.873 1.00 38.49 392 ILE C C 1
ATOM 20166 O O . ILE C 1 392 ? -7.295 6.218 181.061 1.00 38.49 392 ILE C O 1
ATOM 20182 N N . THR C 1 393 ? -7.586 7.730 179.419 1.00 40.47 393 THR C N 1
ATOM 20183 C CA . THR C 1 393 ? -7.449 8.884 180.292 1.00 40.47 393 THR C CA 1
ATOM 20184 C C . THR C 1 393 ? -8.815 9.286 180.828 1.00 40.47 393 THR C C 1
ATOM 20185 O O . THR C 1 393 ? -9.770 9.437 180.061 1.00 40.47 393 THR C O 1
ATOM 20196 N N . ILE C 1 394 ? -8.904 9.449 182.146 1.00 42.14 394 ILE C N 1
ATOM 20197 C CA . ILE C 1 394 ? -10.129 9.845 182.820 1.00 42.14 394 ILE C CA 1
ATOM 20198 C C . ILE C 1 394 ? -9.782 10.773 183.978 1.00 42.14 394 ILE C C 1
ATOM 20199 O O . ILE C 1 394 ? -8.613 11.031 184.272 1.00 42.14 394 ILE C O 1
ATOM 20215 N N . THR C 1 395 ? -10.822 11.269 184.639 1.00 44.83 395 THR C N 1
ATOM 20216 C CA . THR C 1 395 ? -10.697 12.045 185.859 1.00 44.83 395 THR C CA 1
ATOM 20217 C C . THR C 1 395 ? -11.741 11.539 186.835 1.00 44.83 395 THR C C 1
ATOM 20218 O O . THR C 1 395 ? -12.848 11.171 186.435 1.00 44.83 395 THR C O 1
ATOM 20229 N N . ILE C 1 396 ? -11.380 11.509 188.112 1.00 49.03 396 ILE C N 1
ATOM 20230 C CA . ILE C 1 396 ? -12.213 10.918 189.152 1.00 49.03 396 ILE C CA 1
ATOM 20231 C C . ILE C 1 396 ? -12.088 11.762 190.413 1.00 49.03 396 ILE C C 1
ATOM 20232 O O . ILE C 1 396 ? -10.980 12.142 190.804 1.00 49.03 396 ILE C O 1
ATOM 20248 N N . SER C 1 397 ? -13.224 12.044 191.050 1.00 53.19 397 SER C N 1
ATOM 20249 C CA . SER C 1 397 ? -13.353 13.068 192.084 1.00 53.19 397 SER C CA 1
ATOM 20250 C C . SER C 1 397 ? -13.984 12.490 193.340 1.00 53.19 397 SER C C 1
ATOM 20251 O O . SER C 1 397 ? -14.961 13.015 193.877 1.00 53.19 397 SER C O 1
ATOM 20259 N N . GLU C 1 398 ? -13.439 11.370 193.799 1.00 54.54 398 GLU C N 1
ATOM 20260 C CA . GLU C 1 398 ? -13.846 10.779 195.066 1.00 54.54 398 GLU C CA 1
ATOM 20261 C C . GLU C 1 398 ? -13.689 11.789 196.196 1.00 54.54 398 GLU C C 1
ATOM 20262 O O . GLU C 1 398 ? -12.710 12.537 196.251 1.00 54.54 398 GLU C O 1
ATOM 20274 N N . LYS C 1 399 ? -14.669 11.813 197.101 1.00 58.49 399 LYS C N 1
ATOM 20275 C CA . LYS C 1 399 ? -14.780 12.868 198.103 1.00 58.49 399 LYS C CA 1
ATOM 20276 C C . LYS C 1 399 ? -14.141 12.489 199.434 1.00 58.49 399 LYS C C 1
ATOM 20277 O O . LYS C 1 399 ? -13.164 13.113 199.856 1.00 58.49 399 LYS C O 1
ATOM 20296 N N . ASN C 1 400 ? -14.678 11.478 200.103 1.00 58.68 400 ASN C N 1
ATOM 20297 C CA . ASN C 1 400 ? -14.225 11.059 201.416 1.00 58.68 400 ASN C CA 1
ATOM 20298 C C . ASN C 1 400 ? -13.309 9.857 201.244 1.00 58.68 400 ASN C C 1
ATOM 20299 O O . ASN C 1 400 ? -12.889 9.531 200.130 1.00 58.68 400 ASN C O 1
ATOM 20310 N N . GLY C 1 401 ? -12.979 9.194 202.349 1.00 57.58 401 GLY C N 1
ATOM 20311 C CA . GLY C 1 401 ? -12.259 7.943 202.250 1.00 57.58 401 GLY C CA 1
ATOM 20312 C C . GLY C 1 401 ? -13.075 6.979 201.421 1.00 57.58 401 GLY C C 1
ATOM 20313 O O . GLY C 1 401 ? -14.069 6.416 201.888 1.00 57.58 401 GLY C O 1
ATOM 20317 N N . ALA C 1 402 ? -12.646 6.790 200.176 1.00 54.74 402 ALA C N 1
ATOM 20318 C CA . ALA C 1 402 ? -13.477 6.153 199.159 1.00 54.74 402 ALA C CA 1
ATOM 20319 C C . ALA C 1 402 ? -12.531 5.478 198.176 1.00 54.74 402 ALA C C 1
ATOM 20320 O O . ALA C 1 402 ? -11.984 6.135 197.287 1.00 54.74 402 ALA C O 1
ATOM 20327 N N . LYS C 1 403 ? -12.348 4.173 198.340 1.00 51.03 403 LYS C N 1
ATOM 20328 C CA . LYS C 1 403 ? -11.484 3.435 197.438 1.00 51.03 403 LYS C CA 1
ATOM 20329 C C . LYS C 1 403 ? -12.119 3.199 196.077 1.00 51.03 403 LYS C C 1
ATOM 20330 O O . LYS C 1 403 ? -11.430 2.708 195.179 1.00 51.03 403 LYS C O 1
ATOM 20349 N N . LEU C 1 404 ? -13.397 3.536 195.902 1.00 51.64 404 LEU C N 1
ATOM 20350 C CA . LEU C 1 404 ? -14.088 3.382 194.634 1.00 51.64 404 LEU C CA 1
ATOM 20351 C C . LEU C 1 404 ? -14.901 4.629 194.332 1.00 51.64 404 LEU C C 1
ATOM 20352 O O . LEU C 1 404 ? -15.355 5.333 195.237 1.00 51.64 404 LEU C O 1
ATOM 20368 N N . GLY C 1 405 ? -15.091 4.883 193.043 1.00 49.28 405 GLY C N 1
ATOM 20369 C CA . GLY C 1 405 ? -15.823 6.047 192.593 1.00 49.28 405 GLY C CA 1
ATOM 20370 C C . GLY C 1 405 ? -16.177 5.893 191.132 1.00 49.28 405 GLY C C 1
ATOM 20371 O O . GLY C 1 405 ? -15.934 4.852 190.519 1.00 49.28 405 GLY C O 1
ATOM 20375 N N . ILE C 1 406 ? -16.763 6.953 190.581 1.00 46.91 406 ILE C N 1
ATOM 20376 C CA . ILE C 1 406 ? -17.182 6.996 189.186 1.00 46.91 406 ILE C CA 1
ATOM 20377 C C . ILE C 1 406 ? -16.269 7.947 188.432 1.00 46.91 406 ILE C C 1
ATOM 20378 O O . ILE C 1 406 ? -16.056 9.089 188.860 1.00 46.91 406 ILE C O 1
ATOM 20394 N N . GLY C 1 407 ? -15.740 7.476 187.311 1.00 44.98 407 GLY C N 1
ATOM 20395 C CA . GLY C 1 407 ? -14.881 8.268 186.457 1.00 44.98 407 GLY C CA 1
ATOM 20396 C C . GLY C 1 407 ? -15.650 8.843 185.285 1.00 44.98 407 GLY C C 1
ATOM 20397 O O . GLY C 1 407 ? -16.660 8.291 184.858 1.00 44.98 407 GLY C O 1
ATOM 20401 N N . VAL C 1 408 ? -15.155 9.965 184.774 1.00 43.43 408 VAL C N 1
ATOM 20402 C CA . VAL C 1 408 ? -15.785 10.678 183.672 1.00 43.43 408 VAL C CA 1
ATOM 20403 C C . VAL C 1 408 ? -14.842 10.675 182.480 1.00 43.43 408 VAL C C 1
ATOM 20404 O O . VAL C 1 408 ? -13.617 10.705 182.628 1.00 43.43 408 VAL C O 1
ATOM 20417 N N . ALA C 1 409 ? -15.430 10.638 181.290 1.00 40.56 409 ALA C N 1
ATOM 20418 C CA . ALA C 1 409 ? -14.656 10.588 180.064 1.00 40.56 409 ALA C CA 1
ATOM 20419 C C . ALA C 1 409 ? -13.837 11.856 179.880 1.00 40.56 409 ALA C C 1
ATOM 20420 O O . ALA C 1 409 ? -14.215 12.943 180.323 1.00 40.56 409 ALA C O 1
ATOM 20427 N N . THR C 1 410 ? -12.694 11.693 179.221 1.00 41.78 410 THR C N 1
ATOM 20428 C CA . THR C 1 410 ? -11.834 12.803 178.833 1.00 41.78 410 THR C CA 1
ATOM 20429 C C . THR C 1 410 ? -11.573 12.735 177.333 1.00 41.78 410 THR C C 1
ATOM 20430 O O . THR C 1 410 ? -11.469 13.768 176.665 1.00 41.78 410 THR C O 1
ATOM 20441 N N . ASP C 1 411 ? -11.469 11.517 176.806 1.00 40.61 411 ASP C N 1
ATOM 20442 C CA . ASP C 1 411 ? -11.364 11.253 175.380 1.00 40.61 411 ASP C CA 1
ATOM 20443 C C . ASP C 1 411 ? -12.510 10.329 175.017 1.00 40.61 411 ASP C C 1
ATOM 20444 O O . ASP C 1 411 ? -12.711 9.305 175.676 1.00 40.61 411 ASP C O 1
ATOM 20453 N N . TYR C 1 412 ? -13.264 10.686 173.983 1.00 38.49 412 TYR C N 1
ATOM 20454 C CA . TYR C 1 412 ? -14.474 9.944 173.681 1.00 38.49 412 TYR C CA 1
ATOM 20455 C C . TYR C 1 412 ? -14.960 10.274 172.283 1.00 38.49 412 TYR C C 1
ATOM 20456 O O . TYR C 1 412 ? -14.674 11.347 171.747 1.00 38.49 412 TYR C O 1
ATOM 20474 N N . ILE C 1 413 ? -15.700 9.329 171.706 1.00 35.88 413 ILE C N 1
ATOM 20475 C CA . ILE C 1 413 ? -16.430 9.538 170.462 1.00 35.88 413 ILE C CA 1
ATOM 20476 C C . ILE C 1 413 ? -17.917 9.615 170.779 1.00 35.88 413 ILE C C 1
ATOM 20477 O O . ILE C 1 413 ? -18.675 10.300 170.083 1.00 35.88 413 ILE C O 1
ATOM 20493 N N . VAL C 1 414 ? -18.335 8.906 171.816 1.00 37.25 414 VAL C N 1
ATOM 20494 C CA . VAL C 1 414 ? -19.693 8.972 172.348 1.00 37.25 414 VAL C CA 1
ATOM 20495 C C . VAL C 1 414 ? -19.637 9.766 173.647 1.00 37.25 414 VAL C C 1
ATOM 20496 O O . VAL C 1 414 ? -18.785 9.475 174.492 1.00 37.25 414 VAL C O 1
ATOM 20509 N N . PRO C 1 415 ? -20.505 10.758 173.855 1.00 38.57 415 PRO C N 1
ATOM 20510 C CA . PRO C 1 415 ? -20.458 11.507 175.116 1.00 38.57 415 PRO C CA 1
ATOM 20511 C C . PRO C 1 415 ? -20.691 10.625 176.331 1.00 38.57 415 PRO C C 1
ATOM 20512 O O . PRO C 1 415 ? -21.678 9.890 176.410 1.00 38.57 415 PRO C O 1
ATOM 20523 N N . GLY C 1 416 ? -19.765 10.711 177.280 1.00 39.40 416 GLY C N 1
ATOM 20524 C CA . GLY C 1 416 ? -19.896 10.062 178.566 1.00 39.40 416 GLY C CA 1
ATOM 20525 C C . GLY C 1 416 ? -18.967 8.885 178.738 1.00 39.40 416 GLY C C 1
ATOM 20526 O O . GLY C 1 416 ? -18.388 8.692 179.811 1.00 39.40 416 GLY C O 1
ATOM 20530 N N . ILE C 1 417 ? -18.805 8.102 177.684 1.00 38.66 417 ILE C N 1
ATOM 20531 C CA . ILE C 1 417 ? -18.066 6.846 177.736 1.00 38.66 417 ILE C CA 1
ATOM 20532 C C . ILE C 1 417 ? -16.646 7.106 177.240 1.00 38.66 417 ILE C C 1
ATOM 20533 O O . ILE C 1 417 ? -16.482 7.772 176.210 1.00 38.66 417 ILE C O 1
ATOM 20549 N N . PRO C 1 418 ? -15.609 6.595 177.910 1.00 38.19 418 PRO C N 1
ATOM 20550 C CA . PRO C 1 418 ? -14.261 6.733 177.358 1.00 38.19 418 PRO C CA 1
ATOM 20551 C C . PRO C 1 418 ? -14.026 5.810 176.178 1.00 38.19 418 PRO C C 1
ATOM 20552 O O . PRO C 1 418 ? -14.636 4.746 176.051 1.00 38.19 418 PRO C O 1
ATOM 20563 N N . ASP C 1 419 ? -13.114 6.231 175.312 1.00 35.49 419 ASP C N 1
ATOM 20564 C CA . ASP C 1 419 ? -12.680 5.413 174.192 1.00 35.49 419 ASP C CA 1
ATOM 20565 C C . ASP C 1 419 ? -11.688 4.382 174.708 1.00 35.49 419 ASP C C 1
ATOM 20566 O O . ASP C 1 419 ? -10.679 4.735 175.328 1.00 35.49 419 ASP C O 1
ATOM 20575 N N . GLY C 1 420 ? -11.986 3.114 174.462 1.00 34.55 420 GLY C N 1
ATOM 20576 C CA . GLY C 1 420 ? -11.190 2.019 174.958 1.00 34.55 420 GLY C CA 1
ATOM 20577 C C . GLY C 1 420 ? -11.684 1.399 176.240 1.00 34.55 420 GLY C C 1
ATOM 20578 O O . GLY C 1 420 ? -10.961 0.593 176.833 1.00 34.55 420 GLY C O 1
ATOM 20582 N N . TRP C 1 421 ? -12.867 1.736 176.678 1.00 37.97 421 TRP C N 1
ATOM 20583 C CA . TRP C 1 421 ? -13.387 1.188 177.914 1.00 37.97 421 TRP C CA 1
ATOM 20584 C C . TRP C 1 421 ? -13.882 -0.239 177.663 1.00 37.97 421 TRP C C 1
ATOM 20585 O O . TRP C 1 421 ? -14.529 -0.493 176.645 1.00 37.97 421 TRP C O 1
ATOM 20606 N N . PRO C 1 422 ? -13.596 -1.192 178.552 1.00 37.23 422 PRO C N 1
ATOM 20607 C CA . PRO C 1 422 ? -13.857 -2.592 178.214 1.00 37.23 422 PRO C CA 1
ATOM 20608 C C . PRO C 1 422 ? -15.330 -2.958 178.290 1.00 37.23 422 PRO C C 1
ATOM 20609 O O . PRO C 1 422 ? -16.087 -2.441 179.114 1.00 37.23 422 PRO C O 1
ATOM 20620 N N . ASP C 1 423 ? -15.721 -3.878 177.413 1.00 34.92 423 ASP C N 1
ATOM 20621 C CA . ASP C 1 423 ? -17.124 -4.235 177.204 1.00 34.92 423 ASP C CA 1
ATOM 20622 C C . ASP C 1 423 ? -17.487 -5.540 177.911 1.00 34.92 423 ASP C C 1
ATOM 20623 O O . ASP C 1 423 ? -17.893 -6.522 177.292 1.00 34.92 423 ASP C O 1
ATOM 20632 N N . THR C 1 424 ? -17.364 -5.544 179.234 1.00 37.37 424 THR C N 1
ATOM 20633 C CA . THR C 1 424 ? -17.797 -6.693 180.016 1.00 37.37 424 THR C CA 1
ATOM 20634 C C . THR C 1 424 ? -18.034 -6.251 181.450 1.00 37.37 424 THR C C 1
ATOM 20635 O O . THR C 1 424 ? -17.315 -5.390 181.962 1.00 37.37 424 THR C O 1
ATOM 20646 N N . THR C 1 425 ? -19.048 -6.837 182.082 1.00 41.37 425 THR C N 1
ATOM 20647 C CA . THR C 1 425 ? -19.461 -6.485 183.428 1.00 41.37 425 THR C CA 1
ATOM 20648 C C . THR C 1 425 ? -18.932 -7.513 184.420 1.00 41.37 425 THR C C 1
ATOM 20649 O O . THR C 1 425 ? -18.161 -8.415 184.077 1.00 41.37 425 THR C O 1
ATOM 20660 N N . ILE C 1 426 ? -19.371 -7.378 185.664 1.00 45.07 426 ILE C N 1
ATOM 20661 C CA . ILE C 1 426 ? -19.076 -8.314 186.742 1.00 45.07 426 ILE C CA 1
ATOM 20662 C C . ILE C 1 426 ? -20.206 -9.335 186.827 1.00 45.07 426 ILE C C 1
ATOM 20663 O O . ILE C 1 426 ? -21.276 -9.111 186.246 1.00 45.07 426 ILE C O 1
ATOM 20679 N N . PRO C 1 427 ? -20.022 -10.470 187.507 1.00 46.14 427 PRO C N 1
ATOM 20680 C CA . PRO C 1 427 ? -21.117 -11.443 187.597 1.00 46.14 427 PRO C CA 1
ATOM 20681 C C . PRO C 1 427 ? -22.157 -11.076 188.640 1.00 46.14 427 PRO C C 1
ATOM 20682 O O . PRO C 1 427 ? -23.352 -11.325 188.451 1.00 46.14 427 PRO C O 1
ATOM 20693 N N . GLU C 1 428 ? -21.708 -10.486 189.745 1.00 49.54 428 GLU C N 1
ATOM 20694 C CA . GLU C 1 428 ? -22.509 -10.375 190.952 1.00 49.54 428 GLU C CA 1
ATOM 20695 C C . GLU C 1 428 ? -22.291 -9.017 191.597 1.00 49.54 428 GLU C C 1
ATOM 20696 O O . GLU C 1 428 ? -21.358 -8.283 191.265 1.00 49.54 428 GLU C O 1
ATOM 20708 N N . LYS C 1 429 ? -23.178 -8.694 192.533 1.00 52.25 429 LYS C N 1
ATOM 20709 C CA . LYS C 1 429 ? -22.993 -7.547 193.406 1.00 52.25 429 LYS C CA 1
ATOM 20710 C C . LYS C 1 429 ? -21.973 -7.926 194.467 1.00 52.25 429 LYS C C 1
ATOM 20711 O O . LYS C 1 429 ? -22.089 -8.978 195.102 1.00 52.25 429 LYS C O 1
ATOM 20730 N N . LEU C 1 430 ? -20.965 -7.080 194.654 1.00 50.71 430 LEU C N 1
ATOM 20731 C CA . LEU C 1 430 ? -19.931 -7.367 195.634 1.00 50.71 430 LEU C CA 1
ATOM 20732 C C . LEU C 1 430 ? -19.178 -6.086 195.953 1.00 50.71 430 LEU C C 1
ATOM 20733 O O . LEU C 1 430 ? -19.164 -5.141 195.162 1.00 50.71 430 LEU C O 1
ATOM 20749 N N . THR C 1 431 ? -18.554 -6.074 197.135 1.00 54.05 431 THR C N 1
ATOM 20750 C CA . THR C 1 431 ? -17.814 -4.919 197.620 1.00 54.05 431 THR C CA 1
ATOM 20751 C C . THR C 1 431 ? -16.327 -5.172 197.433 1.00 54.05 431 THR C C 1
ATOM 20752 O O . THR C 1 431 ? -15.772 -6.038 198.125 1.00 54.05 431 THR C O 1
ATOM 20763 N N . PRO C 1 432 ? -15.632 -4.461 196.539 1.00 50.78 432 PRO C N 1
ATOM 20764 C CA . PRO C 1 432 ? -14.175 -4.610 196.484 1.00 50.78 432 PRO C CA 1
ATOM 20765 C C . PRO C 1 432 ? -13.508 -4.020 197.711 1.00 50.78 432 PRO C C 1
ATOM 20766 O O . PRO C 1 432 ? -13.537 -2.801 197.908 1.00 50.78 432 PRO C O 1
ATOM 20777 N N . ALA C 1 433 ? -12.948 -4.877 198.565 1.00 53.95 433 ALA C N 1
ATOM 20778 C CA . ALA C 1 433 ? -12.289 -4.423 199.787 1.00 53.95 433 ALA C CA 1
ATOM 20779 C C . ALA C 1 433 ? -10.989 -5.136 200.117 1.00 53.95 433 ALA C C 1
ATOM 20780 O O . ALA C 1 433 ? -10.182 -4.566 200.860 1.00 53.95 433 ALA C O 1
ATOM 20787 N N . GLY C 1 434 ? -10.741 -6.339 199.599 1.00 52.19 434 GLY C N 1
ATOM 20788 C CA . GLY C 1 434 ? -9.691 -7.196 200.119 1.00 52.19 434 GLY C CA 1
ATOM 20789 C C . GLY C 1 434 ? -8.675 -7.693 199.115 1.00 52.19 434 GLY C C 1
ATOM 20790 O O . GLY C 1 434 ? -8.195 -6.939 198.263 1.00 52.19 434 GLY C O 1
ATOM 20794 N N . ASP C 1 435 ? -8.342 -8.973 199.227 1.00 48.61 435 ASP C N 1
ATOM 20795 C CA . ASP C 1 435 ? -7.289 -9.620 198.466 1.00 48.61 435 ASP C CA 1
ATOM 20796 C C . ASP C 1 435 ? -7.896 -10.688 197.564 1.00 48.61 435 ASP C C 1
ATOM 20797 O O . ASP C 1 435 ? -9.115 -10.854 197.485 1.00 48.61 435 ASP C O 1
ATOM 20806 N N . TYR C 1 436 ? -7.024 -11.413 196.874 1.00 46.29 436 TYR C N 1
ATOM 20807 C CA . TYR C 1 436 ? -7.452 -12.510 196.028 1.00 46.29 436 TYR C CA 1
ATOM 20808 C C . TYR C 1 436 ? -7.783 -13.739 196.867 1.00 46.29 436 TYR C C 1
ATOM 20809 O O . TYR C 1 436 ? -7.354 -13.881 198.015 1.00 46.29 436 TYR C O 1
ATOM 20827 N N . ALA C 1 437 ? -8.563 -14.637 196.270 1.00 47.89 437 ALA C N 1
ATOM 20828 C CA . ALA C 1 437 ? -8.908 -15.901 196.904 1.00 47.89 437 ALA C CA 1
ATOM 20829 C C . ALA C 1 437 ? -9.559 -16.847 195.906 1.00 47.89 437 ALA C C 1
ATOM 20830 O O . ALA C 1 437 ? -10.477 -16.455 195.179 1.00 47.89 437 ALA C O 1
ATOM 20837 N N . ILE C 1 438 ? -9.087 -18.092 195.866 1.00 49.61 438 ILE C N 1
ATOM 20838 C CA . ILE C 1 438 ? -9.657 -19.140 195.032 1.00 49.61 438 ILE C CA 1
ATOM 20839 C C . ILE C 1 438 ? -9.622 -20.440 195.824 1.00 49.61 438 ILE C C 1
ATOM 20840 O O . ILE C 1 438 ? -8.872 -20.578 196.790 1.00 49.61 438 ILE C O 1
ATOM 20856 N N . THR C 1 439 ? -10.452 -21.397 195.410 1.00 53.23 439 THR C N 1
ATOM 20857 C CA . THR C 1 439 ? -10.518 -22.694 196.071 1.00 53.23 439 THR C CA 1
ATOM 20858 C C . THR C 1 439 ? -10.818 -23.773 195.043 1.00 53.23 439 THR C C 1
ATOM 20859 O O . THR C 1 439 ? -11.315 -23.497 193.950 1.00 53.23 439 THR C O 1
ATOM 20870 N N . ASN C 1 440 ? -10.489 -25.010 195.411 1.00 55.77 440 ASN C N 1
ATOM 20871 C CA . ASN C 1 440 ? -10.653 -26.172 194.537 1.00 55.77 440 ASN C CA 1
ATOM 20872 C C . ASN C 1 440 ? -11.928 -26.928 194.913 1.00 55.77 440 ASN C C 1
ATOM 20873 O O . ASN C 1 440 ? -11.906 -28.107 195.269 1.00 55.77 440 ASN C O 1
ATOM 20884 N N . LYS C 1 441 ? -13.055 -26.210 194.869 1.00 56.58 441 LYS C N 1
ATOM 20885 C CA . LYS C 1 441 ? -14.388 -26.813 194.949 1.00 56.58 441 LYS C CA 1
ATOM 20886 C C . LYS C 1 441 ? -14.742 -27.336 196.343 1.00 56.58 441 LYS C C 1
ATOM 20887 O O . LYS C 1 441 ? -15.887 -27.727 196.586 1.00 56.58 441 LYS C O 1
ATOM 20906 N N . SER C 1 442 ? -13.795 -27.305 197.280 1.00 58.57 442 SER C N 1
ATOM 20907 C CA . SER C 1 442 ? -13.975 -27.853 198.622 1.00 58.57 442 SER C CA 1
ATOM 20908 C C . SER C 1 442 ? -13.247 -27.028 199.674 1.00 58.57 442 SER C C 1
ATOM 20909 O O . SER C 1 442 ? -12.902 -27.538 200.743 1.00 58.57 442 SER C O 1
ATOM 20917 N N . GLY C 1 443 ? -12.993 -25.750 199.393 1.00 57.50 443 GLY C N 1
ATOM 20918 C CA . GLY C 1 443 ? -12.318 -24.869 200.313 1.00 57.50 443 GLY C CA 1
ATOM 20919 C C . GLY C 1 443 ? -10.807 -24.952 200.271 1.00 57.50 443 GLY C C 1
ATOM 20920 O O . GLY C 1 443 ? -10.134 -24.138 200.911 1.00 57.50 443 GLY C O 1
ATOM 20924 N N . ASN C 1 444 ? -10.255 -25.918 199.542 1.00 57.69 444 ASN C N 1
ATOM 20925 C CA . ASN C 1 444 ? -8.811 -26.058 199.440 1.00 57.69 444 ASN C CA 1
ATOM 20926 C C . ASN C 1 444 ? -8.243 -24.914 198.613 1.00 57.69 444 ASN C C 1
ATOM 20927 O O . ASN C 1 444 ? -8.377 -24.907 197.386 1.00 57.69 444 ASN C O 1
ATOM 20938 N N . ASP C 1 445 ? -7.615 -23.944 199.269 1.00 55.33 445 ASP C N 1
ATOM 20939 C CA . ASP C 1 445 ? -7.052 -22.822 198.540 1.00 55.33 445 ASP C CA 1
ATOM 20940 C C . ASP C 1 445 ? -5.899 -23.283 197.655 1.00 55.33 445 ASP C C 1
ATOM 20941 O O . ASP C 1 445 ? -5.210 -24.265 197.942 1.00 55.33 445 ASP C O 1
ATOM 20950 N N . ILE C 1 446 ? -5.701 -22.551 196.562 1.00 50.95 446 ILE C N 1
ATOM 20951 C CA . ILE C 1 446 ? -4.699 -22.872 195.555 1.00 50.95 446 ILE C CA 1
ATOM 20952 C C . ILE C 1 446 ? -3.618 -21.804 195.611 1.00 50.95 446 ILE C C 1
ATOM 20953 O O . ILE C 1 446 ? -3.913 -20.607 195.509 1.00 50.95 446 ILE C O 1
ATOM 20969 N N . THR C 1 447 ? -2.368 -22.244 195.769 1.00 49.44 447 THR C N 1
ATOM 20970 C CA . THR C 1 447 ? -1.218 -21.352 195.832 1.00 49.44 447 THR C CA 1
ATOM 20971 C C . THR C 1 447 ? -0.073 -21.856 194.961 1.00 49.44 447 THR C C 1
ATOM 20972 O O . THR C 1 447 ? 1.079 -21.465 195.179 1.00 49.44 447 THR C O 1
ATOM 20983 N N . THR C 1 448 ? -0.361 -22.706 193.981 1.00 47.48 448 THR C N 1
ATOM 20984 C CA . THR C 1 448 ? 0.670 -23.355 193.192 1.00 47.48 448 THR C CA 1
ATOM 20985 C C . THR C 1 448 ? 0.049 -23.833 191.890 1.00 47.48 448 THR C C 1
ATOM 20986 O O . THR C 1 448 ? -1.171 -23.978 191.779 1.00 47.48 448 THR C O 1
ATOM 20997 N N . ALA C 1 449 ? 0.908 -24.072 190.900 1.00 46.61 449 ALA C N 1
ATOM 20998 C CA . ALA C 1 449 ? 0.424 -24.470 189.585 1.00 46.61 449 ALA C CA 1
ATOM 20999 C C . ALA C 1 449 ? -0.163 -25.870 189.598 1.00 46.61 449 ALA C C 1
ATOM 21000 O O . ALA C 1 449 ? -1.078 -26.162 188.820 1.00 46.61 449 ALA C O 1
ATOM 21007 N N . ALA C 1 450 ? 0.343 -26.747 190.462 1.00 47.48 450 ALA C N 1
ATOM 21008 C CA . ALA C 1 450 ? -0.206 -28.091 190.541 1.00 47.48 450 ALA C CA 1
ATOM 21009 C C . ALA C 1 450 ? -1.645 -28.082 191.032 1.00 47.48 450 ALA C C 1
ATOM 21010 O O . ALA C 1 450 ? -2.422 -28.976 190.681 1.00 47.48 450 ALA C O 1
ATOM 21017 N N . GLY C 1 451 ? -2.020 -27.089 191.831 1.00 48.59 451 GLY C N 1
ATOM 21018 C CA . GLY C 1 451 ? -3.376 -26.985 192.326 1.00 48.59 451 GLY C CA 1
ATOM 21019 C C . GLY C 1 451 ? -4.311 -26.375 191.308 1.00 48.59 451 GLY C C 1
ATOM 21020 O O . GLY C 1 451 ? -5.436 -26.846 191.121 1.00 48.59 451 GLY C O 1
ATOM 21024 N N . TYR C 1 452 ? -3.850 -25.320 190.640 1.00 47.05 452 TYR C N 1
ATOM 21025 C CA . TYR C 1 452 ? -4.670 -24.650 189.639 1.00 47.05 452 TYR C CA 1
ATOM 21026 C C . TYR C 1 452 ? -4.936 -25.575 188.461 1.00 47.05 452 TYR C C 1
ATOM 21027 O O . TYR C 1 452 ? -6.089 -25.827 188.095 1.00 47.05 452 TYR C O 1
ATOM 21045 N N . ASP C 1 453 ? -3.869 -26.085 187.847 1.00 47.35 453 ASP C N 1
ATOM 21046 C CA . ASP C 1 453 ? -4.025 -27.005 186.730 1.00 47.35 453 ASP C CA 1
ATOM 21047 C C . ASP C 1 453 ? -4.638 -28.320 187.186 1.00 47.35 453 ASP C C 1
ATOM 21048 O O . ASP C 1 453 ? -5.380 -28.960 186.433 1.00 47.35 453 ASP C O 1
ATOM 21057 N N . GLY C 1 454 ? -4.341 -28.739 188.417 1.00 49.72 454 GLY C N 1
ATOM 21058 C CA . GLY C 1 454 ? -4.917 -29.959 188.949 1.00 49.72 454 GLY C CA 1
ATOM 21059 C C . GLY C 1 454 ? -6.373 -29.833 189.333 1.00 49.72 454 GLY C C 1
ATOM 21060 O O . GLY C 1 454 ? -7.044 -30.852 189.520 1.00 49.72 454 GLY C O 1
ATOM 21064 N N . ALA C 1 455 ? -6.875 -28.611 189.455 1.00 52.56 455 ALA C N 1
ATOM 21065 C CA . ALA C 1 455 ? -8.266 -28.402 189.802 1.00 52.56 455 ALA C CA 1
ATOM 21066 C C . ALA C 1 455 ? -9.161 -28.654 188.597 1.00 52.56 455 ALA C C 1
ATOM 21067 O O . ALA C 1 455 ? -8.742 -28.562 187.441 1.00 52.56 455 ALA C O 1
ATOM 21074 N N . ASP C 1 456 ? -10.415 -28.982 188.893 1.00 56.08 456 ASP C N 1
ATOM 21075 C CA . ASP C 1 456 ? -11.459 -29.138 187.890 1.00 56.08 456 ASP C CA 1
ATOM 21076 C C . ASP C 1 456 ? -12.316 -27.889 187.748 1.00 56.08 456 ASP C C 1
ATOM 21077 O O . ASP C 1 456 ? -12.737 -27.552 186.638 1.00 56.08 456 ASP C O 1
ATOM 21086 N N . VAL C 1 457 ? -12.576 -27.195 188.856 1.00 55.07 457 VAL C N 1
ATOM 21087 C CA . VAL C 1 457 ? -13.318 -25.941 188.851 1.00 55.07 457 VAL C CA 1
ATOM 21088 C C . VAL C 1 457 ? -12.786 -25.076 189.980 1.00 55.07 457 VAL C C 1
ATOM 21089 O O . VAL C 1 457 ? -12.094 -25.553 190.882 1.00 55.07 457 VAL C O 1
ATOM 21102 N N . ILE C 1 458 ? -13.120 -23.791 189.924 1.00 50.44 458 ILE C N 1
ATOM 21103 C CA . ILE C 1 458 ? -12.669 -22.808 190.898 1.00 50.44 458 ILE C CA 1
ATOM 21104 C C . ILE C 1 458 ? -13.872 -22.010 191.372 1.00 50.44 458 ILE C C 1
ATOM 21105 O O . ILE C 1 458 ? -14.769 -21.688 190.585 1.00 50.44 458 ILE C O 1
ATOM 21121 N N . VAL C 1 459 ? -13.881 -21.685 192.659 1.00 51.31 459 VAL C N 1
ATOM 21122 C CA . VAL C 1 459 ? -14.952 -20.897 193.253 1.00 51.31 459 VAL C CA 1
ATOM 21123 C C . VAL C 1 459 ? -14.703 -19.406 193.076 1.00 51.31 459 VAL C C 1
ATOM 21124 O O . VAL C 1 459 ? -15.606 -18.654 192.701 1.00 51.31 459 VAL C O 1
ATOM 21137 N N . ASN C 1 460 ? -13.472 -18.963 193.330 1.00 48.24 460 ASN C N 1
ATOM 21138 C CA . ASN C 1 460 ? -13.086 -17.556 193.215 1.00 48.24 460 ASN C CA 1
ATOM 21139 C C . ASN C 1 460 ? -13.918 -16.672 194.149 1.00 48.24 460 ASN C C 1
ATOM 21140 O O . ASN C 1 460 ? -14.741 -15.865 193.727 1.00 48.24 460 ASN C O 1
ATOM 21151 N N . ASN C 1 461 ? -13.672 -16.854 195.444 1.00 49.68 461 ASN C N 1
ATOM 21152 C CA . ASN C 1 461 ? -14.269 -16.011 196.476 1.00 49.68 461 ASN C CA 1
ATOM 21153 C C . ASN C 1 461 ? -13.674 -14.602 196.542 1.00 49.68 461 ASN C C 1
ATOM 21154 O O . ASN C 1 461 ? -14.008 -13.865 197.475 1.00 49.68 461 ASN C O 1
ATOM 21165 N N . THR C 1 462 ? -12.804 -14.218 195.608 1.00 48.55 462 THR C N 1
ATOM 21166 C CA . THR C 1 462 ? -12.244 -12.872 195.569 1.00 48.55 462 THR C CA 1
ATOM 21167 C C . THR C 1 462 ? -13.351 -11.823 195.504 1.00 48.55 462 THR C C 1
ATOM 21168 O O . THR C 1 462 ? -14.411 -12.037 194.912 1.00 48.55 462 THR C O 1
ATOM 21179 N N . ASN C 1 463 ? -13.088 -10.674 196.125 1.00 50.67 463 ASN C N 1
ATOM 21180 C CA . ASN C 1 463 ? -14.064 -9.602 196.271 1.00 50.67 463 ASN C CA 1
ATOM 21181 C C . ASN C 1 463 ? -14.042 -8.583 195.134 1.00 50.67 463 ASN C C 1
ATOM 21182 O O . ASN C 1 463 ? -14.851 -7.650 195.154 1.00 50.67 463 ASN C O 1
ATOM 21193 N N . PHE C 1 464 ? -13.154 -8.732 194.154 1.00 47.25 464 PHE C N 1
ATOM 21194 C CA . PHE C 1 464 ? -13.035 -7.833 193.004 1.00 47.25 464 PHE C CA 1
ATOM 21195 C C . PHE C 1 464 ? -12.944 -8.642 191.712 1.00 47.25 464 PHE C C 1
ATOM 21196 O O . PHE C 1 464 ? -12.073 -8.435 190.865 1.00 47.25 464 PHE C O 1
ATOM 21213 N N . LYS C 1 465 ? -13.889 -9.569 191.548 1.00 47.75 465 LYS C N 1
ATOM 21214 C CA . LYS C 1 465 ? -13.793 -10.663 190.590 1.00 47.75 465 LYS C CA 1
ATOM 21215 C C . LYS C 1 465 ? -13.584 -10.254 189.136 1.00 47.75 465 LYS C C 1
ATOM 21216 O O . LYS C 1 465 ? -12.504 -10.467 188.586 1.00 47.75 465 LYS C O 1
ATOM 21235 N N . GLY C 1 466 ? -14.596 -9.667 188.506 1.00 43.80 466 GLY C N 1
ATOM 21236 C CA . GLY C 1 466 ? -14.606 -9.529 187.061 1.00 43.80 466 GLY C CA 1
ATOM 21237 C C . GLY C 1 466 ? -14.154 -8.198 186.504 1.00 43.80 466 GLY C C 1
ATOM 21238 O O . GLY C 1 466 ? -14.916 -7.564 185.770 1.00 43.80 466 GLY C O 1
ATOM 21242 N N . MET C 1 467 ? -12.932 -7.772 186.812 1.00 42.95 467 MET C N 1
ATOM 21243 C CA . MET C 1 467 ? -12.453 -6.441 186.460 1.00 42.95 467 MET C CA 1
ATOM 21244 C C . MET C 1 467 ? -11.062 -6.529 185.833 1.00 42.95 467 MET C C 1
ATOM 21245 O O . MET C 1 467 ? -10.510 -7.614 185.641 1.00 42.95 467 MET C O 1
ATOM 21259 N N . TYR C 1 468 ? -10.506 -5.363 185.500 1.00 38.73 468 TYR C N 1
ATOM 21260 C CA . TYR C 1 468 ? -9.290 -5.231 184.712 1.00 38.73 468 TYR C CA 1
ATOM 21261 C C . TYR C 1 468 ? -8.272 -4.379 185.462 1.00 38.73 468 TYR C C 1
ATOM 21262 O O . TYR C 1 468 ? -8.613 -3.325 186.000 1.00 38.73 468 TYR C O 1
ATOM 21280 N N . ILE C 1 469 ? -7.008 -4.807 185.448 1.00 40.16 469 ILE C N 1
ATOM 21281 C CA . ILE C 1 469 ? -6.043 -4.340 186.442 1.00 40.16 469 ILE C CA 1
ATOM 21282 C C . ILE C 1 469 ? -5.577 -2.908 186.171 1.00 40.16 469 ILE C C 1
ATOM 21283 O O . ILE C 1 469 ? -5.495 -2.097 187.098 1.00 40.16 469 ILE C O 1
ATOM 21299 N N . CYS C 1 470 ? -5.216 -2.575 184.932 1.00 39.81 470 CYS C N 1
ATOM 21300 C CA . CYS C 1 470 ? -5.121 -1.163 184.549 1.00 39.81 470 CYS C CA 1
ATOM 21301 C C . CYS C 1 470 ? -4.179 -0.273 185.368 1.00 39.81 470 CYS C C 1
ATOM 21302 O O . CYS C 1 470 ? -4.638 0.491 186.222 1.00 39.81 470 CYS C O 1
ATOM 21310 N N . GLY C 1 471 ? -2.873 -0.383 185.129 1.00 41.32 471 GLY C N 1
ATOM 21311 C CA . GLY C 1 471 ? -1.811 0.202 185.939 1.00 41.32 471 GLY C CA 1
ATOM 21312 C C . GLY C 1 471 ? -1.975 1.551 186.629 1.00 41.32 471 GLY C C 1
ATOM 21313 O O . GLY C 1 471 ? -1.447 1.720 187.732 1.00 41.32 471 GLY C O 1
ATOM 21317 N N . SER C 1 472 ? -2.674 2.517 186.031 1.00 42.77 472 SER C N 1
ATOM 21318 C CA . SER C 1 472 ? -3.093 3.716 186.764 1.00 42.77 472 SER C CA 1
ATOM 21319 C C . SER C 1 472 ? -1.986 4.606 187.322 1.00 42.77 472 SER C C 1
ATOM 21320 O O . SER C 1 472 ? -1.706 4.538 188.522 1.00 42.77 472 SER C O 1
ATOM 21328 N N . LEU C 1 473 ? -1.309 5.376 186.463 1.00 42.02 473 LEU C N 1
ATOM 21329 C CA . LEU C 1 473 ? -0.392 6.431 186.907 1.00 42.02 473 LEU C CA 1
ATOM 21330 C C . LEU C 1 473 ? -0.908 7.239 188.099 1.00 42.02 473 LEU C C 1
ATOM 21331 O O . LEU C 1 473 ? -0.167 7.478 189.056 1.00 42.02 473 LEU C O 1
ATOM 21347 N N . GLN C 1 474 ? -2.155 7.710 188.040 1.00 44.90 474 GLN C N 1
ATOM 21348 C CA . GLN C 1 474 ? -2.848 8.311 189.189 1.00 44.90 474 GLN C CA 1
ATOM 21349 C C . GLN C 1 474 ? -2.106 9.532 189.741 1.00 44.90 474 GLN C C 1
ATOM 21350 O O . GLN C 1 474 ? -1.563 9.524 190.848 1.00 44.90 474 GLN C O 1
ATOM 21364 N N . ARG C 1 475 ? -2.107 10.582 188.943 1.00 44.48 475 ARG C N 1
ATOM 21365 C CA . ARG C 1 475 ? -1.581 11.867 189.371 1.00 44.48 475 ARG C CA 1
ATOM 21366 C C . ARG C 1 475 ? -2.661 12.702 190.054 1.00 44.48 475 ARG C C 1
ATOM 21367 O O . ARG C 1 475 ? -3.857 12.531 189.817 1.00 44.48 475 ARG C O 1
ATOM 21388 N N . ALA C 1 476 ? -2.214 13.641 190.883 1.00 48.26 476 ALA C N 1
ATOM 21389 C CA . ALA C 1 476 ? -3.081 14.651 191.477 1.00 48.26 476 ALA C CA 1
ATOM 21390 C C . ALA C 1 476 ? -2.193 15.689 192.145 1.00 48.26 476 ALA C C 1
ATOM 21391 O O . ALA C 1 476 ? -0.979 15.504 192.269 1.00 48.26 476 ALA C O 1
ATOM 21398 N N . TRP C 1 477 ? -2.812 16.783 192.580 1.00 48.43 477 TRP C N 1
ATOM 21399 C CA . TRP C 1 477 ? -2.105 17.840 193.296 1.00 48.43 477 TRP C CA 1
ATOM 21400 C C . TRP C 1 477 ? -2.165 17.531 194.785 1.00 48.43 477 TRP C C 1
ATOM 21401 O O . TRP C 1 477 ? -3.236 17.594 195.396 1.00 48.43 477 TRP C O 1
ATOM 21422 N N . GLY C 1 478 ? -1.016 17.198 195.363 1.00 48.21 478 GLY C N 1
ATOM 21423 C CA . GLY C 1 478 ? -0.907 16.919 196.777 1.00 48.21 478 GLY C CA 1
ATOM 21424 C C . GLY C 1 478 ? -0.910 15.455 197.149 1.00 48.21 478 GLY C C 1
ATOM 21425 O O . GLY C 1 478 ? -0.856 15.143 198.346 1.00 48.21 478 GLY C O 1
ATOM 21429 N N . ASP C 1 479 ? -0.970 14.550 196.173 1.00 48.48 479 ASP C N 1
ATOM 21430 C CA . ASP C 1 479 ? -0.952 13.111 196.427 1.00 48.48 479 ASP C CA 1
ATOM 21431 C C . ASP C 1 479 ? 0.462 12.622 196.144 1.00 48.48 479 ASP C C 1
ATOM 21432 O O . ASP C 1 479 ? 0.757 12.083 195.077 1.00 48.48 479 ASP C O 1
ATOM 21441 N N . LYS C 1 480 ? 1.337 12.811 197.125 1.00 47.80 480 LYS C N 1
ATOM 21442 C CA . LYS C 1 480 ? 2.731 12.410 197.033 1.00 47.80 480 LYS C CA 1
ATOM 21443 C C . LYS C 1 480 ? 2.928 10.905 197.097 1.00 47.80 480 LYS C C 1
ATOM 21444 O O . LYS C 1 480 ? 4.054 10.439 196.901 1.00 47.80 480 LYS C O 1
ATOM 21463 N N . LYS C 1 481 ? 1.883 10.136 197.373 1.00 47.29 481 LYS C N 1
ATOM 21464 C CA . LYS C 1 481 ? 2.022 8.698 197.502 1.00 47.29 481 LYS C CA 1
ATOM 21465 C C . LYS C 1 481 ? 2.020 8.061 196.123 1.00 47.29 481 LYS C C 1
ATOM 21466 O O . LYS C 1 481 ? 1.340 8.531 195.208 1.00 47.29 481 LYS C O 1
ATOM 21485 N N . ILE C 1 482 ? 2.803 6.991 195.976 1.00 45.12 482 ILE C N 1
ATOM 21486 C CA . ILE C 1 482 ? 2.851 6.295 194.703 1.00 45.12 482 ILE C CA 1
ATOM 21487 C C . ILE C 1 482 ? 1.483 5.713 194.373 1.00 45.12 482 ILE C C 1
ATOM 21488 O O . ILE C 1 482 ? 0.648 5.456 195.248 1.00 45.12 482 ILE C O 1
ATOM 21504 N N . SER C 1 483 ? 1.268 5.490 193.088 1.00 44.40 483 SER C N 1
ATOM 21505 C CA . SER C 1 483 ? -0.026 5.092 192.589 1.00 44.40 483 SER C CA 1
ATOM 21506 C C . SER C 1 483 ? -0.298 3.627 192.908 1.00 44.40 483 SER C C 1
ATOM 21507 O O . SER C 1 483 ? 0.585 2.869 193.319 1.00 44.40 483 SER C O 1
ATOM 21515 N N . ASN C 1 484 ? -1.549 3.235 192.697 1.00 44.56 484 ASN C N 1
ATOM 21516 C CA . ASN C 1 484 ? -2.014 1.890 192.972 1.00 44.56 484 ASN C CA 1
ATOM 21517 C C . ASN C 1 484 ? -2.919 1.469 191.831 1.00 44.56 484 ASN C C 1
ATOM 21518 O O . ASN C 1 484 ? -3.676 2.287 191.302 1.00 44.56 484 ASN C O 1
ATOM 21529 N N . THR C 1 485 ? -2.828 0.200 191.449 1.00 43.07 485 THR C N 1
ATOM 21530 C CA . THR C 1 485 ? -3.569 -0.299 190.303 1.00 43.07 485 THR C CA 1
ATOM 21531 C C . THR C 1 485 ? -5.070 -0.175 190.529 1.00 43.07 485 THR C C 1
ATOM 21532 O O . THR C 1 485 ? -5.547 0.020 191.648 1.00 43.07 485 THR C O 1
ATOM 21543 N N . ALA C 1 486 ? -5.813 -0.305 189.435 1.00 42.79 486 ALA C N 1
ATOM 21544 C CA . ALA C 1 486 ? -7.245 -0.073 189.391 1.00 42.79 486 ALA C CA 1
ATOM 21545 C C . ALA C 1 486 ? -7.986 -1.357 189.052 1.00 42.79 486 ALA C C 1
ATOM 21546 O O . ALA C 1 486 ? -7.393 -2.395 188.764 1.00 42.79 486 ALA C O 1
ATOM 21553 N N . PHE C 1 487 ? -9.312 -1.283 189.129 1.00 42.81 487 PHE C N 1
ATOM 21554 C CA . PHE C 1 487 ? -10.172 -2.400 188.752 1.00 42.81 487 PHE C CA 1
ATOM 21555 C C . PHE C 1 487 ? -11.454 -1.796 188.207 1.00 42.81 487 PHE C C 1
ATOM 21556 O O . PHE C 1 487 ? -12.177 -1.122 188.943 1.00 42.81 487 PHE C O 1
ATOM 21573 N N . ILE C 1 488 ? -11.724 -2.027 186.925 1.00 40.14 488 ILE C N 1
ATOM 21574 C CA . ILE C 1 488 ? -12.745 -1.283 186.203 1.00 40.14 488 ILE C CA 1
ATOM 21575 C C . ILE C 1 488 ? -13.755 -2.222 185.565 1.00 40.14 488 ILE C C 1
ATOM 21576 O O . ILE C 1 488 ? -13.426 -3.326 185.125 1.00 40.14 488 ILE C O 1
ATOM 21592 N N . THR C 1 489 ? -14.989 -1.740 185.495 1.00 41.10 489 THR C N 1
ATOM 21593 C CA . THR C 1 489 ? -16.113 -2.373 184.819 1.00 41.10 489 THR C CA 1
ATOM 21594 C C . THR C 1 489 ? -17.206 -1.328 184.687 1.00 41.10 489 THR C C 1
ATOM 21595 O O . THR C 1 489 ? -17.132 -0.247 185.275 1.00 41.10 489 THR C O 1
ATOM 21606 N N . THR C 1 490 ? -18.213 -1.656 183.887 1.00 41.12 490 THR C N 1
ATOM 21607 C CA . THR C 1 490 ? -19.467 -0.925 183.921 1.00 41.12 490 THR C CA 1
ATOM 21608 C C . THR C 1 490 ? -20.328 -1.488 185.037 1.00 41.12 490 THR C C 1
ATOM 21609 O O . THR C 1 490 ? -20.588 -2.695 185.083 1.00 41.12 490 THR C O 1
ATOM 21620 N N . ALA C 1 491 ? -20.758 -0.616 185.939 1.00 45.78 491 ALA C N 1
ATOM 21621 C CA . ALA C 1 491 ? -21.546 -1.030 187.083 1.00 45.78 491 ALA C CA 1
ATOM 21622 C C . ALA C 1 491 ? -22.067 0.214 187.777 1.00 45.78 491 ALA C C 1
ATOM 21623 O O . ALA C 1 491 ? -21.530 1.312 187.608 1.00 45.78 491 ALA C O 1
ATOM 21630 N N . THR C 1 492 ? -23.124 0.026 188.556 1.00 49.82 492 THR C N 1
ATOM 21631 C CA . THR C 1 492 ? -23.679 1.097 189.367 1.00 49.82 492 THR C CA 1
ATOM 21632 C C . THR C 1 492 ? -22.810 1.248 190.610 1.00 49.82 492 THR C C 1
ATOM 21633 O O . THR C 1 492 ? -21.771 0.602 190.749 1.00 49.82 492 THR C O 1
ATOM 21644 N N . LYS C 1 493 ? -23.229 2.103 191.536 1.00 52.81 493 LYS C N 1
ATOM 21645 C CA . LYS C 1 493 ? -22.536 2.256 192.805 1.00 52.81 493 LYS C CA 1
ATOM 21646 C C . LYS C 1 493 ? -23.544 2.711 193.844 1.00 52.81 493 LYS C C 1
ATOM 21647 O O . LYS C 1 493 ? -24.284 3.669 193.601 1.00 52.81 493 LYS C O 1
ATOM 21666 N N . VAL C 1 494 ? -23.588 2.015 194.981 1.00 58.38 494 VAL C N 1
ATOM 21667 C CA . VAL C 1 494 ? -24.347 2.500 196.127 1.00 58.38 494 VAL C CA 1
ATOM 21668 C C . VAL C 1 494 ? -23.449 2.509 197.355 1.00 58.38 494 VAL C C 1
ATOM 21669 O O . VAL C 1 494 ? -23.466 1.577 198.167 1.00 58.38 494 VAL C O 1
ATOM 21682 N N . ASP C 1 495 ? -22.651 3.567 197.485 1.00 62.03 495 ASP C N 1
ATOM 21683 C CA . ASP C 1 495 ? -21.966 4.006 198.701 1.00 62.03 495 ASP C CA 1
ATOM 21684 C C . ASP C 1 495 ? -20.857 3.092 199.226 1.00 62.03 495 ASP C C 1
ATOM 21685 O O . ASP C 1 495 ? -20.004 3.552 199.991 1.00 62.03 495 ASP C O 1
ATOM 21694 N N . ASN C 1 496 ? -20.838 1.816 198.834 1.00 59.00 496 ASN C N 1
ATOM 21695 C CA . ASN C 1 496 ? -19.698 0.935 199.080 1.00 59.00 496 ASN C CA 1
ATOM 21696 C C . ASN C 1 496 ? -19.428 -0.059 197.965 1.00 59.00 496 ASN C C 1
ATOM 21697 O O . ASN C 1 496 ? -18.296 -0.543 197.864 1.00 59.00 496 ASN C O 1
ATOM 21708 N N . ALA C 1 497 ? -20.413 -0.384 197.135 1.00 54.60 497 ALA C N 1
ATOM 21709 C CA . ALA C 1 497 ? -20.412 -1.570 196.297 1.00 54.60 497 ALA C CA 1
ATOM 21710 C C . ALA C 1 497 ? -20.652 -1.189 194.841 1.00 54.60 497 ALA C C 1
ATOM 21711 O O . ALA C 1 497 ? -20.656 -0.014 194.471 1.00 54.60 497 ALA C O 1
ATOM 21718 N N . ILE C 1 498 ? -20.855 -2.214 194.020 1.00 50.49 498 ILE C N 1
ATOM 21719 C CA . ILE C 1 498 ? -21.166 -2.066 192.604 1.00 50.49 498 ILE C CA 1
ATOM 21720 C C . ILE C 1 498 ? -22.023 -3.252 192.192 1.00 50.49 498 ILE C C 1
ATOM 21721 O O . ILE C 1 498 ? -21.766 -4.386 192.606 1.00 50.49 498 ILE C O 1
ATOM 21737 N N . GLU C 1 499 ? -23.049 -2.985 191.376 1.00 49.67 499 GLU C N 1
ATOM 21738 C CA . GLU C 1 499 ? -23.941 -4.014 190.874 1.00 49.67 499 GLU C CA 1
ATOM 21739 C C . GLU C 1 499 ? -23.742 -4.192 189.371 1.00 49.67 499 GLU C C 1
ATOM 21740 O O . GLU C 1 499 ? -23.461 -3.220 188.666 1.00 49.67 499 GLU C O 1
ATOM 21752 N N . PRO C 1 500 ? -23.901 -5.409 188.835 1.00 48.07 500 PRO C N 1
ATOM 21753 C CA . PRO C 1 500 ? -23.683 -5.592 187.397 1.00 48.07 500 PRO C CA 1
ATOM 21754 C C . PRO C 1 500 ? -24.759 -4.940 186.550 1.00 48.07 500 PRO C C 1
ATOM 21755 O O . PRO C 1 500 ? -25.907 -5.396 186.531 1.00 48.07 500 PRO C O 1
ATOM 21766 N N . SER C 1 501 ? -24.394 -3.871 185.849 1.00 44.93 501 SER C N 1
ATOM 21767 C CA . SER C 1 501 ? -25.281 -3.175 184.923 1.00 44.93 501 SER C CA 1
ATOM 21768 C C . SER C 1 501 ? -24.609 -3.165 183.561 1.00 44.93 501 SER C C 1
ATOM 21769 O O . SER C 1 501 ? -23.598 -2.483 183.367 1.00 44.93 501 SER C O 1
ATOM 21777 N N . ASN C 1 502 ? -25.183 -3.911 182.619 1.00 40.01 502 ASN C N 1
ATOM 21778 C CA . ASN C 1 502 ? -24.596 -4.104 181.301 1.00 40.01 502 ASN C CA 1
ATOM 21779 C C . ASN C 1 502 ? -25.063 -3.080 180.279 1.00 40.01 502 ASN C C 1
ATOM 21780 O O . ASN C 1 502 ? -25.074 -3.375 179.077 1.00 40.01 502 ASN C O 1
ATOM 21791 N N . VAL C 1 503 ? -25.454 -1.890 180.723 1.00 39.89 503 VAL C N 1
ATOM 21792 C CA . VAL C 1 503 ? -25.829 -0.797 179.838 1.00 39.89 503 VAL C CA 1
ATOM 21793 C C . VAL C 1 503 ? -24.959 0.385 180.237 1.00 39.89 503 VAL C C 1
ATOM 21794 O O . VAL C 1 503 ? -25.185 1.019 181.273 1.00 39.89 503 VAL C O 1
ATOM 21807 N N . ILE C 1 504 ? -23.965 0.679 179.420 1.00 39.88 504 ILE C N 1
ATOM 21808 C CA . ILE C 1 504 ? -22.964 1.683 179.753 1.00 39.88 504 ILE C CA 1
ATOM 21809 C C . ILE C 1 504 ? -23.536 3.077 179.546 1.00 39.88 504 ILE C C 1
ATOM 21810 O O . ILE C 1 504 ? -24.307 3.323 178.614 1.00 39.88 504 ILE C O 1
ATOM 21826 N N . ASP C 1 505 ? -23.123 3.997 180.411 1.00 43.66 505 ASP C N 1
ATOM 21827 C CA . ASP C 1 505 ? -23.622 5.362 180.454 1.00 43.66 505 ASP C CA 1
ATOM 21828 C C . ASP C 1 505 ? -22.496 6.246 180.981 1.00 43.66 505 ASP C C 1
ATOM 21829 O O . ASP C 1 505 ? -21.361 5.795 181.157 1.00 43.66 505 ASP C O 1
ATOM 21838 N N . MET C 1 506 ? -22.814 7.513 181.236 1.00 44.72 506 MET C N 1
ATOM 21839 C CA . MET C 1 506 ? -21.890 8.405 181.920 1.00 44.72 506 MET C CA 1
ATOM 21840 C C . MET C 1 506 ? -21.694 8.015 183.379 1.00 44.72 506 MET C C 1
ATOM 21841 O O . MET C 1 506 ? -20.701 8.428 183.986 1.00 44.72 506 MET C O 1
ATOM 21855 N N . THR C 1 507 ? -22.609 7.227 183.947 1.00 44.74 507 THR C N 1
ATOM 21856 C CA . THR C 1 507 ? -22.589 6.849 185.354 1.00 44.74 507 THR C CA 1
ATOM 21857 C C . THR C 1 507 ? -22.231 5.387 185.577 1.00 44.74 507 THR C C 1
ATOM 21858 O O . THR C 1 507 ? -22.349 4.900 186.706 1.00 44.74 507 THR C O 1
ATOM 21869 N N . LYS C 1 508 ? -21.797 4.679 184.537 1.00 43.76 508 LYS C N 1
ATOM 21870 C CA . LYS C 1 508 ? -21.500 3.254 184.604 1.00 43.76 508 LYS C CA 1
ATOM 21871 C C . LYS C 1 508 ? -20.023 3.080 184.290 1.00 43.76 508 LYS C C 1
ATOM 21872 O O . LYS C 1 508 ? -19.632 2.278 183.440 1.00 43.76 508 LYS C O 1
ATOM 21891 N N . ILE C 1 509 ? -19.202 3.888 184.946 1.00 42.07 509 ILE C N 1
ATOM 21892 C CA . ILE C 1 509 ? -17.762 3.931 184.707 1.00 42.07 509 ILE C CA 1
ATOM 21893 C C . ILE C 1 509 ? -17.131 3.786 186.088 1.00 42.07 509 ILE C C 1
ATOM 21894 O O . ILE C 1 509 ? -16.851 4.775 186.767 1.00 42.07 509 ILE C O 1
ATOM 21910 N N . ALA C 1 510 ? -16.886 2.548 186.498 1.00 42.58 510 ALA C N 1
ATOM 21911 C CA . ALA C 1 510 ? -16.446 2.237 187.847 1.00 42.58 510 ALA C CA 1
ATOM 21912 C C . ALA C 1 510 ? -14.936 2.082 187.906 1.00 42.58 510 ALA C C 1
ATOM 21913 O O . ALA C 1 510 ? -14.300 1.616 186.958 1.00 42.58 510 ALA C O 1
ATOM 21920 N N . VAL C 1 511 ? -14.367 2.487 189.040 1.00 44.40 511 VAL C N 1
ATOM 21921 C CA . VAL C 1 511 ? -12.936 2.398 189.287 1.00 44.40 511 VAL C CA 1
ATOM 21922 C C . VAL C 1 511 ? -12.740 2.047 190.753 1.00 44.40 511 VAL C C 1
ATOM 21923 O O . VAL C 1 511 ? -13.527 2.443 191.615 1.00 44.40 511 VAL C O 1
ATOM 21936 N N . TYR C 1 512 ? -11.689 1.277 191.031 1.00 46.68 512 TYR C N 1
ATOM 21937 C CA . TYR C 1 512 ? -11.308 0.913 192.396 1.00 46.68 512 TYR C CA 1
ATOM 21938 C C . TYR C 1 512 ? -9.783 0.900 192.442 1.00 46.68 512 TYR C C 1
ATOM 21939 O O . TYR C 1 512 ? -9.165 -0.120 192.126 1.00 46.68 512 TYR C O 1
ATOM 21957 N N . GLN C 1 513 ? -9.181 2.036 192.837 1.00 45.99 513 GLN C N 1
ATOM 21958 C CA . GLN C 1 513 ? -7.730 2.166 192.793 1.00 45.99 513 GLN C CA 1
ATOM 21959 C C . GLN C 1 513 ? -7.088 2.886 193.970 1.00 45.99 513 GLN C C 1
ATOM 21960 O O . GLN C 1 513 ? -5.866 3.058 193.950 1.00 45.99 513 GLN C O 1
ATOM 21974 N N . ASP C 1 514 ? -7.842 3.308 194.983 1.00 49.21 514 ASP C N 1
ATOM 21975 C CA . ASP C 1 514 ? -7.260 3.919 196.179 1.00 49.21 514 ASP C CA 1
ATOM 21976 C C . ASP C 1 514 ? -6.468 5.183 195.829 1.00 49.21 514 ASP C C 1
ATOM 21977 O O . ASP C 1 514 ? -5.244 5.233 195.941 1.00 49.21 514 ASP C O 1
ATOM 21986 N N . THR C 1 515 ? -7.197 6.212 195.399 1.00 49.87 515 THR C N 1
ATOM 21987 C CA . THR C 1 515 ? -6.554 7.484 195.070 1.00 49.87 515 THR C CA 1
ATOM 21988 C C . THR C 1 515 ? -6.307 8.368 196.288 1.00 49.87 515 THR C C 1
ATOM 21989 O O . THR C 1 515 ? -6.522 9.577 196.209 1.00 49.87 515 THR C O 1
ATOM 22000 N N . HIS C 1 516 ? -5.767 7.763 197.344 1.00 49.35 516 HIS C N 1
ATOM 22001 C CA . HIS C 1 516 ? -5.423 8.438 198.596 1.00 49.35 516 HIS C CA 1
ATOM 22002 C C . HIS C 1 516 ? -6.242 9.687 198.868 1.00 49.35 516 HIS C C 1
ATOM 22003 O O . HIS C 1 516 ? -5.755 10.806 198.769 1.00 49.35 516 HIS C O 1
ATOM 22017 N N . VAL C 1 517 ? -7.499 9.469 199.209 1.00 55.55 517 VAL C N 1
ATOM 22018 C CA . VAL C 1 517 ? -8.442 10.538 199.518 1.00 55.55 517 VAL C CA 1
ATOM 22019 C C . VAL C 1 517 ? -8.667 10.548 201.021 1.00 55.55 517 VAL C C 1
ATOM 22020 O O . VAL C 1 517 ? -8.812 9.485 201.637 1.00 55.55 517 VAL C O 1
ATOM 22033 N N . GLY C 1 518 ? -8.668 11.740 201.617 1.00 59.38 518 GLY C N 1
ATOM 22034 C CA . GLY C 1 518 ? -9.171 11.899 202.969 1.00 59.38 518 GLY C CA 1
ATOM 22035 C C . GLY C 1 518 ? -10.087 13.093 203.137 1.00 59.38 518 GLY C C 1
ATOM 22036 O O . GLY C 1 518 ? -9.631 14.240 203.091 1.00 59.38 518 GLY C O 1
ATOM 22040 N N . LYS C 1 519 ? -11.375 12.821 203.367 1.00 61.15 519 LYS C N 1
ATOM 22041 C CA . LYS C 1 519 ? -12.414 13.798 203.701 1.00 61.15 519 LYS C CA 1
ATOM 22042 C C . LYS C 1 519 ? -12.351 15.103 202.913 1.00 61.15 519 LYS C C 1
ATOM 22043 O O . LYS C 1 519 ? -12.725 16.160 203.430 1.00 61.15 519 LYS C O 1
ATOM 22062 N N . GLU C 1 520 ? -11.895 15.043 201.666 1.00 60.20 520 GLU C N 1
ATOM 22063 C CA . GLU C 1 520 ? -11.767 16.232 200.838 1.00 60.20 520 GLU C CA 1
ATOM 22064 C C . GLU C 1 520 ? -11.832 15.810 199.381 1.00 60.20 520 GLU C C 1
ATOM 22065 O O . GLU C 1 520 ? -11.265 14.783 199.001 1.00 60.20 520 GLU C O 1
ATOM 22077 N N . VAL C 1 521 ? -12.519 16.612 198.571 1.00 57.69 521 VAL C N 1
ATOM 22078 C CA . VAL C 1 521 ? -12.534 16.381 197.136 1.00 57.69 521 VAL C CA 1
ATOM 22079 C C . VAL C 1 521 ? -11.123 16.561 196.599 1.00 57.69 521 VAL C C 1
ATOM 22080 O O . VAL C 1 521 ? -10.410 17.495 196.988 1.00 57.69 521 VAL C O 1
ATOM 22093 N N . GLN C 1 522 ? -10.713 15.662 195.706 1.00 53.07 522 GLN C N 1
ATOM 22094 C CA . GLN C 1 522 ? -9.356 15.624 195.182 1.00 53.07 522 GLN C CA 1
ATOM 22095 C C . GLN C 1 522 ? -9.298 15.855 193.680 1.00 53.07 522 GLN C C 1
ATOM 22096 O O . GLN C 1 522 ? -8.497 16.668 193.211 1.00 53.07 522 GLN C O 1
ATOM 22110 N N . THR C 1 523 ? -10.135 15.159 192.913 1.00 51.94 523 THR C N 1
ATOM 22111 C CA . THR C 1 523 ? -10.191 15.297 191.459 1.00 51.94 523 THR C CA 1
ATOM 22112 C C . THR C 1 523 ? -8.842 14.946 190.823 1.00 51.94 523 THR C C 1
ATOM 22113 O O . THR C 1 523 ? -8.125 15.788 190.281 1.00 51.94 523 THR C O 1
ATOM 22124 N N . SER C 1 524 ? -8.508 13.668 190.937 1.00 48.46 524 SER C N 1
ATOM 22125 C CA . SER C 1 524 ? -7.298 13.140 190.333 1.00 48.46 524 SER C CA 1
ATOM 22126 C C . SER C 1 524 ? -7.504 12.881 188.847 1.00 48.46 524 SER C C 1
ATOM 22127 O O . SER C 1 524 ? -8.611 12.587 188.391 1.00 48.46 524 SER C O 1
ATOM 22135 N N . ASP C 1 525 ? -6.416 13.006 188.093 1.00 45.61 525 ASP C N 1
ATOM 22136 C CA . ASP C 1 525 ? -6.358 12.585 186.703 1.00 45.61 525 ASP C CA 1
ATOM 22137 C C . ASP C 1 525 ? -5.660 11.238 186.644 1.00 45.61 525 ASP C C 1
ATOM 22138 O O . ASP C 1 525 ? -4.710 10.989 187.391 1.00 45.61 525 ASP C O 1
ATOM 22147 N N . ASP C 1 526 ? -6.138 10.369 185.761 1.00 43.22 526 ASP C N 1
ATOM 22148 C CA . ASP C 1 526 ? -5.681 8.992 185.727 1.00 43.22 526 ASP C CA 1
ATOM 22149 C C . ASP C 1 526 ? -5.659 8.483 184.298 1.00 43.22 526 ASP C C 1
ATOM 22150 O O . ASP C 1 526 ? -6.572 8.756 183.515 1.00 43.22 526 ASP C O 1
ATOM 22159 N N . THR C 1 527 ? -4.610 7.731 183.979 1.00 40.70 527 THR C N 1
ATOM 22160 C CA . THR C 1 527 ? -4.452 7.074 182.693 1.00 40.70 527 THR C CA 1
ATOM 22161 C C . THR C 1 527 ? -4.280 5.586 182.944 1.00 40.70 527 THR C C 1
ATOM 22162 O O . THR C 1 527 ? -3.534 5.184 183.842 1.00 40.70 527 THR C O 1
ATOM 22173 N N . LEU C 1 528 ? -4.978 4.778 182.156 1.00 40.33 528 LEU C N 1
ATOM 22174 C CA . LEU C 1 528 ? -5.149 3.362 182.427 1.00 40.33 528 LEU C CA 1
ATOM 22175 C C . LEU C 1 528 ? -4.870 2.577 181.159 1.00 40.33 528 LEU C C 1
ATOM 22176 O O . LEU C 1 528 ? -5.243 3.003 180.063 1.00 40.33 528 LEU C O 1
ATOM 22192 N N . SER C 1 529 ? -4.215 1.430 181.318 1.00 38.47 529 SER C N 1
ATOM 22193 C CA . SER C 1 529 ? -3.846 0.570 180.203 1.00 38.47 529 SER C CA 1
ATOM 22194 C C . SER C 1 529 ? -4.192 -0.863 180.564 1.00 38.47 529 SER C C 1
ATOM 22195 O O . SER C 1 529 ? -3.625 -1.419 181.508 1.00 38.47 529 SER C O 1
ATOM 22203 N N . LEU C 1 530 ? -5.113 -1.453 179.806 1.00 37.61 530 LEU C N 1
ATOM 22204 C CA . LEU C 1 530 ? -5.567 -2.817 180.046 1.00 37.61 530 LEU C CA 1
ATOM 22205 C C . LEU C 1 530 ? -4.396 -3.784 180.025 1.00 37.61 530 LEU C C 1
ATOM 22206 O O . LEU C 1 530 ? -3.647 -3.843 179.045 1.00 37.61 530 LEU C O 1
ATOM 22222 N N . LEU C 1 531 ? -4.245 -4.540 181.110 1.00 37.93 531 LEU C N 1
ATOM 22223 C CA . LEU C 1 531 ? -3.216 -5.565 181.229 1.00 37.93 531 LEU C CA 1
ATOM 22224 C C . LEU C 1 531 ? -3.790 -6.957 181.416 1.00 37.93 531 LEU C C 1
ATOM 22225 O O . LEU C 1 531 ? -3.421 -7.873 180.674 1.00 37.93 531 LEU C O 1
ATOM 22241 N N . GLY C 1 532 ? -4.676 -7.142 182.392 1.00 37.47 532 GLY C N 1
ATOM 22242 C CA . GLY C 1 532 ? -5.211 -8.448 182.713 1.00 37.47 532 GLY C CA 1
ATOM 22243 C C . GLY C 1 532 ? -6.653 -8.440 183.171 1.00 37.47 532 GLY C C 1
ATOM 22244 O O . GLY C 1 532 ? -7.343 -7.423 183.071 1.00 37.47 532 GLY C O 1
ATOM 22248 N N . TYR C 1 533 ? -7.109 -9.581 183.685 1.00 38.71 533 TYR C N 1
ATOM 22249 C CA . TYR C 1 533 ? -8.508 -9.797 184.027 1.00 38.71 533 TYR C CA 1
ATOM 22250 C C . TYR C 1 533 ? -8.571 -10.645 185.282 1.00 38.71 533 TYR C C 1
ATOM 22251 O O . TYR C 1 533 ? -8.037 -11.756 185.313 1.00 38.71 533 TYR C O 1
ATOM 22269 N N . THR C 1 534 ? -9.237 -10.129 186.305 1.00 42.90 534 THR C N 1
ATOM 22270 C CA . THR C 1 534 ? -9.260 -10.772 187.607 1.00 42.90 534 THR C CA 1
ATOM 22271 C C . THR C 1 534 ? -10.212 -11.956 187.684 1.00 42.90 534 THR C C 1
ATOM 22272 O O . THR C 1 534 ? -10.181 -12.685 188.681 1.00 42.90 534 THR C O 1
ATOM 22283 N N . GLY C 1 535 ? -11.061 -12.162 186.684 1.00 42.17 535 GLY C N 1
ATOM 22284 C CA . GLY C 1 535 ? -12.077 -13.187 186.769 1.00 42.17 535 GLY C CA 1
ATOM 22285 C C . GLY C 1 535 ? -11.540 -14.585 186.568 1.00 42.17 535 GLY C C 1
ATOM 22286 O O . GLY C 1 535 ? -11.791 -15.224 185.543 1.00 42.17 535 GLY C O 1
ATOM 22290 N N . ILE C 1 536 ? -10.791 -15.068 187.555 1.00 44.09 536 ILE C N 1
ATOM 22291 C CA . ILE C 1 536 ? -10.198 -16.394 187.475 1.00 44.09 536 ILE C CA 1
ATOM 22292 C C . ILE C 1 536 ? -11.293 -17.447 187.556 1.00 44.09 536 ILE C C 1
ATOM 22293 O O . ILE C 1 536 ? -12.253 -17.316 188.327 1.00 44.09 536 ILE C O 1
ATOM 22309 N N . GLY C 1 537 ? -11.147 -18.506 186.761 1.00 45.08 537 GLY C N 1
ATOM 22310 C CA . GLY C 1 537 ? -12.080 -19.608 186.761 1.00 45.08 537 GLY C CA 1
ATOM 22311 C C . GLY C 1 537 ? -13.297 -19.424 185.888 1.00 45.08 537 GLY C C 1
ATOM 22312 O O . GLY C 1 537 ? -13.964 -20.413 185.565 1.00 45.08 537 GLY C O 1
ATOM 22316 N N . GLU C 1 538 ? -13.611 -18.197 185.490 1.00 41.43 538 GLU C N 1
ATOM 22317 C CA . GLU C 1 538 ? -14.760 -17.949 184.645 1.00 41.43 538 GLU C CA 1
ATOM 22318 C C . GLU C 1 538 ? -14.539 -18.549 183.261 1.00 41.43 538 GLU C C 1
ATOM 22319 O O . GLU C 1 538 ? -13.450 -19.010 182.911 1.00 41.43 538 GLU C O 1
ATOM 22331 N N . GLN C 1 539 ? -15.607 -18.551 182.472 1.00 38.82 539 GLN C N 1
ATOM 22332 C CA . GLN C 1 539 ? -15.536 -18.981 181.089 1.00 38.82 539 GLN C CA 1
ATOM 22333 C C . GLN C 1 539 ? -14.904 -17.881 180.242 1.00 38.82 539 GLN C C 1
ATOM 22334 O O . GLN C 1 539 ? -14.547 -16.807 180.733 1.00 38.82 539 GLN C O 1
ATOM 22348 N N . ALA C 1 540 ? -14.760 -18.154 178.950 1.00 34.17 540 ALA C N 1
ATOM 22349 C CA . ALA C 1 540 ? -14.134 -17.204 178.046 1.00 34.17 540 ALA C CA 1
ATOM 22350 C C . ALA C 1 540 ? -14.941 -15.919 177.974 1.00 34.17 540 ALA C C 1
ATOM 22351 O O . ALA C 1 540 ? -16.173 -15.932 178.014 1.00 34.17 540 ALA C O 1
ATOM 22358 N N . ILE C 1 541 ? -14.228 -14.802 177.867 1.00 33.83 541 ILE C N 1
ATOM 22359 C CA . ILE C 1 541 ? -14.876 -13.503 177.821 1.00 33.83 541 ILE C CA 1
ATOM 22360 C C . ILE C 1 541 ? -15.668 -13.388 176.529 1.00 33.83 541 ILE C C 1
ATOM 22361 O O . ILE C 1 541 ? -15.218 -13.821 175.462 1.00 33.83 541 ILE C O 1
ATOM 22377 N N . GLY C 1 542 ? -16.847 -12.786 176.621 1.00 33.84 542 GLY C N 1
ATOM 22378 C CA . GLY C 1 542 ? -17.744 -12.683 175.495 1.00 33.84 542 GLY C CA 1
ATOM 22379 C C . GLY C 1 542 ? -18.656 -13.866 175.302 1.00 33.84 542 GLY C C 1
ATOM 22380 O O . GLY C 1 542 ? -19.307 -13.958 174.256 1.00 33.84 542 GLY C O 1
ATOM 22384 N N . SER C 1 543 ? -18.729 -14.769 176.273 1.00 35.49 543 SER C N 1
ATOM 22385 C CA . SER C 1 543 ? -19.555 -15.959 176.184 1.00 35.49 543 SER C CA 1
ATOM 22386 C C . SER C 1 543 ? -20.934 -15.787 176.812 1.00 35.49 543 SER C C 1
ATOM 22387 O O . SER C 1 543 ? -21.759 -16.700 176.703 1.00 35.49 543 SER C O 1
ATOM 22395 N N . ASP C 1 544 ? -21.210 -14.650 177.457 1.00 38.78 544 ASP C N 1
ATOM 22396 C CA . ASP C 1 544 ? -22.481 -14.408 178.134 1.00 38.78 544 ASP C CA 1
ATOM 22397 C C . ASP C 1 544 ? -22.961 -13.008 177.781 1.00 38.78 544 ASP C C 1
ATOM 22398 O O . ASP C 1 544 ? -22.345 -12.020 178.185 1.00 38.78 544 ASP C O 1
ATOM 22407 N N . ARG C 1 545 ? -24.073 -12.932 177.049 1.00 37.06 545 ARG C N 1
ATOM 22408 C CA . ARG C 1 545 ? -24.628 -11.646 176.644 1.00 37.06 545 ARG C CA 1
ATOM 22409 C C . ARG C 1 545 ? -25.022 -10.805 177.845 1.00 37.06 545 ARG C C 1
ATOM 22410 O O . ARG C 1 545 ? -24.863 -9.579 177.833 1.00 37.06 545 ARG C O 1
ATOM 22431 N N . ASP C 1 546 ? -25.548 -11.444 178.887 1.00 39.94 546 ASP C N 1
ATOM 22432 C CA . ASP C 1 546 ? -25.973 -10.718 180.073 1.00 39.94 546 ASP C CA 1
ATOM 22433 C C . ASP C 1 546 ? -24.822 -9.977 180.735 1.00 39.94 546 ASP C C 1
ATOM 22434 O O . ASP C 1 546 ? -25.061 -8.993 181.444 1.00 39.94 546 ASP C O 1
ATOM 22443 N N . ARG C 1 547 ? -23.584 -10.417 180.507 1.00 40.08 547 ARG C N 1
ATOM 22444 C CA . ARG C 1 547 ? -22.405 -9.742 181.022 1.00 40.08 547 ARG C CA 1
ATOM 22445 C C . ARG C 1 547 ? -21.737 -8.833 180.006 1.00 40.08 547 ARG C C 1
ATOM 22446 O O . ARG C 1 547 ? -20.948 -7.970 180.400 1.00 40.08 547 ARG C O 1
ATOM 22467 N N . VAL C 1 548 ? -22.024 -9.005 178.726 1.00 36.55 548 VAL C N 1
ATOM 22468 C CA . VAL C 1 548 ? -21.436 -8.163 177.694 1.00 36.55 548 VAL C CA 1
ATOM 22469 C C . VAL C 1 548 ? -22.192 -6.848 177.621 1.00 36.55 548 VAL C C 1
ATOM 22470 O O . VAL C 1 548 ? -23.416 -6.797 177.785 1.00 36.55 548 VAL C O 1
ATOM 22483 N N . VAL C 1 549 ? -21.455 -5.788 177.359 1.00 37.33 549 VAL C N 1
ATOM 22484 C CA . VAL C 1 549 ? -21.932 -4.426 177.516 1.00 37.33 549 VAL C CA 1
ATOM 22485 C C . VAL C 1 549 ? -22.388 -3.894 176.171 1.00 37.33 549 VAL C C 1
ATOM 22486 O O . VAL C 1 549 ? -21.819 -4.206 175.119 1.00 37.33 549 VAL C O 1
ATOM 22499 N N . ARG C 1 550 ? -23.434 -3.078 176.213 1.00 37.07 550 ARG C N 1
ATOM 22500 C CA . ARG C 1 550 ? -23.945 -2.385 175.046 1.00 37.07 550 ARG C CA 1
ATOM 22501 C C . ARG C 1 550 ? -24.421 -1.013 175.491 1.00 37.07 550 ARG C C 1
ATOM 22502 O O . ARG C 1 550 ? -24.483 -0.712 176.685 1.00 37.07 550 ARG C O 1
ATOM 22523 N N . ILE C 1 551 ? -24.755 -0.178 174.513 1.00 36.70 551 ILE C N 1
ATOM 22524 C CA . ILE C 1 551 ? -25.365 1.115 174.785 1.00 36.70 551 ILE C CA 1
ATOM 22525 C C . ILE C 1 551 ? -26.876 0.948 174.744 1.00 36.70 551 ILE C C 1
ATOM 22526 O O . ILE C 1 551 ? -27.561 1.155 175.752 1.00 36.70 551 ILE C O 1
ATOM 22542 N N . SER C 1 552 ? -27.398 0.588 173.583 1.00 36.09 552 SER C N 1
ATOM 22543 C CA . SER C 1 552 ? -28.807 0.268 173.408 1.00 36.09 552 SER C CA 1
ATOM 22544 C C . SER C 1 552 ? -29.031 -1.038 172.671 1.00 36.09 552 SER C C 1
ATOM 22545 O O . SER C 1 552 ? -29.916 -1.806 173.053 1.00 36.09 552 SER C O 1
ATOM 22553 N N . VAL C 1 553 ? -28.239 -1.316 171.639 1.00 34.07 553 VAL C N 1
ATOM 22554 C CA . VAL C 1 553 ? -28.469 -2.438 170.739 1.00 34.07 553 VAL C CA 1
ATOM 22555 C C . VAL C 1 553 ? -27.209 -3.280 170.692 1.00 34.07 553 VAL C C 1
ATOM 22556 O O . VAL C 1 553 ? -26.114 -2.757 170.461 1.00 34.07 553 VAL C O 1
ATOM 22569 N N . LEU C 1 554 ? -27.369 -4.580 170.908 1.00 33.79 554 LEU C N 1
ATOM 22570 C CA . LEU C 1 554 ? -26.276 -5.523 170.785 1.00 33.79 554 LEU C CA 1
ATOM 22571 C C . LEU C 1 554 ? -26.356 -6.157 169.407 1.00 33.79 554 LEU C C 1
ATOM 22572 O O . LEU C 1 554 ? -27.338 -6.860 169.124 1.00 33.79 554 LEU C O 1
ATOM 22588 N N . PRO C 1 555 ? -25.388 -5.946 168.517 1.00 32.80 555 PRO C N 1
ATOM 22589 C CA . PRO C 1 555 ? -25.382 -6.709 167.269 1.00 32.80 555 PRO C CA 1
ATOM 22590 C C . PRO C 1 555 ? -25.214 -8.190 167.552 1.00 32.80 555 PRO C C 1
ATOM 22591 O O . PRO C 1 555 ? -24.435 -8.590 168.418 1.00 32.80 555 PRO C O 1
ATOM 22602 N N . GLU C 1 556 ? -25.955 -9.008 166.814 1.00 32.64 556 GLU C N 1
ATOM 22603 C CA . GLU C 1 556 ? -25.971 -10.433 167.084 1.00 32.64 556 GLU C CA 1
ATOM 22604 C C . GLU C 1 556 ? -26.467 -11.168 165.852 1.00 32.64 556 GLU C C 1
ATOM 22605 O O . GLU C 1 556 ? -27.323 -10.669 165.120 1.00 32.64 556 GLU C O 1
ATOM 22617 N N . THR C 1 557 ? -25.906 -12.353 165.631 1.00 30.87 557 THR C N 1
ATOM 22618 C CA . THR C 1 557 ? -26.278 -13.219 164.526 1.00 30.87 557 THR C CA 1
ATOM 22619 C C . THR C 1 557 ? -26.490 -14.638 165.024 1.00 30.87 557 THR C C 1
ATOM 22620 O O . THR C 1 557 ? -26.142 -14.991 166.152 1.00 30.87 557 THR C O 1
ATOM 22631 N N . GLY C 1 558 ? -27.081 -15.441 164.149 1.00 30.61 558 GLY C N 1
ATOM 22632 C CA . GLY C 1 558 ? -27.140 -16.873 164.312 1.00 30.61 558 GLY C CA 1
ATOM 22633 C C . GLY C 1 558 ? -26.620 -17.551 163.069 1.00 30.61 558 GLY C C 1
ATOM 22634 O O . GLY C 1 558 ? -25.809 -16.979 162.338 1.00 30.61 558 GLY C O 1
ATOM 22638 N N . ALA C 1 559 ? -27.089 -18.762 162.808 1.00 29.58 559 ALA C N 1
ATOM 22639 C CA . ALA C 1 559 ? -26.622 -19.529 161.663 1.00 29.58 559 ALA C CA 1
ATOM 22640 C C . ALA C 1 559 ? -27.353 -19.053 160.419 1.00 29.58 559 ALA C C 1
ATOM 22641 O O . ALA C 1 559 ? -28.536 -19.350 160.231 1.00 29.58 559 ALA C O 1
ATOM 22648 N N . ARG C 1 560 ? -26.654 -18.304 159.576 1.00 28.35 560 ARG C N 1
ATOM 22649 C CA . ARG C 1 560 ? -27.173 -17.950 158.268 1.00 28.35 560 ARG C CA 1
ATOM 22650 C C . ARG C 1 560 ? -26.892 -19.088 157.303 1.00 28.35 560 ARG C C 1
ATOM 22651 O O . ARG C 1 560 ? -25.786 -19.632 157.280 1.00 28.35 560 ARG C O 1
ATOM 22672 N N . GLY C 1 561 ? -27.888 -19.440 156.505 1.00 28.00 561 GLY C N 1
ATOM 22673 C CA . GLY C 1 561 ? -27.805 -20.676 155.753 1.00 28.00 561 GLY C CA 1
ATOM 22674 C C . GLY C 1 561 ? -27.658 -21.833 156.716 1.00 28.00 561 GLY C C 1
ATOM 22675 O O . GLY C 1 561 ? -28.370 -21.929 157.721 1.00 28.00 561 GLY C O 1
ATOM 22679 N N . GLY C 1 562 ? -26.724 -22.725 156.404 1.00 28.35 562 GLY C N 1
ATOM 22680 C CA . GLY C 1 562 ? -26.257 -23.720 157.348 1.00 28.35 562 GLY C CA 1
ATOM 22681 C C . GLY C 1 562 ? -24.815 -23.458 157.705 1.00 28.35 562 GLY C C 1
ATOM 22682 O O . GLY C 1 562 ? -24.017 -24.384 157.867 1.00 28.35 562 GLY C O 1
ATOM 22686 N N . ASN C 1 563 ? -24.482 -22.178 157.821 1.00 28.73 563 ASN C N 1
ATOM 22687 C CA . ASN C 1 563 ? -23.130 -21.719 158.085 1.00 28.73 563 ASN C CA 1
ATOM 22688 C C . ASN C 1 563 ? -23.100 -21.117 159.477 1.00 28.73 563 ASN C C 1
ATOM 22689 O O . ASN C 1 563 ? -23.866 -20.197 159.776 1.00 28.73 563 ASN C O 1
ATOM 22700 N N . HIS C 1 564 ? -22.217 -21.628 160.310 1.00 29.80 564 HIS C N 1
ATOM 22701 C CA . HIS C 1 564 ? -22.220 -21.275 161.715 1.00 29.80 564 HIS C CA 1
ATOM 22702 C C . HIS C 1 564 ? -21.354 -20.043 161.954 1.00 29.80 564 HIS C C 1
ATOM 22703 O O . HIS C 1 564 ? -20.300 -19.902 161.331 1.00 29.80 564 HIS C O 1
ATOM 22717 N N . PRO C 1 565 ? -21.747 -19.130 162.844 1.00 30.11 565 PRO C N 1
ATOM 22718 C CA . PRO C 1 565 ? -20.870 -18.007 163.167 1.00 30.11 565 PRO C CA 1
ATOM 22719 C C . PRO C 1 565 ? -19.604 -18.485 163.850 1.00 30.11 565 PRO C C 1
ATOM 22720 O O . PRO C 1 565 ? -19.448 -19.656 164.196 1.00 30.11 565 PRO C O 1
ATOM 22731 N N . ILE C 1 566 ? -18.688 -17.547 164.055 1.00 29.08 566 ILE C N 1
ATOM 22732 C CA . ILE C 1 566 ? -17.444 -17.826 164.754 1.00 29.08 566 ILE C CA 1
ATOM 22733 C C . ILE C 1 566 ? -17.040 -16.619 165.576 1.00 29.08 566 ILE C C 1
ATOM 22734 O O . ILE C 1 566 ? -17.213 -15.473 165.150 1.00 29.08 566 ILE C O 1
ATOM 22750 N N . PHE C 1 567 ? -16.490 -16.886 166.746 1.00 29.97 567 PHE C N 1
ATOM 22751 C CA . PHE C 1 567 ? -15.655 -15.929 167.434 1.00 29.97 567 PHE C CA 1
ATOM 22752 C C . PHE C 1 567 ? -14.209 -16.165 167.026 1.00 29.97 567 PHE C C 1
ATOM 22753 O O . PHE C 1 567 ? -13.824 -17.263 166.623 1.00 29.97 567 PHE C O 1
ATOM 22770 N N . TYR C 1 568 ? -13.411 -15.113 167.125 1.00 29.63 568 TYR C N 1
ATOM 22771 C CA . TYR C 1 568 ? -11.966 -15.213 167.017 1.00 29.63 568 TYR C CA 1
ATOM 22772 C C . TYR C 1 568 ? -11.421 -15.222 168.434 1.00 29.63 568 TYR C C 1
ATOM 22773 O O . TYR C 1 568 ? -11.877 -14.443 169.276 1.00 29.63 568 TYR C O 1
ATOM 22791 N N . LYS C 1 569 ? -10.477 -16.115 168.707 1.00 30.72 569 LYS C N 1
ATOM 22792 C CA . LYS C 1 569 ? -10.047 -16.371 170.072 1.00 30.72 569 LYS C CA 1
ATOM 22793 C C . LYS C 1 569 ? -8.685 -15.752 170.342 1.00 30.72 569 LYS C C 1
ATOM 22794 O O . LYS C 1 569 ? -7.724 -15.993 169.606 1.00 30.72 569 LYS C O 1
ATOM 22813 N N . ASN C 1 570 ? -8.623 -14.970 171.408 1.00 30.25 570 ASN C N 1
ATOM 22814 C CA . ASN C 1 570 ? -7.410 -14.457 172.012 1.00 30.25 570 ASN C CA 1
ATOM 22815 C C . ASN C 1 570 ? -7.296 -15.055 173.407 1.00 30.25 570 ASN C C 1
ATOM 22816 O O . ASN C 1 570 ? -8.099 -15.894 173.815 1.00 30.25 570 ASN C O 1
ATOM 22827 N N . SER C 1 571 ? -6.276 -14.619 174.133 1.00 31.28 571 SER C N 1
ATOM 22828 C CA . SER C 1 571 ? -6.145 -14.899 175.549 1.00 31.28 571 SER C CA 1
ATOM 22829 C C . SER C 1 571 ? -5.741 -13.609 176.236 1.00 31.28 571 SER C C 1
ATOM 22830 O O . SER C 1 571 ? -5.116 -12.740 175.625 1.00 31.28 571 SER C O 1
ATOM 22838 N N . ILE C 1 572 ? -6.125 -13.481 177.501 1.00 34.54 572 ILE C N 1
ATOM 22839 C CA . ILE C 1 572 ? -5.798 -12.311 178.302 1.00 34.54 572 ILE C CA 1
ATOM 22840 C C . ILE C 1 572 ? -5.209 -12.750 179.632 1.00 34.54 572 ILE C C 1
ATOM 22841 O O . ILE C 1 572 ? -5.573 -13.795 180.180 1.00 34.54 572 ILE C O 1
ATOM 22857 N N . LYS C 1 573 ? -4.285 -11.942 180.129 1.00 37.71 573 LYS C N 1
ATOM 22858 C CA . LYS C 1 573 ? -3.618 -12.182 181.393 1.00 37.71 573 LYS C CA 1
ATOM 22859 C C . LYS C 1 573 ? -4.616 -12.255 182.539 1.00 37.71 573 LYS C C 1
ATOM 22860 O O . LYS C 1 573 ? -5.717 -11.704 182.469 1.00 37.71 573 LYS C O 1
ATOM 22879 N N . LEU C 1 574 ? -4.214 -12.947 183.602 1.00 39.92 574 LEU C N 1
ATOM 22880 C CA . LEU C 1 574 ? -4.968 -13.066 184.842 1.00 39.92 574 LEU C CA 1
ATOM 22881 C C . LEU C 1 574 ? -4.244 -12.326 185.965 1.00 39.92 574 LEU C C 1
ATOM 22882 O O . LEU C 1 574 ? -3.175 -11.746 185.771 1.00 39.92 574 LEU C O 1
ATOM 22898 N N . GLY C 1 575 ? -4.839 -12.354 187.155 1.00 42.86 575 GLY C N 1
ATOM 22899 C CA . GLY C 1 575 ? -4.406 -11.515 188.253 1.00 42.86 575 GLY C CA 1
ATOM 22900 C C . GLY C 1 575 ? -3.074 -11.868 188.883 1.00 42.86 575 GLY C C 1
ATOM 22901 O O . GLY C 1 575 ? -2.109 -11.108 188.756 1.00 42.86 575 GLY C O 1
ATOM 22905 N N . TYR C 1 576 ? -3.012 -13.008 189.576 1.00 45.12 576 TYR C N 1
ATOM 22906 C CA . TYR C 1 576 ? -1.790 -13.472 190.223 1.00 45.12 576 TYR C CA 1
ATOM 22907 C C . TYR C 1 576 ? -1.411 -14.886 189.816 1.00 45.12 576 TYR C C 1
ATOM 22908 O O . TYR C 1 576 ? -0.308 -15.334 190.144 1.00 45.12 576 TYR C O 1
ATOM 22926 N N . VAL C 1 577 ? -2.272 -15.583 189.135 1.00 44.04 577 VAL C N 1
ATOM 22927 C CA . VAL C 1 577 ? -1.965 -16.864 188.525 1.00 44.04 577 VAL C CA 1
ATOM 22928 C C . VAL C 1 577 ? -1.123 -16.586 187.288 1.00 44.04 577 VAL C C 1
ATOM 22929 O O . VAL C 1 577 ? -1.272 -15.547 186.641 1.00 44.04 577 VAL C O 1
ATOM 22942 N N . ILE C 1 578 ? -0.235 -17.523 186.948 1.00 43.51 578 ILE C N 1
ATOM 22943 C CA . ILE C 1 578 ? 0.709 -17.347 185.845 1.00 43.51 578 ILE C CA 1
ATOM 22944 C C . ILE C 1 578 ? 0.167 -18.066 184.611 1.00 43.51 578 ILE C C 1
ATOM 22945 O O . ILE C 1 578 ? 0.919 -18.540 183.752 1.00 43.51 578 ILE C O 1
ATOM 22961 N N . ARG C 1 579 ? -1.153 -18.151 184.530 1.00 41.79 579 ARG C N 1
ATOM 22962 C CA . ARG C 1 579 ? -1.891 -18.686 183.405 1.00 41.79 579 ARG C CA 1
ATOM 22963 C C . ARG C 1 579 ? -2.685 -17.539 182.797 1.00 41.79 579 ARG C C 1
ATOM 22964 O O . ARG C 1 579 ? -2.553 -16.380 183.209 1.00 41.79 579 ARG C O 1
ATOM 22985 N N . SER C 1 580 ? -3.509 -17.860 181.808 1.00 37.63 580 SER C N 1
ATOM 22986 C CA . SER C 1 580 ? -4.324 -16.869 181.126 1.00 37.63 580 SER C CA 1
ATOM 22987 C C . SER C 1 580 ? -5.719 -17.436 180.914 1.00 37.63 580 SER C C 1
ATOM 22988 O O . SER C 1 580 ? -6.002 -18.592 181.244 1.00 37.63 580 SER C O 1
ATOM 22996 N N . ILE C 1 581 ? -6.593 -16.604 180.361 1.00 35.78 581 ILE C N 1
ATOM 22997 C CA . ILE C 1 581 ? -7.984 -16.952 180.119 1.00 35.78 581 ILE C CA 1
ATOM 22998 C C . ILE C 1 581 ? -8.351 -16.548 178.703 1.00 35.78 581 ILE C C 1
ATOM 22999 O O . ILE C 1 581 ? -7.863 -15.537 178.188 1.00 35.78 581 ILE C O 1
ATOM 23015 N N . ASP C 1 582 ? -9.216 -17.338 178.080 1.00 32.44 582 ASP C N 1
ATOM 23016 C CA . ASP C 1 582 ? -9.575 -17.120 176.694 1.00 32.44 582 ASP C CA 1
ATOM 23017 C C . ASP C 1 582 ? -10.432 -15.872 176.549 1.00 32.44 582 ASP C C 1
ATOM 23018 O O . ASP C 1 582 ? -11.077 -15.407 177.491 1.00 32.44 582 ASP C O 1
ATOM 23027 N N . VAL C 1 583 ? -10.425 -15.330 175.337 1.00 31.62 583 VAL C N 1
ATOM 23028 C CA . VAL C 1 583 ? -11.096 -14.081 175.017 1.00 31.62 583 VAL C CA 1
ATOM 23029 C C . VAL C 1 583 ? -11.660 -14.208 173.614 1.00 31.62 583 VAL C C 1
ATOM 23030 O O . VAL C 1 583 ? -10.934 -14.559 172.680 1.00 31.62 583 VAL C O 1
ATOM 23043 N N . PHE C 1 584 ? -12.946 -13.919 173.467 1.00 31.18 584 PHE C N 1
ATOM 23044 C CA . PHE C 1 584 ? -13.635 -14.039 172.197 1.00 31.18 584 PHE C CA 1
ATOM 23045 C C . PHE C 1 584 ? -13.791 -12.676 171.544 1.00 31.18 584 PHE C C 1
ATOM 23046 O O . PHE C 1 584 ? -13.898 -11.647 172.214 1.00 31.18 584 PHE C O 1
ATOM 23063 N N . ASN C 1 585 ? -13.819 -12.691 170.214 1.00 29.15 585 ASN C N 1
ATOM 23064 C CA . ASN C 1 585 ? -13.768 -11.492 169.395 1.00 29.15 585 ASN C CA 1
ATOM 23065 C C . ASN C 1 585 ? -14.654 -11.686 168.181 1.00 29.15 585 ASN C C 1
ATOM 23066 O O . ASN C 1 585 ? -14.595 -12.728 167.524 1.00 29.15 585 ASN C O 1
ATOM 23077 N N . SER C 1 586 ? -15.462 -10.675 167.886 1.00 28.53 586 SER C N 1
ATOM 23078 C CA . SER C 1 586 ? -16.329 -10.727 166.721 1.00 28.53 586 SER C CA 1
ATOM 23079 C C . SER C 1 586 ? -15.568 -10.477 165.432 1.00 28.53 586 SER C C 1
ATOM 23080 O O . SER C 1 586 ? -15.961 -10.986 164.379 1.00 28.53 586 SER C O 1
ATOM 23088 N N . GLN C 1 587 ? -14.489 -9.704 165.497 1.00 28.30 587 GLN C N 1
ATOM 23089 C CA . GLN C 1 587 ? -13.722 -9.320 164.328 1.00 28.30 587 GLN C CA 1
ATOM 23090 C C . GLN C 1 587 ? -12.241 -9.384 164.651 1.00 28.30 587 GLN C C 1
ATOM 23091 O O . GLN C 1 587 ? -11.830 -9.463 165.810 1.00 28.30 587 GLN C O 1
ATOM 23105 N N . ILE C 1 588 ? -11.461 -9.367 163.614 1.00 28.49 588 ILE C N 1
ATOM 23106 C CA . ILE C 1 588 ? -10.051 -9.014 163.672 1.00 28.49 588 ILE C CA 1
ATOM 23107 C C . ILE C 1 588 ? -9.980 -7.500 163.569 1.00 28.49 588 ILE C C 1
ATOM 23108 O O . ILE C 1 588 ? -10.825 -6.869 162.930 1.00 28.49 588 ILE C O 1
ATOM 23124 N N . LEU C 1 589 ? -8.978 -6.898 164.203 1.00 28.69 589 LEU C N 1
ATOM 23125 C CA . LEU C 1 589 ? -8.960 -5.445 164.290 1.00 28.69 589 LEU C CA 1
ATOM 23126 C C . LEU C 1 589 ? -8.705 -4.812 162.932 1.00 28.69 589 LEU C C 1
ATOM 23127 O O . LEU C 1 589 ? -9.159 -3.692 162.675 1.00 28.69 589 LEU C O 1
ATOM 23143 N N . HIS C 1 590 ? -7.984 -5.507 162.058 1.00 27.48 590 HIS C N 1
ATOM 23144 C CA . HIS C 1 590 ? -7.810 -5.028 160.697 1.00 27.48 590 HIS C CA 1
ATOM 23145 C C . HIS C 1 590 ? -9.140 -5.001 159.960 1.00 27.48 590 HIS C C 1
ATOM 23146 O O . HIS C 1 590 ? -9.358 -4.158 159.085 1.00 27.48 590 HIS C O 1
ATOM 23160 N N . THR C 1 591 ? -10.049 -5.907 160.312 1.00 27.10 591 THR C N 1
ATOM 23161 C CA . THR C 1 591 ? -11.366 -5.917 159.691 1.00 27.10 591 THR C CA 1
ATOM 23162 C C . THR C 1 591 ? -12.192 -4.739 160.182 1.00 27.10 591 THR C C 1
ATOM 23163 O O . THR C 1 591 ? -12.916 -4.105 159.408 1.00 27.10 591 THR C O 1
ATOM 23174 N N . SER C 1 592 ? -12.095 -4.435 161.473 1.00 28.68 592 SER C N 1
ATOM 23175 C CA . SER C 1 592 ? -12.795 -3.284 162.020 1.00 28.68 592 SER C CA 1
ATOM 23176 C C . SER C 1 592 ? -12.240 -1.990 161.452 1.00 28.68 592 SER C C 1
ATOM 23177 O O . SER C 1 592 ? -12.998 -1.096 161.065 1.00 28.68 592 SER C O 1
ATOM 23185 N N . ARG C 1 593 ? -10.914 -1.875 161.392 1.00 28.68 593 ARG C N 1
ATOM 23186 C CA . ARG C 1 593 ? -10.284 -0.647 160.929 1.00 28.68 593 ARG C CA 1
ATOM 23187 C C . ARG C 1 593 ? -10.696 -0.318 159.503 1.00 28.68 593 ARG C C 1
ATOM 23188 O O . ARG C 1 593 ? -11.010 0.833 159.184 1.00 28.68 593 ARG C O 1
ATOM 23209 N N . GLN C 1 594 ? -10.703 -1.319 158.627 1.00 28.11 594 GLN C N 1
ATOM 23210 C CA . GLN C 1 594 ? -11.026 -1.067 157.230 1.00 28.11 594 GLN C CA 1
ATOM 23211 C C . GLN C 1 594 ? -12.492 -0.712 157.047 1.00 28.11 594 GLN C C 1
ATOM 23212 O O . GLN C 1 594 ? -12.832 0.066 156.150 1.00 28.11 594 GLN C O 1
ATOM 23226 N N . LEU C 1 595 ? -13.369 -1.257 157.883 1.00 28.49 595 LEU C N 1
ATOM 23227 C CA . LEU C 1 595 ? -14.792 -0.966 157.787 1.00 28.49 595 LEU C CA 1
ATOM 23228 C C . LEU C 1 595 ? -15.185 0.340 158.451 1.00 28.49 595 LEU C C 1
ATOM 23229 O O . LEU C 1 595 ? -16.336 0.761 158.309 1.00 28.49 595 LEU C O 1
ATOM 23245 N N . SER C 1 596 ? -14.276 0.978 159.181 1.00 29.98 596 SER C N 1
ATOM 23246 C CA . SER C 1 596 ? -14.547 2.301 159.716 1.00 29.98 596 SER C CA 1
ATOM 23247 C C . SER C 1 596 ? -14.212 3.394 158.720 1.00 29.98 596 SER C C 1
ATOM 23248 O O . SER C 1 596 ? -14.823 4.467 158.754 1.00 29.98 596 SER C O 1
ATOM 23256 N N . LEU C 1 597 ? -13.255 3.140 157.834 1.00 30.39 597 LEU C N 1
ATOM 23257 C CA . LEU C 1 597 ? -12.694 4.147 156.954 1.00 30.39 597 LEU C CA 1
ATOM 23258 C C . LEU C 1 597 ? -13.176 3.996 155.527 1.00 30.39 597 LEU C C 1
ATOM 23259 O O . LEU C 1 597 ? -13.571 4.982 154.898 1.00 30.39 597 LEU C O 1
ATOM 23275 N N . ASN C 1 598 ? -13.161 2.775 155.015 1.00 30.48 598 ASN C N 1
ATOM 23276 C CA . ASN C 1 598 ? -13.456 2.491 153.626 1.00 30.48 598 ASN C CA 1
ATOM 23277 C C . ASN C 1 598 ? -14.910 2.076 153.483 1.00 30.48 598 ASN C C 1
ATOM 23278 O O . ASN C 1 598 ? -15.520 1.531 154.406 1.00 30.48 598 ASN C O 1
ATOM 23289 N N . HIS C 1 599 ? -15.458 2.358 152.309 1.00 28.05 599 HIS C N 1
ATOM 23290 C CA . HIS C 1 599 ? -16.852 2.101 151.994 1.00 28.05 599 HIS C CA 1
ATOM 23291 C C . HIS C 1 599 ? -16.926 0.920 151.046 1.00 28.05 599 HIS C C 1
ATOM 23292 O O . HIS C 1 599 ? -16.212 0.883 150.040 1.00 28.05 599 HIS C O 1
ATOM 23306 N N . TYR C 1 600 ? -17.778 -0.041 151.379 1.00 27.72 600 TYR C N 1
ATOM 23307 C CA . TYR C 1 600 ? -17.898 -1.278 150.633 1.00 27.72 600 TYR C CA 1
ATOM 23308 C C . TYR C 1 600 ? -19.366 -1.580 150.396 1.00 27.72 600 TYR C C 1
ATOM 23309 O O . TYR C 1 600 ? -20.231 -1.201 151.188 1.00 27.72 600 TYR C O 1
ATOM 23327 N N . LEU C 1 601 ? -19.631 -2.272 149.296 1.00 26.56 601 LEU C N 1
ATOM 23328 C CA . LEU C 1 601 ? -20.962 -2.751 148.963 1.00 26.56 601 LEU C CA 1
ATOM 23329 C C . LEU C 1 601 ? -21.054 -4.237 149.258 1.00 26.56 601 LEU C C 1
ATOM 23330 O O . LEU C 1 601 ? -20.187 -5.014 148.846 1.00 26.56 601 LEU C O 1
ATOM 23346 N N . LEU C 1 602 ? -22.087 -4.619 149.978 1.00 27.37 602 LEU C N 1
ATOM 23347 C CA . LEU C 1 602 ? -22.412 -6.021 150.137 1.00 27.37 602 LEU C CA 1
ATOM 23348 C C . LEU C 1 602 ? -23.867 -6.082 150.573 1.00 27.37 602 LEU C C 1
ATOM 23349 O O . LEU C 1 602 ? -24.203 -5.504 151.614 1.00 27.37 602 LEU C O 1
ATOM 23365 N N . PRO C 1 603 ? -24.764 -6.740 149.842 1.00 27.46 603 PRO C N 1
ATOM 23366 C CA . PRO C 1 603 ? -26.149 -6.790 150.288 1.00 27.46 603 PRO C CA 1
ATOM 23367 C C . PRO C 1 603 ? -26.266 -7.650 151.531 1.00 27.46 603 PRO C C 1
ATOM 23368 O O . PRO C 1 603 ? -25.332 -8.392 151.868 1.00 27.46 603 PRO C O 1
ATOM 23379 N N . PRO C 1 604 ? -27.400 -7.604 152.232 1.00 28.91 604 PRO C N 1
ATOM 23380 C CA . PRO C 1 604 ? -27.526 -8.394 153.461 1.00 28.91 604 PRO C CA 1
ATOM 23381 C C . PRO C 1 604 ? -27.724 -9.881 153.237 1.00 28.91 604 PRO C C 1
ATOM 23382 O O . PRO C 1 604 ? -27.924 -10.601 154.221 1.00 28.91 604 PRO C O 1
ATOM 23393 N N . ASP C 1 605 ? -27.666 -10.370 151.998 1.00 26.06 605 ASP C N 1
ATOM 23394 C CA . ASP C 1 605 ? -27.829 -11.784 151.697 1.00 26.06 605 ASP C CA 1
ATOM 23395 C C . ASP C 1 605 ? -26.537 -12.488 151.307 1.00 26.06 605 ASP C C 1
ATOM 23396 O O . ASP C 1 605 ? -26.556 -13.706 151.113 1.00 26.06 605 ASP C O 1
ATOM 23405 N N . SER C 1 606 ? -25.423 -11.768 151.205 1.00 26.16 606 SER C N 1
ATOM 23406 C CA . SER C 1 606 ? -24.180 -12.296 150.672 1.00 26.16 606 SER C CA 1
ATOM 23407 C C . SER C 1 606 ? -23.072 -12.226 151.713 1.00 26.16 606 SER C C 1
ATOM 23408 O O . SER C 1 606 ? -23.218 -11.631 152.783 1.00 26.16 606 SER C O 1
ATOM 23416 N N . PHE C 1 607 ? -21.955 -12.861 151.367 1.00 25.95 607 PHE C N 1
ATOM 23417 C CA . PHE C 1 607 ? -20.750 -12.891 152.173 1.00 25.95 607 PHE C CA 1
ATOM 23418 C C . PHE C 1 607 ? -19.568 -12.502 151.309 1.00 25.95 607 PHE C C 1
ATOM 23419 O O . PHE C 1 607 ? -19.561 -12.736 150.100 1.00 25.95 607 PHE C O 1
ATOM 23436 N N . ALA C 1 608 ? -18.570 -11.905 151.947 1.00 25.08 608 ALA C N 1
ATOM 23437 C CA . ALA C 1 608 ? -17.260 -11.689 151.350 1.00 25.08 608 ALA C CA 1
ATOM 23438 C C . ALA C 1 608 ? -16.360 -12.815 151.831 1.00 25.08 608 ALA C C 1
ATOM 23439 O O . ALA C 1 608 ? -16.031 -12.893 153.018 1.00 25.08 608 ALA C O 1
ATOM 23446 N N . VAL C 1 609 ? -15.968 -13.673 150.917 1.00 24.88 609 VAL C N 1
ATOM 23447 C CA . VAL C 1 609 ? -15.382 -14.960 151.254 1.00 24.88 609 VAL C CA 1
ATOM 23448 C C . VAL C 1 609 ? -13.869 -14.854 151.273 1.00 24.88 609 VAL C C 1
ATOM 23449 O O . VAL C 1 609 ? -13.262 -14.169 150.443 1.00 24.88 609 VAL C O 1
ATOM 23462 N N . TYR C 1 610 ? -13.263 -15.553 152.228 1.00 26.30 610 TYR C N 1
ATOM 23463 C CA . TYR C 1 610 ? -11.820 -15.593 152.393 1.00 26.30 610 TYR C CA 1
ATOM 23464 C C . TYR C 1 610 ? -11.429 -17.028 152.683 1.00 26.30 610 TYR C C 1
ATOM 23465 O O . TYR C 1 610 ? -11.849 -17.595 153.693 1.00 26.30 610 TYR C O 1
ATOM 23483 N N . ARG C 1 611 ? -10.639 -17.611 151.794 1.00 28.61 611 ARG C N 1
ATOM 23484 C CA . ARG C 1 611 ? -10.201 -18.990 151.930 1.00 28.61 611 ARG C CA 1
ATOM 23485 C C . ARG C 1 611 ? -8.978 -19.033 152.828 1.00 28.61 611 ARG C C 1
ATOM 23486 O O . ARG C 1 611 ? -7.949 -18.427 152.517 1.00 28.61 611 ARG C O 1
ATOM 23507 N N . ILE C 1 612 ? -9.106 -19.728 153.933 1.00 30.60 612 ILE C N 1
ATOM 23508 C CA . ILE C 1 612 ? -8.023 -19.938 154.877 1.00 30.60 612 ILE C CA 1
ATOM 23509 C C . ILE C 1 612 ? -7.309 -21.215 154.481 1.00 30.60 612 ILE C C 1
ATOM 23510 O O . ILE C 1 612 ? -7.957 -22.212 154.173 1.00 30.60 612 ILE C O 1
ATOM 23526 N N . ILE C 1 613 ? -5.980 -21.196 154.505 1.00 33.55 613 ILE C N 1
ATOM 23527 C CA . ILE C 1 613 ? -5.171 -22.370 154.204 1.00 33.55 613 ILE C CA 1
ATOM 23528 C C . ILE C 1 613 ? -4.084 -22.457 155.263 1.00 33.55 613 ILE C C 1
ATOM 23529 O O . ILE C 1 613 ? -3.284 -21.527 155.412 1.00 33.55 613 ILE C O 1
ATOM 23545 N N . ASP C 1 614 ? -4.046 -23.572 155.988 1.00 40.87 614 ASP C N 1
ATOM 23546 C CA . ASP C 1 614 ? -3.014 -23.795 156.990 1.00 40.87 614 ASP C CA 1
ATOM 23547 C C . ASP C 1 614 ? -1.734 -24.303 156.324 1.00 40.87 614 ASP C C 1
ATOM 23548 O O . ASP C 1 614 ? -1.583 -24.278 155.100 1.00 40.87 614 ASP C O 1
ATOM 23557 N N . SER C 1 615 ? -0.793 -24.776 157.139 1.00 46.63 615 SER C N 1
ATOM 23558 C CA . SER C 1 615 ? 0.502 -25.208 156.633 1.00 46.63 615 SER C CA 1
ATOM 23559 C C . SER C 1 615 ? 0.442 -26.568 155.948 1.00 46.63 615 SER C C 1
ATOM 23560 O O . SER C 1 615 ? 1.161 -26.790 154.968 1.00 46.63 615 SER C O 1
ATOM 23568 N N . ASN C 1 616 ? -0.387 -27.487 156.439 1.00 46.90 616 ASN C N 1
ATOM 23569 C CA . ASN C 1 616 ? -0.518 -28.796 155.819 1.00 46.90 616 ASN C CA 1
ATOM 23570 C C . ASN C 1 616 ? -1.336 -28.771 154.540 1.00 46.90 616 ASN C C 1
ATOM 23571 O O . ASN C 1 616 ? -1.193 -29.682 153.718 1.00 46.90 616 ASN C O 1
ATOM 23582 N N . GLY C 1 617 ? -2.185 -27.763 154.360 1.00 43.15 617 GLY C N 1
ATOM 23583 C CA . GLY C 1 617 ? -3.075 -27.673 153.225 1.00 43.15 617 GLY C CA 1
ATOM 23584 C C . GLY C 1 617 ? -4.538 -27.835 153.554 1.00 43.15 617 GLY C C 1
ATOM 23585 O O . GLY C 1 617 ? -5.372 -27.726 152.649 1.00 43.15 617 GLY C O 1
ATOM 23589 N N . SER C 1 618 ? -4.878 -28.105 154.809 1.00 39.88 618 SER C N 1
ATOM 23590 C CA . SER C 1 618 ? -6.268 -28.092 155.230 1.00 39.88 618 SER C CA 1
ATOM 23591 C C . SER C 1 618 ? -6.799 -26.671 155.134 1.00 39.88 618 SER C C 1
ATOM 23592 O O . SER C 1 618 ? -6.179 -25.736 155.647 1.00 39.88 618 SER C O 1
ATOM 23600 N N . TRP C 1 619 ? -7.942 -26.506 154.470 1.00 32.28 619 TRP C N 1
ATOM 23601 C CA . TRP C 1 619 ? -8.477 -25.189 154.176 1.00 32.28 619 TRP C CA 1
ATOM 23602 C C . TRP C 1 619 ? -9.957 -25.111 154.503 1.00 32.28 619 TRP C C 1
ATOM 23603 O O . TRP C 1 619 ? -10.645 -26.122 154.654 1.00 32.28 619 TRP C O 1
ATOM 23624 N N . PHE C 1 620 ? -10.433 -23.875 154.593 1.00 31.14 620 PHE C N 1
ATOM 23625 C CA . PHE C 1 620 ? -11.836 -23.582 154.817 1.00 31.14 620 PHE C CA 1
ATOM 23626 C C . PHE C 1 620 ? -12.076 -22.118 154.497 1.00 31.14 620 PHE C C 1
ATOM 23627 O O . PHE C 1 620 ? -11.143 -21.312 154.461 1.00 31.14 620 PHE C O 1
ATOM 23644 N N . ASP C 1 621 ? -13.340 -21.790 154.260 1.00 28.61 621 ASP C N 1
ATOM 23645 C CA . ASP C 1 621 ? -13.749 -20.470 153.802 1.00 28.61 621 ASP C CA 1
ATOM 23646 C C . ASP C 1 621 ? -14.508 -19.767 154.914 1.00 28.61 621 ASP C C 1
ATOM 23647 O O . ASP C 1 621 ? -15.501 -20.295 155.423 1.00 28.61 621 ASP C O 1
ATOM 23656 N N . ILE C 1 622 ? -14.032 -18.592 155.288 1.00 27.86 622 ILE C N 1
ATOM 23657 C CA . ILE C 1 622 ? -14.750 -17.683 156.169 1.00 27.86 622 ILE C CA 1
ATOM 23658 C C . ILE C 1 622 ? -15.518 -16.701 155.304 1.00 27.86 622 ILE C C 1
ATOM 23659 O O . ILE C 1 622 ? -15.024 -16.257 154.263 1.00 27.86 622 ILE C O 1
ATOM 23675 N N . GLY C 1 623 ? -16.726 -16.356 155.740 1.00 26.23 623 GLY C N 1
ATOM 23676 C CA . GLY C 1 623 ? -17.561 -15.394 155.054 1.00 26.23 623 GLY C CA 1
ATOM 23677 C C . GLY C 1 623 ? -18.010 -14.289 155.979 1.00 26.23 623 GLY C C 1
ATOM 23678 O O . GLY C 1 623 ? -18.661 -14.546 156.993 1.00 26.23 623 GLY C O 1
ATOM 23682 N N . ILE C 1 624 ? -17.663 -13.060 155.640 1.00 25.88 624 ILE C N 1
ATOM 23683 C CA . ILE C 1 624 ? -17.952 -11.904 156.476 1.00 25.88 624 ILE C CA 1
ATOM 23684 C C . ILE C 1 624 ? -19.297 -11.332 156.064 1.00 25.88 624 ILE C C 1
ATOM 23685 O O . ILE C 1 624 ? -19.655 -11.321 154.883 1.00 25.88 624 ILE C O 1
ATOM 23701 N N . ASP C 1 625 ? -20.038 -10.850 157.049 1.00 28.50 625 ASP C N 1
ATOM 23702 C CA . ASP C 1 625 ? -21.412 -10.416 156.886 1.00 28.50 625 ASP C CA 1
ATOM 23703 C C . ASP C 1 625 ? -21.467 -8.927 156.579 1.00 28.50 625 ASP C C 1
ATOM 23704 O O . ASP C 1 625 ? -20.497 -8.189 156.757 1.00 28.50 625 ASP C O 1
ATOM 23713 N N . SER C 1 626 ? -22.632 -8.487 156.105 1.00 29.91 626 SER C N 1
ATOM 23714 C CA . SER C 1 626 ? -22.908 -7.060 156.032 1.00 29.91 626 SER C CA 1
ATOM 23715 C C . SER C 1 626 ? -22.940 -6.443 157.420 1.00 29.91 626 SER C C 1
ATOM 23716 O O . SER C 1 626 ? -22.568 -5.278 157.594 1.00 29.91 626 SER C O 1
ATOM 23724 N N . ASP C 1 627 ? -23.301 -7.270 158.398 1.00 30.92 627 ASP C N 1
ATOM 23725 C CA . ASP C 1 627 ? -23.366 -6.882 159.797 1.00 30.92 627 ASP C CA 1
ATOM 23726 C C . ASP C 1 627 ? -21.979 -6.841 160.420 1.00 30.92 627 ASP C C 1
ATOM 23727 O O . ASP C 1 627 ? -21.800 -6.304 161.504 1.00 30.92 627 ASP C O 1
ATOM 23734 N N . GLY C 1 628 ? -21.009 -7.442 159.741 1.00 28.93 628 GLY C N 1
ATOM 23735 C CA . GLY C 1 628 ? -19.634 -7.467 160.181 1.00 28.93 628 GLY C CA 1
ATOM 23736 C C . GLY C 1 628 ? -19.180 -8.760 160.808 1.00 28.93 628 GLY C C 1
ATOM 23737 O O . GLY C 1 628 ? -17.992 -8.889 161.123 1.00 28.93 628 GLY C O 1
ATOM 23741 N N . PHE C 1 629 ? -20.075 -9.715 161.001 1.00 29.40 629 PHE C N 1
ATOM 23742 C CA . PHE C 1 629 ? -19.741 -10.958 161.667 1.00 29.40 629 PHE C CA 1
ATOM 23743 C C . PHE C 1 629 ? -19.210 -11.971 160.668 1.00 29.40 629 PHE C C 1
ATOM 23744 O O . PHE C 1 629 ? -19.425 -11.862 159.460 1.00 29.40 629 PHE C O 1
ATOM 23761 N N . SER C 1 630 ? -18.517 -12.973 161.197 1.00 28.58 630 SER C N 1
ATOM 23762 C CA . SER C 1 630 ? -17.856 -13.989 160.398 1.00 28.58 630 SER C CA 1
ATOM 23763 C C . SER C 1 630 ? -18.518 -15.342 160.606 1.00 28.58 630 SER C C 1
ATOM 23764 O O . SER C 1 630 ? -19.106 -15.614 161.655 1.00 28.58 630 SER C O 1
ATOM 23772 N N . PHE C 1 631 ? -18.408 -16.183 159.583 1.00 28.45 631 PHE C N 1
ATOM 23773 C CA . PHE C 1 631 ? -19.107 -17.453 159.520 1.00 28.45 631 PHE C CA 1
ATOM 23774 C C . PHE C 1 631 ? -18.161 -18.526 159.013 1.00 28.45 631 PHE C C 1
ATOM 23775 O O . PHE C 1 631 ? -17.046 -18.249 158.568 1.00 28.45 631 PHE C O 1
ATOM 23792 N N . VAL C 1 632 ? -18.626 -19.770 159.087 1.00 30.32 632 VAL C N 1
ATOM 23793 C CA . VAL C 1 632 ? -17.853 -20.909 158.621 1.00 30.32 632 VAL C CA 1
ATOM 23794 C C . VAL C 1 632 ? -18.828 -22.034 158.322 1.00 30.32 632 VAL C C 1
ATOM 23795 O O . VAL C 1 632 ? -19.861 -22.170 158.980 1.00 30.32 632 VAL C O 1
ATOM 23808 N N . GLY C 1 633 ? -18.494 -22.844 157.325 1.00 29.67 633 GLY C N 1
ATOM 23809 C CA . GLY C 1 633 ? -19.409 -23.833 156.795 1.00 29.67 633 GLY C CA 1
ATOM 23810 C C . GLY C 1 633 ? -19.202 -25.236 157.309 1.00 29.67 633 GLY C C 1
ATOM 23811 O O . GLY C 1 633 ? -19.236 -26.196 156.536 1.00 29.67 633 GLY C O 1
ATOM 23815 N N . VAL C 1 634 ? -18.983 -25.371 158.614 1.00 32.03 634 VAL C N 1
ATOM 23816 C CA . VAL C 1 634 ? -18.719 -26.667 159.216 1.00 32.03 634 VAL C CA 1
ATOM 23817 C C . VAL C 1 634 ? -18.876 -26.518 160.719 1.00 32.03 634 VAL C C 1
ATOM 23818 O O . VAL C 1 634 ? -18.685 -25.434 161.272 1.00 32.03 634 VAL C O 1
ATOM 23831 N N . SER C 1 635 ? -19.238 -27.617 161.381 1.00 33.95 635 SER C N 1
ATOM 23832 C CA . SER C 1 635 ? -19.553 -27.554 162.802 1.00 33.95 635 SER C CA 1
ATOM 23833 C C . SER C 1 635 ? -18.300 -27.429 163.652 1.00 33.95 635 SER C C 1
ATOM 23834 O O . SER C 1 635 ? -18.343 -26.824 164.729 1.00 33.95 635 SER C O 1
ATOM 23842 N N . SER C 1 636 ? -17.186 -27.988 163.193 1.00 35.31 636 SER C N 1
ATOM 23843 C CA . SER C 1 636 ? -15.944 -27.959 163.947 1.00 35.31 636 SER C CA 1
ATOM 23844 C C . SER C 1 636 ? -14.780 -27.879 162.977 1.00 35.31 636 SER C C 1
ATOM 23845 O O . SER C 1 636 ? -14.751 -28.598 161.975 1.00 35.31 636 SER C O 1
ATOM 23853 N N . ILE C 1 637 ? -13.832 -27.001 163.285 1.00 35.72 637 ILE C N 1
ATOM 23854 C CA . ILE C 1 637 ? -12.616 -26.854 162.496 1.00 35.72 637 ILE C CA 1
ATOM 23855 C C . ILE C 1 637 ? -11.531 -27.803 162.977 1.00 35.72 637 ILE C C 1
ATOM 23856 O O . ILE C 1 637 ? -10.806 -28.384 162.168 1.00 35.72 637 ILE C O 1
ATOM 23872 N N . GLY C 1 638 ? -11.400 -27.953 164.288 1.00 41.09 638 GLY C N 1
ATOM 23873 C CA . GLY C 1 638 ? -10.349 -28.765 164.857 1.00 41.09 638 GLY C CA 1
ATOM 23874 C C . GLY C 1 638 ? -9.088 -27.970 165.106 1.00 41.09 638 GLY C C 1
ATOM 23875 O O . GLY C 1 638 ? -9.140 -26.753 165.305 1.00 41.09 638 GLY C O 1
ATOM 23879 N N . LYS C 1 639 ? -7.952 -28.655 165.095 1.00 43.69 639 LYS C N 1
ATOM 23880 C CA . LYS C 1 639 ? -6.651 -28.039 165.293 1.00 43.69 639 LYS C CA 1
ATOM 23881 C C . LYS C 1 639 ? -5.935 -27.911 163.958 1.00 43.69 639 LYS C C 1
ATOM 23882 O O . LYS C 1 639 ? -6.180 -28.680 163.025 1.00 43.69 639 LYS C O 1
ATOM 23901 N N . LEU C 1 640 ? -5.046 -26.928 163.874 1.00 41.00 640 LEU C N 1
ATOM 23902 C CA . LEU C 1 640 ? -4.415 -26.599 162.608 1.00 41.00 640 LEU C CA 1
ATOM 23903 C C . LEU C 1 640 ? -3.216 -25.696 162.845 1.00 41.00 640 LEU C C 1
ATOM 23904 O O . LEU C 1 640 ? -3.167 -24.931 163.811 1.00 41.00 640 LEU C O 1
ATOM 23920 N N . GLU C 1 641 ? -2.240 -25.829 161.949 1.00 43.88 641 GLU C N 1
ATOM 23921 C CA . GLU C 1 641 ? -0.999 -25.067 161.994 1.00 43.88 641 GLU C CA 1
ATOM 23922 C C . GLU C 1 641 ? -1.384 -23.622 161.912 1.00 43.88 641 GLU C C 1
ATOM 23923 O O . GLU C 1 641 ? -2.211 -23.278 161.078 1.00 43.88 641 GLU C O 1
ATOM 23935 N N . PHE C 1 642 ? -0.818 -22.754 162.740 1.00 37.41 642 PHE C N 1
ATOM 23936 C CA . PHE C 1 642 ? -1.242 -21.370 162.639 1.00 37.41 642 PHE C CA 1
ATOM 23937 C C . PHE C 1 642 ? -0.481 -20.444 161.696 1.00 37.41 642 PHE C C 1
ATOM 23938 O O . PHE C 1 642 ? -1.010 -19.376 161.362 1.00 37.41 642 PHE C O 1
ATOM 23955 N N . PRO C 1 643 ? 0.753 -20.803 161.302 1.00 39.71 643 PRO C N 1
ATOM 23956 C CA . PRO C 1 643 ? 1.325 -19.917 160.288 1.00 39.71 643 PRO C CA 1
ATOM 23957 C C . PRO C 1 643 ? 0.452 -20.156 159.070 1.00 39.71 643 PRO C C 1
ATOM 23958 O O . PRO C 1 643 ? 0.802 -20.929 158.188 1.00 39.71 643 PRO C O 1
ATOM 23969 N N . LEU C 1 644 ? -0.707 -19.513 159.047 1.00 35.17 644 LEU C N 1
ATOM 23970 C CA . LEU C 1 644 ? -1.654 -19.708 157.963 1.00 35.17 644 LEU C CA 1
ATOM 23971 C C . LEU C 1 644 ? -1.961 -18.374 157.294 1.00 35.17 644 LEU C C 1
ATOM 23972 O O . LEU C 1 644 ? -1.515 -17.311 157.734 1.00 35.17 644 LEU C O 1
ATOM 23988 N N . THR C 1 645 ? -2.751 -18.447 156.227 1.00 31.89 645 THR C N 1
ATOM 23989 C CA . THR C 1 645 ? -2.964 -17.347 155.303 1.00 31.89 645 THR C CA 1
ATOM 23990 C C . THR C 1 645 ? -4.452 -17.195 155.031 1.00 31.89 645 THR C C 1
ATOM 23991 O O . THR C 1 645 ? -5.278 -17.979 155.503 1.00 31.89 645 THR C O 1
ATOM 24002 N N . ALA C 1 646 ? -4.785 -16.176 154.246 1.00 28.75 646 ALA C N 1
ATOM 24003 C CA . ALA C 1 646 ? -6.164 -15.871 153.902 1.00 28.75 646 ALA C CA 1
ATOM 24004 C C . ALA C 1 646 ? -6.182 -15.174 152.553 1.00 28.75 646 ALA C C 1
ATOM 24005 O O . ALA C 1 646 ? -5.484 -14.174 152.364 1.00 28.75 646 ALA C O 1
ATOM 24012 N N . SER C 1 647 ? -6.973 -15.706 151.627 1.00 27.91 647 SER C N 1
ATOM 24013 C CA . SER C 1 647 ? -7.075 -15.183 150.275 1.00 27.91 647 SER C CA 1
ATOM 24014 C C . SER C 1 647 ? -8.533 -14.939 149.937 1.00 27.91 647 SER C C 1
ATOM 24015 O O . SER C 1 647 ? -9.395 -15.768 150.232 1.00 27.91 647 SER C O 1
ATOM 24023 N N . TYR C 1 648 ? -8.794 -13.805 149.302 1.00 25.30 648 TYR C N 1
ATOM 24024 C CA . TYR C 1 648 ? -10.143 -13.437 148.909 1.00 25.30 648 TYR C CA 1
ATOM 24025 C C . TYR C 1 648 ? -10.541 -14.214 147.669 1.00 25.30 648 TYR C C 1
ATOM 24026 O O . TYR C 1 648 ? -9.892 -14.102 146.624 1.00 25.30 648 TYR C O 1
ATOM 24044 N N . MET C 1 649 ? -11.612 -14.988 147.783 1.00 24.48 649 MET C N 1
ATOM 24045 C CA . MET C 1 649 ? -12.121 -15.774 146.675 1.00 24.48 649 MET C CA 1
ATOM 24046 C C . MET C 1 649 ? -13.219 -15.053 145.919 1.00 24.48 649 MET C C 1
ATOM 24047 O O . MET C 1 649 ? -13.214 -15.041 144.686 1.00 24.48 649 MET C O 1
ATOM 24061 N N . GLY C 1 650 ? -14.153 -14.450 146.632 1.00 23.69 650 GLY C N 1
ATOM 24062 C CA . GLY C 1 650 ? -15.142 -13.606 146.003 1.00 23.69 650 GLY C CA 1
ATOM 24063 C C . GLY C 1 650 ? -16.358 -13.441 146.887 1.00 23.69 650 GLY C C 1
ATOM 24064 O O . GLY C 1 650 ? -16.355 -13.802 148.061 1.00 23.69 650 GLY C O 1
ATOM 24068 N N . ILE C 1 651 ? -17.383 -12.881 146.292 1.00 24.85 651 ILE C N 1
ATOM 24069 C CA . ILE C 1 651 ? -18.663 -12.694 146.957 1.00 24.85 651 ILE C CA 1
ATOM 24070 C C . ILE C 1 651 ? -19.475 -13.963 146.783 1.00 24.85 651 ILE C C 1
ATOM 24071 O O . ILE C 1 651 ? -19.462 -14.586 145.715 1.00 24.85 651 ILE C O 1
ATOM 24087 N N . GLN C 1 652 ? -20.193 -14.342 147.832 1.00 24.87 652 GLN C N 1
ATOM 24088 C CA . GLN C 1 652 ? -20.941 -15.586 147.847 1.00 24.87 652 GLN C CA 1
ATOM 24089 C C . GLN C 1 652 ? -22.212 -15.392 148.647 1.00 24.87 652 GLN C C 1
ATOM 24090 O O . GLN C 1 652 ? -22.203 -14.781 149.717 1.00 24.87 652 GLN C O 1
ATOM 24104 N N . LEU C 1 653 ? -23.303 -15.906 148.101 1.00 24.41 653 LEU C N 1
ATOM 24105 C CA . LEU C 1 653 ? -24.585 -15.866 148.776 1.00 24.41 653 LEU C CA 1
ATOM 24106 C C . LEU C 1 653 ? -24.512 -16.677 150.063 1.00 24.41 653 LEU C C 1
ATOM 24107 O O . LEU C 1 653 ? -23.741 -17.632 150.180 1.00 24.41 653 LEU C O 1
ATOM 24123 N N . ALA C 1 654 ? -25.317 -16.282 151.045 1.00 26.57 654 ALA C N 1
ATOM 24124 C CA . ALA C 1 654 ? -25.167 -16.813 152.393 1.00 26.57 654 ALA C CA 1
ATOM 24125 C C . ALA C 1 654 ? -25.805 -18.178 152.586 1.00 26.57 654 ALA C C 1
ATOM 24126 O O . ALA C 1 654 ? -25.398 -18.904 153.498 1.00 26.57 654 ALA C O 1
ATOM 24133 N N . LYS C 1 655 ? -26.806 -18.533 151.780 1.00 26.32 655 LYS C N 1
ATOM 24134 C CA . LYS C 1 655 ? -27.395 -19.863 151.878 1.00 26.32 655 LYS C CA 1
ATOM 24135 C C . LYS C 1 655 ? -26.361 -20.941 151.617 1.00 26.32 655 LYS C C 1
ATOM 24136 O O . LYS C 1 655 ? -26.325 -21.964 152.310 1.00 26.32 655 LYS C O 1
ATOM 24155 N N . ILE C 1 656 ? -25.523 -20.732 150.610 1.00 24.69 656 ILE C N 1
ATOM 24156 C CA . ILE C 1 656 ? -24.627 -21.773 150.140 1.00 24.69 656 ILE C CA 1
ATOM 24157 C C . ILE C 1 656 ? -23.606 -22.074 151.223 1.00 24.69 656 ILE C C 1
ATOM 24158 O O . ILE C 1 656 ? -23.015 -21.163 151.816 1.00 24.69 656 ILE C O 1
ATOM 24174 N N . ARG C 1 657 ? -23.405 -23.355 151.494 1.00 27.79 657 ARG C N 1
ATOM 24175 C CA . ARG C 1 657 ? -22.506 -23.755 152.557 1.00 27.79 657 ARG C CA 1
ATOM 24176 C C . ARG C 1 657 ? -21.080 -23.392 152.185 1.00 27.79 657 ARG C C 1
ATOM 24177 O O . ARG C 1 657 ? -20.604 -23.722 151.095 1.00 27.79 657 ARG C O 1
ATOM 24198 N N . LEU C 1 658 ? -20.412 -22.682 153.083 1.00 27.90 658 LEU C N 1
ATOM 24199 C CA . LEU C 1 658 ? -19.031 -22.293 152.866 1.00 27.90 658 LEU C CA 1
ATOM 24200 C C . LEU C 1 658 ? -18.161 -23.536 152.773 1.00 27.90 658 LEU C C 1
ATOM 24201 O O . LEU C 1 658 ? -18.167 -24.378 153.674 1.00 27.90 658 LEU C O 1
ATOM 24217 N N . ALA C 1 659 ? -17.420 -23.653 151.677 1.00 28.69 659 ALA C N 1
ATOM 24218 C CA . ALA C 1 659 ? -16.676 -24.866 151.399 1.00 28.69 659 ALA C CA 1
ATOM 24219 C C . ALA C 1 659 ? -15.547 -25.053 152.403 1.00 28.69 659 ALA C C 1
ATOM 24220 O O . ALA C 1 659 ? -15.116 -24.119 153.081 1.00 28.69 659 ALA C O 1
ATOM 24227 N N . SER C 1 660 ? -15.067 -26.289 152.492 1.00 31.43 660 SER C N 1
ATOM 24228 C CA . SER C 1 660 ? -14.000 -26.616 153.420 1.00 31.43 660 SER C CA 1
ATOM 24229 C C . SER C 1 660 ? -13.378 -27.942 153.027 1.00 31.43 660 SER C C 1
ATOM 24230 O O . SER C 1 660 ? -13.973 -28.741 152.300 1.00 31.43 660 SER C O 1
ATOM 24238 N N . ASN C 1 661 ? -12.155 -28.152 153.506 1.00 34.39 661 ASN C N 1
ATOM 24239 C CA . ASN C 1 661 ? -11.490 -29.447 153.391 1.00 34.39 661 ASN C CA 1
ATOM 24240 C C . ASN C 1 661 ? -10.599 -29.594 154.623 1.00 34.39 661 ASN C C 1
ATOM 24241 O O . ASN C 1 661 ? -9.457 -29.130 154.637 1.00 34.39 661 ASN C O 1
ATOM 24252 N N . ILE C 1 662 ? -11.138 -30.235 155.642 1.00 37.93 662 ILE C N 1
ATOM 24253 C CA . ILE C 1 662 ? -10.437 -30.451 156.898 1.00 37.93 662 ILE C CA 1
ATOM 24254 C C . ILE C 1 662 ? -9.783 -31.822 156.864 1.00 37.93 662 ILE C C 1
ATOM 24255 O O . ILE C 1 662 ? -10.354 -32.788 156.345 1.00 37.93 662 ILE C O 1
ATOM 24271 N N . ARG C 1 663 ? -8.579 -31.910 157.418 1.00 44.42 663 ARG C N 1
ATOM 24272 C CA . ARG C 1 663 ? -7.870 -33.177 157.489 1.00 44.42 663 ARG C CA 1
ATOM 24273 C C . ARG C 1 663 ? -6.826 -33.164 158.599 1.00 44.42 663 ARG C C 1
ATOM 24274 O O . ARG C 1 663 ? -6.655 -32.168 159.301 1.00 44.42 663 ARG C O 1
#

InterPro domains:
  IPR004005 Calicivirus coat protein [PF00915] (109-396)
  IPR029053 Viral coat protein subunit [G3DSA:2.60.120.20] (129-329)
  IPR033703 Picornavirus/Calicivirus coat protein [cd00205] (164-328)

Solvent-accessible surface area: 71995 Å² total; per-residue (Å²): 98,75,38,41,83,177,106,59,124,127,127,46,34,144,167,68,121,127,60,78,157,139,66,59,35,55,60,162,81,106,44,131,45,124,120,23,86,50,90,65,86,33,11,120,49,13,35,1,17,0,10,36,70,2,94,97,1,33,18,0,2,50,8,26,3,6,8,48,10,0,63,93,2,71,124,40,13,147,98,53,2,0,2,7,2,12,0,32,1,76,2,27,12,80,33,49,64,72,27,13,12,47,0,0,3,0,39,0,4,11,10,8,31,4,41,103,44,70,24,0,19,124,29,94,38,32,48,0,19,4,162,63,134,135,59,29,101,32,61,1,46,20,68,73,30,39,78,32,8,25,22,9,48,56,79,6,1,3,5,0,0,0,0,61,61,70,5,96,23,96,150,26,119,132,71,78,94,22,31,4,70,0,34,2,36,0,42,6,7,113,81,19,117,32,60,38,82,29,0,45,51,4,44,23,35,70,1,40,31,1,30,56,0,7,14,152,40,9,89,111,1,48,0,0,24,10,142,32,69,2,65,50,23,22,34,88,91,98,0,5,1,0,2,10,5,13,31,14,57,28,39,31,36,3,0,0,25,18,96,62,157,81,5,46,0,38,5,62,34,111,101,52,28,100,3,5,39,0,74,22,76,83,108,86,18,73,13,8,1,18,12,1,12,1,6,1,0,49,87,107,14,62,11,81,48,109,55,35,1,8,41,122,120,33,134,80,102,8,112,77,76,53,40,74,85,12,132,79,28,64,5,87,9,65,8,48,1,1,8,25,0,32,24,98,10,131,31,238,62,18,191,138,151,34,58,61,0,24,0,0,0,0,43,75,92,90,93,6,0,67,57,7,60,65,6,66,106,80,45,0,1,2,31,9,47,8,39,26,48,181,135,84,35,82,1,47,0,33,0,45,46,104,3,2,0,0,2,41,41,124,14,8,4,25,71,80,111,37,1,0,20,13,48,90,26,32,70,18,22,65,86,44,32,0,54,0,0,3,2,31,0,42,5,137,16,38,90,18,168,110,57,27,53,1,5,0,0,1,1,14,38,4,0,91,27,2,26,115,53,12,13,71,15,58,97,69,5,0,0,0,3,8,1,38,11,69,84,49,28,2,2,3,0,0,0,6,28,67,0,0,3,0,0,4,20,86,69,13,58,192,26,84,48,96,3,67,6,34,38,12,10,33,41,31,4,58,66,134,3,20,28,25,101,188,142,85,64,119,133,122,72,73,105,179,62,152,132,66,88,148,135,73,57,39,53,77,158,90,79,77,83,103,67,132,24,64,45,89,74,83,37,12,127,48,44,49,27,92,0,30,57,101,27,64,88,3,93,15,13,6,52,20,52,7,8,8,73,2,0,67,92,2,77,126,40,14,144,97,52,1,0,4,10,4,14,0,20,0,71,2,42,2,85,38,55,51,66,12,17,8,48,1,0,4,0,48,0,4,7,2,12,18,6,23,76,45,70,20,0,24,122,33,78,32,42,21,1,22,5,131,34,158,126,44,11,96,28,67,0,53,21,67,68,28,40,69,26,8,42,34,9,56,57,56,5,0,8,0,0,2,0,0,65,72,57,3,102,13,82,150,45,104,154,106,49,116,51,25,1,78,4,31,0,36,0,49,4,8,116,74,20,124,36,59,35,83,38,0,44,49,2,74,19,29,106,0,28,30,2,45,53,0,6,17,151,39,14,89,94,0,43,0,1,25,8,132,40,75,9,62,48,14,24,36,89,84,35,0,7,1,0,3,14,5,15,35,23,60,65,94,54,28,3,0,0,29,23,106,63,135,81,7,47,0,36,8,59,45,108,98,31,26,92,15,1,44,0,66,25,85,69,128,85,38,111,17,6,1,13,6,0,11,2,0,2,1,49,104,104,12,64,8,77,37,115,70,34,2,26,31,144,89,69,87,84,9,105,90,68,68,19,33,90,63,22,131,71,44,56,15,85,4,63,7,28,0,0,6,26,2,36,1,96,12,115,24,261,54,26,172,138,157,42,59,64,0,21,0,1,0,0,39,59,87,131,95,2,3,66,52,21,53,73,3,59,113,73,32,0,1,2,29,5,48,8,49,18,51,170,133,96,30,88,1,54,0,30,1,46,38,100,3,0,0,0,5,35,40,152,9,2,1,30,68,70,102,18,0,0,33,55,95,92,29,29,60,15,21,57,70,56,28,0,62,0,0,3,3,34,0,36,5,142,15,32,83,24,170,95,55,14,57,2,6,0,0,0,0,15,38,4,0,112,32,1,29,114,29,42,10,53,22,62,91,21,5,0,0,3,2,34,2,83,11,70,109,32,15,40,1,7,0,0,0,2,24,68,0,1,2,0,0,3,27,80,68,10,48,177,9,74,52,94,3,53,3,58,38,43,22,39,12,18,3,88,12,150,2,16,50,47,52,232,102,85,32,45,82,174,108,62,128,123,130,52,34,137,173,59,125,132,54,69,144,141,65,56,33,52,66,159,87,82,74,106,106,82,107,30,68,54,105,74,85,46,11,126,42,36,48,35,72,0,18,39,90,24,86,92,4,58,21,18,8,61,17,51,8,7,10,69,8,0,71,97,3,70,122,47,14,135,89,58,3,0,1,8,3,14,0,24,1,68,4,48,11,96,30,76,37,98,22,21,9,78,0,0,4,0,56,0,6,2,2,12,12,4,44,98,42,59,21,0,25,125,35,69,33,37,12,2,24,0,146,21,128,119,49,22,68,32,64,1,54,19,68,79,29,41,76,27,8,40,19,14,53,54,54,6,1,7,0,0,3,0,0,64,61,55,6,99,34,95,195,27,104,161,103,77,74,36,34,10,93,6,33,1,34,0,47,3,14,112,74,20,126,33,54,40,74,36,0,63,45,12,54,32,39,68,19,52,16,3,44,62,0,7,15,154,42,14,98,119,1,48,0,0,28,10,129,30,88,12,67,35,12,23,36,93,56,46,0,9,0,0,2,11,5,11,23,10,98,63,100,54,29,3,0,0,35,20,66,66,153,72,2,52,0,40,4,59,11,127,82,67,30,103,22,5,47,0,69,23,75,70,86,72,41,35,13,6,1,6,6,0,14,3,4,1,1,50,94,127,18,63,8,81,41,119,70,41,4,16,39,145,82,58,96,105,13,118,83,52,82,20,42,84,62,20,116,74,36,73,6,86,2,62,8,34,0,1,9,26,0,31,4,94,6,134,29,252,68,24,187,140,154,38,56,65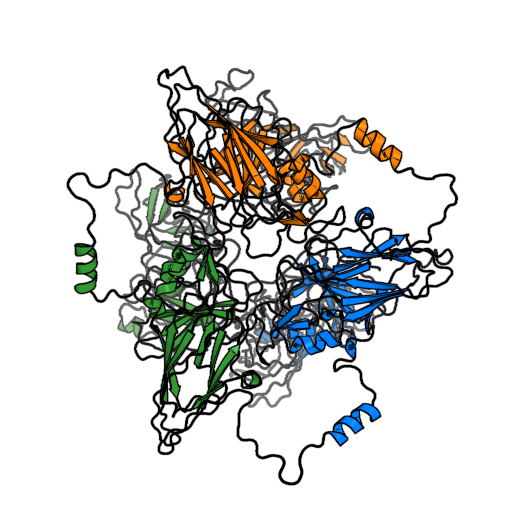,0,22,0,0,0,0,39,81,102,121,104,13,5,80,59,18,33,60,1,58,105,76,32,0,4,2,34,3,45,3,53,24,48,167,119,89,45,79,1,49,1,40,1,48,42,89,2,1,1,0,2,43,41,134,16,8,4,30,62,58,118,38,1,0,30,56,95,96,15,31,45,12,8,47,14,35,28,0,52,0,0,3,3,35,0,46,6,128,14,29,92,26,161,100,54,17,57,1,6,0,0,2,1,4,52,5,0,89,29,1,36,110,53,60,14,76,19,72,78,20,10,0,0,4,2,52,0,54,12,71,100,27,7,46,2,5,1,0,1,2,21,67,0,1,3,0,0,5,37,84,76,11,42,186,27,59,40,116,3,64,4,39,42,42,20,51,16,4,6,53,28,143,1,36,41,68,67,186

B-factor: mean 32.67, std 13.96, range [12.11, 84.94]